Protein AF-A0A368UN07-F1 (afdb_monomer)

Organism: Glycine max (NCBI:txid3847)

Mean predicted aligned error: 23.61 Å

Sequence (1702 aa):
MEITPKEHIEKIRRTKFSIGGEPNPLREDLHQATKNLSTELYAKDVHFLMELVQNAEDNKYAEGVSPSLEFIITSKDITATGASATLLIFNNEKGFSRENIESICSVGRSTKKGNRSSGYIGEKGIGFKSVFLLTAYPYIFSNGYQIRFSEKPCPHCDIGYIVPEWVEQKPTLHDIKQIYGAGAGSLPTTTIILPLKPDKVKPVKHQLSNIHPEVLLFLSKIRHLSVREDNEDPKLNSVNAVSISSEINFCTRKNMNAESYTLHLSAAENGGSEKECRYYMWKQKFPVRFENVVDRREDVEELIVTLAFPNQERLHRGKSLPGVYAFLPTEMVTNFPFIIQADFVLASSRETILLDSKWNQGILECVPSAFMDAFKTLVLGSDQAPISCLPPVFRFLPIDSSPFEKLNYVREKIKEKMLGESIIPIETYGEQKHFYKPCEVSRLLPEFWDILAEAQAERVYLHNLSSHNGRKILSSSFDKIEYDDILSFLGIQQVNTDWYAKCIQSSNLVDGVSEVVYLNLLLFIATNWSSFKSSKVTDIPLIKYVDSDGNLSHFTLDQCSNRYGAKQVVLADPSQPSLCSWLIDWNSEFSCKTSRFFMPEVTQQAILHSLSRHTLLEWLENQVHVTTLDVNYFAQVLCSCIKKDSKLAIKYAHFLYQSFSKLYLSSREVHNLCSSMPLLDSYGHVIECTCRKGVLVPANVSKWADLIVFNPWRNEDYVELGKEYLHRSRNAGQYTGSGKLIEFLKNHVDASDIPHIYPPNAGFSAVDTPLTKDNAFLLLDWIRNLKYRGVNLPERFLKCIKEGSWLKVTVNGWRPPSKSFLIGSSLGRILQSGSVLVDIPLIDESFYGSRINQYKDELKTIGVMFSCEEACEFIGRELMSRAVSFTLSRNHILLMLEFIEYLRQNYLPLDQFVNSIKEGSWLRTSHGLRSPTGSVLYDSGWKVASKISVIPFIDKDYYGEDICKFKEVLELLGVIVGFNENYQVVIDHLKSSSELANLTADALLLTMKCIRFSQGSSELVDSLKITSCLKTNMGFKTPSECFFYDPVWGCILEVFSGLPVIDHKFYGKQIFTYKDELKQIGAVVDFEEAIEKIADLFKQKASQTLFNRHHVKSFLSCCRLLKGTEYQFPSSFSKIIHEQKWLQTGVGGYRCPRKCILDGPEWKPISSITSLPFIDDSENCYGKGIHEYKEELKSIGVVTEVKDGVKFVPECLNFPSDPSTISPESVFSLLECIRLLMHGVVPPIEDGFKKRLSQNWLKTHSGYRSPGKCLLFDSKWNKHLKPTDGPFIDEKFYGPEIASYKKELNAIGVTIDVGEGCLLVASHLDFLSDYDTIERIYRYLSEHHWKPEPDDKAARKIWIPGSAKWVYSEKCVIHDQDNLFGSKFYVLGDMYDKKILPFFSFAMEVRNKPSIDDYVNLWNDWESSVEQLSYDKCYKFWMFMLKHFSTETKKLSNCLVKLPATSGNNEIVLLDKNDVFIPDNLHLKKLFQQEKVFVWYPQNLAPLSRCELFDVYRKIGARNISESICMEEPSLLNGVELKQVDPGNICNVKVLAKLILSFLSSSSLKMEPNKRREAVQGLLNLSFFETKEAVNVSYSLSLSSGAIITKKADRMVRWQGQSSKFFTQTNWQSGNASLIKYATYFSEAISEGVLRENHDHVPALSELITLAFVLKFNNETIEFLMESKNLHCEDEEFLSSAFPSN

Foldseek 3Di:
DPQALVSLLVCCCCPVLVQVHDADPCQVVQQVVLVCLQPVLAPDPQQLVVLLVLVLLQAAADPPDQWEKEWEKECDDQFPPPFRIKIKIATQGQWDDSVNLVLQLDDQDDPCPPVVVVPRQDRRSCSVSNLCVWAQKKWKQAPNATWIFGSAQDPRHGHGRRRIDGDDPGPDPVSVDVRVHPPPPDGRRMMMMGRGDHVCPVVVVVSLLFPWLCQQVLRDRNFKYKYWYHYPPCVPIKIKIKGFPDKADWDQDVVQQKIWIKTWIWIDIRNDDIDIKIWIKIKGKDAQDPQQDDPSCVVPGIWIKMKIAILDDGGGRPAADAQEDASGGALFDFLQNIHIYTNFDADSNRNDGPPVHSNVLSSLVCLLVSCVVSLCCLQVVDLPDAPLVNQSSLSRQSLDGTPDPSVNVSNVSNLQVQQVDFRFWFDDVDSGTGTGGLVQEAEEDLLVVVLVVQCVVLVFDQDQLCPDPNHTYGDPSNRDPVCVSSSVSNVHYHDQLQSVLVRCQVRVSAPSHALLSLVSVLLVCLVVVVRNVPYCQQVHFRAWWQALVRDIDTDGLCVQQDPPDQQHEEEEDPVDLVVLLLVQLVCSLVRVLLSYTYHDSSNNVSLVVDPCNVSSVCCCCPRSVYYYDALLNVLVSLQVSCPWPLVSLVVSLVSLLVCVVVVSDDLVSSLVSLLQRFAQAQVGTTHGNVQAPAEAEAPVPAPVCVLAVDDPCVVVRYGYHHPCQQDWDAGSNDTDDGPNSVVVCCSRRVHDHPLVDADDLADGCCQLAADALVSVVSVLSSLVVCVVVVHDRRPNHLVCQQARQHFAWPPPGTGGLQQEEAEDPVLQVVLVVLCPPDHHIYGDCVRNPPVVVVSVVSSVSSHYHYDLLVVLLVSLLVVVVVCVVDPQDLVNVVVLLVSLVVCVVVVHPSPSNLVSPQQPQNFQWPVGGGGLAQEEDDDDVCVLLVLFFDGTHGPCVVNPCVVVVCVVVSVVSHYYYDPPVPLVRSLVGGDALVSLAQDDLVNVVVLLVSLVPPPPNPSVLVSQQPHQHFQFPVGRHRLQQEEEQDPQLNLLVVLDPDRTYGDCVRNDPCVVVSLVVSVSSNHHYDPQSVLVVVLVVLLVCLVVLVQALSSVVSVLVSVVSCVPPPDDHPPVSLCSQQAGFRFQFPLDGGGGLQQEEDDDDVCVLQVQFFDHGYGPCDPVGNHPCVVVSVVVSVVSHHHYDVLSCLVCCLVTGHADPDLVPRALSNVVVVLVSLVSVVVDPDDADDPSSLVSQQDFNFQFLVGTGRLQLEEADDPVCVVQDDSNLFRYGDCVRNPPVVVVSVVSSVSSNHHHDLLVCLVNSLVCLVVDQDPVSNLSNLVSCLVNVDADDPPPQVSLWDQQNVVSDTDHLAQAECDAPLPQCVVRHHHVVVPHDPSSSVVCCRRNVRHNYDDVVNLLVSVVVCVPPPQWDDPSNVVSSVVVCLVVCVPCLVVLLVSQQWAWFALPPPTTGTDGLQQAADAPDPVVCVQCSRVRRYGDDDPDDPPDDPVVVVVSSVSSPHYHQVVQKDKDFDDPPPPFDWDWDDCVVQAPLLLLLQLQLLVCPDPVNPDDPVLSLVLSVLVVQATEIETQDFRKMWIWGAGPVRDIDIGIDGLQWAQPRVVSYIYGYPPQDPDPVSQLSNLLSVLLRSLCSSPVVPVVCSVVSSVLSSVCVVVRVDPVVSVVVCVVVVGDRPPVVSSCVSPPDD

Structure (mmCIF, N/CA/C/O backbone):
data_AF-A0A368UN07-F1
#
_entry.id   AF-A0A368UN07-F1
#
loop_
_atom_site.group_PDB
_atom_site.id
_atom_site.type_symbol
_atom_site.label_atom_id
_atom_site.label_alt_id
_atom_site.label_comp_id
_atom_site.label_asym_id
_atom_site.label_entity_id
_atom_site.label_seq_id
_atom_site.pdbx_PDB_ins_code
_atom_site.Cartn_x
_atom_site.Cartn_y
_atom_site.Cartn_z
_atom_site.occupancy
_atom_site.B_iso_or_equiv
_atom_site.auth_seq_id
_atom_site.auth_comp_id
_atom_site.auth_asym_id
_atom_site.auth_atom_id
_atom_site.pdbx_PDB_model_num
ATOM 1 N N . MET A 1 1 ? -54.640 0.749 66.958 1.00 47.72 1 MET A N 1
ATOM 2 C CA . MET A 1 1 ? -53.182 0.654 67.167 1.00 47.72 1 MET A CA 1
ATOM 3 C C . MET A 1 1 ? -52.575 0.136 65.881 1.00 47.72 1 MET A C 1
ATOM 5 O O . MET A 1 1 ? -53.053 -0.875 65.376 1.00 47.72 1 MET A O 1
ATOM 9 N N . GLU A 1 2 ? -51.617 0.852 65.296 1.00 63.28 2 GLU A N 1
ATOM 10 C CA . GLU A 1 2 ? -50.845 0.301 64.183 1.00 63.28 2 GLU A CA 1
ATOM 11 C C . GLU A 1 2 ? -50.036 -0.894 64.685 1.00 63.28 2 GLU A C 1
ATOM 13 O O . GLU A 1 2 ? -49.319 -0.782 65.673 1.00 63.28 2 GLU A O 1
ATOM 18 N N . ILE A 1 3 ? -50.175 -2.032 64.005 1.00 80.75 3 ILE A N 1
ATOM 19 C CA . ILE A 1 3 ? -49.357 -3.222 64.243 1.00 80.75 3 ILE A CA 1
ATOM 20 C C . ILE A 1 3 ? -47.892 -2.820 64.047 1.00 80.75 3 ILE A C 1
ATOM 22 O O . ILE A 1 3 ? -47.524 -2.331 62.970 1.00 80.75 3 ILE A O 1
ATOM 26 N N . THR A 1 4 ? -47.072 -3.017 65.072 1.00 90.50 4 THR A N 1
ATOM 27 C CA . THR A 1 4 ? -45.632 -2.767 64.998 1.00 90.50 4 THR A CA 1
ATOM 28 C C . THR A 1 4 ? -44.984 -3.688 63.955 1.00 90.50 4 THR A C 1
ATOM 30 O O . THR A 1 4 ? -45.509 -4.768 63.667 1.00 90.50 4 THR A O 1
ATOM 33 N N . PRO A 1 5 ? -43.823 -3.329 63.379 1.00 92.25 5 PRO A N 1
ATOM 34 C CA . PRO A 1 5 ? -43.114 -4.209 62.451 1.00 92.25 5 PRO A CA 1
ATOM 35 C C . PRO A 1 5 ? -42.892 -5.631 62.996 1.00 92.25 5 PRO A C 1
ATOM 37 O O . PRO A 1 5 ? -43.054 -6.592 62.249 1.00 92.25 5 PRO A O 1
ATOM 40 N N . LYS A 1 6 ? -42.607 -5.792 64.298 1.00 93.12 6 LYS A N 1
ATOM 41 C CA . LYS A 1 6 ? -42.431 -7.109 64.938 1.00 93.12 6 LYS A CA 1
ATOM 42 C C . LYS A 1 6 ? -43.724 -7.921 64.959 1.00 93.12 6 LYS A C 1
ATOM 44 O O . LYS A 1 6 ? -43.746 -9.045 64.461 1.00 93.12 6 LYS A O 1
ATOM 49 N N . GLU A 1 7 ? -44.814 -7.331 65.446 1.00 91.44 7 GLU A N 1
ATOM 50 C CA . GLU A 1 7 ? -46.133 -7.978 65.459 1.00 91.44 7 GLU A CA 1
ATOM 51 C C . GLU A 1 7 ? -46.608 -8.326 64.038 1.00 91.44 7 GLU A C 1
ATOM 53 O O . GLU A 1 7 ? -47.282 -9.335 63.824 1.00 91.44 7 GLU A O 1
ATOM 58 N N . HIS A 1 8 ? -46.236 -7.521 63.037 1.00 94.88 8 HIS A N 1
ATOM 59 C CA . HIS A 1 8 ? -46.540 -7.811 61.640 1.00 94.88 8 HIS A CA 1
ATOM 60 C C . HIS A 1 8 ? -45.817 -9.077 61.156 1.00 94.88 8 HIS A C 1
ATOM 62 O O . HIS A 1 8 ? -46.441 -9.942 60.539 1.00 94.88 8 HIS A O 1
ATOM 68 N N . ILE A 1 9 ? -44.533 -9.238 61.483 1.00 94.38 9 ILE A N 1
ATOM 69 C CA . ILE A 1 9 ? -43.765 -10.448 61.156 1.00 94.38 9 ILE A CA 1
ATOM 70 C C . ILE A 1 9 ? -44.330 -11.676 61.868 1.00 94.38 9 ILE A C 1
ATOM 72 O O . ILE A 1 9 ? -44.508 -12.721 61.242 1.00 94.38 9 ILE A O 1
ATOM 76 N N . GLU A 1 10 ? -44.684 -11.554 63.146 1.00 91.69 10 GLU A N 1
ATOM 77 C CA . GLU A 1 10 ? -45.345 -12.626 63.897 1.00 91.69 10 GLU A CA 1
ATOM 78 C C . GLU A 1 10 ? -46.693 -13.011 63.268 1.00 91.69 10 GLU A C 1
ATOM 80 O O . GLU A 1 10 ? -46.996 -14.199 63.113 1.00 91.69 10 GLU A O 1
ATOM 85 N N . LYS A 1 11 ? -47.473 -12.026 62.802 1.00 91.31 11 LYS A N 1
ATOM 86 C CA . LYS A 1 11 ? -48.709 -12.265 62.049 1.00 91.31 11 LYS A CA 1
ATOM 87 C C . LYS A 1 11 ? -48.439 -13.010 60.741 1.00 91.31 11 LYS A C 1
ATOM 89 O O . LYS A 1 11 ? -49.154 -13.973 60.469 1.00 91.31 11 LYS A O 1
ATOM 94 N N . ILE A 1 12 ? -47.436 -12.621 59.947 1.00 91.31 12 ILE A N 1
ATOM 95 C CA . ILE A 1 12 ? -47.068 -13.329 58.705 1.00 91.31 12 ILE A CA 1
ATOM 96 C C . ILE A 1 12 ? -46.697 -14.782 59.018 1.00 91.31 12 ILE A C 1
ATOM 98 O O . ILE A 1 12 ? -47.230 -15.698 58.395 1.00 91.31 12 ILE A O 1
ATOM 102 N N . ARG A 1 13 ? -45.833 -15.007 60.014 1.00 92.38 13 ARG A N 1
ATOM 103 C CA . ARG A 1 13 ? -45.408 -16.348 60.448 1.00 92.38 13 ARG A CA 1
ATOM 104 C C . ARG A 1 13 ? -46.600 -17.231 60.818 1.00 92.38 13 ARG A C 1
ATOM 106 O O . ARG A 1 13 ? -46.700 -18.353 60.330 1.00 92.38 13 ARG A O 1
ATOM 113 N N . ARG A 1 14 ? -47.532 -16.704 61.615 1.00 88.31 14 ARG A N 1
ATOM 114 C CA . ARG A 1 14 ? -48.723 -17.442 62.056 1.00 88.31 14 ARG A CA 1
ATOM 115 C C . ARG A 1 14 ? -49.723 -17.691 60.927 1.00 88.31 14 ARG A C 1
ATOM 117 O O . ARG A 1 14 ? -50.225 -18.796 60.793 1.00 88.31 14 ARG A O 1
ATOM 124 N N . THR A 1 15 ? -50.041 -16.668 60.136 1.00 86.75 15 THR A N 1
ATOM 125 C CA . THR A 1 15 ? -51.154 -16.725 59.166 1.00 86.75 15 THR A CA 1
ATOM 126 C C . THR A 1 15 ? -50.762 -17.313 57.817 1.00 86.75 15 THR A C 1
ATOM 128 O O . THR A 1 15 ? -51.562 -18.015 57.211 1.00 86.75 15 THR A O 1
ATOM 131 N N . LYS A 1 16 ? -49.546 -17.040 57.335 1.00 86.94 16 LYS A N 1
ATOM 132 C CA . LYS A 1 16 ? -49.094 -17.462 56.004 1.00 86.94 16 LYS A CA 1
ATOM 133 C C . LYS A 1 16 ? -48.342 -18.786 56.022 1.00 86.94 16 LYS A C 1
ATOM 135 O O . LYS A 1 16 ? -48.446 -19.558 55.075 1.00 86.94 16 LYS A O 1
ATOM 140 N N . PHE A 1 17 ? -47.573 -19.026 57.081 1.00 88.06 17 PHE A N 1
ATOM 141 C CA . PHE A 1 17 ? -46.721 -20.211 57.217 1.00 88.06 17 PHE A CA 1
ATOM 142 C C . PHE A 1 17 ? -47.240 -21.209 58.257 1.00 88.06 17 PHE A C 1
ATOM 144 O O . PHE A 1 17 ? -46.545 -22.175 58.558 1.00 88.06 17 PHE A O 1
ATOM 151 N N . SER A 1 18 ? -48.435 -20.970 58.809 1.00 84.12 18 SER A N 1
ATOM 152 C CA . SER A 1 18 ? -49.081 -21.811 59.825 1.00 84.12 18 SER A CA 1
ATOM 153 C C . SER A 1 18 ? -48.196 -22.127 61.037 1.00 84.12 18 SER A C 1
ATOM 155 O O . SER A 1 18 ? -48.352 -23.164 61.675 1.00 84.12 18 SER A O 1
ATOM 157 N N . ILE A 1 19 ? -47.256 -21.241 61.387 1.00 83.38 19 ILE A N 1
ATOM 158 C CA . ILE A 1 19 ? -46.372 -21.444 62.540 1.00 83.38 19 ILE A CA 1
ATOM 159 C C . ILE A 1 19 ? -47.207 -21.303 63.819 1.00 83.38 19 ILE A C 1
ATOM 161 O O . ILE A 1 19 ? -47.694 -20.214 64.131 1.00 83.38 19 ILE A O 1
ATOM 165 N N . GLY A 1 20 ? -47.377 -22.419 64.533 1.00 78.94 20 GLY A N 1
ATOM 166 C CA . GLY A 1 20 ? -48.272 -22.554 65.690 1.00 78.94 20 GLY A CA 1
ATOM 167 C C . GLY A 1 20 ? -49.689 -23.049 65.359 1.00 78.94 20 GLY A C 1
ATOM 168 O O . GLY A 1 20 ? -50.511 -23.134 66.266 1.00 78.94 20 GLY A O 1
ATOM 169 N N . GLY A 1 21 ? -49.984 -23.356 64.090 1.00 79.38 21 GLY A N 1
ATOM 170 C CA . GLY A 1 21 ? -51.239 -23.963 63.628 1.00 79.38 21 GLY A CA 1
ATOM 171 C C . GLY A 1 21 ? -51.017 -25.336 62.981 1.00 79.38 21 GLY A C 1
ATOM 172 O O . GLY A 1 21 ? -49.970 -25.952 63.171 1.00 79.38 21 GLY A O 1
ATOM 173 N N . GLU A 1 22 ? -51.995 -25.821 62.210 1.00 76.06 22 GLU A N 1
ATOM 174 C CA . GLU A 1 22 ? -51.851 -27.089 61.482 1.00 76.06 22 GLU A CA 1
ATOM 175 C C . GLU A 1 22 ? -50.820 -26.993 60.337 1.00 76.06 22 GLU A C 1
ATOM 177 O O . GLU A 1 22 ? -50.778 -25.977 59.630 1.00 76.06 22 GLU A O 1
ATOM 182 N N . PRO A 1 23 ? -49.996 -28.036 60.112 1.00 71.00 23 PRO A N 1
ATOM 183 C CA . PRO A 1 23 ? -48.984 -28.030 59.060 1.00 71.00 23 PRO A CA 1
ATOM 184 C C . PRO A 1 23 ? -49.611 -27.926 57.664 1.00 71.00 23 PRO A C 1
ATOM 186 O O . PRO A 1 23 ? -50.516 -28.683 57.320 1.00 71.00 23 PRO A O 1
ATOM 189 N N . ASN A 1 24 ? -49.086 -27.038 56.818 1.00 76.31 24 ASN A N 1
ATOM 190 C CA . ASN A 1 24 ? -49.474 -26.975 55.408 1.00 76.31 24 ASN A CA 1
ATOM 191 C C . ASN A 1 24 ? -48.897 -28.192 54.647 1.00 76.31 24 ASN A C 1
ATOM 193 O O . ASN A 1 24 ? -47.672 -28.342 54.629 1.00 76.31 24 ASN A O 1
ATOM 197 N N . PRO A 1 25 ? -49.716 -29.034 53.985 1.00 79.12 25 PRO A N 1
ATOM 198 C CA . PRO A 1 25 ? -49.228 -30.222 53.280 1.00 79.12 25 PRO A CA 1
ATOM 199 C C . PRO A 1 25 ? -48.321 -29.901 52.079 1.00 79.12 25 PRO A C 1
ATOM 201 O O . PRO A 1 25 ? -47.492 -30.725 51.720 1.00 79.12 25 PRO A O 1
ATOM 204 N N . LEU A 1 26 ? -48.411 -28.699 51.495 1.00 82.12 26 LEU A N 1
ATOM 205 C CA . LEU A 1 26 ? -47.617 -28.276 50.327 1.00 82.12 26 LEU A CA 1
ATOM 206 C C . LEU A 1 26 ? -46.259 -27.652 50.695 1.00 82.12 26 LEU A C 1
ATOM 208 O O . LEU A 1 26 ? -45.599 -27.039 49.855 1.00 82.12 26 LEU A O 1
ATOM 212 N N . ARG A 1 27 ? -45.848 -27.735 51.965 1.00 83.19 27 ARG A N 1
ATOM 213 C CA . ARG A 1 27 ? -44.624 -27.093 52.474 1.00 83.19 27 ARG A CA 1
ATOM 214 C C . ARG A 1 27 ? -43.349 -27.553 51.762 1.00 83.19 27 ARG A C 1
ATOM 216 O O . ARG A 1 27 ? -42.511 -26.713 51.442 1.00 83.19 27 ARG A O 1
ATOM 223 N N . GLU A 1 28 ? -43.231 -28.850 51.480 1.00 79.75 28 GLU A N 1
ATOM 224 C CA . GLU A 1 28 ? -42.056 -29.433 50.825 1.00 79.75 28 GLU A CA 1
ATOM 225 C C . GLU A 1 28 ? -41.974 -29.002 49.355 1.00 79.75 28 GLU A C 1
ATOM 227 O O . GLU A 1 28 ? -40.945 -28.471 48.933 1.00 79.75 28 GLU A O 1
ATOM 232 N N . ASP A 1 29 ? -43.088 -29.089 48.618 1.00 83.88 29 ASP A N 1
ATOM 233 C CA . ASP A 1 29 ? -43.194 -28.600 47.237 1.00 83.88 29 ASP A CA 1
ATOM 234 C C . ASP A 1 29 ? -42.868 -27.106 47.141 1.00 83.88 29 ASP A C 1
ATOM 236 O O . ASP A 1 29 ? -42.122 -26.672 46.262 1.00 83.88 29 ASP A O 1
ATOM 240 N N . LEU A 1 30 ? -43.387 -26.300 48.074 1.00 84.44 30 LEU A N 1
ATOM 241 C CA . LEU A 1 30 ? -43.127 -24.864 48.113 1.00 84.44 30 LEU A CA 1
ATOM 242 C C . LEU A 1 30 ? -41.654 -24.565 48.416 1.00 84.44 30 LEU A C 1
ATOM 244 O O . LEU A 1 30 ? -41.067 -23.674 47.792 1.00 84.44 30 LEU A O 1
ATOM 248 N N . HIS A 1 31 ? -41.044 -25.296 49.352 1.00 84.31 31 HIS A N 1
ATOM 249 C CA . HIS A 1 31 ? -39.620 -25.172 49.647 1.00 84.31 31 HIS A CA 1
ATOM 250 C C . HIS A 1 31 ? -38.774 -25.526 48.421 1.00 84.31 31 HIS A C 1
ATOM 252 O O . HIS A 1 31 ? -37.928 -24.723 48.021 1.00 84.31 31 HIS A O 1
ATOM 258 N N . GLN A 1 32 ? -39.037 -26.671 47.788 1.00 83.25 32 GLN A N 1
ATOM 259 C CA . GLN A 1 32 ? -38.268 -27.145 46.643 1.00 83.25 32 GLN A CA 1
ATOM 260 C C . GLN A 1 32 ? -38.448 -26.241 45.416 1.00 83.25 32 GLN A C 1
ATOM 262 O O . GLN A 1 32 ? -37.465 -25.906 44.756 1.00 83.25 32 GLN A O 1
ATOM 267 N N . ALA A 1 33 ? -39.663 -25.753 45.151 1.00 82.25 33 ALA A N 1
ATOM 268 C CA . ALA A 1 33 ? -39.917 -24.784 44.086 1.00 82.25 33 ALA A CA 1
ATOM 269 C C . ALA A 1 33 ? -39.153 -23.473 44.318 1.00 82.25 33 ALA A C 1
ATOM 271 O O . ALA A 1 33 ? -38.537 -22.934 43.399 1.00 82.25 33 ALA A O 1
ATOM 272 N N . THR A 1 34 ? -39.142 -22.969 45.556 1.00 79.25 34 THR A N 1
ATOM 273 C CA . THR A 1 34 ? -38.407 -21.741 45.894 1.00 79.25 34 THR A CA 1
ATOM 274 C C . THR A 1 34 ? -36.899 -21.944 45.789 1.00 79.25 34 THR A C 1
ATOM 276 O O . THR A 1 34 ? -36.201 -21.085 45.250 1.00 79.25 34 THR A O 1
ATOM 279 N N . LYS A 1 35 ? -36.401 -23.100 46.243 1.00 82.38 35 LYS A N 1
ATOM 280 C CA . LYS A 1 35 ? -35.001 -23.502 46.115 1.00 82.38 35 LYS A CA 1
ATOM 281 C C . LYS A 1 35 ? -34.574 -23.555 44.651 1.00 82.38 35 LYS A C 1
ATOM 283 O O . LYS A 1 35 ? -33.613 -22.870 44.300 1.00 82.38 35 LYS A O 1
ATOM 288 N N . ASN A 1 36 ? -35.299 -24.275 43.796 1.00 79.06 36 ASN A N 1
ATOM 289 C CA . ASN A 1 36 ? -34.984 -24.383 42.368 1.00 79.06 36 ASN A CA 1
ATOM 290 C C . ASN A 1 36 ? -35.029 -23.011 41.688 1.00 79.06 36 ASN A C 1
ATOM 292 O O . ASN A 1 36 ? -34.096 -22.646 40.985 1.00 79.06 36 ASN A O 1
ATOM 296 N N . LEU A 1 37 ? -36.038 -22.183 41.985 1.00 73.25 37 LEU A N 1
ATOM 297 C CA . LEU A 1 37 ? -36.095 -20.811 41.470 1.00 73.25 37 LEU A CA 1
ATOM 298 C C . LEU A 1 37 ? -34.896 -19.960 41.920 1.00 73.25 37 LEU A C 1
ATOM 300 O O . LEU A 1 37 ? -34.412 -19.129 41.159 1.00 73.25 37 LEU A O 1
ATOM 304 N N . SER A 1 38 ? -34.414 -20.140 43.149 1.00 73.25 38 SER A N 1
ATOM 305 C CA . SER A 1 38 ? -33.256 -19.391 43.651 1.00 73.25 38 SER A CA 1
ATOM 306 C C . SER A 1 38 ? -31.920 -19.865 43.066 1.00 73.25 38 SER A C 1
ATOM 308 O O . SER A 1 38 ? -31.022 -19.045 42.898 1.00 73.25 38 SER A O 1
ATOM 310 N N . THR A 1 39 ? -31.790 -21.156 42.733 1.00 69.00 39 THR A N 1
ATOM 311 C CA . THR A 1 39 ? -30.522 -21.780 42.308 1.00 69.00 39 THR A CA 1
ATOM 312 C C . THR A 1 39 ? -30.395 -21.967 40.796 1.00 69.00 39 THR A C 1
ATOM 314 O O . THR A 1 39 ? -29.337 -21.683 40.249 1.00 69.00 39 THR A O 1
ATOM 317 N N . GLU A 1 40 ? -31.445 -22.405 40.097 1.00 63.66 40 GLU A N 1
ATOM 318 C CA . GLU A 1 40 ? -31.373 -22.781 38.674 1.00 63.66 40 GLU A CA 1
ATOM 319 C C . GLU A 1 40 ? -31.525 -21.591 37.716 1.00 63.66 40 GLU A C 1
ATOM 321 O O . GLU A 1 40 ? -31.023 -21.627 36.594 1.00 63.66 40 GLU A O 1
ATOM 326 N N . LEU A 1 41 ? -32.195 -20.510 38.134 1.00 59.25 41 LEU A N 1
ATOM 327 C CA . LEU A 1 41 ? -32.434 -19.349 37.264 1.00 59.25 41 LEU A CA 1
ATOM 328 C C . LEU A 1 41 ? -31.171 -18.533 36.964 1.00 59.25 41 LEU A C 1
ATOM 330 O O . LEU A 1 41 ? -31.126 -17.826 35.957 1.00 59.25 41 LEU A O 1
ATOM 334 N N . TYR A 1 42 ? -30.153 -18.629 37.816 1.00 58.53 42 TYR A N 1
ATOM 335 C CA . TYR A 1 42 ? -28.949 -17.815 37.739 1.00 58.53 42 TYR A CA 1
ATOM 336 C C . TYR A 1 42 ? -27.721 -18.722 37.588 1.00 58.53 42 TYR A C 1
ATOM 338 O O . TYR A 1 42 ? -27.006 -19.001 38.542 1.00 58.53 42 TYR A O 1
ATOM 346 N N . ALA A 1 43 ? -27.470 -19.185 36.359 1.00 53.31 43 ALA A N 1
ATOM 347 C CA . ALA A 1 43 ? -26.344 -20.070 36.025 1.00 53.31 43 ALA A CA 1
ATOM 348 C C . ALA A 1 43 ? -24.952 -19.449 36.270 1.00 53.31 43 ALA A C 1
ATOM 350 O O . ALA A 1 43 ? -23.949 -20.158 36.315 1.00 53.31 43 ALA A O 1
ATOM 351 N N . LYS A 1 44 ? -24.878 -18.123 36.415 1.00 57.91 44 LYS A N 1
ATOM 352 C CA . LYS A 1 44 ? -23.656 -17.393 36.742 1.00 57.91 44 LYS A CA 1
ATOM 353 C C . LYS A 1 44 ? -23.863 -16.597 38.020 1.00 57.91 44 LYS A C 1
ATOM 355 O O . LYS A 1 44 ? -24.877 -15.917 38.174 1.00 57.91 44 LYS A O 1
ATOM 360 N N . ASP A 1 45 ? -22.818 -16.549 38.842 1.00 55.25 45 ASP A N 1
ATOM 361 C CA . ASP A 1 45 ? -22.716 -15.681 40.024 1.00 55.25 45 ASP A CA 1
ATOM 362 C C . ASP A 1 45 ? -22.856 -14.179 39.690 1.00 55.25 45 ASP A C 1
ATOM 364 O O . ASP A 1 45 ? -22.824 -13.346 40.585 1.00 55.25 45 ASP A O 1
ATOM 368 N N . VAL A 1 46 ? -22.980 -13.815 38.408 1.00 56.72 46 VAL A N 1
ATOM 369 C CA . VAL A 1 46 ? -22.871 -12.463 37.827 1.00 56.72 46 VAL A CA 1
ATOM 370 C C . VAL A 1 46 ? -24.157 -11.637 37.912 1.00 56.72 46 VAL A C 1
ATOM 372 O O . VAL A 1 46 ? -24.164 -10.443 37.632 1.00 56.72 46 VAL A O 1
ATOM 375 N N . HIS A 1 47 ? -25.260 -12.242 38.348 1.00 68.75 47 HIS A N 1
ATOM 376 C CA . HIS A 1 47 ? -26.579 -11.643 38.167 1.00 68.75 47 HIS A CA 1
ATOM 377 C C . HIS A 1 47 ? -27.144 -10.918 39.405 1.00 68.75 47 HIS A C 1
ATOM 379 O O . HIS A 1 47 ? -28.076 -10.120 39.280 1.00 68.75 47 HIS A O 1
ATOM 385 N N . PHE A 1 48 ? -26.587 -11.151 40.601 1.00 77.12 48 PHE A N 1
ATOM 386 C CA . PHE A 1 48 ? -27.134 -10.593 41.847 1.00 77.12 48 PHE A CA 1
ATOM 387 C C . PHE A 1 48 ? -27.072 -9.058 41.876 1.00 77.12 48 PHE A C 1
ATOM 389 O O . PHE A 1 48 ? -28.004 -8.407 42.341 1.00 77.12 48 PHE A O 1
ATOM 396 N N . LEU A 1 49 ? -25.982 -8.475 41.367 1.00 82.56 49 LEU A N 1
ATOM 397 C CA . LEU A 1 49 ? -25.736 -7.039 41.450 1.00 82.56 49 LEU A CA 1
ATOM 398 C C . LEU A 1 49 ? -26.798 -6.255 40.675 1.00 82.56 49 LEU A C 1
ATOM 400 O O . LEU A 1 49 ? -27.381 -5.309 41.196 1.00 82.56 49 LEU A O 1
ATOM 404 N N . MET A 1 50 ? -27.086 -6.691 39.450 1.00 82.19 50 MET A N 1
ATOM 405 C CA . MET A 1 50 ? -28.076 -6.061 38.576 1.00 82.19 50 MET A CA 1
ATOM 406 C C . MET A 1 50 ? -29.486 -6.152 39.165 1.00 82.19 50 MET A C 1
ATOM 408 O O . MET A 1 50 ? -30.248 -5.192 39.092 1.00 82.19 50 MET A O 1
ATOM 412 N N . GLU A 1 51 ? -29.820 -7.277 39.802 1.00 81.19 51 GLU A N 1
ATOM 413 C CA . GLU A 1 51 ? -31.094 -7.448 40.511 1.00 81.19 51 GLU A CA 1
ATOM 414 C C . GLU A 1 51 ? -31.193 -6.521 41.733 1.00 81.19 51 GLU A C 1
ATOM 416 O O . GLU A 1 51 ? -32.252 -5.952 41.993 1.00 81.19 51 GLU A O 1
ATOM 421 N N . LEU A 1 52 ? -30.099 -6.316 42.476 1.00 87.81 52 LEU A N 1
ATOM 422 C CA . LEU A 1 52 ? -30.065 -5.374 43.600 1.00 87.81 52 LEU A CA 1
ATOM 423 C C . LEU A 1 52 ? -30.213 -3.921 43.134 1.00 87.81 52 LEU A C 1
ATOM 425 O O . LEU A 1 52 ? -30.985 -3.177 43.738 1.00 87.81 52 LEU A O 1
ATOM 429 N N . VAL A 1 53 ? -29.551 -3.541 42.036 1.00 89.25 53 VAL A N 1
ATOM 430 C CA . VAL A 1 53 ? -29.715 -2.217 41.415 1.00 89.25 53 VAL A CA 1
ATOM 431 C C . VAL A 1 53 ? -31.157 -2.012 40.945 1.00 89.25 53 VAL A C 1
ATOM 433 O O . VAL A 1 53 ? -31.736 -0.969 41.225 1.00 89.25 53 VAL A O 1
ATOM 436 N N . GLN A 1 54 ? -31.779 -3.012 40.311 1.00 83.81 54 GLN A N 1
ATOM 437 C CA . GLN A 1 54 ? -33.195 -2.943 39.915 1.00 83.81 54 GLN A CA 1
ATOM 438 C C . GLN A 1 54 ? -34.136 -2.816 41.106 1.00 83.81 54 GLN A C 1
ATOM 440 O O . GLN A 1 54 ? -35.086 -2.040 41.065 1.00 83.81 54 GLN A O 1
ATOM 445 N N . ASN A 1 55 ? -33.891 -3.573 42.176 1.00 85.62 55 ASN A N 1
ATOM 446 C CA . ASN A 1 55 ? -34.713 -3.481 43.377 1.00 85.62 55 ASN A CA 1
ATOM 447 C C . ASN A 1 55 ? -34.622 -2.090 44.008 1.00 85.62 55 ASN A C 1
ATOM 449 O O . ASN A 1 55 ? -35.655 -1.566 44.412 1.00 85.62 55 ASN A O 1
ATOM 453 N N . ALA A 1 56 ? -33.429 -1.490 44.033 1.00 90.38 56 ALA A N 1
ATOM 454 C CA . ALA A 1 56 ? -33.248 -0.114 44.474 1.00 90.38 56 ALA A CA 1
ATOM 455 C C . ALA A 1 56 ? -33.955 0.876 43.534 1.00 90.38 56 ALA A C 1
ATOM 457 O O . ALA A 1 56 ? -34.774 1.663 43.984 1.00 90.38 56 ALA A O 1
ATOM 458 N N . GLU A 1 57 ? -33.738 0.794 42.222 1.00 89.81 57 GLU A N 1
ATOM 459 C CA . GLU A 1 57 ? -34.402 1.660 41.236 1.00 89.81 57 GLU A CA 1
ATOM 460 C C . GLU A 1 57 ? -35.940 1.616 41.338 1.00 89.81 57 GLU A C 1
ATOM 462 O O . GLU A 1 57 ? -36.627 2.628 41.185 1.00 89.81 57 GLU A O 1
ATOM 467 N N . ASP A 1 58 ? -36.504 0.459 41.675 1.00 84.62 58 ASP A N 1
ATOM 468 C CA . ASP A 1 58 ? -37.945 0.272 41.827 1.00 84.62 58 ASP A CA 1
ATOM 469 C C . ASP A 1 58 ? -38.510 0.819 43.161 1.00 84.62 58 ASP A C 1
ATOM 471 O O . ASP A 1 58 ? -39.734 0.895 43.326 1.00 84.62 58 ASP A O 1
ATOM 475 N N . ASN A 1 59 ? -37.662 1.250 44.099 1.00 88.69 59 ASN A N 1
ATOM 476 C CA . ASN A 1 59 ? -38.081 1.820 45.380 1.00 88.69 59 ASN A CA 1
ATOM 477 C C . ASN A 1 59 ? -38.682 3.235 45.246 1.00 88.69 59 ASN A C 1
ATOM 479 O O . ASN A 1 59 ? -38.702 3.859 44.174 1.00 88.69 59 ASN A O 1
ATOM 483 N N . LYS A 1 60 ? -39.229 3.745 46.359 1.00 88.81 60 LYS A N 1
ATOM 484 C CA . LYS A 1 60 ? -39.798 5.098 46.458 1.00 88.81 60 LYS A CA 1
ATOM 485 C C . LYS A 1 60 ? -38.862 6.005 47.245 1.00 88.81 60 LYS A C 1
ATOM 487 O O . LYS A 1 60 ? -38.555 5.722 48.397 1.00 88.81 60 LYS A O 1
ATOM 492 N N . TYR A 1 61 ? -38.500 7.141 46.666 1.00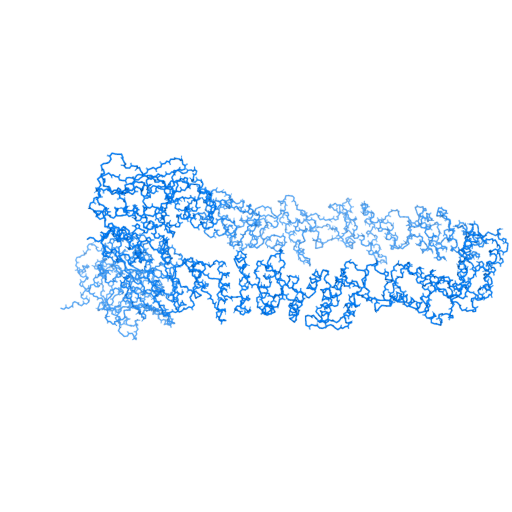 92.06 61 TYR A N 1
ATOM 493 C CA . TYR A 1 61 ? -37.631 8.137 47.296 1.00 92.06 61 TYR A CA 1
ATOM 494 C C . TYR A 1 61 ? -38.443 9.337 47.789 1.00 92.06 61 TYR A C 1
ATOM 496 O O . TYR A 1 61 ? -39.553 9.592 47.312 1.00 92.06 61 TYR A O 1
ATOM 504 N N . ALA A 1 62 ? -37.939 10.029 48.810 1.00 89.44 62 ALA A N 1
ATOM 505 C CA . ALA A 1 62 ? -38.520 11.293 49.249 1.00 89.44 62 ALA A CA 1
ATOM 506 C C . ALA A 1 62 ? -38.231 12.395 48.222 1.00 89.44 62 ALA A C 1
ATOM 508 O O . ALA A 1 62 ? -37.213 12.366 47.534 1.00 89.44 62 ALA A O 1
ATOM 509 N N . GLU A 1 63 ? -39.143 13.355 48.111 1.00 85.81 63 GLU A N 1
ATOM 510 C CA . GLU A 1 63 ? -38.954 14.506 47.233 1.00 85.81 63 GLU A CA 1
ATOM 511 C C . GLU A 1 63 ? -37.750 15.337 47.708 1.00 85.81 63 GLU A C 1
ATOM 513 O O . GLU A 1 63 ? -37.541 15.499 48.910 1.00 85.81 63 GLU A O 1
ATOM 518 N N . GLY A 1 64 ? -36.926 15.808 46.769 1.00 84.69 64 GLY A N 1
ATOM 519 C CA . GLY A 1 64 ? -35.701 16.567 47.057 1.00 84.69 64 GLY A CA 1
ATOM 520 C C . GLY A 1 64 ? -34.479 15.734 47.472 1.00 84.69 64 GLY A C 1
ATOM 521 O O . GLY A 1 64 ? -33.389 16.287 47.587 1.00 84.69 64 GLY A O 1
ATOM 522 N N . VAL A 1 65 ? -34.612 14.417 47.664 1.00 87.75 65 VAL A N 1
ATOM 523 C CA . VAL A 1 65 ? -33.471 13.527 47.937 1.00 87.75 65 VAL A CA 1
ATOM 524 C C . VAL A 1 65 ? -32.879 13.021 46.622 1.00 87.75 65 VAL A C 1
ATOM 526 O O . VAL A 1 65 ? -33.623 12.600 45.742 1.00 87.75 65 VAL A O 1
ATOM 529 N N . SER A 1 66 ? -31.546 13.012 46.505 1.00 89.75 66 SER A N 1
ATOM 530 C CA . SER A 1 66 ? -30.844 12.348 45.396 1.00 89.75 66 SER A CA 1
ATOM 531 C C . SER A 1 66 ? -30.784 10.835 45.654 1.00 89.75 66 SER A C 1
ATOM 533 O O . SER A 1 66 ? -30.118 10.424 46.612 1.00 89.75 66 SER A O 1
ATOM 535 N N . PRO A 1 67 ? -31.487 9.988 44.878 1.00 94.38 67 PRO A N 1
ATOM 536 C CA . PRO A 1 67 ? -31.525 8.551 45.133 1.00 94.38 67 PRO A CA 1
ATOM 537 C C . PRO A 1 67 ? -30.146 7.908 44.945 1.00 94.38 67 PRO A C 1
ATOM 539 O O . PRO A 1 67 ? -29.518 8.059 43.891 1.00 94.38 67 PRO A O 1
ATOM 542 N N . SER A 1 68 ? -29.681 7.179 45.959 1.00 93.88 68 SER A N 1
ATOM 543 C CA . SER A 1 68 ? -28.347 6.580 45.990 1.00 93.88 68 SER A CA 1
ATOM 544 C C . SER A 1 68 ? -28.365 5.120 46.436 1.00 93.88 68 SER A C 1
ATOM 546 O O . SER A 1 68 ? -29.184 4.706 47.263 1.00 93.88 68 SER A O 1
ATOM 548 N N . LEU A 1 69 ? -27.441 4.335 45.888 1.00 95.25 69 LEU A N 1
ATOM 549 C CA . LEU A 1 69 ? -27.211 2.942 46.255 1.00 95.25 69 LEU A CA 1
ATOM 550 C C . LEU A 1 69 ? -25.730 2.739 46.583 1.00 95.25 69 LEU A C 1
ATOM 552 O O . LEU A 1 69 ? -24.869 3.022 45.757 1.00 95.25 69 LEU A O 1
ATOM 556 N N . GLU A 1 70 ? -25.433 2.236 47.774 1.00 94.00 70 GLU A N 1
ATOM 557 C CA . GLU A 1 70 ? -24.059 2.006 48.228 1.00 94.00 70 GLU A CA 1
ATOM 558 C C . GLU A 1 70 ? -23.861 0.540 48.618 1.00 94.00 70 GLU A C 1
ATOM 560 O O . GLU A 1 70 ? -24.659 -0.036 49.358 1.00 94.00 70 GLU A O 1
ATOM 565 N N . PHE A 1 71 ? -22.783 -0.062 48.123 1.00 94.25 71 PHE A N 1
ATOM 566 C CA . PHE A 1 71 ? -22.339 -1.408 48.461 1.00 94.25 71 PHE A CA 1
ATOM 567 C C . PHE A 1 71 ? -21.089 -1.313 49.330 1.00 94.25 71 PHE A C 1
ATOM 569 O O . PHE A 1 71 ? -20.080 -0.770 48.894 1.00 94.25 71 PHE A O 1
ATOM 576 N N . ILE A 1 72 ? -21.124 -1.879 50.533 1.00 93.25 72 ILE A N 1
ATOM 577 C CA . ILE A 1 72 ? -19.961 -1.964 51.419 1.00 93.25 72 ILE A CA 1
ATOM 578 C C . ILE A 1 72 ? -19.661 -3.431 51.684 1.00 93.25 72 ILE A C 1
ATOM 580 O O . ILE A 1 72 ? -20.482 -4.128 52.272 1.00 93.25 72 ILE A O 1
ATOM 584 N N . ILE A 1 73 ? -18.488 -3.912 51.281 1.00 93.12 73 ILE A N 1
ATOM 585 C CA . ILE A 1 73 ? -18.027 -5.258 51.635 1.00 93.12 73 ILE A CA 1
ATOM 586 C C . ILE A 1 73 ? -16.979 -5.172 52.740 1.00 93.12 73 ILE A C 1
ATOM 588 O O . ILE A 1 73 ? -15.922 -4.580 52.548 1.00 93.12 73 ILE A O 1
ATOM 592 N N . THR A 1 74 ? -17.283 -5.750 53.902 1.00 92.19 74 THR A N 1
ATOM 593 C CA . THR A 1 74 ? -16.400 -5.748 55.076 1.00 92.19 74 THR A CA 1
ATOM 594 C C . THR A 1 74 ? -15.864 -7.144 55.371 1.00 92.19 74 THR A C 1
ATOM 596 O O . THR A 1 74 ? -16.570 -8.139 55.185 1.00 92.19 74 THR A O 1
ATOM 599 N N . SER A 1 75 ? -14.624 -7.236 55.853 1.00 88.56 75 SER A N 1
ATOM 600 C CA . SER A 1 75 ? -14.062 -8.493 56.370 1.00 88.56 75 SER A CA 1
ATOM 601 C C . SER A 1 75 ? -14.621 -8.882 57.747 1.00 88.56 75 SER A C 1
ATOM 603 O O . SER A 1 75 ? -14.357 -9.981 58.227 1.00 88.56 75 SER A O 1
ATOM 605 N N . LYS A 1 76 ? -15.403 -8.005 58.394 1.00 89.00 76 LYS A N 1
ATOM 606 C CA . LYS A 1 76 ? -16.002 -8.249 59.713 1.00 89.00 76 LYS A CA 1
ATOM 607 C C . LYS A 1 76 ? -17.293 -9.066 59.608 1.00 89.00 76 LYS A C 1
ATOM 609 O O . LYS A 1 76 ? -18.199 -8.741 58.835 1.00 89.00 76 LYS A O 1
ATOM 614 N N . ASP A 1 77 ? -17.437 -10.073 60.466 1.00 89.44 77 ASP A N 1
ATOM 615 C CA . ASP A 1 77 ? -18.709 -10.775 60.665 1.00 89.44 77 ASP A CA 1
ATOM 616 C C . ASP A 1 77 ? -19.561 -10.078 61.733 1.00 89.44 77 ASP A C 1
ATOM 618 O O . ASP A 1 77 ? -19.584 -10.451 62.908 1.00 89.44 77 ASP A O 1
ATOM 622 N N . ILE A 1 78 ? -20.304 -9.057 61.316 1.00 89.06 78 ILE A N 1
ATOM 623 C CA . ILE A 1 78 ? -21.237 -8.353 62.208 1.00 89.06 78 ILE A CA 1
ATOM 624 C C . ILE A 1 78 ? -22.475 -9.193 62.564 1.00 89.06 78 ILE A C 1
ATOM 626 O O . ILE A 1 78 ? -23.211 -8.851 63.488 1.00 89.06 78 ILE A O 1
ATOM 630 N N . THR A 1 79 ? -22.717 -10.294 61.847 1.00 92.06 79 THR A N 1
ATOM 631 C CA . THR A 1 79 ? -23.904 -11.145 62.014 1.00 92.06 79 THR A CA 1
ATOM 632 C C . THR A 1 79 ? -23.690 -12.310 62.983 1.00 92.06 79 THR A C 1
ATOM 634 O O . THR A 1 79 ? -24.672 -12.909 63.418 1.00 92.06 79 THR A O 1
ATOM 637 N N . ALA A 1 80 ? -22.433 -12.611 63.336 1.00 88.12 80 ALA A N 1
ATOM 638 C CA . ALA A 1 80 ? -22.024 -13.788 64.108 1.00 88.12 80 ALA A CA 1
ATOM 639 C C . ALA A 1 80 ? -22.492 -15.120 63.482 1.00 88.12 80 ALA A C 1
ATOM 641 O O . ALA A 1 80 ? -22.903 -16.043 64.186 1.00 88.12 80 ALA A O 1
ATOM 642 N N . THR A 1 81 ? -22.449 -15.211 62.149 1.00 88.44 81 THR A N 1
ATOM 643 C CA . THR A 1 81 ? -22.812 -16.419 61.385 1.00 88.44 81 THR A CA 1
ATOM 644 C C . THR A 1 81 ? -21.602 -17.262 60.966 1.00 88.44 81 THR A C 1
ATOM 646 O O . THR A 1 81 ? -21.782 -18.358 60.435 1.00 88.44 81 THR A O 1
ATOM 649 N N . GLY A 1 82 ? -20.379 -16.786 61.221 1.00 87.81 82 GLY A N 1
ATOM 650 C CA . GLY A 1 82 ? -19.121 -17.387 60.775 1.00 87.81 82 GLY A CA 1
ATOM 651 C C . GLY A 1 82 ? -18.704 -16.968 59.360 1.00 87.81 82 GLY A C 1
ATOM 652 O O . GLY A 1 82 ? -17.893 -17.653 58.739 1.00 87.81 82 GLY A O 1
ATOM 653 N N . ALA A 1 83 ? -19.273 -15.886 58.820 1.00 90.81 83 ALA A N 1
ATOM 654 C CA . ALA A 1 83 ? -18.983 -15.429 57.463 1.00 90.81 83 ALA A CA 1
ATOM 655 C C . ALA A 1 83 ? -17.594 -14.781 57.366 1.00 90.81 83 ALA A C 1
ATOM 657 O O . ALA A 1 83 ? -17.244 -13.918 58.164 1.00 90.81 83 ALA A O 1
ATOM 658 N N . SER A 1 84 ? -16.809 -15.153 56.353 1.00 89.00 84 SER A N 1
ATOM 659 C CA . SER A 1 84 ? -15.473 -14.579 56.122 1.00 89.00 84 SER A CA 1
ATOM 660 C C . SER A 1 84 ? -15.501 -13.168 55.522 1.00 89.00 84 SER A C 1
ATOM 662 O O . SER A 1 84 ? -14.487 -12.474 55.534 1.00 89.00 84 SER A O 1
ATOM 664 N N . ALA A 1 85 ? -16.644 -12.746 54.980 1.00 92.50 85 ALA A N 1
ATOM 665 C CA . ALA A 1 85 ? -16.916 -11.373 54.579 1.00 92.50 85 ALA A CA 1
ATOM 666 C C . ALA A 1 85 ? -18.428 -11.116 54.590 1.00 92.50 85 ALA A C 1
ATOM 668 O O . ALA A 1 85 ? -19.227 -12.020 54.328 1.00 92.50 85 ALA A O 1
ATOM 669 N N . THR A 1 86 ? -18.816 -9.869 54.832 1.00 95.19 86 THR A N 1
ATOM 670 C CA . THR A 1 86 ? -20.215 -9.431 54.843 1.00 95.19 86 THR A CA 1
ATOM 671 C C . THR A 1 86 ? -20.411 -8.330 53.808 1.00 95.19 86 THR A C 1
ATOM 673 O O . THR A 1 86 ? -19.700 -7.328 53.836 1.00 95.19 86 THR A O 1
ATOM 676 N N . LEU A 1 87 ? -21.382 -8.493 52.906 1.00 95.12 87 LEU A N 1
ATOM 677 C CA . LEU A 1 87 ? -21.802 -7.445 51.974 1.00 95.12 87 LEU A CA 1
ATOM 678 C C . LEU A 1 87 ? -23.011 -6.697 52.545 1.00 95.12 87 LEU A C 1
ATOM 680 O O . LEU A 1 87 ? -24.038 -7.303 52.836 1.00 95.12 87 LEU A O 1
ATOM 684 N N . LEU A 1 88 ? -22.900 -5.383 52.681 1.00 95.88 88 LEU A N 1
ATOM 685 C CA . LEU A 1 88 ? -23.964 -4.484 53.101 1.00 95.88 88 LEU A CA 1
ATOM 686 C C . LEU A 1 88 ? -24.396 -3.634 51.907 1.00 95.88 88 LEU A C 1
ATOM 688 O O . LEU A 1 88 ? -23.558 -3.128 51.166 1.00 95.88 88 LEU A O 1
ATOM 692 N N . ILE A 1 89 ? -25.701 -3.471 51.729 1.00 95.50 89 ILE A N 1
ATOM 693 C CA . ILE A 1 89 ? -26.295 -2.657 50.673 1.00 95.50 89 ILE A CA 1
ATOM 694 C C . ILE A 1 89 ? -27.174 -1.604 51.326 1.00 95.50 89 ILE A C 1
ATOM 696 O O . ILE A 1 89 ? -28.131 -1.945 52.021 1.00 95.50 89 ILE A O 1
ATOM 700 N N . PHE A 1 90 ? -26.863 -0.339 51.085 1.00 95.19 90 PHE A N 1
ATOM 701 C CA . PHE A 1 90 ? -27.556 0.804 51.655 1.00 95.19 90 PHE A CA 1
ATOM 702 C C . PHE A 1 90 ? -28.328 1.548 50.571 1.00 95.19 90 PHE A C 1
ATOM 704 O O . PHE A 1 90 ? -27.774 1.896 49.529 1.00 95.19 90 PHE A O 1
ATOM 711 N N . ASN A 1 91 ? -29.608 1.815 50.822 1.00 95.38 91 ASN A N 1
ATOM 712 C CA . ASN A 1 91 ? -30.452 2.595 49.928 1.00 95.38 91 ASN A CA 1
ATOM 713 C C . ASN A 1 91 ? -31.244 3.641 50.719 1.00 95.38 91 ASN A C 1
ATOM 715 O O . ASN A 1 91 ? -31.919 3.327 51.703 1.00 95.38 91 ASN A O 1
ATOM 719 N N . ASN A 1 92 ? -31.167 4.898 50.284 1.00 94.06 92 ASN A N 1
ATOM 720 C CA . ASN A 1 92 ? -31.786 6.051 50.946 1.00 94.06 92 ASN A CA 1
ATOM 721 C C . ASN A 1 92 ? -33.263 6.260 50.560 1.00 94.06 92 ASN A C 1
ATOM 723 O O . ASN A 1 92 ? -33.766 7.384 50.537 1.00 94.06 92 ASN A O 1
ATOM 727 N N . GLU A 1 93 ? -33.962 5.177 50.232 1.00 94.19 93 GLU A N 1
ATOM 728 C CA . GLU A 1 93 ? -35.395 5.208 49.950 1.00 94.19 93 GLU A CA 1
ATOM 729 C C . GLU A 1 93 ? -36.232 5.556 51.199 1.00 94.19 93 GLU A C 1
ATOM 731 O O . GLU A 1 93 ? -35.724 5.662 52.317 1.00 94.19 93 GLU A O 1
ATOM 736 N N . LYS A 1 94 ? -37.553 5.700 51.032 1.00 92.00 94 LYS A N 1
ATOM 737 C CA . LYS A 1 94 ? -38.507 5.898 52.140 1.00 92.00 94 LYS A CA 1
ATOM 738 C C . LYS A 1 94 ? -38.602 4.689 53.080 1.00 92.00 94 LYS A C 1
ATOM 740 O O . LYS A 1 94 ? -39.085 4.838 54.198 1.00 92.00 94 LYS A O 1
ATOM 745 N N . GLY A 1 95 ? -38.146 3.520 52.632 1.00 90.88 95 GLY A N 1
ATOM 746 C CA . GLY A 1 95 ? -38.163 2.270 53.378 1.00 90.88 95 GLY A CA 1
ATOM 747 C C . GLY A 1 95 ? -39.325 1.354 52.998 1.00 90.88 95 GLY A C 1
ATOM 748 O O . GLY A 1 95 ? -40.327 1.777 52.419 1.00 90.88 95 GLY A O 1
ATOM 749 N N . PHE A 1 96 ? -39.193 0.078 53.352 1.00 91.25 96 PHE A N 1
ATOM 750 C CA . PHE A 1 96 ? -40.146 -0.966 53.005 1.00 91.25 96 PHE A CA 1
ATOM 751 C C . PHE A 1 96 ? -41.471 -0.797 53.747 1.00 91.25 96 PHE A C 1
ATOM 753 O O . PHE A 1 96 ? -41.534 -0.659 54.974 1.00 91.25 96 PHE A O 1
ATOM 760 N N . SER A 1 97 ? -42.555 -0.851 52.976 1.00 89.75 97 SER A N 1
ATOM 761 C CA . SER A 1 97 ? -43.920 -0.929 53.483 1.00 89.75 97 SER A CA 1
ATOM 762 C C . SER A 1 97 ? -44.279 -2.358 53.907 1.00 89.75 97 SER A C 1
ATOM 764 O O . SER A 1 97 ? -43.534 -3.315 53.666 1.00 89.75 97 SER A O 1
ATOM 766 N N . ARG A 1 98 ? -45.458 -2.531 54.520 1.00 89.44 98 ARG A N 1
ATOM 767 C CA . ARG A 1 98 ? -45.991 -3.864 54.855 1.00 89.44 98 ARG A CA 1
ATOM 768 C C . ARG A 1 98 ? -46.103 -4.744 53.608 1.00 89.44 98 ARG A C 1
ATOM 770 O O . ARG A 1 98 ? -45.676 -5.893 53.633 1.00 89.44 98 ARG A O 1
ATOM 777 N N . GLU A 1 99 ? -46.573 -4.175 52.505 1.00 85.50 99 GLU A N 1
ATOM 778 C CA . GLU A 1 99 ? -46.745 -4.858 51.222 1.00 85.50 99 GLU A CA 1
ATOM 779 C C . GLU A 1 99 ? -45.398 -5.292 50.625 1.00 85.50 99 GLU A C 1
ATOM 781 O O . GLU A 1 99 ? -45.302 -6.375 50.043 1.00 85.50 99 GLU A O 1
ATOM 786 N N . ASN A 1 100 ? -44.332 -4.497 50.800 1.00 87.50 100 ASN A N 1
ATOM 787 C CA . ASN A 1 100 ? -42.987 -4.904 50.384 1.00 87.50 100 ASN A CA 1
ATOM 788 C C . ASN A 1 100 ? -42.529 -6.151 51.153 1.00 87.50 100 ASN A C 1
ATOM 790 O O . ASN A 1 100 ? -42.082 -7.120 50.537 1.00 87.50 100 ASN A O 1
ATOM 794 N N . ILE A 1 101 ? -42.702 -6.162 52.478 1.00 91.00 101 ILE A N 1
ATOM 795 C CA . ILE A 1 101 ? -42.360 -7.312 53.327 1.00 91.00 101 ILE A CA 1
ATOM 796 C C . ILE A 1 101 ? -43.187 -8.546 52.943 1.00 91.00 101 ILE A C 1
ATOM 798 O O . ILE A 1 101 ? -42.634 -9.634 52.764 1.00 91.00 101 ILE A O 1
ATOM 802 N N . GLU A 1 102 ? -44.495 -8.395 52.737 1.00 89.19 102 GLU A N 1
ATOM 803 C CA . GLU A 1 102 ? -45.371 -9.489 52.306 1.00 89.19 102 GLU A CA 1
ATOM 804 C C . GLU A 1 102 ? -44.983 -10.050 50.926 1.00 89.19 102 GLU A C 1
ATOM 806 O O . GLU A 1 102 ? -45.027 -11.271 50.709 1.00 89.19 102 GLU A O 1
ATOM 811 N N . SER A 1 103 ? -44.558 -9.184 50.000 1.00 84.69 103 SER A N 1
ATOM 812 C CA . SER A 1 103 ? -44.056 -9.578 48.680 1.00 84.69 103 SER A CA 1
ATOM 813 C C . SER A 1 103 ? -42.733 -10.338 48.780 1.00 84.69 103 SER A C 1
ATOM 815 O O . SER A 1 103 ? -42.552 -11.349 48.098 1.00 84.69 103 SER A O 1
ATOM 817 N N . ILE A 1 104 ? -41.818 -9.913 49.655 1.00 88.12 104 ILE A N 1
ATOM 818 C CA . ILE A 1 104 ? -40.560 -10.628 49.910 1.00 88.12 104 ILE A CA 1
ATOM 819 C C . ILE A 1 104 ? -40.849 -12.016 50.493 1.00 88.12 104 ILE A C 1
ATOM 821 O O . ILE A 1 104 ? -40.250 -12.994 50.050 1.00 88.12 104 ILE A O 1
ATOM 825 N N . CYS A 1 105 ? -41.848 -12.141 51.364 1.00 88.88 105 CYS A N 1
ATOM 826 C CA . CYS A 1 105 ? -42.290 -13.421 51.922 1.00 88.88 105 CYS A CA 1
ATOM 827 C C . CYS A 1 105 ? -43.154 -14.259 50.951 1.00 88.88 105 CYS A C 1
ATOM 829 O O . CYS A 1 105 ? -43.823 -15.199 51.377 1.00 88.88 105 CYS A O 1
ATOM 831 N N . SER A 1 106 ? -43.258 -13.890 49.670 1.00 83.81 106 SER A N 1
ATOM 832 C CA . SER A 1 106 ? -44.026 -14.609 48.641 1.00 83.81 106 SER A CA 1
ATOM 833 C C . SER A 1 106 ? -43.117 -15.214 47.567 1.00 83.81 106 SER A C 1
ATOM 835 O O . SER A 1 106 ? -42.037 -14.692 47.284 1.00 83.81 106 SER A O 1
ATOM 837 N N . VAL A 1 107 ? -43.587 -16.280 46.915 1.00 75.06 107 VAL A N 1
ATOM 838 C CA . VAL A 1 107 ? -42.942 -16.894 45.740 1.00 75.06 107 VAL A CA 1
ATOM 839 C C . VAL A 1 107 ? -43.697 -16.452 44.489 1.00 75.06 107 VAL A C 1
ATOM 841 O O . VAL A 1 107 ? -44.915 -16.598 44.423 1.00 75.06 107 VAL A O 1
ATOM 844 N N . GLY A 1 108 ? -43.000 -15.845 43.524 1.00 67.62 108 GLY A N 1
ATOM 845 C CA . GLY A 1 108 ? -43.562 -15.464 42.217 1.00 67.62 108 GLY A CA 1
ATOM 846 C C . GLY A 1 108 ? -44.599 -14.328 42.213 1.00 67.62 108 GLY A C 1
ATOM 847 O O . GLY A 1 108 ? -45.049 -13.925 41.142 1.00 67.62 108 GLY A O 1
ATOM 848 N N . ARG A 1 109 ? -44.978 -13.771 43.372 1.00 66.75 109 ARG A N 1
ATOM 849 C CA . ARG A 1 109 ? -45.796 -12.548 43.447 1.00 66.75 109 ARG A CA 1
ATOM 850 C C . ARG A 1 109 ? -44.899 -11.317 43.459 1.00 66.75 109 ARG A C 1
ATOM 852 O O . ARG A 1 109 ? -43.963 -11.232 44.250 1.00 66.75 109 ARG A O 1
ATOM 859 N N . SER A 1 110 ? -45.222 -10.366 42.592 1.00 63.94 110 SER A N 1
ATOM 860 C CA . SER A 1 110 ? -44.564 -9.069 42.495 1.00 63.94 110 SER A CA 1
ATOM 861 C C . SER A 1 110 ? -45.606 -7.974 42.666 1.00 63.94 110 SER A C 1
ATOM 863 O O . SER A 1 110 ? -46.639 -8.008 42.000 1.00 63.94 110 SER A O 1
ATOM 865 N N . THR A 1 111 ? -45.319 -6.980 43.502 1.00 59.88 111 THR A N 1
ATOM 866 C CA . THR A 1 111 ? -46.114 -5.742 43.605 1.00 59.88 111 THR A CA 1
ATOM 867 C C . THR A 1 111 ? -46.045 -4.882 42.338 1.00 59.88 111 THR A C 1
ATOM 869 O O . THR A 1 111 ? -46.756 -3.888 42.227 1.00 59.88 111 THR A O 1
ATOM 872 N N . LYS A 1 112 ? -45.187 -5.260 41.382 1.00 61.41 112 LYS A N 1
ATOM 873 C CA . LYS A 1 112 ? -44.863 -4.499 40.170 1.00 61.41 112 LYS A CA 1
ATOM 874 C C . LYS A 1 112 ? -45.671 -4.957 38.945 1.00 61.41 112 LYS A C 1
ATOM 876 O O . LYS A 1 112 ? -45.686 -4.272 37.926 1.00 61.41 112 LYS A O 1
ATOM 881 N N . LYS A 1 113 ? -46.350 -6.112 39.027 1.00 59.44 113 LYS A N 1
ATOM 882 C CA . LYS A 1 113 ? -47.109 -6.697 37.908 1.00 59.44 113 LYS A CA 1
ATOM 883 C C . LYS A 1 113 ? -48.270 -5.768 37.515 1.00 59.44 113 LYS A C 1
ATOM 885 O O . LYS A 1 113 ? -49.084 -5.434 38.368 1.00 59.44 113 LYS A O 1
ATOM 890 N N . GLY A 1 114 ? -48.332 -5.364 36.243 1.00 55.69 114 GLY A N 1
ATOM 891 C CA . GLY A 1 114 ? -49.358 -4.454 35.706 1.00 55.69 114 GLY A CA 1
ATOM 892 C C . GLY A 1 114 ? -49.039 -2.953 35.800 1.00 55.69 114 GLY A C 1
ATOM 893 O O . GLY A 1 114 ? -49.829 -2.152 35.322 1.00 55.69 114 GLY A O 1
ATOM 894 N N . ASN A 1 115 ? -47.887 -2.555 36.361 1.00 58.44 115 ASN A N 1
ATOM 895 C CA . ASN A 1 115 ? -47.484 -1.145 36.505 1.00 58.44 115 ASN A CA 1
ATOM 896 C C . ASN A 1 115 ? -46.298 -0.758 35.595 1.00 58.44 115 ASN A C 1
ATOM 898 O O . ASN A 1 115 ? -45.486 0.093 35.963 1.00 58.44 115 ASN A O 1
ATOM 902 N N . ARG A 1 116 ? -46.166 -1.363 34.404 1.00 59.06 116 ARG A N 1
ATOM 903 C CA . ARG A 1 116 ? -45.050 -1.083 33.473 1.00 59.06 116 ARG A CA 1
ATOM 904 C C . ARG A 1 116 ? -44.949 0.390 33.083 1.00 59.06 116 ARG A C 1
ATOM 906 O O . ARG A 1 116 ? -43.857 0.949 33.067 1.00 59.06 116 ARG A O 1
ATOM 913 N N . SER A 1 117 ? -46.090 1.037 32.854 1.00 53.78 117 SER A N 1
ATOM 914 C CA . SER A 1 117 ? -46.181 2.471 32.551 1.00 53.78 117 SER A CA 1
ATOM 915 C C . SER A 1 117 ? -45.614 3.371 33.659 1.00 53.78 117 SER A C 1
ATOM 917 O O . SER A 1 117 ? -45.242 4.508 33.388 1.00 53.78 117 SER A O 1
ATOM 919 N N . SER A 1 118 ? -45.496 2.864 34.893 1.00 51.06 118 SER A N 1
ATOM 920 C CA . SER A 1 118 ? -44.913 3.577 36.040 1.00 51.06 118 SER A CA 1
ATOM 921 C C . SER A 1 118 ? -43.388 3.423 36.159 1.00 51.06 118 SER A C 1
ATOM 923 O O . SER A 1 118 ? -42.809 3.908 37.129 1.00 51.06 118 SER A O 1
ATOM 925 N N . GLY A 1 119 ? -42.732 2.747 35.205 1.00 53.34 119 GLY A N 1
ATOM 926 C CA . GLY A 1 119 ? -41.268 2.656 35.124 1.00 53.34 119 GLY A CA 1
ATOM 927 C C . GLY A 1 119 ? -40.624 1.521 35.926 1.00 53.34 119 GLY A C 1
ATOM 928 O O . GLY A 1 119 ? -39.418 1.554 36.143 1.00 53.34 119 GLY A O 1
ATOM 929 N N . TYR A 1 120 ? -41.391 0.521 36.374 1.00 52.78 120 TYR A N 1
ATOM 930 C CA . TYR A 1 120 ? -40.822 -0.645 37.060 1.00 52.78 120 TYR A CA 1
ATOM 931 C C . TYR A 1 120 ? -39.980 -1.511 36.114 1.00 52.78 120 TYR A C 1
ATOM 933 O O . TYR A 1 120 ? -40.466 -1.928 35.062 1.00 52.78 120 TYR A O 1
ATOM 941 N N . ILE A 1 121 ? -38.754 -1.856 36.522 1.00 57.91 121 ILE A N 1
ATOM 942 C CA . ILE A 1 121 ? -37.841 -2.688 35.718 1.00 57.91 121 ILE A CA 1
ATOM 943 C C . ILE A 1 121 ? -37.975 -4.182 36.077 1.00 57.91 121 ILE A C 1
ATOM 945 O O . ILE A 1 121 ? -37.865 -5.052 35.208 1.00 57.91 121 ILE A O 1
ATOM 949 N N . GLY A 1 122 ? -38.215 -4.522 37.351 1.00 57.88 122 GLY A N 1
ATOM 950 C CA . GLY A 1 122 ? -38.249 -5.915 37.815 1.00 57.88 122 GLY A CA 1
ATOM 951 C C . GLY A 1 122 ? -39.651 -6.538 37.872 1.00 57.88 122 GLY A C 1
ATOM 952 O O . GLY A 1 122 ? -40.393 -6.299 38.812 1.00 57.88 122 GLY A O 1
ATOM 953 N N . GLU A 1 123 ? -40.028 -7.440 36.962 1.00 56.00 123 GLU A N 1
ATOM 954 C CA . GLU A 1 123 ? -41.384 -8.041 36.992 1.00 56.00 123 GLU A CA 1
ATOM 955 C C . GLU A 1 123 ? -41.493 -9.374 37.744 1.00 56.00 123 GLU A C 1
ATOM 957 O O . GLU A 1 123 ? -42.522 -9.666 38.353 1.00 56.00 123 GLU A O 1
ATOM 962 N N . LYS A 1 124 ? -40.445 -10.205 37.700 1.00 59.31 124 LYS A N 1
ATOM 963 C CA . LYS A 1 124 ? -40.564 -11.659 37.923 1.00 59.31 124 LYS A CA 1
ATOM 964 C C . LYS A 1 124 ? -40.918 -12.076 39.366 1.00 59.31 124 LYS A C 1
ATOM 966 O O . LYS A 1 124 ? -41.218 -13.240 39.603 1.00 59.31 124 LYS A O 1
ATOM 971 N N . GLY A 1 125 ? -40.841 -11.170 40.349 1.00 59.53 125 GLY A N 1
ATOM 972 C CA . GLY A 1 125 ? -41.124 -11.468 41.769 1.00 59.53 125 GLY A CA 1
ATOM 973 C C . GLY A 1 125 ? -40.087 -12.367 42.467 1.00 59.53 125 GLY A C 1
ATOM 974 O O . GLY A 1 125 ? -40.268 -12.757 43.621 1.00 59.53 125 GLY A O 1
ATOM 975 N N . ILE A 1 126 ? -38.989 -12.680 41.778 1.00 65.94 126 ILE A N 1
ATOM 976 C CA . ILE A 1 126 ? -37.883 -13.537 42.239 1.00 65.94 126 ILE A CA 1
ATOM 977 C C . ILE A 1 126 ? -36.591 -12.756 42.507 1.00 65.94 126 ILE A C 1
ATOM 979 O O . ILE A 1 126 ? -35.668 -13.322 43.077 1.00 65.94 126 ILE A O 1
ATOM 983 N N . GLY A 1 127 ? -36.525 -11.468 42.147 1.00 71.94 127 GLY A N 1
ATOM 984 C CA . GLY A 1 127 ? -35.273 -10.699 42.137 1.00 71.94 127 GLY A CA 1
ATOM 985 C C . GLY A 1 127 ? -34.551 -10.686 43.485 1.00 71.94 127 GLY A C 1
ATOM 986 O O . GLY A 1 127 ? -33.359 -10.968 43.553 1.00 71.94 127 GLY A O 1
ATOM 987 N N . PHE A 1 128 ? -35.283 -10.493 44.592 1.00 80.50 128 PHE A N 1
ATOM 988 C CA . PHE A 1 128 ? -34.697 -10.584 45.938 1.00 80.50 128 PHE A CA 1
ATOM 989 C C . PHE A 1 128 ? -34.162 -11.988 46.264 1.00 80.50 128 PHE A C 1
ATOM 991 O O . PHE A 1 128 ? -33.188 -12.112 46.988 1.00 80.50 128 PHE A O 1
ATOM 998 N N . LYS A 1 129 ? -34.752 -13.062 45.723 1.00 81.44 129 LYS A N 1
ATOM 999 C CA . LYS A 1 129 ? -34.349 -14.441 46.044 1.00 81.44 129 LYS A CA 1
ATOM 1000 C C . LYS A 1 129 ? -32.988 -14.793 45.437 1.00 81.44 129 LYS A C 1
ATOM 1002 O O . LYS A 1 129 ? -32.356 -15.733 45.902 1.00 81.44 129 LYS A O 1
ATOM 1007 N N . SER A 1 130 ? -32.501 -14.004 44.478 1.00 80.25 130 SER A N 1
ATOM 1008 C CA . SER A 1 130 ? -31.156 -14.154 43.913 1.00 80.25 130 SER A CA 1
ATOM 1009 C C . SER A 1 130 ? -30.042 -13.951 44.950 1.00 80.25 130 SER A C 1
ATOM 1011 O O . SER A 1 130 ? -28.968 -14.528 44.806 1.00 80.25 130 SER A O 1
ATOM 1013 N N . VAL A 1 131 ? -30.293 -13.222 46.050 1.00 87.88 131 VAL A N 1
ATOM 1014 C CA . VAL A 1 131 ? -29.285 -13.023 47.110 1.00 87.88 131 VAL A CA 1
ATOM 1015 C C . VAL A 1 131 ? -28.895 -14.330 47.803 1.00 87.88 131 VAL A C 1
ATOM 1017 O O . VAL A 1 131 ? -27.797 -14.424 48.347 1.00 87.88 131 VAL A O 1
ATOM 1020 N N . PHE A 1 132 ? -29.746 -15.362 47.745 1.00 88.94 132 PHE A N 1
ATOM 1021 C CA . PHE A 1 132 ? -29.441 -16.673 48.316 1.00 88.94 132 PHE A CA 1
ATOM 1022 C C . PHE A 1 132 ? -28.302 -17.403 47.589 1.00 88.94 132 PHE A C 1
ATOM 1024 O O . PHE A 1 132 ? -27.622 -18.246 48.171 1.00 88.94 132 PHE A O 1
ATOM 1031 N N . LEU A 1 133 ? -27.977 -17.009 46.354 1.00 84.50 133 LEU A N 1
ATOM 1032 C CA . LEU A 1 133 ? -26.749 -17.463 45.692 1.00 84.50 133 LEU A CA 1
ATOM 1033 C C . LEU A 1 133 ? -25.496 -17.049 46.471 1.00 84.50 133 LEU A C 1
ATOM 1035 O O . LEU A 1 133 ? -24.492 -17.756 46.444 1.00 84.50 133 LEU A O 1
ATOM 1039 N N . LEU A 1 134 ? -25.566 -15.917 47.175 1.00 88.81 134 LEU A N 1
ATOM 1040 C CA . LEU A 1 134 ? -24.441 -15.310 47.876 1.00 88.81 134 LEU A CA 1
ATOM 1041 C C . LEU A 1 134 ? -24.427 -15.617 49.368 1.00 88.81 134 LEU A C 1
ATOM 1043 O O . LEU A 1 134 ? -23.354 -15.702 49.957 1.00 88.81 134 LEU A O 1
ATOM 1047 N N . THR A 1 135 ? -25.597 -15.752 49.989 1.00 92.38 135 THR A N 1
ATOM 1048 C CA . THR A 1 135 ? -25.731 -15.904 51.440 1.00 92.38 135 THR A CA 1
ATOM 1049 C C . THR A 1 135 ? -26.770 -16.951 51.808 1.00 92.38 135 THR A C 1
ATOM 1051 O O . THR A 1 135 ? -27.789 -17.094 51.144 1.00 92.38 135 THR A O 1
ATOM 1054 N N . ALA A 1 136 ? -26.534 -17.672 52.904 1.00 91.81 136 ALA A N 1
ATOM 1055 C CA . ALA A 1 136 ? -27.549 -18.544 53.488 1.00 91.81 136 ALA A CA 1
ATOM 1056 C C . ALA A 1 136 ? -28.557 -17.782 54.374 1.00 91.81 136 ALA A C 1
ATOM 1058 O O . ALA A 1 136 ? -29.622 -18.319 54.691 1.00 91.81 136 ALA A O 1
ATOM 1059 N N . TYR A 1 137 ? -28.219 -16.551 54.784 1.00 94.06 137 TYR A N 1
ATOM 1060 C CA . TYR A 1 137 ? -28.960 -15.774 55.776 1.00 94.06 137 TYR A CA 1
ATOM 1061 C C . TYR A 1 137 ? -29.015 -14.285 55.398 1.00 94.06 137 TYR A C 1
ATOM 1063 O O . TYR A 1 137 ? -28.267 -13.494 55.966 1.00 94.06 137 TYR A O 1
ATOM 1071 N N . PRO A 1 138 ? -29.856 -13.858 54.442 1.00 95.00 138 PRO A N 1
ATOM 1072 C CA . PRO A 1 138 ? -30.002 -12.442 54.124 1.00 95.00 138 PRO A CA 1
ATOM 1073 C C . PRO A 1 138 ? -30.810 -11.714 55.206 1.00 95.00 138 PRO A C 1
ATOM 1075 O O . PRO A 1 138 ? -31.877 -12.176 55.616 1.00 95.00 138 PRO A O 1
ATOM 1078 N N . TYR A 1 139 ? -30.322 -10.549 55.624 1.00 97.25 139 TYR A N 1
ATOM 1079 C CA . TYR A 1 139 ? -30.953 -9.672 56.609 1.00 97.25 139 TYR A CA 1
ATOM 1080 C C . TYR A 1 139 ? -31.479 -8.400 55.940 1.00 97.25 139 TYR A C 1
ATOM 1082 O O . TYR A 1 139 ? -30.874 -7.889 54.997 1.00 97.25 139 TYR A O 1
ATOM 1090 N N . ILE A 1 140 ? -32.578 -7.861 56.463 1.00 95.88 140 ILE A N 1
ATOM 1091 C CA . ILE A 1 140 ? -33.202 -6.615 56.021 1.00 95.88 140 ILE A CA 1
ATOM 1092 C C . ILE A 1 140 ? -33.505 -5.755 57.245 1.00 95.88 140 ILE A C 1
ATOM 1094 O O . ILE A 1 140 ? -34.254 -6.159 58.139 1.00 95.88 140 ILE A O 1
ATOM 1098 N N . PHE A 1 141 ? -32.957 -4.546 57.235 1.00 95.50 141 PHE A N 1
ATOM 1099 C CA . PHE A 1 141 ? -33.245 -3.474 58.175 1.00 95.50 141 PHE A CA 1
ATOM 1100 C C . PHE A 1 141 ? -33.882 -2.334 57.395 1.00 95.50 141 PHE A C 1
ATOM 1102 O O . PHE A 1 141 ? -33.219 -1.701 56.580 1.00 95.50 141 PHE A O 1
ATOM 1109 N N . SER A 1 142 ? -35.177 -2.102 57.582 1.00 94.69 142 SER A N 1
ATOM 1110 C CA . SER A 1 142 ? -35.876 -1.040 56.856 1.00 94.69 142 SER A CA 1
ATOM 1111 C C . SER A 1 142 ? -37.129 -0.599 57.591 1.00 94.69 142 SER A C 1
ATOM 1113 O O . SER A 1 142 ? -37.920 -1.445 57.990 1.00 94.69 142 SER A O 1
ATOM 1115 N N . ASN A 1 143 ? -37.315 0.710 57.784 1.00 90.81 143 ASN A N 1
ATOM 1116 C CA . ASN A 1 143 ? -38.531 1.293 58.371 1.00 90.81 143 ASN A CA 1
ATOM 1117 C C . ASN A 1 143 ? -39.017 0.587 59.666 1.00 90.81 143 ASN A C 1
ATOM 1119 O O . ASN A 1 143 ? -40.193 0.268 59.837 1.00 90.81 143 ASN A O 1
ATOM 1123 N N . GLY A 1 144 ? -38.078 0.261 60.561 1.00 89.69 144 GLY A N 1
ATOM 1124 C CA . GLY A 1 144 ? -38.344 -0.444 61.820 1.00 89.69 144 GLY A CA 1
ATOM 1125 C C . GLY A 1 144 ? -38.434 -1.974 61.724 1.00 89.69 144 GLY A C 1
ATOM 1126 O O . GLY A 1 144 ? -38.405 -2.630 62.763 1.00 89.69 144 GLY A O 1
ATOM 1127 N N . TYR A 1 145 ? -38.492 -2.572 60.528 1.00 94.62 145 TYR A N 1
ATOM 1128 C CA . TYR A 1 145 ? -38.301 -4.016 60.358 1.00 94.62 145 TYR A CA 1
ATOM 1129 C C . TYR A 1 145 ? -36.843 -4.395 60.608 1.00 94.62 145 TYR A C 1
ATOM 1131 O O . TYR A 1 145 ? -35.937 -3.740 60.097 1.00 94.62 145 TYR A O 1
ATOM 1139 N N . GLN A 1 146 ? -36.640 -5.475 61.360 1.00 95.19 146 GLN A N 1
ATOM 1140 C CA . GLN A 1 146 ? -35.337 -6.086 61.623 1.00 95.19 146 GLN A CA 1
ATOM 1141 C C . GLN A 1 146 ? -35.490 -7.591 61.434 1.00 95.19 146 GLN A C 1
ATOM 1143 O O . GLN A 1 146 ? -35.808 -8.320 62.377 1.00 95.19 146 GLN A O 1
ATOM 1148 N N . ILE A 1 147 ? -35.370 -8.045 60.189 1.00 95.94 147 ILE A N 1
ATOM 1149 C CA . ILE A 1 147 ? -35.663 -9.433 59.832 1.00 95.94 147 ILE A CA 1
ATOM 1150 C C . ILE A 1 147 ? -34.510 -10.105 59.113 1.00 95.94 147 ILE A C 1
ATOM 1152 O O . ILE A 1 147 ? -33.694 -9.453 58.469 1.00 95.94 147 ILE A O 1
ATOM 1156 N N . ARG A 1 148 ? -34.494 -11.432 59.170 1.00 95.69 148 ARG A N 1
ATOM 1157 C CA . ARG A 1 148 ? -33.671 -12.280 58.314 1.00 95.69 148 ARG A CA 1
ATOM 1158 C C . ARG A 1 148 ? -34.498 -13.394 57.695 1.00 95.69 148 ARG A C 1
ATOM 1160 O O . ARG A 1 148 ? -35.569 -13.736 58.195 1.00 95.69 148 ARG A O 1
ATOM 1167 N N . PHE A 1 149 ? -33.956 -13.990 56.648 1.00 95.19 149 PHE A N 1
ATOM 1168 C CA . PHE A 1 149 ? -34.450 -15.237 56.075 1.00 95.19 149 PHE A CA 1
ATOM 1169 C C . PHE A 1 149 ? -33.365 -16.310 56.181 1.00 95.19 149 PHE A C 1
ATOM 1171 O O . PHE A 1 149 ? -32.202 -15.995 56.417 1.00 95.19 149 PHE A O 1
ATOM 1178 N N . SER A 1 150 ? -33.733 -17.577 56.007 1.00 93.00 150 SER A N 1
ATOM 1179 C CA . SER A 1 150 ? -32.779 -18.689 55.973 1.00 93.00 150 SER A CA 1
ATOM 1180 C C . SER A 1 150 ? -33.046 -19.588 54.777 1.00 93.00 150 SER A C 1
ATOM 1182 O O . SER A 1 150 ? -34.203 -19.881 54.491 1.00 93.00 150 SER A O 1
ATOM 1184 N N . GLU A 1 151 ? -31.997 -20.063 54.103 1.00 90.25 151 GLU A N 1
ATOM 1185 C CA . GLU A 1 151 ? -32.123 -21.167 53.134 1.00 90.25 151 GLU A CA 1
ATOM 1186 C C . GLU A 1 151 ? -32.643 -22.440 53.797 1.00 90.25 151 GLU A C 1
ATOM 1188 O O . GLU A 1 151 ? -33.399 -23.200 53.188 1.00 90.25 151 GLU A O 1
ATOM 1193 N N . LYS A 1 152 ? -32.234 -22.675 55.051 1.00 88.69 152 LYS A N 1
ATOM 1194 C CA . LYS A 1 152 ? -32.641 -23.860 55.795 1.00 88.69 152 LYS A CA 1
ATOM 1195 C C . LYS A 1 152 ? -34.137 -23.776 56.114 1.00 88.69 152 LYS A C 1
ATOM 1197 O O . LYS A 1 152 ? -34.608 -22.712 56.523 1.00 88.69 152 LYS A O 1
ATOM 1202 N N . PRO A 1 153 ? -34.876 -24.887 55.963 1.00 86.56 153 PRO A N 1
ATOM 1203 C CA . PRO A 1 153 ? -36.261 -24.973 56.398 1.00 86.56 153 PRO A CA 1
ATOM 1204 C C . PRO A 1 153 ? -36.440 -24.503 57.845 1.00 86.56 153 PRO A C 1
ATOM 1206 O O . PRO A 1 153 ? -35.694 -24.913 58.736 1.00 86.56 153 PRO A O 1
ATOM 1209 N N . CYS A 1 154 ? -37.427 -23.638 58.085 1.00 86.94 154 CYS A N 1
ATOM 1210 C CA . CYS A 1 154 ? -37.778 -23.225 59.438 1.00 86.94 154 CYS A CA 1
ATOM 1211 C C . CYS A 1 154 ? -38.280 -24.448 60.228 1.00 86.94 154 CYS A C 1
ATOM 1213 O O . CYS A 1 154 ? -39.234 -25.079 59.770 1.00 86.94 154 CYS A O 1
ATOM 1215 N N . PRO A 1 155 ? -37.761 -24.732 61.439 1.00 84.00 155 PRO A N 1
ATOM 1216 C CA . PRO A 1 155 ? -38.146 -25.920 62.216 1.00 84.00 155 PRO A CA 1
ATOM 1217 C C . PRO A 1 155 ? -39.642 -26.048 62.543 1.00 84.00 155 PRO A C 1
ATOM 1219 O O . PRO A 1 155 ? -40.089 -27.103 62.971 1.00 84.00 155 PRO A O 1
ATOM 1222 N N . HIS A 1 156 ? -40.414 -24.968 62.395 1.00 84.62 156 HIS A N 1
ATOM 1223 C CA . HIS A 1 156 ? -41.835 -24.934 62.740 1.00 84.62 156 HIS A CA 1
ATOM 1224 C C . HIS A 1 156 ? -42.767 -25.159 61.543 1.00 84.62 156 HIS A C 1
ATOM 1226 O O . HIS A 1 156 ? -43.938 -25.463 61.746 1.00 84.62 156 HIS A O 1
ATOM 1232 N N . CYS A 1 157 ? -42.293 -24.955 60.309 1.00 85.94 157 CYS A N 1
ATOM 1233 C CA . CYS A 1 157 ? -43.127 -25.079 59.108 1.00 85.94 157 CYS A CA 1
ATOM 1234 C C . CYS A 1 157 ? -42.453 -25.804 57.935 1.00 85.94 157 CYS A C 1
ATOM 1236 O O . CYS A 1 157 ? -43.105 -26.000 56.915 1.00 85.94 157 CYS A O 1
ATOM 1238 N N . ASP A 1 158 ? -41.184 -26.200 58.065 1.00 84.69 158 ASP A N 1
ATOM 1239 C CA . ASP A 1 158 ? -40.363 -26.867 57.046 1.00 84.69 158 ASP A CA 1
ATOM 1240 C C . ASP A 1 158 ? -40.221 -26.093 55.720 1.00 84.69 158 ASP A C 1
ATOM 1242 O O . ASP A 1 158 ? -39.927 -26.664 54.673 1.00 84.69 158 ASP A O 1
ATOM 1246 N N . ILE A 1 159 ? -40.369 -24.763 55.762 1.00 87.69 159 ILE A N 1
ATOM 1247 C CA . ILE A 1 159 ? -40.189 -23.876 54.602 1.00 87.69 159 ILE A CA 1
ATOM 1248 C C . ILE A 1 159 ? -38.976 -22.968 54.832 1.00 87.69 159 ILE A C 1
ATOM 1250 O O . ILE A 1 159 ? -38.846 -22.339 55.882 1.00 87.69 159 ILE A O 1
ATOM 1254 N N . GLY A 1 160 ? -38.087 -22.899 53.840 1.00 89.19 160 GLY A N 1
ATOM 1255 C CA . GLY A 1 160 ? -36.951 -21.965 53.775 1.00 89.19 160 GLY A CA 1
ATOM 1256 C C . GLY A 1 160 ? -37.192 -20.807 52.796 1.00 89.19 160 GLY A C 1
ATOM 1257 O O . GLY A 1 160 ? -38.239 -20.731 52.159 1.00 89.19 160 GLY A O 1
ATOM 1258 N N . TYR A 1 161 ? -36.207 -19.923 52.638 1.00 89.06 161 TYR A N 1
ATOM 1259 C CA . TYR A 1 161 ? -36.110 -18.791 51.697 1.00 89.06 161 TYR A CA 1
ATOM 1260 C C . TYR A 1 161 ? -37.090 -17.622 51.898 1.00 89.06 161 TYR A C 1
ATOM 1262 O O . TYR A 1 161 ? -36.738 -16.473 51.638 1.00 89.06 161 TYR A O 1
ATOM 1270 N N . ILE A 1 162 ? -38.317 -17.890 52.342 1.00 90.38 162 ILE A N 1
ATOM 1271 C CA . ILE A 1 162 ? -39.418 -16.908 52.380 1.00 90.38 162 ILE A CA 1
ATOM 1272 C C . ILE A 1 162 ? -40.014 -16.692 53.769 1.00 90.38 162 ILE A C 1
ATOM 1274 O O . ILE A 1 162 ? -40.880 -15.833 53.924 1.00 90.38 162 ILE A O 1
ATOM 1278 N N . VAL A 1 163 ? -39.574 -17.454 54.771 1.00 92.12 163 VAL A N 1
ATOM 1279 C CA . VAL A 1 163 ? -40.066 -17.334 56.147 1.00 92.12 163 VAL A CA 1
ATOM 1280 C C . VAL A 1 163 ? -39.264 -16.249 56.872 1.00 92.12 163 VAL A C 1
ATOM 1282 O O . VAL A 1 163 ? -38.065 -16.442 57.079 1.00 92.12 163 VAL A O 1
ATOM 1285 N N . PRO A 1 164 ? -39.882 -15.119 57.262 1.00 94.69 164 PRO A N 1
ATOM 1286 C CA . PRO A 1 164 ? -39.171 -14.061 57.964 1.00 94.69 164 PRO A CA 1
ATOM 1287 C C . PRO A 1 164 ? -38.958 -14.435 59.434 1.00 94.69 164 PRO A C 1
ATOM 1289 O O . PRO A 1 164 ? -39.862 -14.946 60.103 1.00 94.69 164 PRO A O 1
ATOM 1292 N N . GLU A 1 165 ? -37.778 -14.132 59.958 1.00 93.69 165 GLU A N 1
ATOM 1293 C CA . GLU A 1 165 ? -37.420 -14.255 61.372 1.00 93.69 165 GLU A CA 1
ATOM 1294 C C . GLU A 1 165 ? -37.031 -12.890 61.924 1.00 93.69 165 GLU A C 1
ATOM 1296 O O . GLU A 1 165 ? -36.265 -12.170 61.289 1.00 93.69 165 GLU A O 1
ATOM 1301 N N . TRP A 1 166 ? -37.542 -12.537 63.102 1.00 95.06 166 TRP A N 1
ATOM 1302 C CA . TRP A 1 166 ? -37.148 -11.303 63.774 1.00 95.06 166 TRP A CA 1
ATOM 1303 C C . TRP A 1 166 ? -35.732 -11.429 64.348 1.00 95.06 166 TRP A C 1
ATOM 1305 O O . TRP A 1 166 ? -35.386 -12.450 64.943 1.00 95.06 166 TRP A O 1
ATOM 1315 N N . VAL A 1 167 ? -34.917 -10.393 64.177 1.00 93.06 167 VAL A N 1
ATOM 1316 C CA . VAL A 1 167 ? -33.527 -10.348 64.647 1.00 93.06 167 VAL A CA 1
ATOM 1317 C C . VAL A 1 167 ? -33.478 -9.600 65.976 1.00 93.06 167 VAL A C 1
ATOM 1319 O O . VAL A 1 167 ? -33.783 -8.411 66.025 1.00 93.06 167 VAL A O 1
ATOM 1322 N N . GLU A 1 168 ? -33.105 -10.289 67.059 1.00 87.12 168 GLU A N 1
ATOM 1323 C CA . GLU A 1 168 ? -33.011 -9.671 68.396 1.00 87.12 168 GLU A CA 1
ATOM 1324 C C . GLU A 1 168 ? -31.592 -9.267 68.810 1.00 87.12 168 GLU A C 1
ATOM 1326 O O . GLU A 1 168 ? -31.435 -8.257 69.489 1.00 87.12 168 GLU A O 1
ATOM 1331 N N . GLN A 1 169 ? -30.566 -10.038 68.430 1.00 84.31 169 GLN A N 1
ATOM 1332 C CA . GLN A 1 169 ? -29.214 -9.883 68.990 1.00 84.31 169 GLN A CA 1
ATOM 1333 C C . GLN A 1 169 ? -28.202 -9.273 68.018 1.00 84.31 169 GLN A C 1
ATOM 1335 O O . GLN A 1 169 ? -27.655 -8.215 68.306 1.00 84.31 169 GLN A O 1
ATOM 1340 N N . LYS A 1 170 ? -27.915 -9.941 66.892 1.00 87.31 170 LYS A N 1
ATOM 1341 C CA . LYS A 1 170 ? -26.920 -9.483 65.912 1.00 87.31 170 LYS A CA 1
ATOM 1342 C C . LYS A 1 170 ? -27.413 -9.615 64.465 1.00 87.31 170 LYS A C 1
ATOM 1344 O O . LYS A 1 170 ? -28.045 -10.626 64.141 1.00 87.31 170 LYS A O 1
ATOM 1349 N N . PRO A 1 171 ? -27.084 -8.645 63.589 1.00 91.12 171 PRO A N 1
ATOM 1350 C CA . PRO A 1 171 ? -26.412 -7.375 63.900 1.00 91.12 171 PRO A CA 1
ATOM 1351 C C . PRO A 1 171 ? -27.361 -6.380 64.596 1.00 91.12 171 PRO A C 1
ATOM 1353 O O . PRO A 1 171 ? -28.568 -6.399 64.363 1.00 91.12 171 PRO A O 1
ATOM 1356 N N . THR A 1 172 ? -26.823 -5.502 65.443 1.00 88.06 172 THR A N 1
ATOM 1357 C CA . THR A 1 172 ? -27.546 -4.352 66.009 1.00 88.06 172 THR A CA 1
ATOM 1358 C C . THR A 1 172 ? -27.428 -3.127 65.097 1.00 88.06 172 THR A C 1
ATOM 1360 O O . THR A 1 172 ? -26.501 -3.017 64.294 1.00 88.06 172 THR A O 1
ATOM 1363 N N . LEU A 1 173 ? -28.310 -2.131 65.261 1.00 85.94 173 LEU A N 1
ATOM 1364 C CA . LEU A 1 173 ? -28.173 -0.839 64.566 1.00 85.94 173 LEU A CA 1
ATOM 1365 C C . LEU A 1 173 ? -26.828 -0.144 64.852 1.00 85.94 173 LEU A C 1
ATOM 1367 O O . LEU A 1 173 ? -26.354 0.628 64.020 1.00 85.94 173 LEU A O 1
ATOM 1371 N N . HIS A 1 174 ? -26.215 -0.401 66.013 1.00 86.38 174 HIS A N 1
ATOM 1372 C CA . HIS A 1 174 ? -24.888 0.117 66.336 1.00 86.38 174 HIS A CA 1
ATOM 1373 C C . HIS A 1 174 ? -23.804 -0.542 65.477 1.00 86.38 174 HIS A C 1
ATOM 1375 O O . HIS A 1 174 ? -22.984 0.172 64.904 1.00 86.38 174 HIS A O 1
ATOM 1381 N N . ASP A 1 175 ? -23.854 -1.869 65.315 1.00 89.00 175 ASP A N 1
ATOM 1382 C CA . ASP A 1 175 ? -22.916 -2.612 64.464 1.00 89.00 175 ASP A CA 1
ATOM 1383 C C . ASP A 1 175 ? -22.973 -2.106 63.012 1.00 89.00 175 ASP A C 1
ATOM 1385 O O . ASP A 1 175 ? -21.942 -1.853 62.392 1.00 89.00 175 ASP A O 1
ATOM 1389 N N . ILE A 1 176 ? -24.182 -1.864 62.491 1.00 90.62 176 ILE A N 1
ATOM 1390 C CA . ILE A 1 176 ? -24.390 -1.325 61.136 1.00 90.62 176 ILE A CA 1
ATOM 1391 C C . ILE A 1 176 ? -23.807 0.092 61.010 1.00 90.62 176 ILE A C 1
ATOM 1393 O O . ILE A 1 176 ? -23.101 0.385 60.044 1.00 90.62 176 ILE A O 1
ATOM 1397 N N . LYS A 1 177 ? -24.059 0.971 61.994 1.00 87.75 177 LYS A N 1
ATOM 1398 C CA . LYS A 1 177 ? -23.508 2.340 62.024 1.00 87.75 177 LYS A CA 1
ATOM 1399 C C . LYS A 1 177 ? -21.983 2.360 62.026 1.00 87.75 177 LYS A C 1
ATOM 1401 O O . LYS A 1 177 ? -21.399 3.207 61.355 1.00 87.75 177 LYS A O 1
ATOM 1406 N N . GLN A 1 178 ? -21.343 1.443 62.753 1.00 85.81 178 GLN A N 1
ATOM 1407 C CA . GLN A 1 178 ? -19.882 1.362 62.788 1.00 85.81 178 GLN A CA 1
ATOM 1408 C C . GLN A 1 178 ? -19.289 1.046 61.411 1.00 85.81 178 GLN A C 1
ATOM 1410 O O . GLN A 1 178 ? -18.305 1.672 61.029 1.00 85.81 178 GLN A O 1
ATOM 1415 N N . ILE A 1 179 ? -19.899 0.122 60.658 1.00 86.38 179 ILE A N 1
ATOM 1416 C CA . ILE A 1 179 ? -19.451 -0.221 59.299 1.00 86.38 179 ILE A CA 1
ATOM 1417 C C . ILE A 1 179 ? -19.733 0.913 58.308 1.00 86.38 179 ILE A C 1
ATOM 1419 O O . ILE A 1 179 ? -18.903 1.199 57.445 1.00 86.38 179 ILE A O 1
ATOM 1423 N N . TYR A 1 180 ? -20.888 1.575 58.423 1.00 86.06 180 TYR A N 1
ATOM 1424 C CA . TYR A 1 180 ? -21.262 2.671 57.525 1.00 86.06 180 TYR A CA 1
ATOM 1425 C C . TYR A 1 180 ? -20.348 3.900 57.685 1.00 86.06 180 TYR A C 1
ATOM 1427 O O . TYR A 1 180 ? -19.985 4.526 56.689 1.00 86.06 180 TYR A O 1
ATOM 1435 N N . GLY A 1 181 ? -19.884 4.176 58.907 1.00 75.69 181 GLY A N 1
ATOM 1436 C CA . GLY A 1 181 ? -18.871 5.187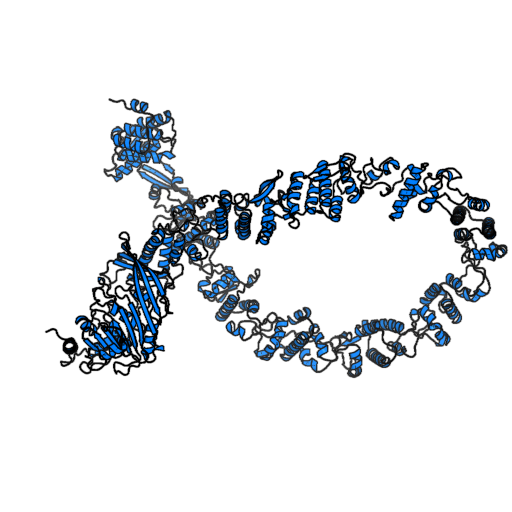 59.215 1.00 75.69 181 GLY A CA 1
ATOM 1437 C C . GLY A 1 181 ? -19.389 6.290 60.142 1.00 75.69 181 GLY A C 1
ATOM 1438 O O . GLY A 1 181 ? -20.501 6.789 59.988 1.00 75.69 181 GLY A O 1
ATOM 1439 N N . ALA A 1 182 ? -18.559 6.707 61.104 1.00 54.69 182 ALA A N 1
ATOM 1440 C CA . ALA A 1 182 ? -18.954 7.628 62.179 1.00 54.69 182 ALA A CA 1
ATOM 1441 C C . ALA A 1 182 ? -19.304 9.057 61.711 1.00 54.69 182 ALA A C 1
ATOM 1443 O O . ALA A 1 182 ? -20.029 9.762 62.407 1.00 54.69 182 ALA A O 1
ATOM 1444 N N . GLY A 1 183 ? -18.803 9.487 60.546 1.00 53.31 183 GLY A N 1
ATOM 1445 C CA . GLY A 1 183 ? -19.070 10.819 59.987 1.00 53.31 183 GLY A CA 1
ATOM 1446 C C . GLY A 1 183 ? -20.352 10.918 59.152 1.00 53.31 183 GLY A C 1
ATOM 1447 O O . GLY A 1 183 ? -20.799 12.021 58.848 1.00 53.31 183 GLY A O 1
ATOM 1448 N N . ALA A 1 184 ? -20.960 9.790 58.782 1.00 57.34 184 ALA A N 1
ATOM 1449 C CA . ALA A 1 184 ? -22.062 9.741 57.829 1.00 57.34 184 ALA A CA 1
ATOM 1450 C C . ALA A 1 184 ? -23.432 9.839 58.529 1.00 57.34 184 ALA A C 1
ATOM 1452 O O . ALA A 1 184 ? -24.221 8.907 58.472 1.00 57.34 184 ALA A O 1
ATOM 1453 N N . GLY A 1 185 ? -23.708 10.953 59.219 1.00 63.44 185 GLY A N 1
ATOM 1454 C CA . GLY A 1 185 ? -25.045 11.328 59.717 1.00 63.44 185 GLY A CA 1
ATOM 1455 C C . GLY A 1 185 ? -25.965 10.179 60.184 1.00 63.44 185 GLY A C 1
ATOM 1456 O O . GLY A 1 185 ? -25.624 9.380 61.059 1.00 63.44 185 GLY A O 1
ATOM 1457 N N . SER A 1 186 ? -27.180 10.131 59.629 1.00 74.62 186 SER A N 1
ATOM 1458 C CA . SER A 1 186 ? -28.145 9.041 59.815 1.00 74.62 186 SER A CA 1
ATOM 1459 C C . SER A 1 186 ? -27.920 7.917 58.799 1.00 74.62 186 SER A C 1
ATOM 1461 O O . SER A 1 186 ? -27.713 8.197 57.619 1.00 74.62 186 SER A O 1
ATOM 1463 N N . LEU A 1 187 ? -28.057 6.656 59.229 1.00 84.75 187 LEU A N 1
ATOM 1464 C CA . LEU A 1 187 ? -28.077 5.511 58.311 1.00 84.75 187 LEU A CA 1
ATOM 1465 C C . LEU A 1 187 ? -29.164 5.686 57.237 1.00 84.75 187 LEU A C 1
ATOM 1467 O O . LEU A 1 187 ? -30.268 6.129 57.575 1.00 84.75 187 LEU A O 1
ATOM 1471 N N . PRO A 1 188 ? -28.899 5.278 55.985 1.00 88.62 188 PRO A N 1
ATOM 1472 C CA . PRO A 1 188 ? -29.934 5.120 54.975 1.00 88.62 188 PRO A CA 1
ATOM 1473 C C . PRO A 1 188 ? -31.067 4.222 55.477 1.00 88.62 188 PRO A C 1
ATOM 1475 O O . PRO A 1 188 ? -30.829 3.227 56.167 1.00 88.62 188 PRO A O 1
ATOM 1478 N N . THR A 1 189 ? -32.305 4.584 55.136 1.00 89.56 189 THR A N 1
ATOM 1479 C CA . THR A 1 189 ? -33.516 3.965 55.693 1.00 89.56 189 THR A CA 1
ATOM 1480 C C . THR A 1 189 ? -33.578 2.458 55.478 1.00 89.56 189 THR A C 1
ATOM 1482 O O . THR A 1 189 ? -34.078 1.755 56.354 1.00 89.56 189 THR A O 1
ATOM 1485 N N . THR A 1 190 ? -33.087 1.968 54.334 1.00 94.69 190 THR A N 1
ATOM 1486 C CA . THR A 1 190 ? -33.031 0.542 54.004 1.00 94.69 190 THR A CA 1
ATOM 1487 C C . THR A 1 190 ? -31.585 0.067 53.952 1.00 94.69 190 THR A C 1
ATOM 1489 O O . THR A 1 190 ? -30.769 0.591 53.195 1.00 94.69 190 THR A O 1
ATOM 1492 N N . THR A 1 191 ? -31.284 -0.973 54.725 1.00 95.19 191 THR A N 1
ATOM 1493 C CA . THR A 1 191 ? -30.016 -1.703 54.717 1.00 95.19 191 THR A CA 1
ATOM 1494 C C . THR A 1 191 ? -30.287 -3.196 54.534 1.00 95.19 191 THR A C 1
ATOM 1496 O O . THR A 1 191 ? -31.039 -3.798 55.302 1.00 95.19 191 THR A O 1
ATOM 1499 N N . ILE A 1 192 ? -29.661 -3.813 53.535 1.00 95.56 192 ILE A N 1
ATOM 1500 C CA . ILE A 1 192 ? -29.655 -5.266 53.330 1.00 95.56 192 ILE A CA 1
ATOM 1501 C C . ILE A 1 192 ? -28.265 -5.783 53.698 1.00 95.56 192 ILE A C 1
ATOM 1503 O O . ILE A 1 192 ? -27.269 -5.218 53.258 1.00 95.56 192 ILE A O 1
ATOM 1507 N N . ILE A 1 193 ? -28.182 -6.843 54.502 1.00 96.62 193 ILE A N 1
ATOM 1508 C CA . ILE A 1 193 ? -26.906 -7.403 54.973 1.00 96.62 193 ILE A CA 1
ATOM 1509 C C . ILE A 1 193 ? -26.829 -8.869 54.557 1.00 96.62 193 ILE A C 1
ATOM 1511 O O . ILE A 1 193 ? -27.714 -9.664 54.874 1.00 96.62 193 ILE A O 1
ATOM 1515 N N . LEU A 1 194 ? -25.768 -9.216 53.836 1.00 95.56 194 LEU A N 1
ATOM 1516 C CA . LEU A 1 194 ? -25.539 -10.522 53.233 1.00 95.56 194 LEU A CA 1
ATOM 1517 C C . LEU A 1 194 ? -24.208 -11.100 53.760 1.00 95.56 194 LEU A C 1
ATOM 1519 O O . LEU A 1 194 ? -23.152 -10.810 53.192 1.00 95.56 194 LEU A O 1
ATOM 1523 N N . PRO A 1 195 ? -24.221 -11.907 54.837 1.00 96.62 195 PRO A N 1
ATOM 1524 C CA . PRO A 1 195 ? -23.050 -12.680 55.250 1.00 96.62 195 PRO A CA 1
ATOM 1525 C C . PRO A 1 195 ? -22.712 -13.704 54.161 1.00 96.62 195 PRO A C 1
ATOM 1527 O O . PRO A 1 195 ? -23.508 -14.606 53.883 1.00 96.62 195 PRO A O 1
ATOM 1530 N N . LEU A 1 196 ? -21.577 -13.529 53.487 1.00 94.50 196 LEU A N 1
ATOM 1531 C CA . LEU A 1 196 ? -21.272 -14.260 52.260 1.00 94.50 196 LEU A CA 1
ATOM 1532 C C . LEU A 1 196 ? -20.877 -15.712 52.546 1.00 94.50 196 LEU A C 1
ATOM 1534 O O . LEU A 1 196 ? -20.149 -16.011 53.495 1.00 94.50 196 LEU A O 1
ATOM 1538 N N . LYS A 1 197 ? -21.309 -16.618 51.664 1.00 91.75 197 LYS A N 1
ATOM 1539 C CA . LYS A 1 197 ? -20.787 -17.986 51.586 1.00 91.75 197 LYS A CA 1
ATOM 1540 C C . LYS A 1 197 ? -19.282 -17.928 51.250 1.00 91.75 197 LYS A C 1
ATOM 1542 O O . LYS A 1 197 ? -18.889 -17.091 50.430 1.00 91.75 197 LYS A O 1
ATOM 1547 N N . PRO A 1 198 ? -18.426 -18.788 51.838 1.00 89.06 198 PRO A N 1
ATOM 1548 C CA . PRO A 1 198 ? -16.969 -18.681 51.691 1.00 89.06 198 PRO A CA 1
ATOM 1549 C C . PRO A 1 198 ? -16.465 -18.669 50.239 1.00 89.06 198 PRO A C 1
ATOM 1551 O O . PRO A 1 198 ? -15.539 -17.931 49.908 1.00 89.06 198 PRO A O 1
ATOM 1554 N N . ASP A 1 199 ? -17.096 -19.447 49.359 1.00 88.50 199 ASP A N 1
ATOM 1555 C CA . ASP A 1 199 ? -16.776 -19.548 47.932 1.00 88.50 199 ASP A CA 1
ATOM 1556 C C . ASP A 1 199 ? -17.229 -18.323 47.115 1.00 88.50 199 ASP A C 1
ATOM 1558 O O . ASP A 1 199 ? -16.702 -18.076 46.030 1.00 88.50 199 ASP A O 1
ATOM 1562 N N . LYS A 1 200 ? -18.151 -17.508 47.646 1.00 88.62 200 LYS A N 1
ATOM 1563 C CA . LYS A 1 200 ? -18.729 -16.337 46.965 1.00 88.62 200 LYS A CA 1
ATOM 1564 C C . LYS A 1 200 ? -18.001 -15.028 47.249 1.00 88.62 200 LYS A C 1
ATOM 1566 O O . LYS A 1 200 ? -18.185 -14.070 46.503 1.00 88.62 200 LYS A O 1
ATOM 1571 N N . VAL A 1 201 ? -17.114 -14.983 48.245 1.00 89.38 201 VAL A N 1
ATOM 1572 C CA . VAL A 1 201 ? -16.360 -13.765 48.600 1.00 89.38 201 VAL A CA 1
ATOM 1573 C C . VAL A 1 201 ? -15.545 -13.228 47.421 1.00 89.38 201 VAL A C 1
ATOM 1575 O O . VAL A 1 201 ? -15.655 -12.049 47.087 1.00 89.38 201 VAL A O 1
ATOM 1578 N N . LYS A 1 202 ? -14.751 -14.081 46.758 1.00 88.38 202 LYS A N 1
ATOM 1579 C CA . LYS A 1 202 ? -13.921 -13.661 45.614 1.00 88.38 202 LYS A CA 1
ATOM 1580 C C . LYS A 1 202 ? -14.770 -13.229 44.402 1.00 88.38 202 LYS A C 1
ATOM 1582 O O . LYS A 1 202 ? -14.523 -12.128 43.912 1.00 88.38 202 LYS A O 1
ATOM 1587 N N . PRO A 1 203 ? -15.773 -14.009 43.938 1.00 86.69 203 PRO A N 1
ATOM 1588 C CA . PRO A 1 203 ? -16.668 -13.582 42.859 1.00 86.69 203 PRO A CA 1
ATOM 1589 C C . PRO A 1 203 ? -17.387 -12.256 43.132 1.00 86.69 203 PRO A C 1
ATOM 1591 O O . PRO A 1 203 ? -17.445 -11.407 42.245 1.00 86.69 203 PRO A O 1
ATOM 1594 N N . VAL A 1 204 ? -17.895 -12.053 44.354 1.00 88.62 204 VAL A N 1
ATOM 1595 C CA . VAL A 1 204 ? -18.586 -10.815 44.744 1.00 88.62 204 VAL A CA 1
ATOM 1596 C C . VAL A 1 204 ? -17.628 -9.628 44.727 1.00 88.62 204 VAL A C 1
ATOM 1598 O O . VAL A 1 204 ? -17.942 -8.626 44.088 1.00 88.62 204 VAL A O 1
ATOM 1601 N N . LYS A 1 205 ? -16.443 -9.743 45.352 1.00 87.69 205 LYS A N 1
ATOM 1602 C CA . LYS A 1 205 ? -15.418 -8.683 45.311 1.00 87.69 205 LYS A CA 1
ATOM 1603 C C . LYS A 1 205 ? -15.044 -8.320 43.873 1.00 87.69 205 LYS A C 1
ATOM 1605 O O . LYS A 1 205 ? -15.038 -7.146 43.527 1.00 87.69 205 LYS A O 1
ATOM 1610 N N . HIS A 1 206 ? -14.812 -9.322 43.024 1.00 84.75 206 HIS A N 1
ATOM 1611 C CA . HIS A 1 206 ? -14.450 -9.114 41.621 1.00 84.75 206 HIS A CA 1
ATOM 1612 C C . HIS A 1 206 ? -15.558 -8.432 40.801 1.00 84.75 206 HIS A C 1
ATOM 1614 O O . HIS A 1 206 ? -15.282 -7.637 39.909 1.00 84.75 206 HIS A O 1
ATOM 1620 N N . GLN A 1 207 ? -16.829 -8.716 41.079 1.00 82.06 207 GLN A N 1
ATOM 1621 C CA . GLN A 1 207 ? -17.928 -8.043 40.383 1.00 82.06 207 GLN A CA 1
ATOM 1622 C C . GLN A 1 207 ? -18.143 -6.615 40.858 1.00 82.06 207 GLN A C 1
ATOM 1624 O O . GLN A 1 207 ? -18.362 -5.728 40.038 1.00 82.06 207 GLN A O 1
ATOM 1629 N N . LEU A 1 208 ? -18.059 -6.395 42.168 1.00 86.44 208 LEU A N 1
ATOM 1630 C CA . LEU A 1 208 ? -18.151 -5.071 42.768 1.00 86.44 208 LEU A CA 1
ATOM 1631 C C . LEU A 1 208 ? -16.998 -4.162 42.311 1.00 86.44 208 LEU A C 1
ATOM 1633 O O . LEU A 1 208 ? -17.213 -2.978 42.063 1.00 86.44 208 LEU A O 1
ATOM 1637 N N . SER A 1 209 ? -15.792 -4.704 42.114 1.00 81.25 209 SER A N 1
ATOM 1638 C CA . SER A 1 209 ? -14.686 -3.937 41.530 1.00 81.25 209 SER A CA 1
ATOM 1639 C C . SER A 1 209 ? -14.918 -3.593 40.053 1.00 81.25 209 SER A C 1
ATOM 1641 O O . SER A 1 209 ? -14.454 -2.556 39.590 1.00 81.25 209 SER A O 1
ATOM 1643 N N . ASN A 1 210 ? -15.677 -4.423 39.328 1.00 78.81 210 ASN A N 1
ATOM 1644 C CA . ASN A 1 210 ? -15.864 -4.337 37.875 1.00 78.81 210 ASN A CA 1
ATOM 1645 C C . ASN A 1 210 ? -17.245 -3.802 37.457 1.00 78.81 210 ASN A C 1
ATOM 1647 O O . ASN A 1 210 ? -17.705 -4.077 36.344 1.00 78.81 210 ASN A O 1
ATOM 1651 N N . ILE A 1 211 ? -17.934 -3.055 38.329 1.00 82.31 211 ILE A N 1
ATOM 1652 C CA . ILE A 1 211 ? -19.200 -2.409 37.963 1.00 82.31 211 ILE A CA 1
ATOM 1653 C C . ILE A 1 211 ? -18.952 -1.439 36.814 1.00 82.31 211 ILE A C 1
ATOM 1655 O O . ILE A 1 211 ? -18.153 -0.507 36.933 1.00 82.31 211 ILE A O 1
ATOM 1659 N N . HIS A 1 212 ? -19.674 -1.654 35.716 1.00 85.56 212 HIS A N 1
ATOM 1660 C CA . HIS A 1 212 ? -19.583 -0.809 34.539 1.00 85.56 212 HIS A CA 1
ATOM 1661 C C . HIS A 1 212 ? -20.083 0.611 34.868 1.00 85.56 212 HIS A C 1
ATOM 1663 O O . HIS A 1 212 ? -21.225 0.743 35.314 1.00 85.56 212 HIS A O 1
ATOM 1669 N N . PRO A 1 213 ? -19.291 1.676 34.632 1.00 86.44 213 PRO A N 1
ATOM 1670 C CA . PRO A 1 213 ? -19.695 3.047 34.954 1.00 86.44 213 PRO A CA 1
ATOM 1671 C C . PRO A 1 213 ? -21.029 3.467 34.326 1.00 86.44 213 PRO A C 1
ATOM 1673 O O . PRO A 1 213 ? -21.855 4.114 34.951 1.00 86.44 213 PRO A O 1
ATOM 1676 N N . GLU A 1 214 ? -21.305 3.037 33.101 1.00 91.56 214 GLU A N 1
ATOM 1677 C CA . GLU A 1 214 ? -22.550 3.379 32.399 1.00 91.56 214 GLU A CA 1
ATOM 1678 C C . GLU A 1 214 ? -23.814 2.665 32.925 1.00 91.56 214 GLU A C 1
ATOM 1680 O O . GLU A 1 214 ? -24.876 2.763 32.314 1.00 91.56 214 GLU A O 1
ATOM 1685 N N . VAL A 1 215 ? -23.741 1.946 34.051 1.00 89.38 215 VAL A N 1
ATOM 1686 C CA . VAL A 1 215 ? -24.898 1.285 34.685 1.00 89.38 215 VAL A CA 1
ATOM 1687 C C . VAL A 1 215 ? -26.044 2.254 35.006 1.00 89.38 215 VAL A C 1
ATOM 1689 O O . VAL A 1 215 ? -27.200 1.843 34.994 1.00 89.38 215 VAL A O 1
ATOM 1692 N N . LEU A 1 216 ? -25.738 3.535 35.246 1.00 92.00 216 LEU A N 1
ATOM 1693 C CA . LEU A 1 216 ? -26.725 4.565 35.582 1.00 92.00 216 LEU A CA 1
ATOM 1694 C C . LEU A 1 216 ? -27.410 5.210 34.365 1.00 92.00 216 LEU A C 1
ATOM 1696 O O . LEU A 1 216 ? -28.423 5.875 34.551 1.00 92.00 216 LEU A O 1
ATOM 1700 N N . LEU A 1 217 ? -26.898 5.036 33.137 1.00 91.75 217 LEU A N 1
ATOM 1701 C CA . LEU A 1 217 ? -27.302 5.848 31.971 1.00 91.75 217 LEU A CA 1
ATOM 1702 C C . LEU A 1 217 ? -28.809 5.863 31.683 1.00 91.75 217 LEU A C 1
ATOM 1704 O O . LEU A 1 217 ? -29.331 6.872 31.210 1.00 91.75 217 LEU A O 1
ATOM 1708 N N . PHE A 1 218 ? -29.493 4.745 31.931 1.00 92.25 218 PHE A N 1
ATOM 1709 C CA . PHE A 1 218 ? -30.910 4.565 31.599 1.00 92.25 218 PHE A CA 1
ATOM 1710 C C . PHE A 1 218 ? -31.773 4.224 32.817 1.00 92.25 218 PHE A C 1
ATOM 1712 O O . PHE A 1 218 ? -32.914 3.781 32.660 1.00 92.25 218 PHE A O 1
ATOM 1719 N N . LEU A 1 219 ? -31.236 4.436 34.020 1.00 90.56 219 LEU A N 1
ATOM 1720 C CA . LEU A 1 219 ? -32.019 4.422 35.248 1.00 90.56 219 LEU A CA 1
ATOM 1721 C C . LEU A 1 219 ? -32.735 5.765 35.403 1.00 90.56 219 LEU A C 1
ATOM 1723 O O . LEU A 1 219 ? -32.212 6.817 35.040 1.00 90.56 219 LEU A O 1
ATOM 1727 N N . SER A 1 220 ? -33.958 5.728 35.919 1.00 85.25 220 SER A N 1
ATOM 1728 C CA . SER A 1 220 ? -34.820 6.902 36.055 1.00 85.25 220 SER A CA 1
ATOM 1729 C C . SER A 1 220 ? -34.686 7.595 37.412 1.00 85.25 220 SER A C 1
ATOM 1731 O O . SER A 1 220 ? -34.903 8.806 37.497 1.00 85.25 220 SER A O 1
ATOM 1733 N N . LYS A 1 221 ? -34.321 6.856 38.470 1.00 90.00 221 LYS A N 1
ATOM 1734 C CA . LYS A 1 221 ? -34.266 7.360 39.847 1.00 90.00 221 LYS A CA 1
ATOM 1735 C C . LYS A 1 221 ? -32.852 7.393 40.405 1.00 90.00 221 LYS A C 1
ATOM 1737 O O . LYS A 1 221 ? -32.442 8.453 40.866 1.00 90.00 221 LYS A O 1
ATOM 1742 N N . ILE A 1 222 ? -32.114 6.277 40.397 1.00 93.25 222 ILE A N 1
ATOM 1743 C CA . ILE A 1 222 ? -30.768 6.209 40.990 1.00 93.25 222 ILE A CA 1
ATOM 1744 C C . ILE A 1 222 ? -29.817 7.155 40.250 1.00 93.25 222 ILE A C 1
ATOM 1746 O O . ILE A 1 222 ? -29.564 6.994 39.058 1.00 93.25 222 ILE A O 1
ATOM 1750 N N . ARG A 1 223 ? -29.255 8.128 40.977 1.00 93.12 223 ARG A N 1
ATOM 1751 C CA . ARG A 1 223 ? -28.281 9.100 40.447 1.00 93.12 223 ARG A CA 1
ATOM 1752 C C . ARG A 1 223 ? -26.860 8.881 40.969 1.00 93.12 223 ARG A C 1
ATOM 1754 O O . ARG A 1 223 ? -25.926 9.421 40.383 1.00 93.12 223 ARG A O 1
ATOM 1761 N N . HIS A 1 224 ? -26.682 8.086 42.028 1.00 93.50 224 HIS A N 1
ATOM 1762 C CA . HIS A 1 224 ? -25.373 7.770 42.605 1.00 93.50 224 HIS A CA 1
ATOM 1763 C C . HIS A 1 224 ? -25.259 6.288 42.983 1.00 93.50 224 HIS A C 1
ATOM 1765 O O . HIS A 1 224 ? -26.146 5.738 43.640 1.00 93.50 224 HIS A O 1
ATOM 1771 N N . LEU A 1 225 ? -24.149 5.661 42.594 1.00 93.50 225 LEU A N 1
ATOM 1772 C CA . LEU A 1 225 ? -23.803 4.280 42.908 1.00 93.50 225 LEU A CA 1
ATOM 1773 C C . LEU A 1 225 ? -22.365 4.213 43.421 1.00 93.50 225 LEU A C 1
ATOM 1775 O O . LEU A 1 225 ? -21.441 4.589 42.700 1.00 93.50 225 LEU A O 1
ATOM 1779 N N . SER A 1 226 ? -22.160 3.688 44.624 1.00 91.56 226 SER A N 1
ATOM 1780 C CA . SER A 1 226 ? -20.824 3.531 45.204 1.00 91.56 226 SER A CA 1
ATOM 1781 C C . SER A 1 226 ? -20.560 2.111 45.692 1.00 91.56 226 SER A C 1
ATOM 1783 O O . SER A 1 226 ? -21.461 1.374 46.091 1.00 91.56 226 SER A O 1
ATOM 1785 N N . VAL A 1 227 ? -19.294 1.718 45.626 1.00 90.94 227 VAL A N 1
ATOM 1786 C CA . VAL A 1 227 ? -18.758 0.452 46.111 1.00 90.94 227 VAL A CA 1
ATOM 1787 C C . VAL A 1 227 ? -17.561 0.770 46.984 1.00 90.94 227 VAL A C 1
ATOM 1789 O O . VAL A 1 227 ? -16.600 1.381 46.516 1.00 90.94 227 VAL A O 1
ATOM 1792 N N . ARG A 1 228 ? -17.602 0.331 48.235 1.00 89.12 228 ARG A N 1
ATOM 1793 C CA . ARG A 1 228 ? -16.519 0.487 49.195 1.00 89.12 228 ARG A CA 1
ATOM 1794 C C . ARG A 1 228 ? -16.120 -0.856 49.782 1.00 89.12 228 ARG A C 1
ATOM 1796 O O . ARG A 1 228 ? -16.959 -1.676 50.147 1.00 89.12 228 ARG A O 1
ATOM 1803 N N . GLU A 1 229 ? -14.824 -1.055 49.920 1.00 88.81 229 GLU A N 1
ATOM 1804 C CA . GLU A 1 229 ? -14.257 -2.177 50.650 1.00 88.81 229 GLU A CA 1
ATOM 1805 C C . GLU A 1 229 ? -13.767 -1.701 52.024 1.00 88.81 229 GLU A C 1
ATOM 1807 O O . GLU A 1 229 ? -13.019 -0.730 52.113 1.00 88.81 229 GLU A O 1
ATOM 1812 N N . ASP A 1 230 ? -14.234 -2.356 53.089 1.00 84.69 230 ASP A N 1
ATOM 1813 C CA . ASP A 1 230 ? -13.868 -2.101 54.489 1.00 84.69 230 ASP A CA 1
ATOM 1814 C C . ASP A 1 230 ? -13.036 -3.277 55.015 1.00 84.69 230 ASP A C 1
ATOM 1816 O O . ASP A 1 230 ? -13.557 -4.282 55.504 1.00 84.69 230 ASP A O 1
ATOM 1820 N N . ASN A 1 231 ? -11.722 -3.174 54.864 1.00 80.56 231 ASN A N 1
ATOM 1821 C CA . ASN A 1 231 ? -10.766 -4.140 55.381 1.00 80.56 231 ASN A CA 1
ATOM 1822 C C . ASN A 1 231 ? -10.225 -3.685 56.745 1.00 80.56 231 ASN A C 1
ATOM 1824 O O . ASN A 1 231 ? -10.215 -2.499 57.074 1.00 80.56 231 ASN A O 1
ATOM 1828 N N . GLU A 1 232 ? -9.729 -4.636 57.543 1.00 72.44 232 GLU A N 1
ATOM 1829 C CA . GLU A 1 232 ? -9.026 -4.316 58.796 1.00 72.44 232 GLU A CA 1
ATOM 1830 C C . GLU A 1 232 ? -7.783 -3.448 58.566 1.00 72.44 232 GLU A C 1
ATOM 1832 O O . GLU A 1 232 ? -7.500 -2.575 59.384 1.00 72.44 232 GLU A O 1
ATOM 1837 N N . ASP A 1 233 ? -7.070 -3.670 57.455 1.00 74.62 233 ASP A N 1
ATOM 1838 C CA . ASP A 1 233 ? -6.026 -2.766 56.973 1.00 74.62 233 ASP A CA 1
ATOM 1839 C C . ASP A 1 233 ? -6.657 -1.685 56.077 1.00 74.62 233 ASP A C 1
ATOM 1841 O O . ASP A 1 233 ? -7.043 -1.989 54.941 1.00 74.62 233 ASP A O 1
ATOM 1845 N N . PRO A 1 234 ? -6.716 -0.414 56.525 1.00 70.56 234 PRO A N 1
ATOM 1846 C CA . PRO A 1 234 ? -7.302 0.675 55.750 1.00 70.56 234 PRO A CA 1
ATOM 1847 C C . PRO A 1 234 ? -6.613 0.906 54.401 1.00 70.56 234 PRO A C 1
ATOM 1849 O O . PRO A 1 234 ? -7.211 1.508 53.513 1.00 70.56 234 PRO A O 1
ATOM 1852 N N . LYS A 1 235 ? -5.365 0.443 54.220 1.00 71.88 235 LYS A N 1
ATOM 1853 C CA . LYS A 1 235 ? -4.633 0.559 52.947 1.00 71.88 235 LYS A CA 1
ATOM 1854 C C . LYS A 1 235 ? -5.199 -0.332 51.846 1.00 71.88 235 LYS A C 1
ATOM 1856 O O . LYS A 1 235 ? -4.956 -0.063 50.675 1.00 71.88 235 LYS A O 1
ATOM 1861 N N . LEU A 1 236 ? -5.919 -1.391 52.215 1.00 70.94 236 LEU A N 1
ATOM 1862 C CA . LEU A 1 236 ? -6.589 -2.287 51.274 1.00 70.94 236 LEU A CA 1
ATOM 1863 C C . LEU A 1 236 ? -7.996 -1.797 50.914 1.00 70.94 236 LEU A C 1
ATOM 1865 O O . LEU A 1 236 ? -8.682 -2.454 50.135 1.00 70.94 236 LEU A O 1
ATOM 1869 N N . ASN A 1 237 ? -8.461 -0.690 51.496 1.00 76.25 237 ASN A N 1
ATOM 1870 C CA . ASN A 1 237 ? -9.780 -0.157 51.190 1.00 76.25 237 ASN A CA 1
ATOM 1871 C C . ASN A 1 237 ? -9.794 0.400 49.767 1.00 76.25 237 ASN A C 1
ATOM 1873 O O . ASN A 1 237 ? -8.939 1.196 49.380 1.00 76.25 237 ASN A O 1
ATOM 1877 N N . SER A 1 238 ? -10.802 -0.003 49.003 1.00 76.94 238 SER A N 1
ATOM 1878 C CA . SER A 1 238 ? -11.096 0.529 47.680 1.00 76.94 238 SER A CA 1
ATOM 1879 C C . SER A 1 238 ? -12.412 1.300 47.729 1.00 76.94 238 SER A C 1
ATOM 1881 O O . SER A 1 238 ? -13.319 0.947 48.485 1.00 76.94 238 SER A O 1
ATOM 1883 N N . VAL A 1 239 ? -12.507 2.388 46.965 1.00 78.12 239 VAL A N 1
ATOM 1884 C CA . VAL A 1 239 ? -13.734 3.187 46.846 1.00 78.12 239 VAL A CA 1
ATOM 1885 C C . VAL A 1 239 ? -13.944 3.518 45.384 1.00 78.12 239 VAL A C 1
ATOM 1887 O O . VAL A 1 239 ? -13.196 4.301 44.805 1.00 78.12 239 VAL A O 1
ATOM 1890 N N . ASN A 1 240 ? -14.989 2.950 44.803 1.00 86.25 240 ASN A N 1
ATOM 1891 C CA . ASN A 1 240 ? -15.387 3.199 43.432 1.00 86.25 240 ASN A CA 1
ATOM 1892 C C . ASN A 1 240 ? -16.766 3.840 43.434 1.00 86.25 240 ASN A C 1
ATOM 1894 O O . ASN A 1 240 ? -17.707 3.282 43.991 1.00 86.25 240 ASN A O 1
ATOM 1898 N N . ALA A 1 241 ? -16.905 4.990 42.789 1.00 88.50 241 ALA A N 1
ATOM 1899 C CA . ALA A 1 241 ? -18.176 5.692 42.689 1.00 88.50 241 ALA A CA 1
ATOM 1900 C C . ALA A 1 241 ? -18.511 5.994 41.233 1.00 88.50 241 ALA A C 1
ATOM 1902 O O . ALA A 1 241 ? -17.622 6.132 40.390 1.00 88.50 241 ALA A O 1
ATOM 1903 N N . VAL A 1 242 ? -19.804 6.050 40.953 1.00 91.31 242 VAL A N 1
ATOM 1904 C CA . VAL A 1 242 ? -20.387 6.451 39.681 1.00 91.31 242 VAL A CA 1
ATOM 1905 C C . VAL A 1 242 ? -21.550 7.380 39.998 1.00 91.31 242 VAL A C 1
ATOM 1907 O O . VAL A 1 242 ? -22.403 7.048 40.823 1.00 91.31 242 VAL A O 1
ATOM 1910 N N . SER A 1 243 ? -21.612 8.530 39.340 1.00 91.88 243 SER A N 1
ATOM 1911 C CA . SER A 1 243 ? -22.710 9.478 39.518 1.00 91.88 243 SER A CA 1
ATOM 1912 C C . SER A 1 243 ? -23.116 10.156 38.229 1.00 91.88 243 SER A C 1
ATOM 1914 O O . SER A 1 243 ? -22.313 10.353 37.325 1.00 91.88 243 SER A O 1
ATOM 1916 N N . ILE A 1 244 ? -24.380 10.560 38.176 1.00 91.94 244 ILE A N 1
ATOM 1917 C CA . ILE A 1 244 ? -24.862 11.521 37.192 1.00 91.94 244 ILE A CA 1
ATOM 1918 C C . ILE A 1 244 ? -24.768 12.904 37.837 1.00 91.94 244 ILE A C 1
ATOM 1920 O O . ILE A 1 244 ? -25.516 13.194 38.771 1.00 91.94 244 ILE A O 1
ATOM 1924 N N . SER A 1 245 ? -23.838 13.739 37.371 1.00 85.81 245 SER A N 1
ATOM 1925 C CA . SER A 1 245 ? -23.585 15.065 37.952 1.00 85.81 245 SER A CA 1
ATOM 1926 C C . SER A 1 245 ? -24.628 16.095 37.514 1.00 85.81 245 SER A C 1
ATOM 1928 O O . SER A 1 245 ? -25.016 16.960 38.297 1.00 85.81 245 SER A O 1
ATOM 1930 N N . SER A 1 246 ? -25.109 15.996 36.271 1.00 88.19 246 SER A N 1
ATOM 1931 C CA . SER A 1 246 ? -26.160 16.858 35.732 1.00 88.19 246 SER A CA 1
ATOM 1932 C C . SER A 1 246 ? -26.847 16.255 34.501 1.00 88.19 246 SER A C 1
ATOM 1934 O O . SER A 1 246 ? -26.315 15.372 33.824 1.00 88.19 246 SER A O 1
ATOM 1936 N N . GLU A 1 247 ? -28.046 16.761 34.218 1.00 86.88 247 GLU A N 1
ATOM 1937 C CA . GLU A 1 247 ? -28.841 16.473 33.026 1.00 86.88 247 GLU A CA 1
ATOM 1938 C C . GLU A 1 247 ? -29.328 17.819 32.470 1.00 86.88 247 GLU A C 1
ATOM 1940 O O . GLU A 1 247 ? -30.073 18.537 33.136 1.00 86.88 247 GLU A O 1
ATOM 1945 N N . ILE A 1 248 ? -28.830 18.212 31.297 1.00 91.12 248 ILE A N 1
ATOM 1946 C CA . ILE A 1 248 ? -29.010 19.560 30.731 1.00 91.12 248 ILE A CA 1
ATOM 1947 C C . ILE A 1 248 ? -29.511 19.500 29.283 1.00 91.12 248 ILE A C 1
ATOM 1949 O O . ILE A 1 248 ? -29.610 18.428 28.690 1.00 91.12 248 ILE A O 1
ATOM 1953 N N . ASN A 1 249 ? -29.811 20.659 28.688 1.00 87.38 249 ASN A N 1
ATOM 1954 C CA . ASN A 1 249 ? -30.214 20.799 27.279 1.00 87.38 249 ASN A CA 1
ATOM 1955 C C . ASN A 1 249 ? -31.471 19.999 26.889 1.00 87.38 249 ASN A C 1
ATOM 1957 O O . ASN A 1 249 ? -31.586 19.534 25.754 1.00 87.38 249 ASN A O 1
ATOM 1961 N N . PHE A 1 250 ? -32.416 19.836 27.818 1.00 90.25 250 PHE A N 1
ATOM 1962 C CA . PHE A 1 250 ? -33.656 19.112 27.554 1.00 90.25 250 PHE A CA 1
ATOM 1963 C C . PHE A 1 250 ? -34.495 19.813 26.476 1.00 90.25 250 PHE A C 1
ATOM 1965 O O . PHE A 1 250 ? -34.828 20.991 26.596 1.00 90.25 250 PHE A O 1
ATOM 1972 N N . CYS A 1 251 ? -34.848 19.081 25.421 1.00 88.38 251 CYS A N 1
ATOM 1973 C CA . CYS A 1 251 ? -35.612 19.571 24.279 1.00 88.38 251 CYS A CA 1
ATOM 1974 C C . CYS A 1 251 ? -36.664 18.540 23.858 1.00 88.38 251 CYS A C 1
ATOM 1976 O O . CYS A 1 251 ? -36.322 17.430 23.451 1.00 88.38 251 CYS A O 1
ATOM 1978 N N . THR A 1 252 ? -37.942 18.923 23.874 1.00 88.38 252 THR A N 1
ATOM 1979 C CA . THR A 1 252 ? -39.039 18.106 23.332 1.00 88.38 252 THR A CA 1
ATOM 1980 C C . THR A 1 252 ? -39.268 18.421 21.853 1.00 88.38 252 THR A C 1
ATOM 1982 O O . THR A 1 252 ? -39.475 19.573 21.472 1.00 88.38 252 THR A O 1
ATOM 1985 N N . ARG A 1 253 ? -39.290 17.390 21.008 1.00 85.06 253 ARG A N 1
ATOM 1986 C CA . ARG A 1 253 ? -39.474 17.455 19.550 1.00 85.06 253 ARG A CA 1
ATOM 1987 C C . ARG A 1 253 ? -40.836 16.855 19.174 1.00 85.06 253 ARG A C 1
ATOM 1989 O O . ARG A 1 253 ? -40.937 15.694 18.780 1.00 85.06 253 ARG A O 1
ATOM 1996 N N . LYS A 1 254 ? -41.908 17.649 19.317 1.00 80.31 254 LYS A N 1
ATOM 1997 C CA . LYS A 1 254 ? -43.308 17.198 19.120 1.00 80.31 254 LYS A CA 1
ATOM 1998 C C . LYS A 1 254 ? -43.581 16.592 17.738 1.00 80.31 254 LYS A C 1
ATOM 2000 O O . LYS A 1 254 ? -44.379 15.678 17.626 1.00 80.31 254 LYS A O 1
ATOM 2005 N N . ASN A 1 255 ? -42.919 17.086 16.697 1.00 80.31 255 ASN A N 1
ATOM 2006 C CA . ASN A 1 255 ? -43.056 16.593 15.324 1.00 80.31 255 ASN A CA 1
ATOM 2007 C C . ASN A 1 255 ? -42.478 15.182 15.111 1.00 80.31 255 ASN A C 1
ATOM 2009 O O . ASN A 1 255 ? -42.858 14.519 14.153 1.00 80.31 255 ASN A O 1
ATOM 2013 N N . MET A 1 256 ? -41.569 14.736 15.982 1.00 84.69 256 MET A N 1
ATOM 2014 C CA . MET A 1 256 ? -40.885 13.440 15.887 1.00 84.69 256 MET A CA 1
ATOM 2015 C C . MET A 1 256 ? -41.291 12.472 17.005 1.00 84.69 256 MET A C 1
ATOM 2017 O O . MET A 1 256 ? -40.787 11.352 17.047 1.00 84.69 256 MET A O 1
ATOM 2021 N N . ASN A 1 257 ? -42.160 12.902 17.931 1.00 91.81 257 ASN A N 1
ATOM 2022 C CA . ASN A 1 257 ? -42.431 12.208 19.195 1.00 91.81 257 ASN A CA 1
ATOM 2023 C C . ASN A 1 257 ? -41.137 11.809 19.929 1.00 91.81 257 ASN A C 1
ATOM 2025 O O . ASN A 1 257 ? -41.001 10.687 20.427 1.00 91.81 257 ASN A O 1
ATOM 2029 N N . ALA A 1 258 ? -40.180 12.741 19.967 1.00 94.50 258 ALA A N 1
ATOM 2030 C CA . ALA A 1 258 ? -38.861 12.533 20.545 1.00 94.50 258 ALA A CA 1
ATOM 2031 C C . ALA A 1 258 ? -38.505 13.595 21.593 1.00 94.50 258 ALA A C 1
ATOM 2033 O O . ALA A 1 258 ? -39.037 14.706 21.604 1.00 94.50 258 ALA A O 1
ATOM 2034 N N . GLU A 1 259 ? -37.568 13.252 22.462 1.00 94.62 259 GLU A N 1
ATOM 2035 C CA . GLU A 1 259 ? -36.955 14.108 23.470 1.00 94.62 259 GLU A CA 1
ATOM 2036 C C . GLU A 1 259 ? -35.437 13.943 23.376 1.00 94.62 259 GLU A C 1
ATOM 2038 O O . GLU A 1 259 ? -34.940 12.835 23.158 1.00 94.62 259 GLU A O 1
ATOM 2043 N N . SER A 1 260 ? -34.693 15.032 23.554 1.00 93.69 260 SER A N 1
ATOM 2044 C CA . SER A 1 260 ? -33.232 14.991 23.600 1.00 93.69 260 SER A CA 1
ATOM 2045 C C . SER A 1 260 ? -32.679 15.757 24.789 1.00 93.69 260 SER A C 1
ATOM 2047 O O . SER A 1 260 ? -33.221 16.805 25.130 1.00 93.69 260 SER A O 1
ATOM 2049 N N . TYR A 1 261 ? -31.590 15.279 25.380 1.00 94.62 261 TYR A N 1
ATOM 2050 C CA . TYR A 1 261 ? -30.905 15.927 26.502 1.00 94.62 261 TYR A CA 1
ATOM 2051 C C . TYR A 1 261 ? -29.443 15.469 26.581 1.00 94.62 261 TYR A C 1
ATOM 2053 O O . TYR A 1 261 ? -29.040 14.529 25.899 1.00 94.62 261 TYR A O 1
ATOM 2061 N N . THR A 1 262 ? -28.623 16.137 27.388 1.00 93.56 262 THR A N 1
ATOM 2062 C CA . THR A 1 262 ? -27.223 15.766 27.626 1.00 93.56 262 THR A CA 1
ATOM 2063 C C . THR A 1 262 ? -27.043 15.321 29.069 1.00 93.56 262 THR A C 1
ATOM 2065 O O . THR A 1 262 ? -27.327 16.082 29.992 1.00 93.56 262 THR A O 1
ATOM 2068 N N . LEU A 1 263 ? -26.555 14.099 29.261 1.00 94.44 263 LEU A N 1
ATOM 2069 C CA . LEU A 1 263 ? -26.309 13.496 30.567 1.00 94.44 263 LEU A CA 1
ATOM 2070 C C . LEU A 1 263 ? -24.807 13.485 30.856 1.00 94.44 263 LEU A C 1
ATOM 2072 O O . LEU A 1 263 ? -24.014 13.034 30.030 1.00 94.44 263 LEU A O 1
ATOM 2076 N N . HIS A 1 264 ? -24.420 13.985 32.026 1.00 93.88 264 HIS A N 1
ATOM 2077 C CA . HIS A 1 264 ? -23.034 14.017 32.480 1.00 93.88 264 HIS A CA 1
ATOM 2078 C C . HIS A 1 264 ? -22.788 12.880 33.471 1.00 93.88 264 HIS A C 1
ATOM 2080 O O . HIS A 1 264 ? -23.291 12.911 34.596 1.00 93.88 264 HIS A O 1
ATOM 2086 N N . LEU A 1 265 ? -22.048 11.860 33.037 1.00 94.44 265 LEU A N 1
ATOM 2087 C CA . LEU A 1 265 ? -21.711 10.695 33.846 1.00 94.44 265 LEU A CA 1
ATOM 2088 C C . LEU A 1 265 ? -20.274 10.825 34.343 1.00 94.44 265 LEU A C 1
ATOM 2090 O O . LEU A 1 265 ? -19.362 11.015 33.540 1.00 94.44 265 LEU A O 1
ATOM 2094 N N . SER A 1 266 ? -20.069 10.667 35.644 1.00 91.19 266 SER A N 1
ATOM 2095 C CA . SER A 1 266 ? -18.756 10.687 36.274 1.00 91.19 266 SER A CA 1
ATOM 2096 C C . SER A 1 266 ? -18.446 9.363 36.970 1.00 91.19 266 SER A C 1
ATOM 2098 O O . SER A 1 266 ? -19.341 8.684 37.481 1.00 91.19 266 SER A O 1
ATOM 2100 N N . ALA A 1 267 ? -17.173 8.971 36.965 1.00 89.50 267 ALA A N 1
ATOM 2101 C CA . ALA A 1 267 ? -16.677 7.789 37.652 1.00 89.50 267 ALA A CA 1
ATOM 2102 C C . ALA A 1 267 ? -15.360 8.096 38.374 1.00 89.50 267 ALA A C 1
ATOM 2104 O O . ALA A 1 267 ? -14.393 8.552 37.762 1.00 89.50 267 ALA A O 1
ATOM 2105 N N . ALA A 1 268 ? -15.321 7.800 39.672 1.00 84.62 268 ALA A N 1
ATOM 2106 C CA . ALA A 1 268 ? -14.146 7.942 40.526 1.00 84.62 268 ALA A CA 1
ATOM 2107 C C . ALA A 1 268 ? -13.668 6.565 41.010 1.00 84.62 268 ALA A C 1
ATOM 2109 O O . ALA A 1 268 ? -14.487 5.683 41.288 1.00 84.62 268 ALA A O 1
ATOM 2110 N N . GLU A 1 269 ? -12.351 6.383 41.114 1.00 78.38 269 GLU A N 1
ATOM 2111 C CA . GLU A 1 269 ? -11.707 5.131 41.536 1.00 78.38 269 GLU A CA 1
ATOM 2112 C C . GLU A 1 269 ? -10.604 5.401 42.553 1.00 78.38 269 GLU A C 1
ATOM 2114 O O . GLU A 1 269 ? -9.674 6.154 42.276 1.00 78.38 269 GLU A O 1
ATOM 2119 N N . ASN A 1 270 ? -10.699 4.771 43.724 1.00 73.31 270 ASN A N 1
ATOM 2120 C CA . ASN A 1 270 ? -9.701 4.771 44.798 1.00 73.31 270 ASN A CA 1
ATOM 2121 C C . ASN A 1 270 ? -9.150 6.164 45.162 1.00 73.31 270 ASN A C 1
ATOM 2123 O O . ASN A 1 270 ? -7.967 6.312 45.462 1.00 73.31 270 ASN A O 1
ATOM 2127 N N . GLY A 1 271 ? -9.999 7.197 45.120 1.00 63.97 271 GLY A N 1
ATOM 2128 C CA . GLY A 1 271 ? -9.602 8.585 45.394 1.00 63.97 271 GLY A CA 1
ATOM 2129 C C . GLY A 1 271 ? -8.758 9.247 44.293 1.00 63.97 271 GLY A C 1
ATOM 2130 O O . GLY A 1 271 ? -8.223 10.331 44.512 1.00 63.97 271 GLY A O 1
ATOM 2131 N N . GLY A 1 272 ? -8.625 8.609 43.127 1.00 66.81 272 GLY A N 1
ATOM 2132 C CA . GLY A 1 272 ? -8.021 9.183 41.928 1.00 66.81 272 GLY A CA 1
ATOM 2133 C C . GLY A 1 272 ? -8.890 10.260 41.273 1.00 66.81 272 GLY A C 1
ATOM 2134 O O . GLY A 1 272 ? -9.994 10.563 41.730 1.00 66.81 272 GLY A O 1
ATOM 2135 N N . SER A 1 273 ? -8.387 10.844 40.181 1.00 68.81 273 SER A N 1
ATOM 2136 C CA . SER A 1 273 ? -9.121 11.859 39.424 1.00 68.81 273 SER A CA 1
ATOM 2137 C C . SER A 1 273 ? -10.415 11.291 38.844 1.00 68.81 273 SER A C 1
ATOM 2139 O O . SER A 1 273 ? -10.429 10.240 38.201 1.00 68.81 273 SER A O 1
ATOM 2141 N N . GLU A 1 274 ? -11.508 12.012 39.067 1.00 77.00 274 GLU A N 1
ATOM 2142 C CA . GLU A 1 274 ? -12.821 11.675 38.538 1.00 77.00 274 GLU A CA 1
ATOM 2143 C C . GLU A 1 274 ? -12.817 11.833 37.010 1.00 77.00 274 GLU A C 1
ATOM 2145 O O . GLU A 1 274 ? -12.491 12.898 36.482 1.00 77.00 274 GLU A O 1
ATOM 2150 N N . LYS A 1 275 ? -13.134 10.753 36.288 1.00 87.06 275 LYS A N 1
ATOM 2151 C CA . LYS A 1 275 ? -13.302 10.783 34.831 1.00 87.06 275 LYS A CA 1
ATOM 2152 C C . LYS A 1 275 ? -14.759 11.075 34.506 1.00 87.06 275 LYS A C 1
ATOM 2154 O O . LYS A 1 275 ? -15.654 10.496 35.118 1.00 87.06 275 LYS A O 1
ATOM 2159 N N . GLU A 1 276 ? -14.996 11.925 33.516 1.00 90.19 276 GLU A N 1
ATOM 2160 C CA . GLU A 1 276 ? -16.335 12.311 33.069 1.00 90.19 276 GLU A CA 1
ATOM 2161 C C . GLU A 1 276 ? -16.528 11.944 31.593 1.00 90.19 276 GLU A C 1
ATOM 2163 O O . GLU A 1 276 ? -15.606 12.071 30.787 1.00 90.19 276 GLU A O 1
ATOM 2168 N N . CYS A 1 277 ? -17.735 11.504 31.240 1.00 93.38 277 CYS A N 1
ATOM 2169 C CA . CYS A 1 277 ? -18.175 11.353 29.861 1.00 93.38 277 CYS A CA 1
ATOM 2170 C C . CYS A 1 277 ? -19.590 11.920 29.704 1.00 93.38 277 CYS A C 1
ATOM 2172 O O . CYS A 1 277 ? -20.496 11.618 30.489 1.00 93.38 277 CYS A O 1
ATOM 2174 N N . ARG A 1 278 ? -19.780 12.751 28.676 1.00 94.25 278 ARG A N 1
ATOM 2175 C CA . ARG A 1 278 ? -21.074 13.351 28.331 1.00 94.25 278 ARG A CA 1
ATOM 2176 C C . ARG A 1 278 ? -21.778 12.525 27.264 1.00 94.25 278 ARG A C 1
ATOM 2178 O O . ARG A 1 278 ? -21.192 12.249 26.219 1.00 94.25 278 ARG A O 1
ATOM 2185 N N . TYR A 1 279 ? -23.048 12.213 27.486 1.00 95.19 279 TYR A N 1
ATOM 2186 C CA . TYR A 1 279 ? -23.882 11.463 26.551 1.00 95.19 279 TYR A CA 1
ATOM 2187 C C . TYR A 1 279 ? -24.984 12.356 26.002 1.00 95.19 279 TYR A C 1
ATOM 2189 O O . TYR A 1 279 ? -25.780 12.903 26.765 1.00 95.19 279 TYR A O 1
ATOM 2197 N N . TYR A 1 280 ? -25.053 12.491 24.680 1.00 95.12 280 TYR A N 1
ATOM 2198 C CA . TYR A 1 280 ? -26.240 13.025 24.027 1.00 95.12 280 TYR A CA 1
ATOM 2199 C C . TYR A 1 280 ? -27.286 11.915 23.939 1.00 95.12 280 TYR A C 1
ATOM 2201 O O . TYR A 1 280 ? -27.057 10.877 23.321 1.00 95.12 280 TYR A O 1
ATOM 2209 N N . MET A 1 281 ? -28.414 12.123 24.603 1.00 96.31 281 MET A N 1
ATOM 2210 C CA . MET A 1 281 ? -29.491 11.156 24.745 1.00 96.31 281 MET A CA 1
ATOM 2211 C C . MET A 1 281 ? -30.603 11.524 23.772 1.00 96.31 281 MET A C 1
ATOM 2213 O O . MET A 1 281 ? -31.088 12.654 23.796 1.00 96.31 281 MET A O 1
ATOM 2217 N N . TRP A 1 282 ? -31.020 10.575 22.939 1.00 97.25 282 TRP A N 1
ATOM 2218 C CA . TRP A 1 282 ? -32.147 10.717 22.024 1.00 97.25 282 TRP A CA 1
ATOM 2219 C C . TRP A 1 282 ? -33.194 9.659 22.326 1.00 97.25 282 TRP A C 1
ATOM 2221 O O . TRP A 1 282 ? -32.958 8.481 22.082 1.00 97.25 282 TRP A O 1
ATOM 2231 N N . LYS A 1 283 ? -34.347 10.062 22.849 1.00 96.38 283 LYS A N 1
ATOM 2232 C CA . LYS A 1 283 ? -35.442 9.173 23.239 1.00 96.38 283 LYS A CA 1
ATOM 2233 C C . LYS A 1 283 ? -36.627 9.396 22.314 1.00 96.38 283 LYS A C 1
ATOM 2235 O O . LYS A 1 283 ? -37.165 10.495 22.284 1.00 96.38 283 LYS A O 1
ATOM 2240 N N . GLN A 1 284 ? -37.065 8.367 21.599 1.00 97.62 284 GLN A N 1
ATOM 2241 C CA . GLN A 1 284 ? -38.128 8.483 20.602 1.00 97.62 284 GLN A CA 1
ATOM 2242 C C . GLN A 1 284 ? -39.171 7.383 20.741 1.00 97.62 284 GLN A C 1
ATOM 2244 O O . GLN A 1 284 ? -38.852 6.230 21.044 1.00 97.62 284 GLN A O 1
ATOM 2249 N N . LYS A 1 285 ? -40.429 7.767 20.521 1.00 95.19 285 LYS A N 1
ATOM 2250 C CA . LYS A 1 285 ? -41.589 6.884 20.591 1.00 95.19 285 LYS A CA 1
ATOM 2251 C C . LYS A 1 285 ? -42.040 6.459 19.199 1.00 95.19 285 LYS A C 1
ATOM 2253 O O . LYS A 1 285 ? -42.153 7.289 18.299 1.00 95.19 285 LYS A O 1
ATOM 2258 N N . PHE A 1 286 ? -42.363 5.181 19.052 1.00 94.62 286 PHE A N 1
ATOM 2259 C CA . PHE A 1 286 ? -42.864 4.580 17.820 1.00 94.62 286 PHE A CA 1
ATOM 2260 C C . PHE A 1 286 ? -44.115 3.744 18.107 1.00 94.62 286 PHE A C 1
ATOM 2262 O O . PHE A 1 286 ? -44.159 3.083 19.141 1.00 94.62 286 PHE A O 1
ATOM 2269 N N . PRO A 1 287 ? -45.115 3.706 17.214 1.00 92.75 287 PRO A N 1
ATOM 2270 C CA . PRO A 1 287 ? -46.253 2.806 17.378 1.00 92.75 287 PRO A CA 1
ATOM 2271 C C . PRO A 1 287 ? -45.817 1.340 17.238 1.00 92.75 287 PRO A C 1
ATOM 2273 O O . PRO A 1 287 ? -45.006 1.002 16.369 1.00 92.75 287 PRO A O 1
ATOM 2276 N N . VAL A 1 288 ? -46.371 0.453 18.067 1.00 88.44 288 VAL A N 1
ATOM 2277 C CA . VAL A 1 288 ? -46.151 -0.994 17.943 1.00 88.44 288 VAL A CA 1
ATOM 2278 C C . VAL A 1 288 ? -46.892 -1.512 16.709 1.00 88.44 288 VAL A C 1
ATOM 2280 O O . VAL A 1 288 ? -48.103 -1.345 16.570 1.00 88.44 288 VAL A O 1
ATOM 2283 N N . ARG A 1 289 ? -46.176 -2.171 15.792 1.00 89.25 289 ARG A N 1
ATOM 2284 C CA . ARG A 1 289 ? -46.812 -2.861 14.659 1.00 89.25 289 ARG A CA 1
ATOM 2285 C C . ARG A 1 289 ? -47.503 -4.134 15.136 1.00 89.25 289 ARG A C 1
ATOM 2287 O O . ARG A 1 289 ? -46.933 -4.869 15.937 1.00 89.25 289 ARG A O 1
ATOM 2294 N N . PHE A 1 290 ? -48.668 -4.439 14.562 1.00 84.06 290 PHE A N 1
ATOM 2295 C CA . PHE A 1 290 ? -49.468 -5.627 14.896 1.00 84.06 290 PHE A CA 1
ATOM 2296 C C . PHE A 1 290 ? -48.656 -6.937 14.865 1.00 84.06 290 PHE A C 1
ATOM 2298 O O . PHE A 1 290 ? -48.788 -7.776 15.748 1.00 84.06 290 PHE A O 1
ATOM 2305 N N . GLU A 1 291 ? -47.754 -7.087 13.893 1.00 86.88 291 GLU A N 1
ATOM 2306 C CA . GLU A 1 291 ? -46.885 -8.265 13.731 1.00 86.88 291 GLU A CA 1
ATOM 2307 C C . GLU A 1 291 ? -45.827 -8.450 14.837 1.00 86.88 291 GLU A C 1
ATOM 2309 O O . GLU A 1 291 ? -45.317 -9.558 15.018 1.00 86.88 291 GLU A O 1
ATOM 2314 N N . ASN A 1 292 ? -45.524 -7.386 15.589 1.00 89.56 292 ASN A N 1
ATOM 2315 C CA . ASN A 1 292 ? -44.498 -7.359 16.634 1.00 89.56 292 ASN A CA 1
ATOM 2316 C C . ASN A 1 292 ? -45.075 -7.468 18.055 1.00 89.56 292 ASN A C 1
ATOM 2318 O O . ASN A 1 292 ? -44.301 -7.531 19.013 1.00 89.56 292 ASN A O 1
ATOM 2322 N N . VAL A 1 293 ? -46.405 -7.511 18.200 1.00 85.50 293 VAL A N 1
ATOM 2323 C CA . VAL A 1 293 ? -47.089 -7.714 19.487 1.00 85.50 293 VAL A CA 1
ATOM 2324 C C . VAL A 1 293 ? -46.754 -9.106 20.038 1.00 85.50 293 VAL A C 1
ATOM 2326 O O . VAL A 1 293 ? -46.673 -10.086 19.297 1.00 85.50 293 VAL A O 1
ATOM 2329 N N . VAL A 1 294 ? -46.528 -9.193 21.350 1.00 81.94 294 VAL A N 1
ATOM 2330 C CA . VAL A 1 294 ? -46.237 -10.446 22.065 1.00 81.94 294 VAL A CA 1
ATOM 2331 C C . VAL A 1 294 ? -47.060 -10.512 23.348 1.00 81.94 294 VAL A C 1
ATOM 2333 O O . VAL A 1 294 ? -47.213 -9.490 24.009 1.00 81.94 294 VAL A O 1
ATOM 2336 N N . ASP A 1 295 ? -47.497 -11.709 23.753 1.00 73.44 295 ASP A N 1
ATOM 2337 C CA . ASP A 1 295 ? -48.438 -11.949 24.867 1.00 73.44 295 ASP A CA 1
ATOM 2338 C C . ASP A 1 295 ? -48.077 -11.215 26.172 1.00 73.44 295 ASP A C 1
ATOM 2340 O O . ASP A 1 295 ? -48.928 -10.787 26.946 1.00 73.44 295 ASP A O 1
ATOM 2344 N N . ARG A 1 296 ? -46.775 -11.054 26.450 1.00 69.50 296 ARG A N 1
ATOM 2345 C CA . ARG A 1 296 ? -46.288 -10.386 27.670 1.00 69.50 296 ARG A CA 1
ATOM 2346 C C . ARG A 1 296 ? -46.364 -8.856 27.621 1.00 69.50 296 ARG A C 1
ATOM 2348 O O . ARG A 1 296 ? -45.997 -8.247 28.622 1.00 69.50 296 ARG A O 1
ATOM 2355 N N . ARG A 1 297 ? -46.718 -8.254 26.482 1.00 76.12 297 ARG A N 1
ATOM 2356 C CA . ARG A 1 297 ? -46.705 -6.805 26.195 1.00 76.12 297 ARG A CA 1
ATOM 2357 C C . ARG A 1 297 ? -47.904 -6.369 25.338 1.00 76.12 297 ARG A C 1
ATOM 2359 O O . ARG A 1 297 ? -47.806 -5.386 24.613 1.00 76.12 297 ARG A O 1
ATOM 2366 N N . GLU A 1 298 ? -49.013 -7.106 25.386 1.00 74.62 298 GLU A N 1
ATOM 2367 C CA . GLU A 1 298 ? -50.235 -6.773 24.631 1.00 74.62 298 GLU A CA 1
ATOM 2368 C C . GLU A 1 298 ? -50.820 -5.404 25.012 1.00 74.62 298 GLU A C 1
ATOM 2370 O O . GLU A 1 298 ? -51.486 -4.773 24.200 1.00 74.62 298 GLU A O 1
ATOM 2375 N N . ASP A 1 299 ? -50.539 -4.930 26.227 1.00 73.69 299 ASP A N 1
ATOM 2376 C CA . ASP A 1 299 ? -50.958 -3.639 26.775 1.00 73.69 299 ASP A CA 1
ATOM 2377 C C . ASP A 1 299 ? -50.066 -2.455 26.356 1.00 73.69 299 ASP A C 1
ATOM 2379 O O . ASP A 1 299 ? -50.351 -1.310 26.709 1.00 73.69 299 ASP A O 1
ATOM 2383 N N . VAL A 1 300 ? -48.971 -2.705 25.628 1.00 80.56 300 VAL A N 1
ATOM 2384 C CA . VAL A 1 300 ? -48.017 -1.669 25.217 1.00 80.56 300 VAL A CA 1
ATOM 2385 C C . VAL A 1 300 ? -48.308 -1.239 23.781 1.00 80.56 300 VAL A C 1
ATOM 2387 O O . VAL A 1 300 ? -48.048 -1.982 22.840 1.00 80.56 300 VAL A O 1
ATOM 2390 N N . GLU A 1 301 ? -48.804 -0.013 23.609 1.00 84.44 301 GLU A N 1
ATOM 2391 C CA . GLU A 1 301 ? -49.134 0.558 22.291 1.00 84.44 301 GLU A CA 1
ATOM 2392 C C . GLU A 1 301 ? -47.951 1.303 21.635 1.00 84.44 301 GLU A C 1
ATOM 2394 O O . GLU A 1 301 ? -47.881 1.417 20.408 1.00 84.44 301 GLU A O 1
ATOM 2399 N N . GLU A 1 302 ? -46.987 1.780 22.436 1.00 88.50 302 GLU A N 1
ATOM 2400 C CA . GLU A 1 302 ? -45.818 2.552 21.983 1.00 88.50 302 GLU A CA 1
ATOM 2401 C C . GLU A 1 302 ? -44.487 1.889 22.393 1.00 88.50 302 GLU A C 1
ATOM 2403 O O . GLU A 1 302 ? -44.247 1.593 23.564 1.00 88.50 302 GLU A O 1
ATOM 2408 N N . LEU A 1 303 ? -43.572 1.723 21.434 1.00 90.12 303 LEU A N 1
ATOM 2409 C CA . LEU A 1 303 ? -42.167 1.374 21.647 1.00 90.12 303 LEU A CA 1
ATOM 2410 C C . LEU A 1 303 ? -41.352 2.632 21.936 1.00 90.12 303 LEU A C 1
ATOM 2412 O O . LEU A 1 303 ? -41.401 3.593 21.171 1.00 90.12 303 LEU A O 1
ATOM 2416 N N . ILE A 1 304 ? -40.530 2.600 22.981 1.00 92.31 304 ILE A N 1
ATOM 2417 C CA . ILE A 1 304 ? -39.577 3.673 23.280 1.00 92.31 304 ILE A CA 1
ATOM 2418 C C . ILE A 1 304 ? -38.167 3.176 22.975 1.00 92.31 304 ILE A C 1
ATOM 2420 O O . ILE A 1 304 ? -37.709 2.201 23.574 1.00 92.31 304 ILE A O 1
ATOM 2424 N N . VAL A 1 305 ? -37.483 3.864 22.062 1.00 96.38 305 VAL A N 1
ATOM 2425 C CA . VAL A 1 305 ? -36.073 3.632 21.733 1.00 96.38 305 VAL A CA 1
ATOM 2426 C C . VAL A 1 305 ? -35.267 4.834 22.196 1.00 96.38 305 VAL A C 1
ATOM 2428 O O . VAL A 1 305 ? -35.556 5.963 21.801 1.00 96.38 305 VAL A O 1
ATOM 2431 N N . THR A 1 306 ? -34.242 4.588 23.006 1.00 97.25 306 THR A N 1
ATOM 2432 C CA . THR A 1 306 ? -33.279 5.605 23.423 1.00 97.25 306 THR A CA 1
ATOM 2433 C C . THR A 1 306 ? -31.906 5.285 22.849 1.00 97.25 306 THR A C 1
ATOM 2435 O O . THR A 1 306 ? -31.390 4.187 23.049 1.00 97.25 306 THR A O 1
ATOM 2438 N N . LEU A 1 307 ? -31.297 6.244 22.162 1.00 98.06 307 LEU A N 1
ATOM 2439 C CA . LEU A 1 307 ? -29.919 6.175 21.692 1.00 98.06 307 LEU A CA 1
ATOM 2440 C C . LEU A 1 307 ? -29.051 7.102 22.540 1.00 98.06 307 LEU A C 1
ATOM 2442 O O . LEU A 1 307 ? -29.418 8.256 22.753 1.00 98.06 307 LEU A O 1
ATOM 2446 N N . ALA A 1 308 ? -27.917 6.604 23.026 1.00 97.00 308 ALA A N 1
ATOM 2447 C CA . ALA A 1 308 ? -26.946 7.413 23.758 1.00 97.00 308 ALA A CA 1
ATOM 2448 C C . ALA A 1 308 ? -25.644 7.529 22.964 1.00 97.00 308 ALA A C 1
ATOM 2450 O O . ALA A 1 308 ? -25.005 6.521 22.653 1.00 97.00 308 ALA A O 1
ATOM 2451 N N . PHE A 1 309 ? -25.254 8.764 22.659 1.00 96.19 309 PHE A N 1
ATOM 2452 C CA . PHE A 1 309 ? -24.085 9.103 21.856 1.00 96.19 309 PHE A CA 1
ATOM 2453 C C . PHE A 1 309 ? -22.992 9.712 22.751 1.00 96.19 309 PHE A C 1
ATOM 2455 O O . PHE A 1 309 ? -23.193 10.805 23.290 1.00 96.19 309 PHE A O 1
ATOM 2462 N N . PRO A 1 310 ? -21.856 9.028 22.956 1.00 94.38 310 PRO A N 1
ATOM 2463 C CA . PRO A 1 310 ? -20.783 9.499 23.828 1.00 94.38 310 PRO A CA 1
ATOM 2464 C C . PRO A 1 310 ? -19.962 10.607 23.151 1.00 94.38 310 PRO A C 1
ATOM 2466 O O . PRO A 1 310 ? -19.320 10.383 22.134 1.00 94.38 310 PRO A O 1
ATOM 2469 N N . ASN A 1 311 ? -19.924 11.808 23.724 1.00 86.25 311 ASN A N 1
ATOM 2470 C CA . ASN A 1 311 ? -19.149 12.935 23.181 1.00 86.25 311 ASN A CA 1
ATOM 2471 C C . ASN A 1 311 ? -17.657 12.905 23.585 1.00 86.25 311 ASN A C 1
ATOM 2473 O O . ASN A 1 311 ? -16.885 13.800 23.247 1.00 86.25 311 ASN A O 1
ATOM 2477 N N . GLN A 1 312 ? -17.255 11.910 24.374 1.00 85.81 312 GLN A N 1
ATOM 2478 C CA . GLN A 1 312 ? -15.905 11.713 24.905 1.00 85.81 312 GLN A CA 1
ATOM 2479 C C . GLN A 1 312 ? -15.612 10.209 24.973 1.00 85.81 312 GLN A C 1
ATOM 2481 O O . GLN A 1 312 ? -16.474 9.384 24.666 1.00 85.81 312 GLN A O 1
ATOM 2486 N N . GLU A 1 313 ? -14.405 9.837 25.393 1.00 86.62 313 GLU A N 1
ATOM 2487 C CA . GLU A 1 313 ? -14.077 8.434 25.632 1.00 86.62 313 GLU A CA 1
ATOM 2488 C C . GLU A 1 313 ? -15.041 7.817 26.660 1.00 86.62 313 GLU A C 1
ATOM 2490 O O . GLU A 1 313 ? -15.327 8.399 27.712 1.00 86.62 313 GLU A O 1
ATOM 2495 N N . ARG A 1 314 ? -15.585 6.642 26.331 1.00 90.06 314 ARG A N 1
ATOM 2496 C CA . ARG A 1 314 ? -16.530 5.929 27.193 1.00 90.06 314 ARG A CA 1
ATOM 2497 C C . ARG A 1 314 ? -15.834 5.434 28.458 1.00 90.06 314 ARG A C 1
ATOM 2499 O O . ARG A 1 314 ? -14.719 4.905 28.426 1.00 90.06 314 ARG A O 1
ATOM 2506 N N . LEU A 1 315 ? -16.529 5.571 29.582 1.00 86.88 315 LEU A N 1
ATOM 2507 C CA . LEU A 1 315 ? -16.017 5.176 30.889 1.00 86.88 315 LEU A CA 1
ATOM 2508 C C . LEU A 1 315 ? -16.058 3.649 31.021 1.00 86.88 315 LEU A C 1
ATOM 2510 O O . LEU A 1 315 ? -17.132 3.049 31.021 1.00 86.88 315 LEU A O 1
ATOM 2514 N N . HIS A 1 316 ? -14.892 3.026 31.182 1.00 79.19 316 HIS A N 1
ATOM 2515 C CA . HIS A 1 316 ? -14.743 1.577 31.301 1.00 79.19 316 HIS A CA 1
ATOM 2516 C C . HIS A 1 316 ? -13.814 1.198 32.463 1.00 79.19 316 HIS A C 1
ATOM 2518 O O . HIS A 1 316 ? -12.920 1.954 32.832 1.00 79.19 316 HIS A O 1
ATOM 2524 N N . ARG A 1 317 ? -14.025 -0.004 33.022 1.00 73.25 317 ARG A N 1
ATOM 2525 C CA . ARG A 1 317 ? -13.241 -0.605 34.123 1.00 73.25 317 ARG A CA 1
ATOM 2526 C C . ARG A 1 317 ? -12.746 -2.006 33.761 1.00 73.25 317 ARG A C 1
ATOM 2528 O O . ARG A 1 317 ? -13.070 -2.986 34.421 1.00 73.25 317 ARG A O 1
ATOM 2535 N N . GLY A 1 318 ? -12.068 -2.124 32.619 1.00 63.19 318 GLY A N 1
ATOM 2536 C CA . GLY A 1 318 ? -11.539 -3.403 32.119 1.00 63.19 318 GLY A CA 1
ATOM 2537 C C . GLY A 1 318 ? -12.582 -4.405 31.596 1.00 63.19 318 GLY A C 1
ATOM 2538 O O . GLY A 1 318 ? -12.211 -5.502 31.187 1.00 63.19 318 GLY A O 1
ATOM 2539 N N . LYS A 1 319 ? -13.873 -4.046 31.576 1.00 67.00 319 LYS A N 1
ATOM 2540 C CA . LYS A 1 319 ? -14.933 -4.794 30.882 1.00 67.00 319 LYS A CA 1
ATOM 2541 C C . LYS A 1 319 ? -15.118 -4.302 29.447 1.00 67.00 319 LYS A C 1
ATOM 2543 O O . LYS A 1 319 ? -14.835 -3.148 29.136 1.00 67.00 319 LYS A O 1
ATOM 2548 N N . SER A 1 320 ? -15.657 -5.176 28.599 1.00 69.81 320 SER A N 1
ATOM 2549 C CA . SER A 1 320 ? -16.164 -4.799 27.282 1.00 69.81 320 SER A CA 1
ATOM 2550 C C . SER A 1 320 ? -17.315 -3.803 27.406 1.00 69.81 320 SER A C 1
ATOM 2552 O O . SER A 1 320 ? -18.176 -3.967 28.267 1.00 69.81 320 SER A O 1
ATOM 2554 N N . LEU A 1 321 ? -17.336 -2.803 26.525 1.00 81.38 321 LEU A N 1
ATOM 2555 C CA . LEU A 1 321 ? -18.368 -1.772 26.468 1.00 81.38 321 LEU A CA 1
ATOM 2556 C C . LEU A 1 321 ? -19.649 -2.340 25.828 1.00 81.38 321 LEU A C 1
ATOM 2558 O O . LEU A 1 321 ? -19.657 -2.602 24.620 1.00 81.38 321 LEU A O 1
ATOM 2562 N N . PRO A 1 322 ? -20.741 -2.538 26.585 1.00 86.19 322 PRO A N 1
ATOM 2563 C CA . PRO A 1 322 ? -21.973 -3.048 26.009 1.00 86.19 322 PRO A CA 1
ATOM 2564 C C . PRO A 1 322 ? -22.615 -1.999 25.098 1.00 86.19 322 PRO A C 1
ATOM 2566 O O . PRO A 1 322 ? -22.594 -0.799 25.373 1.00 86.19 322 PRO A O 1
ATOM 2569 N N . GLY A 1 323 ? -23.179 -2.453 23.983 1.00 91.50 323 GLY A N 1
ATOM 2570 C CA . GLY A 1 323 ? -23.880 -1.603 23.019 1.00 91.50 323 GLY A CA 1
ATOM 2571 C C . GLY A 1 323 ? -25.401 -1.691 23.119 1.00 91.50 323 GLY A C 1
ATOM 2572 O O . GLY A 1 323 ? -26.089 -0.855 22.541 1.00 91.50 323 GLY A O 1
ATOM 2573 N N . VAL A 1 324 ? -25.936 -2.674 23.854 1.00 93.81 324 VAL A N 1
ATOM 2574 C CA . VAL A 1 324 ? -27.383 -2.851 24.060 1.00 93.81 324 VAL A CA 1
ATOM 2575 C C . VAL A 1 324 ? -27.722 -2.880 25.541 1.00 93.81 324 VAL A C 1
ATOM 2577 O O . VAL A 1 324 ? -27.092 -3.591 26.327 1.00 93.81 324 VAL A O 1
ATOM 2580 N N . TYR A 1 325 ? -28.743 -2.117 25.910 1.00 92.88 325 TYR A N 1
ATOM 2581 C CA . TYR A 1 325 ? -29.265 -2.012 27.261 1.00 92.88 325 TYR A CA 1
ATOM 2582 C C . TYR A 1 325 ? -30.753 -2.354 27.269 1.00 92.88 325 TYR A C 1
ATOM 2584 O O . TYR A 1 325 ? -31.489 -2.083 26.320 1.00 92.88 325 TYR A O 1
ATOM 2592 N N . ALA A 1 326 ? -31.182 -2.943 28.381 1.00 87.94 326 ALA A N 1
ATOM 2593 C CA . ALA A 1 326 ? -32.583 -3.084 28.754 1.00 87.94 326 ALA A CA 1
ATOM 2594 C C . ALA A 1 326 ? -32.739 -2.531 30.172 1.00 87.94 326 ALA A C 1
ATOM 2596 O O . ALA A 1 326 ? -32.816 -3.274 31.159 1.00 87.94 326 ALA A O 1
ATOM 2597 N N . PHE A 1 327 ? -32.669 -1.202 30.241 1.00 87.50 327 PHE A N 1
ATOM 2598 C CA . PHE A 1 327 ? -32.549 -0.311 31.405 1.00 87.50 327 PHE A CA 1
ATOM 2599 C C . PHE A 1 327 ? -31.218 -0.440 32.150 1.00 87.50 327 PHE A C 1
ATOM 2601 O O . PHE A 1 327 ? -30.655 0.544 32.612 1.00 87.50 327 PHE A O 1
ATOM 2608 N N . LEU A 1 328 ? -30.682 -1.655 32.191 1.00 87.94 328 LEU A N 1
ATOM 2609 C CA . LEU A 1 328 ? -29.345 -1.985 32.649 1.00 87.94 328 LEU A CA 1
ATOM 2610 C C . LEU A 1 328 ? -28.507 -2.580 31.506 1.00 87.94 328 LEU A C 1
ATOM 2612 O O . LEU A 1 328 ? -29.089 -3.128 30.558 1.00 87.94 328 LEU A O 1
ATOM 2616 N N . PRO A 1 329 ? -27.163 -2.507 31.598 1.00 86.75 329 PRO A N 1
ATOM 2617 C CA . PRO A 1 329 ? -26.279 -3.076 30.588 1.00 86.75 329 PRO A CA 1
ATOM 2618 C C . PRO A 1 329 ? -26.494 -4.579 30.398 1.00 86.75 329 PRO A C 1
ATOM 2620 O O . PRO A 1 329 ? -26.706 -5.318 31.362 1.00 86.75 329 PRO A O 1
ATOM 2623 N N . THR A 1 330 ? -26.416 -5.021 29.143 1.00 88.00 330 THR A N 1
ATOM 2624 C CA . THR A 1 330 ? -26.214 -6.437 28.787 1.00 88.00 330 THR A CA 1
ATOM 2625 C C . THR A 1 330 ? -24.713 -6.724 28.654 1.00 88.00 330 THR A C 1
ATOM 2627 O O . THR A 1 330 ? -23.894 -5.866 28.971 1.00 88.00 330 THR A O 1
ATOM 2630 N N . GLU A 1 331 ? -24.328 -7.904 28.168 1.00 84.00 331 GLU A N 1
ATOM 2631 C CA . GLU A 1 331 ? -22.938 -8.208 27.789 1.00 84.00 331 GLU A CA 1
ATOM 2632 C C . GLU A 1 331 ? -22.769 -8.188 26.248 1.00 84.00 331 GLU A C 1
ATOM 2634 O O . GLU A 1 331 ? -21.767 -8.655 25.708 1.00 84.00 331 GLU A O 1
ATOM 2639 N N . MET A 1 332 ? -23.750 -7.647 25.504 1.00 89.44 332 MET A N 1
ATOM 2640 C CA . MET A 1 332 ? -23.695 -7.564 24.039 1.00 89.44 332 MET A CA 1
ATOM 2641 C C . MET A 1 332 ? -22.818 -6.410 23.559 1.00 89.44 332 MET A C 1
ATOM 2643 O O . MET A 1 332 ? -23.217 -5.245 23.610 1.00 89.44 332 MET A O 1
ATOM 2647 N N . VAL A 1 333 ? -21.664 -6.747 22.991 1.00 90.31 333 VAL A N 1
ATOM 2648 C CA . VAL A 1 333 ? -20.798 -5.810 22.264 1.00 90.31 333 VAL A CA 1
ATOM 2649 C C . VAL A 1 333 ? -21.268 -5.712 20.813 1.00 90.31 333 VAL A C 1
ATOM 2651 O O . VAL A 1 333 ? -21.252 -6.701 20.084 1.00 90.31 333 VAL A O 1
ATOM 2654 N N . THR A 1 334 ? -21.722 -4.532 20.387 1.00 90.75 334 THR A N 1
ATOM 2655 C CA . THR A 1 334 ? -22.314 -4.337 19.050 1.00 90.75 334 THR A CA 1
ATOM 2656 C C . THR A 1 334 ? -21.337 -3.805 18.011 1.00 90.75 334 THR A C 1
ATOM 2658 O O . THR A 1 334 ? -21.638 -3.920 16.826 1.00 90.75 334 THR A O 1
ATOM 2661 N N . ASN A 1 335 ? -20.208 -3.238 18.447 1.00 92.38 335 ASN A N 1
ATOM 2662 C CA . ASN A 1 335 ? -19.296 -2.389 17.667 1.00 92.38 335 ASN A CA 1
ATOM 2663 C C . ASN A 1 335 ? -19.925 -1.079 17.161 1.00 92.38 335 ASN A C 1
ATOM 2665 O O . ASN A 1 335 ? -19.333 -0.381 16.346 1.00 92.38 335 ASN A O 1
ATOM 2669 N N . PHE A 1 336 ? -21.117 -0.710 17.641 1.00 94.56 336 PHE A N 1
ATOM 2670 C CA . PHE A 1 336 ? -21.684 0.599 17.328 1.00 94.56 336 PHE A CA 1
ATOM 2671 C C . PHE A 1 336 ? -21.083 1.668 18.247 1.00 94.56 336 PHE A C 1
ATOM 2673 O O . PHE A 1 336 ? -20.934 1.426 19.448 1.00 94.56 336 PHE A O 1
ATOM 2680 N N . PRO A 1 337 ? -20.799 2.874 17.727 1.00 93.62 337 PRO A N 1
ATOM 2681 C CA . PRO A 1 337 ? -20.258 3.983 18.518 1.00 93.62 337 PRO A CA 1
ATOM 2682 C C . PRO A 1 337 ? -21.325 4.681 19.382 1.00 93.62 337 PRO A C 1
ATOM 2684 O O . PRO A 1 337 ? -21.065 5.724 19.974 1.00 93.62 337 PRO A O 1
ATOM 2687 N N . PHE A 1 338 ? -22.531 4.120 19.461 1.00 95.50 338 PHE A N 1
ATOM 2688 C CA . PHE A 1 338 ? -23.638 4.584 20.289 1.00 95.50 338 PHE A CA 1
ATOM 2689 C C . PHE A 1 338 ? -24.320 3.392 20.961 1.00 95.50 338 PHE A C 1
ATOM 2691 O O . PHE A 1 338 ? -24.214 2.248 20.510 1.00 95.50 338 PHE A O 1
ATOM 2698 N N . ILE A 1 339 ? -25.033 3.667 22.048 1.00 96.12 339 ILE A N 1
ATOM 2699 C CA . ILE A 1 339 ? -25.715 2.653 22.851 1.00 96.12 339 ILE A CA 1
ATOM 2700 C C . ILE A 1 339 ? -27.200 2.638 22.496 1.00 96.12 339 ILE A C 1
ATOM 2702 O O . ILE A 1 339 ? -27.818 3.694 22.385 1.00 96.12 339 ILE A O 1
ATOM 2706 N N . ILE A 1 340 ? -27.775 1.443 22.360 1.00 97.62 340 ILE A N 1
ATOM 2707 C CA . ILE A 1 340 ? -29.200 1.232 22.105 1.00 97.62 340 ILE A CA 1
ATOM 2708 C C . ILE A 1 340 ? -29.873 0.771 23.395 1.00 97.62 340 ILE A C 1
ATOM 2710 O O . ILE A 1 340 ? -29.579 -0.307 23.908 1.00 97.62 340 ILE A O 1
ATOM 2714 N N . GLN A 1 341 ? -30.824 1.556 23.884 1.00 95.81 341 GLN A N 1
ATOM 2715 C CA . GLN A 1 341 ? -31.675 1.229 25.019 1.00 95.81 341 GLN A CA 1
ATOM 2716 C C . GLN A 1 341 ? -33.129 1.090 24.565 1.00 95.81 341 GLN A C 1
ATOM 2718 O O . GLN A 1 341 ? -33.669 1.980 23.911 1.00 95.81 341 GLN A O 1
ATOM 2723 N N . ALA A 1 342 ? -33.786 0.008 24.974 1.00 94.00 342 ALA A N 1
ATOM 2724 C CA . ALA A 1 342 ? -35.231 -0.170 24.829 1.00 94.00 342 ALA A CA 1
ATOM 2725 C C . ALA A 1 342 ? -35.744 -1.258 25.789 1.00 94.00 342 ALA A C 1
ATOM 2727 O O . ALA A 1 342 ? -34.960 -1.945 26.447 1.00 94.00 342 ALA A O 1
ATOM 2728 N N . ASP A 1 343 ? -37.063 -1.467 25.839 1.00 88.38 343 ASP A N 1
ATOM 2729 C CA . ASP A 1 343 ? -37.669 -2.596 26.559 1.00 88.38 343 ASP A CA 1
ATOM 2730 C C . ASP A 1 343 ? -37.470 -3.918 25.784 1.00 88.38 343 ASP A C 1
ATOM 2732 O O . ASP A 1 343 ? -38.402 -4.513 25.235 1.00 88.38 343 ASP A O 1
ATOM 2736 N N . PHE A 1 344 ? -36.222 -4.381 25.673 1.00 91.12 344 PHE A N 1
ATOM 2737 C CA . PHE A 1 344 ? -35.892 -5.636 24.997 1.00 91.12 344 PHE A CA 1
ATOM 2738 C C . PHE A 1 344 ? -36.339 -6.860 25.810 1.00 91.12 344 PHE A C 1
ATOM 2740 O O . PHE A 1 344 ? -36.299 -6.883 27.039 1.00 91.12 344 PHE A O 1
ATOM 2747 N N . VAL A 1 345 ? -36.752 -7.924 25.121 1.00 86.44 345 VAL A N 1
ATOM 2748 C CA . VAL A 1 345 ? -36.875 -9.267 25.702 1.00 86.44 345 VAL A CA 1
ATOM 2749 C C . VAL A 1 345 ? -35.474 -9.861 25.839 1.00 86.44 345 VAL A C 1
ATOM 2751 O O . VAL A 1 345 ? -34.769 -10.024 24.842 1.00 86.44 345 VAL A O 1
ATOM 2754 N N . LEU A 1 346 ? -35.077 -10.201 27.061 1.00 82.12 346 LEU A N 1
ATOM 2755 C CA . LEU A 1 346 ? -33.758 -10.755 27.369 1.00 82.12 346 LEU A CA 1
ATOM 2756 C C . LEU A 1 346 ? -33.784 -12.282 27.469 1.00 82.12 346 LEU A C 1
ATOM 2758 O O . LEU A 1 346 ? -34.800 -12.868 27.851 1.00 82.12 346 LEU A O 1
ATOM 2762 N N . ALA A 1 347 ? -32.641 -12.915 27.199 1.00 77.31 347 ALA A N 1
ATOM 2763 C CA . ALA A 1 347 ? -32.403 -14.296 27.604 1.00 77.31 347 ALA A CA 1
ATOM 2764 C C . ALA A 1 347 ? -32.488 -14.436 29.137 1.00 77.31 347 ALA A C 1
ATOM 2766 O O . ALA A 1 347 ? -32.326 -13.458 29.872 1.00 77.31 347 ALA A O 1
ATOM 2767 N N . SER A 1 348 ? -32.710 -15.654 29.644 1.00 65.12 348 SER A N 1
ATOM 2768 C CA . SER A 1 348 ? -32.811 -15.896 31.094 1.00 65.12 348 SER A CA 1
ATOM 2769 C C . SER A 1 348 ? -31.575 -15.421 31.867 1.00 65.12 348 SER A C 1
ATOM 2771 O O . SER A 1 348 ? -31.735 -14.897 32.964 1.00 65.12 348 SER A O 1
ATOM 2773 N N . SER A 1 349 ? -30.382 -15.528 31.268 1.00 65.69 349 SER A N 1
ATOM 2774 C CA . SER A 1 349 ? -29.109 -15.047 31.824 1.00 65.69 349 SER A CA 1
ATOM 2775 C C . SER A 1 349 ? -28.896 -13.530 31.717 1.00 65.69 349 SER A C 1
ATOM 2777 O O . SER A 1 349 ? -27.936 -13.027 32.289 1.00 65.69 349 SER A O 1
ATOM 2779 N N . ARG A 1 350 ? -29.746 -12.807 30.968 1.00 71.31 350 ARG A N 1
ATOM 2780 C CA . ARG A 1 350 ? -29.643 -11.370 30.626 1.00 71.31 350 ARG A CA 1
ATOM 2781 C C . ARG A 1 350 ? -28.383 -10.919 29.882 1.00 71.31 350 ARG A C 1
ATOM 2783 O O . ARG A 1 350 ? -28.247 -9.731 29.603 1.00 71.31 350 ARG A O 1
ATOM 2790 N N . GLU A 1 351 ? -27.497 -11.834 29.513 1.00 76.94 351 GLU A N 1
ATOM 2791 C CA . GLU A 1 351 ? -26.263 -11.497 28.791 1.00 76.94 351 GLU A CA 1
ATOM 2792 C C . GLU A 1 351 ? -26.552 -10.970 27.386 1.00 76.94 351 GLU A C 1
ATOM 2794 O O . GLU A 1 351 ? -25.829 -10.112 26.883 1.00 76.94 351 GLU A O 1
ATOM 2799 N N . THR A 1 352 ? -27.637 -11.451 26.775 1.00 84.50 352 THR A N 1
ATOM 2800 C CA . THR A 1 352 ? -28.053 -11.085 25.424 1.00 84.50 352 THR A CA 1
ATOM 2801 C C . THR A 1 352 ? -29.558 -10.851 25.332 1.00 84.50 352 THR A C 1
ATOM 2803 O O . THR A 1 352 ? -30.361 -11.379 26.114 1.00 84.50 352 THR A O 1
ATOM 2806 N N . ILE A 1 353 ? -29.955 -10.042 24.350 1.00 89.62 353 ILE A N 1
ATOM 2807 C CA . ILE A 1 353 ? -31.350 -9.940 23.925 1.00 89.62 353 ILE A CA 1
ATOM 2808 C C . ILE A 1 353 ? -31.719 -11.172 23.093 1.00 89.62 353 ILE A C 1
ATOM 2810 O O . ILE A 1 353 ? -30.886 -11.737 22.384 1.00 89.62 353 ILE A O 1
ATOM 2814 N N . LEU A 1 354 ? -32.991 -11.567 23.121 1.00 88.25 354 LEU A N 1
ATOM 2815 C CA . LEU A 1 354 ? -33.502 -12.594 22.215 1.00 88.25 354 LEU A CA 1
ATOM 2816 C C . LEU A 1 354 ? -33.650 -12.002 20.811 1.00 88.25 354 LEU A C 1
ATOM 2818 O O . LEU A 1 354 ? -34.686 -11.421 20.490 1.00 88.25 354 LEU A O 1
ATOM 2822 N N . LEU A 1 355 ? -32.612 -12.131 19.987 1.00 87.50 355 LEU A N 1
ATOM 2823 C CA . LEU A 1 355 ? -32.598 -11.666 18.595 1.00 87.50 355 LEU A CA 1
ATOM 2824 C C . LEU A 1 355 ? -33.756 -12.280 17.774 1.00 87.50 355 LEU A C 1
ATOM 2826 O O . LEU A 1 355 ? -34.342 -11.597 16.938 1.00 87.50 355 LEU A O 1
ATOM 2830 N N . ASP A 1 356 ? -34.132 -13.525 18.092 1.00 86.25 356 ASP A N 1
ATOM 2831 C CA . ASP A 1 356 ? -35.346 -14.292 17.730 1.00 86.25 356 ASP A CA 1
ATOM 2832 C C . ASP A 1 356 ? -36.685 -13.551 17.823 1.00 86.25 356 ASP A C 1
ATOM 2834 O O . ASP A 1 356 ? -37.593 -13.725 17.012 1.00 86.25 356 ASP A O 1
ATOM 2838 N N . SER A 1 357 ? -36.826 -12.730 18.860 1.00 89.31 357 SER A N 1
ATOM 2839 C CA . SER A 1 357 ? -38.120 -12.202 19.284 1.00 89.31 357 SER A CA 1
ATOM 2840 C C . SER A 1 357 ? -38.690 -11.210 18.273 1.00 89.31 357 SER A C 1
ATOM 2842 O O . SER A 1 357 ? -38.031 -10.221 17.953 1.00 89.31 357 SER A O 1
ATOM 2844 N N . LYS A 1 358 ? -39.944 -11.419 17.843 1.00 90.31 358 LYS A N 1
ATOM 2845 C CA . LYS A 1 358 ? -40.685 -10.470 16.991 1.00 90.31 358 LYS A CA 1
ATOM 2846 C C . LYS A 1 358 ? -40.725 -9.069 17.607 1.00 90.31 358 LYS A C 1
ATOM 2848 O O . LYS A 1 358 ? -40.452 -8.088 16.931 1.00 90.31 358 LYS A O 1
ATOM 2853 N N . TRP A 1 359 ? -40.926 -8.984 18.923 1.00 92.25 359 TRP A N 1
ATOM 2854 C CA . TRP A 1 359 ? -40.877 -7.712 19.646 1.00 92.25 359 TRP A CA 1
ATOM 2855 C C . TRP A 1 359 ? -39.523 -7.002 19.505 1.00 92.25 359 TRP A C 1
ATOM 2857 O O . TRP A 1 359 ? -39.462 -5.811 19.212 1.00 92.25 359 TRP A O 1
ATOM 2867 N N . ASN A 1 360 ? -38.419 -7.730 19.711 1.00 93.88 360 ASN A N 1
ATOM 2868 C CA . ASN A 1 360 ? -37.081 -7.140 19.616 1.00 93.88 360 ASN A CA 1
ATOM 2869 C C . ASN A 1 360 ? -36.739 -6.751 18.179 1.00 93.88 360 ASN A C 1
ATOM 2871 O O . ASN A 1 360 ? -36.088 -5.733 17.981 1.00 93.88 360 ASN A O 1
ATOM 2875 N N . GLN A 1 361 ? -37.186 -7.529 17.191 1.00 92.50 361 GLN A N 1
ATOM 2876 C CA . GLN A 1 361 ? -37.059 -7.164 15.781 1.00 92.50 361 GLN A CA 1
ATOM 2877 C C . GLN A 1 361 ? -37.814 -5.861 15.493 1.00 92.50 361 GLN A C 1
ATOM 2879 O O . GLN A 1 361 ? -37.216 -4.939 14.949 1.00 92.50 361 GLN A O 1
ATOM 2884 N N . GLY A 1 362 ? -39.048 -5.721 15.989 1.00 92.69 362 GLY A N 1
ATOM 2885 C CA . GLY A 1 362 ? -39.804 -4.471 15.915 1.00 92.69 362 GLY A CA 1
ATOM 2886 C C . GLY A 1 362 ? -39.084 -3.270 16.534 1.00 92.69 362 GLY A C 1
ATOM 2887 O O . GLY A 1 362 ? -39.080 -2.193 15.947 1.00 92.69 362 GLY A O 1
ATOM 2888 N N . ILE A 1 363 ? -38.412 -3.449 17.678 1.00 94.38 363 ILE A N 1
ATOM 2889 C CA . ILE A 1 363 ? -37.551 -2.405 18.259 1.00 94.38 363 ILE A CA 1
ATOM 2890 C C . ILE A 1 363 ? -36.374 -2.078 17.330 1.00 94.38 363 ILE A C 1
ATOM 2892 O O . ILE A 1 363 ? -36.123 -0.906 17.046 1.00 94.38 363 ILE A O 1
ATOM 2896 N N . LEU A 1 364 ? -35.630 -3.093 16.878 1.00 95.69 364 LEU A N 1
ATOM 2897 C CA . LEU A 1 364 ? -34.431 -2.909 16.054 1.00 95.69 364 LEU A CA 1
ATOM 2898 C C . LEU A 1 364 ? -34.754 -2.249 14.706 1.00 95.69 364 LEU A C 1
ATOM 2900 O O . LEU A 1 364 ? -33.955 -1.456 14.218 1.00 95.69 364 LEU A O 1
ATOM 2904 N N . GLU A 1 365 ? -35.933 -2.498 14.137 1.00 94.31 365 GLU A N 1
ATOM 2905 C CA . GLU A 1 365 ? -36.422 -1.828 12.926 1.00 94.31 365 GLU A CA 1
ATOM 2906 C C . GLU A 1 365 ? -36.675 -0.323 13.110 1.00 94.31 365 GLU A C 1
ATOM 2908 O O . GLU A 1 365 ? -36.582 0.437 12.143 1.00 94.31 365 GLU A O 1
ATOM 2913 N N . CYS A 1 366 ? -36.960 0.130 14.334 1.00 96.19 366 CYS A N 1
ATOM 2914 C CA . CYS A 1 366 ? -37.130 1.550 14.649 1.00 96.19 366 CYS A CA 1
ATOM 2915 C C . CYS A 1 366 ? -35.789 2.281 14.832 1.00 96.19 366 CYS A C 1
ATOM 2917 O O . CYS A 1 366 ? -35.720 3.495 14.621 1.00 96.19 366 CYS A O 1
ATOM 2919 N N . VAL A 1 367 ? -34.712 1.562 15.182 1.00 97.62 367 VAL A N 1
ATOM 2920 C CA . VAL A 1 367 ? -33.390 2.148 15.476 1.00 97.62 367 VAL A CA 1
ATOM 2921 C C . VAL A 1 367 ? -32.839 2.992 14.318 1.00 97.62 367 VAL A C 1
ATOM 2923 O O . VAL A 1 367 ? -32.404 4.109 14.595 1.00 97.62 367 VAL A O 1
ATOM 2926 N N . PRO A 1 368 ? -32.880 2.564 13.037 1.00 97.44 368 PRO A N 1
ATOM 2927 C CA . PRO A 1 368 ? -32.393 3.390 11.935 1.00 97.44 368 PRO A CA 1
ATOM 2928 C C . PRO A 1 368 ? -33.102 4.739 11.814 1.00 97.44 368 PRO A C 1
ATOM 2930 O O . PRO A 1 368 ? -32.462 5.741 11.516 1.00 97.44 368 PRO A O 1
ATOM 2933 N N . SER A 1 369 ? -34.416 4.786 12.043 1.00 95.31 369 SER A N 1
ATOM 2934 C CA . SER A 1 369 ? -35.166 6.046 12.009 1.00 95.31 369 SER A CA 1
ATOM 2935 C C . SER A 1 369 ? -34.797 6.935 13.196 1.00 95.31 369 SER A C 1
ATOM 2937 O O . SER A 1 369 ? -34.499 8.108 12.993 1.00 95.31 369 SER A O 1
ATOM 2939 N N . ALA A 1 370 ? -34.708 6.359 14.400 1.00 97.06 370 ALA A N 1
ATOM 2940 C CA . ALA A 1 370 ? -34.290 7.098 15.588 1.00 97.06 370 ALA A CA 1
ATOM 2941 C C . ALA A 1 370 ? -32.876 7.674 15.463 1.00 97.06 370 ALA A C 1
ATOM 2943 O O . ALA A 1 370 ? -32.634 8.825 15.819 1.00 97.06 370 ALA A O 1
ATOM 2944 N N . PHE A 1 371 ? -31.952 6.890 14.905 1.00 97.50 371 PHE A N 1
ATOM 2945 C CA . PHE A 1 371 ? -30.593 7.334 14.629 1.00 97.50 371 PHE A CA 1
ATOM 2946 C C . PHE A 1 371 ? -30.591 8.511 13.657 1.00 97.50 371 PHE A C 1
ATOM 2948 O O . PHE A 1 371 ? -29.934 9.510 13.922 1.00 97.50 371 PHE A O 1
ATOM 2955 N N . MET A 1 372 ? -31.336 8.419 12.553 1.00 94.69 372 MET A N 1
ATOM 2956 C CA . MET A 1 372 ? -31.363 9.478 11.545 1.00 94.69 372 MET A CA 1
ATOM 2957 C C . MET A 1 372 ? -31.937 10.788 12.071 1.00 94.69 372 MET A C 1
ATOM 2959 O O . MET A 1 372 ? -31.371 11.843 11.790 1.00 94.69 372 MET A O 1
ATOM 2963 N N . ASP A 1 373 ? -33.021 10.740 12.842 1.00 94.19 373 ASP A N 1
ATOM 2964 C CA . ASP A 1 373 ? -33.617 11.948 13.415 1.00 94.19 373 ASP A CA 1
ATOM 2965 C C . ASP A 1 373 ? -32.667 12.607 14.432 1.00 94.19 373 ASP A C 1
ATOM 2967 O O . ASP A 1 373 ? -32.464 13.828 14.401 1.00 94.19 373 ASP A O 1
ATOM 2971 N N . ALA A 1 374 ? -32.001 11.798 15.265 1.00 94.56 374 ALA A N 1
ATOM 2972 C CA . ALA A 1 374 ? -30.971 12.263 16.192 1.00 94.56 374 ALA A CA 1
ATOM 2973 C C . ALA A 1 374 ? -29.778 12.887 15.457 1.00 94.56 374 ALA A C 1
ATOM 2975 O O . ALA A 1 374 ? -29.356 14.005 15.757 1.00 94.56 374 ALA A O 1
ATOM 2976 N N . PHE A 1 375 ? -29.255 12.175 14.459 1.00 93.81 375 PHE A N 1
ATOM 2977 C CA . PHE A 1 375 ? -28.076 12.565 13.699 1.00 93.81 375 PHE A CA 1
ATOM 2978 C C . PHE A 1 375 ? -28.314 13.858 12.916 1.00 93.81 375 PHE A C 1
ATOM 2980 O O . PHE A 1 375 ? -27.514 14.787 13.004 1.00 93.81 375 PHE A O 1
ATOM 2987 N N . LYS A 1 376 ? -29.456 13.978 12.224 1.00 90.50 376 LYS A N 1
ATOM 2988 C CA . LYS A 1 376 ? -29.855 15.223 11.547 1.00 90.50 376 LYS A CA 1
ATOM 2989 C C . LYS A 1 376 ? -29.951 16.385 12.521 1.00 90.50 376 LYS A C 1
ATOM 2991 O O . LYS A 1 376 ? -29.502 17.479 12.202 1.00 90.50 376 LYS A O 1
ATOM 2996 N N . THR A 1 377 ? -30.508 16.154 13.707 1.00 89.56 377 THR A N 1
ATOM 2997 C CA . THR A 1 377 ? -30.612 17.198 14.730 1.00 89.56 377 THR A CA 1
ATOM 2998 C C . THR A 1 377 ? -29.233 17.680 15.182 1.00 89.56 377 THR A C 1
ATOM 3000 O O . THR A 1 377 ? -29.037 18.883 15.333 1.00 89.56 377 THR A O 1
ATOM 3003 N N . LEU A 1 378 ? -28.266 16.773 15.350 1.00 88.81 378 LEU A N 1
ATOM 3004 C CA . LEU A 1 378 ? -26.892 17.128 15.717 1.00 88.81 378 LEU A CA 1
ATOM 3005 C C . LEU A 1 378 ? -26.148 17.864 14.593 1.00 88.81 378 LEU A C 1
ATOM 3007 O O . LEU A 1 378 ? -25.443 18.831 14.868 1.00 88.81 378 LEU A O 1
ATOM 3011 N N . VAL A 1 379 ? -26.310 17.432 13.338 1.00 88.69 379 VAL A N 1
ATOM 3012 C CA . VAL A 1 379 ? -25.602 18.020 12.187 1.00 88.69 379 VAL A CA 1
ATOM 3013 C C . VAL A 1 379 ? -26.201 19.363 11.759 1.00 88.69 379 VAL A C 1
ATOM 3015 O O . VAL A 1 379 ? -25.461 20.311 11.504 1.00 88.69 379 VAL A O 1
ATOM 3018 N N . LEU A 1 380 ? -27.531 19.457 11.691 1.00 83.94 380 LEU A N 1
ATOM 3019 C CA . LEU A 1 380 ? -28.247 20.623 11.162 1.00 83.94 380 LEU A CA 1
ATOM 3020 C C . LEU A 1 380 ? -28.662 21.626 12.246 1.00 83.94 380 LEU A C 1
ATOM 3022 O O . LEU A 1 380 ? -28.958 22.769 11.930 1.00 83.94 380 LEU A O 1
ATOM 3026 N N . GLY A 1 381 ? -28.724 21.223 13.519 1.00 73.12 381 GLY A N 1
ATOM 3027 C CA . GLY A 1 381 ? -29.340 22.029 14.580 1.00 73.12 381 GLY A CA 1
ATOM 3028 C C . GLY A 1 381 ? -28.501 23.187 15.126 1.00 73.12 381 GLY A C 1
ATOM 3029 O O . GLY A 1 381 ? -28.992 23.919 15.982 1.00 73.12 381 GLY A O 1
ATOM 3030 N N . SER A 1 382 ? -27.252 23.353 14.685 1.00 67.31 382 SER A N 1
ATOM 3031 C CA . SER A 1 382 ? -26.362 24.419 15.156 1.00 67.31 382 SER A CA 1
ATOM 3032 C C . SER A 1 382 ? -25.985 25.344 14.010 1.00 67.31 382 SER A C 1
ATOM 3034 O O . SER A 1 382 ? -25.027 25.068 13.293 1.00 67.31 382 SER A O 1
ATOM 3036 N N . ASP A 1 383 ? -26.698 26.456 13.842 1.00 60.22 383 ASP A N 1
ATOM 3037 C CA . ASP A 1 383 ? -26.352 27.454 12.818 1.00 60.22 383 ASP A CA 1
ATOM 3038 C C . ASP A 1 383 ? -25.055 28.201 13.170 1.00 60.22 383 ASP A C 1
ATOM 3040 O O . ASP A 1 383 ? -24.278 28.544 12.284 1.00 60.22 383 ASP A O 1
ATOM 3044 N N . GLN A 1 384 ? -24.778 28.394 14.467 1.00 64.12 384 GLN A N 1
ATOM 3045 C CA . GLN A 1 384 ? -23.649 29.205 14.945 1.00 64.12 384 GLN A CA 1
ATOM 3046 C C . GLN A 1 384 ? -22.309 28.467 15.049 1.00 64.12 384 GLN A C 1
ATOM 3048 O O . GLN A 1 384 ? -21.264 29.113 15.003 1.00 64.12 384 GLN A O 1
ATOM 3053 N N . ALA A 1 385 ? -22.288 27.139 15.224 1.00 67.12 385 ALA A N 1
ATOM 3054 C CA . ALA A 1 385 ? -21.010 26.426 15.327 1.00 67.12 385 ALA A CA 1
ATOM 3055 C C . ALA A 1 385 ? -20.278 26.440 13.975 1.00 67.12 385 ALA A C 1
ATOM 3057 O O . ALA A 1 385 ? -20.927 26.269 12.952 1.00 67.12 385 ALA A O 1
ATOM 3058 N N . PRO A 1 386 ? -18.949 26.568 13.907 1.00 74.88 386 PRO A N 1
ATOM 3059 C CA . PRO A 1 386 ? -18.241 26.426 12.638 1.00 74.88 386 PRO A CA 1
ATOM 3060 C C . PRO A 1 386 ? -18.370 24.995 12.087 1.00 74.88 386 PRO A C 1
ATOM 3062 O O . PRO A 1 386 ? -18.606 24.039 12.832 1.00 74.88 386 PRO A O 1
ATOM 3065 N N . ILE A 1 387 ? -18.189 24.826 10.770 1.00 79.69 387 ILE A N 1
ATOM 3066 C CA . ILE A 1 387 ? -18.225 23.503 10.113 1.00 79.69 387 ILE A CA 1
ATOM 3067 C C . ILE A 1 387 ? -17.192 22.548 10.733 1.00 79.69 387 ILE A C 1
ATOM 3069 O O . ILE A 1 387 ? -17.454 21.353 10.836 1.00 79.69 387 ILE A O 1
ATOM 3073 N N . SER A 1 388 ? -16.069 23.066 11.240 1.00 80.75 388 SER A N 1
ATOM 3074 C CA . SER A 1 388 ? -15.022 22.290 11.917 1.00 80.75 388 SER A CA 1
ATOM 3075 C C . SER A 1 388 ? -15.482 21.544 13.177 1.00 80.75 388 SER A C 1
ATOM 3077 O O . SER A 1 388 ? -14.820 20.593 13.587 1.00 80.75 388 SER A O 1
ATOM 3079 N N . CYS A 1 389 ? -16.625 21.907 13.769 1.00 82.06 389 CYS A N 1
ATOM 3080 C CA . CYS A 1 389 ? -17.212 21.186 14.901 1.00 82.06 389 CYS A CA 1
ATOM 3081 C C . CYS A 1 389 ? -18.088 19.987 14.489 1.00 82.06 389 CYS A C 1
ATOM 3083 O O . CYS A 1 389 ? -18.493 19.218 15.358 1.00 82.06 389 CYS A O 1
ATOM 3085 N N . LEU A 1 390 ? -18.406 19.823 13.199 1.00 87.06 390 LEU A N 1
ATOM 3086 C CA . LEU A 1 390 ? -19.301 18.766 12.707 1.00 87.06 390 LEU A CA 1
ATOM 3087 C C . LEU A 1 390 ? -18.635 17.389 12.515 1.00 87.06 390 LEU A C 1
ATOM 3089 O O . LEU A 1 390 ? -19.267 16.405 12.897 1.00 87.06 390 LEU A O 1
ATOM 3093 N N . PRO A 1 391 ? -17.403 17.255 11.976 1.00 88.00 391 PRO A N 1
ATOM 3094 C CA . PRO A 1 391 ? -16.792 15.946 11.718 1.00 88.00 391 PRO A CA 1
ATOM 3095 C C . PRO A 1 391 ? -16.766 14.982 12.918 1.00 88.00 391 PRO A C 1
ATOM 3097 O O . PRO A 1 391 ? -17.068 13.803 12.724 1.00 88.00 391 PRO A O 1
ATOM 3100 N N . PRO A 1 392 ? -16.527 15.426 14.172 1.00 87.31 392 PRO A N 1
ATOM 3101 C CA . PRO A 1 392 ? -16.617 14.536 15.329 1.00 87.31 392 PRO A CA 1
ATOM 3102 C C . PRO A 1 392 ? -17.988 13.867 15.501 1.00 87.31 392 PRO A C 1
ATOM 3104 O O . PRO A 1 392 ? -18.047 12.719 15.931 1.00 87.31 392 PRO A O 1
ATOM 3107 N N . VAL A 1 393 ? -19.083 14.528 15.108 1.00 89.94 393 VAL A N 1
ATOM 3108 C CA . VAL A 1 393 ? -20.444 13.960 15.155 1.00 89.94 393 VAL A CA 1
ATOM 3109 C C . VAL A 1 393 ? -20.572 12.762 14.212 1.00 89.94 393 VAL A C 1
ATOM 3111 O O . VAL A 1 393 ? -21.251 11.787 14.528 1.00 89.94 393 VAL A O 1
ATOM 3114 N N . PHE A 1 394 ? -19.877 12.779 13.071 1.00 92.75 394 PHE A N 1
ATOM 3115 C CA . PHE A 1 394 ? -19.897 11.672 12.114 1.00 92.75 394 PHE A CA 1
ATOM 3116 C C . PHE A 1 394 ? -19.242 10.395 12.657 1.00 92.75 394 PHE A C 1
ATOM 3118 O O . PHE A 1 394 ? -19.528 9.314 12.144 1.00 92.75 394 PHE A O 1
ATOM 3125 N N . ARG A 1 395 ? -18.455 10.473 13.744 1.00 91.69 395 ARG A N 1
ATOM 3126 C CA . ARG A 1 395 ? -17.935 9.287 14.452 1.00 91.69 395 ARG A CA 1
ATOM 3127 C C . ARG A 1 395 ? -19.034 8.448 15.106 1.00 91.69 395 ARG A C 1
ATOM 3129 O O . ARG A 1 395 ? -18.776 7.312 15.482 1.00 91.69 395 ARG A O 1
ATOM 3136 N N . PHE A 1 396 ? -20.264 8.959 15.200 1.00 93.81 396 PHE A N 1
ATOM 3137 C CA . PHE A 1 396 ? -21.429 8.173 15.610 1.00 93.81 396 PHE A CA 1
ATOM 3138 C C . PHE A 1 396 ? -21.931 7.205 14.535 1.00 93.81 396 PHE A C 1
ATOM 3140 O O . PHE A 1 396 ? -22.842 6.421 14.803 1.00 93.81 396 PHE A O 1
ATOM 3147 N N . LEU A 1 397 ? -21.365 7.222 13.326 1.00 94.38 397 LEU A N 1
ATOM 3148 C CA . LEU A 1 397 ? -21.757 6.276 12.291 1.00 94.38 397 LEU A CA 1
ATOM 3149 C C . LEU A 1 397 ? -21.238 4.867 12.592 1.00 94.38 397 LEU A C 1
ATOM 3151 O O . LEU A 1 397 ? -20.056 4.704 12.889 1.00 94.38 397 LEU A O 1
ATOM 3155 N N . PRO A 1 398 ? -22.090 3.831 12.484 1.00 94.19 398 PRO A N 1
ATOM 3156 C CA . PRO A 1 398 ? -21.682 2.451 12.712 1.00 94.19 398 PRO A CA 1
ATOM 3157 C C . PRO A 1 398 ? -20.866 1.936 11.516 1.00 94.19 398 PRO A C 1
ATOM 3159 O O . PRO A 1 398 ? -21.373 1.185 10.687 1.00 94.19 398 PRO A O 1
ATOM 3162 N N . ILE A 1 399 ? -19.609 2.368 11.393 1.00 92.88 399 ILE A N 1
ATOM 3163 C CA . ILE A 1 399 ? -18.713 1.953 10.304 1.00 92.88 399 ILE A CA 1
ATOM 3164 C C . ILE A 1 399 ? -18.312 0.482 10.439 1.00 92.88 399 ILE A C 1
ATOM 3166 O O . ILE A 1 399 ? -18.305 -0.240 9.439 1.00 92.88 399 ILE A O 1
ATOM 3170 N N . ASP A 1 400 ? -18.104 0.012 11.668 1.00 91.44 400 ASP A N 1
ATOM 3171 C CA . ASP A 1 400 ? -17.672 -1.350 11.960 1.00 91.44 400 ASP A CA 1
ATOM 3172 C C . ASP A 1 400 ? -18.826 -2.351 11.881 1.00 91.44 400 ASP A C 1
ATOM 3174 O O . ASP A 1 400 ? -19.957 -2.089 12.303 1.00 91.44 400 ASP A O 1
ATOM 3178 N N . SER A 1 401 ? -18.536 -3.538 11.345 1.00 89.88 401 SER A N 1
ATOM 3179 C CA . SER A 1 401 ? -19.496 -4.640 11.342 1.00 89.88 401 SER A CA 1
ATOM 3180 C C . SER A 1 401 ? -19.714 -5.176 12.755 1.00 89.88 401 SER A C 1
ATOM 3182 O O . SER A 1 401 ? -18.768 -5.370 13.524 1.00 89.88 401 SER A O 1
ATOM 3184 N N . SER A 1 402 ? -20.962 -5.498 13.064 1.00 90.88 402 SER A N 1
ATOM 3185 C CA . SER A 1 402 ? -21.353 -6.161 14.297 1.00 90.88 402 SER A CA 1
ATOM 3186 C C . SER A 1 402 ? -21.119 -7.675 14.208 1.00 90.88 402 SER A C 1
ATOM 3188 O O . SER A 1 402 ? -21.339 -8.256 13.139 1.00 90.88 402 SER A O 1
ATOM 3190 N N . PRO A 1 403 ? -20.769 -8.364 15.312 1.00 88.94 403 PRO A N 1
ATOM 3191 C CA . PRO A 1 403 ? -20.761 -9.830 15.345 1.00 88.94 403 PRO A CA 1
ATOM 3192 C C . PRO A 1 403 ? -22.167 -10.443 15.195 1.00 88.94 403 PRO A C 1
ATOM 3194 O O . PRO A 1 403 ? -22.291 -11.644 14.971 1.00 88.94 403 PRO A O 1
ATOM 3197 N N . PHE A 1 404 ? -23.230 -9.635 15.296 1.00 90.50 404 PHE A N 1
ATOM 3198 C CA . PHE A 1 404 ? -24.616 -10.078 15.163 1.00 90.50 404 PHE A CA 1
ATOM 3199 C C . PHE A 1 404 ? -25.208 -9.651 13.813 1.00 90.50 404 PHE A C 1
ATOM 3201 O O . PHE A 1 404 ? -25.369 -8.462 13.540 1.00 90.50 404 PHE A O 1
ATOM 3208 N N . GLU A 1 405 ? -25.616 -10.619 12.990 1.00 88.50 405 GLU A N 1
ATOM 3209 C CA . GLU A 1 405 ? -26.161 -10.383 11.642 1.00 88.50 405 GLU A CA 1
ATOM 3210 C C . GLU A 1 405 ? -27.360 -9.419 11.629 1.00 88.50 405 GLU A C 1
ATOM 3212 O O . GLU A 1 405 ? -27.408 -8.485 10.829 1.00 88.50 405 GLU A O 1
ATOM 3217 N N . LYS A 1 406 ? -28.289 -9.557 12.584 1.00 88.88 406 LYS A N 1
ATOM 3218 C CA . LYS A 1 406 ? -29.449 -8.656 12.698 1.00 88.88 406 LYS A CA 1
ATOM 3219 C C . LYS A 1 406 ? -29.067 -7.206 13.000 1.00 88.88 406 LYS A C 1
ATOM 3221 O O . LYS A 1 406 ? -29.788 -6.297 12.603 1.00 88.88 406 LYS A O 1
ATOM 3226 N N . LEU A 1 407 ? -27.940 -6.968 13.671 1.00 93.19 407 LEU A N 1
ATOM 3227 C CA . LEU A 1 407 ? -27.428 -5.612 13.873 1.00 93.19 407 LEU A CA 1
ATOM 3228 C C . LEU A 1 407 ? -26.717 -5.094 12.620 1.00 93.19 407 LEU A C 1
ATOM 3230 O O . LEU A 1 407 ? -26.855 -3.919 12.300 1.00 93.19 407 LEU A O 1
ATOM 3234 N N . ASN A 1 408 ? -26.053 -5.951 11.840 1.00 94.19 408 ASN A N 1
ATOM 3235 C CA . ASN A 1 408 ? -25.551 -5.539 10.524 1.00 94.19 408 ASN A CA 1
ATOM 3236 C C . ASN A 1 408 ? -26.685 -5.069 9.603 1.00 94.19 408 ASN A C 1
ATOM 3238 O O . ASN A 1 408 ? -26.516 -4.081 8.895 1.00 94.19 408 ASN A O 1
ATOM 3242 N N . TYR A 1 409 ? -27.869 -5.684 9.683 1.00 93.06 409 TYR A N 1
ATOM 3243 C CA . TYR A 1 409 ? -29.054 -5.180 8.984 1.00 93.06 409 TYR A CA 1
ATOM 3244 C C . TYR A 1 409 ? -29.456 -3.764 9.441 1.00 93.06 409 TYR A C 1
ATOM 3246 O O . TYR A 1 409 ? -29.716 -2.899 8.606 1.00 93.06 409 TYR A O 1
ATOM 3254 N N . VAL A 1 410 ? -29.439 -3.484 10.751 1.00 95.75 410 VAL A N 1
ATOM 3255 C CA . VAL A 1 410 ? -29.666 -2.127 11.293 1.00 95.75 410 VAL A CA 1
ATOM 3256 C C . VAL A 1 410 ? -28.628 -1.136 10.754 1.00 95.75 410 VAL A C 1
ATOM 3258 O O . VAL A 1 410 ? -28.996 -0.048 10.312 1.00 95.75 410 VAL A O 1
ATOM 3261 N N . ARG A 1 411 ? -27.345 -1.518 10.737 1.00 96.00 411 ARG A N 1
ATOM 3262 C CA . ARG A 1 411 ? -26.239 -0.717 10.186 1.00 96.00 411 ARG A CA 1
ATOM 3263 C C . ARG A 1 411 ? -26.456 -0.381 8.709 1.00 96.00 411 ARG A C 1
ATOM 3265 O O . ARG A 1 411 ? -26.344 0.784 8.333 1.00 96.00 411 ARG A O 1
ATOM 3272 N N . GLU A 1 412 ? -26.811 -1.364 7.886 1.00 94.38 412 GLU A N 1
ATOM 3273 C CA . GLU A 1 412 ? -27.093 -1.137 6.463 1.00 94.38 412 GLU A CA 1
ATOM 3274 C C . GLU A 1 412 ? -28.328 -0.250 6.259 1.00 94.38 412 GLU A C 1
ATOM 3276 O O . GLU A 1 412 ? -28.315 0.625 5.398 1.00 94.38 412 GLU A O 1
ATOM 3281 N N . LYS A 1 413 ? -29.365 -0.378 7.097 1.00 96.50 413 LYS A N 1
ATOM 3282 C CA . LYS A 1 413 ? -30.535 0.515 7.050 1.00 96.50 413 LYS A CA 1
ATOM 3283 C C . LYS A 1 413 ? -30.225 1.951 7.474 1.00 96.50 413 LYS A C 1
ATOM 3285 O O . LYS A 1 413 ? -30.799 2.879 6.905 1.00 96.50 413 LYS A O 1
ATOM 3290 N N . ILE A 1 414 ? -29.319 2.153 8.433 1.00 96.44 414 ILE A N 1
ATOM 3291 C CA . ILE A 1 414 ? -28.791 3.486 8.767 1.00 96.44 414 ILE A CA 1
ATOM 3292 C C . ILE A 1 414 ? -28.049 4.059 7.558 1.00 96.44 414 ILE A C 1
ATOM 3294 O O . ILE A 1 414 ? -28.336 5.180 7.144 1.00 96.44 414 ILE A O 1
ATOM 3298 N N . LYS A 1 415 ? -27.147 3.278 6.951 1.00 94.50 415 LYS A N 1
ATOM 3299 C CA . LYS A 1 415 ? -26.402 3.685 5.755 1.00 94.50 415 LYS A CA 1
ATOM 3300 C C . LYS A 1 415 ? -27.334 4.067 4.604 1.00 94.50 415 LYS A C 1
ATOM 3302 O O . LYS A 1 415 ? -27.183 5.143 4.039 1.00 94.50 415 LYS A O 1
ATOM 3307 N N . GLU A 1 416 ? -28.316 3.226 4.288 1.00 92.44 416 GLU A N 1
ATOM 3308 C CA . GLU A 1 416 ? -29.309 3.470 3.235 1.00 92.44 416 GLU A CA 1
ATOM 3309 C C . GLU A 1 416 ? -30.019 4.817 3.430 1.00 92.44 416 GLU A C 1
ATOM 3311 O O . GLU A 1 416 ? -30.101 5.614 2.495 1.00 92.44 416 GLU A O 1
ATOM 3316 N N . LYS A 1 417 ? -30.468 5.116 4.658 1.00 92.69 417 LYS A N 1
ATOM 3317 C CA . LYS A 1 417 ? -31.100 6.402 4.976 1.00 92.69 417 LYS A CA 1
ATOM 3318 C C . LYS A 1 417 ? -30.117 7.574 4.884 1.00 92.69 417 LYS A C 1
ATOM 3320 O O . LYS A 1 417 ? -30.482 8.604 4.329 1.00 92.69 417 LYS A O 1
ATOM 3325 N N . MET A 1 418 ? -28.885 7.426 5.377 1.00 90.62 418 MET A N 1
ATOM 3326 C CA . MET A 1 418 ? -27.843 8.465 5.299 1.00 90.62 418 MET A CA 1
ATOM 3327 C C . MET A 1 418 ? -27.538 8.871 3.853 1.00 90.62 418 MET A C 1
ATOM 3329 O O . MET A 1 418 ? -27.403 10.055 3.561 1.00 90.62 418 MET A O 1
ATOM 3333 N N . LEU A 1 419 ? -27.461 7.900 2.938 1.00 90.94 419 LEU A N 1
ATOM 3334 C CA . LEU A 1 419 ? -27.169 8.150 1.523 1.00 90.94 419 LEU A CA 1
ATOM 3335 C C . LEU A 1 419 ? -28.261 8.971 0.814 1.00 90.94 419 LEU A C 1
ATOM 3337 O O . LEU A 1 419 ? -27.971 9.647 -0.172 1.00 90.94 419 LEU A O 1
ATOM 3341 N N . GLY A 1 420 ? -29.503 8.925 1.304 1.00 88.56 420 GLY A N 1
ATOM 3342 C CA . GLY A 1 420 ? -30.633 9.668 0.744 1.00 88.56 420 GLY A CA 1
ATOM 3343 C C . GLY A 1 420 ? -30.763 11.115 1.230 1.00 88.56 420 GLY A C 1
ATOM 3344 O O . GLY A 1 420 ? -31.603 11.846 0.702 1.00 88.56 420 GLY A O 1
ATOM 3345 N N . GLU A 1 421 ? -29.960 11.537 2.208 1.00 90.19 421 GLU A N 1
ATOM 3346 C CA . GLU A 1 421 ? -30.175 12.765 2.978 1.00 90.19 421 GLU A CA 1
ATOM 3347 C C . GLU A 1 421 ? -29.073 13.804 2.771 1.00 90.19 421 GLU A C 1
ATOM 3349 O O . GLU A 1 421 ? -27.895 13.474 2.649 1.00 90.19 421 GLU A O 1
ATOM 3354 N N . SER A 1 422 ? -29.459 15.082 2.756 1.00 91.56 422 SER A N 1
ATOM 3355 C CA . SER A 1 422 ? -28.533 16.201 2.558 1.00 91.56 422 SER A CA 1
ATOM 3356 C C . SER A 1 422 ? -27.900 16.627 3.879 1.00 91.56 422 SER A C 1
ATOM 3358 O O . SER A 1 422 ? -28.406 17.510 4.567 1.00 91.56 422 SER A O 1
ATOM 3360 N N . ILE A 1 423 ? -26.803 15.968 4.246 1.00 89.88 423 ILE A N 1
ATOM 3361 C CA . ILE A 1 423 ? -26.138 16.116 5.554 1.00 89.88 423 ILE A CA 1
ATOM 3362 C C . ILE A 1 423 ? -24.625 16.323 5.453 1.00 89.88 423 ILE A C 1
ATOM 3364 O O . ILE A 1 423 ? -23.987 16.608 6.462 1.00 89.88 423 ILE A O 1
ATOM 3368 N N . ILE A 1 424 ? -24.028 16.188 4.266 1.00 92.06 424 ILE A N 1
ATOM 3369 C CA . ILE A 1 424 ? -22.579 16.328 4.087 1.00 92.06 424 ILE A CA 1
ATOM 3370 C C . ILE A 1 424 ? -22.224 17.803 3.875 1.00 92.06 424 ILE A C 1
ATOM 3372 O O . ILE A 1 424 ? -22.734 18.395 2.919 1.00 92.06 424 ILE A O 1
ATOM 3376 N N . PRO A 1 425 ? -21.375 18.405 4.732 1.00 90.19 425 PRO A N 1
ATOM 3377 C CA . PRO A 1 425 ? -20.989 19.804 4.603 1.00 90.19 425 PRO A CA 1
ATOM 3378 C C . PRO A 1 425 ? -20.003 20.000 3.448 1.00 90.19 425 PRO A C 1
ATOM 3380 O O . PRO A 1 425 ? -19.007 19.280 3.334 1.00 90.19 425 PRO A O 1
ATOM 3383 N N . ILE A 1 426 ? -20.260 21.002 2.613 1.00 88.50 426 ILE A N 1
ATOM 3384 C CA . ILE A 1 426 ? -19.406 21.344 1.467 1.00 88.50 426 ILE A CA 1
ATOM 3385 C C . ILE A 1 426 ? -18.550 22.585 1.742 1.00 88.50 426 ILE A C 1
ATOM 3387 O O . ILE A 1 426 ? -18.885 23.395 2.606 1.00 88.50 426 ILE A O 1
ATOM 3391 N N . GLU A 1 427 ? -17.459 22.742 0.996 1.00 86.44 427 GLU A N 1
ATOM 3392 C CA . GLU A 1 427 ? -16.619 23.940 1.044 1.00 86.44 427 GLU A CA 1
ATOM 3393 C C . GLU A 1 427 ? -17.283 25.093 0.275 1.00 86.44 427 GLU A C 1
ATOM 3395 O O . GLU A 1 427 ? -17.553 24.977 -0.923 1.00 86.44 427 GLU A O 1
ATOM 3400 N N . THR A 1 428 ? -17.568 26.203 0.960 1.00 74.25 428 THR A N 1
ATOM 3401 C CA . THR A 1 428 ? -18.245 27.377 0.370 1.00 74.25 428 THR A CA 1
ATOM 3402 C C . THR A 1 428 ? -17.475 28.683 0.531 1.00 74.25 428 THR A C 1
ATOM 3404 O O . THR A 1 428 ? -17.931 29.699 0.010 1.00 74.25 428 THR A O 1
ATOM 3407 N N . TYR A 1 429 ? -16.323 28.679 1.218 1.00 69.19 429 TYR A N 1
ATOM 3408 C CA . TYR A 1 429 ? -15.529 29.875 1.550 1.00 69.19 429 TYR A CA 1
ATOM 3409 C C . TYR A 1 429 ? -16.337 31.032 2.184 1.00 69.19 429 TYR A C 1
ATOM 3411 O O . TYR A 1 429 ? -15.890 32.178 2.192 1.00 69.19 429 TYR A O 1
ATOM 3419 N N . GLY A 1 430 ? -17.525 30.747 2.726 1.00 67.62 430 GLY A N 1
ATOM 3420 C CA . GLY A 1 430 ? -18.422 31.709 3.362 1.00 67.62 430 GLY A CA 1
ATOM 3421 C C . GLY A 1 430 ? -18.987 31.166 4.673 1.00 67.62 430 GLY A C 1
ATOM 3422 O O . GLY A 1 430 ? -18.844 29.987 4.982 1.00 67.62 430 GLY A O 1
ATOM 3423 N N . GLU A 1 431 ? -19.645 32.025 5.451 1.00 65.56 431 GLU A N 1
ATOM 3424 C CA . GLU A 1 431 ? -20.162 31.660 6.782 1.00 65.56 431 GLU A CA 1
ATOM 3425 C C . GLU A 1 431 ? -21.380 30.718 6.723 1.00 65.56 431 GLU A C 1
ATOM 3427 O O . GLU A 1 431 ? -21.645 29.972 7.665 1.00 65.56 431 GLU A O 1
ATOM 3432 N N . GLN A 1 432 ? -22.123 30.724 5.609 1.00 71.69 432 GLN A N 1
ATOM 3433 C CA . GLN A 1 432 ? -23.310 29.886 5.437 1.00 71.69 432 GLN A CA 1
ATOM 3434 C C . GLN A 1 432 ? -22.961 28.432 5.106 1.00 71.69 432 GLN A C 1
ATOM 3436 O O . GLN A 1 432 ? -22.314 28.123 4.096 1.00 71.69 432 GLN A O 1
ATOM 3441 N N . LYS A 1 433 ? -23.498 27.524 5.923 1.00 77.62 433 LYS A N 1
ATOM 3442 C CA . LYS A 1 433 ? -23.358 26.078 5.758 1.00 77.62 433 LYS A CA 1
ATOM 3443 C C . LYS A 1 433 ? -24.313 25.560 4.701 1.00 77.62 433 LYS A C 1
ATOM 3445 O O . LYS A 1 433 ? -25.512 25.817 4.753 1.00 77.62 433 LYS A O 1
ATOM 3450 N N . HIS A 1 434 ? -23.781 24.761 3.792 1.00 84.81 434 HIS A N 1
ATOM 3451 C CA . HIS A 1 434 ? -24.573 24.074 2.788 1.00 84.81 434 HIS A CA 1
ATOM 3452 C C . HIS A 1 434 ? -24.351 22.572 2.916 1.00 84.81 434 HIS A C 1
ATOM 3454 O O . HIS A 1 434 ? -23.218 22.119 3.091 1.00 84.81 434 HIS A O 1
ATOM 3460 N N . PHE A 1 435 ? -25.441 21.815 2.820 1.00 89.56 435 PHE A N 1
ATOM 3461 C CA . PHE A 1 435 ? -25.437 20.369 2.989 1.00 89.56 435 PHE A CA 1
ATOM 3462 C C . PHE A 1 435 ? -25.979 19.682 1.743 1.00 89.56 435 PHE A C 1
ATOM 3464 O O . PHE A 1 435 ? -26.981 20.112 1.172 1.00 89.56 435 PHE A O 1
ATOM 3471 N N . TYR A 1 436 ? -25.317 18.602 1.343 1.00 90.81 436 TYR A N 1
ATOM 3472 C CA . TYR A 1 436 ? -25.654 17.814 0.159 1.00 90.81 436 TYR A CA 1
ATOM 3473 C C . TYR A 1 436 ? -25.659 16.324 0.483 1.00 90.81 436 TYR A C 1
ATOM 3475 O O . TYR A 1 436 ? -25.209 15.903 1.557 1.00 90.81 436 TYR A O 1
ATOM 3483 N N . LYS A 1 437 ? -26.206 15.519 -0.430 1.00 92.25 437 LYS A N 1
ATOM 3484 C CA . LYS A 1 437 ? -26.199 14.063 -0.280 1.00 92.25 437 LYS A CA 1
ATOM 3485 C C . LYS A 1 437 ? -24.786 13.523 -0.494 1.00 92.25 437 LYS A C 1
ATOM 3487 O O . LYS A 1 437 ? -24.057 14.071 -1.321 1.00 92.25 437 LYS A O 1
ATOM 3492 N N . PRO A 1 438 ? -24.392 12.414 0.158 1.00 91.62 438 PRO A N 1
ATOM 3493 C CA . PRO A 1 438 ? -23.065 11.825 -0.038 1.00 91.62 438 PRO A CA 1
ATOM 3494 C C . PRO A 1 438 ? -22.689 11.576 -1.507 1.00 91.62 438 PRO A C 1
ATOM 3496 O O . PRO A 1 438 ? -21.553 11.817 -1.900 1.00 91.62 438 PRO A O 1
ATOM 3499 N N . CYS A 1 439 ? -23.646 11.169 -2.348 1.00 86.06 439 CYS A N 1
ATOM 3500 C CA . CYS A 1 439 ? -23.417 10.923 -3.777 1.00 86.06 439 CYS A CA 1
ATOM 3501 C C . CYS A 1 439 ? -23.187 12.195 -4.620 1.00 86.06 439 CYS A C 1
ATOM 3503 O O . CYS A 1 439 ? -22.692 12.103 -5.746 1.00 86.06 439 CYS A O 1
ATOM 3505 N N . GLU A 1 440 ? -23.533 13.369 -4.090 1.00 88.31 440 GLU A N 1
ATOM 3506 C CA . GLU A 1 440 ? -23.371 14.676 -4.734 1.00 88.31 440 GLU A CA 1
ATOM 3507 C C . GLU A 1 440 ? -22.054 15.357 -4.336 1.00 88.31 440 GLU A C 1
ATOM 3509 O O . GLU A 1 440 ? -21.703 16.389 -4.911 1.00 88.31 440 GLU A O 1
ATOM 3514 N N . VAL A 1 441 ? -21.321 14.794 -3.370 1.00 91.06 441 VAL A N 1
ATOM 3515 C CA . VAL A 1 441 ? -20.091 15.367 -2.818 1.00 91.06 441 VAL A CA 1
ATOM 3516 C C . VAL A 1 441 ? -18.871 14.561 -3.260 1.00 91.06 441 VAL A C 1
ATOM 3518 O O . VAL A 1 441 ? -18.918 13.337 -3.394 1.00 91.06 441 VAL A O 1
ATOM 3521 N N . SER A 1 442 ? -17.765 15.258 -3.496 1.00 90.94 442 SER A N 1
ATOM 3522 C CA . SER A 1 442 ? -16.476 14.677 -3.850 1.00 90.94 442 SER A CA 1
ATOM 3523 C C . SER A 1 442 ? -15.341 15.249 -3.007 1.00 90.94 442 SER A C 1
ATOM 3525 O O . SER A 1 442 ? -15.410 16.378 -2.524 1.00 90.94 442 SER A O 1
ATOM 3527 N N . ARG A 1 443 ? -14.296 14.441 -2.839 1.00 92.06 443 ARG A N 1
ATOM 3528 C CA . ARG A 1 443 ? -13.076 14.776 -2.094 1.00 92.06 443 ARG A CA 1
ATOM 3529 C C . ARG A 1 443 ? -11.991 15.308 -3.017 1.00 92.06 443 ARG A C 1
ATOM 3531 O O . ARG A 1 443 ? -11.978 14.958 -4.201 1.00 92.06 443 ARG A O 1
ATOM 3538 N N . LEU A 1 444 ? -11.071 16.091 -2.468 1.00 90.69 444 LEU A N 1
ATOM 3539 C CA . LEU A 1 444 ? -9.835 16.457 -3.152 1.00 90.69 444 LEU A CA 1
ATOM 3540 C C . LEU A 1 444 ? -8.684 15.572 -2.669 1.00 90.69 444 LEU A C 1
ATOM 3542 O O . LEU A 1 444 ? -8.835 14.742 -1.775 1.00 90.69 444 LEU A O 1
ATOM 3546 N N . LEU A 1 445 ? -7.532 15.729 -3.313 1.00 89.81 445 LEU A N 1
ATOM 3547 C CA . LEU A 1 445 ? -6.302 15.119 -2.829 1.00 89.81 445 LEU A CA 1
ATOM 3548 C C . LEU A 1 445 ? -5.754 16.045 -1.735 1.00 89.81 445 LEU A C 1
ATOM 3550 O O . LEU A 1 445 ? -5.774 17.261 -1.961 1.00 89.81 445 LEU A O 1
ATOM 3554 N N . PRO A 1 446 ? -5.314 15.521 -0.576 1.00 86.44 446 PRO A N 1
ATOM 3555 C CA . PRO A 1 446 ? -4.905 16.338 0.567 1.00 86.44 446 PRO A CA 1
ATOM 3556 C C . PRO A 1 446 ? -3.888 17.428 0.216 1.00 86.44 446 PRO A C 1
ATOM 3558 O O . PRO A 1 446 ? -4.056 18.572 0.615 1.00 86.44 446 PRO A O 1
ATOM 3561 N N . GLU A 1 447 ? -2.902 17.110 -0.617 1.00 87.25 447 GLU A N 1
ATOM 3562 C CA . GLU A 1 447 ? -1.830 18.026 -1.021 1.00 87.25 447 GLU A CA 1
ATOM 3563 C C . GLU A 1 447 ? -2.352 19.198 -1.869 1.00 87.25 447 GLU A C 1
ATOM 3565 O O . GLU A 1 447 ? -1.738 20.261 -1.940 1.00 87.25 447 GLU A O 1
ATOM 3570 N N . PHE A 1 448 ? -3.508 19.030 -2.519 1.00 92.88 448 PHE A N 1
ATOM 3571 C CA . PHE A 1 448 ? -4.140 20.105 -3.277 1.00 92.88 448 PHE A CA 1
ATOM 3572 C C . PHE A 1 448 ? -4.855 21.113 -2.369 1.00 92.88 448 PHE A C 1
ATOM 3574 O O . PHE A 1 448 ? -4.983 22.277 -2.747 1.00 92.88 448 PHE A O 1
ATOM 3581 N N . TRP A 1 449 ? -5.290 20.708 -1.168 1.00 90.94 449 TRP A N 1
ATOM 3582 C CA . TRP A 1 449 ? -5.828 21.652 -0.185 1.00 90.94 449 TRP A CA 1
ATOM 3583 C C . TRP A 1 449 ? -4.773 22.664 0.256 1.00 90.94 449 TRP A C 1
ATOM 3585 O O . TRP A 1 449 ? -5.104 23.841 0.391 1.00 90.94 449 TRP A O 1
ATOM 3595 N N . ASP A 1 450 ? -3.517 22.236 0.400 1.00 89.75 450 ASP A N 1
ATOM 3596 C CA . ASP A 1 450 ? -2.405 23.123 0.751 1.00 89.75 450 ASP A CA 1
ATOM 3597 C C . ASP A 1 450 ? -2.187 24.188 -0.334 1.00 89.75 450 ASP A C 1
ATOM 3599 O O . ASP A 1 450 ? -2.111 25.376 -0.027 1.00 89.75 450 ASP A O 1
ATOM 3603 N N . ILE A 1 451 ? -2.222 23.793 -1.613 1.00 92.25 451 ILE A N 1
ATOM 3604 C CA . ILE A 1 451 ? -2.117 24.724 -2.751 1.00 92.25 451 ILE A CA 1
ATOM 3605 C C . ILE A 1 451 ? -3.260 25.746 -2.737 1.00 92.25 451 ILE A C 1
ATOM 3607 O O . ILE A 1 451 ? -3.032 26.939 -2.941 1.00 92.25 451 ILE A O 1
ATOM 3611 N N . LEU A 1 452 ? -4.499 25.303 -2.492 1.00 89.75 452 LEU A N 1
ATOM 3612 C CA . LEU A 1 452 ? -5.651 26.207 -2.418 1.00 89.75 452 LEU A CA 1
ATOM 3613 C C . LEU A 1 452 ? -5.542 27.169 -1.225 1.00 89.75 452 LEU A C 1
ATOM 3615 O O . LEU A 1 452 ? -5.882 28.344 -1.362 1.00 89.75 452 LEU A O 1
ATOM 3619 N N . ALA A 1 453 ? -5.055 26.696 -0.076 1.00 88.38 453 ALA A N 1
ATOM 3620 C CA . ALA A 1 453 ? -4.858 27.516 1.115 1.00 88.38 453 ALA A CA 1
ATOM 3621 C C . ALA A 1 453 ? -3.753 28.568 0.916 1.00 88.38 453 ALA A C 1
ATOM 3623 O O . ALA A 1 453 ? -3.953 29.734 1.261 1.00 88.38 453 ALA A O 1
ATOM 3624 N N . GLU A 1 454 ? -2.620 28.188 0.315 1.00 91.06 454 GLU A N 1
ATOM 3625 C CA . GLU A 1 454 ? -1.528 29.107 -0.029 1.00 91.06 454 GLU A CA 1
ATOM 3626 C C . GLU A 1 454 ? -1.983 30.155 -1.055 1.00 91.06 454 GLU A C 1
ATOM 3628 O O . GLU A 1 454 ? -1.799 31.354 -0.841 1.00 91.06 454 GLU A O 1
ATOM 3633 N N . ALA A 1 455 ? -2.676 29.731 -2.116 1.00 89.44 455 ALA A N 1
ATOM 3634 C CA . ALA A 1 455 ? -3.234 30.641 -3.114 1.00 89.44 455 ALA A CA 1
ATOM 3635 C C . ALA A 1 455 ? -4.235 31.634 -2.491 1.00 89.44 455 ALA A C 1
ATOM 3637 O O . ALA A 1 455 ? -4.222 32.827 -2.805 1.00 89.44 455 ALA A O 1
ATOM 3638 N N . GLN A 1 456 ? -5.076 31.178 -1.558 1.00 84.75 456 GLN A N 1
ATOM 3639 C CA . GLN A 1 456 ? -6.004 32.050 -0.838 1.00 84.75 456 GLN A CA 1
ATOM 3640 C C . GLN A 1 456 ? -5.274 33.046 0.078 1.00 84.75 456 GLN A C 1
ATOM 3642 O O . GLN A 1 456 ? -5.675 34.212 0.153 1.00 84.75 456 GLN A O 1
ATOM 3647 N N . ALA A 1 457 ? -4.197 32.625 0.750 1.00 87.38 457 ALA A N 1
ATOM 3648 C CA . ALA A 1 457 ? -3.364 33.505 1.571 1.00 87.38 457 ALA A CA 1
ATOM 3649 C C . ALA A 1 457 ? -2.698 34.611 0.732 1.00 87.38 457 ALA A C 1
ATOM 3651 O O . ALA A 1 457 ? -2.598 35.757 1.178 1.00 87.38 457 ALA A O 1
ATOM 3652 N N . GLU A 1 458 ? -2.340 34.299 -0.515 1.00 90.44 458 GLU A N 1
ATOM 3653 C CA . GLU A 1 458 ? -1.844 35.250 -1.517 1.00 90.44 458 GLU A CA 1
ATOM 3654 C C . GLU A 1 458 ? -2.958 36.073 -2.199 1.00 90.44 458 GLU A C 1
ATOM 3656 O O . GLU A 1 458 ? -2.686 36.894 -3.074 1.00 90.44 458 GLU A O 1
ATOM 3661 N N . ARG A 1 459 ? -4.214 35.933 -1.747 1.00 83.12 459 ARG A N 1
ATOM 3662 C CA . ARG A 1 459 ? -5.410 36.634 -2.253 1.00 83.12 459 ARG A CA 1
ATOM 3663 C C . ARG A 1 459 ? -5.756 36.306 -3.710 1.00 83.12 459 ARG A C 1
ATOM 3665 O O . ARG A 1 459 ? -6.397 37.116 -4.384 1.00 83.12 459 ARG A O 1
ATOM 3672 N N . VAL A 1 460 ? -5.385 35.119 -4.189 1.00 84.69 460 VAL A N 1
ATOM 3673 C CA . VAL A 1 460 ? -5.806 34.619 -5.501 1.00 84.69 460 VAL A CA 1
ATOM 3674 C C . VAL A 1 460 ? -7.283 34.237 -5.456 1.00 84.69 460 VAL A C 1
ATOM 3676 O O . VAL A 1 460 ? -7.749 33.551 -4.546 1.00 84.69 460 VAL A O 1
ATOM 3679 N N . TYR A 1 461 ? -8.045 34.711 -6.441 1.00 77.25 461 TYR A N 1
ATOM 3680 C CA . TYR A 1 461 ? -9.474 34.435 -6.534 1.00 77.25 461 TYR A CA 1
ATOM 3681 C C . TYR A 1 461 ? -9.718 32.995 -7.008 1.00 77.25 461 TYR A C 1
ATOM 3683 O O . TYR A 1 461 ? -9.525 32.675 -8.180 1.00 77.25 461 TYR A O 1
ATOM 3691 N N . LEU A 1 462 ? -10.168 32.132 -6.095 1.00 73.62 462 LEU A N 1
ATOM 3692 C CA . LEU A 1 462 ? -10.547 30.753 -6.399 1.00 73.62 462 LEU A CA 1
ATOM 3693 C C . LEU A 1 462 ? -11.978 30.734 -6.948 1.00 73.62 462 LEU A C 1
ATOM 3695 O O . LEU A 1 462 ? -12.936 31.055 -6.240 1.00 73.62 462 LEU A O 1
ATOM 3699 N N . HIS A 1 463 ? -12.136 30.369 -8.220 1.00 69.56 463 HIS A N 1
ATOM 3700 C CA . HIS A 1 463 ? -13.462 30.254 -8.822 1.00 69.56 463 HIS A CA 1
ATOM 3701 C C . HIS A 1 463 ? -14.260 29.141 -8.119 1.00 69.56 463 HIS A C 1
ATOM 3703 O O . HIS A 1 463 ? -13.682 28.169 -7.638 1.00 69.56 463 HIS A O 1
ATOM 3709 N N . ASN A 1 464 ? -15.593 29.269 -8.053 1.00 65.06 464 ASN A N 1
ATOM 3710 C CA . ASN A 1 464 ? -16.456 28.338 -7.315 1.00 65.06 464 ASN A CA 1
ATOM 3711 C C . ASN A 1 464 ? -16.143 26.862 -7.653 1.00 65.06 464 ASN A C 1
ATOM 3713 O O . ASN A 1 464 ? -16.505 26.385 -8.735 1.00 65.06 464 ASN A O 1
ATOM 3717 N N . LEU A 1 465 ? -15.543 26.145 -6.690 1.00 72.69 465 LEU A N 1
ATOM 3718 C CA . LEU A 1 465 ? -15.130 24.733 -6.782 1.00 72.69 465 LEU A CA 1
ATOM 3719 C C . LEU A 1 465 ? -16.279 23.794 -7.226 1.00 72.69 465 LEU A C 1
ATOM 3721 O O . LEU A 1 465 ? -16.057 22.679 -7.700 1.00 72.69 465 LEU A O 1
ATOM 3725 N N . SER A 1 466 ? -17.521 24.270 -7.090 1.00 62.50 466 SER A N 1
ATOM 3726 C CA . SER A 1 466 ? -18.788 23.539 -7.144 1.00 62.50 466 SER A CA 1
ATOM 3727 C C . SER A 1 466 ? -19.470 23.398 -8.519 1.00 62.50 466 SER A C 1
ATOM 3729 O O . SER A 1 466 ? -20.682 23.148 -8.544 1.00 62.50 466 SER A O 1
ATOM 3731 N N . SER A 1 467 ? -18.794 23.622 -9.655 1.00 52.81 467 SER A N 1
ATOM 3732 C CA . SER A 1 467 ? -19.496 23.824 -10.945 1.00 52.81 467 SER A CA 1
ATOM 3733 C C . SER A 1 467 ? -19.197 22.839 -12.085 1.00 52.81 467 SER A C 1
ATOM 3735 O O . SER A 1 467 ? -19.971 22.780 -13.037 1.00 52.81 467 SER A O 1
ATOM 3737 N N . HIS A 1 468 ? -18.149 22.014 -12.031 1.00 58.56 468 HIS A N 1
ATOM 3738 C CA . HIS A 1 468 ? -17.660 21.407 -13.282 1.00 58.56 468 HIS A CA 1
ATOM 3739 C C . HIS A 1 468 ? -18.332 20.099 -13.732 1.00 58.56 468 HIS A C 1
ATOM 3741 O O . HIS A 1 468 ? -18.303 19.826 -14.930 1.00 58.56 468 HIS A O 1
ATOM 3747 N N . ASN A 1 469 ? -18.954 19.339 -12.818 1.00 59.44 469 ASN A N 1
ATOM 3748 C CA . ASN A 1 469 ? -19.717 18.101 -13.093 1.00 59.44 469 ASN A CA 1
ATOM 3749 C C . ASN A 1 469 ? -21.045 18.035 -12.291 1.00 59.44 469 ASN A C 1
ATOM 3751 O O . ASN A 1 469 ? -21.607 16.959 -12.103 1.00 59.44 469 ASN A O 1
ATOM 3755 N N . GLY A 1 470 ? -21.504 19.153 -11.716 1.00 67.56 470 GLY A N 1
ATOM 3756 C CA . GLY A 1 470 ? -22.656 19.202 -10.796 1.00 67.56 470 GLY A CA 1
ATOM 3757 C C . GLY A 1 470 ? -22.367 18.757 -9.353 1.00 67.56 470 GLY A C 1
ATOM 3758 O O . GLY A 1 470 ? -23.101 19.148 -8.447 1.00 67.56 470 GLY A O 1
ATOM 3759 N N . ARG A 1 471 ? -21.275 18.013 -9.116 1.00 79.44 471 ARG A N 1
ATOM 3760 C CA . ARG A 1 471 ? -20.824 17.621 -7.770 1.00 79.44 471 ARG A CA 1
ATOM 3761 C C . ARG A 1 471 ? -20.172 18.773 -7.002 1.00 79.44 471 ARG A C 1
ATOM 3763 O O . ARG A 1 471 ? -19.568 19.668 -7.596 1.00 79.44 471 ARG A O 1
ATOM 3770 N N . LYS A 1 472 ? -20.303 18.729 -5.678 1.00 86.50 472 LYS A N 1
ATOM 3771 C CA . LYS A 1 472 ? -19.777 19.703 -4.713 1.00 86.50 472 LYS A CA 1
ATOM 3772 C C . LYS A 1 472 ? -18.526 19.160 -4.027 1.00 86.50 472 LYS A C 1
ATOM 3774 O O . LYS A 1 472 ? -18.360 17.948 -3.942 1.00 86.50 472 LYS A O 1
ATOM 3779 N N . ILE A 1 473 ? -17.654 20.038 -3.540 1.00 90.19 473 ILE A N 1
ATOM 3780 C CA . ILE A 1 473 ? -16.428 19.627 -2.843 1.00 90.19 473 ILE A CA 1
ATOM 3781 C C . ILE A 1 473 ? -16.682 19.557 -1.339 1.00 90.19 473 ILE A C 1
ATOM 3783 O O . ILE A 1 473 ? -17.284 20.469 -0.774 1.00 90.19 473 ILE A O 1
ATOM 3787 N N . LEU A 1 474 ? -16.255 18.462 -0.711 1.00 92.25 474 LEU A N 1
ATOM 3788 C CA . LEU A 1 474 ? -16.320 18.258 0.736 1.00 92.25 474 LEU A CA 1
ATOM 3789 C C . LEU A 1 474 ? -15.596 19.397 1.464 1.00 92.25 474 LEU A C 1
ATOM 3791 O O . LEU A 1 474 ? -14.557 19.854 1.000 1.00 92.25 474 LEU A O 1
ATOM 3795 N N . SER A 1 475 ? -16.116 19.851 2.606 1.00 89.94 475 SER A N 1
ATOM 3796 C CA . SER A 1 475 ? -15.399 20.850 3.409 1.00 89.94 475 SER A CA 1
ATOM 3797 C C . SER A 1 475 ? -14.005 20.351 3.805 1.00 89.94 475 SER A C 1
ATOM 3799 O O . SER A 1 475 ? -13.863 19.233 4.307 1.00 89.94 475 SER A O 1
ATOM 3801 N N . SER A 1 476 ? -12.995 21.211 3.672 1.00 88.31 476 SER A N 1
ATOM 3802 C CA . SER A 1 476 ? -11.601 20.965 4.077 1.00 88.31 476 SER A CA 1
ATOM 3803 C C . SER A 1 476 ? -11.456 20.516 5.537 1.00 88.31 476 SER A C 1
ATOM 3805 O O . SER A 1 476 ? -10.570 19.740 5.888 1.00 88.31 476 SER A O 1
ATOM 3807 N N . SER A 1 477 ? -12.370 20.946 6.415 1.00 85.88 477 SER A N 1
ATOM 3808 C CA . SER A 1 477 ? -12.390 20.511 7.816 1.00 85.88 477 SER A CA 1
ATOM 3809 C C . SER A 1 477 ? -12.744 19.031 7.987 1.00 85.88 477 SER A C 1
ATOM 3811 O O . SER A 1 477 ? -12.360 18.441 8.998 1.00 85.88 477 SER A O 1
ATOM 3813 N N . PHE A 1 478 ? -13.474 18.450 7.029 1.00 90.31 478 PHE A N 1
ATOM 3814 C CA . PHE A 1 478 ? -13.899 17.050 7.032 1.00 90.31 478 PHE A CA 1
ATOM 3815 C C . PHE A 1 478 ? -13.052 16.171 6.094 1.00 90.31 478 PHE A C 1
ATOM 3817 O O . PHE A 1 478 ? -12.931 14.974 6.337 1.00 90.31 478 PHE A O 1
ATOM 3824 N N . ASP A 1 479 ? -12.424 16.742 5.061 1.00 91.19 479 ASP A N 1
ATOM 3825 C CA . ASP A 1 479 ? -11.557 16.024 4.114 1.00 91.19 479 ASP A CA 1
ATOM 3826 C C . ASP A 1 479 ? -10.154 15.749 4.694 1.00 91.19 479 ASP A C 1
ATOM 3828 O O . ASP A 1 479 ? -9.138 16.240 4.209 1.00 91.19 479 ASP A O 1
ATOM 3832 N N . LYS A 1 480 ? -10.110 14.982 5.790 1.00 88.81 480 LYS A N 1
ATOM 3833 C CA . LYS A 1 480 ? -8.889 14.607 6.517 1.00 88.81 480 LYS A CA 1
ATOM 3834 C C . LYS A 1 480 ? -8.778 13.095 6.651 1.00 88.81 480 LYS A C 1
ATOM 3836 O O . LYS A 1 480 ? -9.788 12.410 6.796 1.00 88.81 480 LYS A O 1
ATOM 3841 N N . ILE A 1 481 ? -7.539 12.609 6.733 1.00 85.94 481 ILE A N 1
ATOM 3842 C CA . ILE A 1 481 ? -7.208 11.180 6.870 1.00 85.94 481 ILE A CA 1
ATOM 3843 C C . ILE A 1 481 ? -7.932 10.534 8.066 1.00 85.94 481 ILE A C 1
ATOM 3845 O O . ILE A 1 481 ? -8.393 9.402 7.979 1.00 85.94 481 ILE A O 1
ATOM 3849 N N . GLU A 1 482 ? -8.116 11.271 9.169 1.00 85.81 482 GLU A N 1
ATOM 3850 C CA . GLU A 1 482 ? -8.829 10.783 10.364 1.00 85.81 482 GLU A CA 1
ATOM 3851 C C . GLU A 1 482 ? -10.306 10.399 10.127 1.00 85.81 482 GLU A C 1
ATOM 3853 O O . GLU A 1 482 ? -10.910 9.758 10.987 1.00 85.81 482 GLU A O 1
ATOM 3858 N N . TYR A 1 483 ? -10.898 10.780 8.988 1.00 91.31 483 TYR A N 1
ATOM 3859 C CA . TYR A 1 483 ? -12.285 10.477 8.625 1.00 91.31 483 TYR A CA 1
ATOM 3860 C C . TYR A 1 483 ? -12.410 9.592 7.376 1.00 91.31 483 TYR A C 1
ATOM 3862 O O . TYR A 1 483 ? -13.530 9.360 6.917 1.00 91.31 483 TYR A O 1
ATOM 3870 N N . ASP A 1 484 ? -11.309 9.067 6.830 1.00 91.38 484 ASP A N 1
ATOM 3871 C CA . ASP A 1 484 ? -11.313 8.291 5.581 1.00 91.38 484 ASP A CA 1
ATOM 3872 C C . ASP A 1 484 ? -12.269 7.095 5.622 1.00 91.38 484 ASP A C 1
ATOM 3874 O O . ASP A 1 484 ? -13.049 6.900 4.686 1.00 91.38 484 ASP A O 1
ATOM 3878 N N . ASP A 1 485 ? -12.287 6.349 6.727 1.00 91.00 485 ASP A N 1
ATOM 3879 C CA . ASP A 1 485 ? -13.174 5.193 6.899 1.00 91.00 485 ASP A CA 1
ATOM 3880 C C . ASP A 1 485 ? -14.654 5.593 6.888 1.00 91.00 485 ASP A C 1
ATOM 3882 O O . ASP A 1 485 ? -15.501 4.893 6.331 1.00 91.00 485 ASP A O 1
ATOM 3886 N N . ILE A 1 486 ? -14.973 6.762 7.445 1.00 93.19 486 ILE A N 1
ATOM 3887 C CA . ILE A 1 486 ? -16.332 7.305 7.472 1.00 93.19 486 ILE A CA 1
ATOM 3888 C C . ILE A 1 486 ? -16.747 7.768 6.075 1.00 93.19 486 ILE A C 1
ATOM 3890 O O . ILE A 1 486 ? -17.843 7.450 5.610 1.00 93.19 486 ILE A O 1
ATOM 3894 N N . LEU A 1 487 ? -15.876 8.503 5.385 1.00 93.94 487 LEU A N 1
ATOM 3895 C CA . LEU A 1 487 ? -16.133 8.989 4.029 1.00 93.94 487 LEU A CA 1
ATOM 3896 C C . LEU A 1 487 ? -16.274 7.814 3.047 1.00 93.94 487 LEU A C 1
ATOM 3898 O O . LEU A 1 487 ? -17.169 7.822 2.198 1.00 93.94 487 LEU A O 1
ATOM 3902 N N . SER A 1 488 ? -15.468 6.765 3.227 1.00 91.62 488 SER A N 1
ATOM 3903 C CA . SER A 1 488 ? -15.566 5.489 2.512 1.00 91.62 488 SER A CA 1
ATOM 3904 C C . SER A 1 488 ? -16.877 4.758 2.823 1.00 91.62 488 SER A C 1
ATOM 3906 O O . SER A 1 488 ? -17.587 4.329 1.908 1.00 91.62 488 SER A O 1
ATOM 3908 N N . PHE A 1 489 ? -17.277 4.694 4.098 1.00 92.25 489 PHE A N 1
ATOM 3909 C CA . PHE A 1 489 ? -18.560 4.121 4.512 1.00 92.25 489 PHE A CA 1
ATOM 3910 C C . PHE A 1 489 ? -19.753 4.826 3.846 1.00 92.25 489 PHE A C 1
ATOM 3912 O O . PHE A 1 489 ? -20.700 4.152 3.429 1.00 92.25 489 PHE A O 1
ATOM 3919 N N . LEU A 1 490 ? -19.676 6.150 3.680 1.00 92.31 490 LEU A N 1
ATOM 3920 C CA . LEU A 1 490 ? -20.664 6.991 2.995 1.00 92.31 490 LEU A CA 1
ATOM 3921 C C . LEU A 1 490 ? -20.537 6.988 1.460 1.00 92.31 490 LEU A C 1
ATOM 3923 O O . LEU A 1 490 ? -21.387 7.559 0.780 1.00 92.31 490 LEU A O 1
ATOM 3927 N N . GLY A 1 491 ? -19.514 6.340 0.897 1.00 89.19 491 GLY A N 1
ATOM 3928 C CA . GLY A 1 491 ? -19.308 6.239 -0.549 1.00 89.19 491 GLY A CA 1
ATOM 3929 C C . GLY A 1 491 ? -18.882 7.545 -1.228 1.00 89.19 491 GLY A C 1
ATOM 3930 O O . GLY A 1 491 ? -19.112 7.699 -2.428 1.00 89.19 491 GLY A O 1
ATOM 3931 N N . ILE A 1 492 ? -18.280 8.482 -0.488 1.00 91.56 492 ILE A N 1
ATOM 3932 C CA . ILE A 1 492 ? -17.798 9.759 -1.031 1.00 91.56 492 ILE A CA 1
ATOM 3933 C C . ILE A 1 492 ? -16.463 9.515 -1.743 1.00 91.56 492 ILE A C 1
ATOM 3935 O O . ILE A 1 492 ? -15.490 9.059 -1.145 1.00 91.56 492 ILE A O 1
ATOM 3939 N N . GLN A 1 493 ? -16.425 9.819 -3.038 1.00 86.25 493 GLN A N 1
ATOM 3940 C CA . GLN A 1 493 ? -15.285 9.539 -3.913 1.00 86.25 493 GLN A CA 1
ATOM 3941 C C . GLN A 1 493 ? -14.463 10.797 -4.197 1.00 86.25 493 GLN A C 1
ATOM 3943 O O . GLN A 1 493 ? -14.975 11.916 -4.128 1.00 86.25 493 GLN A O 1
ATOM 3948 N N . GLN A 1 494 ? -13.198 10.617 -4.569 1.00 89.25 494 GLN A N 1
ATOM 3949 C CA . GLN A 1 494 ? -12.365 11.709 -5.072 1.00 89.25 494 GLN A CA 1
ATOM 3950 C C . GLN A 1 494 ? -12.919 12.270 -6.390 1.00 89.25 494 GLN A C 1
ATOM 3952 O O . GLN A 1 494 ? -13.613 11.577 -7.142 1.00 89.25 494 GLN A O 1
ATOM 3957 N N . VAL A 1 495 ? -12.637 13.544 -6.659 1.00 87.94 495 VAL A N 1
ATOM 3958 C CA . VAL A 1 495 ? -12.919 14.161 -7.960 1.00 87.94 495 VAL A CA 1
ATOM 3959 C C . VAL A 1 495 ? -12.154 13.455 -9.083 1.00 87.94 495 VAL A C 1
ATOM 3961 O O . VAL A 1 495 ? -11.119 12.827 -8.866 1.00 87.94 495 VAL A O 1
ATOM 3964 N N . ASN A 1 496 ? -12.656 13.563 -10.315 1.00 85.81 496 ASN A N 1
ATOM 3965 C CA . ASN A 1 496 ? -11.910 13.073 -11.470 1.00 85.81 496 ASN A CA 1
ATOM 3966 C C . ASN A 1 496 ? -10.663 13.940 -11.716 1.00 85.81 496 ASN A C 1
ATOM 3968 O O . ASN A 1 496 ? -10.640 15.126 -11.397 1.00 85.81 496 ASN A O 1
ATOM 3972 N N . THR A 1 497 ? -9.634 13.367 -12.338 1.00 86.19 497 THR A N 1
ATOM 3973 C CA . THR A 1 497 ? -8.380 14.082 -12.632 1.00 86.19 497 THR A CA 1
ATOM 3974 C C . THR A 1 497 ? -8.600 15.326 -13.505 1.00 86.19 497 THR A C 1
ATOM 3976 O O . THR A 1 497 ? -7.958 16.354 -13.298 1.00 86.19 497 THR A O 1
ATOM 3979 N N . ASP A 1 498 ? -9.592 15.294 -14.399 1.00 86.31 498 ASP A N 1
ATOM 3980 C CA . ASP A 1 498 ? -9.996 16.443 -15.222 1.00 86.31 498 ASP A CA 1
ATOM 3981 C C . ASP A 1 498 ? -10.564 17.629 -14.423 1.00 86.31 498 ASP A C 1
ATOM 3983 O O . ASP A 1 498 ? -10.576 18.756 -14.927 1.00 86.31 498 ASP A O 1
ATOM 3987 N N . TRP A 1 499 ? -11.061 17.412 -13.200 1.00 88.75 499 TRP A N 1
ATOM 3988 C CA . TRP A 1 499 ? -11.512 18.504 -12.337 1.00 88.75 499 TRP A CA 1
ATOM 3989 C C . TRP A 1 499 ? -10.339 19.415 -11.964 1.00 88.75 499 TRP A C 1
ATOM 3991 O O . TRP A 1 499 ? -10.483 20.635 -12.046 1.00 88.75 499 TRP A O 1
ATOM 4001 N N . TYR A 1 500 ? -9.167 18.845 -11.654 1.00 89.88 500 TYR A N 1
ATOM 4002 C CA . TYR A 1 500 ? -7.972 19.628 -11.320 1.00 89.88 500 TYR A CA 1
ATOM 4003 C C . TYR A 1 500 ? -7.525 20.481 -12.505 1.00 89.88 500 TYR A C 1
ATOM 4005 O O . TYR A 1 500 ? -7.262 21.665 -12.321 1.00 89.88 500 TYR A O 1
ATOM 4013 N N . ALA A 1 501 ? -7.526 19.927 -13.724 1.00 87.50 501 ALA A N 1
ATOM 4014 C CA . ALA A 1 501 ? -7.189 20.677 -14.938 1.00 87.50 501 ALA A CA 1
ATOM 4015 C C . ALA A 1 501 ? -8.053 21.939 -15.086 1.00 87.50 501 ALA A C 1
ATOM 4017 O O . ALA A 1 501 ? -7.541 23.040 -15.283 1.00 87.50 501 ALA A O 1
ATOM 4018 N N . LYS A 1 502 ? -9.373 21.782 -14.927 1.00 84.31 502 LYS A N 1
ATOM 4019 C CA . LYS A 1 502 ? -10.325 22.896 -14.998 1.00 84.31 502 LYS A CA 1
ATOM 4020 C C . LYS A 1 502 ? -10.117 23.900 -13.864 1.00 84.31 502 LYS A C 1
ATOM 4022 O O . LYS A 1 502 ? -10.106 25.093 -14.139 1.00 84.31 502 LYS A O 1
ATOM 4027 N N . CYS A 1 503 ? -9.923 23.430 -12.628 1.00 87.62 503 CYS A N 1
ATOM 4028 C CA . CYS A 1 503 ? -9.705 24.288 -11.461 1.00 87.62 503 CYS A CA 1
ATOM 4029 C C . CYS A 1 503 ? -8.431 25.132 -11.605 1.00 87.62 503 CYS A C 1
ATOM 4031 O O . CYS A 1 503 ? -8.463 26.337 -11.369 1.00 87.62 503 CYS A O 1
ATOM 4033 N N . ILE A 1 504 ? -7.321 24.520 -12.030 1.00 88.81 504 ILE A N 1
ATOM 4034 C CA . ILE A 1 504 ? -6.046 25.213 -12.273 1.00 88.81 504 ILE A CA 1
ATOM 4035 C C . ILE A 1 504 ? -6.231 26.314 -13.319 1.00 88.81 504 ILE A C 1
ATOM 4037 O O . ILE A 1 504 ? -5.808 27.449 -13.101 1.00 88.81 504 ILE A O 1
ATOM 4041 N N . GLN A 1 505 ? -6.925 25.996 -14.415 1.00 84.00 505 GLN A N 1
ATOM 4042 C CA . GLN A 1 505 ? -7.183 26.939 -15.498 1.00 84.00 505 GLN A CA 1
ATOM 4043 C C . GLN A 1 505 ? -8.134 28.079 -15.090 1.00 84.00 505 GLN A C 1
ATOM 4045 O O . GLN A 1 505 ? -7.928 29.217 -15.504 1.00 84.00 505 GLN A O 1
ATOM 4050 N N . SER A 1 506 ? -9.167 27.809 -14.283 1.00 83.31 506 SER A N 1
ATOM 4051 C CA . SER A 1 506 ? -10.156 28.822 -13.881 1.00 83.31 506 SER A CA 1
ATOM 4052 C C . SER A 1 506 ? -9.710 29.715 -12.723 1.00 83.31 506 SER A C 1
ATOM 4054 O O . SER A 1 506 ? -10.206 30.832 -12.605 1.00 83.31 506 SER A O 1
ATOM 4056 N N . SER A 1 507 ? -8.818 29.224 -11.857 1.00 84.38 507 SER A N 1
ATOM 4057 C CA . SER A 1 507 ? -8.424 29.892 -10.604 1.00 84.38 507 SER A CA 1
ATOM 4058 C C . SER A 1 507 ? -7.061 30.592 -10.683 1.00 84.38 507 SER A C 1
ATOM 4060 O O . SER A 1 507 ? -6.481 30.911 -9.653 1.00 84.38 507 SER A O 1
ATOM 4062 N N . ASN A 1 508 ? -6.538 30.822 -11.895 1.00 85.44 508 ASN A N 1
ATOM 4063 C CA . ASN A 1 508 ? -5.261 31.503 -12.149 1.00 85.44 508 ASN A CA 1
ATOM 4064 C C . ASN A 1 508 ? -4.083 30.978 -11.292 1.00 85.44 508 ASN A C 1
ATOM 4066 O O . ASN A 1 508 ? -3.242 31.750 -10.833 1.00 85.44 508 ASN A O 1
ATOM 4070 N N . LEU A 1 509 ? -4.014 29.658 -11.066 1.00 89.00 509 LEU A N 1
ATOM 4071 C CA . LEU A 1 509 ? -3.025 29.032 -10.169 1.00 89.00 509 LEU A CA 1
ATOM 4072 C C . LEU A 1 509 ? -1.610 28.925 -10.771 1.00 89.00 509 LEU A C 1
ATOM 4074 O O . LEU A 1 509 ? -0.719 28.362 -10.143 1.00 89.00 509 LEU A O 1
ATOM 4078 N N . VAL A 1 510 ? -1.398 29.432 -11.989 1.00 91.12 510 VAL A N 1
ATOM 4079 C CA . VAL A 1 510 ? -0.093 29.418 -12.675 1.00 91.12 510 VAL A CA 1
ATOM 4080 C C . VAL A 1 510 ? 0.581 30.791 -12.601 1.00 91.12 510 VAL A C 1
ATOM 4082 O O . VAL A 1 510 ? 1.741 30.879 -12.194 1.00 91.12 510 VAL A O 1
ATOM 4085 N N . ASP A 1 511 ? -0.147 31.861 -12.936 1.00 87.25 511 ASP A N 1
ATOM 4086 C CA . ASP A 1 511 ? 0.397 33.228 -12.989 1.00 87.25 511 ASP A CA 1
ATOM 4087 C C . ASP A 1 511 ? 0.001 34.102 -11.799 1.00 87.25 511 ASP A C 1
ATOM 4089 O O . ASP A 1 511 ? 0.674 35.086 -11.506 1.00 87.25 511 ASP A O 1
ATOM 4093 N N . GLY A 1 512 ? -1.103 33.777 -11.122 1.00 86.12 512 GLY A N 1
ATOM 4094 C CA . GLY A 1 512 ? -1.620 34.570 -10.006 1.00 86.12 512 GLY A CA 1
ATOM 4095 C C . GLY A 1 512 ? -0.905 34.336 -8.678 1.00 86.12 512 GLY A C 1
ATOM 4096 O O . GLY A 1 512 ? -1.096 35.127 -7.759 1.00 86.12 512 GLY A O 1
ATOM 4097 N N . VAL A 1 513 ? -0.113 33.269 -8.579 1.00 92.56 513 VAL A N 1
ATOM 4098 C CA . VAL A 1 513 ? 0.560 32.833 -7.350 1.00 92.56 513 VAL A CA 1
ATOM 4099 C C . VAL A 1 513 ? 2.066 33.098 -7.407 1.00 92.56 513 VAL A C 1
ATOM 4101 O O . VAL A 1 513 ? 2.650 33.244 -8.484 1.00 92.56 513 VAL A O 1
ATOM 4104 N N . SER A 1 514 ? 2.720 33.125 -6.249 1.00 92.62 514 SER A N 1
ATOM 4105 C CA . SER A 1 514 ? 4.177 33.175 -6.163 1.00 92.62 514 SER A CA 1
ATOM 4106 C C . SER A 1 514 ? 4.826 31.937 -6.790 1.00 92.62 514 SER A C 1
ATOM 4108 O O . SER A 1 514 ? 4.226 30.864 -6.895 1.00 92.62 514 SER A O 1
ATOM 4110 N N . GLU A 1 515 ? 6.099 32.056 -7.180 1.00 92.19 515 GLU A N 1
ATOM 4111 C CA . GLU A 1 515 ? 6.834 30.919 -7.747 1.00 92.19 515 GLU A CA 1
ATOM 4112 C C . GLU A 1 515 ? 6.875 29.724 -6.783 1.00 92.19 515 GLU A C 1
ATOM 4114 O O . GLU A 1 515 ? 6.836 28.590 -7.235 1.00 92.19 515 GLU A O 1
ATOM 4119 N N . VAL A 1 516 ? 6.868 29.947 -5.463 1.00 90.88 516 VAL A N 1
ATOM 4120 C CA . VAL A 1 516 ? 6.844 28.858 -4.471 1.00 90.88 516 VAL A CA 1
ATOM 4121 C C . VAL A 1 516 ? 5.573 28.013 -4.610 1.00 90.88 516 VAL A C 1
ATOM 4123 O O . VAL A 1 516 ? 5.663 26.793 -4.750 1.00 90.88 516 VAL A O 1
ATOM 4126 N N . VAL A 1 517 ? 4.403 28.652 -4.656 1.00 92.25 517 VAL A N 1
ATOM 4127 C CA . VAL A 1 517 ? 3.107 27.966 -4.786 1.00 92.25 517 VAL A CA 1
ATOM 4128 C C . VAL A 1 517 ? 2.959 27.325 -6.170 1.00 92.25 517 VAL A C 1
ATOM 4130 O O . VAL A 1 517 ? 2.467 26.204 -6.291 1.00 92.25 517 VAL A O 1
ATOM 4133 N N . TYR A 1 518 ? 3.454 27.981 -7.224 1.00 94.56 518 TYR A N 1
ATOM 4134 C CA . TYR A 1 518 ? 3.507 27.394 -8.567 1.00 94.56 518 TYR A CA 1
ATOM 4135 C C . TYR A 1 518 ? 4.361 26.113 -8.602 1.00 94.56 518 TYR A C 1
ATOM 4137 O O . TYR A 1 518 ? 3.964 25.119 -9.212 1.00 94.56 518 TYR A O 1
ATOM 4145 N N . LEU A 1 519 ? 5.504 26.081 -7.909 1.00 93.88 519 LEU A N 1
ATOM 4146 C CA . LEU A 1 519 ? 6.312 24.865 -7.796 1.00 93.88 519 LEU A CA 1
ATOM 4147 C C . LEU A 1 519 ? 5.621 23.778 -6.963 1.00 93.88 519 LEU A C 1
ATOM 4149 O O . LEU A 1 519 ? 5.735 22.606 -7.319 1.00 93.88 519 LEU A O 1
ATOM 4153 N N . ASN A 1 520 ? 4.869 24.140 -5.918 1.00 92.56 520 ASN A N 1
ATOM 4154 C CA . ASN A 1 520 ? 4.032 23.194 -5.171 1.00 92.56 520 ASN A CA 1
ATOM 4155 C C . ASN A 1 520 ? 2.947 22.580 -6.072 1.00 92.56 520 ASN A C 1
ATOM 4157 O O . ASN A 1 520 ? 2.723 21.369 -6.031 1.00 92.56 520 ASN A O 1
ATOM 4161 N N . LEU A 1 521 ? 2.347 23.376 -6.963 1.00 94.50 521 LEU A N 1
ATOM 4162 C CA . LEU A 1 521 ? 1.411 22.891 -7.977 1.00 94.50 521 LEU A CA 1
ATOM 4163 C C . LEU A 1 521 ? 2.067 21.906 -8.957 1.00 94.50 521 LEU A C 1
ATOM 4165 O O . LEU A 1 521 ? 1.506 20.841 -9.224 1.00 94.50 521 LEU A O 1
ATOM 4169 N N . LEU A 1 522 ? 3.259 22.219 -9.476 1.00 94.25 522 LEU A N 1
ATOM 4170 C CA . LEU A 1 522 ? 3.991 21.287 -10.341 1.00 94.25 522 LEU A CA 1
ATOM 4171 C C . LEU A 1 522 ? 4.379 20.005 -9.596 1.00 94.25 522 LEU A C 1
ATOM 4173 O O . LEU A 1 522 ? 4.256 18.915 -10.151 1.00 94.25 522 LEU A O 1
ATOM 4177 N N . LEU A 1 523 ? 4.806 20.116 -8.336 1.00 93.44 523 LEU A N 1
ATOM 4178 C CA . LEU A 1 523 ? 5.150 18.973 -7.495 1.00 93.44 523 LEU A CA 1
ATOM 4179 C C . LEU A 1 523 ? 3.936 18.073 -7.235 1.00 93.44 523 LEU A C 1
ATOM 4181 O O . LEU A 1 523 ? 4.063 16.848 -7.284 1.00 93.44 523 LEU A O 1
ATOM 4185 N N . PHE A 1 524 ? 2.759 18.657 -7.009 1.00 94.50 524 PHE A N 1
ATOM 4186 C CA . PHE A 1 524 ? 1.502 17.922 -6.883 1.00 94.50 524 PHE A CA 1
ATOM 4187 C C . PHE A 1 524 ? 1.194 17.107 -8.148 1.00 94.50 524 PHE A C 1
ATOM 4189 O O . PHE A 1 524 ? 0.873 15.919 -8.052 1.00 94.50 524 PHE A O 1
ATOM 4196 N N . ILE A 1 525 ? 1.352 17.711 -9.332 1.00 93.00 525 ILE A N 1
ATOM 4197 C CA . ILE A 1 525 ? 1.150 17.030 -10.621 1.00 93.00 525 ILE A CA 1
ATOM 4198 C C . ILE A 1 525 ? 2.201 15.932 -10.827 1.00 93.00 525 ILE A C 1
ATOM 4200 O O . ILE A 1 525 ? 1.852 14.828 -11.243 1.00 93.00 525 ILE A O 1
ATOM 4204 N N . ALA A 1 526 ? 3.466 16.206 -10.500 1.00 91.62 526 ALA A N 1
ATOM 4205 C CA . ALA A 1 526 ? 4.569 15.257 -10.621 1.00 91.62 526 ALA A CA 1
ATOM 4206 C C . ALA A 1 526 ? 4.371 14.021 -9.730 1.00 91.62 526 ALA A C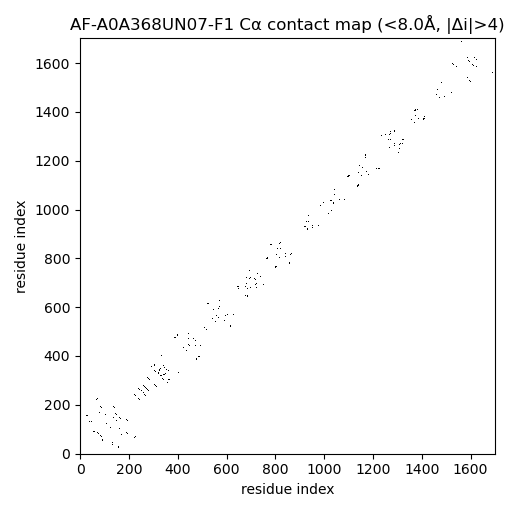 1
ATOM 4208 O O . ALA A 1 526 ? 4.499 12.888 -10.193 1.00 91.62 526 ALA A O 1
ATOM 4209 N N . THR A 1 527 ? 3.988 14.235 -8.470 1.00 90.06 527 THR A N 1
ATOM 4210 C CA . THR A 1 527 ? 3.756 13.162 -7.488 1.00 90.06 527 THR A CA 1
ATOM 4211 C C . THR A 1 527 ? 2.573 12.277 -7.892 1.00 90.06 527 THR A C 1
ATOM 4213 O O . THR A 1 527 ? 2.598 11.067 -7.687 1.00 90.06 527 THR A O 1
ATOM 4216 N N . ASN A 1 528 ? 1.564 12.858 -8.548 1.00 90.31 528 ASN A N 1
ATOM 4217 C CA . ASN A 1 528 ? 0.352 12.168 -8.997 1.00 90.31 528 ASN A CA 1
ATOM 4218 C C . ASN A 1 528 ? 0.346 11.878 -10.514 1.00 90.31 528 ASN A C 1
ATOM 4220 O O . ASN A 1 528 ? -0.715 11.691 -11.121 1.00 90.31 528 ASN A O 1
ATOM 4224 N N . TRP A 1 529 ? 1.520 11.841 -11.155 1.00 90.12 529 TRP A N 1
ATOM 4225 C CA . TRP A 1 529 ? 1.633 11.824 -12.617 1.00 90.12 529 TRP A CA 1
ATOM 4226 C C . TRP A 1 529 ? 0.966 10.617 -13.283 1.00 90.12 529 TRP A C 1
ATOM 4228 O O . TRP A 1 529 ? 0.383 10.751 -14.357 1.00 90.12 529 TRP A O 1
ATOM 4238 N N . SER A 1 530 ? 0.995 9.446 -12.644 1.00 85.94 530 SER A N 1
ATOM 4239 C CA . SER A 1 530 ? 0.339 8.232 -13.154 1.00 85.94 530 SER A CA 1
ATOM 4240 C C . SER A 1 530 ? -1.156 8.439 -13.417 1.00 85.94 530 SER A C 1
ATOM 4242 O O . SER A 1 530 ? -1.670 7.946 -14.421 1.00 85.94 530 SER A O 1
ATOM 4244 N N . SER A 1 531 ? -1.827 9.215 -12.563 1.00 84.19 531 SER A N 1
ATOM 4245 C CA . SER A 1 531 ? -3.240 9.577 -12.695 1.00 84.19 531 SER A CA 1
ATOM 4246 C C . SER A 1 531 ? -3.454 10.732 -13.682 1.00 84.19 531 SER A C 1
ATOM 4248 O O . SER A 1 531 ? -4.445 10.749 -14.414 1.00 84.19 531 SER A O 1
ATOM 4250 N N . PHE A 1 532 ? -2.530 11.698 -13.731 1.00 88.94 532 PHE A N 1
ATOM 4251 C CA . PHE A 1 532 ? -2.667 12.896 -14.568 1.00 88.94 532 PHE A CA 1
ATOM 4252 C C . PHE A 1 532 ? -2.246 12.713 -16.030 1.00 88.94 532 PHE A C 1
ATOM 4254 O O . PHE A 1 532 ? -2.747 13.444 -16.886 1.00 88.94 532 PHE A O 1
ATOM 4261 N N . LYS A 1 533 ? -1.401 11.724 -16.345 1.00 83.31 533 LYS A N 1
ATOM 4262 C CA . LYS A 1 533 ? -0.846 11.484 -17.689 1.00 83.31 533 LYS A CA 1
ATOM 4263 C C . LYS A 1 533 ? -1.900 11.358 -18.794 1.00 83.31 533 LYS A C 1
ATOM 4265 O O . LYS A 1 533 ? -1.634 11.730 -19.930 1.00 83.31 533 LYS A O 1
ATOM 4270 N N . SER A 1 534 ? -3.070 10.799 -18.486 1.00 80.56 534 SER A N 1
ATOM 4271 C CA . SER A 1 534 ? -4.171 10.599 -19.441 1.00 80.56 534 SER A CA 1
ATOM 4272 C C . SER A 1 534 ? -5.351 11.546 -19.203 1.00 80.56 534 SER A C 1
ATOM 4274 O O . SER A 1 534 ? -6.474 11.233 -19.594 1.00 80.56 534 SER A O 1
ATOM 4276 N N . SER A 1 535 ? -5.124 12.654 -18.497 1.00 85.44 535 SER A N 1
ATOM 4277 C CA . SER A 1 535 ? -6.151 13.643 -18.155 1.00 85.44 535 SER A CA 1
ATOM 4278 C C . SER A 1 535 ? -5.946 14.942 -18.926 1.00 85.44 535 SER A C 1
ATOM 4280 O O . SER A 1 535 ? -4.862 15.201 -19.438 1.00 85.44 535 SER A O 1
ATOM 4282 N N . LYS A 1 536 ? -6.945 15.825 -18.902 1.00 86.38 536 LYS A N 1
ATOM 4283 C CA . LYS A 1 536 ? -6.863 17.161 -19.518 1.00 86.38 536 LYS A CA 1
ATOM 4284 C C . LYS A 1 536 ? -5.824 18.094 -18.889 1.00 86.38 536 LYS A C 1
ATOM 4286 O O . LYS A 1 536 ? -5.634 19.200 -19.387 1.00 86.38 536 LYS A O 1
ATOM 4291 N N . VAL A 1 537 ? -5.143 17.680 -17.814 1.00 87.75 537 VAL A N 1
ATOM 4292 C CA . VAL A 1 537 ? -4.001 18.428 -17.258 1.00 87.75 537 VAL A CA 1
ATOM 4293 C C . VAL A 1 537 ? -2.873 18.552 -18.289 1.00 87.75 537 VAL A C 1
ATOM 4295 O O . VAL A 1 537 ? -2.121 19.521 -18.253 1.00 87.75 537 VAL A O 1
ATOM 4298 N N . THR A 1 538 ? -2.767 17.632 -19.253 1.00 87.19 538 THR A N 1
ATOM 4299 C CA . THR A 1 538 ? -1.750 17.737 -20.308 1.00 87.19 538 THR A CA 1
ATOM 4300 C C . THR A 1 538 ? -1.994 18.880 -21.290 1.00 87.19 538 THR A C 1
ATOM 4302 O O . THR A 1 538 ? -1.039 19.349 -21.908 1.00 87.19 538 THR A O 1
ATOM 4305 N N . ASP A 1 539 ? -3.240 19.353 -21.389 1.00 87.69 539 ASP A N 1
ATOM 4306 C CA . ASP A 1 539 ? -3.703 20.304 -22.405 1.00 87.69 539 ASP A CA 1
ATOM 4307 C C . ASP A 1 539 ? -3.807 21.745 -21.875 1.00 87.69 539 ASP A C 1
ATOM 4309 O O . ASP A 1 539 ? -4.118 22.666 -22.633 1.00 87.69 539 ASP A O 1
ATOM 4313 N N . ILE A 1 540 ? -3.581 21.961 -20.574 1.00 88.50 540 ILE A N 1
ATOM 4314 C CA . ILE A 1 540 ? -3.629 23.298 -19.969 1.00 88.50 540 ILE A CA 1
ATOM 4315 C C . ILE A 1 540 ? -2.268 24.004 -20.073 1.00 88.50 540 ILE A C 1
ATOM 4317 O O . ILE A 1 540 ? -1.230 23.347 -19.961 1.00 88.50 540 ILE A O 1
ATOM 4321 N N . PRO A 1 541 ? -2.240 25.335 -20.280 1.00 90.12 541 PRO A N 1
ATOM 4322 C CA . PRO A 1 541 ? -1.000 26.108 -20.277 1.00 90.12 541 PRO A CA 1
ATOM 4323 C C . PRO A 1 541 ? -0.398 26.100 -18.868 1.00 90.12 541 PRO A C 1
ATOM 4325 O O . PRO A 1 541 ? -0.923 26.743 -17.963 1.00 90.12 541 PRO A O 1
ATOM 4328 N N . LEU A 1 542 ? 0.677 25.331 -18.682 1.00 92.06 542 LEU A N 1
ATOM 4329 C CA . LEU A 1 542 ? 1.244 25.045 -17.363 1.00 92.06 542 LEU A CA 1
ATOM 4330 C C . LEU A 1 542 ? 2.720 25.436 -17.264 1.00 92.06 542 LEU A C 1
ATOM 4332 O O . LEU A 1 542 ? 3.121 26.003 -16.258 1.00 92.06 542 LEU A O 1
ATOM 4336 N N . ILE A 1 543 ? 3.531 25.157 -18.291 1.00 93.12 543 ILE A N 1
ATOM 4337 C CA . ILE A 1 543 ? 4.989 25.345 -18.246 1.00 93.12 543 ILE A CA 1
ATOM 4338 C C . ILE A 1 543 ? 5.368 26.742 -18.740 1.00 93.12 543 ILE A C 1
ATOM 4340 O O . ILE A 1 543 ? 5.210 27.047 -19.923 1.00 93.12 543 ILE A O 1
ATOM 4344 N N . LYS A 1 544 ? 5.917 27.564 -17.842 1.00 94.31 544 LYS A N 1
ATOM 4345 C CA . LYS A 1 544 ? 6.424 28.920 -18.122 1.00 94.31 544 LYS A CA 1
ATOM 4346 C C . LYS A 1 544 ? 7.683 28.911 -19.009 1.00 94.31 544 LYS A C 1
ATOM 4348 O O . LYS A 1 544 ? 8.622 28.161 -18.740 1.00 94.31 544 LYS A O 1
ATOM 4353 N N . TYR A 1 545 ? 7.743 29.788 -20.014 1.00 92.25 545 TYR A N 1
ATOM 4354 C CA . TYR A 1 545 ? 8.924 30.035 -20.857 1.00 92.25 545 TYR A CA 1
ATOM 4355 C C . TYR A 1 545 ? 9.026 31.507 -21.306 1.00 92.25 545 TYR A C 1
ATOM 4357 O O . TYR A 1 545 ? 8.048 32.247 -21.247 1.00 92.25 545 TYR A O 1
ATOM 4365 N N . VAL A 1 546 ? 10.213 31.928 -21.755 1.00 91.00 546 VAL A N 1
ATOM 4366 C CA . VAL A 1 546 ? 10.476 33.256 -22.338 1.00 91.00 546 VAL A CA 1
ATOM 4367 C C . VAL A 1 546 ? 10.435 33.177 -23.867 1.00 91.00 546 VAL A C 1
ATOM 4369 O O . VAL A 1 546 ? 11.158 32.372 -24.466 1.00 91.00 546 VAL A O 1
ATOM 4372 N N . ASP A 1 547 ? 9.576 33.977 -24.499 1.00 86.94 547 ASP A N 1
ATOM 4373 C CA . ASP A 1 547 ? 9.415 34.016 -25.957 1.00 86.94 547 ASP A CA 1
ATOM 4374 C C . ASP A 1 547 ? 10.491 34.857 -26.679 1.00 86.94 547 ASP A C 1
ATOM 4376 O O . ASP A 1 547 ? 11.424 35.376 -26.067 1.00 86.94 547 ASP A O 1
ATOM 4380 N N . SER A 1 548 ? 10.384 34.976 -28.009 1.00 82.00 548 SER A N 1
ATOM 4381 C CA . SER A 1 548 ? 11.354 35.711 -28.836 1.00 82.00 548 SER A CA 1
ATOM 4382 C C . SER A 1 548 ? 11.399 37.217 -28.577 1.00 82.00 548 SER A C 1
ATOM 4384 O O . SER A 1 548 ? 12.392 37.849 -28.936 1.00 82.00 548 SER A O 1
ATOM 4386 N N . ASP A 1 549 ? 10.346 37.780 -27.980 1.00 81.62 549 ASP A N 1
ATOM 4387 C CA . ASP A 1 549 ? 10.252 39.197 -27.622 1.00 81.62 549 ASP A CA 1
ATOM 4388 C C . ASP A 1 549 ? 10.700 39.449 -26.170 1.00 81.62 549 ASP A C 1
ATOM 4390 O O . ASP A 1 549 ? 10.813 40.600 -25.747 1.00 81.62 549 ASP A O 1
ATOM 4394 N N . GLY A 1 550 ? 10.995 38.385 -25.413 1.00 79.69 550 GLY A N 1
ATOM 4395 C CA . GLY A 1 550 ? 11.400 38.451 -24.012 1.00 79.69 550 GLY A CA 1
ATOM 4396 C C . GLY A 1 550 ? 10.234 38.433 -23.019 1.00 79.69 550 GLY A C 1
ATOM 4397 O O . GLY A 1 550 ? 10.450 38.716 -21.841 1.00 79.69 550 GLY A O 1
ATOM 4398 N N . ASN A 1 551 ? 9.012 38.108 -23.456 1.00 87.25 551 ASN A N 1
ATOM 4399 C CA . ASN A 1 551 ? 7.832 38.068 -22.591 1.00 87.25 551 ASN A CA 1
ATOM 4400 C C . ASN A 1 551 ? 7.602 36.672 -21.989 1.00 87.25 551 ASN A C 1
ATOM 4402 O O . ASN A 1 551 ? 7.995 35.650 -22.559 1.00 87.25 551 ASN A O 1
ATOM 4406 N N . LEU A 1 552 ? 6.923 36.633 -20.836 1.00 88.75 552 LEU A N 1
ATOM 4407 C CA . LEU A 1 552 ? 6.458 35.394 -20.210 1.00 88.75 552 LEU A CA 1
ATOM 4408 C C . LEU A 1 552 ? 5.318 34.782 -21.035 1.00 88.75 552 LEU A C 1
ATOM 4410 O O . LEU A 1 552 ? 4.307 35.436 -21.279 1.00 88.75 552 LEU A O 1
ATOM 4414 N N . SER A 1 553 ? 5.484 33.523 -21.421 1.00 91.56 553 SER A N 1
ATOM 4415 C CA . SER A 1 553 ? 4.513 32.714 -22.161 1.00 91.56 553 SER A CA 1
ATOM 4416 C C . SER A 1 553 ? 4.428 31.298 -21.576 1.00 91.56 553 SER A C 1
ATOM 4418 O O . SER A 1 553 ? 5.238 30.916 -20.726 1.00 91.56 553 SER A O 1
ATOM 4420 N N . HIS A 1 554 ? 3.466 30.491 -22.042 1.00 91.31 554 HIS A N 1
ATOM 4421 C CA . HIS A 1 554 ? 3.191 29.159 -21.488 1.00 91.31 554 HIS A CA 1
ATOM 4422 C C . HIS A 1 554 ? 3.033 28.095 -22.563 1.00 91.31 554 HIS A C 1
ATOM 4424 O O . HIS A 1 554 ? 2.379 28.314 -23.584 1.00 91.31 554 HIS A O 1
ATOM 4430 N N . PHE A 1 555 ? 3.576 26.911 -22.295 1.00 90.69 555 PHE A N 1
ATOM 4431 C CA . PHE A 1 555 ? 3.272 25.703 -23.049 1.00 90.69 555 PHE A CA 1
ATOM 4432 C C . PHE A 1 555 ? 2.400 24.748 -22.239 1.00 90.69 555 PHE A C 1
ATOM 4434 O O . PHE A 1 555 ? 2.434 24.698 -21.005 1.00 90.69 555 PHE A O 1
ATOM 4441 N N . THR A 1 556 ? 1.621 23.965 -22.973 1.00 90.75 556 THR A N 1
ATOM 4442 C CA . THR A 1 556 ? 0.957 22.768 -22.451 1.00 90.75 556 THR A CA 1
ATOM 4443 C C . THR A 1 556 ? 1.975 21.638 -22.281 1.00 90.75 556 THR A C 1
ATOM 4445 O O . THR A 1 556 ? 3.023 21.639 -22.934 1.00 90.75 556 THR A O 1
ATOM 4448 N N . LEU A 1 557 ? 1.690 20.658 -21.420 1.00 87.94 557 LEU A N 1
ATOM 4449 C CA . LEU A 1 557 ? 2.589 19.510 -21.260 1.00 87.94 557 LEU A CA 1
ATOM 4450 C C . LEU A 1 557 ? 2.690 18.704 -22.561 1.00 87.94 557 LEU A C 1
ATOM 4452 O O . LEU A 1 557 ? 3.787 18.290 -22.919 1.00 87.94 557 LEU A O 1
ATOM 4456 N N . ASP A 1 558 ? 1.590 18.555 -23.308 1.00 84.50 558 ASP A N 1
ATOM 4457 C CA . ASP A 1 558 ? 1.596 17.860 -24.604 1.00 84.50 558 ASP A CA 1
ATOM 4458 C C . ASP A 1 558 ? 2.517 18.547 -25.628 1.00 84.50 558 ASP A C 1
ATOM 4460 O O . ASP A 1 558 ? 3.314 17.892 -26.302 1.00 84.50 558 ASP A O 1
ATOM 4464 N N . GLN A 1 559 ? 2.499 19.885 -25.682 1.00 84.19 559 GLN A N 1
ATOM 4465 C CA . GLN A 1 559 ? 3.412 20.651 -26.538 1.00 84.19 559 GLN A CA 1
ATOM 4466 C C . GLN A 1 559 ? 4.886 20.433 -26.175 1.00 84.19 559 GLN A C 1
ATOM 4468 O O . GLN A 1 559 ? 5.717 20.374 -27.080 1.00 84.19 559 GLN A O 1
ATOM 4473 N N . CYS A 1 560 ? 5.208 20.291 -24.886 1.00 82.00 560 CYS A N 1
ATOM 4474 C CA . CYS A 1 560 ? 6.568 19.995 -24.433 1.00 82.00 560 CYS A CA 1
ATOM 4475 C C . CYS A 1 560 ? 6.976 18.536 -24.715 1.00 82.00 560 CYS A C 1
ATOM 4477 O O . CYS A 1 560 ? 8.117 18.272 -25.096 1.00 82.00 560 CYS A O 1
ATOM 4479 N N . SER A 1 561 ? 6.050 17.583 -24.567 1.00 75.19 561 SER A N 1
ATOM 4480 C CA . SER A 1 561 ? 6.321 16.152 -24.748 1.00 75.19 561 SER A CA 1
ATOM 4481 C C . SER A 1 561 ? 6.398 15.717 -26.223 1.00 75.19 561 SER A C 1
ATOM 4483 O O . SER A 1 561 ? 6.979 14.670 -26.535 1.00 75.19 561 SER A O 1
ATOM 4485 N N . ASN A 1 562 ? 5.834 16.488 -27.160 1.00 68.88 562 ASN A N 1
ATOM 4486 C CA . ASN A 1 562 ? 5.746 16.095 -28.566 1.00 68.88 562 ASN A CA 1
ATOM 4487 C C . ASN A 1 562 ? 7.098 16.196 -29.307 1.00 68.88 562 ASN A C 1
ATOM 4489 O O . ASN A 1 562 ? 7.555 17.267 -29.709 1.00 68.88 562 ASN A O 1
ATOM 4493 N N . ARG A 1 563 ? 7.726 15.040 -29.565 1.00 59.03 563 ARG A N 1
ATOM 4494 C CA . ARG A 1 563 ? 9.049 14.947 -30.219 1.00 59.03 563 ARG A CA 1
ATOM 4495 C C . ARG A 1 563 ? 9.091 15.471 -31.656 1.00 59.03 563 ARG A C 1
ATOM 4497 O O . ARG A 1 563 ? 10.167 15.820 -32.134 1.00 59.03 563 ARG A O 1
ATOM 4504 N N . TYR A 1 564 ? 7.959 15.497 -32.361 1.00 54.38 564 TYR A N 1
ATOM 4505 C CA . TYR A 1 564 ? 7.929 15.748 -33.807 1.00 54.38 564 TYR A CA 1
ATOM 4506 C C . TYR A 1 564 ? 7.838 17.237 -34.184 1.00 54.38 564 TYR A C 1
ATOM 4508 O O . TYR A 1 564 ? 7.932 17.569 -35.364 1.00 54.38 564 TYR A O 1
ATOM 4516 N N . GLY A 1 565 ? 7.712 18.136 -33.200 1.00 51.81 565 GLY A N 1
ATOM 4517 C CA . GLY A 1 565 ? 7.474 19.567 -33.413 1.00 51.81 565 GLY A CA 1
ATOM 4518 C C . GLY A 1 565 ? 8.323 20.487 -32.536 1.00 51.81 565 GLY A C 1
ATOM 4519 O O . GLY A 1 565 ? 7.773 21.405 -31.949 1.00 51.81 565 GLY A O 1
ATOM 4520 N N . ALA A 1 566 ? 9.630 20.215 -32.427 1.00 56.12 566 ALA A N 1
ATOM 4521 C CA . ALA A 1 566 ? 10.716 21.088 -31.952 1.00 56.12 566 ALA A CA 1
ATOM 4522 C C . ALA A 1 566 ? 10.303 22.408 -31.251 1.00 56.12 566 ALA A C 1
ATOM 4524 O O . ALA A 1 566 ? 10.521 23.490 -31.778 1.00 56.12 566 ALA A O 1
ATOM 4525 N N . LYS A 1 567 ? 9.734 22.346 -30.047 1.00 70.44 567 LYS A N 1
ATOM 4526 C CA . LYS A 1 567 ? 9.690 23.476 -29.109 1.00 70.44 567 LYS A CA 1
ATOM 4527 C C . LYS A 1 567 ? 9.991 22.915 -27.727 1.00 70.44 567 LYS A C 1
ATOM 4529 O O . LYS A 1 567 ? 9.105 22.406 -27.059 1.00 70.44 567 LYS A O 1
ATOM 4534 N N . GLN A 1 568 ? 11.264 22.923 -27.343 1.00 83.94 568 GLN A N 1
ATOM 4535 C CA . GLN A 1 568 ? 11.698 22.371 -26.058 1.00 83.94 568 GLN A CA 1
ATOM 4536 C C . GLN A 1 568 ? 11.955 23.510 -25.076 1.00 83.94 568 GLN A C 1
ATOM 4538 O O . GLN A 1 568 ? 12.689 24.444 -25.409 1.00 83.94 568 GLN A O 1
ATOM 4543 N N . VAL A 1 569 ? 11.395 23.414 -23.871 1.00 90.12 569 VAL A N 1
ATOM 4544 C CA . VAL A 1 569 ? 11.759 24.309 -22.767 1.00 90.12 569 VAL A CA 1
ATOM 4545 C C . VAL A 1 569 ? 13.066 23.825 -22.139 1.00 90.12 569 VAL A C 1
ATOM 4547 O O . VAL A 1 569 ? 13.258 22.628 -21.953 1.00 90.12 569 VAL A O 1
ATOM 4550 N N . VAL A 1 570 ? 13.987 24.737 -21.842 1.00 91.12 570 VAL A N 1
ATOM 4551 C CA . VAL A 1 570 ? 15.318 24.429 -21.308 1.00 91.12 570 VAL A CA 1
ATOM 4552 C C . VAL A 1 570 ? 15.636 25.271 -20.075 1.00 91.12 570 VAL A C 1
ATOM 4554 O O . VAL A 1 570 ? 15.147 26.392 -19.915 1.00 91.12 570 VAL A O 1
ATOM 4557 N N . LEU A 1 571 ? 16.476 24.716 -19.206 1.00 90.75 571 LEU A N 1
ATOM 4558 C CA . LEU A 1 571 ? 17.059 25.403 -18.055 1.00 90.75 571 LEU A CA 1
ATOM 4559 C C . LEU A 1 571 ? 18.504 25.781 -18.384 1.00 90.75 571 LEU A C 1
ATOM 4561 O O . LEU A 1 571 ? 19.197 25.020 -19.058 1.00 90.75 571 LEU A O 1
ATOM 4565 N N . ALA A 1 572 ? 18.972 26.933 -17.912 1.00 87.94 572 ALA A N 1
ATOM 4566 C CA . ALA A 1 572 ? 20.396 27.249 -17.982 1.00 87.94 572 ALA A CA 1
ATOM 4567 C C . ALA A 1 572 ? 21.169 26.345 -17.009 1.00 87.94 572 ALA A C 1
ATOM 4569 O O . ALA A 1 572 ? 20.610 25.902 -16.002 1.00 87.94 572 ALA A O 1
ATOM 4570 N N . ASP A 1 573 ? 22.442 26.065 -17.300 1.00 81.94 573 ASP A N 1
ATOM 4571 C CA . ASP A 1 573 ? 23.290 25.326 -16.361 1.00 81.94 573 ASP A CA 1
ATOM 4572 C C . ASP A 1 573 ? 23.305 26.037 -14.988 1.00 81.94 573 ASP A C 1
ATOM 4574 O O . ASP A 1 573 ? 23.754 27.186 -14.885 1.00 81.94 573 ASP A O 1
ATOM 4578 N N . PRO A 1 574 ? 22.823 25.377 -13.918 1.00 72.06 574 PRO A N 1
ATOM 4579 C CA . PRO A 1 574 ? 22.722 25.980 -12.597 1.00 72.06 574 PRO A CA 1
ATOM 4580 C C . PRO A 1 574 ? 24.076 26.274 -11.939 1.00 72.06 574 PRO A C 1
ATOM 4582 O O . PRO A 1 574 ? 24.105 26.925 -10.894 1.00 72.06 574 PRO A O 1
ATOM 4585 N N . SER A 1 575 ? 25.193 25.815 -12.514 1.00 74.75 575 SER A N 1
ATOM 4586 C CA . SER A 1 575 ? 26.539 26.118 -12.020 1.00 74.75 575 SER A CA 1
ATOM 4587 C C . SER A 1 575 ? 26.889 27.617 -12.082 1.00 74.75 575 SER A C 1
ATOM 4589 O O . SER A 1 575 ? 27.766 28.069 -11.341 1.00 74.75 575 SER A O 1
ATOM 4591 N N . GLN A 1 576 ? 26.195 28.408 -12.915 1.00 71.25 576 GLN A N 1
ATOM 4592 C CA . GLN A 1 576 ? 26.481 29.830 -13.134 1.00 71.25 576 GLN A CA 1
ATOM 4593 C C . GLN A 1 576 ? 25.195 30.681 -13.207 1.00 71.25 576 GLN A C 1
ATOM 4595 O O . GLN A 1 576 ? 24.616 30.835 -14.278 1.00 71.25 576 GLN A O 1
ATOM 4600 N N . PRO A 1 577 ? 24.750 31.327 -12.112 1.00 60.88 577 PRO A N 1
ATOM 4601 C CA . PRO A 1 577 ? 23.486 32.078 -12.095 1.00 60.88 577 PRO A CA 1
ATOM 4602 C C . PRO A 1 577 ? 23.444 33.252 -13.084 1.00 60.88 577 PRO A C 1
ATOM 4604 O O . PRO A 1 577 ? 22.438 33.473 -13.752 1.00 60.88 577 PRO A O 1
ATOM 4607 N N . SER A 1 578 ? 24.563 33.971 -13.240 1.00 70.81 578 SER A N 1
ATOM 4608 C CA . SER A 1 578 ? 24.681 35.104 -14.170 1.00 70.81 578 SER A CA 1
ATOM 4609 C C . SER A 1 578 ? 24.612 34.704 -15.648 1.00 70.81 578 SER A C 1
ATOM 4611 O O . SER A 1 578 ? 24.579 35.576 -16.515 1.00 70.81 578 SER A O 1
ATOM 4613 N N . LEU A 1 579 ? 24.598 33.400 -15.943 1.00 82.75 579 LEU A N 1
ATOM 4614 C CA . LEU A 1 579 ? 24.538 32.865 -17.295 1.00 82.75 579 LEU A CA 1
ATOM 4615 C C . LEU A 1 579 ? 23.114 32.845 -17.863 1.00 82.75 579 LEU A C 1
ATOM 4617 O O . LEU A 1 579 ? 22.951 32.945 -19.076 1.00 82.75 579 LEU A O 1
ATOM 4621 N N . CYS A 1 580 ? 22.090 32.727 -17.013 1.00 84.56 580 CYS A N 1
ATOM 4622 C CA . CYS A 1 580 ? 20.708 32.547 -17.460 1.00 84.56 580 CYS A CA 1
ATOM 4623 C C . CYS A 1 580 ? 20.211 33.738 -18.294 1.00 84.56 580 CYS A C 1
ATOM 4625 O O . CYS A 1 580 ? 19.846 33.565 -19.457 1.00 84.56 580 CYS A O 1
ATOM 4627 N N . SER A 1 581 ? 20.291 34.953 -17.743 1.00 86.00 581 SER A N 1
ATOM 4628 C CA . SER A 1 581 ? 19.938 36.190 -18.456 1.00 86.00 581 SER A CA 1
ATOM 4629 C C . SER A 1 581 ? 20.758 36.375 -19.734 1.00 86.00 581 SER A C 1
ATOM 4631 O O . SER A 1 581 ? 20.214 36.697 -20.786 1.00 86.00 581 SER A O 1
ATOM 4633 N N . TRP A 1 582 ? 22.055 36.067 -19.681 1.00 88.12 582 TRP A N 1
ATOM 4634 C CA . TRP A 1 582 ? 22.941 36.152 -20.838 1.00 88.12 582 TRP A CA 1
ATOM 4635 C C . TRP A 1 582 ? 22.538 35.187 -21.969 1.00 88.12 582 TRP A C 1
ATOM 4637 O O . TRP A 1 582 ? 22.539 35.579 -23.136 1.00 88.12 582 TRP A O 1
ATOM 4647 N N . LEU A 1 583 ? 22.159 33.943 -21.652 1.00 89.69 583 LEU A N 1
ATOM 4648 C CA . LEU A 1 583 ? 21.667 32.976 -22.640 1.00 89.69 583 LEU A CA 1
ATOM 4649 C C . LEU A 1 583 ? 20.305 33.379 -23.212 1.00 89.69 583 LEU A C 1
ATOM 4651 O O . LEU A 1 583 ? 20.102 33.229 -24.417 1.00 89.69 583 LEU A O 1
ATOM 4655 N N . ILE A 1 584 ? 19.402 33.914 -22.382 1.00 88.25 584 ILE A N 1
ATOM 4656 C CA . ILE A 1 584 ? 18.104 34.443 -22.825 1.00 88.25 584 ILE A CA 1
ATOM 4657 C C . ILE A 1 584 ? 18.317 35.576 -23.841 1.00 88.25 584 ILE A C 1
ATOM 4659 O O . ILE A 1 584 ? 17.791 35.494 -24.951 1.00 88.25 584 ILE A O 1
ATOM 4663 N N . ASP A 1 585 ? 19.168 36.560 -23.528 1.00 87.81 585 ASP A N 1
ATOM 4664 C CA . ASP A 1 585 ? 19.478 37.693 -24.413 1.00 87.81 585 ASP A CA 1
ATOM 4665 C C . ASP A 1 585 ? 20.061 37.240 -25.762 1.00 87.81 585 ASP A C 1
ATOM 4667 O O . ASP A 1 585 ? 19.666 37.723 -26.830 1.00 87.81 585 ASP A O 1
ATOM 4671 N N . TRP A 1 586 ? 20.997 36.285 -25.740 1.00 90.12 586 TRP A N 1
ATOM 4672 C CA . TRP A 1 586 ? 21.550 35.729 -26.973 1.00 90.12 586 TRP A CA 1
ATOM 4673 C C . TRP A 1 586 ? 20.521 34.918 -27.754 1.00 90.12 586 TRP A C 1
ATOM 4675 O O . TRP A 1 586 ? 20.479 35.030 -28.977 1.00 90.12 586 TRP A O 1
ATOM 4685 N N . ASN A 1 587 ? 19.665 34.137 -27.097 1.00 89.94 587 ASN A N 1
ATOM 4686 C CA . ASN A 1 587 ? 18.620 33.385 -27.788 1.00 89.94 587 ASN A CA 1
ATOM 4687 C C . ASN A 1 587 ? 17.650 34.321 -28.533 1.00 89.94 587 ASN A C 1
ATOM 4689 O O . ASN A 1 587 ? 17.282 34.030 -29.676 1.00 89.94 587 ASN A O 1
ATOM 4693 N N . SER A 1 588 ? 17.330 35.482 -27.951 1.00 86.00 588 SER A N 1
ATOM 4694 C CA . SER A 1 588 ? 16.539 36.541 -28.594 1.00 86.00 588 SER A CA 1
ATOM 4695 C C . SER A 1 588 ? 17.260 37.182 -29.791 1.00 86.00 588 SER A C 1
ATOM 4697 O O . SER A 1 588 ? 16.651 37.395 -30.840 1.00 86.00 588 SER A O 1
ATOM 4699 N N . GLU A 1 589 ? 18.581 37.396 -29.725 1.00 85.56 589 GLU A N 1
ATOM 4700 C CA . GLU A 1 589 ? 19.395 37.881 -30.864 1.00 85.56 589 GLU A CA 1
ATOM 4701 C C . GLU A 1 589 ? 19.396 36.940 -32.084 1.00 85.56 589 GLU A C 1
ATOM 4703 O O . GLU A 1 589 ? 19.613 37.386 -33.224 1.00 85.56 589 GLU A O 1
ATOM 4708 N N . PHE A 1 590 ? 19.155 35.647 -31.846 1.00 88.38 590 PHE A N 1
ATOM 4709 C CA . PHE A 1 590 ? 18.963 34.606 -32.860 1.00 88.38 590 PHE A CA 1
ATOM 4710 C C . PHE A 1 590 ? 17.478 34.308 -33.148 1.00 88.38 590 PHE A C 1
ATOM 4712 O O . PHE A 1 590 ? 17.179 33.355 -33.874 1.00 88.38 590 PHE A O 1
ATOM 4719 N N . SER A 1 591 ? 16.552 35.112 -32.610 1.00 81.25 591 SER A N 1
ATOM 4720 C CA . SER A 1 591 ? 15.095 34.974 -32.763 1.00 81.25 591 SER A CA 1
ATOM 4721 C C . SER A 1 591 ? 14.573 33.577 -32.402 1.00 81.25 591 SER A C 1
ATOM 4723 O O . SER A 1 591 ? 13.711 33.040 -33.096 1.00 81.25 591 SER A O 1
ATOM 4725 N N . CYS A 1 592 ? 15.151 32.942 -31.376 1.00 76.12 592 CYS A N 1
ATOM 4726 C CA . CYS A 1 592 ? 14.803 31.591 -30.918 1.00 76.12 592 CYS A CA 1
ATOM 4727 C C . CYS A 1 592 ? 14.825 30.512 -32.024 1.00 76.12 592 CYS A C 1
ATOM 4729 O O . CYS A 1 592 ? 14.141 29.491 -31.922 1.00 76.12 592 CYS A O 1
ATOM 4731 N N . LYS A 1 593 ? 15.634 30.689 -33.085 1.00 76.88 593 LYS A N 1
ATOM 4732 C CA . LYS A 1 593 ? 15.736 29.731 -34.209 1.00 76.88 593 LYS A CA 1
ATOM 4733 C C . LYS A 1 593 ? 16.149 28.319 -33.791 1.00 76.88 593 LYS A C 1
ATOM 4735 O O . LYS A 1 593 ? 15.855 27.366 -34.507 1.00 76.88 593 LYS A O 1
ATOM 4740 N N . THR A 1 594 ? 16.800 28.187 -32.638 1.00 76.94 594 THR A N 1
ATOM 4741 C CA . THR A 1 594 ? 17.198 26.908 -32.033 1.00 76.94 594 THR A CA 1
ATOM 4742 C C . THR A 1 594 ? 16.014 26.041 -31.632 1.00 76.94 594 THR A C 1
ATOM 4744 O O . THR A 1 594 ? 16.218 24.868 -31.327 1.00 76.94 594 THR A O 1
ATOM 4747 N N . SER A 1 595 ? 14.790 26.594 -31.607 1.00 81.75 595 SER A N 1
ATOM 4748 C CA . SER A 1 595 ? 13.612 25.894 -31.093 1.00 81.75 595 SER A CA 1
ATOM 4749 C C . SER A 1 595 ? 13.756 25.472 -29.618 1.00 81.75 595 SER A C 1
ATOM 4751 O O . SER A 1 595 ? 13.073 24.561 -29.138 1.00 81.75 595 SER A O 1
ATOM 4753 N N . ARG A 1 596 ? 14.671 26.136 -28.897 1.00 86.19 596 ARG A N 1
ATOM 4754 C CA . ARG A 1 596 ? 14.899 26.007 -27.456 1.00 86.19 596 ARG A CA 1
ATOM 4755 C C . ARG A 1 596 ? 14.425 27.289 -26.777 1.00 86.19 596 ARG A C 1
ATOM 4757 O O . ARG A 1 596 ? 14.886 28.373 -27.134 1.00 86.19 596 ARG A O 1
ATOM 4764 N N . PHE A 1 597 ? 13.522 27.166 -25.814 1.00 89.38 597 PHE A N 1
ATOM 4765 C CA . PHE A 1 597 ? 12.949 28.285 -25.067 1.00 89.38 597 PHE A CA 1
ATOM 4766 C C . PHE A 1 597 ? 13.382 28.190 -23.613 1.00 89.38 597 PHE A C 1
ATOM 4768 O O . PHE A 1 597 ? 13.224 27.144 -22.997 1.00 89.38 597 PHE A O 1
ATOM 4775 N N . PHE A 1 598 ? 13.941 29.252 -23.048 1.00 91.38 598 PHE A N 1
ATOM 4776 C CA . PHE A 1 598 ? 14.396 29.205 -21.662 1.00 91.38 598 PHE A CA 1
ATOM 4777 C C . PHE A 1 598 ? 13.228 29.434 -20.707 1.00 91.38 598 PHE A C 1
ATOM 4779 O O . PHE A 1 598 ? 12.377 30.290 -20.948 1.00 91.38 598 PHE A O 1
ATOM 4786 N N . MET A 1 599 ? 13.196 28.683 -19.609 1.00 92.31 599 MET A N 1
ATOM 4787 C CA . MET A 1 599 ? 12.312 28.991 -18.485 1.00 92.31 599 MET A CA 1
ATOM 4788 C C . MET A 1 599 ? 12.715 30.349 -17.868 1.00 92.31 599 MET A C 1
ATOM 4790 O O . MET A 1 599 ? 13.909 30.659 -17.854 1.00 92.31 599 MET A O 1
ATOM 4794 N N . PRO A 1 600 ? 11.784 31.172 -17.349 1.00 91.75 600 PRO A N 1
ATOM 4795 C CA . PRO A 1 600 ? 12.129 32.467 -16.761 1.00 91.75 600 PRO A CA 1
ATOM 4796 C C . PRO A 1 600 ? 13.141 32.341 -15.620 1.00 91.75 600 PRO A C 1
ATOM 4798 O O . PRO A 1 600 ? 13.064 31.408 -14.819 1.00 91.75 600 PRO A O 1
ATOM 4801 N N . GLU A 1 601 ? 14.060 33.303 -15.506 1.00 89.62 601 GLU A N 1
ATOM 4802 C CA . GLU A 1 601 ? 15.128 33.277 -14.495 1.00 89.62 601 GLU A CA 1
ATOM 4803 C C . GLU A 1 601 ? 14.578 33.143 -13.065 1.00 89.62 601 GLU A C 1
ATOM 4805 O O . GLU A 1 601 ? 15.096 32.349 -12.283 1.00 89.62 601 GLU A O 1
ATOM 4810 N N . VAL A 1 602 ? 13.483 33.840 -12.748 1.00 89.81 602 VAL A N 1
ATOM 4811 C CA . VAL A 1 602 ? 12.821 33.774 -11.432 1.00 89.81 602 VAL A CA 1
ATOM 4812 C C . VAL A 1 602 ? 12.322 32.367 -11.090 1.00 89.81 602 VAL A C 1
ATOM 4814 O O . VAL A 1 602 ? 12.511 31.908 -9.964 1.00 89.81 602 VAL A O 1
ATOM 4817 N N . THR A 1 603 ? 11.768 31.641 -12.065 1.00 91.25 603 THR A N 1
ATOM 4818 C CA . THR A 1 603 ? 11.320 30.253 -11.888 1.00 91.25 603 THR A CA 1
ATOM 4819 C C . THR A 1 603 ? 12.516 29.319 -11.735 1.00 91.25 603 THR A C 1
ATOM 4821 O O . THR A 1 603 ? 12.513 28.454 -10.862 1.00 91.25 603 THR A O 1
ATOM 4824 N N . GLN A 1 604 ? 13.583 29.513 -12.522 1.00 90.75 604 GLN A N 1
ATOM 4825 C CA . GLN A 1 604 ? 14.808 28.717 -12.380 1.00 90.75 604 GLN A CA 1
ATOM 4826 C C . GLN A 1 604 ? 15.439 28.902 -10.992 1.00 90.75 604 GLN A C 1
ATOM 4828 O O . GLN A 1 604 ? 15.806 27.919 -10.349 1.00 90.75 604 GLN A O 1
ATOM 4833 N N . GLN A 1 605 ? 15.506 30.138 -10.487 1.00 88.06 605 GLN A N 1
ATOM 4834 C CA . GLN A 1 605 ? 15.986 30.428 -9.134 1.00 88.06 605 GLN A CA 1
ATOM 4835 C C . GLN A 1 605 ? 15.094 29.777 -8.068 1.00 88.06 605 GLN A C 1
ATOM 4837 O O . GLN A 1 605 ? 15.608 29.144 -7.145 1.00 88.06 605 GLN A O 1
ATOM 4842 N N . ALA A 1 606 ? 13.769 29.846 -8.217 1.00 88.94 606 ALA A N 1
ATOM 4843 C CA . ALA A 1 606 ? 12.845 29.184 -7.300 1.00 88.94 606 ALA A CA 1
ATOM 4844 C C . ALA A 1 606 ? 13.045 27.654 -7.271 1.00 88.94 606 ALA A C 1
ATOM 4846 O O . ALA A 1 606 ? 13.069 27.064 -6.191 1.00 88.94 606 ALA A O 1
ATOM 4847 N N . ILE A 1 607 ? 13.279 27.010 -8.425 1.00 88.75 607 ILE A N 1
ATOM 4848 C CA . ILE A 1 607 ? 13.588 25.569 -8.503 1.00 88.75 607 ILE A CA 1
ATOM 4849 C C . ILE A 1 607 ? 14.887 25.248 -7.752 1.00 88.75 607 ILE A C 1
ATOM 4851 O O . ILE A 1 607 ? 14.963 24.233 -7.059 1.00 88.75 607 ILE A O 1
ATOM 4855 N N . LEU A 1 608 ? 15.906 26.108 -7.853 1.00 85.19 608 LEU A N 1
ATOM 4856 C CA . LEU A 1 608 ? 17.180 25.922 -7.150 1.00 85.19 608 LEU A CA 1
ATOM 4857 C C . LEU A 1 608 ? 17.048 26.012 -5.629 1.00 85.19 608 LEU A C 1
ATOM 4859 O O . LEU A 1 608 ? 17.759 25.292 -4.927 1.00 85.19 608 LEU A O 1
ATOM 4863 N N . HIS A 1 609 ? 16.144 26.861 -5.139 1.00 85.56 609 HIS A N 1
ATOM 4864 C CA . HIS A 1 609 ? 15.878 27.054 -3.713 1.00 85.56 609 HIS A CA 1
ATOM 4865 C C . HIS A 1 609 ? 14.790 26.122 -3.146 1.00 85.56 609 HIS A C 1
ATOM 4867 O O . HIS A 1 609 ? 14.591 26.098 -1.932 1.00 85.56 609 HIS A O 1
ATOM 4873 N N . SER A 1 610 ? 14.104 25.341 -3.987 1.00 86.50 610 SER A N 1
ATOM 4874 C CA . SER A 1 610 ? 13.059 24.406 -3.556 1.00 86.50 610 SER A CA 1
ATOM 4875 C C . SER A 1 610 ? 13.638 23.168 -2.861 1.00 86.50 610 SER A C 1
ATOM 4877 O O . SER A 1 610 ? 14.567 22.528 -3.359 1.00 86.50 610 SER A O 1
ATOM 4879 N N . LEU A 1 611 ? 13.039 22.771 -1.733 1.00 83.25 611 LEU A N 1
ATOM 4880 C CA . LEU A 1 611 ? 13.401 21.547 -1.003 1.00 83.25 611 LEU A CA 1
ATOM 4881 C C . LEU A 1 611 ? 13.126 20.270 -1.821 1.00 83.25 611 LEU A C 1
ATOM 4883 O O . LEU A 1 611 ? 13.834 19.278 -1.669 1.00 83.25 611 LEU A O 1
ATOM 4887 N N . SER A 1 612 ? 12.148 20.315 -2.730 1.00 82.06 612 SER A N 1
ATOM 4888 C CA . SER A 1 612 ? 11.717 19.187 -3.575 1.00 82.06 612 SER A CA 1
ATOM 4889 C C . SER A 1 612 ? 12.340 19.215 -4.977 1.00 82.06 612 SER A C 1
ATOM 4891 O O . SER A 1 612 ? 11.813 18.613 -5.915 1.00 82.06 612 SER A O 1
ATOM 4893 N N . ARG A 1 613 ? 13.472 19.917 -5.138 1.00 83.75 613 ARG A N 1
ATOM 4894 C CA . ARG A 1 613 ? 14.162 20.116 -6.422 1.00 83.75 613 ARG A CA 1
ATOM 4895 C C . ARG A 1 613 ? 14.428 18.817 -7.180 1.00 83.75 613 ARG A C 1
ATOM 4897 O O . ARG A 1 613 ? 14.284 18.802 -8.396 1.00 83.75 613 ARG A O 1
ATOM 4904 N N . HIS A 1 614 ? 14.848 17.754 -6.493 1.00 85.62 614 HIS A N 1
ATOM 4905 C CA . HIS A 1 614 ? 15.224 16.503 -7.158 1.00 85.62 614 HIS A CA 1
ATOM 4906 C C . HIS A 1 614 ? 14.028 15.865 -7.874 1.00 85.62 614 HIS A C 1
ATOM 4908 O O . HIS A 1 614 ? 14.086 15.671 -9.085 1.00 85.62 614 HIS A O 1
ATOM 4914 N N . THR A 1 615 ? 12.923 15.655 -7.153 1.00 86.12 615 THR A N 1
ATOM 4915 C CA . THR A 1 615 ? 11.676 15.094 -7.693 1.00 86.12 615 THR A CA 1
ATOM 4916 C C . THR A 1 615 ? 11.126 15.938 -8.837 1.00 86.12 615 THR A C 1
ATOM 4918 O O . THR A 1 615 ? 10.697 15.413 -9.862 1.00 86.12 615 THR A O 1
ATOM 4921 N N . LEU A 1 616 ? 11.162 17.264 -8.677 1.00 89.06 616 LEU A N 1
ATOM 4922 C CA . LEU A 1 616 ? 10.663 18.174 -9.696 1.00 89.06 616 LEU A CA 1
ATOM 4923 C C . LEU A 1 616 ? 11.524 18.136 -10.967 1.00 89.06 616 LEU A C 1
ATOM 4925 O O . LEU A 1 616 ? 10.972 18.046 -12.060 1.00 89.06 616 LEU A O 1
ATOM 4929 N N . LEU A 1 617 ? 12.856 18.189 -10.840 1.00 88.81 617 LEU A N 1
ATOM 4930 C CA . LEU A 1 617 ? 13.771 18.140 -11.985 1.00 88.81 617 LEU A CA 1
ATOM 4931 C C . LEU A 1 617 ? 13.693 16.802 -12.717 1.00 88.81 617 LEU A C 1
ATOM 4933 O O . LEU A 1 617 ? 13.662 16.795 -13.942 1.00 88.81 617 LEU A O 1
ATOM 4937 N N . GLU A 1 618 ? 13.598 15.693 -11.986 1.00 88.94 618 GLU A N 1
ATOM 4938 C CA . GLU A 1 618 ? 13.449 14.367 -12.582 1.00 88.94 618 GLU A CA 1
ATOM 4939 C C . GLU A 1 618 ? 12.147 14.256 -13.387 1.00 88.94 618 GLU A C 1
ATOM 4941 O O . GLU A 1 618 ? 12.145 13.749 -14.511 1.00 88.94 618 GLU A O 1
ATOM 4946 N N . TRP A 1 619 ? 11.032 14.766 -12.853 1.00 92.44 619 TRP A N 1
ATOM 4947 C CA . TRP A 1 619 ? 9.761 14.788 -13.575 1.00 92.44 619 TRP A CA 1
ATOM 4948 C C . TRP A 1 619 ? 9.810 15.709 -14.801 1.00 92.44 619 TRP A C 1
ATOM 4950 O O . TRP A 1 619 ? 9.393 15.311 -15.893 1.00 92.44 619 TRP A O 1
ATOM 4960 N N . LEU A 1 620 ? 10.365 16.913 -14.641 1.00 91.19 620 LEU A N 1
ATOM 4961 C CA . LEU A 1 620 ? 10.552 17.876 -15.722 1.00 91.19 620 LEU A CA 1
ATOM 4962 C C . LEU A 1 620 ? 11.410 17.293 -16.856 1.00 91.19 620 LEU A C 1
ATOM 4964 O O . LEU A 1 620 ? 11.029 17.412 -18.017 1.00 91.19 620 LEU A O 1
ATOM 4968 N N . GLU A 1 621 ? 12.509 16.606 -16.549 1.00 89.38 621 GLU A N 1
ATOM 4969 C CA . GLU A 1 621 ? 13.395 15.983 -17.539 1.00 89.38 621 GLU A CA 1
ATOM 4970 C C . GLU A 1 621 ? 12.737 14.774 -18.222 1.00 89.38 621 GLU A C 1
ATOM 4972 O O . GLU A 1 621 ? 12.662 14.694 -19.453 1.00 89.38 621 GLU A O 1
ATOM 4977 N N . ASN A 1 622 ? 12.204 13.839 -17.434 1.00 87.94 622 ASN A N 1
ATOM 4978 C CA . ASN A 1 622 ? 11.761 12.547 -17.954 1.00 87.94 622 ASN A CA 1
ATOM 4979 C C . ASN A 1 622 ? 10.374 12.592 -18.604 1.00 87.94 622 ASN A C 1
ATOM 4981 O O . ASN A 1 622 ? 10.136 11.872 -19.575 1.00 87.94 622 ASN A O 1
ATOM 4985 N N . GLN A 1 623 ? 9.454 13.405 -18.075 1.00 86.31 623 GLN A N 1
ATOM 4986 C CA . GLN A 1 623 ? 8.054 13.437 -18.520 1.00 86.31 623 GLN A CA 1
ATOM 4987 C C . GLN A 1 623 ? 7.749 14.661 -19.389 1.00 86.31 623 GLN A C 1
ATOM 4989 O O . GLN A 1 623 ? 7.038 14.545 -20.388 1.00 86.31 623 GLN A O 1
ATOM 4994 N N . VAL A 1 624 ? 8.311 15.820 -19.033 1.00 87.31 624 VAL A N 1
ATOM 4995 C CA . VAL A 1 624 ? 8.072 17.101 -19.728 1.00 87.31 624 VAL A CA 1
ATOM 4996 C C . VAL A 1 624 ? 9.192 17.435 -20.725 1.00 87.31 624 VAL A C 1
ATOM 4998 O O . VAL A 1 624 ? 9.046 18.344 -21.536 1.00 87.31 624 VAL A O 1
ATOM 5001 N N . HIS A 1 625 ? 10.300 16.686 -20.710 1.00 86.44 625 HIS A N 1
ATOM 5002 C CA . HIS A 1 625 ? 11.470 16.899 -21.569 1.00 86.44 625 HIS A CA 1
ATOM 5003 C C . HIS A 1 625 ? 12.116 18.280 -21.416 1.00 86.44 625 HIS A C 1
ATOM 5005 O O . HIS A 1 625 ? 12.682 18.818 -22.367 1.00 86.44 625 HIS A O 1
ATOM 5011 N N . VAL A 1 626 ? 12.076 18.848 -20.213 1.00 89.06 626 VAL A N 1
ATOM 5012 C CA . VAL A 1 626 ? 12.815 20.061 -19.866 1.00 89.06 626 VAL A CA 1
ATOM 5013 C C . VAL A 1 626 ? 14.238 19.678 -19.473 1.00 89.06 626 VAL A C 1
ATOM 5015 O O . VAL A 1 626 ? 14.453 19.041 -18.448 1.00 89.06 626 VAL A O 1
ATOM 5018 N N . THR A 1 627 ? 15.219 20.059 -20.290 1.00 87.50 627 THR A N 1
ATOM 5019 C CA . THR A 1 627 ? 16.630 19.688 -20.088 1.00 87.50 627 THR A CA 1
ATOM 5020 C C . THR A 1 627 ? 17.491 20.892 -19.733 1.00 87.50 627 THR A C 1
ATOM 5022 O O . THR A 1 627 ? 17.199 22.022 -20.131 1.00 87.50 627 THR A O 1
ATOM 5025 N N . THR A 1 628 ? 18.601 20.656 -19.040 1.00 88.50 628 THR A N 1
ATOM 5026 C CA . THR A 1 628 ? 19.634 21.675 -18.826 1.00 88.50 628 THR A CA 1
ATOM 5027 C C . THR A 1 628 ? 20.459 21.892 -20.090 1.00 88.50 628 THR A C 1
ATOM 5029 O O . THR A 1 628 ? 20.805 20.938 -20.787 1.00 88.50 628 THR A O 1
ATOM 5032 N N . LEU A 1 629 ? 20.787 23.146 -20.377 1.00 88.19 629 LEU A N 1
ATOM 5033 C CA . LEU A 1 629 ? 21.525 23.571 -21.556 1.00 88.19 629 LEU A CA 1
ATOM 5034 C C . LEU A 1 629 ? 22.711 24.441 -21.127 1.00 88.19 629 LEU A C 1
ATOM 5036 O O . LEU A 1 629 ? 22.528 25.544 -20.611 1.00 88.19 629 LEU A O 1
ATOM 5040 N N . ASP A 1 630 ? 23.925 23.935 -21.345 1.00 88.88 630 ASP A N 1
ATOM 5041 C CA . ASP A 1 630 ? 25.158 24.698 -21.152 1.00 88.88 630 ASP A CA 1
ATOM 5042 C C . ASP A 1 630 ? 25.505 25.545 -22.395 1.00 88.88 630 ASP A C 1
ATOM 5044 O O . ASP A 1 630 ? 24.905 25.415 -23.469 1.00 88.88 630 ASP A O 1
ATOM 5048 N N . VAL A 1 631 ? 26.489 26.437 -22.252 1.00 89.88 631 VAL A N 1
ATOM 5049 C CA . VAL A 1 631 ? 26.903 27.361 -23.323 1.00 89.88 631 VAL A CA 1
ATOM 5050 C C . VAL A 1 631 ? 27.493 26.631 -24.523 1.00 89.88 631 VAL A C 1
ATOM 5052 O O . VAL A 1 631 ? 27.269 27.045 -25.659 1.00 89.88 631 VAL A O 1
ATOM 5055 N N . ASN A 1 632 ? 28.239 25.551 -24.295 1.00 90.38 632 ASN A N 1
ATOM 5056 C CA . ASN A 1 632 ? 28.902 24.794 -25.350 1.00 90.38 632 ASN A CA 1
ATOM 5057 C C . ASN A 1 632 ? 27.871 24.062 -26.216 1.00 90.38 632 ASN A C 1
ATOM 5059 O O . ASN A 1 632 ? 27.898 24.160 -27.442 1.00 90.38 632 ASN A O 1
ATOM 5063 N N . TYR A 1 633 ? 26.905 23.393 -25.596 1.00 87.75 633 TYR A N 1
ATOM 5064 C CA . TYR A 1 633 ? 25.823 22.717 -26.290 1.00 87.75 633 TYR A CA 1
ATOM 5065 C C . TYR A 1 633 ? 24.880 23.724 -26.961 1.00 87.75 633 TYR A C 1
ATOM 5067 O O . TYR A 1 633 ? 24.515 23.534 -28.123 1.00 87.75 633 TYR A O 1
ATOM 5075 N N . PHE A 1 634 ? 24.571 24.859 -26.319 1.00 90.56 634 PHE A N 1
ATOM 5076 C CA . PHE A 1 634 ? 23.836 25.947 -26.975 1.00 90.56 634 PHE A CA 1
ATOM 5077 C C . PHE A 1 634 ? 24.569 26.466 -28.220 1.00 90.56 634 PHE A C 1
ATOM 5079 O O . PHE A 1 634 ? 23.946 26.639 -29.268 1.00 90.56 634 PHE A O 1
ATOM 5086 N N . ALA A 1 635 ? 25.895 26.632 -28.150 1.00 90.88 635 ALA A N 1
ATOM 5087 C CA . ALA A 1 635 ? 26.725 27.014 -29.289 1.00 90.88 635 ALA A CA 1
ATOM 5088 C C . ALA A 1 635 ? 26.642 25.993 -30.436 1.00 90.88 635 ALA A C 1
ATOM 5090 O O . ALA A 1 635 ? 26.469 26.377 -31.592 1.00 90.88 635 ALA A O 1
ATOM 5091 N N . GLN A 1 636 ? 26.701 24.693 -30.132 1.00 88.38 636 GLN A N 1
ATOM 5092 C CA . GLN A 1 636 ? 26.567 23.625 -31.133 1.00 88.38 636 GLN A CA 1
ATOM 5093 C C . GLN A 1 636 ? 25.201 23.667 -31.830 1.00 88.38 636 GLN A C 1
ATOM 5095 O O . GLN A 1 636 ? 25.125 23.584 -33.059 1.00 88.38 636 GLN A O 1
ATOM 5100 N N . VAL A 1 637 ? 24.122 23.854 -31.063 1.00 86.50 637 VAL A N 1
ATOM 5101 C CA . VAL A 1 637 ? 22.763 23.972 -31.611 1.00 86.50 637 VAL A CA 1
ATOM 5102 C C . VAL A 1 637 ? 22.641 25.227 -32.479 1.00 86.50 637 VAL A C 1
ATOM 5104 O O . VAL A 1 637 ? 22.133 25.147 -33.600 1.00 86.50 637 VAL A O 1
ATOM 5107 N N . LEU A 1 638 ? 23.161 26.370 -32.020 1.00 88.50 638 LEU A N 1
ATOM 5108 C CA . LEU A 1 638 ? 23.204 27.606 -32.803 1.00 88.50 638 LEU A CA 1
ATOM 5109 C C . LEU A 1 638 ? 23.952 27.419 -34.124 1.00 88.50 638 LEU A C 1
ATOM 5111 O O . LEU A 1 638 ? 23.441 27.833 -35.164 1.00 88.50 638 LEU A O 1
ATOM 5115 N N . CYS A 1 639 ? 25.107 26.749 -34.100 1.00 87.25 639 CYS A N 1
ATOM 5116 C CA . CYS A 1 639 ? 25.929 26.475 -35.278 1.00 87.25 639 CYS A CA 1
ATOM 5117 C C . CYS A 1 639 ? 25.116 25.797 -36.395 1.00 87.25 639 CYS A C 1
ATOM 5119 O O . CYS A 1 639 ? 25.129 26.243 -37.544 1.00 87.25 639 CYS A O 1
ATOM 5121 N N . SER A 1 640 ? 24.304 24.794 -36.038 1.00 82.19 640 SER A N 1
ATOM 5122 C CA . SER A 1 640 ? 23.435 24.080 -36.988 1.00 82.19 640 SER A CA 1
ATOM 5123 C C . SER A 1 640 ? 22.333 24.953 -37.618 1.00 82.19 640 SER A C 1
ATOM 5125 O O . SER A 1 640 ? 21.856 24.669 -38.719 1.00 82.19 640 SER A O 1
ATOM 5127 N N . CYS A 1 641 ? 21.946 26.050 -36.959 1.00 82.50 641 CYS A N 1
ATOM 5128 C CA . CYS A 1 641 ? 20.880 26.949 -37.406 1.00 82.50 641 CYS A CA 1
ATOM 5129 C C . CYS A 1 641 ? 21.363 28.060 -38.356 1.00 82.50 641 CYS A C 1
ATOM 5131 O O . CYS A 1 641 ? 20.533 28.694 -39.013 1.00 82.50 641 CYS A O 1
ATOM 5133 N N . ILE A 1 642 ? 22.677 28.303 -38.446 1.00 83.56 642 ILE A N 1
ATOM 5134 C CA . ILE A 1 642 ? 23.274 29.376 -39.265 1.00 83.56 642 ILE A CA 1
ATOM 5135 C C . ILE A 1 642 ? 23.048 29.125 -40.762 1.00 83.56 642 ILE A C 1
ATOM 5137 O O . ILE A 1 642 ? 22.692 30.047 -41.500 1.00 83.56 642 ILE A O 1
ATOM 5141 N N . LYS A 1 643 ? 23.212 27.872 -41.216 1.00 78.44 643 LYS A N 1
ATOM 5142 C CA . LYS A 1 643 ? 23.132 27.472 -42.634 1.00 78.44 643 LYS A CA 1
ATOM 5143 C C . LYS A 1 643 ? 23.977 28.407 -43.522 1.00 78.44 643 LYS A C 1
ATOM 5145 O O . LYS A 1 643 ? 25.161 28.589 -43.270 1.00 78.44 643 LYS A O 1
ATOM 5150 N N . LYS A 1 644 ? 23.368 29.026 -44.543 1.00 78.25 644 LYS A N 1
ATOM 5151 C CA . LYS A 1 644 ? 24.012 29.964 -45.483 1.00 78.25 644 LYS A CA 1
ATOM 5152 C C . LYS A 1 644 ? 23.766 31.444 -45.145 1.00 78.25 644 LYS A C 1
ATOM 5154 O O . LYS A 1 644 ? 23.922 32.299 -46.013 1.00 78.25 644 LYS A O 1
ATOM 5159 N N . ASP A 1 645 ? 23.339 31.760 -43.921 1.00 84.44 645 ASP A N 1
ATOM 5160 C CA . ASP A 1 645 ? 23.062 33.138 -43.499 1.00 84.44 645 ASP A CA 1
ATOM 5161 C C . ASP A 1 645 ? 24.350 33.835 -43.030 1.00 84.44 645 ASP A C 1
ATOM 5163 O O . ASP A 1 645 ? 24.884 33.562 -41.951 1.00 84.44 645 ASP A O 1
ATOM 5167 N N . SER A 1 646 ? 24.846 34.763 -43.851 1.00 86.00 646 SER A N 1
ATOM 5168 C CA . SER A 1 646 ? 26.086 35.498 -43.586 1.00 86.00 646 SER A CA 1
ATOM 5169 C C . SER A 1 646 ? 26.016 36.367 -42.327 1.00 86.00 646 SER A C 1
ATOM 5171 O O . SER A 1 646 ? 27.015 36.498 -41.617 1.00 86.00 646 SER A O 1
ATOM 5173 N N . LYS A 1 647 ? 24.841 36.918 -41.984 1.00 85.56 647 LYS A N 1
ATOM 5174 C CA . LYS A 1 647 ? 24.672 37.719 -40.762 1.00 85.56 647 LYS A CA 1
ATOM 5175 C C . LYS A 1 647 ? 24.751 36.836 -39.525 1.00 85.56 647 LYS A C 1
ATOM 5177 O O . LYS A 1 647 ? 25.394 37.224 -38.552 1.00 85.56 647 LYS A O 1
ATOM 5182 N N . LEU A 1 648 ? 24.126 35.657 -39.558 1.00 88.62 648 LEU A N 1
ATOM 5183 C CA . LEU A 1 648 ? 24.188 34.709 -38.444 1.00 88.62 648 LEU A CA 1
ATOM 5184 C C . LEU A 1 648 ? 25.590 34.132 -38.253 1.00 88.62 648 LEU A C 1
ATOM 5186 O O . LEU A 1 648 ? 26.017 34.000 -37.112 1.00 88.62 648 LEU A O 1
ATOM 5190 N N . ALA A 1 649 ? 26.327 33.864 -39.335 1.00 88.31 649 ALA A N 1
ATOM 5191 C CA . ALA A 1 649 ? 27.716 33.406 -39.252 1.00 88.31 649 ALA A CA 1
ATOM 5192 C C . ALA A 1 649 ? 28.611 34.437 -38.538 1.00 88.31 649 ALA A C 1
ATOM 5194 O O . ALA A 1 649 ? 29.385 34.087 -37.645 1.00 88.31 649 ALA A O 1
ATOM 5195 N N . ILE A 1 650 ? 28.447 35.727 -38.856 1.00 89.25 650 ILE A N 1
ATOM 5196 C CA . ILE A 1 650 ? 29.158 36.814 -38.168 1.00 89.25 650 ILE A CA 1
ATOM 5197 C C . ILE A 1 650 ? 28.699 36.938 -36.707 1.00 89.25 650 ILE A C 1
ATOM 5199 O O . ILE A 1 650 ? 29.538 36.998 -35.807 1.00 89.25 650 ILE A O 1
ATOM 5203 N N . LYS A 1 651 ? 27.383 36.935 -36.439 1.00 90.19 651 LYS A N 1
ATOM 5204 C CA . LYS A 1 651 ? 26.849 36.977 -35.064 1.00 90.19 651 LYS A CA 1
ATOM 5205 C C . LYS A 1 651 ? 27.353 35.806 -34.216 1.00 90.19 651 LYS A C 1
ATOM 5207 O O . LYS A 1 651 ? 27.680 36.008 -33.053 1.00 90.19 651 LYS A O 1
ATOM 5212 N N . TYR A 1 652 ? 27.461 34.610 -34.790 1.00 92.50 652 TYR A N 1
ATOM 5213 C CA . TYR A 1 652 ? 27.983 33.424 -34.114 1.00 92.50 652 TYR A CA 1
ATOM 5214 C C . TYR A 1 652 ? 29.472 33.555 -33.779 1.00 92.50 652 TYR A C 1
ATOM 5216 O O . TYR A 1 652 ? 29.877 33.242 -32.662 1.00 92.50 652 TYR A O 1
ATOM 5224 N N . ALA A 1 653 ? 30.281 34.112 -34.686 1.00 90.75 653 ALA A N 1
ATOM 5225 C CA . ALA A 1 653 ? 31.677 34.426 -34.384 1.00 90.75 653 ALA A CA 1
ATOM 5226 C C . ALA A 1 653 ? 31.795 35.428 -33.216 1.00 90.75 653 ALA A C 1
ATOM 5228 O O . ALA A 1 653 ? 32.634 35.256 -32.330 1.00 90.75 653 ALA A O 1
ATOM 5229 N N . HIS A 1 654 ? 30.913 36.434 -33.160 1.00 91.38 654 HIS A N 1
ATOM 5230 C CA . HIS A 1 654 ? 30.825 37.341 -32.011 1.00 91.38 654 HIS A CA 1
ATOM 5231 C C . HIS A 1 654 ? 30.354 36.642 -30.732 1.00 91.38 654 HIS A C 1
ATOM 5233 O O . HIS A 1 654 ? 30.910 36.915 -29.670 1.00 91.38 654 HIS A O 1
ATOM 5239 N N . PHE A 1 655 ? 29.376 35.739 -30.817 1.00 93.06 655 PHE A N 1
ATOM 5240 C CA . PHE A 1 655 ? 28.919 34.932 -29.688 1.00 93.06 655 PHE A CA 1
ATOM 5241 C C . PHE A 1 655 ? 30.068 34.099 -29.105 1.00 93.06 655 PHE A C 1
ATOM 5243 O O . PHE A 1 655 ? 30.317 34.187 -27.905 1.00 93.06 655 PHE A O 1
ATOM 5250 N N . LEU A 1 656 ? 30.840 33.379 -29.931 1.00 93.12 656 LEU A N 1
ATOM 5251 C CA . LEU A 1 656 ? 31.999 32.603 -29.467 1.00 93.12 656 LEU A CA 1
ATOM 5252 C C . LEU A 1 656 ? 33.090 33.491 -28.857 1.00 93.12 656 LEU A C 1
ATOM 5254 O O . LEU A 1 656 ? 33.598 33.185 -27.780 1.00 93.12 656 LEU A O 1
ATOM 5258 N N . TYR A 1 657 ? 33.411 34.620 -29.496 1.00 92.19 657 TYR A N 1
ATOM 5259 C CA . TYR A 1 657 ? 34.374 35.585 -28.961 1.00 92.19 657 TYR A CA 1
ATOM 5260 C C . TYR A 1 657 ? 33.951 36.130 -27.587 1.00 92.19 657 TYR A C 1
ATOM 5262 O O . TYR A 1 657 ? 34.767 36.197 -26.666 1.00 92.19 657 TYR A O 1
ATOM 5270 N N . GLN A 1 658 ? 32.681 36.514 -27.427 1.00 90.56 658 GLN A N 1
ATOM 5271 C CA . GLN A 1 658 ? 32.158 37.039 -26.163 1.00 90.56 658 GLN A CA 1
ATOM 5272 C C . GLN A 1 658 ? 32.075 35.949 -25.089 1.00 90.56 658 GLN A C 1
ATOM 5274 O O . GLN A 1 658 ? 32.445 36.203 -23.944 1.00 90.56 658 GLN A O 1
ATOM 5279 N N . SER A 1 659 ? 31.660 34.735 -25.462 1.00 91.25 659 SER A N 1
ATOM 5280 C CA . SER A 1 659 ? 31.637 33.563 -24.574 1.00 91.25 659 SER A CA 1
ATOM 5281 C C . SER A 1 659 ? 33.030 33.248 -24.033 1.00 91.25 659 SER A C 1
ATOM 5283 O O . SER A 1 659 ? 33.198 33.034 -22.835 1.00 91.25 659 SER A O 1
ATOM 5285 N N . PHE A 1 660 ? 34.045 33.290 -24.901 1.00 91.25 660 PHE A N 1
ATOM 5286 C CA . PHE A 1 660 ? 35.444 33.105 -24.520 1.00 91.25 660 PHE A CA 1
ATOM 5287 C C . PHE A 1 660 ? 35.953 34.238 -23.624 1.00 91.25 660 PHE A C 1
ATOM 5289 O O . PHE A 1 660 ? 36.547 33.993 -22.578 1.00 91.25 660 PHE A O 1
ATOM 5296 N N . SER A 1 661 ? 35.673 35.490 -23.998 1.00 87.94 661 SER A N 1
ATOM 5297 C CA . SER A 1 661 ? 36.130 36.673 -23.256 1.00 87.94 661 SER A CA 1
ATOM 5298 C C . SER A 1 661 ? 35.534 36.755 -21.845 1.00 87.94 661 SER A C 1
ATOM 5300 O O . SER A 1 661 ? 36.174 37.291 -20.944 1.00 87.94 661 SER A O 1
ATOM 5302 N N . LYS A 1 662 ? 34.319 36.227 -21.643 1.00 86.31 662 LYS A N 1
ATOM 5303 C CA . LYS A 1 662 ? 33.646 36.132 -20.336 1.00 86.31 662 LYS A CA 1
ATOM 5304 C C . LYS A 1 662 ? 33.957 34.842 -19.567 1.00 86.31 662 LYS A C 1
ATOM 5306 O O . LYS A 1 662 ? 33.443 34.683 -18.466 1.00 86.31 662 LYS A O 1
ATOM 5311 N N . LEU A 1 663 ? 34.801 33.961 -20.113 1.00 85.88 663 LEU A N 1
ATOM 5312 C CA . LEU A 1 663 ? 35.159 32.655 -19.540 1.00 85.88 663 LEU A CA 1
ATOM 5313 C C . LEU A 1 663 ? 33.981 31.669 -19.415 1.00 85.88 663 LEU A C 1
ATOM 5315 O O . LEU A 1 663 ? 34.039 30.743 -18.611 1.00 85.88 663 LEU A O 1
ATOM 5319 N N . TYR A 1 664 ? 32.930 31.836 -20.220 1.00 87.81 664 TYR A N 1
ATOM 5320 C CA . TYR A 1 664 ? 31.830 30.867 -20.309 1.00 87.81 664 TYR A CA 1
ATOM 5321 C C . TYR A 1 664 ? 32.180 29.652 -21.172 1.00 87.81 664 TYR A C 1
ATOM 5323 O O . TYR A 1 664 ? 31.583 28.594 -21.016 1.00 87.81 664 TYR A O 1
ATOM 5331 N N . LEU A 1 665 ? 33.149 29.806 -22.078 1.00 90.00 665 LEU A N 1
ATOM 5332 C CA . LEU A 1 665 ? 33.759 28.708 -22.818 1.00 90.00 665 LEU A CA 1
ATOM 5333 C C . LEU A 1 665 ? 35.265 28.716 -22.581 1.00 90.00 665 LEU A C 1
ATOM 5335 O O . LEU A 1 665 ? 35.925 29.753 -22.677 1.00 90.00 665 LEU A O 1
ATOM 5339 N N . SER A 1 666 ? 35.817 27.541 -22.315 1.00 89.00 666 SER A N 1
ATOM 5340 C CA . SER A 1 666 ? 37.256 27.322 -22.257 1.00 89.00 666 SER A CA 1
ATOM 5341 C C . SER A 1 666 ? 37.892 27.440 -23.645 1.00 89.00 666 SER A C 1
ATOM 5343 O O . SER A 1 666 ? 37.246 27.237 -24.673 1.00 89.00 666 SER A O 1
ATOM 5345 N N . SER A 1 667 ? 39.205 27.688 -23.693 1.00 86.06 667 SER A N 1
ATOM 5346 C CA . SER A 1 667 ? 39.950 27.721 -24.963 1.00 86.06 667 SER A CA 1
ATOM 5347 C C . SER A 1 667 ? 39.783 26.423 -25.771 1.00 86.06 667 SER A C 1
ATOM 5349 O O . SER A 1 667 ? 39.680 26.469 -26.995 1.00 86.06 667 SER A O 1
ATOM 5351 N N . ARG A 1 668 ? 39.655 25.270 -25.095 1.00 88.69 668 ARG A N 1
ATOM 5352 C CA . ARG A 1 668 ? 39.415 23.970 -25.737 1.00 88.69 668 ARG A CA 1
ATOM 5353 C C . ARG A 1 668 ? 38.024 23.877 -26.367 1.00 88.69 668 ARG A C 1
ATOM 5355 O O . ARG A 1 668 ? 37.901 23.395 -27.488 1.00 88.69 668 ARG A O 1
ATOM 5362 N N . GLU A 1 669 ? 36.983 24.324 -25.669 1.00 89.62 669 GLU A N 1
ATOM 5363 C CA . GLU A 1 669 ? 35.614 24.324 -26.205 1.00 89.62 669 GLU A CA 1
ATOM 5364 C C . GLU A 1 669 ? 35.479 25.294 -27.370 1.00 89.62 669 GLU A C 1
ATOM 5366 O O . GLU A 1 669 ? 34.921 24.937 -28.403 1.00 89.62 669 GLU A O 1
ATOM 5371 N N . VAL A 1 670 ? 36.067 26.486 -27.247 1.00 90.06 670 VAL A N 1
ATOM 5372 C CA . VAL A 1 670 ? 36.135 27.452 -28.344 1.00 90.06 670 VAL A CA 1
ATOM 5373 C C . VAL A 1 670 ? 36.857 26.854 -29.536 1.00 90.06 670 VAL A C 1
ATOM 5375 O O . VAL A 1 670 ? 36.335 26.946 -30.636 1.00 90.06 670 VAL A O 1
ATOM 5378 N N . HIS A 1 671 ? 38.002 26.196 -29.346 1.00 85.94 671 HIS A N 1
ATOM 5379 C CA . HIS A 1 671 ? 38.713 25.535 -30.438 1.00 85.94 671 HIS A CA 1
ATOM 5380 C C . HIS A 1 671 ? 37.836 24.476 -31.126 1.00 85.94 671 HIS A C 1
ATOM 5382 O O . HIS A 1 671 ? 37.731 24.470 -32.349 1.00 85.94 671 HIS A O 1
ATOM 5388 N N . ASN A 1 672 ? 37.112 23.651 -30.362 1.00 86.25 672 ASN A N 1
ATOM 5389 C CA . ASN A 1 672 ? 36.176 22.665 -30.913 1.00 86.25 672 ASN A CA 1
ATOM 5390 C C . ASN A 1 672 ? 35.000 23.317 -31.670 1.00 86.25 672 ASN A C 1
ATOM 5392 O O . ASN A 1 672 ? 34.620 22.862 -32.747 1.00 86.25 672 ASN A O 1
ATOM 5396 N N . LEU A 1 673 ? 34.424 24.402 -31.159 1.00 89.56 673 LEU A N 1
ATOM 5397 C CA . LEU A 1 673 ? 33.316 25.112 -31.810 1.00 89.56 673 LEU A CA 1
ATOM 5398 C C . LEU A 1 673 ? 33.788 25.879 -33.048 1.00 89.56 673 LEU A C 1
ATOM 5400 O O . LEU A 1 673 ? 33.160 25.817 -34.103 1.00 89.56 673 LEU A O 1
ATOM 5404 N N . CYS A 1 674 ? 34.942 26.532 -32.959 1.00 87.88 674 CYS A N 1
ATOM 5405 C CA . CYS A 1 674 ? 35.640 27.138 -34.083 1.00 87.88 674 CYS A CA 1
ATOM 5406 C C . CYS A 1 674 ? 35.991 26.098 -35.143 1.00 87.88 674 CYS A C 1
ATOM 5408 O O . CYS A 1 674 ? 35.924 26.424 -36.330 1.00 87.88 674 CYS A O 1
ATOM 5410 N N . SER A 1 675 ? 36.290 24.854 -34.742 1.00 82.81 675 SER A N 1
ATOM 5411 C CA . SER A 1 675 ? 36.558 23.738 -35.650 1.00 82.81 675 SER A CA 1
ATOM 5412 C C . SER A 1 675 ? 35.364 23.417 -36.557 1.00 82.81 675 SER A C 1
ATOM 5414 O O . SER A 1 675 ? 35.601 23.020 -37.686 1.00 82.81 675 SER A O 1
ATOM 5416 N N . SER A 1 676 ? 34.125 23.685 -36.120 1.00 83.44 676 SER A N 1
ATOM 5417 C CA . SER A 1 676 ? 32.882 23.460 -36.882 1.00 83.44 676 SER A CA 1
ATOM 5418 C C . SER A 1 676 ? 32.224 24.740 -37.416 1.00 83.44 676 SER A C 1
ATOM 5420 O O . SER A 1 676 ? 31.285 24.670 -38.208 1.00 83.44 676 SER A O 1
ATOM 5422 N N . MET A 1 677 ? 32.730 25.909 -37.019 1.00 89.19 677 MET A N 1
ATOM 5423 C CA . MET A 1 677 ? 32.160 27.215 -37.340 1.00 89.19 677 MET A CA 1
ATOM 5424 C C . MET A 1 677 ? 32.121 27.490 -38.857 1.00 89.19 677 MET A C 1
ATOM 5426 O O . MET A 1 677 ? 33.176 27.445 -39.502 1.00 89.19 677 MET A O 1
ATOM 5430 N N . PRO A 1 678 ? 30.951 27.861 -39.413 1.00 88.75 678 PRO A N 1
ATOM 5431 C CA . PRO A 1 678 ? 30.840 28.379 -40.771 1.00 88.75 678 PRO A CA 1
ATOM 5432 C C . PRO A 1 678 ? 31.564 29.722 -40.908 1.00 88.75 678 PRO A C 1
ATOM 5434 O O . PRO A 1 678 ? 31.428 30.599 -40.052 1.00 88.75 678 PRO A O 1
ATOM 5437 N N . LEU A 1 679 ? 32.318 29.895 -41.993 1.00 89.69 679 LEU A N 1
ATOM 5438 C CA . LEU A 1 679 ? 33.110 31.100 -42.250 1.00 89.69 679 LEU A CA 1
ATOM 5439 C C . LEU A 1 679 ? 32.629 31.818 -43.505 1.00 89.69 679 LEU A C 1
ATOM 5441 O O . LEU A 1 679 ? 32.321 31.178 -44.502 1.00 89.69 679 LEU A O 1
ATOM 5445 N N . LEU A 1 680 ? 32.604 33.146 -43.466 1.00 90.12 680 LEU A N 1
ATOM 5446 C CA . LEU A 1 680 ? 32.351 33.981 -44.635 1.00 90.12 680 LEU A CA 1
ATOM 5447 C C . LEU A 1 680 ? 33.652 34.167 -45.430 1.00 90.12 680 LEU A C 1
ATOM 5449 O O . LEU A 1 680 ? 34.637 34.672 -44.887 1.00 90.12 680 LEU A O 1
ATOM 5453 N N . ASP A 1 681 ? 33.669 33.759 -46.696 1.00 88.06 681 ASP A N 1
ATOM 5454 C CA . ASP A 1 681 ? 34.824 33.951 -47.572 1.00 88.06 681 ASP A CA 1
ATOM 5455 C C . ASP A 1 681 ? 34.910 35.383 -48.145 1.00 88.06 681 ASP A C 1
ATOM 5457 O O . ASP A 1 681 ? 33.988 36.193 -48.010 1.00 88.06 681 ASP A O 1
ATOM 5461 N N . SER A 1 682 ? 36.021 35.707 -48.814 1.00 84.06 682 SER A N 1
ATOM 5462 C CA . SER A 1 682 ? 36.264 37.007 -49.461 1.00 84.06 682 SER A CA 1
ATOM 5463 C C . SER A 1 682 ? 35.296 37.358 -50.604 1.00 84.06 682 SER A C 1
ATOM 5465 O O . SER A 1 682 ? 35.288 38.505 -51.060 1.00 84.06 682 SER A O 1
ATOM 5467 N N . TYR A 1 683 ? 34.442 36.421 -51.029 1.00 82.88 683 TYR A N 1
ATOM 5468 C CA . TYR A 1 683 ? 33.441 36.584 -52.087 1.00 82.88 683 TYR A CA 1
ATOM 5469 C C . TYR A 1 683 ? 32.002 36.646 -51.546 1.00 82.88 683 TYR A C 1
ATOM 5471 O O . TYR A 1 683 ? 31.065 36.800 -52.331 1.00 82.88 683 TYR A O 1
ATOM 5479 N N . GLY A 1 684 ? 31.815 36.562 -50.225 1.00 81.06 684 GLY A N 1
ATOM 5480 C CA . GLY A 1 684 ? 30.512 36.641 -49.565 1.00 81.06 684 GLY A CA 1
ATOM 5481 C C . GLY A 1 684 ? 29.780 35.302 -49.424 1.00 81.06 684 GLY A C 1
ATOM 5482 O O . GLY A 1 684 ? 28.593 35.296 -49.090 1.00 81.06 684 GLY A O 1
ATOM 5483 N N . HIS A 1 685 ? 30.447 34.168 -49.651 1.00 85.31 685 HIS A N 1
ATOM 5484 C CA . HIS A 1 685 ? 29.876 32.840 -49.438 1.00 85.31 685 HIS A CA 1
ATOM 5485 C C . HIS A 1 685 ? 30.159 32.333 -48.026 1.00 85.31 685 HIS A C 1
ATOM 5487 O O . HIS A 1 685 ? 31.272 32.441 -47.517 1.00 85.31 685 HIS A O 1
ATOM 5493 N N . VAL A 1 686 ? 29.151 31.725 -47.398 1.00 85.56 686 VAL A N 1
ATOM 5494 C CA . VAL A 1 686 ? 29.331 31.002 -46.134 1.00 85.56 686 VAL A CA 1
ATOM 5495 C C . VAL A 1 686 ? 29.816 29.587 -46.449 1.00 85.56 686 VAL A C 1
ATOM 5497 O O . VAL A 1 686 ? 29.079 28.792 -47.033 1.00 85.56 686 VAL A O 1
ATOM 5500 N N . ILE A 1 687 ? 31.059 29.294 -46.076 1.00 84.69 687 ILE A N 1
ATOM 5501 C CA . ILE A 1 687 ? 31.720 28.003 -46.249 1.00 84.69 687 ILE A CA 1
ATOM 5502 C C . ILE A 1 687 ? 31.551 27.172 -44.977 1.00 84.69 687 ILE A C 1
ATOM 5504 O O . ILE A 1 687 ? 31.908 27.602 -43.877 1.00 84.69 687 ILE A O 1
ATOM 5508 N N . GLU A 1 688 ? 31.009 25.968 -45.136 1.00 77.25 688 GLU A N 1
ATOM 5509 C CA . GLU A 1 688 ? 30.851 24.998 -44.053 1.00 77.25 688 GLU A CA 1
ATOM 5510 C C . GLU A 1 688 ? 32.184 24.311 -43.710 1.00 77.25 688 GLU A C 1
ATOM 5512 O O . GLU A 1 688 ? 33.051 24.106 -44.562 1.00 77.25 688 GLU A O 1
ATOM 5517 N N . CYS A 1 689 ? 32.342 23.927 -42.440 1.00 70.19 689 CYS A N 1
ATOM 5518 C CA . CYS A 1 689 ? 33.575 23.353 -41.894 1.00 70.19 689 CYS A CA 1
ATOM 5519 C C . CYS A 1 689 ? 34.109 22.139 -42.665 1.00 70.19 689 CYS A C 1
ATOM 5521 O O . CYS A 1 689 ? 35.316 22.027 -42.863 1.00 70.19 689 CYS A O 1
ATOM 5523 N N . THR A 1 690 ? 33.238 21.225 -43.099 1.00 66.81 690 THR A N 1
ATOM 5524 C CA . THR A 1 690 ? 33.643 19.957 -43.733 1.00 66.81 690 THR A CA 1
ATOM 5525 C C . THR A 1 690 ? 34.461 20.146 -45.012 1.00 66.81 690 THR A C 1
ATOM 5527 O O . THR A 1 690 ? 35.045 19.187 -45.506 1.00 66.81 690 THR A O 1
ATOM 5530 N N . CYS A 1 691 ? 34.524 21.370 -45.536 1.00 64.44 691 CYS A N 1
ATOM 5531 C CA . CYS A 1 691 ? 35.190 21.722 -46.778 1.00 64.44 691 CYS A CA 1
ATOM 5532 C C . CYS A 1 691 ? 36.460 22.571 -46.587 1.00 64.44 691 CYS A C 1
ATOM 5534 O O . CYS A 1 691 ? 36.866 23.202 -47.553 1.00 64.44 691 CYS A O 1
ATOM 5536 N N . ARG A 1 692 ? 37.074 22.652 -45.389 1.00 76.06 692 ARG A N 1
ATOM 5537 C CA . ARG A 1 692 ? 38.255 23.517 -45.162 1.00 76.06 692 ARG A CA 1
ATOM 5538 C C . ARG A 1 692 ? 39.518 22.754 -44.743 1.00 76.06 692 ARG A C 1
ATOM 5540 O O . ARG A 1 692 ? 39.501 22.016 -43.762 1.00 76.06 692 ARG A O 1
ATOM 5547 N N . LYS A 1 693 ? 40.636 22.984 -45.438 1.00 78.38 693 LYS A N 1
ATOM 5548 C CA . LYS A 1 693 ? 41.979 22.499 -45.042 1.00 78.38 693 LYS A CA 1
ATOM 5549 C C . LYS A 1 693 ? 42.824 23.553 -44.327 1.00 78.38 693 LYS A C 1
ATOM 5551 O O . LYS A 1 693 ? 43.775 23.204 -43.635 1.00 78.38 693 LYS A O 1
ATOM 5556 N N . GLY A 1 694 ? 42.463 24.826 -44.455 1.00 84.00 694 GLY A N 1
ATOM 5557 C CA . GLY A 1 694 ? 43.130 25.929 -43.773 1.00 84.00 694 GLY A CA 1
ATOM 5558 C C . GLY A 1 694 ? 42.421 27.259 -43.997 1.00 84.00 694 GLY A C 1
ATOM 5559 O O . GLY A 1 694 ? 41.493 27.358 -44.804 1.00 84.00 694 GLY A O 1
ATOM 5560 N N . VAL A 1 695 ? 42.849 28.285 -43.260 1.00 89.00 695 VAL A N 1
ATOM 5561 C CA . VAL A 1 695 ? 42.238 29.617 -43.300 1.00 89.00 695 VAL A CA 1
ATOM 5562 C C . VAL A 1 695 ? 43.303 30.672 -43.558 1.00 89.00 695 VAL A C 1
ATOM 5564 O O . VAL A 1 695 ? 44.354 30.701 -42.917 1.00 89.00 695 VAL A O 1
ATOM 5567 N N . LEU A 1 696 ? 43.022 31.551 -44.513 1.00 88.38 696 LEU A N 1
ATOM 5568 C CA . LEU A 1 696 ? 43.877 32.672 -44.867 1.00 88.38 696 LEU A CA 1
ATOM 5569 C C . LEU A 1 696 ? 43.323 33.939 -44.239 1.00 88.38 696 LEU A C 1
ATOM 5571 O O . LEU A 1 696 ? 42.111 34.188 -44.246 1.00 88.38 696 LEU A O 1
ATOM 5575 N N . VAL A 1 697 ? 44.232 34.773 -43.741 1.00 87.69 697 VAL A N 1
ATOM 5576 C CA . VAL A 1 697 ? 43.881 36.167 -43.478 1.00 87.69 697 VAL A CA 1
ATOM 5577 C C . VAL A 1 697 ? 43.448 36.845 -44.790 1.00 87.69 697 VAL A C 1
ATOM 5579 O O . VAL A 1 697 ? 43.922 36.450 -45.858 1.00 87.69 697 VAL A O 1
ATOM 5582 N N . PRO A 1 698 ? 42.573 37.862 -44.730 1.00 86.12 698 PRO A N 1
ATOM 5583 C CA . PRO A 1 698 ? 42.139 38.593 -45.919 1.00 86.12 698 PRO A CA 1
ATOM 5584 C C . PRO A 1 698 ? 43.331 39.126 -46.742 1.00 86.12 698 PRO A C 1
ATOM 5586 O O . PRO A 1 698 ? 44.288 39.648 -46.161 1.00 86.12 698 PRO A O 1
ATOM 5589 N N . ALA A 1 699 ? 43.287 39.041 -48.079 1.00 78.19 699 ALA A N 1
ATOM 5590 C CA . ALA A 1 699 ? 44.423 39.400 -48.945 1.00 78.19 699 ALA A CA 1
ATOM 5591 C C . ALA A 1 699 ? 44.932 40.842 -48.745 1.00 78.19 699 ALA A C 1
ATOM 5593 O O . ALA A 1 699 ? 46.118 41.119 -48.875 1.00 78.19 699 ALA A O 1
ATOM 5594 N N . ASN A 1 700 ? 44.056 41.765 -48.346 1.00 77.75 700 ASN A N 1
ATOM 5595 C CA . ASN A 1 700 ? 44.387 43.161 -48.038 1.00 77.75 700 ASN A CA 1
ATOM 5596 C C . ASN A 1 700 ? 45.312 43.351 -46.823 1.00 77.75 700 ASN A C 1
ATOM 5598 O O . ASN A 1 700 ? 45.754 44.473 -46.580 1.00 77.75 700 ASN A O 1
ATOM 5602 N N . VAL A 1 701 ? 45.576 42.300 -46.045 1.00 77.81 701 VAL A N 1
ATOM 5603 C CA . VAL A 1 701 ? 46.517 42.323 -44.916 1.00 77.81 701 VAL A CA 1
ATOM 5604 C C . VAL A 1 701 ? 47.594 41.234 -45.025 1.00 77.81 701 VAL A C 1
ATOM 5606 O O . VAL A 1 701 ? 48.231 40.930 -44.016 1.00 77.81 701 VAL A O 1
ATOM 5609 N N . SER A 1 702 ? 47.787 40.641 -46.213 1.00 84.25 702 SER A N 1
ATOM 5610 C CA . SER A 1 702 ? 48.650 39.471 -46.429 1.00 84.25 702 SER A CA 1
ATOM 5611 C C . SER A 1 702 ? 49.932 39.767 -47.221 1.00 84.25 702 SER A C 1
ATOM 5613 O O . SER A 1 702 ? 49.892 40.462 -48.229 1.00 84.25 702 SER A O 1
ATOM 5615 N N . LYS A 1 703 ? 51.050 39.151 -46.811 1.00 79.00 703 LYS A N 1
ATOM 5616 C CA . LYS A 1 703 ? 52.344 39.141 -47.518 1.00 79.00 703 LYS A CA 1
ATOM 5617 C C . LYS A 1 703 ? 52.463 38.048 -48.582 1.00 79.00 703 LYS A C 1
ATOM 5619 O O . LYS A 1 703 ? 53.295 38.168 -49.479 1.00 79.00 703 LYS A O 1
ATOM 5624 N N . TRP A 1 704 ? 51.691 36.958 -48.496 1.00 80.25 704 TRP A N 1
ATOM 5625 C CA . TRP A 1 704 ? 51.745 35.911 -49.527 1.00 80.25 704 TRP A CA 1
ATOM 5626 C C . TRP A 1 704 ? 51.228 36.403 -50.873 1.00 80.25 704 TRP A C 1
ATOM 5628 O O . TRP A 1 704 ? 51.764 35.988 -51.897 1.00 80.25 704 TRP A O 1
ATOM 5638 N N . ALA A 1 705 ? 50.263 37.325 -50.870 1.00 75.81 705 ALA A N 1
ATOM 5639 C CA . ALA A 1 705 ? 49.735 37.940 -52.083 1.00 75.81 705 ALA A CA 1
ATOM 5640 C C . ALA A 1 705 ? 50.798 38.759 -52.848 1.00 75.81 705 ALA A C 1
ATOM 5642 O O . ALA A 1 705 ? 50.714 38.878 -54.069 1.00 75.81 705 ALA A O 1
ATOM 5643 N N . ASP A 1 706 ? 51.827 39.266 -52.154 1.00 73.19 706 ASP A N 1
ATOM 5644 C CA . ASP A 1 706 ? 52.931 40.019 -52.766 1.00 73.19 706 ASP A CA 1
ATOM 5645 C C . ASP A 1 706 ? 53.959 39.102 -53.456 1.00 73.19 706 ASP A C 1
ATOM 5647 O O . ASP A 1 706 ? 54.503 39.444 -54.507 1.00 73.19 706 ASP A O 1
ATOM 5651 N N . LEU A 1 707 ? 54.242 37.928 -52.872 1.00 76.88 707 LEU A N 1
ATOM 5652 C CA . LEU A 1 707 ? 55.200 36.953 -53.421 1.00 76.88 707 LEU A CA 1
ATOM 5653 C C . LEU A 1 707 ? 54.560 36.053 -54.487 1.00 76.88 707 LEU A C 1
ATOM 5655 O O . LEU A 1 707 ? 55.212 35.659 -55.456 1.00 76.88 707 LEU A O 1
ATOM 5659 N N . ILE A 1 708 ? 53.291 35.704 -54.282 1.00 75.12 708 ILE A N 1
ATOM 5660 C CA . ILE A 1 708 ? 52.519 34.777 -55.100 1.00 75.12 708 ILE A CA 1
ATOM 5661 C C . ILE A 1 708 ? 51.277 35.529 -55.587 1.00 75.12 708 ILE A C 1
ATOM 5663 O O . ILE A 1 708 ? 50.297 35.685 -54.868 1.00 75.12 708 ILE A O 1
ATOM 5667 N N . VAL A 1 709 ? 51.335 35.997 -56.837 1.00 67.75 709 VAL A N 1
ATOM 5668 C CA . VAL A 1 709 ? 50.325 36.886 -57.452 1.00 67.75 709 VAL A CA 1
ATOM 5669 C C . VAL A 1 709 ? 48.915 36.277 -57.481 1.00 67.75 709 VAL A C 1
ATOM 5671 O O . VAL A 1 709 ? 47.916 36.990 -57.449 1.00 67.75 709 VAL A O 1
ATOM 5674 N N . PHE A 1 710 ? 48.817 34.951 -57.544 1.00 70.81 710 PHE A N 1
ATOM 5675 C CA . PHE A 1 710 ? 47.553 34.217 -57.502 1.00 70.81 710 PHE A CA 1
ATOM 5676 C C . PHE A 1 710 ? 47.455 33.444 -56.191 1.00 70.81 710 PHE A C 1
ATOM 5678 O O . PHE A 1 710 ? 48.477 33.025 -55.674 1.00 70.81 710 PHE A O 1
ATOM 5685 N N . ASN A 1 711 ? 46.245 33.212 -55.673 1.00 77.56 711 ASN A N 1
ATOM 5686 C CA . ASN A 1 711 ? 46.023 32.368 -54.494 1.00 77.56 711 ASN A CA 1
ATOM 5687 C C . ASN A 1 711 ? 46.012 30.873 -54.895 1.00 77.56 711 ASN A C 1
ATOM 5689 O O . ASN A 1 711 ? 44.970 30.395 -55.358 1.00 77.56 711 ASN A O 1
ATOM 5693 N N . PRO A 1 712 ? 47.117 30.112 -54.741 1.00 74.94 712 PRO A N 1
ATOM 5694 C CA . PRO A 1 712 ? 47.155 28.700 -55.121 1.00 74.94 712 PRO A CA 1
ATOM 5695 C C . PRO A 1 712 ? 46.330 27.810 -54.183 1.00 74.94 712 PRO A C 1
ATOM 5697 O O . PRO A 1 712 ? 45.875 26.747 -54.599 1.00 74.94 712 PRO A O 1
ATOM 5700 N N . TRP A 1 713 ? 46.094 28.242 -52.942 1.00 81.56 713 TRP A N 1
ATOM 5701 C CA . TRP A 1 713 ? 45.418 27.436 -51.925 1.00 81.56 713 TRP A CA 1
ATOM 5702 C C . TRP A 1 713 ? 43.912 27.271 -52.172 1.00 81.56 713 TRP A C 1
ATOM 5704 O O . TRP A 1 713 ? 43.280 26.403 -51.572 1.00 81.56 713 TRP A O 1
ATOM 5714 N N . ARG A 1 714 ? 43.316 28.054 -53.083 1.00 73.94 714 ARG A N 1
ATOM 5715 C CA . ARG A 1 714 ? 41.883 27.961 -53.412 1.00 73.94 714 ARG A CA 1
ATOM 5716 C C . ARG A 1 714 ? 41.479 26.572 -53.910 1.00 73.94 714 ARG A C 1
ATOM 5718 O O . ARG A 1 714 ? 40.422 26.076 -53.540 1.00 73.94 714 ARG A O 1
ATOM 5725 N N . ASN A 1 715 ? 42.318 25.948 -54.736 1.00 74.12 715 ASN A N 1
ATOM 5726 C CA . ASN A 1 715 ? 42.065 24.597 -55.250 1.00 74.12 715 ASN A CA 1
ATOM 5727 C C . ASN A 1 715 ? 42.414 23.504 -54.226 1.00 74.12 715 ASN A C 1
ATOM 5729 O O . ASN A 1 715 ? 42.210 22.324 -54.497 1.00 74.12 715 ASN A O 1
ATOM 5733 N N . GLU A 1 716 ? 42.949 23.890 -53.067 1.00 75.00 716 GLU A N 1
ATOM 5734 C CA . GLU A 1 716 ? 43.280 23.004 -51.953 1.00 75.00 716 GLU A CA 1
ATOM 5735 C C . GLU A 1 716 ? 42.335 23.212 -50.762 1.00 75.00 716 GLU A C 1
ATOM 5737 O O . GLU A 1 716 ? 42.686 22.871 -49.637 1.00 75.00 716 GLU A O 1
ATOM 5742 N N . ASP A 1 717 ? 41.131 23.745 -50.992 1.00 77.56 717 ASP A N 1
ATOM 5743 C CA . ASP A 1 717 ? 40.089 23.893 -49.968 1.00 77.56 717 ASP A CA 1
ATOM 5744 C C . ASP A 1 717 ? 40.475 24.849 -48.816 1.00 77.56 717 ASP A C 1
ATOM 5746 O O . ASP A 1 717 ? 40.056 24.675 -47.671 1.00 77.56 717 ASP A O 1
ATOM 5750 N N . TYR A 1 718 ? 41.299 25.868 -49.080 1.00 86.06 718 TYR A N 1
ATOM 5751 C CA . TYR A 1 718 ? 41.538 26.945 -48.112 1.00 86.06 718 TYR A CA 1
ATOM 5752 C C . TYR A 1 718 ? 40.484 28.045 -48.235 1.00 86.06 718 TYR A C 1
ATOM 5754 O O . TYR A 1 718 ? 40.087 28.429 -49.336 1.00 86.06 718 TYR A O 1
ATOM 5762 N N . VAL A 1 719 ? 40.094 28.611 -47.093 1.00 86.38 719 VAL A N 1
ATOM 5763 C CA . VAL A 1 719 ? 39.133 29.718 -47.018 1.00 86.38 719 VAL A CA 1
ATOM 5764 C C . VAL A 1 719 ? 39.871 31.025 -46.759 1.00 86.38 719 VAL A C 1
ATOM 5766 O O . VAL A 1 719 ? 40.505 31.188 -45.719 1.00 86.38 719 VAL A O 1
ATOM 5769 N N . GLU A 1 720 ? 39.767 31.980 -47.678 1.00 88.50 720 GLU A N 1
ATOM 5770 C CA . GLU A 1 720 ? 40.182 33.361 -47.427 1.00 88.50 720 GLU A CA 1
ATOM 5771 C C . GLU A 1 720 ? 39.061 34.107 -46.708 1.00 88.50 720 GLU A C 1
ATOM 5773 O O . GLU A 1 720 ? 37.965 34.222 -47.249 1.00 88.50 720 GLU A O 1
ATOM 5778 N N . LEU A 1 721 ? 39.323 34.609 -45.500 1.00 89.62 721 LEU A N 1
ATOM 5779 C CA . LEU A 1 721 ? 38.308 35.307 -44.711 1.00 89.62 721 LEU A CA 1
ATOM 5780 C C . LEU A 1 721 ? 37.809 36.589 -45.400 1.00 89.62 721 LEU A C 1
ATOM 5782 O O . LEU A 1 721 ? 38.590 37.376 -45.936 1.00 89.62 721 LEU A O 1
ATOM 5786 N N . GLY A 1 722 ? 36.501 36.832 -45.301 1.00 86.81 722 GLY A N 1
ATOM 5787 C CA . GLY A 1 722 ? 35.860 38.081 -45.705 1.00 86.81 722 GLY A CA 1
ATOM 5788 C C . GLY A 1 722 ? 36.343 39.303 -44.918 1.00 86.81 722 GLY A C 1
ATOM 5789 O O . GLY A 1 722 ? 36.798 39.214 -43.771 1.00 86.81 722 GLY A O 1
ATOM 5790 N N . LYS A 1 723 ? 36.218 40.486 -45.528 1.00 84.25 723 LYS A N 1
ATOM 5791 C CA . LYS A 1 723 ? 36.633 41.770 -44.928 1.00 84.25 723 LYS A CA 1
ATOM 5792 C C . LYS A 1 723 ? 35.765 42.142 -43.723 1.00 84.25 723 LYS A C 1
ATOM 5794 O O . LYS A 1 723 ? 36.191 42.906 -42.861 1.00 84.25 723 LYS A O 1
ATOM 5799 N N . GLU A 1 724 ? 34.572 41.567 -43.635 1.00 85.44 724 GLU A N 1
ATOM 5800 C CA . GLU A 1 724 ? 33.588 41.754 -42.578 1.00 85.44 724 GLU A CA 1
ATOM 5801 C C . GLU A 1 724 ? 34.131 41.379 -41.195 1.00 85.44 724 GLU A C 1
ATOM 5803 O O . GLU A 1 724 ? 33.782 42.029 -40.211 1.00 85.44 724 GLU A O 1
ATOM 5808 N N . TYR A 1 725 ? 35.050 40.411 -41.110 1.00 89.00 725 TYR A N 1
ATOM 5809 C CA . TYR A 1 725 ? 35.707 40.029 -39.854 1.00 89.00 725 TYR A CA 1
ATOM 5810 C C . TYR A 1 725 ? 36.653 41.106 -39.292 1.00 89.00 725 TYR A C 1
ATOM 5812 O O . TYR A 1 725 ? 37.117 40.999 -38.155 1.00 89.00 725 TYR A O 1
ATOM 5820 N N . LEU A 1 726 ? 36.936 42.162 -40.063 1.00 83.12 726 LEU A N 1
ATOM 5821 C CA . LEU A 1 726 ? 37.704 43.326 -39.616 1.00 83.12 726 LEU A CA 1
ATOM 5822 C C . LEU A 1 726 ? 36.809 44.401 -38.968 1.00 83.12 726 LEU A C 1
ATOM 5824 O O . LEU A 1 726 ? 37.321 45.303 -38.296 1.00 83.12 726 LEU A O 1
ATOM 5828 N N . HIS A 1 727 ? 35.486 44.323 -39.150 1.00 84.81 727 HIS A N 1
ATOM 5829 C CA . HIS A 1 727 ? 34.535 45.338 -38.699 1.00 84.81 727 HIS A CA 1
ATOM 5830 C C . HIS A 1 727 ? 34.232 45.268 -37.188 1.00 84.81 727 HIS A C 1
ATOM 5832 O O . HIS A 1 727 ? 34.450 44.265 -36.512 1.00 84.81 727 HIS A O 1
ATOM 5838 N N . ARG A 1 728 ? 33.713 46.380 -36.649 1.00 80.31 728 ARG A N 1
ATOM 5839 C CA . ARG A 1 728 ? 33.194 46.509 -35.271 1.00 80.31 728 ARG A CA 1
ATOM 5840 C C . ARG A 1 728 ? 31.721 46.075 -35.200 1.00 80.31 728 ARG A C 1
ATOM 5842 O O . ARG A 1 728 ? 30.978 46.380 -36.130 1.00 80.31 728 ARG A O 1
ATOM 5849 N N . SER A 1 729 ? 31.283 45.453 -34.098 1.00 84.75 729 SER A N 1
ATOM 5850 C CA . SER A 1 729 ? 29.879 45.018 -33.904 1.00 84.75 729 SER A CA 1
ATOM 5851 C C . SER A 1 729 ? 29.379 45.193 -32.463 1.00 84.75 729 SER A C 1
ATOM 5853 O O . SER A 1 729 ? 30.175 45.205 -31.518 1.00 84.75 729 SER A O 1
ATOM 5855 N N . ARG A 1 730 ? 28.054 45.308 -32.292 1.00 84.75 730 ARG A N 1
ATOM 5856 C CA . ARG A 1 730 ? 27.343 45.287 -31.003 1.00 84.75 730 ARG A CA 1
ATOM 5857 C C . ARG A 1 730 ? 26.193 44.266 -31.067 1.00 84.75 730 ARG A C 1
ATOM 5859 O O . ARG A 1 730 ? 25.335 44.407 -31.930 1.00 84.75 730 ARG A O 1
ATOM 5866 N N . ASN A 1 731 ? 26.178 43.271 -30.175 1.00 85.00 731 ASN A N 1
ATOM 5867 C CA . ASN A 1 731 ? 25.194 42.170 -30.124 1.00 85.00 731 ASN A CA 1
ATOM 5868 C C . ASN A 1 731 ? 24.911 41.776 -28.666 1.00 85.00 731 ASN A C 1
ATOM 5870 O O . ASN A 1 731 ? 25.855 41.752 -27.876 1.00 85.00 731 ASN A O 1
ATOM 5874 N N . ALA A 1 732 ? 23.653 41.486 -28.308 1.00 82.44 732 ALA A N 1
ATOM 5875 C CA . ALA A 1 732 ? 23.233 41.138 -26.938 1.00 82.44 732 ALA A CA 1
ATOM 5876 C C . ALA A 1 732 ? 23.763 42.137 -25.881 1.00 82.44 732 ALA A C 1
ATOM 5878 O O . ALA A 1 732 ? 24.333 41.773 -24.852 1.00 82.44 732 ALA A O 1
ATOM 5879 N N . GLY A 1 733 ? 23.726 43.434 -26.211 1.00 77.88 733 GLY A N 1
ATOM 5880 C CA . GLY A 1 733 ? 24.283 44.508 -25.378 1.00 77.88 733 GLY A CA 1
ATOM 5881 C C . GLY A 1 733 ? 25.820 44.573 -25.295 1.00 77.88 733 GLY A C 1
ATOM 5882 O O . GLY A 1 733 ? 26.351 45.547 -24.763 1.00 77.88 733 GLY A O 1
ATOM 5883 N N . GLN A 1 734 ? 26.558 43.609 -25.853 1.00 82.69 734 GLN A N 1
ATOM 5884 C CA . GLN A 1 734 ? 28.024 43.548 -25.802 1.00 82.69 734 GLN A CA 1
ATOM 5885 C C . GLN A 1 734 ? 28.678 44.203 -27.025 1.00 82.69 734 GLN A C 1
ATOM 5887 O O . GLN A 1 734 ? 28.171 44.114 -28.141 1.00 82.69 734 GLN A O 1
ATOM 5892 N N . TYR A 1 735 ? 29.839 44.838 -26.832 1.00 82.62 735 TYR A N 1
ATOM 5893 C CA . TYR A 1 735 ? 30.607 45.520 -27.883 1.00 82.62 735 TYR A CA 1
ATOM 5894 C C . TYR A 1 735 ? 31.882 44.745 -28.258 1.00 82.62 735 TYR A C 1
ATOM 5896 O O . TYR A 1 735 ? 32.618 44.293 -27.383 1.00 82.62 735 TYR A O 1
ATOM 5904 N N . THR A 1 736 ? 32.173 44.636 -29.560 1.00 85.56 736 THR A N 1
ATOM 5905 C CA . THR A 1 736 ? 33.417 44.060 -30.103 1.00 85.56 736 THR A CA 1
ATOM 5906 C C . THR A 1 736 ? 34.140 45.102 -30.965 1.00 85.56 736 THR A C 1
ATOM 5908 O O . THR A 1 736 ? 33.590 45.577 -31.961 1.00 85.56 736 THR A O 1
ATOM 5911 N N . GLY A 1 737 ? 35.367 45.475 -30.581 1.00 80.31 737 GLY A N 1
ATOM 5912 C CA . GLY A 1 737 ? 36.176 46.485 -31.279 1.00 80.31 737 GLY A CA 1
ATOM 5913 C C . GLY A 1 737 ? 36.751 46.011 -32.622 1.00 80.31 737 GLY A C 1
ATOM 5914 O O . GLY A 1 737 ? 36.887 44.811 -32.859 1.00 80.31 737 GLY A O 1
ATOM 5915 N N . SER A 1 738 ? 37.125 46.956 -33.495 1.00 77.12 738 SER A N 1
ATOM 5916 C CA . SER A 1 738 ? 37.739 46.641 -34.795 1.00 77.12 738 SER A CA 1
ATOM 5917 C C . SER A 1 738 ? 39.041 45.866 -34.617 1.00 77.12 738 SER A C 1
ATOM 5919 O O . SER A 1 738 ? 39.868 46.224 -33.778 1.00 77.12 738 SER A O 1
ATOM 5921 N N . GLY A 1 739 ? 39.237 44.822 -35.417 1.00 77.75 739 GLY A N 1
ATOM 5922 C CA . GLY A 1 739 ? 40.443 43.996 -35.372 1.00 77.75 739 GLY A CA 1
ATOM 5923 C C . GLY A 1 739 ? 40.503 42.977 -34.222 1.00 77.75 739 GLY A C 1
ATOM 5924 O O . GLY A 1 739 ? 41.329 42.070 -34.269 1.00 77.75 739 GLY A O 1
ATOM 5925 N N . LYS A 1 740 ? 39.616 43.047 -33.217 1.00 83.25 740 LYS A N 1
ATOM 5926 C CA . LYS A 1 740 ? 39.600 42.053 -32.126 1.00 83.25 740 LYS A CA 1
ATOM 5927 C C . LYS A 1 740 ? 39.109 40.687 -32.590 1.00 83.25 740 LYS A C 1
ATOM 5929 O O . LYS A 1 740 ? 39.650 39.667 -32.176 1.00 83.25 740 LYS A O 1
ATOM 5934 N N . LEU A 1 741 ? 38.136 40.672 -33.499 1.00 88.88 741 LEU A N 1
ATOM 5935 C CA . LEU A 1 741 ? 37.616 39.427 -34.050 1.00 88.88 741 LEU A CA 1
ATOM 5936 C C . LEU A 1 741 ? 38.657 38.716 -34.929 1.00 88.88 741 LEU A C 1
ATOM 5938 O O . LEU A 1 741 ? 38.815 37.509 -34.803 1.00 88.88 741 LEU A O 1
ATOM 5942 N N . ILE A 1 742 ? 39.434 39.435 -35.750 1.00 87.75 742 ILE A N 1
ATOM 5943 C CA . ILE A 1 742 ? 40.493 38.792 -36.549 1.00 87.75 742 ILE A CA 1
ATOM 5944 C C . ILE A 1 742 ? 41.625 38.243 -35.670 1.00 87.75 742 ILE A C 1
ATOM 5946 O O . ILE A 1 742 ? 42.141 37.171 -35.960 1.00 87.75 742 ILE A O 1
ATOM 5950 N N . GLU A 1 743 ? 41.982 38.917 -34.573 1.00 86.19 743 GLU A N 1
ATOM 5951 C CA . GLU A 1 743 ? 42.943 38.402 -33.584 1.00 86.19 743 GLU A CA 1
ATOM 5952 C C . GLU A 1 743 ? 42.429 37.105 -32.934 1.00 86.19 743 GLU A C 1
ATOM 5954 O O . GLU A 1 743 ? 43.165 36.125 -32.820 1.00 86.19 743 GLU A O 1
ATOM 5959 N N . PHE A 1 744 ? 41.135 37.052 -32.609 1.00 90.12 744 PHE A N 1
ATOM 5960 C CA . PHE A 1 744 ? 40.477 35.835 -32.136 1.00 90.12 744 PHE A CA 1
ATOM 5961 C C . PHE A 1 744 ? 40.519 34.700 -33.174 1.00 90.12 744 PHE A C 1
ATOM 5963 O O . PHE A 1 744 ? 40.849 33.571 -32.812 1.00 90.12 744 PHE A O 1
ATOM 5970 N N . LEU A 1 745 ? 40.258 34.993 -34.455 1.00 89.44 745 LEU A N 1
ATOM 5971 C CA . LEU A 1 745 ? 40.281 34.003 -35.541 1.00 89.44 745 LEU A CA 1
ATOM 5972 C C . LEU A 1 745 ? 41.695 33.501 -35.869 1.00 89.44 745 LEU A C 1
ATOM 5974 O O . LEU A 1 745 ? 41.856 32.322 -36.172 1.00 89.44 745 LEU A O 1
ATOM 5978 N N . LYS A 1 746 ? 42.721 34.356 -35.762 1.00 87.12 746 LYS A N 1
ATOM 5979 C CA . LYS A 1 746 ? 44.131 33.942 -35.880 1.00 87.12 746 LYS A CA 1
ATOM 5980 C C . LYS A 1 746 ? 44.507 32.907 -34.820 1.00 87.12 746 LYS A C 1
ATOM 5982 O O . LYS A 1 746 ? 45.225 31.969 -35.129 1.00 87.12 746 LYS A O 1
ATOM 5987 N N . ASN A 1 747 ? 43.992 33.069 -33.601 1.00 85.94 747 ASN A N 1
ATOM 5988 C CA . ASN A 1 747 ? 44.334 32.210 -32.467 1.00 85.94 747 ASN A CA 1
ATOM 5989 C C . ASN A 1 747 ? 43.480 30.932 -32.367 1.00 85.94 747 ASN A C 1
ATOM 5991 O O . ASN A 1 747 ? 43.955 29.947 -31.815 1.00 85.94 747 ASN A O 1
ATOM 5995 N N . HIS A 1 748 ? 42.227 30.943 -32.843 1.00 87.44 748 HIS A N 1
ATOM 5996 C CA . HIS A 1 748 ? 41.287 29.822 -32.643 1.00 87.44 748 HIS A CA 1
ATOM 5997 C C . HIS A 1 748 ? 40.841 29.120 -33.932 1.00 87.44 748 HIS A C 1
ATOM 5999 O O . HIS A 1 748 ? 40.281 28.028 -33.858 1.00 87.44 748 HIS A O 1
ATOM 6005 N N . VAL A 1 749 ? 41.065 29.729 -35.100 1.00 87.50 749 VAL A N 1
ATOM 6006 C CA . VAL A 1 749 ? 40.754 29.159 -36.428 1.00 87.50 749 VAL A CA 1
ATOM 6007 C C . VAL A 1 749 ? 42.018 29.062 -37.300 1.00 87.50 749 VAL A C 1
ATOM 6009 O O . VAL A 1 749 ? 41.937 28.765 -38.487 1.00 87.50 749 VAL A O 1
ATOM 6012 N N . ASP A 1 750 ? 43.190 29.341 -36.722 1.00 84.44 750 ASP A N 1
ATOM 6013 C CA . ASP A 1 750 ? 44.502 29.281 -37.376 1.00 84.44 750 ASP A CA 1
ATOM 6014 C C . ASP A 1 750 ? 44.619 30.116 -38.665 1.00 84.44 750 ASP A C 1
ATOM 6016 O O . ASP A 1 750 ? 45.378 29.782 -39.582 1.00 84.44 750 ASP A O 1
ATOM 6020 N N . ALA A 1 751 ? 43.897 31.240 -38.742 1.00 87.69 751 ALA A N 1
ATOM 6021 C CA . ALA A 1 751 ? 43.996 32.153 -39.879 1.00 87.69 751 ALA A CA 1
ATOM 6022 C C . ALA A 1 751 ? 45.435 32.695 -40.020 1.00 87.69 751 ALA A C 1
ATOM 6024 O O . ALA A 1 751 ? 45.911 33.435 -39.159 1.00 87.69 751 ALA A O 1
ATOM 6025 N N . SER A 1 752 ? 46.128 32.338 -41.106 1.00 86.81 752 SER A N 1
ATOM 6026 C CA . SER A 1 752 ? 47.590 32.497 -41.231 1.00 86.81 752 SER A CA 1
ATOM 6027 C C . SER A 1 752 ? 48.040 33.235 -42.502 1.00 86.81 752 SER A C 1
ATOM 6029 O O . SER A 1 752 ? 47.260 33.448 -43.430 1.00 86.81 752 SER A O 1
ATOM 6031 N N . ASP A 1 753 ? 49.320 33.630 -42.527 1.00 86.12 753 ASP A N 1
ATOM 6032 C CA . ASP A 1 753 ? 50.016 34.322 -43.629 1.00 86.12 753 ASP A CA 1
ATOM 6033 C C . ASP A 1 753 ? 51.487 33.844 -43.736 1.00 86.12 753 ASP A C 1
ATOM 6035 O O . ASP A 1 753 ? 51.960 33.140 -42.839 1.00 86.12 753 ASP A O 1
ATOM 6039 N N . ILE A 1 754 ? 52.241 34.205 -44.786 1.00 77.81 754 ILE A N 1
ATOM 6040 C CA . ILE A 1 754 ? 53.689 33.903 -44.873 1.00 77.81 754 ILE A CA 1
ATOM 6041 C C . ILE A 1 754 ? 54.452 34.655 -43.762 1.00 77.81 754 ILE A C 1
ATOM 6043 O O . ILE A 1 754 ? 54.227 35.851 -43.558 1.00 77.81 754 ILE A O 1
ATOM 6047 N N . PRO A 1 755 ? 55.378 33.989 -43.041 1.00 72.69 755 PRO A N 1
ATOM 6048 C CA . PRO A 1 755 ? 55.948 32.667 -43.334 1.00 72.69 755 PRO A CA 1
ATOM 6049 C C . PRO A 1 755 ? 55.289 31.489 -42.594 1.00 72.69 755 PRO A C 1
ATOM 6051 O O . PRO A 1 755 ? 55.804 30.376 -42.640 1.00 72.69 755 PRO A O 1
ATOM 6054 N N . HIS A 1 756 ? 54.177 31.714 -41.898 1.00 79.19 756 HIS A N 1
ATOM 6055 C CA . HIS A 1 756 ? 53.526 30.719 -41.039 1.00 79.19 756 HIS A CA 1
ATOM 6056 C C . HIS A 1 756 ? 52.558 29.792 -41.782 1.00 79.19 756 HIS A C 1
ATOM 6058 O O . HIS A 1 756 ? 52.153 28.762 -41.238 1.00 79.19 756 HIS A O 1
ATOM 6064 N N . ILE A 1 757 ? 52.211 30.128 -43.023 1.00 82.06 757 ILE A N 1
ATOM 6065 C CA . ILE A 1 757 ? 51.415 29.274 -43.898 1.00 82.06 757 ILE A CA 1
ATOM 6066 C C . ILE A 1 757 ? 52.252 28.139 -44.497 1.00 82.06 757 ILE A C 1
ATOM 6068 O O . ILE A 1 757 ? 53.401 28.329 -44.908 1.00 82.06 757 ILE A O 1
ATOM 6072 N N . TYR A 1 758 ? 51.659 26.948 -44.563 1.00 81.81 758 TYR A N 1
ATOM 6073 C CA . TYR A 1 758 ? 52.265 25.820 -45.257 1.00 81.81 758 TYR A CA 1
ATOM 6074 C C . TYR A 1 758 ? 52.142 26.003 -46.782 1.00 81.81 758 TYR A C 1
ATOM 6076 O O . TYR A 1 758 ? 51.045 26.300 -47.265 1.00 81.81 758 TYR A O 1
ATOM 6084 N N . PRO A 1 759 ? 53.236 25.862 -47.551 1.00 80.19 759 PRO A N 1
ATOM 6085 C CA . PRO A 1 759 ? 53.180 25.936 -49.006 1.00 80.19 759 PRO A CA 1
ATOM 6086 C C . PRO A 1 759 ? 52.333 24.797 -49.594 1.00 80.19 759 PRO A C 1
ATOM 6088 O O . PRO A 1 759 ? 52.405 23.672 -49.096 1.00 80.19 759 PRO A O 1
ATOM 6091 N N . PRO A 1 760 ? 51.595 25.046 -50.688 1.00 75.75 760 PRO A N 1
ATOM 6092 C CA . PRO A 1 760 ? 50.958 23.980 -51.454 1.00 75.75 760 PRO A CA 1
ATOM 6093 C C . PRO A 1 760 ? 52.029 23.089 -52.105 1.00 75.75 760 PRO A C 1
ATOM 6095 O O . PRO A 1 760 ? 53.140 23.546 -52.397 1.00 75.75 760 PRO A O 1
ATOM 6098 N N . ASN A 1 761 ? 51.713 21.821 -52.395 1.00 81.19 761 ASN A N 1
ATOM 6099 C CA . ASN A 1 761 ? 52.636 20.917 -53.106 1.00 81.19 761 ASN A CA 1
ATOM 6100 C C . ASN A 1 761 ? 52.626 21.181 -54.624 1.00 81.19 761 ASN A C 1
ATOM 6102 O O . ASN A 1 761 ? 52.405 20.288 -55.447 1.00 81.19 761 ASN A O 1
ATOM 6106 N N . ALA A 1 762 ? 52.856 22.436 -54.988 1.00 76.19 762 ALA A N 1
ATOM 6107 C CA . ALA A 1 762 ? 52.845 22.948 -56.344 1.00 76.19 762 ALA A CA 1
ATOM 6108 C C . ALA A 1 762 ? 54.086 23.813 -56.587 1.00 76.19 762 ALA A C 1
ATOM 6110 O O . ALA A 1 762 ? 54.618 24.447 -55.675 1.00 76.19 762 ALA A O 1
ATOM 6111 N N . GLY A 1 763 ? 54.545 23.829 -57.837 1.00 74.62 763 GLY A N 1
ATOM 6112 C CA . GLY A 1 763 ? 55.518 24.824 -58.271 1.00 74.62 763 GLY A CA 1
ATOM 6113 C C . GLY A 1 763 ? 54.847 26.187 -58.423 1.00 74.62 763 GLY A C 1
ATOM 6114 O O . GLY A 1 763 ? 53.651 26.270 -58.704 1.00 74.62 763 GLY A O 1
ATOM 6115 N N . PHE A 1 764 ? 55.621 27.254 -58.268 1.00 79.00 764 PHE A N 1
ATOM 6116 C CA . PHE A 1 764 ? 55.183 28.614 -58.562 1.00 79.00 764 PHE A CA 1
ATOM 6117 C C . PHE A 1 764 ? 56.222 29.268 -59.470 1.00 79.00 764 PHE A C 1
ATOM 6119 O O . PHE A 1 764 ? 57.419 29.208 -59.207 1.00 79.00 764 PHE A O 1
ATOM 6126 N N . SER A 1 765 ? 55.768 29.888 -60.555 1.00 76.19 765 SER A N 1
ATOM 6127 C CA . SER A 1 765 ? 56.637 30.314 -61.660 1.00 76.19 765 SER A CA 1
ATOM 6128 C C . SER A 1 765 ? 57.618 31.433 -61.303 1.00 76.19 765 SER A C 1
ATOM 6130 O O . SER A 1 765 ? 58.527 31.720 -62.075 1.00 76.19 765 SER A O 1
ATOM 6132 N N . ALA A 1 766 ? 57.462 32.077 -60.142 1.00 79.56 766 ALA A N 1
ATOM 6133 C CA . ALA A 1 766 ? 58.349 33.162 -59.732 1.00 79.56 766 ALA A CA 1
ATOM 6134 C C . ALA A 1 766 ? 59.816 32.704 -59.591 1.00 79.56 766 ALA A C 1
ATOM 6136 O O . ALA A 1 766 ? 60.711 33.502 -59.852 1.00 79.56 766 ALA A O 1
ATOM 6137 N N . VAL A 1 767 ? 60.069 31.433 -59.232 1.00 85.94 767 VAL A N 1
ATOM 6138 C CA . VAL A 1 767 ? 61.431 30.864 -59.085 1.00 85.94 767 VAL A CA 1
ATOM 6139 C C . VAL A 1 767 ? 62.037 30.320 -60.382 1.00 85.94 767 VAL A C 1
ATOM 6141 O O . VAL A 1 767 ? 63.221 29.987 -60.417 1.00 85.94 767 VAL A O 1
ATOM 6144 N N . ASP A 1 768 ? 61.265 30.233 -61.462 1.00 79.94 768 ASP A N 1
ATOM 6145 C CA . ASP A 1 768 ? 61.816 29.877 -62.777 1.00 79.94 768 ASP A CA 1
ATOM 6146 C C . ASP A 1 768 ? 62.545 31.071 -63.413 1.00 79.94 768 ASP A C 1
ATOM 6148 O O . ASP A 1 768 ? 63.378 30.914 -64.306 1.00 79.94 768 ASP A O 1
ATOM 6152 N N . THR A 1 769 ? 62.248 32.274 -62.917 1.00 80.50 769 THR A N 1
ATOM 6153 C CA . THR A 1 769 ? 62.820 33.547 -63.348 1.00 80.50 769 THR A CA 1
ATOM 6154 C C . THR A 1 769 ? 63.710 34.167 -62.269 1.00 80.50 769 THR A C 1
ATOM 6156 O O . THR A 1 769 ? 63.571 33.844 -61.090 1.00 80.50 769 THR A O 1
ATOM 6159 N N . PRO A 1 770 ? 64.602 35.103 -62.635 1.00 85.38 770 PRO A N 1
ATOM 6160 C CA . PRO A 1 770 ? 65.380 35.876 -61.672 1.00 85.38 770 PRO A CA 1
ATOM 6161 C C . PRO A 1 770 ? 64.507 36.542 -60.599 1.00 85.38 770 PRO A C 1
ATOM 6163 O O . PRO A 1 770 ? 63.665 37.385 -60.913 1.00 85.38 770 PRO A O 1
ATOM 6166 N N . LEU A 1 771 ? 64.734 36.203 -59.328 1.00 86.44 771 LEU A N 1
ATOM 6167 C CA . LEU A 1 771 ? 64.059 36.863 -58.212 1.00 86.44 771 LEU A CA 1
ATOM 6168 C C . LEU A 1 771 ? 64.725 38.201 -57.876 1.00 86.44 771 LEU A C 1
ATOM 6170 O O . LEU A 1 771 ? 65.944 38.371 -57.971 1.00 86.44 771 LEU A O 1
ATOM 6174 N N . THR A 1 772 ? 63.915 39.157 -57.420 1.00 84.56 772 THR A N 1
ATOM 6175 C CA . THR A 1 772 ? 64.433 40.365 -56.773 1.00 84.56 772 THR A CA 1
ATOM 6176 C C . THR A 1 772 ? 65.083 40.003 -55.438 1.00 84.56 772 THR A C 1
ATOM 6178 O O . THR A 1 772 ? 64.763 38.988 -54.816 1.00 84.56 772 THR A O 1
ATOM 6181 N N . LYS A 1 773 ? 65.989 40.864 -54.966 1.00 84.56 773 LYS A N 1
ATOM 6182 C CA . LYS A 1 773 ? 66.687 40.683 -53.688 1.00 84.56 773 LYS A CA 1
ATOM 6183 C C . LYS A 1 773 ? 65.721 40.492 -52.510 1.00 84.56 773 LYS A C 1
ATOM 6185 O O . LYS A 1 773 ? 65.943 39.608 -51.688 1.00 84.56 773 LYS A O 1
ATOM 6190 N N . ASP A 1 774 ? 64.645 41.276 -52.447 1.00 83.88 774 ASP A N 1
ATOM 6191 C CA . ASP A 1 774 ? 63.673 41.203 -51.349 1.00 83.88 774 ASP A CA 1
ATOM 6192 C C . ASP A 1 774 ? 62.808 39.939 -51.416 1.00 83.88 774 ASP A C 1
ATOM 6194 O O . ASP A 1 774 ? 62.626 39.279 -50.394 1.00 83.88 774 ASP A O 1
ATOM 6198 N N . ASN A 1 775 ? 62.367 39.528 -52.611 1.00 87.06 775 ASN A N 1
ATOM 6199 C CA . ASN A 1 775 ? 61.602 38.289 -52.779 1.00 87.06 775 ASN A CA 1
ATOM 6200 C C . ASN A 1 775 ? 62.454 37.046 -52.503 1.00 87.06 775 ASN A C 1
ATOM 6202 O O . ASN A 1 775 ? 61.956 36.078 -51.930 1.00 87.06 775 ASN A O 1
ATOM 6206 N N . ALA A 1 776 ? 63.747 37.079 -52.846 1.00 87.06 776 ALA A N 1
ATOM 6207 C CA . ALA A 1 776 ? 64.684 36.023 -52.480 1.00 87.06 776 ALA A CA 1
ATOM 6208 C C . ALA A 1 776 ? 64.798 35.889 -50.951 1.00 87.06 776 ALA A C 1
ATOM 6210 O O . ALA A 1 776 ? 64.725 34.780 -50.429 1.00 87.06 776 ALA A O 1
ATOM 6211 N N . PHE A 1 777 ? 64.902 37.000 -50.210 1.00 88.31 777 PHE A N 1
ATOM 6212 C CA . PHE A 1 777 ? 64.934 36.946 -48.745 1.00 88.31 777 PHE A CA 1
ATOM 6213 C C . PHE A 1 777 ? 63.593 36.557 -48.117 1.00 88.31 777 PHE A C 1
ATOM 6215 O O . PHE A 1 777 ? 63.600 35.809 -47.144 1.00 88.31 777 PHE A O 1
ATOM 6222 N N . LEU A 1 778 ? 62.457 36.978 -48.680 1.00 87.31 778 LEU A N 1
ATOM 6223 C CA . LEU A 1 778 ? 61.130 36.557 -48.220 1.00 87.31 778 LEU A CA 1
ATOM 6224 C C . LEU A 1 778 ? 60.918 35.042 -48.404 1.00 87.31 778 LEU A C 1
ATOM 6226 O O . LEU A 1 778 ? 60.404 34.381 -47.501 1.00 87.31 778 LEU A O 1
ATOM 6230 N N . LEU A 1 779 ? 61.375 34.475 -49.529 1.00 88.50 779 LEU A N 1
ATOM 6231 C CA . LEU A 1 779 ? 61.374 33.028 -49.772 1.00 88.50 779 LEU A CA 1
ATOM 6232 C C . LEU A 1 779 ? 62.277 32.284 -48.779 1.00 88.50 779 LEU A C 1
ATOM 6234 O O . LEU A 1 779 ? 61.893 31.246 -48.241 1.00 88.50 779 LEU A O 1
ATOM 6238 N N . LEU A 1 780 ? 63.468 32.816 -48.503 1.00 88.94 780 LEU A N 1
ATOM 6239 C CA . LEU A 1 780 ? 64.386 32.213 -47.539 1.00 88.94 780 LEU A CA 1
ATOM 6240 C C . LEU A 1 780 ? 63.856 32.306 -46.097 1.00 88.94 780 LEU A C 1
ATOM 6242 O O . LEU A 1 780 ? 63.987 31.341 -45.350 1.00 88.94 780 LEU A O 1
ATOM 6246 N N . ASP A 1 781 ? 63.198 33.403 -45.712 1.00 86.44 781 ASP A N 1
ATOM 6247 C CA . ASP A 1 781 ? 62.522 33.525 -44.413 1.00 86.44 781 ASP A CA 1
ATOM 6248 C C . ASP A 1 781 ? 61.349 32.532 -44.288 1.00 86.44 781 ASP A C 1
ATOM 6250 O O . ASP A 1 781 ? 61.107 31.986 -43.207 1.00 86.44 781 ASP A O 1
ATOM 6254 N N . TRP A 1 782 ? 60.663 32.221 -45.395 1.00 89.50 782 TRP A N 1
ATOM 6255 C CA . TRP A 1 782 ? 59.641 31.173 -45.435 1.00 89.50 782 TRP A CA 1
ATOM 6256 C C . TRP A 1 782 ? 60.236 29.780 -45.200 1.00 89.50 782 TRP A C 1
ATOM 6258 O O . TRP A 1 782 ? 59.769 29.050 -44.325 1.00 89.50 782 TRP A O 1
ATOM 6268 N N . ILE A 1 783 ? 61.324 29.440 -45.900 1.00 86.56 783 ILE A N 1
ATOM 6269 C CA . ILE A 1 783 ? 62.048 28.172 -45.706 1.00 86.56 783 ILE A CA 1
ATOM 6270 C C . ILE A 1 783 ? 62.576 28.066 -44.272 1.00 86.56 783 ILE A C 1
ATOM 6272 O O . ILE A 1 783 ? 62.414 27.026 -43.632 1.00 86.56 783 ILE A O 1
ATOM 6276 N N . ARG A 1 784 ? 63.160 29.144 -43.739 1.00 89.19 784 ARG A N 1
ATOM 6277 C CA . ARG A 1 784 ? 63.628 29.226 -42.351 1.00 89.19 784 ARG A CA 1
ATOM 6278 C C . ARG A 1 784 ? 62.511 28.908 -41.362 1.00 89.19 784 ARG A C 1
ATOM 6280 O O . ARG A 1 784 ? 62.728 28.116 -40.447 1.00 89.19 784 ARG A O 1
ATOM 6287 N N . ASN A 1 785 ? 61.318 29.481 -41.544 1.00 85.94 785 ASN A N 1
ATOM 6288 C CA . ASN A 1 785 ? 60.182 29.221 -40.658 1.00 85.94 785 ASN A CA 1
ATOM 6289 C C . ASN A 1 785 ? 59.719 27.759 -40.726 1.00 85.94 785 ASN A C 1
ATOM 6291 O O . ASN A 1 785 ? 59.536 27.127 -39.687 1.00 85.94 785 ASN A O 1
ATOM 6295 N N . LEU A 1 786 ? 59.594 27.199 -41.934 1.00 84.38 786 LEU A N 1
ATOM 6296 C CA . LEU A 1 786 ? 59.200 25.801 -42.136 1.00 84.38 786 LEU A CA 1
ATOM 6297 C C . LEU A 1 786 ? 60.203 24.833 -41.494 1.00 84.38 786 LEU A C 1
ATOM 6299 O O . LEU A 1 786 ? 59.797 23.893 -40.810 1.00 84.38 786 LEU A O 1
ATOM 6303 N N . LYS A 1 787 ? 61.506 25.111 -41.631 1.00 82.56 787 LYS A N 1
ATOM 6304 C CA . LYS A 1 787 ? 62.569 24.339 -40.974 1.00 82.56 787 LYS A CA 1
ATOM 6305 C C . LYS A 1 787 ? 62.538 24.470 -39.459 1.00 82.56 787 LYS A C 1
ATOM 6307 O O . LYS A 1 787 ? 62.651 23.460 -38.774 1.00 82.56 787 LYS A O 1
ATOM 6312 N N . TYR A 1 788 ? 62.373 25.683 -38.935 1.00 81.44 788 TYR A N 1
ATOM 6313 C CA . TYR A 1 788 ? 62.265 25.909 -37.492 1.00 81.44 788 TYR A CA 1
ATOM 6314 C C . TYR A 1 788 ? 61.085 25.135 -36.886 1.00 81.44 788 TYR A C 1
ATOM 6316 O O . TYR A 1 788 ? 61.196 24.588 -35.794 1.00 81.44 788 TYR A O 1
ATOM 6324 N N . ARG A 1 789 ? 59.977 25.019 -37.627 1.00 81.12 789 ARG A N 1
ATOM 6325 C CA . ARG A 1 789 ? 58.807 24.215 -37.243 1.00 81.12 789 ARG A CA 1
ATOM 6326 C C . ARG A 1 789 ? 58.991 22.704 -37.444 1.00 81.12 789 ARG A C 1
ATOM 6328 O O . ARG A 1 789 ? 58.077 21.952 -37.122 1.00 81.12 789 ARG A O 1
ATOM 6335 N N . GLY A 1 790 ? 60.124 22.257 -37.989 1.00 80.06 790 GLY A N 1
ATOM 6336 C CA . GLY A 1 790 ? 60.395 20.846 -38.275 1.00 80.06 790 GLY A CA 1
ATOM 6337 C C . GLY A 1 790 ? 59.512 20.255 -39.378 1.00 80.06 790 GLY A C 1
ATOM 6338 O O . GLY A 1 790 ? 59.312 19.044 -39.413 1.00 80.06 790 GLY A O 1
ATOM 6339 N N . VAL A 1 791 ? 58.946 21.089 -40.257 1.00 75.88 791 VAL A N 1
ATOM 6340 C CA . VAL A 1 791 ? 58.023 20.629 -41.298 1.00 75.88 791 VAL A CA 1
ATOM 6341 C C . VAL A 1 791 ? 58.794 20.293 -42.568 1.00 75.88 791 VAL A C 1
ATOM 6343 O O . VAL A 1 791 ? 59.595 21.091 -43.058 1.00 75.88 791 VAL A O 1
ATOM 6346 N N . ASN A 1 792 ? 58.515 19.119 -43.134 1.00 81.00 792 ASN A N 1
ATOM 6347 C CA . ASN A 1 792 ? 59.078 18.731 -44.419 1.00 81.00 792 ASN A CA 1
ATOM 6348 C C . ASN A 1 792 ? 58.532 19.629 -45.533 1.00 81.00 792 ASN A C 1
ATOM 6350 O O . ASN A 1 792 ? 57.320 19.820 -45.680 1.00 81.00 792 ASN A O 1
ATOM 6354 N N . LEU A 1 793 ? 59.454 20.174 -46.322 1.00 83.31 793 LEU A N 1
ATOM 6355 C CA . LEU A 1 793 ? 59.135 20.961 -47.505 1.00 83.31 793 LEU A CA 1
ATOM 6356 C C . LEU A 1 793 ? 58.504 20.031 -48.560 1.00 83.31 793 LEU A C 1
ATOM 6358 O O . LEU A 1 793 ? 59.091 18.981 -48.836 1.00 83.31 793 LEU A O 1
ATOM 6362 N N . PRO A 1 794 ? 57.347 20.386 -49.155 1.00 83.44 794 PRO A N 1
ATOM 6363 C CA . PRO A 1 794 ? 56.719 19.567 -50.188 1.00 83.44 794 PRO A CA 1
ATOM 6364 C C . PRO A 1 794 ? 57.682 19.305 -51.348 1.00 83.44 794 PRO A C 1
ATOM 6366 O O . PRO A 1 794 ? 58.404 20.212 -51.762 1.00 83.44 794 PRO A O 1
ATOM 6369 N N . GLU A 1 795 ? 57.687 18.092 -51.904 1.00 83.19 795 GLU A N 1
ATOM 6370 C CA . GLU A 1 795 ? 58.661 17.709 -52.936 1.00 83.19 795 GLU A CA 1
ATOM 6371 C C . GLU A 1 795 ? 58.632 18.630 -54.153 1.00 83.19 795 GLU A C 1
ATOM 6373 O O . GLU A 1 795 ? 59.689 19.072 -54.594 1.00 83.19 795 GLU A O 1
ATOM 6378 N N . ARG A 1 796 ? 57.449 18.953 -54.697 1.00 82.38 796 ARG A N 1
ATOM 6379 C CA . ARG A 1 796 ? 57.354 19.796 -55.902 1.00 82.38 796 ARG A CA 1
ATOM 6380 C C . ARG A 1 796 ? 57.762 21.235 -55.617 1.00 82.38 796 ARG A C 1
ATOM 6382 O O . ARG A 1 796 ? 58.424 21.844 -56.451 1.00 82.38 796 ARG A O 1
ATOM 6389 N N . PHE A 1 797 ? 57.421 21.729 -54.430 1.00 87.12 797 PHE A N 1
ATOM 6390 C CA . PHE A 1 797 ? 57.832 23.040 -53.941 1.00 87.12 797 PHE A CA 1
ATOM 6391 C C . PHE A 1 797 ? 59.356 23.118 -53.766 1.00 87.12 797 PHE A C 1
ATOM 6393 O O . PHE A 1 797 ? 60.009 24.010 -54.298 1.00 87.12 797 PHE A O 1
ATOM 6400 N N . LEU A 1 798 ? 59.961 22.149 -53.072 1.00 87.56 798 LEU A N 1
ATOM 6401 C CA . LEU A 1 798 ? 61.407 22.120 -52.862 1.00 87.56 798 LEU A CA 1
ATOM 6402 C C . LEU A 1 798 ? 62.155 21.915 -54.181 1.00 87.56 798 LEU A C 1
ATOM 6404 O O . LEU A 1 798 ? 63.153 22.586 -54.432 1.00 87.56 798 LEU A O 1
ATOM 6408 N N . LYS A 1 799 ? 61.672 21.008 -55.033 1.00 85.12 799 LYS A N 1
ATOM 6409 C CA . LYS A 1 799 ? 62.276 20.706 -56.330 1.00 85.12 799 LYS A CA 1
ATOM 6410 C C . LYS A 1 799 ? 62.299 21.933 -57.237 1.00 85.12 799 LYS A C 1
ATOM 6412 O O . LYS A 1 799 ? 63.366 22.253 -57.753 1.00 85.12 799 LYS A O 1
ATOM 6417 N N . CYS A 1 800 ? 61.184 22.658 -57.378 1.00 85.25 800 CYS A N 1
ATOM 6418 C CA . CYS A 1 800 ? 61.163 23.854 -58.225 1.00 85.25 800 CYS A CA 1
ATOM 6419 C C . CYS A 1 800 ? 62.115 24.943 -57.706 1.00 85.25 800 CYS A C 1
ATOM 6421 O O . CYS A 1 800 ? 62.748 25.625 -58.501 1.00 85.25 800 CYS A O 1
ATOM 6423 N N . ILE A 1 801 ? 62.312 25.057 -56.387 1.00 90.44 801 ILE A N 1
ATOM 6424 C CA . ILE A 1 801 ? 63.285 26.000 -55.813 1.00 90.44 801 ILE A CA 1
ATOM 6425 C C . ILE A 1 801 ? 64.733 25.543 -56.061 1.00 90.44 801 ILE A C 1
ATOM 6427 O O . ILE A 1 801 ? 65.579 26.375 -56.385 1.00 90.44 801 ILE A O 1
ATOM 6431 N N . LYS A 1 802 ? 65.032 24.242 -55.914 1.00 89.75 802 LYS A N 1
ATOM 6432 C CA . LYS A 1 802 ? 66.380 23.660 -56.101 1.00 89.75 802 LYS A CA 1
ATOM 6433 C C . LYS A 1 802 ? 66.859 23.681 -57.551 1.00 89.75 802 LYS A C 1
ATOM 6435 O O . LYS A 1 802 ? 68.064 23.791 -57.798 1.00 89.75 802 LYS A O 1
ATOM 6440 N N . GLU A 1 803 ? 65.930 23.488 -58.480 1.00 87.56 803 GLU A N 1
ATOM 6441 C CA . GLU A 1 803 ? 66.182 23.351 -59.919 1.00 87.56 803 GLU A CA 1
ATOM 6442 C C . GLU A 1 803 ? 65.907 24.650 -60.692 1.00 87.56 803 GLU A C 1
ATOM 6444 O O . GLU A 1 803 ? 66.439 24.836 -61.786 1.00 87.56 803 GLU A O 1
ATOM 6449 N N . GLY A 1 804 ? 65.123 25.565 -60.118 1.00 86.56 804 GLY A N 1
ATOM 6450 C CA . GLY A 1 804 ? 64.802 26.863 -60.702 1.00 86.56 804 GLY A CA 1
ATOM 6451 C C . GLY A 1 804 ? 66.033 27.754 -60.854 1.00 86.56 804 GLY A C 1
ATOM 6452 O O . GLY A 1 804 ? 66.904 27.812 -59.986 1.00 86.56 804 GLY A O 1
ATOM 6453 N N . SER A 1 805 ? 66.105 28.479 -61.969 1.00 87.94 805 SER A N 1
ATOM 6454 C CA . SER A 1 805 ? 67.252 29.327 -62.326 1.00 87.94 805 SER A CA 1
ATOM 6455 C C . SER A 1 805 ? 67.097 30.760 -61.811 1.00 87.94 805 SER A C 1
ATOM 6457 O O . SER A 1 805 ? 67.322 31.726 -62.536 1.00 87.94 805 SER A O 1
ATOM 6459 N N . TRP A 1 806 ? 66.702 30.901 -60.546 1.00 91.75 806 TRP A N 1
ATOM 6460 C CA . TRP A 1 806 ? 66.507 32.197 -59.894 1.00 91.75 806 TRP A CA 1
ATOM 6461 C C . TRP A 1 806 ? 67.730 32.684 -59.117 1.00 91.75 806 TRP A C 1
ATOM 6463 O O . TRP A 1 806 ? 67.756 33.846 -58.718 1.00 91.75 806 TRP A O 1
ATOM 6473 N N . LEU A 1 807 ? 68.736 31.833 -58.877 1.00 90.62 807 LEU A N 1
ATOM 6474 C CA . LEU A 1 807 ? 69.928 32.189 -58.106 1.00 90.62 807 LEU A CA 1
ATOM 6475 C C . LEU A 1 807 ? 71.029 32.729 -59.025 1.00 90.62 807 LEU A C 1
ATOM 6477 O O . LEU A 1 807 ? 71.350 32.139 -60.057 1.00 90.62 807 LEU A O 1
ATOM 6481 N N . LYS A 1 808 ? 71.617 33.869 -58.656 1.00 88.50 808 LYS A N 1
ATOM 6482 C CA . LYS A 1 808 ? 72.622 34.554 -59.476 1.00 88.50 808 LYS A CA 1
ATOM 6483 C C . LYS A 1 808 ? 74.011 34.019 -59.155 1.00 88.50 808 LYS A C 1
ATOM 6485 O O . LYS A 1 808 ? 74.367 33.938 -57.981 1.00 88.50 808 LYS A O 1
ATOM 6490 N N . VAL A 1 809 ? 74.791 33.704 -60.183 1.00 87.56 809 VAL A N 1
ATOM 6491 C CA . VAL A 1 809 ? 76.168 33.207 -60.100 1.00 87.56 809 VAL A CA 1
ATOM 6492 C C . VAL A 1 809 ? 77.119 34.050 -60.964 1.00 87.56 809 VAL A C 1
ATOM 6494 O O . VAL A 1 809 ? 76.708 34.719 -61.909 1.00 87.56 809 VAL A O 1
ATOM 6497 N N . THR A 1 810 ? 78.410 34.019 -60.650 1.00 77.69 810 THR A N 1
ATOM 6498 C CA . THR A 1 810 ? 79.481 34.782 -61.305 1.00 77.69 810 THR A CA 1
ATOM 6499 C C . THR A 1 810 ? 79.808 34.266 -62.704 1.00 77.69 810 THR A C 1
ATOM 6501 O O . THR A 1 810 ? 80.190 35.046 -63.574 1.00 77.69 810 THR A O 1
ATOM 6504 N N . VAL A 1 811 ? 79.632 32.964 -62.943 1.00 68.62 811 VAL A N 1
ATOM 6505 C CA . VAL A 1 811 ? 79.906 32.312 -64.227 1.00 68.62 811 VAL A CA 1
ATOM 6506 C C . VAL A 1 811 ? 78.588 31.874 -64.854 1.00 68.62 811 VAL A C 1
ATOM 6508 O O . VAL A 1 811 ? 77.844 31.085 -64.276 1.00 68.62 811 VAL A O 1
ATOM 6511 N N . ASN A 1 812 ? 78.312 32.352 -66.069 1.00 65.12 812 ASN A N 1
ATOM 6512 C CA . ASN A 1 812 ? 77.113 32.015 -66.845 1.00 65.12 812 ASN A CA 1
ATOM 6513 C C . ASN A 1 812 ? 75.772 32.435 -66.201 1.00 65.12 812 ASN A C 1
ATOM 6515 O O . ASN A 1 812 ? 74.757 31.769 -66.400 1.00 65.12 812 ASN A O 1
ATOM 6519 N N . GLY A 1 813 ? 75.749 33.561 -65.481 1.00 80.25 813 GLY A N 1
ATOM 6520 C CA . GLY A 1 813 ? 74.521 34.296 -65.162 1.00 80.25 813 GLY A CA 1
ATOM 6521 C C . GLY A 1 813 ? 73.699 33.717 -64.012 1.00 80.25 813 GLY A C 1
ATOM 6522 O O . GLY A 1 813 ? 73.985 33.996 -62.854 1.00 80.25 813 GLY A O 1
ATOM 6523 N N . TRP A 1 814 ? 72.628 32.987 -64.319 1.00 86.81 814 TRP A N 1
ATOM 6524 C CA . TRP A 1 814 ? 71.706 32.435 -63.321 1.00 86.81 814 TRP A CA 1
ATOM 6525 C C . TRP A 1 814 ? 71.741 30.916 -63.377 1.00 86.81 814 TRP A C 1
ATOM 6527 O O . TRP A 1 814 ? 71.757 30.326 -64.460 1.00 86.81 814 TRP A O 1
ATOM 6537 N N . ARG A 1 815 ? 71.792 30.272 -62.214 1.00 86.06 815 ARG A N 1
ATOM 6538 C CA . ARG A 1 815 ? 71.919 28.821 -62.108 1.00 86.06 815 ARG A CA 1
ATOM 6539 C C . ARG A 1 815 ? 70.991 28.265 -61.034 1.00 86.06 815 ARG A C 1
ATOM 6541 O O . ARG A 1 815 ? 70.613 28.985 -60.112 1.00 86.06 815 ARG A O 1
ATOM 6548 N N . PRO A 1 816 ? 70.656 26.971 -61.127 1.00 89.81 816 PRO A N 1
ATOM 6549 C CA . PRO A 1 816 ? 70.004 26.261 -60.044 1.00 89.81 816 PRO A CA 1
ATOM 6550 C C . PRO A 1 816 ? 70.849 26.316 -58.767 1.00 89.81 816 PRO A C 1
ATOM 6552 O O . PRO A 1 816 ? 72.059 26.056 -58.839 1.00 89.81 816 PRO A O 1
ATOM 6555 N N . PRO A 1 817 ? 70.248 26.576 -57.596 1.00 91.25 817 PRO A N 1
ATOM 6556 C CA . PRO A 1 817 ? 70.942 26.481 -56.315 1.00 91.25 817 PRO A CA 1
ATOM 6557 C C . PRO A 1 817 ? 71.720 25.169 -56.136 1.00 91.25 817 PRO A C 1
ATOM 6559 O O . PRO A 1 817 ? 72.881 25.200 -55.746 1.00 91.25 817 PRO A O 1
ATOM 6562 N N . SER A 1 818 ? 71.137 24.041 -56.555 1.00 87.19 818 SER A N 1
ATOM 6563 C CA . SER A 1 818 ? 71.736 22.692 -56.505 1.00 87.19 818 SER A CA 1
ATOM 6564 C C . SER A 1 818 ? 73.021 22.490 -57.320 1.00 87.19 818 SER A C 1
ATOM 6566 O O . SER A 1 818 ? 73.715 21.492 -57.143 1.00 87.19 818 SER A O 1
ATOM 6568 N N . LYS A 1 819 ? 73.335 23.407 -58.238 1.00 85.69 819 LYS A N 1
ATOM 6569 C CA . LYS A 1 819 ? 74.542 23.374 -59.077 1.00 85.69 819 LYS A CA 1
ATOM 6570 C C . LYS A 1 819 ? 75.438 24.578 -58.834 1.00 85.69 819 LYS A C 1
ATOM 6572 O O . LYS A 1 819 ? 76.271 24.868 -59.681 1.00 85.69 819 LYS A O 1
ATOM 6577 N N . SER A 1 820 ? 75.224 25.305 -57.745 1.00 89.00 820 SER A N 1
ATOM 6578 C CA . SER A 1 820 ? 75.902 26.562 -57.453 1.00 89.00 820 SER A CA 1
ATOM 6579 C C . SER A 1 820 ? 76.731 26.438 -56.184 1.00 89.00 820 SER A C 1
ATOM 6581 O O . SER A 1 820 ? 76.386 25.700 -55.261 1.00 89.00 820 SER A O 1
ATOM 6583 N N . PHE A 1 821 ? 77.821 27.192 -56.136 1.00 85.38 821 PHE A N 1
ATOM 6584 C CA . PHE A 1 821 ? 78.797 27.143 -55.059 1.00 85.38 821 PHE A CA 1
ATOM 6585 C C . PHE A 1 821 ? 78.930 28.503 -54.379 1.00 85.38 821 PHE A C 1
ATOM 6587 O O . PHE A 1 821 ? 78.896 29.537 -55.029 1.00 85.38 821 PHE A O 1
ATOM 6594 N N . LEU A 1 822 ? 79.157 28.532 -53.077 1.00 84.25 822 LEU A N 1
ATOM 6595 C CA . LEU A 1 822 ? 79.591 29.709 -52.337 1.00 84.25 822 LEU A CA 1
ATOM 6596 C C . LEU A 1 822 ? 80.885 29.355 -51.601 1.00 84.25 822 LEU A C 1
ATOM 6598 O O . LEU A 1 822 ? 80.902 29.141 -50.391 1.00 84.25 822 LEU A O 1
ATOM 6602 N N . ILE A 1 823 ? 81.963 29.235 -52.381 1.00 70.81 823 ILE A N 1
ATOM 6603 C CA . ILE A 1 823 ? 83.315 28.910 -51.913 1.00 70.81 823 ILE A CA 1
ATOM 6604 C C . ILE A 1 823 ? 84.185 30.165 -52.045 1.00 70.81 823 ILE A C 1
ATOM 6606 O O . ILE A 1 823 ? 84.108 30.878 -53.045 1.00 70.81 823 ILE A O 1
ATOM 6610 N N . GLY A 1 824 ? 85.037 30.430 -51.051 1.00 65.19 824 GLY A N 1
ATOM 6611 C CA . GLY A 1 824 ? 85.957 31.571 -51.067 1.00 65.19 824 GLY A CA 1
ATOM 6612 C C . GLY A 1 824 ? 86.814 31.640 -52.343 1.00 65.19 824 GLY A C 1
ATOM 6613 O O . GLY A 1 824 ? 87.322 30.629 -52.834 1.00 65.19 824 GLY A O 1
ATOM 6614 N N . SER A 1 825 ? 87.006 32.854 -52.867 1.00 58.09 825 SER A N 1
ATOM 6615 C CA . SER A 1 825 ? 87.569 33.131 -54.201 1.00 58.09 825 SER A CA 1
ATOM 6616 C C . SER A 1 825 ? 88.993 32.618 -54.456 1.00 58.09 825 SER A C 1
ATOM 6618 O O . SER A 1 825 ? 89.400 32.496 -55.613 1.00 58.09 825 SER A O 1
ATOM 6620 N N . SER A 1 826 ? 89.776 32.360 -53.407 1.00 60.88 826 SER A N 1
ATOM 6621 C CA . SER A 1 826 ? 91.118 31.773 -53.515 1.00 60.88 826 SER A CA 1
ATOM 6622 C C . SER A 1 826 ? 91.057 30.267 -53.777 1.00 60.88 826 SER A C 1
ATOM 6624 O O . SER A 1 826 ? 91.730 29.773 -54.677 1.00 60.88 826 SER A O 1
ATOM 6626 N N . LEU A 1 827 ? 90.204 29.553 -53.043 1.00 61.22 827 LEU A N 1
ATOM 6627 C CA . LEU A 1 827 ? 90.075 28.097 -53.115 1.00 61.22 827 LEU A CA 1
ATOM 6628 C C . LEU A 1 827 ? 89.389 27.624 -54.397 1.00 61.22 827 LEU A C 1
ATOM 6630 O O . LEU A 1 827 ? 89.847 26.657 -55.003 1.00 61.22 827 LEU A O 1
ATOM 6634 N N . GLY A 1 828 ? 88.367 28.347 -54.870 1.00 63.31 828 GLY A N 1
ATOM 6635 C CA . GLY A 1 828 ? 87.719 28.033 -56.149 1.00 63.31 828 GLY A CA 1
ATOM 6636 C C . GLY A 1 828 ? 88.703 28.033 -57.327 1.00 63.31 828 GLY A C 1
ATOM 6637 O O . GLY A 1 828 ? 88.659 27.142 -58.169 1.00 63.31 828 GLY A O 1
ATOM 6638 N N . ARG A 1 829 ? 89.662 28.972 -57.346 1.00 61.78 829 ARG A N 1
ATOM 6639 C CA . ARG A 1 829 ? 90.681 29.077 -58.407 1.00 61.78 829 ARG A CA 1
ATOM 6640 C C . ARG A 1 829 ? 91.703 27.938 -58.373 1.00 61.78 829 ARG A C 1
ATOM 6642 O O . ARG A 1 829 ? 92.098 27.456 -59.430 1.00 61.78 829 ARG A O 1
ATOM 6649 N N . ILE A 1 830 ? 92.110 27.509 -57.177 1.00 61.38 830 ILE A N 1
ATOM 6650 C CA . ILE A 1 830 ? 93.057 26.398 -56.993 1.00 61.38 830 ILE A CA 1
ATOM 6651 C C . ILE A 1 830 ? 92.429 25.094 -57.496 1.00 61.38 830 ILE A C 1
ATOM 6653 O O . ILE A 1 830 ? 93.024 24.404 -58.324 1.00 61.38 830 ILE A O 1
ATOM 6657 N N . LEU A 1 831 ? 91.191 24.807 -57.082 1.00 61.34 831 LEU A N 1
ATOM 6658 C CA . LEU A 1 831 ? 90.462 23.617 -57.526 1.00 61.34 831 LEU A CA 1
ATOM 6659 C C . LEU A 1 831 ? 90.244 23.601 -59.040 1.00 61.34 831 LEU A C 1
ATOM 6661 O O . LEU A 1 831 ? 90.442 22.567 -59.670 1.00 61.34 831 LEU A O 1
ATOM 6665 N N . GLN A 1 832 ? 89.915 24.745 -59.641 1.00 64.06 832 GLN A N 1
ATOM 6666 C CA . GLN A 1 832 ? 89.699 24.831 -61.085 1.00 64.06 832 GLN A CA 1
ATOM 6667 C C . GLN A 1 832 ? 91.005 24.744 -61.897 1.00 64.06 832 GLN A C 1
ATOM 6669 O O . GLN A 1 832 ? 90.967 24.348 -63.054 1.00 64.06 832 GLN A O 1
ATOM 6674 N N . SER A 1 833 ? 92.165 25.053 -61.297 1.00 59.41 833 SER A N 1
ATOM 6675 C CA . SER A 1 833 ? 93.481 24.856 -61.932 1.00 59.41 833 SER A CA 1
ATOM 6676 C C . SER A 1 833 ? 93.978 23.407 -61.895 1.00 59.41 833 SER A C 1
ATOM 6678 O O . SER A 1 833 ? 94.653 22.976 -62.826 1.00 59.41 833 SER A O 1
ATOM 6680 N N . GLY A 1 834 ? 93.628 22.651 -60.848 1.00 55.31 834 GLY A N 1
ATOM 6681 C CA . GLY A 1 834 ? 93.938 21.220 -60.751 1.00 55.31 834 GLY A CA 1
ATOM 6682 C C . GLY A 1 834 ? 92.937 20.335 -61.503 1.00 55.31 834 GLY A C 1
ATOM 6683 O O . GLY A 1 834 ? 93.300 19.288 -62.031 1.00 55.31 834 GLY A O 1
ATOM 6684 N N . SER A 1 835 ? 91.673 20.763 -61.581 1.00 58.16 835 SER A N 1
ATOM 6685 C CA . SER A 1 835 ? 90.593 20.078 -62.297 1.00 58.16 835 SER A CA 1
ATOM 6686 C C . SER A 1 835 ? 90.610 20.436 -63.786 1.00 58.16 835 SER A C 1
ATOM 6688 O O . SER A 1 835 ? 89.948 21.373 -64.219 1.00 58.16 835 SER A O 1
ATOM 6690 N N . VAL A 1 836 ? 91.305 19.648 -64.610 1.00 55.88 836 VAL A N 1
ATOM 6691 C CA . VAL A 1 836 ? 91.199 19.760 -66.085 1.00 55.88 836 VAL A CA 1
ATOM 6692 C C . VAL A 1 836 ? 89.835 19.248 -66.598 1.00 55.88 836 VAL A C 1
ATOM 6694 O O . VAL A 1 836 ? 89.503 19.395 -67.771 1.00 55.88 836 VAL A O 1
ATOM 6697 N N . LEU A 1 837 ? 89.011 18.643 -65.733 1.00 64.88 837 LEU A N 1
ATOM 6698 C CA . LEU A 1 837 ? 87.864 17.832 -66.145 1.00 64.88 837 LEU A CA 1
ATOM 6699 C C . LEU A 1 837 ? 86.488 18.476 -65.869 1.00 64.88 837 LEU A C 1
ATOM 6701 O O . LEU A 1 837 ? 85.541 18.143 -66.584 1.00 64.88 837 LEU A O 1
ATOM 6705 N N . VAL A 1 838 ? 86.329 19.375 -64.881 1.00 68.12 838 VAL A N 1
ATOM 6706 C CA . VAL A 1 838 ? 85.006 19.876 -64.417 1.00 68.12 838 VAL A CA 1
ATOM 6707 C C . VAL A 1 838 ? 85.023 21.369 -64.007 1.00 68.12 838 VAL A C 1
ATOM 6709 O O . VAL A 1 838 ? 85.932 21.792 -63.293 1.00 68.12 838 VAL A O 1
ATOM 6712 N N . ASP A 1 839 ? 83.989 22.138 -64.406 1.00 68.00 839 ASP A N 1
ATOM 6713 C CA . ASP A 1 839 ? 83.760 23.571 -64.091 1.00 68.00 839 ASP A CA 1
ATOM 6714 C C . ASP A 1 839 ? 83.035 23.829 -62.745 1.00 68.00 839 ASP A C 1
ATOM 6716 O O . ASP A 1 839 ? 82.167 23.050 -62.351 1.00 68.00 839 ASP A O 1
ATOM 6720 N N . ILE A 1 840 ? 83.302 24.977 -62.088 1.00 75.19 840 ILE A N 1
ATOM 6721 C CA . ILE A 1 840 ? 82.754 25.358 -60.760 1.00 75.19 840 ILE A CA 1
ATOM 6722 C C . ILE A 1 840 ? 82.052 26.750 -60.779 1.00 75.19 840 ILE A C 1
ATOM 6724 O O . ILE A 1 840 ? 82.729 27.779 -60.771 1.00 75.19 840 ILE A O 1
ATOM 6728 N N . PRO A 1 841 ? 80.704 26.843 -60.788 1.00 80.81 841 PRO A N 1
ATOM 6729 C CA . PRO A 1 841 ? 79.957 28.120 -60.788 1.00 80.81 841 PRO A CA 1
ATOM 6730 C C . PRO A 1 841 ? 79.697 28.710 -59.379 1.00 80.81 841 PRO A C 1
ATOM 6732 O O . PRO A 1 841 ? 78.980 28.119 -58.574 1.00 80.81 841 PRO A O 1
ATOM 6735 N N . LEU A 1 842 ? 80.210 29.915 -59.084 1.00 82.88 842 LEU A N 1
ATOM 6736 C CA . LEU A 1 842 ? 80.101 30.562 -57.757 1.00 82.88 842 LEU A CA 1
ATOM 6737 C C . LEU A 1 842 ? 78.922 31.555 -57.660 1.00 82.88 842 LEU A C 1
ATOM 6739 O O . LEU A 1 842 ? 78.680 32.264 -58.621 1.00 82.88 842 LEU A O 1
ATOM 6743 N N . ILE A 1 843 ? 78.227 31.689 -56.526 1.00 87.06 843 ILE A N 1
ATOM 6744 C CA . ILE A 1 843 ? 77.149 32.674 -56.293 1.00 87.06 843 ILE A CA 1
ATOM 6745 C C . ILE A 1 843 ? 77.673 34.111 -56.415 1.00 87.06 843 ILE A C 1
ATOM 6747 O O . ILE A 1 843 ? 78.757 34.444 -55.941 1.00 87.06 843 ILE A O 1
ATOM 6751 N N . ASP A 1 844 ? 76.870 34.985 -57.024 1.00 85.62 844 ASP A N 1
ATOM 6752 C CA . ASP A 1 844 ? 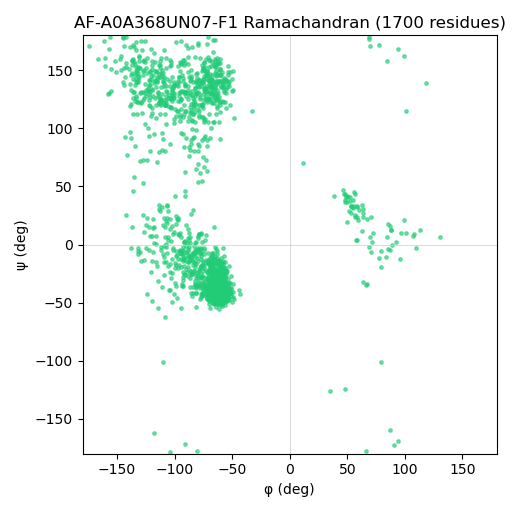77.163 36.409 -57.168 1.00 85.62 844 ASP A CA 1
ATOM 6753 C C . ASP A 1 844 ? 76.847 37.175 -55.870 1.00 85.62 844 ASP A C 1
ATOM 6755 O O . ASP A 1 844 ? 75.760 37.732 -55.676 1.00 85.62 844 ASP A O 1
ATOM 6759 N N . GLU A 1 845 ? 77.822 37.208 -54.960 1.00 82.12 845 GLU A N 1
ATOM 6760 C CA . GLU A 1 845 ? 77.727 37.951 -53.697 1.00 82.12 845 GLU A CA 1
ATOM 6761 C C . GLU A 1 845 ? 77.538 39.467 -53.894 1.00 82.12 845 GLU A C 1
ATOM 6763 O O . GLU A 1 845 ? 77.020 40.136 -52.995 1.00 82.12 845 GLU A O 1
ATOM 6768 N N . SER A 1 846 ? 77.886 40.026 -55.063 1.00 81.69 846 SER A N 1
ATOM 6769 C CA . SER A 1 846 ? 77.719 41.460 -55.336 1.00 81.69 846 SER A CA 1
ATOM 6770 C C . SER A 1 846 ? 76.246 41.863 -55.473 1.00 81.69 846 SER A C 1
ATOM 6772 O O . SER A 1 846 ? 75.856 42.956 -55.065 1.00 81.69 846 SER A O 1
ATOM 6774 N N . PHE A 1 847 ? 75.401 40.956 -55.970 1.00 85.88 847 PHE A N 1
ATOM 6775 C CA . PHE A 1 847 ? 73.971 41.194 -56.154 1.00 85.88 847 PHE A CA 1
ATOM 6776 C C . PHE A 1 847 ? 73.182 41.092 -54.840 1.00 85.88 847 PHE A C 1
ATOM 6778 O O . PHE A 1 847 ? 72.383 41.973 -54.506 1.00 85.88 847 PHE A O 1
ATOM 6785 N N . TYR A 1 848 ? 73.418 40.040 -54.054 1.00 86.50 848 TYR A N 1
ATOM 6786 C CA . TYR A 1 848 ? 72.685 39.815 -52.804 1.00 86.50 848 TYR A CA 1
ATOM 6787 C C . TYR A 1 848 ? 73.258 40.604 -51.615 1.00 86.50 848 TYR A C 1
ATOM 6789 O O . TYR A 1 848 ? 72.536 40.916 -50.660 1.00 86.50 848 TYR A O 1
ATOM 6797 N N . GLY A 1 849 ? 74.532 40.997 -51.685 1.00 80.06 849 GLY A N 1
ATOM 6798 C CA . GLY A 1 849 ? 75.276 41.589 -50.578 1.00 80.06 849 GLY A CA 1
ATOM 6799 C C . GLY A 1 849 ? 75.548 40.588 -49.452 1.00 80.06 849 GLY A C 1
ATOM 6800 O O . GLY A 1 849 ? 75.079 39.450 -49.468 1.00 80.06 849 GLY A O 1
ATOM 6801 N N . SER A 1 850 ? 76.255 41.036 -48.411 1.00 77.12 850 SER A N 1
ATOM 6802 C CA . SER A 1 850 ? 76.670 40.183 -47.283 1.00 77.12 850 SER A CA 1
ATOM 6803 C C . SER A 1 850 ? 75.511 39.512 -46.533 1.00 77.12 850 SER A C 1
ATOM 6805 O O . SER A 1 850 ? 75.731 38.523 -45.838 1.00 77.12 850 SER A O 1
ATOM 6807 N N . ARG A 1 851 ? 74.270 39.995 -46.701 1.00 83.56 851 ARG A N 1
ATOM 6808 C CA . ARG A 1 851 ? 73.063 39.392 -46.117 1.00 83.56 851 ARG A CA 1
ATOM 6809 C C . ARG A 1 851 ? 72.844 37.948 -46.583 1.00 83.56 851 ARG A C 1
ATOM 6811 O O . ARG A 1 851 ? 72.334 37.165 -45.794 1.00 83.56 851 ARG A O 1
ATOM 6818 N N . ILE A 1 852 ? 73.269 37.549 -47.790 1.00 87.56 852 ILE A N 1
ATOM 6819 C CA . ILE A 1 852 ? 73.096 36.150 -48.234 1.00 87.56 852 ILE A CA 1
ATOM 6820 C C . ILE A 1 852 ? 73.876 35.155 -47.370 1.00 87.56 852 ILE A C 1
ATOM 6822 O O . ILE A 1 852 ? 73.411 34.047 -47.119 1.00 87.56 852 ILE A O 1
ATOM 6826 N N . ASN A 1 853 ? 75.002 35.592 -46.803 1.00 82.88 853 ASN A N 1
ATOM 6827 C CA . ASN A 1 853 ? 75.803 34.789 -45.884 1.00 82.88 853 ASN A CA 1
ATOM 6828 C C . ASN A 1 853 ? 75.096 34.515 -44.541 1.00 82.88 853 ASN A C 1
ATOM 6830 O O . ASN A 1 853 ? 75.560 33.666 -43.784 1.00 82.88 853 ASN A O 1
ATOM 6834 N N . GLN A 1 854 ? 73.974 35.188 -44.247 1.00 85.81 854 GLN A N 1
ATOM 6835 C CA . GLN A 1 854 ? 73.110 34.895 -43.092 1.00 85.81 854 GLN A CA 1
ATOM 6836 C C . GLN A 1 854 ? 72.123 33.750 -43.356 1.00 85.81 854 GLN A C 1
ATOM 6838 O O . GLN A 1 854 ? 71.432 33.331 -42.433 1.00 85.81 854 GLN A O 1
ATOM 6843 N N . TYR A 1 855 ? 72.031 33.262 -44.597 1.00 89.69 855 TYR A N 1
ATOM 6844 C CA . TYR A 1 855 ? 71.076 32.234 -45.011 1.00 89.69 855 TYR A CA 1
ATOM 6845 C C . TYR A 1 855 ? 71.759 30.909 -45.391 1.00 89.69 855 TYR A C 1
ATOM 6847 O O . TYR A 1 855 ? 71.285 30.184 -46.262 1.00 89.69 855 TYR A O 1
ATOM 6855 N N . LYS A 1 856 ? 72.919 30.594 -44.795 1.00 85.44 856 LYS A N 1
ATOM 6856 C CA . LYS A 1 856 ? 73.717 29.404 -45.158 1.00 85.44 856 LYS A CA 1
ATOM 6857 C C . LYS A 1 856 ? 72.935 28.102 -45.019 1.00 85.44 856 LYS A C 1
ATOM 6859 O O . LYS A 1 856 ? 73.021 27.253 -45.902 1.00 85.44 856 LYS A O 1
ATOM 6864 N N . ASP A 1 857 ? 72.146 27.957 -43.959 1.00 84.06 857 ASP A N 1
ATOM 6865 C CA . ASP A 1 857 ? 71.367 26.740 -43.724 1.00 84.06 857 ASP A CA 1
ATOM 6866 C C . ASP A 1 857 ? 70.218 26.596 -44.720 1.00 84.06 857 ASP A C 1
ATOM 6868 O O . ASP A 1 857 ? 69.911 25.491 -45.175 1.00 84.06 857 ASP A O 1
ATOM 6872 N N . GLU A 1 858 ? 69.575 27.703 -45.078 1.00 90.38 858 GLU A N 1
ATOM 6873 C CA . GLU A 1 858 ? 68.510 27.746 -46.072 1.00 90.38 858 GLU A CA 1
ATOM 6874 C C . GLU A 1 858 ? 69.074 27.476 -47.470 1.00 90.38 858 GLU A C 1
ATOM 6876 O O . GLU A 1 858 ? 68.561 26.604 -48.167 1.00 90.38 858 GLU A O 1
ATOM 6881 N N . LEU A 1 859 ? 70.187 28.122 -47.832 1.00 89.81 859 LEU A N 1
ATOM 6882 C CA . LEU A 1 859 ? 70.933 27.896 -49.075 1.00 89.81 859 LEU A CA 1
ATOM 6883 C C . LEU A 1 859 ? 71.395 26.437 -49.203 1.00 89.81 859 LEU A C 1
ATOM 6885 O O . LEU A 1 859 ? 71.211 25.820 -50.251 1.00 89.81 859 LEU A O 1
ATOM 6889 N N . LYS A 1 860 ? 71.915 25.843 -48.123 1.00 86.75 860 LYS A N 1
ATOM 6890 C CA . LYS A 1 860 ? 72.279 24.420 -48.078 1.00 86.75 860 LYS A CA 1
ATOM 6891 C C . LYS A 1 860 ? 71.056 23.519 -48.266 1.00 86.75 860 LYS A C 1
ATOM 6893 O O . LYS A 1 860 ? 71.124 22.512 -48.963 1.00 86.75 860 LYS A O 1
ATOM 6898 N N . THR A 1 861 ? 69.902 23.907 -47.716 1.00 85.62 861 THR A N 1
ATOM 6899 C CA . THR A 1 861 ? 68.635 23.165 -47.883 1.00 85.62 861 THR A CA 1
ATOM 6900 C C . THR A 1 861 ? 68.178 23.141 -49.337 1.00 85.62 861 THR A C 1
ATOM 6902 O O . THR A 1 861 ? 67.687 22.115 -49.814 1.00 85.62 861 THR A O 1
ATOM 6905 N N . ILE A 1 862 ? 68.379 24.244 -50.059 1.00 87.81 862 ILE A N 1
ATOM 6906 C CA . ILE A 1 862 ? 68.082 24.348 -51.491 1.00 87.81 862 ILE A CA 1
ATOM 6907 C C . ILE A 1 862 ? 69.249 23.879 -52.382 1.00 87.81 862 ILE A C 1
ATOM 6909 O O . ILE A 1 862 ? 69.151 23.945 -53.599 1.00 87.81 862 ILE A O 1
ATOM 6913 N N . GLY A 1 863 ? 70.313 23.313 -51.806 1.00 86.62 863 GLY A N 1
ATOM 6914 C CA . GLY A 1 863 ? 71.350 22.577 -52.535 1.00 86.62 863 GLY A CA 1
ATOM 6915 C C . GLY A 1 863 ? 72.610 23.360 -52.909 1.00 86.62 863 GLY A C 1
ATOM 6916 O O . GLY A 1 863 ? 73.423 22.831 -53.657 1.00 86.62 863 GLY A O 1
ATOM 6917 N N . VAL A 1 864 ? 72.801 24.579 -52.402 1.00 89.94 864 VAL A N 1
ATOM 6918 C CA . VAL A 1 864 ? 74.060 25.317 -52.599 1.00 89.94 864 VAL A CA 1
ATOM 6919 C C . VAL A 1 864 ? 75.200 24.633 -51.842 1.00 89.94 864 VAL A C 1
ATOM 6921 O O . VAL A 1 864 ? 75.039 24.278 -50.673 1.00 89.94 864 VAL A O 1
ATOM 6924 N N . MET A 1 865 ? 76.354 24.500 -52.497 1.00 87.44 865 MET A N 1
ATOM 6925 C CA . MET A 1 865 ? 77.585 23.916 -51.946 1.00 87.44 865 MET A CA 1
ATOM 6926 C C . MET A 1 865 ? 78.532 25.010 -51.417 1.00 87.44 865 MET A C 1
ATOM 6928 O O . MET A 1 865 ? 78.624 26.085 -51.996 1.00 87.44 865 MET A O 1
ATOM 6932 N N . PHE A 1 866 ? 79.254 24.763 -50.329 1.00 83.06 866 PHE A N 1
ATOM 6933 C CA . PHE A 1 866 ? 80.042 25.727 -49.554 1.00 83.06 866 PHE A CA 1
ATOM 6934 C C . PHE A 1 866 ? 81.494 25.308 -49.277 1.00 83.06 866 PHE A C 1
ATOM 6936 O O . PHE A 1 866 ? 82.281 26.152 -48.843 1.00 83.06 866 PHE A O 1
ATOM 6943 N N . SER A 1 867 ? 81.881 24.045 -49.483 1.00 78.38 867 SER A N 1
ATOM 6944 C CA . SER A 1 867 ? 83.221 23.562 -49.112 1.00 78.38 867 SER A CA 1
ATOM 6945 C C . SER A 1 867 ? 84.045 23.040 -50.292 1.00 78.38 867 SER A C 1
ATOM 6947 O O . SER A 1 867 ? 83.532 22.655 -51.341 1.00 78.38 867 SER A O 1
ATOM 6949 N N . CYS A 1 868 ? 85.369 23.016 -50.115 1.00 71.12 868 CYS A N 1
ATOM 6950 C CA . CYS A 1 868 ? 86.277 22.376 -51.076 1.00 71.12 868 CYS A CA 1
ATOM 6951 C C . CYS A 1 868 ? 86.124 20.864 -51.100 1.00 71.12 868 CYS A C 1
ATOM 6953 O O . CYS A 1 868 ? 86.344 20.238 -52.124 1.00 71.12 868 CYS A O 1
ATOM 6955 N N . GLU A 1 869 ? 85.697 20.302 -49.980 1.00 75.31 869 GLU A N 1
ATOM 6956 C CA . GLU A 1 869 ? 85.285 18.916 -49.857 1.00 75.31 869 GLU A CA 1
ATOM 6957 C C . GLU A 1 869 ? 84.088 18.606 -50.764 1.00 75.31 869 GLU A C 1
ATOM 6959 O O . GLU A 1 869 ? 84.172 17.686 -51.569 1.00 75.31 869 GLU A O 1
ATOM 6964 N N . GLU A 1 870 ? 83.028 19.422 -50.716 1.00 78.31 870 GLU A N 1
ATOM 6965 C CA . GLU A 1 870 ? 81.857 19.300 -51.598 1.00 78.31 870 GLU A CA 1
ATOM 6966 C C . GLU A 1 870 ? 82.238 19.522 -53.068 1.00 78.31 870 GLU A C 1
ATOM 6968 O O . GLU A 1 870 ? 81.681 18.878 -53.952 1.00 78.31 870 GLU A O 1
ATOM 6973 N N . ALA A 1 871 ? 83.221 20.386 -53.347 1.00 74.25 871 ALA A N 1
ATOM 6974 C CA . ALA A 1 871 ? 83.761 20.557 -54.693 1.00 74.25 871 ALA A CA 1
ATOM 6975 C C . ALA A 1 871 ? 84.555 19.327 -55.171 1.00 74.25 871 ALA A C 1
ATOM 6977 O O . ALA A 1 871 ? 84.338 18.878 -56.292 1.00 74.25 871 ALA A O 1
ATOM 6978 N N . CYS A 1 872 ? 85.432 18.750 -54.342 1.00 75.88 872 CYS A N 1
ATOM 6979 C CA . CYS A 1 872 ? 86.148 17.505 -54.643 1.00 75.88 872 CYS A CA 1
ATOM 6980 C C . CYS A 1 872 ? 85.176 16.336 -54.854 1.00 75.88 872 CYS A C 1
ATOM 6982 O O . CYS A 1 872 ? 85.330 15.569 -55.803 1.00 75.88 872 CYS A O 1
ATOM 6984 N N . GLU A 1 873 ? 84.151 16.232 -54.007 1.00 78.38 873 GLU A N 1
ATOM 6985 C CA . GLU A 1 873 ? 83.087 15.237 -54.127 1.00 78.38 873 GLU A CA 1
ATOM 6986 C C . GLU A 1 873 ? 82.261 15.456 -55.404 1.00 78.38 873 GLU A C 1
ATOM 6988 O O . GLU A 1 873 ? 81.952 14.503 -56.117 1.00 78.38 873 GLU A O 1
ATOM 6993 N N . PHE A 1 874 ? 81.922 16.706 -55.736 1.00 81.19 874 PHE A N 1
ATOM 6994 C CA . PHE A 1 874 ? 81.248 17.061 -56.985 1.00 81.19 874 PHE A CA 1
ATOM 6995 C C . PHE A 1 874 ? 82.094 16.700 -58.209 1.00 81.19 874 PHE A C 1
ATOM 6997 O O . PHE A 1 874 ? 81.572 16.073 -59.127 1.00 81.19 874 PHE A O 1
ATOM 7004 N N . ILE A 1 875 ? 83.393 17.025 -58.205 1.00 76.62 875 ILE A N 1
ATOM 7005 C CA . ILE A 1 875 ? 84.331 16.664 -59.277 1.00 76.62 875 ILE A CA 1
ATOM 7006 C C . ILE A 1 875 ? 84.368 15.150 -59.445 1.00 76.62 875 ILE A C 1
ATOM 7008 O O . ILE A 1 875 ? 84.220 14.663 -60.562 1.00 76.62 875 ILE A O 1
ATOM 7012 N N . GLY A 1 876 ? 84.528 14.404 -58.353 1.00 75.69 876 GLY A N 1
ATOM 7013 C CA . GLY A 1 876 ? 84.572 12.949 -58.388 1.00 75.69 876 GLY A CA 1
ATOM 7014 C C . GLY A 1 876 ? 83.260 12.314 -58.845 1.00 75.69 876 GLY A C 1
ATOM 7015 O O . GLY A 1 876 ? 83.281 11.439 -59.708 1.00 75.69 876 GLY A O 1
ATOM 7016 N N . ARG A 1 877 ? 82.106 12.806 -58.371 1.00 77.00 877 ARG A N 1
ATOM 7017 C CA . ARG A 1 877 ? 80.783 12.368 -58.852 1.00 77.00 877 ARG A CA 1
ATOM 7018 C C . ARG A 1 877 ? 80.580 12.659 -60.330 1.00 77.00 877 ARG A C 1
ATOM 7020 O O . ARG A 1 877 ? 80.061 11.806 -61.038 1.00 77.00 877 ARG A O 1
ATOM 7027 N N . GLU A 1 878 ? 80.981 13.833 -60.798 1.00 77.06 878 GLU A N 1
ATOM 7028 C CA . GLU A 1 878 ? 80.876 14.211 -62.207 1.00 77.06 878 GLU A CA 1
ATOM 7029 C C . GLU A 1 878 ? 81.853 13.401 -63.079 1.00 77.06 878 GLU A C 1
ATOM 7031 O O . GLU A 1 878 ? 81.540 13.035 -64.209 1.00 77.06 878 GLU A O 1
ATOM 7036 N N . LEU A 1 879 ? 83.017 13.032 -62.542 1.00 74.44 879 LEU A N 1
ATOM 7037 C CA . LEU A 1 879 ? 83.945 12.090 -63.168 1.00 74.44 879 LEU A CA 1
ATOM 7038 C C . LEU A 1 879 ? 83.350 10.685 -63.270 1.00 74.44 879 LEU A C 1
ATOM 7040 O O . LEU A 1 879 ? 83.444 10.064 -64.324 1.00 74.44 879 LEU A O 1
ATOM 7044 N N . MET A 1 880 ? 82.724 10.186 -62.203 1.00 75.75 880 MET A N 1
ATOM 7045 C CA . MET A 1 880 ? 82.077 8.874 -62.199 1.00 75.75 880 MET A CA 1
ATOM 7046 C C . MET A 1 880 ? 80.819 8.858 -63.072 1.00 75.75 880 MET A C 1
ATOM 7048 O O . MET A 1 880 ? 80.603 7.886 -63.791 1.00 75.75 880 MET A O 1
ATOM 7052 N N . SER A 1 881 ? 80.034 9.942 -63.105 1.00 72.81 881 SER A N 1
ATOM 7053 C CA . SER A 1 881 ? 78.887 10.069 -64.016 1.00 72.81 881 SER A CA 1
ATOM 7054 C C . SER A 1 881 ? 79.340 10.005 -65.479 1.00 72.81 881 SER A C 1
ATOM 7056 O O . SER A 1 881 ? 78.717 9.326 -66.295 1.00 72.81 881 SER A O 1
ATOM 7058 N N . ARG A 1 882 ? 80.489 10.616 -65.794 1.00 70.38 882 ARG A N 1
ATOM 7059 C CA . ARG A 1 882 ? 81.149 10.519 -67.101 1.00 70.38 882 ARG A CA 1
ATOM 7060 C C . ARG A 1 882 ? 81.757 9.137 -67.363 1.00 70.38 882 ARG A C 1
ATOM 7062 O O . ARG A 1 882 ? 81.618 8.621 -68.469 1.00 70.38 882 ARG A O 1
ATOM 7069 N N . ALA A 1 883 ? 82.356 8.489 -66.366 1.00 66.19 883 ALA A N 1
ATOM 7070 C CA . ALA A 1 883 ? 82.915 7.139 -66.492 1.00 66.19 883 ALA A CA 1
ATOM 7071 C C . ALA A 1 883 ? 81.846 6.069 -66.790 1.00 66.19 883 ALA A C 1
ATOM 7073 O O . ALA A 1 883 ? 82.132 5.084 -67.466 1.00 66.19 883 ALA A O 1
ATOM 7074 N N . VAL A 1 884 ? 80.595 6.273 -66.362 1.00 59.44 884 VAL A N 1
ATOM 7075 C CA . VAL A 1 884 ? 79.472 5.401 -66.760 1.00 59.44 884 VAL A CA 1
ATOM 7076 C C . VAL A 1 884 ? 79.226 5.461 -68.273 1.00 59.44 884 VAL A C 1
ATOM 7078 O O . VAL A 1 884 ? 78.833 4.463 -68.873 1.00 59.44 884 VAL A O 1
ATOM 7081 N N . SER A 1 885 ? 79.495 6.602 -68.915 1.00 59.50 885 SER A N 1
ATOM 7082 C CA . SER A 1 885 ? 79.336 6.752 -70.367 1.00 59.50 885 SER A CA 1
ATOM 7083 C C . SER A 1 885 ? 80.521 6.244 -71.201 1.00 59.50 885 SER A C 1
ATOM 7085 O O . SER A 1 885 ? 80.360 6.037 -72.403 1.00 59.50 885 SER A O 1
ATOM 7087 N N . PHE A 1 886 ? 81.694 6.004 -70.602 1.00 51.66 886 PHE A N 1
ATOM 7088 C CA . PHE A 1 886 ? 82.875 5.464 -71.287 1.00 51.66 886 PHE A CA 1
ATOM 7089 C C . PHE A 1 886 ? 83.855 4.800 -70.307 1.00 51.66 886 PHE A C 1
ATOM 7091 O O . PHE A 1 886 ? 84.282 5.408 -69.329 1.00 51.66 886 PHE A O 1
ATOM 7098 N N . THR A 1 887 ? 84.280 3.565 -70.603 1.00 62.28 887 THR A N 1
ATOM 7099 C CA . THR A 1 887 ? 85.294 2.841 -69.814 1.00 62.28 887 THR A CA 1
ATOM 7100 C C . THR A 1 887 ? 86.594 3.634 -69.708 1.00 62.28 887 THR A C 1
ATOM 7102 O O . THR A 1 887 ? 87.234 3.941 -70.718 1.00 62.28 887 THR A O 1
ATOM 7105 N N . LEU A 1 888 ? 87.017 3.910 -68.473 1.00 69.94 888 LEU A N 1
ATOM 7106 C CA . LEU A 1 888 ? 88.288 4.563 -68.181 1.00 69.94 888 LEU A CA 1
ATOM 7107 C C . LEU A 1 888 ? 89.445 3.678 -68.666 1.00 69.94 888 LEU A C 1
ATOM 7109 O O . LEU A 1 888 ? 89.639 2.553 -68.213 1.00 69.94 888 LEU A O 1
ATOM 7113 N N . SER A 1 889 ? 90.230 4.183 -69.613 1.00 73.44 889 SER A N 1
ATOM 7114 C CA . SER A 1 889 ? 91.430 3.485 -70.090 1.00 73.44 889 SER A CA 1
ATOM 7115 C C . SER A 1 889 ? 92.503 3.408 -68.994 1.00 73.44 889 SER A C 1
ATOM 7117 O O . SER A 1 889 ? 92.529 4.268 -68.113 1.00 73.44 889 SER A O 1
ATOM 7119 N N . ARG A 1 890 ? 93.519 2.552 -69.176 1.00 75.62 890 ARG A N 1
ATOM 7120 C CA . ARG A 1 890 ? 94.773 2.586 -68.394 1.00 75.62 890 ARG A CA 1
ATOM 7121 C C . ARG A 1 890 ? 95.322 4.009 -68.187 1.00 75.62 890 ARG A C 1
ATOM 7123 O O . ARG A 1 890 ? 95.716 4.331 -67.077 1.00 75.62 890 ARG A O 1
ATOM 7130 N N . ASN A 1 891 ? 95.304 4.867 -69.214 1.00 73.94 891 ASN A N 1
ATOM 7131 C CA . ASN A 1 891 ? 95.828 6.236 -69.116 1.00 73.94 891 ASN A CA 1
ATOM 7132 C C . ASN A 1 891 ? 94.980 7.144 -68.207 1.00 73.94 891 ASN A C 1
ATOM 7134 O O . ASN A 1 891 ? 95.518 7.822 -67.348 1.00 73.94 891 ASN A O 1
ATOM 7138 N N . HIS A 1 892 ? 93.653 7.112 -68.344 1.00 76.31 892 HIS A N 1
ATOM 7139 C CA . HIS A 1 892 ? 92.726 7.789 -67.429 1.00 76.31 892 HIS A CA 1
ATOM 7140 C C . HIS A 1 892 ? 92.925 7.365 -65.967 1.00 76.31 892 HIS A C 1
ATOM 7142 O O . HIS A 1 892 ? 92.926 8.220 -65.090 1.00 76.31 892 HIS A O 1
ATOM 7148 N N . ILE A 1 893 ? 93.141 6.069 -65.711 1.00 78.62 893 ILE A N 1
ATOM 7149 C CA . ILE A 1 893 ? 93.418 5.559 -64.359 1.00 78.62 893 ILE A CA 1
ATOM 7150 C C . ILE A 1 893 ? 94.757 6.102 -63.845 1.00 78.62 893 ILE A C 1
ATOM 7152 O O . ILE A 1 893 ? 94.832 6.551 -62.708 1.00 78.62 893 ILE A O 1
ATOM 7156 N N . LEU A 1 894 ? 95.797 6.134 -64.682 1.00 78.19 894 LEU A N 1
ATOM 7157 C CA . LEU A 1 894 ? 97.083 6.737 -64.321 1.00 78.19 894 LEU A CA 1
ATOM 7158 C C . LEU A 1 894 ? 96.967 8.248 -64.056 1.00 78.19 894 LEU A C 1
ATOM 7160 O O . LEU A 1 894 ? 97.489 8.703 -63.051 1.00 78.19 894 LEU A O 1
ATOM 7164 N N . LEU A 1 895 ? 96.213 9.003 -64.864 1.00 78.19 895 LEU A N 1
ATOM 7165 C CA . LEU A 1 895 ? 95.939 10.431 -64.634 1.00 78.19 895 LEU A CA 1
ATOM 7166 C C . LEU A 1 895 ? 95.134 10.673 -63.350 1.00 78.19 895 LEU A C 1
ATOM 7168 O O . LEU A 1 895 ? 95.347 11.668 -62.667 1.00 78.19 895 LEU A O 1
ATOM 7172 N N . MET A 1 896 ? 94.216 9.767 -62.999 1.00 79.88 896 MET A N 1
ATOM 7173 C CA . MET A 1 896 ? 93.528 9.807 -61.706 1.00 79.88 896 MET A CA 1
ATOM 7174 C C . MET A 1 896 ? 94.507 9.569 -60.556 1.00 79.88 896 MET A C 1
ATOM 7176 O O . MET A 1 896 ? 94.465 10.311 -59.582 1.00 79.88 896 MET A O 1
ATOM 7180 N N . LEU A 1 897 ? 95.402 8.581 -60.668 1.00 81.50 897 LEU A N 1
ATOM 7181 C CA . LEU A 1 897 ? 96.452 8.338 -59.673 1.00 81.50 897 LEU A CA 1
ATOM 7182 C C . LEU A 1 897 ? 97.416 9.533 -59.571 1.00 81.50 897 LEU A C 1
ATOM 7184 O O . LEU A 1 897 ? 97.771 9.927 -58.466 1.00 81.50 897 LEU A O 1
ATOM 7188 N N . GLU A 1 898 ? 97.768 10.169 -60.690 1.00 79.31 898 GLU A N 1
ATOM 7189 C CA . GLU A 1 898 ? 98.545 11.414 -60.726 1.00 79.31 898 GLU A CA 1
ATOM 7190 C C . GLU A 1 898 ? 97.783 12.596 -60.112 1.00 79.31 898 GLU A C 1
ATOM 7192 O O . GLU A 1 898 ? 98.391 13.429 -59.449 1.00 79.31 898 GLU A O 1
ATOM 7197 N N . PHE A 1 899 ? 96.459 12.678 -60.274 1.00 80.06 899 PHE A N 1
ATOM 7198 C CA . PHE A 1 899 ? 95.646 13.715 -59.636 1.00 80.06 899 PHE A CA 1
ATOM 7199 C C . PHE A 1 899 ? 95.507 13.492 -58.125 1.00 80.06 899 PHE A C 1
ATOM 7201 O O . PHE A 1 899 ? 95.571 14.452 -57.364 1.00 80.06 899 PHE A O 1
ATOM 7208 N N . ILE A 1 900 ? 95.390 12.242 -57.665 1.00 81.06 900 ILE A N 1
ATOM 7209 C CA . ILE A 1 900 ? 95.484 11.891 -56.236 1.00 81.06 900 ILE A CA 1
ATOM 7210 C C . ILE A 1 900 ? 96.854 12.313 -55.707 1.00 81.06 900 ILE A C 1
ATOM 7212 O O . ILE A 1 900 ? 96.941 12.951 -54.661 1.00 81.06 900 ILE A O 1
ATOM 7216 N N . GLU A 1 901 ? 97.916 12.032 -56.460 1.00 78.62 901 GLU A N 1
ATOM 7217 C CA . GLU A 1 901 ? 99.267 12.467 -56.121 1.00 78.62 901 GLU A CA 1
ATOM 7218 C C . GLU A 1 901 ? 99.377 14.004 -56.098 1.00 78.62 901 GLU A C 1
ATOM 7220 O O . GLU A 1 901 ? 99.974 14.555 -55.179 1.00 78.62 901 GLU A O 1
ATOM 7225 N N . TYR A 1 902 ? 98.726 14.720 -57.021 1.00 77.62 902 TYR A N 1
ATOM 7226 C CA . TYR A 1 902 ? 98.651 16.186 -57.040 1.00 77.62 902 TYR A CA 1
ATOM 7227 C C . TYR A 1 902 ? 97.903 16.745 -55.824 1.00 77.62 902 TYR A C 1
ATOM 7229 O O . TYR A 1 902 ? 98.383 17.677 -55.178 1.00 77.62 902 TYR A O 1
ATOM 7237 N N . LEU A 1 903 ? 96.741 16.185 -55.479 1.00 77.50 903 LEU A N 1
ATOM 7238 C CA . LEU A 1 903 ? 95.977 16.567 -54.290 1.00 77.50 903 LEU A CA 1
ATOM 7239 C C . LEU A 1 903 ? 96.794 16.312 -53.014 1.00 77.50 903 LEU A C 1
ATOM 7241 O O . LEU A 1 903 ? 96.833 17.174 -52.136 1.00 77.50 903 LEU A O 1
ATOM 7245 N N . ARG A 1 904 ? 97.501 15.173 -52.955 1.00 76.94 904 ARG A N 1
ATOM 7246 C CA . ARG A 1 904 ? 98.405 14.789 -51.860 1.00 76.94 904 ARG A CA 1
ATOM 7247 C C . ARG A 1 904 ? 99.574 15.768 -51.733 1.00 76.94 904 ARG A C 1
ATOM 7249 O O . ARG A 1 904 ? 99.840 16.254 -50.640 1.00 76.94 904 ARG A O 1
ATOM 7256 N N . GLN A 1 905 ? 100.229 16.113 -52.842 1.00 75.50 905 GLN A N 1
ATOM 7257 C CA . GLN A 1 905 ? 101.366 17.041 -52.871 1.00 75.50 905 GLN A CA 1
ATOM 7258 C C . GLN A 1 905 ? 100.980 18.488 -52.533 1.00 75.50 905 GLN A C 1
ATOM 7260 O O . GLN A 1 905 ? 101.787 19.214 -51.956 1.00 75.50 905 GLN A O 1
ATOM 7265 N N . ASN A 1 906 ? 99.756 18.910 -52.863 1.00 70.88 906 ASN A N 1
ATOM 7266 C CA . ASN A 1 906 ? 99.260 20.259 -52.576 1.00 70.88 906 ASN A CA 1
ATOM 7267 C C . ASN A 1 906 ? 98.468 20.364 -51.260 1.00 70.88 906 ASN A C 1
ATOM 7269 O O . ASN A 1 906 ? 97.906 21.425 -50.986 1.00 70.88 906 ASN A O 1
ATOM 7273 N N . TYR A 1 907 ? 98.415 19.302 -50.445 1.00 67.12 907 TYR A N 1
ATOM 7274 C CA . TYR A 1 907 ? 97.666 19.257 -49.179 1.00 67.12 907 TYR A CA 1
ATOM 7275 C C . TYR A 1 907 ? 96.183 19.653 -49.323 1.00 67.12 907 TYR A C 1
ATOM 7277 O O . TYR A 1 907 ? 95.594 20.268 -48.431 1.00 67.12 907 TYR A O 1
ATOM 7285 N N . LEU A 1 908 ? 95.575 19.331 -50.467 1.00 74.00 908 LEU A N 1
ATOM 7286 C CA . LEU A 1 908 ? 94.152 19.556 -50.713 1.00 74.00 908 LEU A CA 1
ATOM 7287 C C . LEU A 1 908 ? 93.320 18.411 -50.111 1.00 74.00 908 LEU A C 1
ATOM 7289 O O . LEU A 1 908 ? 93.879 17.346 -49.848 1.00 74.00 908 LEU A O 1
ATOM 7293 N N . PRO A 1 909 ? 91.999 18.594 -49.896 1.00 69.44 909 PRO A N 1
ATOM 7294 C CA . PRO A 1 909 ? 91.126 17.554 -49.348 1.00 69.44 909 PRO A CA 1
ATOM 7295 C C . PRO A 1 909 ? 91.088 16.318 -50.257 1.00 69.44 909 PRO A C 1
ATOM 7297 O O . PRO A 1 909 ? 90.280 16.218 -51.184 1.00 69.44 909 PRO A O 1
ATOM 7300 N N . LEU A 1 910 ? 92.002 15.390 -49.987 1.00 76.56 910 LEU A N 1
ATOM 7301 C CA . LEU A 1 910 ? 92.199 14.155 -50.732 1.00 76.56 910 LEU A CA 1
ATOM 7302 C C . LEU A 1 910 ? 91.039 13.193 -50.486 1.00 76.56 910 LEU A C 1
ATOM 7304 O O . LEU A 1 910 ? 90.543 12.569 -51.418 1.00 76.56 910 LEU A O 1
ATOM 7308 N N . ASP A 1 911 ? 90.578 13.125 -49.238 1.00 79.88 911 ASP A N 1
ATOM 7309 C CA . ASP A 1 911 ? 89.660 12.094 -48.759 1.00 79.88 911 ASP A CA 1
ATOM 7310 C C . ASP A 1 911 ? 88.316 12.122 -49.479 1.00 79.88 911 ASP A C 1
ATOM 7312 O O . ASP A 1 911 ? 87.804 11.078 -49.854 1.00 79.88 911 ASP A O 1
ATOM 7316 N N . GLN A 1 912 ? 87.742 13.303 -49.716 1.00 77.06 912 GLN A N 1
ATOM 7317 C CA . GLN A 1 912 ? 86.447 13.434 -50.399 1.00 77.06 912 GLN A CA 1
ATOM 7318 C C . GLN A 1 912 ? 86.537 12.998 -51.862 1.00 77.06 912 GLN A C 1
ATOM 7320 O O . GLN A 1 912 ? 85.657 12.293 -52.356 1.00 77.06 912 GLN A O 1
ATOM 7325 N N . PHE A 1 913 ? 87.642 13.337 -52.533 1.00 80.19 913 PHE A N 1
ATOM 7326 C CA . PHE A 1 913 ? 87.900 12.850 -53.882 1.00 80.19 913 PHE A CA 1
ATOM 7327 C C . PHE A 1 913 ? 88.128 11.333 -53.878 1.00 80.19 913 PHE A C 1
ATOM 7329 O O . PHE A 1 913 ? 87.441 10.614 -54.598 1.00 80.19 913 PHE A O 1
ATOM 7336 N N . VAL A 1 914 ? 89.011 10.825 -53.015 1.00 82.19 914 VAL A N 1
ATOM 7337 C CA . VAL A 1 914 ? 89.287 9.389 -52.872 1.00 82.19 914 VAL A CA 1
ATOM 7338 C C . VAL A 1 914 ? 88.008 8.617 -52.557 1.00 82.19 914 VAL A C 1
ATOM 7340 O O . VAL A 1 914 ? 87.707 7.649 -53.241 1.00 82.19 914 VAL A O 1
ATOM 7343 N N . ASN A 1 915 ? 87.190 9.074 -51.613 1.00 80.56 915 ASN A N 1
ATOM 7344 C CA . ASN A 1 915 ? 85.917 8.446 -51.259 1.00 80.56 915 ASN A CA 1
ATOM 7345 C C . ASN A 1 915 ? 84.933 8.416 -52.431 1.00 80.56 915 ASN A C 1
ATOM 7347 O O . ASN A 1 915 ? 84.226 7.427 -52.600 1.00 80.56 915 ASN A O 1
ATOM 7351 N N . SER A 1 916 ? 84.917 9.457 -53.267 1.00 80.06 916 SER A N 1
ATOM 7352 C CA . SER A 1 916 ? 84.039 9.511 -54.438 1.00 80.06 916 SER A CA 1
ATOM 7353 C C . SER A 1 916 ? 84.447 8.562 -55.575 1.00 80.06 916 SER A C 1
ATOM 7355 O O . SER A 1 916 ? 83.625 8.291 -56.449 1.00 80.06 916 SER A O 1
ATOM 7357 N N . ILE A 1 917 ? 85.680 8.030 -55.561 1.00 80.94 917 ILE A N 1
ATOM 7358 C CA . ILE A 1 917 ? 86.198 7.139 -56.616 1.00 80.94 917 ILE A CA 1
ATOM 7359 C C . ILE A 1 917 ? 86.617 5.745 -56.129 1.00 80.94 917 ILE A C 1
ATOM 7361 O O . ILE A 1 917 ? 86.649 4.825 -56.942 1.00 80.94 917 ILE A O 1
ATOM 7365 N N . LYS A 1 918 ? 86.960 5.558 -54.846 1.00 83.00 918 LYS A N 1
ATOM 7366 C CA . LYS A 1 918 ? 87.548 4.311 -54.312 1.00 83.00 918 LYS A CA 1
ATOM 7367 C C . LYS A 1 918 ? 86.585 3.131 -54.351 1.00 83.00 918 LYS A C 1
ATOM 7369 O O . LYS A 1 918 ? 87.026 2.000 -54.469 1.00 83.00 918 LYS A O 1
ATOM 7374 N N . GLU A 1 919 ? 85.284 3.402 -54.297 1.00 80.06 919 GLU A N 1
ATOM 7375 C CA . GLU A 1 919 ? 84.234 2.385 -54.433 1.00 80.06 919 GLU A CA 1
ATOM 7376 C C . GLU A 1 919 ? 83.876 2.116 -55.902 1.00 80.06 919 GLU A C 1
ATOM 7378 O O . GLU A 1 919 ? 83.155 1.171 -56.220 1.00 80.06 919 GLU A O 1
ATOM 7383 N N . GLY A 1 920 ? 84.384 2.938 -56.824 1.00 75.88 920 GLY A N 1
ATOM 7384 C CA . GLY A 1 920 ? 84.205 2.742 -58.253 1.00 75.88 920 GLY A CA 1
ATOM 7385 C C . GLY A 1 920 ? 84.917 1.476 -58.724 1.00 75.88 920 GLY A C 1
ATOM 7386 O O . GLY A 1 920 ? 86.083 1.237 -58.409 1.00 75.88 920 GLY A O 1
ATOM 7387 N N . SER A 1 921 ? 84.230 0.666 -59.522 1.00 77.75 921 SER A N 1
ATOM 7388 C CA . SER A 1 921 ? 84.772 -0.565 -60.092 1.00 77.75 921 SER A CA 1
ATOM 7389 C C . SER A 1 921 ? 85.655 -0.265 -61.303 1.00 77.75 921 SER A C 1
ATOM 7391 O O . SER A 1 921 ? 85.229 -0.378 -62.448 1.00 77.75 921 SER A O 1
ATOM 7393 N N . TRP A 1 922 ? 86.903 0.132 -61.059 1.00 83.69 922 TRP A N 1
ATOM 7394 C CA . TRP A 1 922 ? 87.866 0.453 -62.121 1.00 83.69 922 TRP A CA 1
ATOM 7395 C C . TRP A 1 922 ? 89.231 -0.244 -61.969 1.00 83.69 922 TRP A C 1
ATOM 7397 O O . TRP A 1 922 ? 90.045 -0.178 -62.894 1.00 83.69 922 TRP A O 1
ATOM 7407 N N . LEU A 1 923 ? 89.485 -0.957 -60.860 1.00 83.81 923 LEU A N 1
ATOM 7408 C CA . LEU A 1 923 ? 90.722 -1.711 -60.618 1.00 83.81 923 LEU A CA 1
ATOM 7409 C C . LEU A 1 923 ? 90.570 -3.195 -60.994 1.00 83.81 923 LEU A C 1
ATOM 7411 O O . LEU A 1 923 ? 89.643 -3.865 -60.565 1.00 83.81 923 LEU A O 1
ATOM 7415 N N . ARG A 1 924 ? 91.487 -3.762 -61.776 1.00 81.06 924 ARG A N 1
ATOM 7416 C CA . ARG A 1 924 ? 91.421 -5.146 -62.265 1.00 81.06 924 ARG A CA 1
ATOM 7417 C C . ARG A 1 924 ? 92.130 -6.127 -61.326 1.00 81.06 924 ARG A C 1
ATOM 7419 O O . ARG A 1 924 ? 93.277 -5.929 -60.928 1.00 81.06 924 ARG A O 1
ATOM 7426 N N . THR A 1 925 ? 91.443 -7.217 -61.006 1.00 86.06 925 THR A N 1
ATOM 7427 C CA . THR A 1 925 ? 91.885 -8.278 -60.092 1.00 86.06 925 THR A CA 1
ATOM 7428 C C . THR A 1 925 ? 91.644 -9.659 -60.706 1.00 86.06 925 THR A C 1
ATOM 7430 O O . THR A 1 925 ? 90.976 -9.787 -61.732 1.00 86.06 925 THR A O 1
ATOM 7433 N N . SER A 1 926 ? 92.112 -10.709 -60.034 1.00 78.94 926 SER A N 1
ATOM 7434 C CA . SER A 1 926 ? 91.787 -12.120 -60.304 1.00 78.94 926 SER A CA 1
ATOM 7435 C C . SER A 1 926 ? 90.282 -12.436 -60.278 1.00 78.94 926 SER A C 1
ATOM 7437 O O . SER A 1 926 ? 89.866 -13.453 -60.823 1.00 78.94 926 SER A O 1
ATOM 7439 N N . HIS A 1 927 ? 89.455 -11.542 -59.728 1.00 77.38 927 HIS A N 1
ATOM 7440 C CA . HIS A 1 927 ? 87.991 -11.622 -59.746 1.00 77.38 927 HIS A CA 1
ATOM 7441 C C . HIS A 1 927 ? 87.340 -10.610 -60.706 1.00 77.38 927 HIS A C 1
ATOM 7443 O O . HIS A 1 927 ? 86.159 -10.298 -60.574 1.00 77.38 927 HIS A O 1
ATOM 7449 N N . GLY A 1 928 ? 88.097 -10.069 -61.663 1.00 78.00 928 GLY A N 1
ATOM 7450 C CA . GLY A 1 928 ? 87.620 -9.050 -62.595 1.00 78.00 928 GLY A CA 1
ATOM 7451 C C . GLY A 1 928 ? 87.771 -7.624 -62.064 1.00 78.00 928 GLY A C 1
ATOM 7452 O O . GLY A 1 928 ? 88.607 -7.346 -61.199 1.00 78.00 928 GLY A O 1
ATOM 7453 N N . LEU A 1 929 ? 87.003 -6.702 -62.645 1.00 79.06 929 LEU A N 1
ATOM 7454 C CA . LEU A 1 929 ? 87.037 -5.280 -62.307 1.00 79.06 929 LEU A CA 1
ATOM 7455 C C . LEU A 1 929 ? 86.337 -5.043 -60.959 1.00 79.06 929 LEU A C 1
ATOM 7457 O O . LEU A 1 929 ? 85.182 -5.422 -60.777 1.00 79.06 929 LEU A O 1
ATOM 7461 N N . ARG A 1 930 ? 87.043 -4.430 -60.017 1.00 82.56 930 ARG A N 1
ATOM 7462 C CA . ARG A 1 930 ? 86.647 -4.196 -58.627 1.00 82.56 930 ARG A CA 1
ATOM 7463 C C . ARG A 1 930 ? 87.050 -2.794 -58.184 1.00 82.56 930 ARG A C 1
ATOM 7465 O O . ARG A 1 930 ? 87.783 -2.088 -58.879 1.00 82.56 930 ARG A O 1
ATOM 7472 N N . SER A 1 931 ? 86.555 -2.394 -57.022 1.00 82.69 931 SER A N 1
ATOM 7473 C CA . SER A 1 931 ? 87.111 -1.271 -56.282 1.00 82.69 931 SER A CA 1
ATOM 7474 C C . SER A 1 931 ? 88.545 -1.585 -55.832 1.00 82.69 931 SER A C 1
ATOM 7476 O O . SER A 1 931 ? 88.880 -2.740 -55.542 1.00 82.69 931 SER A O 1
ATOM 7478 N N . PRO A 1 932 ? 89.419 -0.572 -55.750 1.00 83.81 932 PRO A N 1
ATOM 7479 C CA . PRO A 1 932 ? 90.694 -0.705 -55.060 1.00 83.81 932 PRO A CA 1
ATOM 7480 C C . PRO A 1 932 ? 90.578 -1.230 -53.628 1.00 83.81 932 PRO A C 1
ATOM 7482 O O . PRO A 1 932 ? 91.382 -2.065 -53.214 1.00 83.81 932 PRO A O 1
ATOM 7485 N N . THR A 1 933 ? 89.555 -0.787 -52.897 1.00 82.19 933 THR A N 1
ATOM 7486 C CA . THR A 1 933 ? 89.318 -1.196 -51.515 1.00 82.19 933 THR A CA 1
ATOM 7487 C C . THR A 1 933 ? 89.075 -2.708 -51.412 1.00 82.19 933 THR A C 1
ATOM 7489 O O . THR A 1 933 ? 88.177 -3.253 -52.051 1.00 82.19 933 THR A O 1
ATOM 7492 N N . GLY A 1 934 ? 89.899 -3.396 -50.615 1.00 80.50 934 GLY A N 1
ATOM 7493 C CA . GLY A 1 934 ? 89.807 -4.842 -50.362 1.00 80.50 934 GLY A CA 1
ATOM 7494 C C . GLY A 1 934 ? 90.514 -5.736 -51.388 1.00 80.50 934 GLY A C 1
ATOM 7495 O O . GLY A 1 934 ? 90.587 -6.950 -51.202 1.00 80.50 934 GLY A O 1
ATOM 7496 N N . SER A 1 935 ? 91.075 -5.168 -52.456 1.00 86.06 935 SER A N 1
ATOM 7497 C CA . SER A 1 935 ? 91.924 -5.916 -53.390 1.00 86.06 935 SER A CA 1
ATOM 7498 C C . SER A 1 935 ? 93.286 -6.223 -52.749 1.00 86.06 935 SER A C 1
ATOM 7500 O O . SER A 1 935 ? 93.799 -5.417 -51.976 1.00 86.06 935 SER A O 1
ATOM 7502 N N . VAL A 1 936 ? 93.896 -7.375 -53.050 1.00 85.94 936 VAL A N 1
ATOM 7503 C CA . VAL A 1 936 ? 95.090 -7.865 -52.329 1.00 85.94 936 VAL A CA 1
ATOM 7504 C C . VAL A 1 936 ? 96.322 -7.942 -53.228 1.00 85.94 936 VAL A C 1
ATOM 7506 O O . VAL A 1 936 ? 96.270 -8.399 -54.367 1.00 85.94 936 VAL A O 1
ATOM 7509 N N . LEU A 1 937 ? 97.482 -7.564 -52.702 1.00 82.31 937 LEU A N 1
ATOM 7510 C CA . LEU A 1 937 ? 98.776 -7.798 -53.333 1.00 82.31 937 LEU A CA 1
ATOM 7511 C C . LEU A 1 937 ? 99.410 -9.085 -52.764 1.00 82.31 937 LEU A C 1
ATOM 7513 O O . LEU A 1 937 ? 99.810 -9.124 -51.603 1.00 82.31 937 LEU A O 1
ATOM 7517 N N . TYR A 1 938 ? 99.482 -10.147 -53.576 1.00 79.88 938 TYR A N 1
ATOM 7518 C CA . TYR A 1 938 ? 99.907 -11.501 -53.164 1.00 79.88 938 TYR A CA 1
ATOM 7519 C C . TYR A 1 938 ? 101.334 -11.607 -52.566 1.00 79.88 938 TYR A C 1
ATOM 7521 O O . TYR A 1 938 ? 102.273 -11.047 -53.142 1.00 79.88 938 TYR A O 1
ATOM 7529 N N . ASP A 1 939 ? 101.490 -12.433 -51.507 1.00 79.25 939 ASP A N 1
ATOM 7530 C CA . ASP A 1 939 ? 102.755 -12.963 -50.941 1.00 79.25 939 ASP A CA 1
ATOM 7531 C C . ASP A 1 939 ? 102.625 -14.419 -50.397 1.00 79.25 939 ASP A C 1
ATOM 7533 O O . ASP A 1 939 ? 101.549 -15.019 -50.433 1.00 79.25 939 ASP A O 1
ATOM 7537 N N . SER A 1 940 ? 103.713 -15.017 -49.885 1.00 73.81 940 SER A N 1
ATOM 7538 C CA . SER A 1 940 ? 103.754 -16.425 -49.433 1.00 73.81 940 SER A CA 1
ATOM 7539 C C . SER A 1 940 ? 103.078 -16.724 -48.082 1.00 73.81 940 SER A C 1
ATOM 7541 O O . SER A 1 940 ? 102.819 -17.897 -47.785 1.00 73.81 940 SER A O 1
ATOM 7543 N N . GLY A 1 941 ? 102.760 -15.713 -47.268 1.00 73.62 941 GLY A N 1
ATOM 7544 C CA . GLY A 1 941 ? 102.131 -15.879 -45.950 1.00 73.62 941 GLY A CA 1
ATOM 7545 C C . GLY A 1 941 ? 100.700 -16.421 -46.025 1.00 73.62 941 GLY A C 1
ATOM 7546 O O . GLY A 1 941 ? 100.213 -17.057 -45.092 1.00 73.62 941 GLY A O 1
ATOM 7547 N N . TRP A 1 942 ? 100.053 -16.282 -47.181 1.00 82.19 942 TRP A N 1
ATOM 7548 C CA . TRP A 1 942 ? 98.668 -16.689 -47.419 1.00 82.19 942 TRP A CA 1
ATOM 7549 C C . TRP A 1 942 ? 98.465 -18.200 -47.675 1.00 82.19 942 TRP A C 1
ATOM 7551 O O . TRP A 1 942 ? 97.360 -18.631 -48.001 1.00 82.19 942 TRP A O 1
ATOM 7561 N N . LYS A 1 943 ? 99.486 -19.063 -47.535 1.00 78.31 943 LYS A N 1
ATOM 7562 C CA . LYS A 1 943 ? 99.410 -20.494 -47.928 1.00 78.31 943 LYS A CA 1
ATOM 7563 C C . LYS A 1 943 ? 98.401 -21.337 -47.132 1.00 78.31 943 LYS A C 1
ATOM 7565 O O . LYS A 1 943 ? 97.753 -22.208 -47.704 1.00 78.31 943 LYS A O 1
ATOM 7570 N N . VAL A 1 944 ? 98.285 -21.141 -45.817 1.00 76.25 944 VAL A N 1
ATOM 7571 C CA . VAL A 1 944 ? 97.295 -21.883 -45.004 1.00 76.25 944 VAL A CA 1
ATOM 7572 C C . VAL A 1 944 ? 95.915 -21.234 -45.136 1.00 76.25 944 VAL A C 1
ATOM 7574 O O . VAL A 1 944 ? 94.924 -21.943 -45.280 1.00 76.25 944 VAL A O 1
ATOM 7577 N N . ALA A 1 945 ? 95.868 -19.901 -45.209 1.00 80.25 945 ALA A N 1
ATOM 7578 C CA . ALA A 1 945 ? 94.654 -19.127 -45.461 1.00 80.25 945 ALA A CA 1
ATOM 7579 C C . ALA A 1 945 ? 93.983 -19.487 -46.799 1.00 80.25 945 ALA A C 1
ATOM 7581 O O . ALA A 1 945 ? 92.779 -19.704 -46.845 1.00 80.25 945 ALA A O 1
ATOM 7582 N N . SER A 1 946 ? 94.755 -19.665 -47.872 1.00 78.19 946 SER A N 1
ATOM 7583 C CA . SER A 1 946 ? 94.232 -20.057 -49.193 1.00 78.19 946 SER A CA 1
ATOM 7584 C C . SER A 1 946 ? 93.624 -21.467 -49.233 1.00 78.19 946 SER A C 1
ATOM 7586 O O . SER A 1 946 ? 92.859 -21.799 -50.141 1.00 78.19 946 SER A O 1
ATOM 7588 N N . LYS A 1 947 ? 93.894 -22.318 -48.229 1.00 77.00 947 LYS A N 1
ATOM 7589 C CA . LYS A 1 947 ? 93.184 -23.600 -48.096 1.00 77.00 947 LYS A CA 1
ATOM 7590 C C . LYS A 1 947 ? 91.733 -23.411 -47.668 1.00 77.00 947 LYS A C 1
ATOM 7592 O O . LYS A 1 947 ? 90.919 -24.244 -48.054 1.00 77.00 947 LYS A O 1
ATOM 7597 N N . ILE A 1 948 ? 91.429 -22.333 -46.946 1.00 78.38 948 ILE A N 1
ATOM 7598 C CA . ILE A 1 948 ? 90.099 -22.013 -46.416 1.00 78.38 948 ILE A CA 1
ATOM 7599 C C . ILE A 1 948 ? 89.453 -20.786 -47.082 1.00 78.38 948 ILE A C 1
ATOM 7601 O O . ILE A 1 948 ? 88.299 -20.521 -46.785 1.00 78.38 948 ILE A O 1
ATOM 7605 N N . SER A 1 949 ? 90.142 -20.060 -47.980 1.00 84.12 949 SER A N 1
ATOM 7606 C CA . SER A 1 949 ? 89.691 -18.758 -48.517 1.00 84.12 949 SER A CA 1
ATOM 7607 C C . SER A 1 949 ? 90.183 -18.454 -49.955 1.00 84.12 949 SER A C 1
ATOM 7609 O O . SER A 1 949 ? 91.273 -18.886 -50.336 1.00 84.12 949 SER A O 1
ATOM 7611 N N . VAL A 1 950 ? 89.397 -17.723 -50.761 1.00 82.69 950 VAL A N 1
ATOM 7612 C CA . VAL A 1 950 ? 89.602 -17.381 -52.192 1.00 82.69 950 VAL A CA 1
ATOM 7613 C C . VAL A 1 950 ? 89.954 -15.888 -52.362 1.00 82.69 950 VAL A C 1
ATOM 7615 O O . VAL A 1 950 ? 89.117 -15.048 -52.675 1.00 82.69 950 VAL A O 1
ATOM 7618 N N . ILE A 1 951 ? 91.216 -15.532 -52.138 1.00 84.81 951 ILE A N 1
ATOM 7619 C CA . ILE A 1 951 ? 91.650 -14.136 -51.932 1.00 84.81 951 ILE A CA 1
ATOM 7620 C C . ILE A 1 951 ? 91.772 -13.341 -53.264 1.00 84.81 951 ILE A C 1
ATOM 7622 O O . ILE A 1 951 ? 92.352 -13.856 -54.223 1.00 84.81 951 ILE A O 1
ATOM 7626 N N . PRO A 1 952 ? 91.282 -12.080 -53.354 1.00 84.62 952 PRO A N 1
ATOM 7627 C CA . PRO A 1 952 ? 91.194 -11.297 -54.593 1.00 84.62 952 PRO A CA 1
ATOM 7628 C C . PRO A 1 952 ? 92.507 -10.588 -54.940 1.00 84.62 952 PRO A C 1
ATOM 7630 O O . PRO A 1 952 ? 92.678 -9.389 -54.714 1.00 84.62 952 PRO A O 1
ATOM 7633 N N . PHE A 1 953 ? 93.454 -11.312 -55.529 1.00 84.44 953 PHE A N 1
ATOM 7634 C CA . PHE A 1 953 ? 94.733 -10.716 -55.911 1.00 84.44 953 PHE A CA 1
ATOM 7635 C C . PHE A 1 953 ? 94.611 -9.733 -57.084 1.00 84.44 953 PHE A C 1
ATOM 7637 O O . PHE A 1 953 ? 93.915 -10.038 -58.052 1.00 84.44 953 PHE A O 1
ATOM 7644 N N . ILE A 1 954 ? 95.297 -8.586 -57.024 1.00 83.50 954 ILE A N 1
ATOM 7645 C CA . ILE A 1 954 ? 95.426 -7.634 -58.143 1.00 83.50 954 ILE A CA 1
ATOM 7646 C C . ILE A 1 954 ? 96.045 -8.336 -59.354 1.00 83.50 954 ILE A C 1
ATOM 7648 O O . ILE A 1 954 ? 97.011 -9.091 -59.218 1.00 83.50 954 ILE A O 1
ATOM 7652 N N . ASP A 1 955 ? 95.493 -8.057 -60.537 1.00 79.50 955 ASP A N 1
ATOM 7653 C CA . ASP A 1 955 ? 95.957 -8.595 -61.815 1.00 79.50 955 ASP A CA 1
ATOM 7654 C C . ASP A 1 955 ? 97.293 -7.931 -62.190 1.00 79.50 955 ASP A C 1
ATOM 7656 O O . ASP A 1 955 ? 97.346 -6.903 -62.873 1.00 79.50 955 ASP A O 1
ATOM 7660 N N . LYS A 1 956 ? 98.391 -8.493 -61.666 1.00 70.75 956 LYS A N 1
ATOM 7661 C CA . LYS A 1 956 ? 99.757 -8.025 -61.944 1.00 70.75 956 LYS A CA 1
ATOM 7662 C C . LYS A 1 956 ? 100.104 -8.112 -63.432 1.00 70.75 956 LYS A C 1
ATOM 7664 O O . LYS A 1 956 ? 100.927 -7.323 -63.893 1.00 70.75 956 LYS A O 1
ATOM 7669 N N . ASP A 1 957 ? 99.453 -9.001 -64.177 1.00 73.44 957 ASP A N 1
ATOM 7670 C CA . ASP A 1 957 ? 99.708 -9.192 -65.602 1.00 73.44 957 ASP A CA 1
ATOM 7671 C C . ASP A 1 957 ? 99.137 -8.031 -66.433 1.00 73.44 957 ASP A C 1
ATOM 7673 O O . ASP A 1 957 ? 99.746 -7.611 -67.416 1.00 73.44 957 ASP A O 1
ATOM 7677 N N . TYR A 1 958 ? 97.999 -7.456 -66.024 1.00 74.56 958 TYR A N 1
ATOM 7678 C CA . TYR A 1 958 ? 97.360 -6.348 -66.744 1.00 74.56 958 TYR A CA 1
ATOM 7679 C C . TYR A 1 958 ? 98.037 -4.988 -66.535 1.00 74.56 958 TYR A C 1
ATOM 7681 O O . TYR A 1 958 ? 98.172 -4.204 -67.478 1.00 74.56 958 TYR A O 1
ATOM 7689 N N . TYR A 1 959 ? 98.432 -4.670 -65.302 1.00 76.69 959 TYR A N 1
ATOM 7690 C CA . TYR A 1 959 ? 99.006 -3.358 -64.993 1.00 76.69 959 TYR A CA 1
ATOM 7691 C C . TYR A 1 959 ? 100.525 -3.285 -65.190 1.00 76.69 959 TYR A C 1
ATOM 7693 O O . TYR A 1 959 ? 101.063 -2.183 -65.339 1.00 76.69 959 TYR A O 1
ATOM 7701 N N . GLY A 1 960 ? 101.202 -4.436 -65.220 1.00 69.44 960 GLY A N 1
ATOM 7702 C CA . GLY A 1 960 ? 102.659 -4.525 -65.188 1.00 69.44 960 GLY A CA 1
ATOM 7703 C C . GLY A 1 960 ? 103.241 -4.047 -63.854 1.00 69.44 960 GLY A C 1
ATOM 7704 O O . GLY A 1 960 ? 102.520 -3.642 -62.941 1.00 69.44 960 GLY A O 1
ATOM 7705 N N . GLU A 1 961 ? 104.571 -4.042 -63.738 1.00 66.06 961 GLU A N 1
ATOM 7706 C CA . GLU A 1 961 ? 105.249 -3.565 -62.519 1.00 66.06 961 GLU A CA 1
ATOM 7707 C C . GLU A 1 961 ? 105.017 -2.076 -62.219 1.00 66.06 961 GLU A C 1
ATOM 7709 O O . GLU A 1 961 ? 105.286 -1.619 -61.109 1.00 66.06 961 GLU A O 1
ATOM 7714 N N . ASP A 1 962 ? 104.463 -1.314 -63.166 1.00 68.44 962 ASP A N 1
ATOM 7715 C CA . ASP A 1 962 ? 104.109 0.088 -62.956 1.00 68.44 962 ASP A CA 1
ATOM 7716 C C . ASP A 1 962 ? 103.144 0.276 -61.780 1.00 68.44 962 ASP A C 1
ATOM 7718 O O . ASP A 1 962 ? 103.267 1.262 -61.057 1.00 68.44 962 ASP A O 1
ATOM 7722 N N . ILE A 1 963 ? 102.236 -0.675 -61.523 1.00 75.50 963 ILE A N 1
ATOM 7723 C CA . ILE A 1 963 ? 101.316 -0.573 -60.379 1.00 75.50 963 ILE A CA 1
ATOM 7724 C C . ILE A 1 963 ? 102.043 -0.665 -59.037 1.00 75.50 963 ILE A C 1
ATOM 7726 O O . ILE A 1 963 ? 101.636 -0.031 -58.068 1.00 75.50 963 ILE A O 1
ATOM 7730 N N . CYS A 1 964 ? 103.170 -1.380 -58.985 1.00 70.81 964 CYS A N 1
ATOM 7731 C CA . CYS A 1 964 ? 103.986 -1.483 -57.779 1.00 70.81 964 CYS A CA 1
ATOM 7732 C C . CYS A 1 964 ? 104.626 -0.136 -57.399 1.00 70.81 964 CYS A C 1
ATOM 7734 O O . CYS A 1 964 ? 104.908 0.077 -56.221 1.00 70.81 964 CYS A O 1
ATOM 7736 N N . LYS A 1 965 ? 104.801 0.796 -58.355 1.00 77.12 965 LYS A N 1
ATOM 7737 C CA . LYS A 1 965 ? 105.285 2.167 -58.084 1.00 77.12 965 LYS A CA 1
ATOM 7738 C C . LYS A 1 965 ? 104.298 2.973 -57.241 1.00 77.12 965 LYS A C 1
ATOM 7740 O O . LYS A 1 965 ? 104.706 3.853 -56.496 1.00 77.12 965 LYS A O 1
ATOM 7745 N N . PHE A 1 966 ? 103.013 2.641 -57.330 1.00 79.62 966 PHE A N 1
ATOM 7746 C CA . PHE A 1 966 ? 101.929 3.315 -56.626 1.00 79.62 966 PHE A CA 1
ATOM 7747 C C . PHE A 1 966 ? 101.530 2.597 -55.335 1.00 79.62 966 PHE A C 1
ATOM 7749 O O . PHE A 1 966 ? 100.422 2.805 -54.864 1.00 79.62 966 PHE A O 1
ATOM 7756 N N . LYS A 1 967 ? 102.389 1.752 -54.742 1.00 78.88 967 LYS A N 1
ATOM 7757 C CA . LYS A 1 967 ? 102.047 0.962 -53.544 1.00 78.88 967 LYS A CA 1
ATOM 7758 C C . LYS A 1 967 ? 101.400 1.803 -52.432 1.00 78.88 967 LYS A C 1
ATOM 7760 O O . LYS A 1 967 ? 100.354 1.419 -51.926 1.00 78.88 967 LYS A O 1
ATOM 7765 N N . GLU A 1 968 ? 101.974 2.963 -52.114 1.00 78.38 968 GLU A N 1
ATOM 7766 C CA . GLU A 1 968 ? 101.418 3.881 -51.106 1.00 78.38 968 GLU A CA 1
ATOM 7767 C C . GLU A 1 968 ? 100.065 4.473 -51.526 1.00 78.38 968 GLU A C 1
ATOM 7769 O O . GLU A 1 968 ? 99.157 4.609 -50.714 1.00 78.38 968 GLU A O 1
ATOM 7774 N N . VAL A 1 969 ? 99.905 4.811 -52.808 1.00 83.00 969 VAL A N 1
ATOM 7775 C CA . VAL A 1 969 ? 98.652 5.359 -53.352 1.00 83.00 969 VAL A CA 1
ATOM 7776 C C . VAL A 1 969 ? 97.558 4.287 -53.397 1.00 83.00 969 VAL A C 1
ATOM 7778 O O . VAL A 1 969 ? 96.393 4.568 -53.140 1.00 83.00 969 VAL A O 1
ATOM 7781 N N . LEU A 1 970 ? 97.924 3.038 -53.678 1.00 84.25 970 LEU A N 1
ATOM 7782 C CA . LEU A 1 970 ? 97.021 1.893 -53.641 1.00 84.25 970 LEU A CA 1
ATOM 7783 C C . LEU A 1 970 ? 96.587 1.578 -52.209 1.00 84.25 970 LEU A C 1
ATOM 7785 O O . LEU A 1 970 ? 95.411 1.302 -51.998 1.00 84.25 970 LEU A O 1
ATOM 7789 N N . GLU A 1 971 ? 97.491 1.675 -51.232 1.00 82.50 971 GLU A N 1
ATOM 7790 C CA . GLU A 1 971 ? 97.135 1.601 -49.809 1.00 82.50 971 GLU A CA 1
ATOM 7791 C C . GLU A 1 971 ? 96.153 2.724 -49.425 1.00 82.50 971 GLU A C 1
ATOM 7793 O O . GLU A 1 971 ? 95.146 2.439 -48.780 1.00 82.50 971 GLU A O 1
ATOM 7798 N N . LEU A 1 972 ? 96.352 3.964 -49.904 1.00 81.81 972 LEU A N 1
ATOM 7799 C CA . LEU A 1 972 ? 95.400 5.075 -49.702 1.00 81.81 972 LEU A CA 1
ATOM 7800 C C . LEU A 1 972 ? 94.019 4.810 -50.327 1.00 81.81 972 LEU A C 1
ATOM 7802 O O . LEU A 1 972 ? 93.000 5.259 -49.806 1.00 81.81 972 LEU A O 1
ATOM 7806 N N . LEU A 1 973 ? 93.973 4.066 -51.431 1.00 84.69 973 LEU A N 1
ATOM 7807 C CA . LEU A 1 973 ? 92.739 3.622 -52.080 1.00 84.69 973 LEU A CA 1
ATOM 7808 C C . LEU A 1 973 ? 92.135 2.351 -51.437 1.00 84.69 973 LEU A C 1
ATOM 7810 O O . LEU A 1 973 ? 91.019 1.957 -51.786 1.00 84.69 973 LEU A O 1
ATOM 7814 N N . GLY A 1 974 ? 92.841 1.716 -50.495 1.00 84.19 974 GLY A N 1
ATOM 7815 C CA . GLY A 1 974 ? 92.373 0.568 -49.712 1.00 84.19 974 GLY A CA 1
ATOM 7816 C C . GLY A 1 974 ? 92.851 -0.818 -50.176 1.00 84.19 974 GLY A C 1
ATOM 7817 O O . GLY A 1 974 ? 92.208 -1.813 -49.839 1.00 84.19 974 GLY A O 1
ATOM 7818 N N . VAL A 1 975 ? 93.943 -0.917 -50.938 1.00 86.88 975 VAL A N 1
ATOM 7819 C CA . VAL A 1 975 ? 94.573 -2.197 -51.326 1.00 86.88 975 VAL A CA 1
ATOM 7820 C C . VAL A 1 975 ? 95.392 -2.787 -50.168 1.00 86.88 975 VAL A C 1
ATOM 7822 O O . VAL A 1 975 ? 96.166 -2.082 -49.527 1.00 86.88 975 VAL A O 1
ATOM 7825 N N . ILE A 1 976 ? 95.284 -4.100 -49.935 1.00 84.88 976 ILE A N 1
ATOM 7826 C CA . ILE A 1 976 ? 95.958 -4.826 -48.842 1.00 84.88 976 ILE A CA 1
ATOM 7827 C C . ILE A 1 976 ? 97.318 -5.376 -49.293 1.00 84.88 976 ILE A C 1
ATOM 7829 O O . ILE A 1 976 ? 97.406 -6.091 -50.295 1.00 84.88 976 ILE A O 1
ATOM 7833 N N . VAL A 1 977 ? 98.374 -5.127 -48.511 1.00 79.88 977 VAL A N 1
ATOM 7834 C CA . VAL A 1 977 ? 99.743 -5.590 -48.792 1.00 79.88 977 VAL A CA 1
ATOM 7835 C C . VAL A 1 977 ? 100.260 -6.506 -47.672 1.00 79.88 977 VAL A C 1
ATOM 7837 O O . VAL A 1 977 ? 100.534 -6.063 -46.560 1.00 79.88 977 VAL A O 1
ATOM 7840 N N . GLY A 1 978 ? 100.467 -7.782 -48.012 1.00 73.69 978 GLY A N 1
ATOM 7841 C CA . GLY A 1 978 ? 101.076 -8.811 -47.158 1.00 73.69 978 GLY A CA 1
ATOM 7842 C C . GLY A 1 978 ? 100.130 -9.521 -46.176 1.00 73.69 978 GLY A C 1
ATOM 7843 O O . GLY A 1 978 ? 99.059 -9.005 -45.861 1.00 73.69 978 GLY A O 1
ATOM 7844 N N . PHE A 1 979 ? 100.486 -10.737 -45.715 1.00 74.06 979 PHE A N 1
ATOM 7845 C CA . PHE A 1 979 ? 99.590 -11.510 -44.827 1.00 74.06 979 PHE A CA 1
ATOM 7846 C C . PHE A 1 979 ? 99.439 -10.894 -43.440 1.00 74.06 979 PHE A C 1
ATOM 7848 O O . PHE A 1 979 ? 98.310 -10.661 -43.049 1.00 74.06 979 PHE A O 1
ATOM 7855 N N . ASN A 1 980 ? 100.532 -10.634 -42.711 1.00 71.00 980 ASN A N 1
ATOM 7856 C CA . ASN A 1 980 ? 100.561 -9.898 -41.431 1.00 71.00 980 ASN A CA 1
ATOM 7857 C C . ASN A 1 980 ? 99.392 -10.171 -40.462 1.00 71.00 980 ASN A C 1
ATOM 7859 O O . ASN A 1 980 ? 98.871 -9.242 -39.857 1.00 71.00 980 ASN A O 1
ATOM 7863 N N . GLU A 1 981 ? 98.968 -11.430 -40.320 1.00 72.19 981 GLU A N 1
ATOM 7864 C CA . GLU A 1 981 ? 97.829 -11.785 -39.458 1.00 72.19 981 GLU A CA 1
ATOM 7865 C C . GLU A 1 981 ? 96.498 -11.106 -39.853 1.00 72.19 981 GLU A C 1
ATOM 7867 O O . GLU A 1 981 ? 95.617 -10.895 -39.024 1.00 72.19 981 GLU A O 1
ATOM 7872 N N . ASN A 1 982 ? 96.310 -10.811 -41.143 1.00 75.94 982 ASN A N 1
ATOM 7873 C CA . ASN A 1 982 ? 95.068 -10.307 -41.731 1.00 75.94 982 ASN A CA 1
ATOM 7874 C C . ASN A 1 982 ? 93.997 -11.408 -41.782 1.00 75.94 982 ASN A C 1
ATOM 7876 O O . ASN A 1 982 ? 93.546 -11.827 -42.850 1.00 75.94 982 ASN A O 1
ATOM 7880 N N . TYR A 1 983 ? 93.584 -11.893 -40.611 1.00 80.94 983 TYR A N 1
ATOM 7881 C CA . TYR A 1 983 ? 92.559 -12.922 -40.462 1.00 80.94 983 TYR A CA 1
ATOM 7882 C C . TYR A 1 983 ? 91.228 -12.497 -41.095 1.00 80.94 983 TYR A C 1
ATOM 7884 O O . TYR A 1 983 ? 90.534 -13.347 -41.645 1.00 80.94 983 TYR A O 1
ATOM 7892 N N . GLN A 1 984 ? 90.911 -11.196 -41.093 1.00 78.12 984 GLN A N 1
ATOM 7893 C CA . GLN A 1 984 ? 89.671 -10.672 -41.668 1.00 78.12 984 GLN A CA 1
ATOM 7894 C C . GLN A 1 984 ? 89.559 -10.951 -43.168 1.00 78.12 984 GLN A C 1
ATOM 7896 O O . GLN A 1 984 ? 88.542 -11.446 -43.624 1.00 78.12 984 GLN A O 1
ATOM 7901 N N . VAL A 1 985 ? 90.644 -10.777 -43.920 1.00 78.50 985 VAL A N 1
ATOM 7902 C CA . VAL A 1 985 ? 90.659 -11.045 -45.368 1.00 78.50 985 VAL A CA 1
ATOM 7903 C C . VAL A 1 985 ? 90.417 -12.523 -45.666 1.00 78.50 985 VAL A C 1
ATOM 7905 O O . VAL A 1 985 ? 89.810 -12.865 -46.681 1.00 78.50 985 VAL A O 1
ATOM 7908 N N . VAL A 1 986 ? 90.896 -13.404 -44.780 1.00 80.25 986 VAL A N 1
ATOM 7909 C CA . VAL A 1 986 ? 90.633 -14.844 -44.864 1.00 80.25 986 VAL A CA 1
ATOM 7910 C C . VAL A 1 986 ? 89.143 -15.117 -44.671 1.00 80.25 986 VAL A C 1
ATOM 7912 O O . VAL A 1 986 ? 88.595 -15.940 -45.399 1.00 80.25 986 VAL A O 1
ATOM 7915 N N . ILE A 1 987 ? 88.508 -14.415 -43.727 1.00 77.38 987 ILE A N 1
ATOM 7916 C CA . ILE A 1 987 ? 87.079 -14.526 -43.416 1.00 77.38 987 ILE A CA 1
ATOM 7917 C C . ILE A 1 987 ? 86.221 -14.010 -44.579 1.00 77.38 987 ILE A C 1
ATOM 7919 O O . ILE A 1 987 ? 85.388 -14.757 -45.079 1.00 77.38 987 ILE A O 1
ATOM 7923 N N . ASP A 1 988 ? 86.510 -12.811 -45.085 1.00 77.88 988 ASP A N 1
ATOM 7924 C CA . ASP A 1 988 ? 85.719 -12.142 -46.134 1.00 77.88 988 ASP A CA 1
ATOM 7925 C C . ASP A 1 988 ? 85.662 -12.935 -47.456 1.00 77.88 988 ASP A C 1
ATOM 7927 O O . ASP A 1 988 ? 84.835 -12.675 -48.329 1.00 77.88 988 ASP A O 1
ATOM 7931 N N . HIS A 1 989 ? 86.577 -13.892 -47.631 1.00 81.12 989 HIS A N 1
ATOM 7932 C CA . HIS A 1 989 ? 86.695 -14.704 -48.838 1.00 81.12 989 HIS A CA 1
ATOM 7933 C C . HIS A 1 989 ? 86.628 -16.206 -48.552 1.00 81.12 989 HIS A C 1
ATOM 7935 O O . HIS A 1 989 ? 87.158 -17.001 -49.329 1.00 81.12 989 HIS A O 1
ATOM 7941 N N . LEU A 1 990 ? 86.026 -16.614 -47.431 1.00 80.75 990 LEU A N 1
ATOM 7942 C CA . LEU A 1 990 ? 85.923 -18.022 -47.049 1.00 80.75 990 LEU A CA 1
ATOM 7943 C C . LEU A 1 990 ? 85.391 -18.900 -48.183 1.00 80.75 990 LEU A C 1
ATOM 7945 O O . LEU A 1 990 ? 84.485 -18.547 -48.939 1.00 80.75 990 LEU A O 1
ATOM 7949 N N . LYS A 1 991 ? 85.957 -20.101 -48.261 1.00 78.69 991 LYS A N 1
ATOM 7950 C CA . LYS A 1 991 ? 85.408 -21.183 -49.066 1.00 78.69 991 LYS A CA 1
ATOM 7951 C C . LYS A 1 991 ? 84.039 -21.586 -48.549 1.00 78.69 991 LYS A C 1
ATOM 7953 O O . LYS A 1 991 ? 83.675 -21.335 -47.401 1.00 78.69 991 LYS A O 1
ATOM 7958 N N . SER A 1 992 ? 83.290 -22.247 -49.421 1.00 75.00 992 SER A N 1
ATOM 7959 C CA . SER A 1 992 ? 81.928 -22.652 -49.112 1.00 75.00 992 SER A CA 1
ATOM 7960 C C . SER A 1 992 ? 81.881 -23.558 -47.876 1.00 75.00 992 SER A C 1
ATOM 7962 O O . SER A 1 992 ? 82.782 -24.358 -47.629 1.00 75.00 992 SER A O 1
ATOM 7964 N N . SER A 1 993 ? 80.785 -23.478 -47.121 1.00 68.31 993 SER A N 1
ATOM 7965 C CA . SER A 1 993 ? 80.563 -24.272 -45.903 1.00 68.31 993 SER A CA 1
ATOM 7966 C C . SER A 1 993 ? 80.766 -25.786 -46.130 1.00 68.31 993 SER A C 1
ATOM 7968 O O . SER A 1 993 ? 81.326 -26.482 -45.286 1.00 68.31 993 SER A O 1
ATOM 7970 N N . SER A 1 994 ? 80.435 -26.284 -47.330 1.00 69.44 994 SER A N 1
ATOM 7971 C CA . SER A 1 994 ? 80.665 -27.682 -47.727 1.00 69.44 994 SER A CA 1
ATOM 7972 C C . SER A 1 994 ? 82.143 -28.097 -47.757 1.00 69.44 994 SER A C 1
ATOM 7974 O O . SER A 1 994 ? 82.467 -29.251 -47.482 1.00 69.44 994 SER A O 1
ATOM 7976 N N . GLU A 1 995 ? 83.048 -27.159 -48.034 1.00 74.81 995 GLU A N 1
ATOM 7977 C CA . GLU A 1 995 ? 84.496 -27.386 -48.091 1.00 74.81 995 GLU A CA 1
ATOM 7978 C C . GLU A 1 995 ? 85.170 -27.261 -46.716 1.00 74.81 995 GLU A C 1
ATOM 7980 O O . GLU A 1 995 ? 86.333 -27.634 -46.567 1.00 74.81 995 GLU A O 1
ATOM 7985 N N . LEU A 1 996 ? 84.445 -26.767 -45.705 1.00 76.44 996 LEU A N 1
ATOM 7986 C CA . LEU A 1 996 ? 84.896 -26.689 -44.312 1.00 76.44 996 LEU A CA 1
ATOM 7987 C C . LEU A 1 996 ? 84.497 -27.930 -43.494 1.00 76.44 996 LEU A C 1
ATOM 7989 O O . LEU A 1 996 ? 84.758 -27.992 -42.294 1.00 76.44 996 LEU A O 1
ATOM 7993 N N . ALA A 1 997 ? 83.854 -28.928 -44.103 1.00 74.88 997 ALA A N 1
ATOM 7994 C CA . ALA A 1 997 ? 83.519 -30.176 -43.425 1.00 74.88 997 ALA A CA 1
ATOM 7995 C C . ALA A 1 997 ? 84.777 -31.010 -43.131 1.00 74.88 997 ALA A C 1
ATOM 7997 O O . ALA A 1 997 ? 85.723 -31.036 -43.916 1.00 74.88 997 ALA A O 1
ATOM 7998 N N . ASN A 1 998 ? 84.766 -31.745 -42.013 1.00 73.56 998 ASN A N 1
ATOM 7999 C CA . ASN A 1 998 ? 85.850 -32.658 -41.624 1.00 73.56 998 ASN A CA 1
ATOM 8000 C C . ASN A 1 998 ? 87.229 -31.981 -41.509 1.00 73.56 998 ASN A C 1
ATOM 8002 O O . ASN A 1 998 ? 88.234 -32.526 -41.973 1.00 73.56 998 ASN A O 1
ATOM 8006 N N . LEU A 1 999 ? 87.283 -30.794 -40.894 1.00 80.00 999 LEU A N 1
ATOM 8007 C CA . LEU A 1 999 ? 88.539 -30.068 -40.703 1.00 80.00 999 LEU A CA 1
ATOM 8008 C C . LEU A 1 999 ? 89.601 -30.943 -40.034 1.00 80.00 999 LEU A C 1
ATOM 8010 O O . LEU A 1 999 ? 89.362 -31.629 -39.036 1.00 80.00 999 LEU A O 1
ATOM 8014 N N . THR A 1 1000 ? 90.814 -30.855 -40.570 1.00 80.94 1000 THR A N 1
ATOM 8015 C CA . THR A 1 1000 ? 92.007 -31.349 -39.894 1.00 80.94 1000 THR A CA 1
ATOM 8016 C C . THR A 1 1000 ? 92.252 -30.544 -38.619 1.00 80.94 1000 THR A C 1
ATOM 8018 O O . THR A 1 1000 ? 91.781 -29.415 -38.471 1.00 80.94 1000 THR A O 1
ATOM 8021 N N . ALA A 1 1001 ? 93.015 -31.109 -37.684 1.00 79.00 1001 ALA A N 1
ATOM 8022 C CA . ALA A 1 1001 ? 93.291 -30.442 -36.414 1.00 79.00 1001 ALA A CA 1
ATOM 8023 C C . ALA A 1 1001 ? 93.973 -29.067 -36.598 1.00 79.00 1001 ALA A C 1
ATOM 8025 O O . ALA A 1 1001 ? 93.615 -28.123 -35.906 1.00 79.00 1001 ALA A O 1
ATOM 8026 N N . ASP A 1 1002 ? 94.895 -28.908 -37.556 1.00 79.25 1002 ASP A N 1
ATOM 8027 C CA . ASP A 1 1002 ? 95.586 -27.642 -37.856 1.00 79.25 1002 ASP A CA 1
ATOM 8028 C C . ASP A 1 1002 ? 94.680 -26.593 -38.518 1.00 79.25 1002 ASP A C 1
ATOM 8030 O O . ASP A 1 1002 ? 94.782 -25.408 -38.194 1.00 79.25 1002 ASP A O 1
ATOM 8034 N N . ALA A 1 1003 ? 93.761 -27.017 -39.388 1.00 82.81 1003 ALA A N 1
ATOM 8035 C CA . ALA A 1 1003 ? 92.754 -26.136 -39.970 1.00 82.81 1003 ALA A CA 1
ATOM 8036 C C . ALA A 1 1003 ? 91.744 -25.676 -38.910 1.00 82.81 1003 ALA A C 1
ATOM 8038 O O . ALA A 1 1003 ? 91.476 -24.479 -38.825 1.00 82.81 1003 ALA A O 1
ATOM 8039 N N . LEU A 1 1004 ? 91.271 -26.588 -38.043 1.00 85.12 1004 LEU A N 1
ATOM 8040 C CA . LEU A 1 1004 ? 90.398 -26.228 -36.924 1.00 85.12 1004 LEU A CA 1
ATOM 8041 C C . LEU A 1 1004 ? 91.113 -25.251 -35.974 1.00 85.12 1004 LEU A C 1
ATOM 8043 O O . LEU A 1 1004 ? 90.536 -24.244 -35.576 1.00 85.12 1004 LEU A O 1
ATOM 8047 N N . LEU A 1 1005 ? 92.392 -25.477 -35.665 1.00 83.19 1005 LEU A N 1
ATOM 8048 C CA . LEU A 1 1005 ? 93.177 -24.568 -34.826 1.00 83.19 1005 LEU A CA 1
ATOM 8049 C C . LEU A 1 1005 ? 93.423 -23.201 -35.487 1.00 83.19 1005 LEU A C 1
ATOM 8051 O O . LEU A 1 1005 ? 93.376 -22.192 -34.785 1.00 83.19 1005 LEU A O 1
ATOM 8055 N N . LEU A 1 1006 ? 93.654 -23.123 -36.807 1.00 84.69 1006 LEU A N 1
ATOM 8056 C CA . LEU A 1 1006 ? 93.711 -21.831 -37.506 1.00 84.69 1006 LEU A CA 1
ATOM 8057 C C . LEU A 1 1006 ? 92.354 -21.133 -37.456 1.00 84.69 1006 LEU A C 1
ATOM 8059 O O . LEU A 1 1006 ? 92.318 -19.939 -37.186 1.00 84.69 1006 LEU A O 1
ATOM 8063 N N . THR A 1 1007 ? 91.246 -21.857 -37.630 1.00 83.25 1007 THR A N 1
ATOM 8064 C CA . THR A 1 1007 ? 89.921 -21.254 -37.463 1.00 83.25 1007 THR A CA 1
ATOM 8065 C C . THR A 1 1007 ? 89.690 -20.774 -36.031 1.00 83.25 1007 THR A C 1
ATOM 8067 O O . THR A 1 1007 ? 89.211 -19.661 -35.865 1.00 83.25 1007 THR A O 1
ATOM 8070 N N . MET A 1 1008 ? 90.143 -21.503 -35.000 1.00 85.94 1008 MET A N 1
ATOM 8071 C CA . MET A 1 1008 ? 90.108 -21.009 -33.615 1.00 85.94 1008 MET A CA 1
ATOM 8072 C C . MET A 1 1008 ? 90.965 -19.743 -33.438 1.00 85.94 1008 MET A C 1
ATOM 8074 O O . MET A 1 1008 ? 90.571 -18.840 -32.707 1.00 85.94 1008 MET A O 1
ATOM 8078 N N . LYS A 1 1009 ? 92.107 -19.620 -34.136 1.00 81.44 1009 LYS A N 1
ATOM 8079 C CA . LYS A 1 1009 ? 92.914 -18.383 -34.155 1.00 81.44 1009 LYS A CA 1
ATOM 8080 C C . LYS A 1 1009 ? 92.210 -17.236 -34.881 1.00 81.44 1009 LYS A C 1
ATOM 8082 O O . LYS A 1 1009 ? 92.209 -16.129 -34.362 1.00 81.44 1009 LYS A O 1
ATOM 8087 N N . CYS A 1 1010 ? 91.589 -17.484 -36.033 1.00 80.75 1010 CYS A N 1
ATOM 8088 C CA . CYS A 1 1010 ? 90.788 -16.485 -36.743 1.00 80.75 1010 CYS A CA 1
ATOM 8089 C C . CYS A 1 1010 ? 89.621 -15.995 -35.877 1.00 80.75 1010 CYS A C 1
ATOM 8091 O O . CYS A 1 1010 ? 89.345 -14.803 -35.852 1.00 80.75 1010 CYS A O 1
ATOM 8093 N N . ILE A 1 1011 ? 88.980 -16.896 -35.127 1.00 81.88 1011 ILE A N 1
ATOM 8094 C CA . ILE A 1 1011 ? 87.917 -16.553 -34.179 1.00 81.88 1011 ILE A CA 1
ATOM 8095 C C . ILE A 1 1011 ? 88.461 -15.702 -33.029 1.00 81.88 1011 ILE A C 1
ATOM 8097 O O . ILE A 1 1011 ? 87.880 -14.671 -32.708 1.00 81.88 1011 ILE A O 1
ATOM 8101 N N . ARG A 1 1012 ? 89.597 -16.097 -32.446 1.00 83.94 1012 ARG A N 1
ATOM 8102 C CA . ARG A 1 1012 ? 90.220 -15.399 -31.313 1.00 83.94 1012 ARG A CA 1
ATOM 8103 C C . ARG A 1 1012 ? 90.777 -14.018 -31.673 1.00 83.94 1012 ARG A C 1
ATOM 8105 O O . ARG A 1 1012 ? 90.719 -13.118 -30.842 1.00 83.94 1012 ARG A O 1
ATOM 8112 N N . PHE A 1 1013 ? 91.365 -13.861 -32.860 1.00 78.94 1013 PHE A N 1
ATOM 8113 C CA . PHE A 1 1013 ? 92.149 -12.674 -33.221 1.00 78.94 1013 PHE A CA 1
ATOM 8114 C C . PHE A 1 1013 ? 91.485 -11.756 -34.261 1.00 78.94 1013 PHE A C 1
ATOM 8116 O O . PHE A 1 1013 ? 91.976 -10.646 -34.455 1.00 78.94 1013 PHE A O 1
ATOM 8123 N N . SER A 1 1014 ? 90.389 -12.160 -34.918 1.00 73.81 1014 SER A N 1
ATOM 8124 C CA . SER A 1 1014 ? 89.671 -11.301 -35.876 1.00 73.81 1014 SER A CA 1
ATOM 8125 C C . SER A 1 1014 ? 88.434 -10.661 -35.256 1.00 73.81 1014 SER A C 1
ATOM 8127 O O . SER A 1 1014 ? 87.659 -11.335 -34.582 1.00 73.81 1014 SER A O 1
ATOM 8129 N N . GLN A 1 1015 ? 88.198 -9.378 -35.546 1.00 65.88 1015 GLN A N 1
ATOM 8130 C CA . GLN A 1 1015 ? 86.993 -8.677 -35.081 1.00 65.88 1015 GLN A CA 1
ATOM 8131 C C . GLN A 1 1015 ? 85.714 -9.129 -35.808 1.00 65.88 1015 GLN A C 1
ATOM 8133 O O . GLN A 1 1015 ? 84.640 -9.091 -35.217 1.00 65.88 1015 GLN A O 1
ATOM 8138 N N . GLY A 1 1016 ? 85.812 -9.584 -37.064 1.00 62.97 1016 GLY A N 1
ATOM 8139 C CA . GLY A 1 1016 ? 84.674 -9.998 -37.889 1.00 62.97 1016 GLY A CA 1
ATOM 8140 C C . GLY A 1 1016 ? 84.544 -11.506 -38.085 1.00 62.97 1016 GLY A C 1
ATOM 8141 O O . GLY A 1 1016 ? 84.104 -11.933 -39.146 1.00 62.97 1016 GLY A O 1
ATOM 8142 N N . SER A 1 1017 ? 84.900 -12.335 -37.098 1.00 70.38 1017 SER A N 1
ATOM 8143 C CA . SER A 1 1017 ? 84.824 -13.804 -37.217 1.00 70.38 1017 SER A CA 1
ATOM 8144 C C . SER A 1 1017 ? 83.406 -14.370 -37.368 1.00 70.38 1017 SER A C 1
ATOM 8146 O O . SER A 1 1017 ? 83.272 -15.574 -37.551 1.00 70.38 1017 SER A O 1
ATOM 8148 N N . SER A 1 1018 ? 82.361 -13.535 -37.345 1.00 77.12 1018 SER A N 1
ATOM 8149 C CA . SER A 1 1018 ? 80.954 -13.943 -37.470 1.00 77.12 1018 SER A CA 1
ATOM 8150 C C . SER A 1 1018 ? 80.677 -14.871 -38.655 1.00 77.12 1018 SER A C 1
ATOM 8152 O O . SER A 1 1018 ? 80.147 -15.947 -38.430 1.00 77.12 1018 SER A O 1
ATOM 8154 N N . GLU A 1 1019 ? 81.123 -14.557 -39.875 1.00 72.88 1019 GLU A N 1
ATOM 8155 C CA . GLU A 1 1019 ? 80.904 -15.432 -41.042 1.00 72.88 1019 GLU A CA 1
ATOM 8156 C C . GLU A 1 1019 ? 81.602 -16.789 -40.907 1.00 72.88 1019 GLU A C 1
ATOM 8158 O O . GLU A 1 1019 ? 81.062 -17.822 -41.311 1.00 72.88 1019 GLU A O 1
ATOM 8163 N N . LEU A 1 1020 ? 82.794 -16.806 -40.304 1.00 81.06 1020 LEU A N 1
ATOM 8164 C CA . LEU A 1 1020 ? 83.521 -18.038 -40.014 1.00 81.06 1020 LEU A CA 1
ATOM 8165 C C . LEU A 1 1020 ? 82.798 -18.857 -38.947 1.00 81.06 1020 LEU A C 1
ATOM 8167 O O . LEU A 1 1020 ? 82.609 -20.060 -39.104 1.00 81.06 1020 LEU A O 1
ATOM 8171 N N . VAL A 1 1021 ? 82.397 -18.198 -37.864 1.00 80.69 1021 VAL A N 1
ATOM 8172 C CA . VAL A 1 1021 ? 81.627 -18.782 -36.772 1.00 80.69 1021 VAL A CA 1
ATOM 8173 C C . VAL A 1 1021 ? 80.314 -19.346 -37.311 1.00 80.69 1021 VAL A C 1
ATOM 8175 O O . VAL A 1 1021 ? 79.976 -20.480 -36.997 1.00 80.69 1021 VAL A O 1
ATOM 8178 N N . ASP A 1 1022 ? 79.614 -18.616 -38.171 1.00 80.44 1022 ASP A N 1
ATOM 8179 C CA . ASP A 1 1022 ? 78.338 -19.014 -38.760 1.00 80.44 1022 ASP A CA 1
ATOM 8180 C C . ASP A 1 1022 ? 78.509 -20.158 -39.757 1.00 80.44 1022 ASP A C 1
ATOM 8182 O O . ASP A 1 1022 ? 77.739 -21.120 -39.726 1.00 80.44 1022 ASP A O 1
ATOM 8186 N N . SER A 1 1023 ? 79.583 -20.136 -40.547 1.00 79.19 1023 SER A N 1
ATOM 8187 C CA . SER A 1 1023 ? 79.957 -21.257 -41.408 1.00 79.19 1023 SER A CA 1
ATOM 8188 C C . SER A 1 1023 ? 80.289 -22.510 -40.596 1.00 79.19 1023 SER A C 1
ATOM 8190 O O . SER A 1 1023 ? 79.888 -23.607 -40.979 1.00 79.19 1023 SER A O 1
ATOM 8192 N N . LEU A 1 1024 ? 80.984 -22.384 -39.460 1.00 82.56 1024 LEU A N 1
ATOM 8193 C CA . LEU A 1 1024 ? 81.346 -23.517 -38.601 1.00 82.56 1024 LEU A CA 1
ATOM 8194 C C . LEU A 1 1024 ? 80.170 -24.034 -37.770 1.00 82.56 1024 LEU A C 1
ATOM 8196 O O . LEU A 1 1024 ? 80.067 -25.245 -37.584 1.00 82.56 1024 LEU A O 1
ATOM 8200 N N . LYS A 1 1025 ? 79.266 -23.157 -37.319 1.00 82.38 1025 LYS A N 1
ATOM 8201 C CA . LYS A 1 1025 ? 78.049 -23.510 -36.566 1.00 82.38 1025 LYS A CA 1
ATOM 8202 C C . LYS A 1 1025 ? 77.191 -24.533 -37.306 1.00 82.38 1025 LYS A C 1
ATOM 8204 O O . LYS A 1 1025 ? 76.615 -25.413 -36.670 1.00 82.38 1025 LYS A O 1
ATOM 8209 N N . ILE A 1 1026 ? 77.111 -24.421 -38.633 1.00 79.56 1026 ILE A N 1
ATOM 8210 C CA . ILE A 1 1026 ? 76.298 -25.302 -39.488 1.00 79.56 1026 ILE A CA 1
ATOM 8211 C C . ILE A 1 1026 ? 77.082 -26.481 -40.078 1.00 79.56 1026 ILE A C 1
ATOM 8213 O O . ILE A 1 1026 ? 76.493 -27.358 -40.705 1.00 79.56 1026 ILE A O 1
ATOM 8217 N N . THR A 1 1027 ? 78.400 -26.525 -39.877 1.00 82.25 1027 THR A N 1
ATOM 8218 C CA . THR A 1 1027 ? 79.270 -27.545 -40.468 1.00 82.25 1027 THR A CA 1
ATOM 8219 C C . THR A 1 1027 ? 79.616 -28.615 -39.443 1.00 82.25 1027 THR A C 1
ATOM 8221 O O . THR A 1 1027 ? 79.983 -28.313 -38.310 1.00 82.25 1027 THR A O 1
ATOM 8224 N N . SER A 1 1028 ? 79.547 -29.891 -39.828 1.00 82.56 1028 SER A N 1
ATOM 8225 C CA . SER A 1 1028 ? 79.929 -31.018 -38.970 1.00 82.56 1028 SER A CA 1
ATOM 8226 C C . SER A 1 1028 ? 81.455 -31.105 -38.801 1.00 82.56 1028 SER A C 1
ATOM 8228 O O . SER A 1 1028 ? 82.118 -31.956 -39.398 1.00 82.56 1028 SER A O 1
ATOM 8230 N N . CYS A 1 1029 ? 82.028 -30.176 -38.034 1.00 83.31 1029 CYS A N 1
ATOM 8231 C CA . CYS A 1 1029 ? 83.471 -29.991 -37.879 1.00 83.31 1029 CYS A CA 1
ATOM 8232 C C . CYS A 1 1029 ? 84.025 -30.524 -36.544 1.00 83.31 1029 CYS A C 1
ATOM 8234 O O . CYS A 1 1029 ? 85.235 -30.751 -36.446 1.00 83.31 1029 CYS A O 1
ATOM 8236 N N . LEU A 1 1030 ? 83.169 -30.774 -35.536 1.00 86.75 1030 LEU A N 1
ATOM 8237 C CA . LEU A 1 1030 ? 83.582 -31.256 -34.212 1.00 86.75 1030 LEU A CA 1
ATOM 8238 C C . LEU A 1 1030 ? 83.363 -32.758 -34.033 1.00 86.75 1030 LEU A C 1
ATOM 8240 O O . LEU A 1 1030 ? 82.252 -33.256 -34.160 1.00 86.75 1030 LEU A O 1
ATOM 8244 N N . LYS A 1 1031 ? 84.404 -33.495 -33.655 1.00 86.31 1031 LYS A N 1
ATOM 8245 C CA . LYS A 1 1031 ? 84.330 -34.920 -33.336 1.00 86.31 1031 LYS A CA 1
ATOM 8246 C C . LYS A 1 1031 ? 83.827 -35.151 -31.908 1.00 86.31 1031 LYS A C 1
ATOM 8248 O O . LYS A 1 1031 ? 84.352 -34.584 -30.951 1.00 86.31 1031 LYS A O 1
ATOM 8253 N N . THR A 1 1032 ? 82.852 -36.043 -31.775 1.00 88.00 1032 THR A N 1
ATOM 8254 C CA . THR A 1 1032 ? 82.204 -36.462 -30.521 1.00 88.00 1032 THR A CA 1
ATOM 8255 C C . THR A 1 1032 ? 82.255 -37.984 -30.351 1.00 88.00 1032 THR A C 1
ATOM 8257 O O . THR A 1 1032 ? 82.637 -38.708 -31.275 1.00 88.00 1032 THR A O 1
ATOM 8260 N N . ASN A 1 1033 ? 81.788 -38.492 -29.206 1.00 82.12 1033 ASN A N 1
ATOM 8261 C CA . ASN A 1 1033 ? 81.479 -39.916 -28.994 1.00 82.12 1033 ASN A CA 1
ATOM 8262 C C . ASN A 1 1033 ? 80.444 -40.488 -29.995 1.00 82.12 1033 ASN A C 1
ATOM 8264 O O . ASN A 1 1033 ? 80.273 -41.702 -30.054 1.00 82.12 1033 ASN A O 1
ATOM 8268 N N . MET A 1 1034 ? 79.791 -39.634 -30.792 1.00 83.12 1034 MET A N 1
ATOM 8269 C CA . MET A 1 1034 ? 78.785 -39.973 -31.804 1.00 83.12 1034 MET A CA 1
ATOM 8270 C C . MET A 1 1034 ? 79.207 -39.555 -33.230 1.00 83.12 1034 MET A C 1
ATOM 8272 O O . MET A 1 1034 ? 78.357 -39.394 -34.107 1.00 83.12 1034 MET A O 1
ATOM 8276 N N . GLY A 1 1035 ? 80.511 -39.371 -33.481 1.00 84.12 1035 GLY A N 1
ATOM 8277 C CA . GLY A 1 1035 ? 81.060 -38.967 -34.785 1.00 84.12 1035 GLY A CA 1
ATOM 8278 C C . GLY A 1 1035 ? 81.253 -37.454 -34.932 1.00 84.12 1035 GLY A C 1
ATOM 8279 O O . GLY A 1 1035 ? 81.197 -36.720 -33.945 1.00 84.12 1035 GLY A O 1
ATOM 8280 N N . PHE A 1 1036 ? 81.529 -36.984 -36.153 1.00 85.25 1036 PHE A N 1
ATOM 8281 C CA . PHE A 1 1036 ? 81.594 -35.546 -36.431 1.00 85.25 1036 PHE A CA 1
ATOM 8282 C C . PHE A 1 1036 ? 80.188 -34.952 -36.441 1.00 85.25 1036 PHE A C 1
ATOM 8284 O O . PHE A 1 1036 ? 79.292 -35.442 -37.127 1.00 85.25 1036 PHE A O 1
ATOM 8291 N N . LYS A 1 1037 ? 80.010 -33.911 -35.643 1.00 85.25 1037 LYS A N 1
ATOM 8292 C CA . LYS A 1 1037 ? 78.751 -33.242 -35.360 1.00 85.25 1037 LYS A CA 1
ATOM 8293 C C . LYS A 1 1037 ? 78.931 -31.744 -35.523 1.00 85.25 1037 LYS A C 1
ATOM 8295 O O . LYS A 1 1037 ? 80.059 -31.235 -35.510 1.00 85.25 1037 LYS A O 1
ATOM 8300 N N . THR A 1 1038 ? 77.826 -31.045 -35.743 1.00 86.12 1038 THR A N 1
ATOM 8301 C CA . THR A 1 1038 ? 77.857 -29.584 -35.714 1.00 86.12 1038 THR A CA 1
ATOM 8302 C C . THR A 1 1038 ? 78.126 -29.143 -34.280 1.00 86.12 1038 THR A C 1
ATOM 8304 O O . THR A 1 1038 ? 77.678 -29.812 -33.345 1.00 86.12 1038 THR A O 1
ATOM 8307 N N . PRO A 1 1039 ? 78.852 -28.040 -34.049 1.00 85.81 1039 PRO A N 1
ATOM 8308 C CA . PRO A 1 1039 ? 79.199 -27.642 -32.692 1.00 85.81 1039 PRO A CA 1
ATOM 8309 C C . PRO A 1 1039 ? 77.986 -27.481 -31.772 1.00 85.81 1039 PRO A C 1
ATOM 8311 O O . PRO A 1 1039 ? 78.035 -27.911 -30.627 1.00 85.81 1039 PRO A O 1
ATOM 8314 N N . SER A 1 1040 ? 76.871 -26.984 -32.311 1.00 81.81 1040 SER A N 1
ATOM 8315 C CA . SER A 1 1040 ? 75.581 -26.846 -31.625 1.00 81.81 1040 SER A CA 1
ATOM 8316 C C . SER A 1 1040 ? 75.020 -28.138 -31.020 1.00 81.81 1040 SER A C 1
ATOM 8318 O O . SER A 1 1040 ? 74.211 -28.069 -30.096 1.00 81.81 1040 SER A O 1
ATOM 8320 N N . GLU A 1 1041 ? 75.429 -29.313 -31.493 1.00 81.38 1041 GLU A N 1
ATOM 8321 C CA . GLU A 1 1041 ? 74.991 -30.609 -30.962 1.00 81.38 1041 GLU A CA 1
ATOM 8322 C C . GLU A 1 1041 ? 75.921 -31.147 -29.861 1.00 81.38 1041 GLU A C 1
ATOM 8324 O O . GLU A 1 1041 ? 75.580 -32.112 -29.177 1.00 81.38 1041 GLU A O 1
ATOM 8329 N N . CYS A 1 1042 ? 77.101 -30.552 -29.697 1.00 89.19 1042 CYS A N 1
ATOM 8330 C CA . CYS A 1 1042 ? 78.196 -31.105 -28.913 1.00 89.19 1042 CYS A CA 1
ATOM 8331 C C . CYS A 1 1042 ? 78.208 -30.579 -27.472 1.00 89.19 1042 CYS A C 1
ATOM 8333 O O . CYS A 1 1042 ? 78.192 -29.371 -27.243 1.00 89.19 1042 CYS A O 1
ATOM 8335 N N . PHE A 1 1043 ? 78.347 -31.484 -26.506 1.00 87.19 1043 PHE A N 1
ATOM 8336 C CA . PHE A 1 1043 ? 78.502 -31.198 -25.085 1.00 87.19 1043 PHE A CA 1
ATOM 8337 C C . PHE A 1 1043 ? 79.951 -31.347 -24.644 1.00 87.19 1043 PHE A C 1
ATOM 8339 O O . PHE A 1 1043 ? 80.632 -32.333 -24.943 1.00 87.19 1043 PHE A O 1
ATOM 8346 N N . PHE A 1 1044 ? 80.422 -30.369 -23.891 1.00 85.81 1044 PHE A N 1
ATOM 8347 C CA . PHE A 1 1044 ? 81.670 -30.446 -23.164 1.00 85.81 1044 PHE A CA 1
ATOM 8348 C C . PHE A 1 1044 ? 81.446 -31.216 -21.856 1.00 85.81 1044 PHE A C 1
ATOM 8350 O O . PHE A 1 1044 ? 80.514 -30.930 -21.107 1.00 85.81 1044 PHE A O 1
ATOM 8357 N N . TYR A 1 1045 ? 82.288 -32.212 -21.580 1.00 83.00 1045 TYR A N 1
ATOM 8358 C CA . TYR A 1 1045 ? 82.183 -33.002 -20.354 1.00 83.00 1045 TYR A CA 1
ATOM 8359 C C . TYR A 1 1045 ? 82.938 -32.328 -19.207 1.00 83.00 1045 TYR A C 1
ATOM 8361 O O . TYR A 1 1045 ? 84.172 -32.275 -19.230 1.00 83.00 1045 TYR A O 1
ATOM 8369 N N . ASP A 1 1046 ? 82.203 -31.861 -18.199 1.00 82.88 1046 ASP A N 1
ATOM 8370 C CA . ASP A 1 1046 ? 82.775 -31.327 -16.965 1.00 82.88 1046 ASP A CA 1
ATOM 8371 C C . ASP A 1 1046 ? 82.782 -32.375 -15.833 1.00 82.88 1046 ASP A C 1
ATOM 8373 O O . ASP A 1 1046 ? 81.788 -33.081 -15.643 1.00 82.88 1046 ASP A O 1
ATOM 8377 N N . PRO A 1 1047 ? 83.868 -32.484 -15.047 1.00 75.50 1047 PRO A N 1
ATOM 8378 C CA . PRO A 1 1047 ? 83.965 -33.463 -13.966 1.00 75.50 1047 PRO A CA 1
ATOM 8379 C C . PRO A 1 1047 ? 82.964 -33.297 -12.813 1.00 75.50 1047 PRO A C 1
ATOM 8381 O O . PRO A 1 1047 ? 82.724 -34.277 -12.112 1.00 75.50 1047 PRO A O 1
ATOM 8384 N N . VAL A 1 1048 ? 82.427 -32.096 -12.560 1.00 78.94 1048 VAL A N 1
ATOM 8385 C CA . VAL A 1 1048 ? 81.628 -31.820 -11.351 1.00 78.94 1048 VAL A CA 1
ATOM 8386 C C . VAL A 1 1048 ? 80.138 -31.982 -11.617 1.00 78.94 1048 VAL A C 1
ATOM 8388 O O . VAL A 1 1048 ? 79.457 -32.762 -10.951 1.00 78.94 1048 VAL A O 1
ATOM 8391 N N . TRP A 1 1049 ? 79.622 -31.277 -12.620 1.00 85.81 1049 TRP A N 1
ATOM 8392 C CA . TRP A 1 1049 ? 78.202 -31.325 -12.964 1.00 85.81 1049 TRP A CA 1
ATOM 8393 C C . TRP A 1 1049 ? 77.873 -32.369 -14.035 1.00 85.81 1049 TRP A C 1
ATOM 8395 O O . TRP A 1 1049 ? 76.697 -32.614 -14.289 1.00 85.81 1049 TRP A O 1
ATOM 8405 N N . GLY A 1 1050 ? 78.870 -33.050 -14.613 1.00 83.31 1050 GLY A N 1
ATOM 8406 C CA . GLY A 1 1050 ? 78.692 -34.031 -15.690 1.00 83.31 1050 GLY A CA 1
ATOM 8407 C C . GLY A 1 1050 ? 77.731 -35.189 -15.387 1.00 83.31 1050 GLY A C 1
ATOM 8408 O O . GLY A 1 1050 ? 77.174 -35.753 -16.324 1.00 83.31 1050 GLY A O 1
ATOM 8409 N N . CYS A 1 1051 ? 77.439 -35.492 -14.113 1.00 83.31 1051 CYS A N 1
ATOM 8410 C CA . CYS A 1 1051 ? 76.442 -36.505 -13.726 1.00 83.31 1051 CYS A CA 1
ATOM 8411 C C . CYS A 1 1051 ? 75.035 -36.233 -14.295 1.00 83.31 1051 CYS A C 1
ATOM 8413 O O . CYS A 1 1051 ? 74.262 -37.163 -14.518 1.00 83.31 1051 CYS A O 1
ATOM 8415 N N . ILE A 1 1052 ? 74.699 -34.972 -14.590 1.00 86.44 1052 ILE A N 1
ATOM 8416 C CA . ILE A 1 1052 ? 73.421 -34.623 -15.221 1.00 86.44 1052 ILE A CA 1
ATOM 8417 C C . ILE A 1 1052 ? 73.339 -35.119 -16.673 1.00 86.44 1052 ILE A C 1
ATOM 8419 O O . ILE A 1 1052 ? 72.263 -35.509 -17.131 1.00 86.44 1052 ILE A O 1
ATOM 8423 N N . LEU A 1 1053 ? 74.476 -35.175 -17.379 1.00 84.50 1053 LEU A N 1
ATOM 8424 C CA . LEU A 1 1053 ? 74.566 -35.693 -18.747 1.00 84.50 1053 LEU A CA 1
ATOM 8425 C C . LEU A 1 1053 ? 74.347 -37.216 -18.793 1.00 84.50 1053 LEU A C 1
ATOM 8427 O O . LEU A 1 1053 ? 74.067 -37.756 -19.859 1.00 84.50 1053 LEU A O 1
ATOM 8431 N N . GLU A 1 1054 ? 74.434 -37.904 -17.649 1.00 82.75 1054 GLU A N 1
ATOM 8432 C CA . GLU A 1 1054 ? 74.226 -39.352 -17.520 1.00 82.75 1054 GLU A CA 1
ATOM 8433 C C . GLU A 1 1054 ? 72.769 -39.737 -17.219 1.00 82.75 1054 GLU A C 1
ATOM 8435 O O . GLU A 1 1054 ? 72.392 -40.900 -17.378 1.00 82.75 1054 GLU A O 1
ATOM 8440 N N . VAL A 1 1055 ? 71.919 -38.780 -16.815 1.00 84.31 1055 VAL A N 1
ATOM 8441 C CA . VAL A 1 1055 ? 70.491 -39.039 -16.535 1.00 84.31 1055 VAL A CA 1
ATOM 8442 C C . VAL A 1 1055 ? 69.782 -39.581 -17.779 1.00 84.31 1055 VAL A C 1
ATOM 8444 O O . VAL A 1 1055 ? 68.898 -40.436 -17.671 1.00 84.31 1055 VAL A O 1
ATOM 8447 N N . PHE A 1 1056 ? 70.194 -39.112 -18.959 1.00 82.69 1056 PHE A N 1
ATOM 8448 C CA . PHE A 1 1056 ? 69.657 -39.523 -20.248 1.00 82.69 1056 PHE A CA 1
ATOM 8449 C C . PHE A 1 1056 ? 70.773 -40.024 -21.169 1.00 82.69 1056 PHE A C 1
ATOM 8451 O O . PHE A 1 1056 ? 71.741 -39.324 -21.444 1.00 82.69 1056 PHE A O 1
ATOM 8458 N N . SER A 1 1057 ? 70.607 -41.221 -21.728 1.00 75.81 1057 SER A N 1
ATOM 8459 C CA . SER A 1 1057 ? 71.500 -41.738 -22.769 1.00 75.81 1057 SER A CA 1
ATOM 8460 C C . SER A 1 1057 ? 71.322 -40.981 -24.095 1.00 75.81 1057 SER A C 1
ATOM 8462 O O . SER A 1 1057 ? 70.181 -40.753 -24.506 1.00 75.81 1057 SER A O 1
ATOM 8464 N N . GLY A 1 1058 ? 72.420 -40.707 -24.813 1.00 74.31 1058 GLY A N 1
ATOM 8465 C CA . GLY A 1 1058 ? 72.391 -40.253 -26.216 1.00 74.31 1058 GLY A CA 1
ATOM 8466 C C . GLY A 1 1058 ? 72.864 -38.820 -26.493 1.00 74.31 1058 GLY A C 1
ATOM 8467 O O . GLY A 1 1058 ? 72.651 -38.335 -27.600 1.00 74.31 1058 GLY A O 1
ATOM 8468 N N . LEU A 1 1059 ? 73.500 -38.143 -25.533 1.00 84.50 1059 LEU A N 1
ATOM 8469 C CA . LEU A 1 1059 ? 74.061 -36.803 -25.742 1.00 84.50 1059 LEU A CA 1
ATOM 8470 C C . LEU A 1 1059 ? 75.444 -36.871 -26.439 1.00 84.50 1059 LEU A C 1
ATOM 8472 O O . LEU A 1 1059 ? 76.304 -37.637 -25.984 1.00 84.50 1059 LEU A O 1
ATOM 8476 N N . PRO A 1 1060 ? 75.689 -36.102 -27.525 1.00 86.50 1060 PRO A N 1
ATOM 8477 C CA . PRO A 1 1060 ? 76.983 -36.067 -28.210 1.00 86.50 1060 PRO A CA 1
ATOM 8478 C C . PRO A 1 1060 ? 78.014 -35.304 -27.378 1.00 86.50 1060 PRO A C 1
ATOM 8480 O O . PRO A 1 1060 ? 77.958 -34.087 -27.275 1.00 86.50 1060 PRO A O 1
ATOM 8483 N N . VAL A 1 1061 ? 78.981 -35.996 -26.793 1.00 86.19 1061 VAL A N 1
ATOM 8484 C CA . VAL A 1 1061 ? 80.033 -35.396 -25.964 1.00 86.19 1061 VAL A CA 1
ATOM 8485 C C . VAL A 1 1061 ? 81.327 -35.291 -26.767 1.00 86.19 1061 VAL A C 1
ATOM 8487 O O . VAL A 1 1061 ? 81.732 -36.266 -27.404 1.00 86.19 1061 VAL A O 1
ATOM 8490 N N . ILE A 1 1062 ? 81.987 -34.127 -26.744 1.00 88.00 1062 ILE A N 1
ATOM 8491 C CA . ILE A 1 1062 ? 83.221 -33.860 -27.503 1.00 88.00 1062 ILE A CA 1
ATOM 8492 C C . ILE A 1 1062 ? 84.305 -34.895 -27.177 1.00 88.00 1062 ILE A C 1
ATOM 8494 O O . ILE A 1 1062 ? 84.642 -35.148 -26.016 1.00 88.00 1062 ILE A O 1
ATOM 8498 N N . ASP A 1 1063 ? 84.900 -35.457 -28.233 1.00 83.62 1063 ASP A N 1
ATOM 8499 C CA . ASP A 1 1063 ? 85.994 -36.417 -28.136 1.00 83.62 1063 ASP A CA 1
ATOM 8500 C C . ASP A 1 1063 ? 87.313 -35.684 -27.865 1.00 83.62 1063 ASP A C 1
ATOM 8502 O O . ASP A 1 1063 ? 88.113 -35.386 -28.757 1.00 83.62 1063 ASP A O 1
ATOM 8506 N N . HIS A 1 1064 ? 87.558 -35.404 -26.589 1.00 77.12 1064 HIS A N 1
ATOM 8507 C CA . HIS A 1 1064 ? 88.796 -34.791 -26.112 1.00 77.12 1064 HIS A CA 1
ATOM 8508 C C . HIS A 1 1064 ? 90.063 -35.601 -26.462 1.00 77.12 1064 HIS A C 1
ATOM 8510 O O . HIS A 1 1064 ? 91.167 -35.059 -26.380 1.00 77.12 1064 HIS A O 1
ATOM 8516 N N . LYS A 1 1065 ? 89.952 -36.874 -26.879 1.00 79.25 1065 LYS A N 1
ATOM 8517 C CA . LYS A 1 1065 ? 91.109 -37.672 -27.316 1.00 79.25 1065 LYS A CA 1
ATOM 8518 C C . LYS A 1 1065 ? 91.567 -37.311 -28.728 1.00 79.25 1065 LYS A C 1
ATOM 8520 O O . LYS A 1 1065 ? 92.753 -37.439 -29.013 1.00 79.25 1065 LYS A O 1
ATOM 8525 N N . PHE A 1 1066 ? 90.670 -36.847 -29.598 1.00 82.19 1066 PHE A N 1
ATOM 8526 C CA . PHE A 1 1066 ? 91.006 -36.508 -30.984 1.00 82.19 1066 PHE A CA 1
ATOM 8527 C C . PHE A 1 1066 ? 91.749 -35.175 -31.116 1.00 82.19 1066 PHE A C 1
ATOM 8529 O O . PHE A 1 1066 ? 92.720 -35.080 -31.862 1.00 82.19 1066 PHE A O 1
ATOM 8536 N N . TYR A 1 1067 ? 91.318 -34.156 -30.373 1.00 82.12 1067 TYR A N 1
ATOM 8537 C CA . TYR A 1 1067 ? 91.881 -32.802 -30.451 1.00 82.12 1067 TYR A CA 1
ATOM 8538 C C . TYR A 1 1067 ? 93.081 -32.570 -29.524 1.00 82.12 1067 TYR A C 1
ATOM 8540 O O . TYR A 1 1067 ? 93.774 -31.557 -29.627 1.00 82.12 1067 TYR A O 1
ATOM 8548 N N . GLY A 1 1068 ? 93.339 -33.506 -28.609 1.00 76.75 1068 GLY A N 1
ATOM 8549 C CA . GLY A 1 1068 ? 94.367 -33.369 -27.587 1.00 76.75 1068 GLY A CA 1
ATOM 8550 C C . GLY A 1 1068 ? 94.029 -32.311 -26.533 1.00 76.75 1068 GLY A C 1
ATOM 8551 O O . GLY A 1 1068 ? 93.023 -31.609 -26.597 1.00 76.75 1068 GLY A O 1
ATOM 8552 N N . LYS A 1 1069 ? 94.907 -32.177 -25.531 1.00 73.62 1069 LYS A N 1
ATOM 8553 C CA . LYS A 1 1069 ? 94.681 -31.310 -24.358 1.00 73.62 1069 LYS A CA 1
ATOM 8554 C C . LYS A 1 1069 ? 94.484 -29.829 -24.697 1.00 73.62 1069 LYS A C 1
ATOM 8556 O O . LYS A 1 1069 ? 93.929 -29.103 -23.881 1.00 73.62 1069 LYS A O 1
ATOM 8561 N N . GLN A 1 1070 ? 94.919 -29.387 -25.879 1.00 76.25 1070 GLN A N 1
ATOM 8562 C CA . GLN A 1 1070 ? 94.734 -28.005 -26.316 1.00 76.25 1070 GLN A CA 1
ATOM 8563 C C . GLN A 1 1070 ? 93.256 -27.630 -26.428 1.00 76.25 1070 GLN A C 1
ATOM 8565 O O . GLN A 1 1070 ? 92.933 -26.471 -26.198 1.00 76.25 1070 GLN A O 1
ATOM 8570 N N . ILE A 1 1071 ? 92.339 -28.573 -26.672 1.00 81.44 1071 ILE A N 1
ATOM 8571 C CA . ILE A 1 1071 ? 90.916 -28.230 -26.778 1.00 81.44 1071 ILE A CA 1
ATOM 8572 C C . ILE A 1 1071 ? 90.340 -27.626 -25.491 1.00 81.44 1071 ILE A C 1
ATOM 8574 O O . ILE A 1 1071 ? 89.487 -26.748 -25.548 1.00 81.44 1071 ILE A O 1
ATOM 8578 N N . PHE A 1 1072 ? 90.881 -28.002 -24.328 1.00 79.88 1072 PHE A N 1
ATOM 8579 C CA . PHE A 1 1072 ? 90.495 -27.420 -23.042 1.00 79.88 1072 PHE A CA 1
ATOM 8580 C C . PHE A 1 1072 ? 90.915 -25.946 -22.891 1.00 79.88 1072 PHE A C 1
ATOM 8582 O O . PHE A 1 1072 ? 90.376 -25.259 -22.030 1.00 79.88 1072 PHE A O 1
ATOM 8589 N N . THR A 1 1073 ? 91.848 -25.454 -23.722 1.00 81.31 1073 THR A N 1
ATOM 8590 C CA . THR A 1 1073 ? 92.267 -24.035 -23.769 1.00 81.31 1073 THR A CA 1
ATOM 8591 C C . THR A 1 1073 ? 91.422 -23.178 -24.709 1.00 81.31 1073 THR A C 1
ATOM 8593 O O . THR A 1 1073 ? 91.612 -21.964 -24.751 1.00 81.31 1073 THR A O 1
ATOM 8596 N N . TYR A 1 1074 ? 90.505 -23.803 -25.452 1.00 84.31 1074 TYR A N 1
ATOM 8597 C CA . TYR A 1 1074 ? 89.636 -23.140 -26.418 1.00 84.31 1074 TYR A CA 1
ATOM 8598 C C . TYR A 1 1074 ? 88.160 -23.170 -25.993 1.00 84.31 1074 TYR A C 1
ATOM 8600 O O . TYR A 1 1074 ? 87.274 -23.252 -26.836 1.00 84.31 1074 TYR A O 1
ATOM 8608 N N . LYS A 1 1075 ? 87.872 -23.168 -24.681 1.00 81.44 1075 LYS A N 1
ATOM 8609 C CA . LYS A 1 1075 ? 86.490 -23.209 -24.166 1.00 81.44 1075 LYS A CA 1
ATOM 8610 C C . LYS A 1 1075 ? 85.643 -22.056 -24.715 1.00 81.44 1075 LYS A C 1
ATOM 8612 O O . LYS A 1 1075 ? 84.521 -22.296 -25.149 1.00 81.44 1075 LYS A O 1
ATOM 8617 N N . ASP A 1 1076 ? 86.206 -20.851 -24.756 1.00 81.06 1076 ASP A N 1
ATOM 8618 C CA . ASP A 1 1076 ? 85.509 -19.658 -25.241 1.00 81.06 1076 ASP A CA 1
ATOM 8619 C C . ASP A 1 1076 ? 85.260 -19.722 -26.749 1.00 81.06 1076 ASP A C 1
ATOM 8621 O O . ASP A 1 1076 ? 84.191 -19.351 -27.222 1.00 81.06 1076 ASP A O 1
ATOM 8625 N N . GLU A 1 1077 ? 86.207 -20.251 -27.522 1.00 86.12 1077 GLU A N 1
ATOM 8626 C CA . GLU A 1 1077 ? 86.061 -20.388 -28.971 1.00 86.12 1077 GLU A CA 1
ATOM 8627 C C . GLU A 1 1077 ? 85.107 -21.526 -29.343 1.00 86.12 1077 GLU A C 1
ATOM 8629 O O . GLU A 1 1077 ? 84.297 -21.369 -30.255 1.00 86.12 1077 GLU A O 1
ATOM 8634 N N . LEU A 1 1078 ? 85.141 -22.642 -28.606 1.00 84.75 1078 LEU A N 1
ATOM 8635 C CA . LEU A 1 1078 ? 84.154 -23.718 -28.717 1.00 84.75 1078 LEU A CA 1
ATOM 8636 C C . LEU A 1 1078 ? 82.746 -23.198 -28.424 1.00 84.75 1078 LEU A C 1
ATOM 8638 O O . LEU A 1 1078 ? 81.811 -23.524 -29.155 1.00 84.75 1078 LEU A O 1
ATOM 8642 N N . LYS A 1 1079 ? 82.609 -22.347 -27.404 1.00 85.50 1079 LYS A N 1
ATOM 8643 C CA . LYS A 1 1079 ? 81.354 -21.667 -27.088 1.00 85.50 1079 LYS A CA 1
ATOM 8644 C C . LYS A 1 1079 ? 80.929 -20.718 -28.212 1.00 85.50 1079 LYS A C 1
ATOM 8646 O O . LYS A 1 1079 ? 79.769 -20.739 -28.611 1.00 85.50 1079 LYS A O 1
ATOM 8651 N N . GLN A 1 1080 ? 81.854 -19.951 -28.799 1.00 81.56 1080 GLN A N 1
ATOM 8652 C CA . GLN A 1 1080 ? 81.551 -19.060 -29.930 1.00 81.56 1080 GLN A CA 1
ATOM 8653 C C . GLN A 1 1080 ? 81.024 -19.816 -31.157 1.00 81.56 1080 GLN A C 1
ATOM 8655 O O . GLN A 1 1080 ? 80.065 -19.362 -31.783 1.00 81.56 1080 GLN A O 1
ATOM 8660 N N . ILE A 1 1081 ? 81.588 -20.987 -31.478 1.00 85.25 1081 ILE A N 1
ATOM 8661 C CA . ILE A 1 1081 ? 81.081 -21.829 -32.577 1.00 85.25 1081 ILE A CA 1
ATOM 8662 C C . ILE A 1 1081 ? 79.815 -22.616 -32.210 1.00 85.25 1081 ILE A C 1
ATOM 8664 O O . ILE A 1 1081 ? 79.215 -23.213 -33.098 1.00 85.25 1081 ILE A O 1
ATOM 8668 N N . GLY A 1 1082 ? 79.384 -22.600 -30.944 1.00 84.31 1082 GLY A N 1
ATOM 8669 C CA . GLY A 1 1082 ? 78.095 -23.130 -30.486 1.00 84.31 1082 GLY A CA 1
ATOM 8670 C C . GLY A 1 1082 ? 78.144 -24.431 -29.678 1.00 84.31 1082 GLY A C 1
ATOM 8671 O O . GLY A 1 1082 ? 77.090 -25.014 -29.433 1.00 84.31 1082 GLY A O 1
ATOM 8672 N N . ALA A 1 1083 ? 79.322 -24.916 -29.279 1.00 86.62 1083 ALA A N 1
ATOM 8673 C CA . ALA A 1 1083 ? 79.425 -26.067 -28.382 1.00 86.62 1083 ALA A CA 1
ATOM 8674 C C . ALA A 1 1083 ? 79.027 -25.714 -26.944 1.00 86.62 1083 ALA A C 1
ATOM 8676 O O . ALA A 1 1083 ? 79.327 -24.630 -26.453 1.00 86.62 1083 ALA A O 1
ATOM 8677 N N . VAL A 1 1084 ? 78.398 -26.669 -26.261 1.00 84.88 1084 VAL A N 1
ATOM 8678 C CA . VAL A 1 1084 ? 77.811 -26.486 -24.928 1.00 84.88 1084 VAL A CA 1
ATOM 8679 C C . VAL A 1 1084 ? 78.878 -26.677 -23.876 1.00 84.88 1084 VAL A C 1
ATOM 8681 O O . VAL A 1 1084 ? 79.302 -27.810 -23.635 1.00 84.88 1084 VAL A O 1
ATOM 8684 N N . VAL A 1 1085 ? 79.317 -25.587 -23.258 1.00 84.75 1085 VAL A N 1
ATOM 8685 C CA . VAL A 1 1085 ? 80.420 -25.624 -22.288 1.00 84.75 1085 VAL A CA 1
ATOM 8686 C C . VAL A 1 1085 ? 79.958 -25.340 -20.866 1.00 84.75 1085 VAL A C 1
ATOM 8688 O O . VAL A 1 1085 ? 80.467 -25.959 -19.932 1.00 84.75 1085 VAL A O 1
ATOM 8691 N N . ASP A 1 1086 ? 78.997 -24.437 -20.698 1.00 85.25 1086 ASP A N 1
ATOM 8692 C CA . ASP A 1 1086 ? 78.585 -23.968 -19.380 1.00 85.25 1086 ASP A CA 1
ATOM 8693 C C . ASP A 1 1086 ? 77.493 -24.845 -18.772 1.00 85.25 1086 ASP A C 1
ATOM 8695 O O . ASP A 1 1086 ? 76.626 -25.365 -19.476 1.00 85.25 1086 ASP A O 1
ATOM 8699 N N . PHE A 1 1087 ? 77.493 -24.952 -17.439 1.00 83.88 1087 PHE A N 1
ATOM 8700 C CA . PHE A 1 1087 ? 76.461 -25.685 -16.705 1.00 83.88 1087 PHE A CA 1
ATOM 8701 C C . PHE A 1 1087 ? 75.055 -25.178 -17.041 1.00 83.88 1087 PHE A C 1
ATOM 8703 O O . PHE A 1 1087 ? 74.164 -25.984 -17.281 1.00 83.88 1087 PHE A O 1
ATOM 8710 N N . GLU A 1 1088 ? 74.847 -23.860 -17.102 1.00 84.25 1088 GLU A N 1
ATOM 8711 C CA . GLU A 1 1088 ? 73.530 -23.288 -17.407 1.00 84.25 1088 GLU A CA 1
ATOM 8712 C C . GLU A 1 1088 ? 73.050 -23.650 -18.817 1.00 84.25 1088 GLU A C 1
ATOM 8714 O O . GLU A 1 1088 ? 71.896 -24.038 -18.979 1.00 84.25 1088 GLU A O 1
ATOM 8719 N N . GLU A 1 1089 ? 73.939 -23.615 -19.812 1.00 82.12 1089 GLU A N 1
ATOM 8720 C CA . GLU A 1 1089 ? 73.623 -23.976 -21.199 1.00 82.12 1089 GLU A CA 1
ATOM 8721 C C . GLU A 1 1089 ? 73.386 -25.490 -21.345 1.00 82.12 1089 GLU A C 1
ATOM 8723 O O . GLU A 1 1089 ? 72.471 -25.938 -22.043 1.00 82.12 1089 GLU A O 1
ATOM 8728 N N . ALA A 1 1090 ? 74.171 -26.304 -20.630 1.00 84.75 1090 ALA A N 1
ATOM 8729 C CA . ALA A 1 1090 ? 73.962 -27.744 -20.548 1.00 84.75 1090 ALA A CA 1
ATOM 8730 C C . ALA A 1 1090 ? 72.607 -28.063 -19.919 1.00 84.75 1090 ALA A C 1
ATOM 8732 O O . ALA A 1 1090 ? 71.856 -28.877 -20.458 1.00 84.75 1090 ALA A O 1
ATOM 8733 N N . ILE A 1 1091 ? 72.263 -27.386 -18.823 1.00 85.81 1091 ILE A N 1
ATOM 8734 C CA . ILE A 1 1091 ? 70.956 -27.509 -18.195 1.00 85.81 1091 ILE A CA 1
ATOM 8735 C C . ILE A 1 1091 ? 69.859 -27.035 -19.135 1.00 85.81 1091 ILE A C 1
ATOM 8737 O O . ILE A 1 1091 ? 68.846 -27.711 -19.199 1.00 85.81 1091 ILE A O 1
ATOM 8741 N N . GLU A 1 1092 ? 70.033 -25.958 -19.895 1.00 83.81 1092 GLU A N 1
ATOM 8742 C CA . GLU A 1 1092 ? 69.031 -25.486 -20.855 1.00 83.81 1092 GLU A CA 1
ATOM 8743 C C . GLU A 1 1092 ? 68.718 -26.549 -21.921 1.00 83.81 1092 GLU A C 1
ATOM 8745 O O . GLU A 1 1092 ? 67.553 -26.891 -22.136 1.00 83.81 1092 GLU A O 1
ATOM 8750 N N . LYS A 1 1093 ? 69.740 -27.191 -22.500 1.00 81.12 1093 LYS A N 1
ATOM 8751 C CA . LYS A 1 1093 ? 69.524 -28.280 -23.470 1.00 81.12 1093 LYS A CA 1
ATOM 8752 C C . LYS A 1 1093 ? 68.979 -29.555 -22.833 1.00 81.12 1093 LYS A C 1
ATOM 8754 O O . LYS A 1 1093 ? 68.118 -30.226 -23.406 1.00 81.12 1093 LYS A O 1
ATOM 8759 N N . ILE A 1 1094 ? 69.436 -29.891 -21.629 1.00 85.12 1094 ILE A N 1
ATOM 8760 C CA . ILE A 1 1094 ? 68.872 -31.003 -20.856 1.00 85.12 1094 ILE A CA 1
ATOM 8761 C C . ILE A 1 1094 ? 67.437 -30.694 -20.457 1.00 85.12 1094 ILE A C 1
ATOM 8763 O O . ILE A 1 1094 ? 66.633 -31.612 -20.370 1.00 85.12 1094 ILE A O 1
ATOM 8767 N N . ALA A 1 1095 ? 67.080 -29.433 -20.251 1.00 84.94 1095 ALA A N 1
ATOM 8768 C CA . ALA A 1 1095 ? 65.736 -29.022 -19.912 1.00 84.94 1095 ALA A CA 1
ATOM 8769 C C . ALA A 1 1095 ? 64.773 -29.317 -21.058 1.00 84.94 1095 ALA A C 1
ATOM 8771 O O . ALA A 1 1095 ? 63.666 -29.799 -20.814 1.00 84.94 1095 ALA A O 1
ATOM 8772 N N . ASP A 1 1096 ? 65.205 -29.112 -22.299 1.00 82.00 1096 ASP A N 1
ATOM 8773 C CA . ASP A 1 1096 ? 64.426 -29.494 -23.472 1.00 82.00 1096 ASP A CA 1
ATOM 8774 C C . ASP A 1 1096 ? 64.346 -31.010 -23.642 1.00 82.00 1096 ASP A C 1
ATOM 8776 O O . ASP A 1 1096 ? 63.264 -31.530 -23.914 1.00 82.00 1096 ASP A O 1
ATOM 8780 N N . LEU A 1 1097 ? 65.423 -31.749 -23.360 1.00 83.31 1097 LEU A N 1
ATOM 8781 C CA . LEU A 1 1097 ? 65.375 -33.213 -23.326 1.00 83.31 1097 LEU A CA 1
ATOM 8782 C C . LEU A 1 1097 ? 64.469 -33.737 -22.196 1.00 83.31 1097 LEU A C 1
ATOM 8784 O O . LEU A 1 1097 ? 63.709 -34.682 -22.394 1.00 83.31 1097 LEU A O 1
ATOM 8788 N N . PHE A 1 1098 ? 64.490 -33.102 -21.026 1.00 87.31 1098 PHE A N 1
ATOM 8789 C CA . PHE A 1 1098 ? 63.645 -33.418 -19.878 1.00 87.31 1098 PHE A CA 1
ATOM 8790 C C . PHE A 1 1098 ? 62.178 -33.164 -20.231 1.00 87.31 1098 PHE A C 1
ATOM 8792 O O . PHE A 1 1098 ? 61.341 -34.044 -20.033 1.00 87.31 1098 PHE A O 1
ATOM 8799 N N . LYS A 1 1099 ? 61.858 -32.008 -20.833 1.00 83.75 1099 LYS A N 1
ATOM 8800 C CA . LYS A 1 1099 ? 60.526 -31.714 -21.385 1.00 83.75 1099 LYS A CA 1
ATOM 8801 C C . LYS A 1 1099 ? 60.127 -32.735 -22.444 1.00 83.75 1099 LYS A C 1
ATOM 8803 O O . LYS A 1 1099 ? 58.993 -33.201 -22.425 1.00 83.75 1099 LYS A O 1
ATOM 8808 N N . GLN A 1 1100 ? 61.022 -33.108 -23.357 1.00 83.62 1100 GLN A N 1
ATOM 8809 C CA . GLN A 1 1100 ? 60.741 -34.090 -24.403 1.00 83.62 1100 GLN A CA 1
ATOM 8810 C C . GLN A 1 1100 ? 60.416 -35.458 -23.792 1.00 83.62 1100 GLN A C 1
ATOM 8812 O O . GLN A 1 1100 ? 59.402 -36.063 -24.126 1.00 83.62 1100 GLN A O 1
ATOM 8817 N N . LYS A 1 1101 ? 61.220 -35.932 -22.838 1.00 83.25 1101 LYS A N 1
ATOM 8818 C CA . LYS A 1 1101 ? 60.979 -37.202 -22.143 1.00 83.25 1101 LYS A CA 1
ATOM 8819 C C . LYS A 1 1101 ? 59.707 -37.165 -21.298 1.00 83.25 1101 LYS A C 1
ATOM 8821 O O . LYS A 1 1101 ? 58.984 -38.158 -21.277 1.00 83.25 1101 LYS A O 1
ATOM 8826 N N . ALA A 1 1102 ? 59.411 -36.046 -20.638 1.00 82.88 1102 ALA A N 1
ATOM 8827 C CA . ALA A 1 1102 ? 58.183 -35.870 -19.865 1.00 82.88 1102 ALA A CA 1
ATOM 8828 C C . ALA A 1 1102 ? 56.944 -35.833 -20.775 1.00 82.88 1102 ALA A C 1
ATOM 8830 O O . ALA A 1 1102 ? 55.977 -36.548 -20.532 1.00 82.88 1102 ALA A O 1
ATOM 8831 N N . SER A 1 1103 ? 56.995 -35.068 -21.868 1.00 79.50 1103 SER A N 1
ATOM 8832 C CA . SER A 1 1103 ? 55.900 -34.949 -22.842 1.00 79.50 1103 SER A CA 1
ATOM 8833 C C . SER A 1 1103 ? 55.636 -36.242 -23.615 1.00 79.50 1103 SER A C 1
ATOM 8835 O O . SER A 1 1103 ? 54.482 -36.557 -23.885 1.00 79.50 1103 SER A O 1
ATOM 8837 N N . GLN A 1 1104 ? 56.674 -37.030 -23.909 1.00 79.56 1104 GLN A N 1
ATOM 8838 C CA . GLN A 1 1104 ? 56.544 -38.356 -24.525 1.00 79.56 1104 GLN A CA 1
ATOM 8839 C C . GLN A 1 1104 ? 56.224 -39.464 -23.512 1.00 79.56 1104 GLN A C 1
ATOM 8841 O O . GLN A 1 1104 ? 56.139 -40.628 -23.898 1.00 79.56 1104 GLN A O 1
ATOM 8846 N N . THR A 1 1105 ? 56.067 -39.146 -22.221 1.00 76.44 1105 THR A N 1
ATOM 8847 C CA . THR A 1 1105 ? 55.827 -40.129 -21.147 1.00 76.44 1105 THR A CA 1
ATOM 8848 C C . THR A 1 1105 ? 56.903 -41.227 -21.062 1.00 76.44 1105 THR A C 1
ATOM 8850 O O . THR A 1 1105 ? 56.632 -42.364 -20.697 1.00 76.44 1105 THR A O 1
ATOM 8853 N N . LEU A 1 1106 ? 58.156 -40.887 -21.387 1.00 80.56 1106 LEU A N 1
ATOM 8854 C CA . LEU A 1 1106 ? 59.312 -41.799 -21.405 1.00 80.56 1106 LEU A CA 1
ATOM 8855 C C . LEU A 1 1106 ? 60.131 -41.777 -20.099 1.00 80.56 1106 LEU A C 1
ATOM 8857 O O . LEU A 1 1106 ? 61.242 -42.318 -20.040 1.00 80.56 1106 LEU A O 1
ATOM 8861 N N . PHE A 1 1107 ? 59.626 -41.135 -19.043 1.00 84.12 1107 PHE A N 1
ATOM 8862 C CA . PHE A 1 1107 ? 60.232 -41.209 -17.713 1.00 84.12 1107 PHE A CA 1
ATOM 8863 C C . PHE A 1 1107 ? 60.005 -42.596 -17.115 1.00 84.12 1107 PHE A C 1
ATOM 8865 O O . PHE A 1 1107 ? 58.910 -42.929 -16.666 1.00 84.12 1107 PHE A O 1
ATOM 8872 N N . ASN A 1 1108 ? 61.063 -43.403 -17.100 1.00 82.25 1108 ASN A N 1
ATOM 8873 C CA . ASN A 1 1108 ? 61.062 -44.707 -16.460 1.00 82.25 1108 ASN A CA 1
ATOM 8874 C C . ASN A 1 1108 ? 61.603 -44.607 -15.023 1.00 82.25 1108 ASN A C 1
ATOM 8876 O O . ASN A 1 1108 ? 62.103 -43.569 -14.577 1.00 82.25 1108 ASN A O 1
ATOM 8880 N N . ARG A 1 1109 ? 61.544 -45.732 -14.306 1.00 82.62 1109 ARG A N 1
ATOM 8881 C CA . ARG A 1 1109 ? 62.050 -45.873 -12.935 1.00 82.62 1109 ARG A CA 1
ATOM 8882 C C . ARG A 1 1109 ? 63.517 -45.447 -12.779 1.00 82.62 1109 ARG A C 1
ATOM 8884 O O . ARG A 1 1109 ? 63.857 -44.851 -11.760 1.00 82.62 1109 ARG A O 1
ATOM 8891 N N . HIS A 1 1110 ? 64.372 -45.738 -13.763 1.00 84.19 1110 HIS A N 1
ATOM 8892 C CA . HIS A 1 1110 ? 65.786 -45.357 -13.735 1.00 84.19 1110 HIS A CA 1
ATOM 8893 C C . HIS A 1 1110 ? 65.952 -43.841 -13.854 1.00 84.19 1110 HIS A C 1
ATOM 8895 O O . HIS A 1 1110 ? 66.631 -43.257 -13.026 1.00 84.19 1110 HIS A O 1
ATOM 8901 N N . HIS A 1 1111 ? 65.272 -43.183 -14.798 1.00 87.50 1111 HIS A N 1
ATOM 8902 C CA . HIS A 1 1111 ? 65.336 -41.727 -14.955 1.00 87.50 1111 HIS A CA 1
ATOM 8903 C C . HIS A 1 1111 ? 64.925 -41.002 -13.668 1.00 87.50 1111 HIS A C 1
ATOM 8905 O O . HIS A 1 1111 ? 65.643 -40.117 -13.215 1.00 87.50 1111 HIS A O 1
ATOM 8911 N N . VAL A 1 1112 ? 63.814 -41.416 -13.044 1.00 86.12 1112 VAL A N 1
ATOM 8912 C CA . VAL A 1 1112 ? 63.336 -40.824 -11.783 1.00 86.12 1112 VAL A CA 1
ATOM 8913 C C . VAL A 1 1112 ? 64.362 -41.013 -10.665 1.00 86.12 1112 VAL A C 1
ATOM 8915 O O . VAL A 1 1112 ? 64.718 -40.048 -9.995 1.00 86.12 1112 VAL A O 1
ATOM 8918 N N . LYS A 1 1113 ? 64.892 -42.228 -10.485 1.00 84.62 1113 LYS A N 1
ATOM 8919 C CA . LYS A 1 1113 ? 65.883 -42.507 -9.434 1.00 84.62 1113 LYS A CA 1
ATOM 8920 C C . LYS A 1 1113 ? 67.226 -41.819 -9.679 1.00 84.62 1113 LYS A C 1
ATOM 8922 O O . LYS A 1 1113 ? 67.768 -41.236 -8.747 1.00 84.62 1113 LYS A O 1
ATOM 8927 N N . SER A 1 1114 ? 67.748 -41.852 -10.903 1.00 84.75 1114 SER A N 1
ATOM 8928 C CA . SER A 1 1114 ? 69.016 -41.211 -11.271 1.00 84.75 1114 SER A CA 1
ATOM 8929 C C . SER A 1 1114 ? 68.920 -39.694 -11.163 1.00 84.75 1114 SER A C 1
ATOM 8931 O O . SER A 1 1114 ? 69.848 -39.065 -10.666 1.00 84.75 1114 SER A O 1
ATOM 8933 N N . PHE A 1 1115 ? 67.773 -39.108 -11.517 1.00 89.38 1115 PHE A N 1
ATOM 8934 C CA . PHE A 1 1115 ? 67.521 -37.686 -11.306 1.00 89.38 1115 PHE A CA 1
ATOM 8935 C C . PHE A 1 1115 ? 67.443 -37.329 -9.815 1.00 89.38 1115 PHE A C 1
ATOM 8937 O O . PHE A 1 1115 ? 68.169 -36.444 -9.375 1.00 89.38 1115 PHE A O 1
ATOM 8944 N N . LEU A 1 1116 ? 66.651 -38.050 -9.009 1.00 86.81 1116 LEU A N 1
ATOM 8945 C CA . LEU A 1 1116 ? 66.584 -37.824 -7.556 1.00 86.81 1116 LEU A CA 1
ATOM 8946 C C . LEU A 1 1116 ? 67.952 -38.039 -6.878 1.00 86.81 1116 LEU A C 1
ATOM 8948 O O . LEU A 1 1116 ? 68.309 -37.317 -5.949 1.00 86.81 1116 LEU A O 1
ATOM 8952 N N . SER A 1 1117 ? 68.758 -38.980 -7.381 1.00 85.00 1117 SER A N 1
ATOM 8953 C CA . SER A 1 1117 ? 70.145 -39.192 -6.950 1.00 85.00 1117 SER A CA 1
ATOM 8954 C C . SER A 1 1117 ? 71.071 -38.041 -7.359 1.00 85.00 1117 SER A C 1
ATOM 8956 O O . SER A 1 1117 ? 71.906 -37.622 -6.564 1.00 85.00 1117 SER A O 1
ATOM 8958 N N . CYS A 1 1118 ? 70.922 -37.492 -8.566 1.00 85.12 1118 CYS A N 1
ATOM 8959 C CA . CYS A 1 1118 ? 71.655 -36.308 -9.019 1.00 85.12 1118 CYS A CA 1
ATOM 8960 C C . CYS A 1 1118 ? 71.288 -35.073 -8.181 1.00 85.12 1118 CYS A C 1
ATOM 8962 O O . CYS A 1 1118 ? 72.181 -34.382 -7.695 1.00 85.12 1118 CYS A O 1
ATOM 8964 N N . CYS A 1 1119 ? 69.997 -34.853 -7.897 1.00 83.62 1119 CYS A N 1
ATOM 8965 C CA . CYS A 1 1119 ? 69.540 -33.815 -6.968 1.00 83.62 1119 CYS A CA 1
ATOM 8966 C C . CYS A 1 1119 ? 70.214 -33.949 -5.599 1.00 83.62 1119 CYS A C 1
ATOM 8968 O O . CYS A 1 1119 ? 70.571 -32.945 -4.989 1.00 83.62 1119 CYS A O 1
ATOM 8970 N N . ARG A 1 1120 ? 70.418 -35.184 -5.127 1.00 84.44 1120 ARG A N 1
ATOM 8971 C CA . ARG A 1 1120 ? 71.138 -35.469 -3.884 1.00 84.44 1120 ARG A CA 1
ATOM 8972 C C . ARG A 1 1120 ? 72.642 -35.175 -3.985 1.00 84.44 1120 ARG A C 1
ATOM 8974 O O . ARG A 1 1120 ? 73.177 -34.621 -3.035 1.00 84.44 1120 ARG A O 1
ATOM 8981 N N . LEU A 1 1121 ? 73.306 -35.507 -5.098 1.00 82.31 1121 LEU A N 1
ATOM 8982 C CA . LEU A 1 1121 ? 74.741 -35.243 -5.321 1.00 82.31 1121 LEU A CA 1
ATOM 8983 C C . LEU A 1 1121 ? 75.061 -33.749 -5.463 1.00 82.31 1121 LEU A C 1
ATOM 8985 O O . LEU A 1 1121 ? 76.066 -33.284 -4.935 1.00 82.31 1121 LEU A O 1
ATOM 8989 N N . LEU A 1 1122 ? 74.206 -32.994 -6.156 1.00 82.62 1122 LEU A N 1
ATOM 8990 C CA . LEU A 1 1122 ? 74.382 -31.552 -6.348 1.00 82.62 1122 LEU A CA 1
ATOM 8991 C C . LEU A 1 1122 ? 74.045 -30.746 -5.088 1.00 82.62 1122 LEU A C 1
ATOM 8993 O O . LEU A 1 1122 ? 74.499 -29.607 -4.942 1.00 82.62 1122 LEU A O 1
ATOM 8997 N N . LYS A 1 1123 ? 73.274 -31.327 -4.160 1.00 78.62 1123 LYS A N 1
ATOM 8998 C CA . LYS A 1 1123 ? 72.897 -30.689 -2.897 1.00 78.62 1123 LYS A CA 1
ATOM 8999 C C . LYS A 1 1123 ? 74.147 -30.389 -2.062 1.00 78.62 1123 LYS A C 1
ATOM 9001 O O . LYS A 1 1123 ? 74.724 -31.280 -1.449 1.00 78.62 1123 LYS A O 1
ATOM 9006 N N . GLY A 1 1124 ? 74.527 -29.111 -2.014 1.00 76.38 1124 GLY A N 1
ATOM 9007 C CA . GLY A 1 1124 ? 75.699 -28.613 -1.280 1.00 76.38 1124 GLY A CA 1
ATOM 9008 C C . GLY A 1 1124 ? 76.861 -28.139 -2.160 1.00 76.38 1124 GLY A C 1
ATOM 9009 O O . GLY A 1 1124 ? 77.843 -27.637 -1.622 1.00 76.38 1124 GLY A O 1
ATOM 9010 N N . THR A 1 1125 ? 76.758 -28.262 -3.485 1.00 81.62 1125 THR A N 1
ATOM 9011 C CA . THR A 1 1125 ? 77.731 -27.696 -4.437 1.00 81.62 1125 THR A CA 1
ATOM 9012 C C . THR A 1 1125 ? 77.352 -26.267 -4.858 1.00 81.62 1125 THR A C 1
ATOM 9014 O O . THR A 1 1125 ? 76.260 -25.790 -4.543 1.00 81.62 1125 THR A O 1
ATOM 9017 N N . GLU A 1 1126 ? 78.237 -25.578 -5.587 1.00 78.12 1126 GLU A N 1
ATOM 9018 C CA . GLU A 1 1126 ? 77.940 -24.271 -6.207 1.00 78.12 1126 GLU A CA 1
ATOM 9019 C C . GLU A 1 1126 ? 76.921 -24.364 -7.361 1.00 78.12 1126 GLU A C 1
ATOM 9021 O O . GLU A 1 1126 ? 76.292 -23.370 -7.721 1.00 78.12 1126 GLU A O 1
ATOM 9026 N N . TYR A 1 1127 ? 76.705 -25.567 -7.903 1.00 81.06 1127 TYR A N 1
ATOM 9027 C CA . TYR A 1 1127 ? 75.809 -25.822 -9.028 1.00 81.06 1127 TYR A CA 1
ATOM 9028 C C . TYR A 1 1127 ? 74.368 -25.961 -8.549 1.00 81.06 1127 TYR A C 1
ATOM 9030 O O . TYR A 1 1127 ? 73.894 -27.041 -8.189 1.00 81.06 1127 TYR A O 1
ATOM 9038 N N . GLN A 1 1128 ? 73.652 -24.843 -8.560 1.00 79.25 1128 GLN A N 1
ATOM 9039 C CA . GLN A 1 1128 ? 72.219 -24.819 -8.301 1.00 79.25 1128 GLN A CA 1
ATOM 9040 C C . GLN A 1 1128 ? 71.451 -24.821 -9.612 1.00 79.25 1128 GLN A C 1
ATOM 9042 O O . GLN A 1 1128 ? 71.787 -24.093 -10.543 1.00 79.25 1128 GLN A O 1
ATOM 9047 N N . PHE A 1 1129 ? 70.389 -25.622 -9.681 1.00 82.88 1129 PHE A N 1
ATOM 9048 C CA . PHE A 1 1129 ? 69.523 -25.614 -10.848 1.00 82.88 1129 PHE A CA 1
ATOM 9049 C C . PHE A 1 1129 ? 68.937 -24.211 -11.061 1.00 82.88 1129 PHE A C 1
ATOM 9051 O O . PHE A 1 1129 ? 68.251 -23.710 -10.162 1.00 82.88 1129 PHE A O 1
ATOM 9058 N N . PRO A 1 1130 ? 69.142 -23.600 -12.244 1.00 80.81 1130 PRO A N 1
ATOM 9059 C CA . PRO A 1 1130 ? 68.556 -22.315 -12.588 1.00 80.81 1130 PRO A CA 1
ATOM 9060 C C . PRO A 1 1130 ? 67.058 -22.297 -12.302 1.00 80.81 1130 PRO A C 1
ATOM 9062 O O . PRO A 1 1130 ? 66.370 -23.318 -12.414 1.00 80.81 1130 PRO A O 1
ATOM 9065 N N . SER A 1 1131 ? 66.520 -21.128 -11.967 1.00 80.50 1131 SER A N 1
ATOM 9066 C CA . SER A 1 1131 ? 65.089 -20.970 -11.687 1.00 80.50 1131 SER A CA 1
ATOM 9067 C C . SER A 1 1131 ? 64.215 -21.445 -12.858 1.00 80.50 1131 SER A C 1
ATOM 9069 O O . SER A 1 1131 ? 63.154 -22.026 -12.630 1.00 80.50 1131 SER A O 1
ATOM 9071 N N . SER A 1 1132 ? 64.693 -21.291 -14.098 1.00 80.38 1132 SER A N 1
ATOM 9072 C CA . SER A 1 1132 ? 64.067 -21.805 -15.322 1.00 80.38 1132 SER A CA 1
ATOM 9073 C C . SER A 1 1132 ? 63.952 -23.333 -15.331 1.00 80.38 1132 SER A C 1
ATOM 9075 O O . SER A 1 1132 ? 62.880 -23.872 -15.605 1.00 80.38 1132 SER A O 1
ATOM 9077 N N . PHE A 1 1133 ? 65.016 -24.049 -14.970 1.00 85.69 1133 PHE A N 1
ATOM 9078 C CA . PHE A 1 1133 ? 65.002 -25.508 -14.906 1.00 85.69 1133 PHE A CA 1
ATOM 9079 C C . PHE A 1 1133 ? 64.249 -26.027 -13.686 1.00 85.69 1133 PHE A C 1
ATOM 9081 O O . PHE A 1 1133 ? 63.449 -26.953 -13.798 1.00 85.69 1133 PHE A O 1
ATOM 9088 N N . SER A 1 1134 ? 64.406 -25.362 -12.540 1.00 81.94 1134 SER A N 1
ATOM 9089 C CA . SER A 1 1134 ? 63.578 -25.606 -11.362 1.00 81.94 1134 SER A CA 1
ATOM 9090 C C . SER A 1 1134 ? 62.100 -25.514 -11.731 1.00 81.94 1134 SER A C 1
ATOM 9092 O O . SER A 1 1134 ? 61.330 -26.417 -11.416 1.00 81.94 1134 SER A O 1
ATOM 9094 N N . LYS A 1 1135 ? 61.687 -24.486 -12.475 1.00 83.25 1135 LYS A N 1
ATOM 9095 C CA . LYS A 1 1135 ? 60.314 -24.349 -12.970 1.00 83.25 1135 LYS A CA 1
ATOM 9096 C C . LYS A 1 1135 ? 59.887 -25.548 -13.825 1.00 83.25 1135 LYS A C 1
ATOM 9098 O O . LYS A 1 1135 ? 58.817 -26.100 -13.595 1.00 83.25 1135 LYS A O 1
ATOM 9103 N N . ILE A 1 1136 ? 60.745 -26.026 -14.724 1.00 85.19 1136 ILE A N 1
ATOM 9104 C CA . ILE A 1 1136 ? 60.486 -27.212 -15.557 1.00 85.19 1136 ILE A CA 1
ATOM 9105 C C . ILE A 1 1136 ? 60.294 -28.469 -14.700 1.00 85.19 1136 ILE A C 1
ATOM 9107 O O . ILE A 1 1136 ? 59.314 -29.182 -14.896 1.00 85.19 1136 ILE A O 1
ATOM 9111 N N . ILE A 1 1137 ? 61.151 -28.710 -13.707 1.00 84.88 1137 ILE A N 1
ATOM 9112 C CA . ILE A 1 1137 ? 61.017 -29.851 -12.784 1.00 84.88 1137 ILE A CA 1
ATOM 9113 C C . ILE A 1 1137 ? 59.665 -29.812 -12.057 1.00 84.88 1137 ILE A C 1
ATOM 9115 O O . ILE A 1 1137 ? 59.001 -30.842 -11.920 1.00 84.88 1137 ILE A O 1
ATOM 9119 N N . HIS A 1 1138 ? 59.245 -28.625 -11.614 1.00 83.75 1138 HIS A N 1
ATOM 9120 C CA . HIS A 1 1138 ? 58.000 -28.427 -10.873 1.00 83.75 1138 HIS A CA 1
ATOM 9121 C C . HIS A 1 1138 ? 56.739 -28.477 -11.749 1.00 83.75 1138 HIS A C 1
ATOM 9123 O O . HIS A 1 1138 ? 55.668 -28.803 -11.235 1.00 83.75 1138 HIS A O 1
ATOM 9129 N N . GLU A 1 1139 ? 56.836 -28.123 -13.032 1.00 84.31 1139 GLU A N 1
ATOM 9130 C CA . GLU A 1 1139 ? 55.687 -27.954 -13.934 1.00 84.31 1139 GLU A CA 1
ATOM 9131 C C . GLU A 1 1139 ? 55.486 -29.126 -14.901 1.00 84.31 1139 GLU A C 1
ATOM 9133 O O . GLU A 1 1139 ? 54.352 -29.403 -15.296 1.00 84.31 1139 GLU A O 1
ATOM 9138 N N . GLN A 1 1140 ? 56.551 -29.839 -15.276 1.00 86.00 1140 GLN A N 1
ATOM 9139 C CA . GLN A 1 1140 ? 56.450 -30.966 -16.200 1.00 86.00 1140 GLN A CA 1
ATOM 9140 C C . GLN A 1 1140 ? 55.812 -32.186 -15.544 1.00 86.00 1140 GLN A C 1
ATOM 9142 O O . GLN A 1 1140 ? 55.979 -32.446 -14.354 1.00 86.00 1140 GLN A O 1
ATOM 9147 N N . LYS A 1 1141 ? 55.078 -32.962 -16.342 1.00 86.75 1141 LYS A N 1
ATOM 9148 C CA . LYS A 1 1141 ? 54.371 -34.158 -15.885 1.00 86.75 1141 LYS A CA 1
ATOM 9149 C C . LYS A 1 1141 ? 55.263 -35.388 -16.008 1.00 86.75 1141 LYS A C 1
ATOM 9151 O O . LYS A 1 1141 ? 55.287 -36.021 -17.055 1.00 86.75 1141 LYS A O 1
ATOM 9156 N N . TRP A 1 1142 ? 55.995 -35.714 -14.949 1.00 88.19 1142 TRP A N 1
ATOM 9157 C CA . TRP A 1 1142 ? 56.981 -36.802 -14.974 1.00 88.19 1142 TRP A CA 1
ATOM 9158 C C . TRP A 1 1142 ? 56.880 -37.776 -13.789 1.00 88.19 1142 TRP A C 1
ATOM 9160 O O . TRP A 1 1142 ? 57.564 -38.799 -13.795 1.00 88.19 1142 TRP A O 1
ATOM 9170 N N . LEU A 1 1143 ? 55.973 -37.530 -12.833 1.00 88.69 1143 LEU A N 1
ATOM 9171 C CA . LEU A 1 1143 ? 55.627 -38.477 -11.766 1.00 88.69 1143 LEU A CA 1
ATOM 9172 C C . LEU A 1 1143 ? 54.286 -39.158 -12.051 1.00 88.69 1143 LEU A C 1
ATOM 9174 O O . LEU A 1 1143 ? 53.276 -38.493 -12.252 1.00 88.69 1143 LEU A O 1
ATOM 9178 N N . GLN A 1 1144 ? 54.267 -40.484 -12.069 1.00 85.94 1144 GLN A N 1
ATOM 9179 C CA . GLN A 1 1144 ? 53.086 -41.296 -12.340 1.00 85.94 1144 GLN A CA 1
ATOM 9180 C C . GLN A 1 1144 ? 52.196 -41.430 -11.097 1.00 85.94 1144 GLN A C 1
ATOM 9182 O O . GLN A 1 1144 ? 52.686 -41.641 -9.987 1.00 85.94 1144 GLN A O 1
ATOM 9187 N N . THR A 1 1145 ? 50.880 -41.305 -11.297 1.00 87.06 1145 THR A N 1
ATOM 9188 C CA . THR A 1 1145 ? 49.861 -41.403 -10.238 1.00 87.06 1145 THR A CA 1
ATOM 9189 C C . THR A 1 1145 ? 48.865 -42.535 -10.490 1.00 87.06 1145 THR A C 1
ATOM 9191 O O . THR A 1 1145 ? 48.578 -42.857 -11.644 1.00 87.06 1145 THR A O 1
ATOM 9194 N N . GLY A 1 1146 ? 48.301 -43.108 -9.422 1.00 75.94 1146 GLY A N 1
ATOM 9195 C CA . GLY A 1 1146 ? 47.392 -44.262 -9.482 1.00 75.94 1146 GLY A CA 1
ATOM 9196 C C . GLY A 1 1146 ? 46.041 -43.993 -10.163 1.00 75.94 1146 GLY A C 1
ATOM 9197 O O . GLY A 1 1146 ? 45.447 -44.901 -10.730 1.00 75.94 1146 GLY A O 1
ATOM 9198 N N . VAL A 1 1147 ? 45.578 -42.737 -10.196 1.00 70.50 1147 VAL A N 1
ATOM 9199 C CA . VAL A 1 1147 ? 44.350 -42.302 -10.912 1.00 70.50 1147 VAL A CA 1
ATOM 9200 C C . VAL A 1 1147 ? 44.545 -42.122 -12.425 1.00 70.50 1147 VAL A C 1
ATOM 9202 O O . VAL A 1 1147 ? 43.656 -41.623 -13.112 1.00 70.50 1147 VAL A O 1
ATOM 9205 N N . GLY A 1 1148 ? 45.694 -42.538 -12.958 1.00 66.19 1148 GLY A N 1
ATOM 9206 C CA . GLY A 1 1148 ? 45.974 -42.544 -14.388 1.00 66.19 1148 GLY A CA 1
ATOM 9207 C C . GLY A 1 1148 ? 46.832 -41.361 -14.826 1.00 66.19 1148 GLY A C 1
ATOM 9208 O O . GLY A 1 1148 ? 46.414 -40.201 -14.802 1.00 66.19 1148 GLY A O 1
ATOM 9209 N N . GLY A 1 1149 ? 48.037 -41.690 -15.290 1.00 75.00 1149 GLY A N 1
ATOM 9210 C CA . GLY A 1 1149 ? 48.924 -40.786 -16.012 1.00 75.00 1149 GLY A CA 1
ATOM 9211 C C . GLY A 1 1149 ? 49.962 -40.061 -15.158 1.00 75.00 1149 GLY A C 1
ATOM 9212 O O . GLY A 1 1149 ? 49.940 -40.056 -13.922 1.00 75.00 1149 GLY A O 1
ATOM 9213 N N . TYR A 1 1150 ? 50.897 -39.440 -15.873 1.00 84.44 1150 TYR A N 1
ATOM 9214 C CA . TYR A 1 1150 ? 51.943 -38.606 -15.305 1.00 84.44 1150 TYR A CA 1
ATOM 9215 C C . TYR A 1 1150 ? 51.393 -37.230 -14.917 1.00 84.44 1150 TYR A C 1
ATOM 9217 O O . TYR A 1 1150 ? 50.610 -36.613 -15.645 1.00 84.44 1150 TYR A O 1
ATOM 9225 N N . ARG A 1 1151 ? 51.833 -36.718 -13.771 1.00 86.50 1151 ARG A N 1
ATOM 9226 C CA . ARG A 1 1151 ? 51.493 -35.409 -13.218 1.00 86.50 1151 ARG A CA 1
ATOM 9227 C C . ARG A 1 1151 ? 52.756 -34.671 -12.806 1.00 86.50 1151 ARG A C 1
ATOM 9229 O O . ARG A 1 1151 ? 53.837 -35.251 -12.684 1.00 86.50 1151 ARG A O 1
ATOM 9236 N N . CYS A 1 1152 ? 52.625 -33.357 -12.660 1.00 87.44 1152 CYS A N 1
ATOM 9237 C CA . CYS A 1 1152 ? 53.703 -32.553 -12.117 1.00 87.44 1152 CYS A CA 1
ATOM 9238 C C . CYS A 1 1152 ? 53.788 -32.748 -10.600 1.00 87.44 1152 CYS A C 1
ATOM 9240 O O . CYS A 1 1152 ? 52.758 -33.018 -9.970 1.00 87.44 1152 CYS A O 1
ATOM 9242 N N . PRO A 1 1153 ? 54.974 -32.602 -9.989 1.00 87.25 1153 PRO A N 1
ATOM 9243 C CA . PRO A 1 1153 ? 55.160 -32.894 -8.569 1.00 87.25 1153 PRO A CA 1
ATOM 9244 C C . PRO A 1 1153 ? 54.167 -32.183 -7.646 1.00 87.25 1153 PRO A C 1
ATOM 9246 O O . PRO A 1 1153 ? 53.546 -32.817 -6.799 1.00 87.25 1153 PRO A O 1
ATOM 9249 N N . ARG A 1 1154 ? 53.897 -30.896 -7.899 1.00 85.38 1154 ARG A N 1
ATOM 9250 C CA . ARG A 1 1154 ? 52.944 -30.080 -7.121 1.00 85.38 1154 ARG A CA 1
ATOM 9251 C C . ARG A 1 1154 ? 51.490 -30.549 -7.188 1.00 85.38 1154 ARG A C 1
ATOM 9253 O O . ARG A 1 1154 ? 50.668 -30.096 -6.393 1.00 85.38 1154 ARG A O 1
ATOM 9260 N N . LYS A 1 1155 ? 51.162 -31.421 -8.143 1.00 85.88 1155 LYS A N 1
ATOM 9261 C CA . LYS A 1 1155 ? 49.836 -32.019 -8.343 1.00 85.88 1155 LYS A CA 1
ATOM 9262 C C . LYS A 1 1155 ? 49.796 -33.509 -7.962 1.00 85.88 1155 LYS A C 1
ATOM 9264 O O . LYS A 1 1155 ? 48.846 -34.192 -8.342 1.00 85.88 1155 LYS A O 1
ATOM 9269 N N . CYS A 1 1156 ? 50.802 -33.997 -7.237 1.00 88.62 1156 CYS A N 1
ATOM 9270 C CA . CYS A 1 1156 ? 50.877 -35.361 -6.720 1.00 88.62 1156 CYS A CA 1
ATOM 9271 C C . CYS A 1 1156 ? 50.757 -35.368 -5.190 1.00 88.62 1156 CYS A C 1
ATOM 9273 O O . CYS A 1 1156 ? 51.236 -34.451 -4.518 1.00 88.62 1156 CYS A O 1
ATOM 9275 N N . ILE A 1 1157 ? 50.155 -36.426 -4.652 1.00 88.12 1157 ILE A N 1
ATOM 9276 C CA . ILE A 1 1157 ? 50.058 -36.695 -3.214 1.00 88.12 1157 ILE A CA 1
ATOM 9277 C C . ILE A 1 1157 ? 50.801 -37.999 -2.917 1.00 88.12 1157 ILE A C 1
ATOM 9279 O O . ILE A 1 1157 ? 50.739 -38.945 -3.698 1.00 88.12 1157 ILE A O 1
ATOM 9283 N N . LEU A 1 1158 ? 51.508 -38.072 -1.799 1.00 86.62 1158 LEU A N 1
ATOM 9284 C CA . LEU A 1 1158 ? 52.044 -39.330 -1.293 1.00 86.62 1158 LEU A CA 1
ATOM 9285 C C . LEU A 1 1158 ? 50.948 -40.054 -0.494 1.00 86.62 1158 LEU A C 1
ATOM 9287 O O . LEU A 1 1158 ? 50.400 -39.473 0.443 1.00 86.62 1158 LEU A O 1
ATOM 9291 N N . ASP A 1 1159 ? 50.605 -41.285 -0.887 1.00 81.38 1159 ASP A N 1
ATOM 9292 C CA . ASP A 1 1159 ? 49.543 -42.071 -0.237 1.00 81.38 1159 ASP A CA 1
ATOM 9293 C C . ASP A 1 1159 ? 49.831 -42.333 1.253 1.00 81.38 1159 ASP A C 1
ATOM 9295 O O . ASP A 1 1159 ? 50.983 -42.505 1.662 1.00 81.38 1159 ASP A O 1
ATOM 9299 N N . GLY A 1 1160 ? 48.770 -42.361 2.065 1.00 79.94 1160 GLY A N 1
ATOM 9300 C CA . GLY A 1 1160 ? 48.828 -42.510 3.516 1.00 79.94 1160 GLY A CA 1
ATOM 9301 C C . GLY A 1 1160 ? 47.467 -42.838 4.154 1.00 79.94 1160 GLY A C 1
ATOM 9302 O O . GLY A 1 1160 ? 46.415 -42.573 3.573 1.00 79.94 1160 GLY A O 1
ATOM 9303 N N . PRO A 1 1161 ? 47.452 -43.399 5.379 1.00 75.44 1161 PRO A N 1
ATOM 9304 C CA . PRO A 1 1161 ? 46.245 -43.952 6.007 1.00 75.44 1161 PRO A CA 1
ATOM 9305 C C . PRO A 1 1161 ? 45.139 -42.924 6.298 1.00 75.44 1161 PRO A C 1
ATOM 9307 O O . PRO A 1 1161 ? 43.968 -43.297 6.360 1.00 75.44 1161 PRO A O 1
ATOM 9310 N N . GLU A 1 1162 ? 45.489 -41.647 6.451 1.00 73.44 1162 GLU A N 1
ATOM 9311 C CA . GLU A 1 1162 ? 44.559 -40.566 6.808 1.00 73.44 1162 GLU A CA 1
ATOM 9312 C C . GLU A 1 1162 ? 43.555 -40.224 5.689 1.00 73.44 1162 GLU A C 1
ATOM 9314 O O . GLU A 1 1162 ? 42.508 -39.638 5.948 1.00 73.44 1162 GLU A O 1
ATOM 9319 N N . TRP A 1 1163 ? 43.819 -40.645 4.448 1.00 78.88 1163 TRP A N 1
ATOM 9320 C CA . TRP A 1 1163 ? 42.959 -40.375 3.291 1.00 78.88 1163 TRP A CA 1
ATOM 9321 C C . TRP A 1 1163 ? 41.784 -41.358 3.124 1.00 78.88 1163 TRP A C 1
ATOM 9323 O O . TRP A 1 1163 ? 40.918 -41.144 2.273 1.00 78.88 1163 TRP A O 1
ATOM 9333 N N . LYS A 1 1164 ? 41.721 -42.441 3.914 1.00 80.31 1164 LYS A N 1
ATOM 9334 C CA . LYS A 1 1164 ? 40.736 -43.527 3.731 1.00 80.31 1164 LYS A CA 1
ATOM 9335 C C . LYS A 1 1164 ? 39.263 -43.078 3.744 1.00 80.31 1164 LYS A C 1
ATOM 9337 O O . LYS A 1 1164 ? 38.559 -43.460 2.809 1.00 80.31 1164 LYS A O 1
ATOM 9342 N N . PRO A 1 1165 ? 38.765 -42.285 4.714 1.00 79.81 1165 PRO A N 1
ATOM 9343 C CA . PRO A 1 1165 ? 37.341 -41.930 4.771 1.00 79.81 1165 PRO A CA 1
ATOM 9344 C C . PRO A 1 1165 ? 36.875 -41.154 3.531 1.00 79.81 1165 PRO A C 1
ATOM 9346 O O . PRO A 1 1165 ? 35.856 -41.486 2.921 1.00 79.81 1165 PRO A O 1
ATOM 9349 N N . ILE A 1 1166 ? 37.677 -40.179 3.092 1.00 84.94 1166 ILE A N 1
ATOM 9350 C CA . ILE A 1 1166 ? 37.349 -39.325 1.947 1.00 84.94 1166 ILE A CA 1
ATOM 9351 C C . ILE A 1 1166 ? 37.597 -39.998 0.591 1.00 84.94 1166 ILE A C 1
ATOM 9353 O O . ILE A 1 1166 ? 36.985 -39.613 -0.405 1.00 84.94 1166 ILE A O 1
ATOM 9357 N N . SER A 1 1167 ? 38.448 -41.030 0.533 1.00 80.38 1167 SER A N 1
ATOM 9358 C CA . SER A 1 1167 ? 38.747 -41.766 -0.707 1.00 80.38 1167 SER A CA 1
ATOM 9359 C C . SER A 1 1167 ? 37.515 -42.427 -1.341 1.00 80.38 1167 SER A C 1
ATOM 9361 O O . SER A 1 1167 ? 37.474 -42.626 -2.549 1.00 80.38 1167 SER A O 1
ATOM 9363 N N . SER A 1 1168 ? 36.473 -42.698 -0.548 1.00 80.12 1168 SER A N 1
ATOM 9364 C CA . SER A 1 1168 ? 35.194 -43.245 -1.027 1.00 80.12 1168 SER A CA 1
ATOM 9365 C C . SER A 1 1168 ? 34.401 -42.288 -1.930 1.00 80.12 1168 SER A C 1
ATOM 9367 O O . SER A 1 1168 ? 33.565 -42.734 -2.711 1.00 80.12 1168 SER A O 1
ATOM 9369 N N . ILE A 1 1169 ? 34.663 -40.981 -1.829 1.00 85.38 1169 ILE A N 1
ATOM 9370 C CA . ILE A 1 1169 ? 33.969 -39.910 -2.564 1.00 85.38 1169 ILE A CA 1
ATOM 9371 C C . ILE A 1 1169 ? 34.948 -38.991 -3.320 1.00 85.38 1169 ILE A C 1
ATOM 9373 O O . ILE A 1 1169 ? 34.567 -37.919 -3.795 1.00 85.38 1169 ILE A O 1
ATOM 9377 N N . THR A 1 1170 ? 36.228 -39.375 -3.419 1.00 86.50 1170 THR A N 1
ATOM 9378 C CA . THR A 1 1170 ? 37.272 -38.607 -4.119 1.00 86.50 1170 THR A CA 1
ATOM 9379 C C . THR A 1 1170 ? 38.212 -39.498 -4.929 1.00 86.50 1170 THR A C 1
ATOM 9381 O O . THR A 1 1170 ? 38.468 -40.647 -4.591 1.00 86.50 1170 THR A O 1
ATOM 9384 N N . SER A 1 1171 ? 38.774 -38.951 -6.008 1.00 82.69 1171 SER A N 1
ATOM 9385 C CA . SER A 1 1171 ? 39.787 -39.601 -6.852 1.00 82.69 1171 SER A CA 1
ATOM 9386 C C . SER A 1 1171 ? 41.116 -38.841 -6.772 1.00 82.69 1171 SER A C 1
ATOM 9388 O O . SER A 1 1171 ? 41.505 -38.126 -7.696 1.00 82.69 1171 SER A O 1
ATOM 9390 N N . LEU A 1 1172 ? 41.789 -38.941 -5.623 1.00 85.62 1172 LEU A N 1
ATOM 9391 C CA . LEU A 1 1172 ? 42.995 -38.165 -5.319 1.00 85.62 1172 LEU A CA 1
ATOM 9392 C C . LEU A 1 1172 ? 44.247 -38.665 -6.077 1.00 85.62 1172 LEU A C 1
ATOM 9394 O O . LEU A 1 1172 ? 44.411 -39.869 -6.282 1.00 85.62 1172 LEU A O 1
ATOM 9398 N N . PRO A 1 1173 ? 45.161 -37.758 -6.485 1.00 86.38 1173 PRO A N 1
ATOM 9399 C CA . PRO A 1 1173 ? 46.328 -38.074 -7.311 1.00 86.38 1173 PRO A CA 1
ATOM 9400 C C . PRO A 1 1173 ? 47.508 -38.648 -6.523 1.00 86.38 1173 PRO A C 1
ATOM 9402 O O . PRO A 1 1173 ? 48.576 -38.035 -6.452 1.00 86.38 1173 PRO A O 1
ATOM 9405 N N . PHE A 1 1174 ? 47.327 -39.834 -5.947 1.00 87.50 1174 PHE A N 1
ATOM 9406 C CA . PHE A 1 1174 ? 48.400 -40.535 -5.246 1.00 87.50 1174 PHE A CA 1
ATOM 9407 C C . PHE A 1 1174 ? 49.504 -40.994 -6.199 1.00 87.50 1174 PHE A C 1
ATOM 9409 O O . PHE A 1 1174 ? 49.198 -41.543 -7.258 1.00 87.50 1174 PHE A O 1
ATOM 9416 N N . ILE A 1 1175 ? 50.774 -40.782 -5.839 1.00 87.94 1175 ILE A N 1
ATOM 9417 C CA . ILE A 1 1175 ? 51.925 -41.352 -6.556 1.00 87.94 1175 ILE A CA 1
ATOM 9418 C C . ILE A 1 1175 ? 51.775 -42.872 -6.590 1.00 87.94 1175 ILE A C 1
ATOM 9420 O O . ILE A 1 1175 ? 51.485 -43.486 -5.567 1.00 87.94 1175 ILE A O 1
ATOM 9424 N N . ASP A 1 1176 ? 51.979 -43.462 -7.768 1.00 85.06 1176 ASP A N 1
ATOM 9425 C CA . ASP A 1 1176 ? 51.884 -44.906 -7.973 1.00 85.06 1176 ASP A CA 1
ATOM 9426 C C . ASP A 1 1176 ? 53.078 -45.616 -7.313 1.00 85.06 1176 ASP A C 1
ATOM 9428 O O . ASP A 1 1176 ? 54.153 -45.788 -7.900 1.00 85.06 1176 ASP A O 1
ATOM 9432 N N . ASP A 1 1177 ? 52.890 -45.987 -6.048 1.00 84.88 1177 ASP A N 1
ATOM 9433 C CA . ASP A 1 1177 ? 53.858 -46.722 -5.239 1.00 84.88 1177 ASP A CA 1
ATOM 9434 C C . ASP A 1 1177 ? 53.716 -48.249 -5.370 1.00 84.88 1177 ASP A C 1
ATOM 9436 O O . ASP A 1 1177 ? 54.330 -48.997 -4.600 1.00 84.88 1177 ASP A O 1
ATOM 9440 N N . SER A 1 1178 ? 52.959 -48.723 -6.370 1.00 82.19 1178 SER A N 1
ATOM 9441 C CA . SER A 1 1178 ? 52.879 -50.142 -6.706 1.00 82.19 1178 SER A CA 1
ATOM 9442 C C . SER A 1 1178 ? 54.228 -50.674 -7.203 1.00 82.19 1178 SER A C 1
ATOM 9444 O O . SER A 1 1178 ? 55.047 -49.946 -7.775 1.00 82.19 1178 SER A O 1
ATOM 9446 N N . GLU A 1 1179 ? 54.463 -51.976 -7.017 1.00 78.38 1179 GLU A N 1
ATOM 9447 C CA . GLU A 1 1179 ? 55.688 -52.659 -7.473 1.00 78.38 1179 GLU A CA 1
ATOM 9448 C C . GLU A 1 1179 ? 55.924 -52.534 -8.989 1.00 78.38 1179 GLU A C 1
ATOM 9450 O O . GLU A 1 1179 ? 57.067 -52.556 -9.444 1.00 78.38 1179 GLU A O 1
ATOM 9455 N N . ASN A 1 1180 ? 54.859 -52.342 -9.773 1.00 79.19 1180 ASN A N 1
ATOM 9456 C CA . ASN A 1 1180 ? 54.938 -52.203 -11.228 1.00 79.19 1180 ASN A CA 1
ATOM 9457 C C . ASN A 1 1180 ? 55.433 -50.822 -11.684 1.00 79.19 1180 ASN A C 1
ATOM 9459 O O . ASN A 1 1180 ? 55.854 -50.681 -12.832 1.00 79.19 1180 ASN A O 1
ATOM 9463 N N . CYS A 1 1181 ? 55.380 -49.812 -10.813 1.00 81.69 1181 CYS A N 1
ATOM 9464 C CA . CYS A 1 1181 ? 55.803 -48.452 -11.123 1.00 81.69 1181 CYS A CA 1
ATOM 9465 C C . CYS A 1 1181 ? 57.094 -48.102 -10.367 1.00 81.69 1181 CYS A C 1
ATOM 9467 O O . CYS A 1 1181 ? 58.195 -48.504 -10.764 1.00 81.69 1181 CYS A O 1
ATOM 9469 N N . TYR A 1 1182 ? 56.994 -47.353 -9.267 1.00 84.31 1182 TYR A N 1
ATOM 9470 C CA . TYR A 1 1182 ? 58.169 -46.917 -8.511 1.00 84.31 1182 TYR A CA 1
ATOM 9471 C C . TYR A 1 1182 ? 58.562 -47.904 -7.397 1.00 84.31 1182 TYR A C 1
ATOM 9473 O O . TYR A 1 1182 ? 59.755 -48.006 -7.058 1.00 84.31 1182 TYR A O 1
ATOM 9481 N N . GLY A 1 1183 ? 57.589 -48.675 -6.897 1.00 81.62 1183 GLY A N 1
ATOM 9482 C CA . GLY A 1 1183 ? 57.686 -49.530 -5.714 1.00 81.62 1183 GLY A CA 1
ATOM 9483 C C . GLY A 1 1183 ? 57.780 -48.735 -4.408 1.00 81.62 1183 GLY A C 1
ATOM 9484 O O . GLY A 1 1183 ? 58.021 -47.524 -4.410 1.00 81.62 1183 GLY A O 1
ATOM 9485 N N . LYS A 1 1184 ? 57.676 -49.427 -3.265 1.00 80.06 1184 LYS A N 1
ATOM 9486 C CA . LYS A 1 1184 ? 57.706 -48.795 -1.928 1.00 80.06 1184 LYS A CA 1
ATOM 9487 C C . LYS A 1 1184 ? 58.984 -47.996 -1.635 1.00 80.06 1184 LYS A C 1
ATOM 9489 O O . LYS A 1 1184 ? 58.946 -47.073 -0.829 1.00 80.06 1184 LYS A O 1
ATOM 9494 N N . GLY A 1 1185 ? 60.087 -48.270 -2.337 1.00 81.06 1185 GLY A N 1
ATOM 9495 C CA . GLY A 1 1185 ? 61.331 -47.497 -2.228 1.00 81.06 1185 GLY A CA 1
ATOM 9496 C C . GLY A 1 1185 ? 61.212 -46.024 -2.649 1.00 81.06 1185 GLY A C 1
ATOM 9497 O O . GLY A 1 1185 ? 62.092 -45.235 -2.331 1.00 81.06 1185 GLY A O 1
ATOM 9498 N N . ILE A 1 1186 ? 60.133 -45.610 -3.328 1.00 86.12 1186 ILE A N 1
ATOM 9499 C CA . ILE A 1 1186 ? 59.889 -44.186 -3.619 1.00 86.12 1186 ILE A CA 1
ATOM 9500 C C . ILE A 1 1186 ? 59.713 -43.356 -2.338 1.00 86.12 1186 ILE A C 1
ATOM 9502 O O . ILE A 1 1186 ? 60.091 -42.186 -2.305 1.00 86.12 1186 ILE A O 1
ATOM 9506 N N . HIS A 1 1187 ? 59.214 -43.979 -1.263 1.00 84.50 1187 HIS A N 1
ATOM 9507 C CA . HIS A 1 1187 ? 59.036 -43.343 0.042 1.00 84.50 1187 HIS A CA 1
ATOM 9508 C C . HIS A 1 1187 ? 60.377 -42.990 0.720 1.00 84.50 1187 HIS A C 1
ATOM 9510 O O . HIS A 1 1187 ? 60.394 -42.107 1.574 1.00 84.50 1187 HIS A O 1
ATOM 9516 N N . GLU A 1 1188 ? 61.509 -43.587 0.309 1.00 84.69 1188 GLU A N 1
ATOM 9517 C CA . GLU A 1 1188 ? 62.859 -43.209 0.788 1.00 84.69 1188 GLU A CA 1
ATOM 9518 C C . GLU A 1 1188 ? 63.272 -41.803 0.337 1.00 84.69 1188 GLU A C 1
ATOM 9520 O O . GLU A 1 1188 ? 64.117 -41.171 0.967 1.00 84.69 1188 GLU A O 1
ATOM 9525 N N . TYR A 1 1189 ? 62.657 -41.300 -0.734 1.00 87.31 1189 TYR A N 1
ATOM 9526 C CA . TYR A 1 1189 ? 62.912 -39.973 -1.285 1.00 87.31 1189 TYR A CA 1
ATOM 9527 C C . TYR A 1 1189 ? 61.893 -38.933 -0.800 1.00 87.31 1189 TYR A C 1
ATOM 9529 O O . TYR A 1 1189 ? 61.656 -37.940 -1.484 1.00 87.31 1189 TYR A O 1
ATOM 9537 N N . LYS A 1 1190 ? 61.227 -39.150 0.346 1.00 85.06 1190 LYS A N 1
ATOM 9538 C CA . LYS A 1 1190 ? 60.170 -38.251 0.852 1.00 85.06 1190 LYS A CA 1
ATOM 9539 C C . LYS A 1 1190 ? 60.627 -36.789 0.931 1.00 85.06 1190 LYS A C 1
ATOM 9541 O O . LYS A 1 1190 ? 59.861 -35.904 0.557 1.00 85.06 1190 LYS A O 1
ATOM 9546 N N . GLU A 1 1191 ? 61.860 -36.532 1.368 1.00 82.38 1191 GLU A N 1
ATOM 9547 C CA . GLU A 1 1191 ? 62.406 -35.172 1.475 1.00 82.38 1191 GLU A CA 1
ATOM 9548 C C . GLU A 1 1191 ? 62.711 -34.559 0.106 1.00 82.38 1191 GLU A C 1
ATOM 9550 O O . GLU A 1 1191 ? 62.421 -33.387 -0.128 1.00 82.38 1191 GLU A O 1
ATOM 9555 N N . GLU A 1 1192 ? 63.237 -35.344 -0.833 1.00 87.12 1192 GLU A N 1
ATOM 9556 C CA . GLU A 1 1192 ? 63.457 -34.901 -2.205 1.00 87.12 1192 GLU A CA 1
ATOM 9557 C C . GLU A 1 1192 ? 62.120 -34.622 -2.905 1.00 87.12 1192 GLU A C 1
ATOM 9559 O O . GLU A 1 1192 ? 61.963 -33.552 -3.491 1.00 87.12 1192 GLU A O 1
ATOM 9564 N N . LEU A 1 1193 ? 61.126 -35.507 -2.761 1.00 88.62 1193 LEU A N 1
ATOM 9565 C CA . LEU A 1 1193 ? 59.762 -35.340 -3.278 1.00 88.62 1193 LEU A CA 1
ATOM 9566 C C . LEU A 1 1193 ? 59.081 -34.099 -2.686 1.00 88.62 1193 LEU A C 1
ATOM 9568 O O . LEU A 1 1193 ? 58.474 -33.318 -3.421 1.00 88.62 1193 LEU A O 1
ATOM 9572 N N . LYS A 1 1194 ? 59.232 -33.868 -1.378 1.00 86.25 1194 LYS A N 1
ATOM 9573 C CA . LYS A 1 1194 ? 58.755 -32.652 -0.712 1.00 86.25 1194 LYS A CA 1
ATOM 9574 C C . LYS A 1 1194 ? 59.470 -31.410 -1.247 1.00 86.25 1194 LYS A C 1
ATOM 9576 O O . LYS A 1 1194 ? 58.809 -30.412 -1.527 1.00 86.25 1194 LYS A O 1
ATOM 9581 N N . SER A 1 1195 ? 60.787 -31.476 -1.465 1.00 82.19 1195 SER A N 1
ATOM 9582 C CA . SER A 1 1195 ? 61.576 -30.351 -1.992 1.00 82.19 1195 SER A CA 1
ATOM 9583 C C . SER A 1 1195 ? 61.195 -29.954 -3.423 1.00 82.19 1195 SER A C 1
ATOM 9585 O O . SER A 1 1195 ? 61.258 -28.775 -3.758 1.00 82.19 1195 SER A O 1
ATOM 9587 N N . ILE A 1 1196 ? 60.727 -30.907 -4.237 1.00 86.25 1196 ILE A N 1
ATOM 9588 C CA . ILE A 1 1196 ? 60.187 -30.647 -5.582 1.00 86.25 1196 ILE A CA 1
ATOM 9589 C C . ILE A 1 1196 ? 58.668 -30.394 -5.582 1.00 86.25 1196 ILE A C 1
ATOM 9591 O O . ILE A 1 1196 ? 58.076 -30.207 -6.642 1.00 86.25 1196 ILE A O 1
ATOM 9595 N N . GLY A 1 1197 ? 58.013 -30.374 -4.417 1.00 85.50 1197 GLY A N 1
ATOM 9596 C CA . GLY A 1 1197 ? 56.636 -29.904 -4.244 1.00 85.50 1197 GLY A CA 1
ATOM 9597 C C . GLY A 1 1197 ? 55.531 -30.961 -4.133 1.00 85.50 1197 GLY A C 1
ATOM 9598 O O . GLY A 1 1197 ? 54.364 -30.575 -4.170 1.00 85.50 1197 GLY A O 1
ATOM 9599 N N . VAL A 1 1198 ? 55.842 -32.253 -3.991 1.00 89.50 1198 VAL A N 1
ATOM 9600 C CA . VAL A 1 1198 ? 54.835 -33.303 -3.724 1.00 89.50 1198 VAL A CA 1
ATOM 9601 C C . VAL A 1 1198 ? 54.192 -33.101 -2.349 1.00 89.50 1198 VAL A C 1
ATOM 9603 O O . VAL A 1 1198 ? 54.880 -32.807 -1.372 1.00 89.50 1198 VAL A O 1
ATOM 9606 N N . VAL A 1 1199 ? 52.871 -33.287 -2.256 1.00 86.94 1199 VAL A N 1
ATOM 9607 C CA . VAL A 1 1199 ? 52.133 -33.163 -0.991 1.00 86.94 1199 VAL A CA 1
ATOM 9608 C C . VAL A 1 1199 ? 52.228 -34.441 -0.167 1.00 86.94 1199 VAL A C 1
ATOM 9610 O O . VAL A 1 1199 ? 51.907 -35.522 -0.651 1.00 86.94 1199 VAL A O 1
ATOM 9613 N N . THR A 1 1200 ? 52.629 -34.312 1.098 1.00 82.81 1200 THR A N 1
ATOM 9614 C CA . THR A 1 1200 ? 52.849 -35.455 2.001 1.00 82.81 1200 THR A CA 1
ATOM 9615 C C . THR A 1 1200 ? 51.955 -35.463 3.244 1.00 82.81 1200 THR A C 1
ATOM 9617 O O . THR A 1 1200 ? 52.019 -36.420 4.007 1.00 82.81 1200 THR A O 1
ATOM 9620 N N . GLU A 1 1201 ? 51.164 -34.413 3.488 1.00 80.06 1201 GLU A N 1
ATOM 9621 C CA . GLU A 1 1201 ? 50.317 -34.259 4.685 1.00 80.06 1201 GLU A CA 1
ATOM 9622 C C . GLU A 1 1201 ? 48.883 -33.851 4.297 1.00 80.06 1201 GLU A C 1
ATOM 9624 O O . GLU A 1 1201 ? 48.690 -33.114 3.327 1.00 80.06 1201 GLU A O 1
ATOM 9629 N N . VAL A 1 1202 ? 47.871 -34.292 5.061 1.00 74.62 1202 VAL A N 1
ATOM 9630 C CA . VAL A 1 1202 ? 46.443 -34.043 4.755 1.00 74.62 1202 VAL A CA 1
ATOM 9631 C C . VAL A 1 1202 ? 46.106 -32.558 4.733 1.00 74.62 1202 VAL A C 1
ATOM 9633 O O . VAL A 1 1202 ? 45.439 -32.098 3.807 1.00 74.62 1202 VAL A O 1
ATOM 9636 N N . LYS A 1 1203 ? 46.631 -31.787 5.693 1.00 75.81 1203 LYS A N 1
ATOM 9637 C CA . LYS A 1 1203 ? 46.423 -30.331 5.793 1.00 75.81 1203 LYS A CA 1
ATOM 9638 C C . LYS A 1 1203 ? 46.836 -29.584 4.517 1.00 75.81 1203 LYS A C 1
ATOM 9640 O O . LYS A 1 1203 ? 46.152 -28.660 4.090 1.00 75.81 1203 LYS A O 1
ATOM 9645 N N . ASP A 1 1204 ? 47.905 -30.040 3.866 1.00 76.81 1204 ASP A N 1
ATOM 9646 C CA . ASP A 1 1204 ? 48.417 -29.455 2.625 1.00 76.81 1204 ASP A CA 1
ATOM 9647 C C . ASP A 1 1204 ? 47.676 -29.992 1.391 1.00 76.81 1204 ASP A C 1
ATOM 9649 O O . ASP A 1 1204 ? 47.748 -29.403 0.307 1.00 76.81 1204 ASP A O 1
ATOM 9653 N N . GLY A 1 1205 ? 46.969 -31.115 1.545 1.00 77.25 1205 GLY A N 1
ATOM 9654 C CA . GLY A 1 1205 ? 46.247 -31.802 0.486 1.00 77.25 1205 GLY A CA 1
ATOM 9655 C C . GLY A 1 1205 ? 44.746 -31.493 0.411 1.00 77.25 1205 GLY A C 1
ATOM 9656 O O . GLY A 1 1205 ? 44.129 -31.829 -0.597 1.00 77.25 1205 GLY A O 1
ATOM 9657 N N . VAL A 1 1206 ? 44.157 -30.795 1.391 1.00 77.94 1206 VAL A N 1
ATOM 9658 C CA . VAL A 1 1206 ? 42.734 -30.382 1.359 1.00 77.94 1206 VAL A CA 1
ATOM 9659 C C . VAL A 1 1206 ? 42.390 -29.628 0.062 1.00 77.94 1206 VAL A C 1
ATOM 9661 O O . VAL A 1 1206 ? 41.316 -29.811 -0.506 1.00 77.94 1206 VAL A O 1
ATOM 9664 N N . LYS A 1 1207 ? 43.348 -28.869 -0.490 1.00 79.19 1207 LYS A N 1
ATOM 9665 C CA . LYS A 1 1207 ? 43.235 -28.157 -1.778 1.00 79.19 1207 LYS A CA 1
ATOM 9666 C C . LYS A 1 1207 ? 42.930 -29.048 -2.993 1.00 79.19 1207 LYS A C 1
ATOM 9668 O O . LYS A 1 1207 ? 42.496 -28.535 -4.017 1.00 79.19 1207 LYS A O 1
ATOM 9673 N N . PHE A 1 1208 ? 43.165 -30.361 -2.915 1.00 82.25 1208 PHE A N 1
ATOM 9674 C CA . PHE A 1 1208 ? 42.849 -31.297 -4.000 1.00 82.25 1208 PHE A CA 1
ATOM 9675 C C . PHE A 1 1208 ? 41.396 -31.773 -3.974 1.00 82.25 1208 PHE A C 1
ATOM 9677 O O . PHE A 1 1208 ? 40.870 -32.140 -5.025 1.00 82.25 1208 PHE A O 1
ATOM 9684 N N . VAL A 1 1209 ? 40.741 -31.756 -2.809 1.00 83.69 1209 VAL A N 1
ATOM 9685 C CA . VAL A 1 1209 ? 39.378 -32.282 -2.631 1.00 83.69 1209 VAL A CA 1
ATOM 9686 C C . VAL A 1 1209 ? 38.373 -31.614 -3.584 1.00 83.69 1209 VAL A C 1
ATOM 9688 O O . VAL A 1 1209 ? 37.652 -32.350 -4.258 1.00 83.69 1209 VAL A O 1
ATOM 9691 N N . PRO A 1 1210 ? 38.359 -30.275 -3.766 1.00 79.38 1210 PRO A N 1
ATOM 9692 C CA . PRO A 1 1210 ? 37.436 -29.621 -4.698 1.00 79.38 1210 PRO A CA 1
ATOM 9693 C C . PRO A 1 1210 ? 37.573 -30.056 -6.165 1.00 79.38 1210 PRO A C 1
ATOM 9695 O O . PRO A 1 1210 ? 36.572 -30.144 -6.878 1.00 79.38 1210 PRO A O 1
ATOM 9698 N N . GLU A 1 1211 ? 38.799 -30.314 -6.638 1.00 79.00 1211 GLU A N 1
ATOM 9699 C CA . GLU A 1 1211 ? 39.067 -30.769 -8.014 1.00 79.00 1211 GLU A CA 1
ATOM 9700 C C . GLU A 1 1211 ? 38.812 -32.274 -8.188 1.00 79.00 1211 GLU A C 1
ATOM 9702 O O . GLU A 1 1211 ? 38.463 -32.703 -9.288 1.00 79.00 1211 GLU A O 1
ATOM 9707 N N . CYS A 1 1212 ? 38.971 -33.059 -7.118 1.00 83.06 1212 CYS A N 1
ATOM 9708 C CA . CYS A 1 1212 ? 38.965 -34.524 -7.154 1.00 83.06 1212 CYS A CA 1
ATOM 9709 C C . CYS A 1 1212 ? 37.680 -35.160 -6.600 1.00 83.06 1212 CYS A C 1
ATOM 9711 O O . CYS A 1 1212 ? 37.621 -36.385 -6.499 1.00 83.06 1212 CYS A O 1
ATOM 9713 N N . LEU A 1 1213 ? 36.674 -34.366 -6.221 1.00 86.31 1213 LEU A N 1
ATOM 9714 C CA . LEU A 1 1213 ? 35.386 -34.865 -5.738 1.00 86.31 1213 LEU A CA 1
ATOM 9715 C C . LEU A 1 1213 ? 34.679 -35.683 -6.826 1.00 86.31 1213 LEU A C 1
ATOM 9717 O O . LEU A 1 1213 ? 34.450 -35.187 -7.932 1.00 86.31 1213 LEU A O 1
ATOM 9721 N N . ASN A 1 1214 ? 34.315 -36.918 -6.492 1.00 83.69 1214 ASN A N 1
ATOM 9722 C CA . ASN A 1 1214 ? 33.643 -37.853 -7.384 1.00 83.69 1214 ASN A CA 1
ATOM 9723 C C . ASN A 1 1214 ? 32.626 -38.674 -6.581 1.00 83.69 1214 ASN A C 1
ATOM 9725 O O . ASN A 1 1214 ? 32.974 -39.682 -5.966 1.00 83.69 1214 ASN A O 1
ATOM 9729 N N . PHE A 1 1215 ? 31.376 -38.209 -6.543 1.00 84.56 1215 PHE A N 1
ATOM 9730 C CA . PHE A 1 1215 ? 30.308 -38.929 -5.854 1.00 84.56 1215 PHE A CA 1
ATOM 9731 C C . PHE A 1 1215 ? 29.929 -40.210 -6.615 1.00 84.56 1215 PHE A C 1
ATOM 9733 O O . PHE A 1 1215 ? 29.876 -40.189 -7.847 1.00 84.56 1215 PHE A O 1
ATOM 9740 N N . PRO A 1 1216 ? 29.626 -41.312 -5.908 1.00 80.62 1216 PRO A N 1
ATOM 9741 C CA . PRO A 1 1216 ? 29.110 -42.523 -6.535 1.00 80.62 1216 PRO A CA 1
ATOM 9742 C C . PRO A 1 1216 ? 27.773 -42.249 -7.236 1.00 80.62 1216 PRO A C 1
ATOM 9744 O O . PRO A 1 1216 ? 26.982 -41.410 -6.803 1.00 80.62 1216 PRO A O 1
ATOM 9747 N N . SER A 1 1217 ? 27.514 -42.976 -8.324 1.00 77.06 1217 SER A N 1
ATOM 9748 C CA . SER A 1 1217 ? 26.274 -42.869 -9.104 1.00 77.06 1217 SER A CA 1
ATOM 9749 C C . SER A 1 1217 ? 25.029 -43.274 -8.311 1.00 77.06 1217 SER A C 1
ATOM 9751 O O . SER A 1 1217 ? 23.949 -42.746 -8.570 1.00 77.06 1217 SER A O 1
ATOM 9753 N N . ASP A 1 1218 ? 25.181 -44.178 -7.343 1.00 82.19 1218 ASP A N 1
ATOM 9754 C CA . ASP A 1 1218 ? 24.165 -44.490 -6.342 1.00 82.19 1218 ASP A CA 1
ATOM 9755 C C . ASP A 1 1218 ? 24.505 -43.775 -5.018 1.00 82.19 1218 ASP A C 1
ATOM 9757 O O . ASP A 1 1218 ? 25.408 -44.208 -4.299 1.00 82.19 1218 ASP A O 1
ATOM 9761 N N . PRO A 1 1219 ? 23.805 -42.686 -4.655 1.00 84.00 1219 PRO A N 1
ATOM 9762 C CA . PRO A 1 1219 ? 24.097 -41.943 -3.433 1.00 84.00 1219 PRO A CA 1
ATOM 9763 C C . PRO A 1 1219 ? 23.801 -42.731 -2.149 1.00 84.00 1219 PRO A C 1
ATOM 9765 O O . PRO A 1 1219 ? 24.248 -42.325 -1.076 1.00 84.00 1219 PRO A O 1
ATOM 9768 N N . SER A 1 1220 ? 23.100 -43.871 -2.227 1.00 82.38 1220 SER A N 1
ATOM 9769 C CA . SER A 1 1220 ? 22.867 -44.732 -1.064 1.00 82.38 1220 SER A CA 1
ATOM 9770 C C . SER A 1 1220 ? 24.138 -45.421 -0.549 1.00 82.38 1220 SER A C 1
ATOM 9772 O O . SER A 1 1220 ? 24.176 -45.828 0.611 1.00 82.38 1220 SER A O 1
ATOM 9774 N N . THR A 1 1221 ? 25.207 -45.486 -1.357 1.00 83.25 1221 THR A N 1
ATOM 9775 C CA . THR A 1 1221 ? 26.508 -46.036 -0.942 1.00 83.25 1221 THR A CA 1
ATOM 9776 C C . THR A 1 1221 ? 27.366 -45.039 -0.157 1.00 83.25 1221 THR A C 1
ATOM 9778 O O . THR A 1 1221 ? 28.455 -45.394 0.294 1.00 83.25 1221 THR A O 1
ATOM 9781 N N . ILE A 1 1222 ? 26.929 -43.782 -0.019 1.00 86.25 1222 ILE A N 1
ATOM 9782 C CA . ILE A 1 1222 ? 27.665 -42.746 0.712 1.00 86.25 1222 ILE A CA 1
ATOM 9783 C C . ILE A 1 1222 ? 27.435 -42.939 2.213 1.00 86.25 1222 ILE A C 1
ATOM 9785 O O . ILE A 1 1222 ? 26.322 -42.776 2.716 1.00 86.25 1222 ILE A O 1
ATOM 9789 N N . SER A 1 1223 ? 28.509 -43.265 2.930 1.00 86.38 1223 SER A N 1
ATOM 9790 C CA . SER A 1 1223 ? 28.485 -43.421 4.385 1.00 86.38 1223 SER A CA 1
ATOM 9791 C C . SER A 1 1223 ? 28.429 -42.063 5.112 1.00 86.38 1223 SER A C 1
ATOM 9793 O O . SER A 1 1223 ? 28.944 -41.069 4.580 1.00 86.38 1223 SER A O 1
ATOM 9795 N N . PRO A 1 1224 ? 27.848 -41.984 6.326 1.00 87.19 1224 PRO A N 1
ATOM 9796 C CA . PRO A 1 1224 ? 27.930 -40.787 7.163 1.00 87.19 1224 PRO A CA 1
ATOM 9797 C C . PRO A 1 1224 ? 29.375 -40.325 7.408 1.00 87.19 1224 PRO A C 1
ATOM 9799 O O . PRO A 1 1224 ? 29.646 -39.128 7.356 1.00 87.19 1224 PRO A O 1
ATOM 9802 N N . GLU A 1 1225 ? 30.325 -41.249 7.576 1.00 86.25 1225 GLU A N 1
ATOM 9803 C CA . GLU A 1 1225 ? 31.747 -40.954 7.791 1.00 86.25 1225 GLU A CA 1
ATOM 9804 C C . GLU A 1 1225 ? 32.371 -40.222 6.594 1.00 86.25 1225 GLU A C 1
ATOM 9806 O O . GLU A 1 1225 ? 33.164 -39.294 6.770 1.00 86.25 1225 GLU A O 1
ATOM 9811 N N . SER A 1 1226 ? 31.978 -40.587 5.369 1.00 88.19 1226 SER A N 1
ATOM 9812 C CA . SER A 1 1226 ? 32.384 -39.883 4.146 1.00 88.19 1226 SER A CA 1
ATOM 9813 C C . SER A 1 1226 ? 31.849 -38.448 4.127 1.00 88.19 1226 SER A C 1
ATOM 9815 O O . SER A 1 1226 ? 32.572 -37.524 3.749 1.00 88.19 1226 SER A O 1
ATOM 9817 N N . VAL A 1 1227 ? 30.594 -38.251 4.552 1.00 89.75 1227 VAL A N 1
ATOM 9818 C CA . VAL A 1 1227 ? 29.962 -36.924 4.630 1.00 89.75 1227 VAL A CA 1
ATOM 9819 C C . VAL A 1 1227 ? 30.648 -36.055 5.679 1.00 89.75 1227 VAL A C 1
ATOM 9821 O O . VAL A 1 1227 ? 31.004 -34.920 5.371 1.00 89.75 1227 VAL A O 1
ATOM 9824 N N . PHE A 1 1228 ? 30.912 -36.583 6.875 1.00 90.25 1228 PHE A N 1
ATOM 9825 C CA . PHE A 1 1228 ? 31.646 -35.850 7.906 1.00 90.25 1228 PHE A CA 1
ATOM 9826 C C . PHE A 1 1228 ? 33.077 -35.528 7.473 1.00 90.25 1228 PHE A C 1
ATOM 9828 O O . PHE A 1 1228 ? 33.523 -34.398 7.653 1.00 90.25 1228 PHE A O 1
ATOM 9835 N N . SER A 1 1229 ? 33.774 -36.455 6.806 1.00 87.06 1229 SER A N 1
ATOM 9836 C CA . SER A 1 1229 ? 35.109 -36.185 6.262 1.00 87.06 1229 SER A CA 1
ATOM 9837 C C . SER A 1 1229 ? 35.097 -35.079 5.198 1.00 87.06 1229 SER A C 1
ATOM 9839 O O . SER A 1 1229 ? 36.027 -34.274 5.154 1.00 87.06 1229 SER A O 1
ATOM 9841 N N . LEU A 1 1230 ? 34.054 -35.002 4.362 1.00 88.81 1230 LEU A N 1
ATOM 9842 C CA . LEU A 1 1230 ? 33.881 -33.915 3.394 1.00 88.81 1230 LEU A CA 1
ATOM 9843 C C . LEU A 1 1230 ? 33.581 -32.580 4.084 1.00 88.81 1230 LEU A C 1
ATOM 9845 O O . LEU A 1 1230 ? 34.163 -31.560 3.714 1.00 88.81 1230 LEU A O 1
ATOM 9849 N N . LEU A 1 1231 ? 32.696 -32.581 5.084 1.00 89.25 1231 LEU A N 1
ATOM 9850 C CA . LEU A 1 1231 ? 32.363 -31.389 5.863 1.00 89.25 1231 LEU A CA 1
ATOM 9851 C C . LEU A 1 1231 ? 33.576 -30.872 6.651 1.00 89.25 1231 LEU A C 1
ATOM 9853 O O . LEU A 1 1231 ? 33.776 -29.662 6.726 1.00 89.25 1231 LEU A O 1
ATOM 9857 N N . GLU A 1 1232 ? 34.441 -31.759 7.146 1.00 86.31 1232 GLU A N 1
ATOM 9858 C CA . GLU A 1 1232 ? 35.701 -31.382 7.792 1.00 86.31 1232 GLU A CA 1
ATOM 9859 C C . GLU A 1 1232 ? 36.700 -30.775 6.795 1.00 86.31 1232 GLU A C 1
ATOM 9861 O O . GLU A 1 1232 ? 37.342 -29.765 7.082 1.00 86.31 1232 GLU A O 1
ATOM 9866 N N . CYS A 1 1233 ? 36.781 -31.305 5.570 1.00 85.06 1233 CYS A N 1
ATOM 9867 C CA . CYS A 1 1233 ? 37.548 -30.657 4.504 1.00 85.06 1233 CYS A CA 1
ATOM 9868 C C . CYS A 1 1233 ? 36.995 -29.269 4.150 1.00 85.06 1233 CYS A C 1
ATOM 9870 O O . CYS A 1 1233 ? 37.775 -28.338 3.964 1.00 85.06 1233 CYS A O 1
ATOM 9872 N N . ILE A 1 1234 ? 35.670 -29.101 4.093 1.00 85.81 1234 ILE A N 1
ATOM 9873 C CA . ILE A 1 1234 ? 35.037 -27.793 3.866 1.00 85.81 1234 ILE A CA 1
ATOM 9874 C C . ILE A 1 1234 ? 35.374 -26.831 5.010 1.00 85.81 1234 ILE A C 1
ATOM 9876 O O . ILE A 1 1234 ? 35.761 -25.694 4.747 1.00 85.81 1234 ILE A O 1
ATOM 9880 N N . ARG A 1 1235 ? 35.316 -27.289 6.264 1.00 86.25 1235 ARG A N 1
ATOM 9881 C CA . ARG A 1 1235 ? 35.709 -26.507 7.442 1.00 86.25 1235 ARG A CA 1
ATOM 9882 C C . ARG A 1 1235 ? 37.159 -26.025 7.350 1.00 86.25 1235 ARG A C 1
ATOM 9884 O O . ARG A 1 1235 ? 37.414 -24.841 7.562 1.00 86.25 1235 ARG A O 1
ATOM 9891 N N . LEU A 1 1236 ? 38.097 -26.898 6.975 1.00 81.31 1236 LEU A N 1
ATOM 9892 C CA . LEU A 1 1236 ? 39.506 -26.530 6.780 1.00 81.31 1236 LEU A CA 1
ATOM 9893 C C . LEU A 1 1236 ? 39.700 -25.538 5.621 1.00 81.31 1236 LEU A C 1
ATOM 9895 O O . LEU A 1 1236 ? 40.484 -24.599 5.755 1.00 81.31 1236 LEU A O 1
ATOM 9899 N N . LEU A 1 1237 ? 38.963 -25.694 4.514 1.00 77.38 1237 LEU A N 1
ATOM 9900 C CA . LEU A 1 1237 ? 38.983 -24.739 3.396 1.00 77.38 1237 LEU A CA 1
ATOM 9901 C C . LEU A 1 1237 ? 38.439 -23.365 3.804 1.00 77.38 1237 LEU A C 1
ATOM 9903 O O . LEU A 1 1237 ? 38.992 -22.351 3.390 1.00 77.38 1237 LEU A O 1
ATOM 9907 N N . MET A 1 1238 ? 37.404 -23.329 4.646 1.00 76.62 1238 MET A N 1
ATOM 9908 C CA . MET A 1 1238 ? 36.827 -22.090 5.176 1.00 76.62 1238 MET A CA 1
ATOM 9909 C C . MET A 1 1238 ? 37.731 -21.388 6.199 1.00 76.62 1238 MET A C 1
ATOM 9911 O O . MET A 1 1238 ? 37.594 -20.184 6.393 1.00 76.62 1238 MET A O 1
ATOM 9915 N N . HIS A 1 1239 ? 38.629 -22.115 6.876 1.00 69.88 1239 HIS A N 1
ATOM 9916 C CA . HIS A 1 1239 ? 39.534 -21.542 7.881 1.00 69.88 1239 HIS A CA 1
ATOM 9917 C C . HIS A 1 1239 ? 40.780 -20.878 7.267 1.00 69.88 1239 HIS A C 1
ATOM 9919 O O . HIS A 1 1239 ? 41.480 -20.122 7.949 1.00 69.88 1239 HIS A O 1
ATOM 9925 N N . GLY A 1 1240 ? 41.073 -21.160 5.993 1.00 56.41 1240 GLY A N 1
ATOM 9926 C CA . GLY A 1 1240 ? 42.099 -20.457 5.229 1.00 56.41 1240 GLY A CA 1
ATOM 9927 C C . GLY A 1 1240 ? 41.681 -19.019 4.913 1.00 56.41 1240 GLY A C 1
ATOM 9928 O O . GLY A 1 1240 ? 40.501 -18.700 4.865 1.00 56.41 1240 GLY A O 1
ATOM 9929 N N . VAL A 1 1241 ? 42.648 -18.142 4.626 1.00 50.06 1241 VAL A N 1
ATOM 9930 C CA . VAL A 1 1241 ? 42.436 -16.733 4.200 1.00 50.06 1241 VAL A CA 1
ATOM 9931 C C . VAL A 1 1241 ? 41.754 -16.639 2.810 1.00 50.06 1241 VAL A C 1
ATOM 9933 O O . VAL A 1 1241 ? 41.770 -15.604 2.153 1.00 50.06 1241 VAL A O 1
ATOM 9936 N N . VAL A 1 1242 ? 41.174 -17.736 2.321 1.00 45.53 1242 VAL A N 1
ATOM 9937 C CA . VAL A 1 1242 ? 40.652 -17.883 0.963 1.00 45.53 1242 VAL A CA 1
ATOM 9938 C C . VAL A 1 1242 ? 39.133 -17.625 0.963 1.00 45.53 1242 VAL A C 1
ATOM 9940 O O . VAL A 1 1242 ? 38.457 -18.023 1.911 1.00 45.53 1242 VAL A O 1
ATOM 9943 N N . PRO A 1 1243 ? 38.591 -16.936 -0.064 1.00 50.47 1243 PRO A N 1
ATOM 9944 C CA . PRO A 1 1243 ? 37.187 -16.514 -0.144 1.00 50.47 1243 PRO A CA 1
ATOM 9945 C C . PRO A 1 1243 ? 36.212 -17.711 -0.227 1.00 50.47 1243 PRO A C 1
ATOM 9947 O O . PRO A 1 1243 ? 36.662 -18.856 -0.292 1.00 50.47 1243 PRO A O 1
ATOM 9950 N N . PRO A 1 1244 ? 34.878 -17.485 -0.218 1.00 55.47 1244 PRO A N 1
ATOM 9951 C CA . PRO A 1 1244 ? 33.894 -18.565 -0.164 1.00 55.47 1244 PRO A CA 1
ATOM 9952 C C . PRO A 1 1244 ? 34.099 -19.602 -1.272 1.00 55.47 1244 PRO A C 1
ATOM 9954 O O . PRO A 1 1244 ? 34.611 -19.295 -2.344 1.00 55.47 1244 PRO A O 1
ATOM 9957 N N . ILE A 1 1245 ? 33.655 -20.827 -0.979 1.00 68.06 1245 ILE A N 1
ATOM 9958 C CA . ILE A 1 1245 ? 33.704 -22.014 -1.840 1.00 68.06 1245 ILE A CA 1
ATOM 9959 C C . ILE A 1 1245 ? 33.549 -21.650 -3.328 1.00 68.06 1245 ILE A C 1
ATOM 9961 O O . ILE A 1 1245 ? 32.482 -21.185 -3.736 1.00 68.06 1245 ILE A O 1
ATOM 9965 N N . GLU A 1 1246 ? 34.607 -21.881 -4.116 1.00 71.81 1246 GLU A N 1
ATOM 9966 C CA . GLU A 1 1246 ? 34.663 -21.568 -5.550 1.00 71.81 1246 GLU A CA 1
ATOM 9967 C C . GLU A 1 1246 ? 33.492 -22.192 -6.329 1.00 71.81 1246 GLU A C 1
ATOM 9969 O O . GLU A 1 1246 ? 33.072 -23.324 -6.061 1.00 71.81 1246 GLU A O 1
ATOM 9974 N N . ASP A 1 1247 ? 33.005 -21.500 -7.362 1.00 73.81 1247 ASP A N 1
ATOM 9975 C CA . ASP A 1 1247 ? 31.849 -21.940 -8.160 1.00 73.81 1247 ASP A CA 1
ATOM 9976 C C . ASP A 1 1247 ? 32.046 -23.319 -8.803 1.00 73.81 1247 ASP A C 1
ATOM 9978 O O . ASP A 1 1247 ? 31.109 -24.118 -8.895 1.00 73.81 1247 ASP A O 1
ATOM 9982 N N . GLY A 1 1248 ? 33.281 -23.648 -9.197 1.00 75.56 1248 GLY A N 1
ATOM 9983 C CA . GLY A 1 1248 ? 33.626 -24.974 -9.708 1.00 75.56 1248 GLY A CA 1
ATOM 9984 C C . GLY A 1 1248 ? 33.394 -26.084 -8.677 1.00 75.56 1248 GLY A C 1
ATOM 9985 O O . GLY A 1 1248 ? 32.928 -27.168 -9.033 1.00 75.56 1248 GLY A O 1
ATOM 9986 N N . PHE A 1 1249 ? 33.656 -25.807 -7.395 1.00 83.69 1249 PHE A N 1
ATOM 9987 C CA . PHE A 1 1249 ? 33.398 -26.739 -6.299 1.00 83.69 1249 PHE A CA 1
ATOM 9988 C C . PHE A 1 1249 ? 31.899 -26.819 -5.986 1.00 83.69 1249 PHE A C 1
ATOM 9990 O O . PHE A 1 1249 ? 31.362 -27.926 -5.903 1.00 83.69 1249 PHE A O 1
ATOM 9997 N N . LYS A 1 1250 ? 31.183 -25.681 -5.944 1.00 79.56 1250 LYS A N 1
ATOM 9998 C CA . LYS A 1 1250 ? 29.711 -25.666 -5.806 1.00 79.56 1250 LYS A CA 1
ATOM 9999 C C . LYS A 1 1250 ? 29.019 -26.493 -6.889 1.00 79.56 1250 LYS A C 1
ATOM 10001 O O . LYS A 1 1250 ? 28.096 -27.248 -6.595 1.00 79.56 1250 LYS A O 1
ATOM 10006 N N . LYS A 1 1251 ? 29.494 -26.415 -8.137 1.00 81.19 1251 LYS A N 1
ATOM 10007 C CA . LYS A 1 1251 ? 28.945 -27.186 -9.263 1.00 81.19 1251 LYS A CA 1
ATOM 10008 C C . LYS A 1 1251 ? 29.161 -28.697 -9.129 1.00 81.19 1251 LYS A C 1
ATOM 10010 O O . LYS A 1 1251 ? 28.369 -29.460 -9.666 1.00 81.19 1251 LYS A O 1
ATOM 10015 N N . ARG A 1 1252 ? 30.206 -29.154 -8.433 1.00 81.94 1252 ARG A N 1
ATOM 10016 C CA . ARG A 1 1252 ? 30.396 -30.586 -8.130 1.00 81.94 1252 ARG A CA 1
ATOM 10017 C C . ARG A 1 1252 ? 29.556 -31.031 -6.932 1.00 81.94 1252 ARG A C 1
ATOM 10019 O O . ARG A 1 1252 ? 29.027 -32.138 -6.938 1.00 81.94 1252 ARG A O 1
ATOM 10026 N N . LEU A 1 1253 ? 29.387 -30.153 -5.942 1.00 87.62 1253 LEU A N 1
ATOM 10027 C CA . LEU A 1 1253 ? 28.537 -30.384 -4.769 1.00 87.62 1253 LEU A CA 1
ATOM 10028 C C . LEU A 1 1253 ? 27.038 -30.412 -5.096 1.00 87.62 1253 LEU A C 1
ATOM 10030 O O . LEU A 1 1253 ? 26.265 -30.916 -4.287 1.00 87.62 1253 LEU A O 1
ATOM 10034 N N . SER A 1 1254 ? 26.623 -29.915 -6.265 1.00 84.88 1254 SER A N 1
ATOM 10035 C CA . SER A 1 1254 ? 25.218 -29.845 -6.693 1.00 84.88 1254 SER A CA 1
ATOM 10036 C C . SER A 1 1254 ? 24.593 -31.191 -7.098 1.00 84.88 1254 SER A C 1
ATOM 10038 O O . SER A 1 1254 ? 23.435 -31.218 -7.516 1.00 84.88 1254 SER A O 1
ATOM 10040 N N . GLN A 1 1255 ? 25.322 -32.301 -6.957 1.00 86.00 1255 GLN A N 1
ATOM 10041 C CA . GLN A 1 1255 ? 24.789 -33.661 -7.088 1.00 86.00 1255 GLN A CA 1
ATOM 10042 C C . GLN A 1 1255 ? 23.873 -34.024 -5.906 1.00 86.00 1255 GLN A C 1
ATOM 10044 O O . GLN A 1 1255 ? 23.929 -33.403 -4.847 1.00 86.00 1255 GLN A O 1
ATOM 10049 N N . ASN A 1 1256 ? 23.029 -35.046 -6.065 1.00 89.06 1256 ASN A N 1
ATOM 10050 C CA . ASN A 1 1256 ? 22.101 -35.483 -5.018 1.00 89.06 1256 ASN A CA 1
ATOM 10051 C C . ASN A 1 1256 ? 22.771 -36.471 -4.054 1.00 89.06 1256 ASN A C 1
ATOM 10053 O O . ASN A 1 1256 ? 22.708 -37.673 -4.280 1.00 89.06 1256 ASN A O 1
ATOM 10057 N N . TRP A 1 1257 ? 23.392 -35.977 -2.984 1.00 89.69 1257 TRP A N 1
ATOM 10058 C CA . TRP A 1 1257 ? 24.134 -36.816 -2.028 1.00 89.69 1257 TRP A CA 1
ATOM 10059 C C . TRP A 1 1257 ? 23.709 -36.629 -0.563 1.00 89.69 1257 TRP A C 1
ATOM 10061 O O . TRP A 1 1257 ? 24.038 -37.468 0.275 1.00 89.69 1257 TRP A O 1
ATOM 10071 N N . LEU A 1 1258 ? 22.944 -35.579 -0.239 1.00 92.44 1258 LEU A N 1
ATOM 10072 C CA . LEU A 1 1258 ? 22.392 -35.379 1.103 1.00 92.44 1258 LEU A CA 1
ATOM 10073 C C . LEU A 1 1258 ? 21.040 -36.079 1.228 1.00 92.44 1258 LEU A C 1
ATOM 10075 O O . LEU A 1 1258 ? 20.124 -35.825 0.445 1.00 92.44 1258 LEU A O 1
ATOM 10079 N N . LYS A 1 1259 ? 20.896 -36.945 2.229 1.00 92.44 1259 LYS A N 1
ATOM 10080 C CA . LYS A 1 1259 ? 19.642 -37.637 2.517 1.00 92.44 1259 LYS A CA 1
ATOM 10081 C C . LYS A 1 1259 ? 18.672 -36.712 3.249 1.00 92.44 1259 LYS A C 1
ATOM 10083 O O . LYS A 1 1259 ? 19.001 -36.152 4.293 1.00 92.44 1259 LYS A O 1
ATOM 10088 N N . THR A 1 1260 ? 17.464 -36.587 2.714 1.00 92.25 1260 THR A N 1
ATOM 10089 C CA . THR A 1 1260 ? 16.347 -35.838 3.307 1.00 92.25 1260 THR A CA 1
ATOM 10090 C C . THR A 1 1260 ? 15.155 -36.762 3.546 1.00 92.25 1260 THR A C 1
ATOM 10092 O O . THR A 1 1260 ? 15.100 -37.867 2.996 1.00 92.25 1260 THR A O 1
ATOM 10095 N N . HIS A 1 1261 ? 14.150 -36.294 4.289 1.00 87.50 1261 HIS A N 1
ATOM 10096 C CA . HIS A 1 1261 ? 12.858 -36.982 4.404 1.00 87.50 1261 HIS A CA 1
ATOM 10097 C C . HIS A 1 1261 ? 12.137 -37.159 3.053 1.00 87.50 1261 HIS A C 1
ATOM 10099 O O . HIS A 1 1261 ? 11.251 -38.004 2.938 1.00 87.50 1261 HIS A O 1
ATOM 10105 N N . SER A 1 1262 ? 12.561 -36.434 2.012 1.00 82.94 1262 SER A N 1
ATOM 10106 C CA . SER A 1 1262 ? 12.036 -36.513 0.644 1.00 82.94 1262 SER A CA 1
ATOM 10107 C C . SER A 1 1262 ? 13.070 -37.073 -0.351 1.00 82.94 1262 SER A C 1
ATOM 10109 O O . SER A 1 1262 ? 13.112 -36.635 -1.507 1.00 82.94 1262 SER A O 1
ATOM 10111 N N . GLY A 1 1263 ? 13.928 -38.002 0.094 1.00 86.94 1263 GLY A N 1
ATOM 10112 C CA . GLY A 1 1263 ? 14.951 -38.669 -0.725 1.00 86.94 1263 GLY A CA 1
ATOM 10113 C C . GLY A 1 1263 ? 16.312 -37.964 -0.736 1.00 86.94 1263 GLY A C 1
ATOM 10114 O O . GLY A 1 1263 ? 16.546 -37.018 0.015 1.00 86.94 1263 GLY A O 1
ATOM 10115 N N . TYR A 1 1264 ? 17.234 -38.427 -1.583 1.00 90.94 1264 TYR A N 1
ATOM 10116 C CA . TYR A 1 1264 ? 18.547 -37.791 -1.741 1.00 90.94 1264 TYR A CA 1
ATOM 10117 C C . TYR A 1 1264 ? 18.443 -36.540 -2.615 1.00 90.94 1264 TYR A C 1
ATOM 10119 O O . TYR A 1 1264 ? 17.876 -36.580 -3.709 1.00 90.94 1264 TYR A O 1
ATOM 10127 N N . ARG A 1 1265 ? 18.995 -35.424 -2.137 1.00 90.19 1265 ARG A N 1
ATOM 10128 C CA . ARG A 1 1265 ? 18.918 -34.108 -2.777 1.00 90.19 1265 ARG A CA 1
ATOM 10129 C C . ARG A 1 1265 ? 20.268 -33.408 -2.755 1.00 90.19 1265 ARG A C 1
ATOM 10131 O O . ARG A 1 1265 ? 21.169 -33.760 -1.991 1.00 90.19 1265 ARG A O 1
ATOM 10138 N N . SER A 1 1266 ? 20.419 -32.439 -3.646 1.00 91.06 1266 SER A N 1
ATOM 10139 C CA . SER A 1 1266 ? 21.568 -31.550 -3.648 1.00 91.06 1266 SER A CA 1
ATOM 10140 C C . SER A 1 1266 ? 21.441 -30.503 -2.543 1.00 91.06 1266 SER A C 1
ATOM 10142 O O . SER A 1 1266 ? 20.318 -30.169 -2.162 1.00 91.06 1266 SER A O 1
ATOM 10144 N N . PRO A 1 1267 ? 22.554 -29.947 -2.035 1.00 90.38 1267 PRO A N 1
ATOM 10145 C CA . PRO A 1 1267 ? 22.530 -29.007 -0.915 1.00 90.38 1267 PRO A CA 1
ATOM 10146 C C . PRO A 1 1267 ? 21.553 -27.838 -1.090 1.00 90.38 1267 PRO A C 1
ATOM 10148 O O . PRO A 1 1267 ? 20.753 -27.586 -0.197 1.00 90.38 1267 PRO A O 1
ATOM 10151 N N . GLY A 1 1268 ? 21.522 -27.220 -2.277 1.00 89.12 1268 GLY A N 1
ATOM 10152 C CA . GLY A 1 1268 ? 20.589 -26.135 -2.623 1.00 89.12 1268 GLY A CA 1
ATOM 10153 C C . GLY A 1 1268 ? 19.101 -26.510 -2.625 1.00 89.12 1268 GLY A C 1
ATOM 10154 O O . GLY A 1 1268 ? 18.257 -25.651 -2.849 1.00 89.12 1268 GLY A O 1
ATOM 10155 N N . LYS A 1 1269 ? 18.766 -27.790 -2.426 1.00 89.31 1269 LYS A N 1
ATOM 10156 C CA . LYS A 1 1269 ? 17.397 -28.322 -2.360 1.00 89.31 1269 LYS A CA 1
ATOM 10157 C C . LYS A 1 1269 ? 17.071 -28.962 -1.007 1.00 89.31 1269 LYS A C 1
ATOM 10159 O O . LYS A 1 1269 ? 16.078 -29.686 -0.909 1.00 89.31 1269 LYS A O 1
ATOM 10164 N N . CYS A 1 1270 ? 17.903 -28.721 0.002 1.00 92.88 1270 CYS A N 1
ATOM 10165 C CA . CYS A 1 1270 ? 17.770 -29.268 1.345 1.00 92.88 1270 CYS A CA 1
ATOM 10166 C C . CYS A 1 1270 ? 17.471 -28.160 2.358 1.00 92.88 1270 CYS A C 1
ATOM 10168 O O . CYS A 1 1270 ? 17.991 -27.049 2.255 1.00 92.88 1270 CYS A O 1
ATOM 10170 N N . LEU A 1 1271 ? 16.694 -28.506 3.382 1.00 92.00 1271 LEU A N 1
ATOM 10171 C CA . LEU A 1 1271 ? 16.487 -27.681 4.569 1.00 92.00 1271 LEU A CA 1
ATOM 10172 C C . LEU A 1 1271 ? 17.164 -28.336 5.775 1.00 92.00 1271 LEU A C 1
ATOM 10174 O O . LEU A 1 1271 ? 17.113 -29.556 5.931 1.00 92.00 1271 LEU A O 1
ATOM 10178 N N . LEU A 1 1272 ? 17.773 -27.548 6.656 1.00 91.06 1272 LEU A N 1
ATOM 10179 C CA . LEU A 1 1272 ? 18.233 -28.056 7.950 1.00 91.06 1272 LEU A CA 1
ATOM 10180 C C . LEU A 1 1272 ? 17.160 -27.786 9.006 1.00 91.06 1272 LEU A C 1
ATOM 10182 O O . LEU A 1 1272 ? 16.852 -26.628 9.289 1.00 91.06 1272 LEU A O 1
ATOM 10186 N N . PHE A 1 1273 ? 16.599 -28.848 9.587 1.00 88.38 1273 PHE A N 1
ATOM 10187 C CA . PHE A 1 1273 ? 15.592 -28.708 10.635 1.00 88.38 1273 PHE A CA 1
ATOM 10188 C C . PHE A 1 1273 ? 16.255 -28.256 11.942 1.00 88.38 1273 PHE A C 1
ATOM 10190 O O . PHE A 1 1273 ? 17.260 -28.818 12.371 1.00 88.38 1273 PHE A O 1
ATOM 10197 N N . ASP A 1 1274 ? 15.694 -27.230 12.576 1.00 84.50 1274 ASP A N 1
ATOM 10198 C CA . ASP A 1 1274 ? 16.119 -26.738 13.886 1.00 84.50 1274 ASP A CA 1
ATOM 10199 C C . ASP A 1 1274 ? 14.904 -26.302 14.724 1.00 84.50 1274 ASP A C 1
ATOM 10201 O O . ASP A 1 1274 ? 13.754 -26.371 14.283 1.00 84.50 1274 ASP A O 1
ATOM 10205 N N . SER A 1 1275 ? 15.136 -25.859 15.961 1.00 83.81 1275 SER A N 1
ATOM 10206 C CA . SER A 1 1275 ? 14.057 -25.512 16.894 1.00 83.81 1275 SER A CA 1
ATOM 10207 C C . SER A 1 1275 ? 13.163 -24.353 16.435 1.00 83.81 1275 SER A C 1
ATOM 10209 O O . SER A 1 1275 ? 12.052 -24.223 16.953 1.00 83.81 1275 SER A O 1
ATOM 10211 N N . LYS A 1 1276 ? 13.596 -23.525 15.472 1.00 84.44 1276 LYS A N 1
ATOM 10212 C CA . LYS A 1 1276 ? 12.788 -22.420 14.934 1.00 84.44 1276 LYS A CA 1
ATOM 10213 C C . LYS A 1 1276 ? 11.662 -22.937 14.040 1.00 84.44 1276 LYS A C 1
ATOM 10215 O O . LYS A 1 1276 ? 10.561 -22.391 14.083 1.00 84.44 1276 LYS A O 1
ATOM 10220 N N . TRP A 1 1277 ? 11.910 -24.019 13.303 1.00 86.19 1277 TRP A N 1
ATOM 10221 C CA . TRP A 1 1277 ? 10.938 -24.633 12.395 1.00 86.19 1277 TRP A CA 1
ATOM 10222 C C . TRP A 1 1277 ? 9.729 -25.231 13.120 1.00 86.19 1277 TRP A C 1
ATOM 10224 O O . TRP A 1 1277 ? 8.623 -25.152 12.592 1.00 86.19 1277 TRP A O 1
ATOM 10234 N N . ASN A 1 1278 ? 9.902 -25.722 14.357 1.00 83.56 1278 ASN A N 1
ATOM 10235 C CA . ASN A 1 1278 ? 8.842 -26.350 15.169 1.00 83.56 1278 ASN A CA 1
ATOM 10236 C C . ASN A 1 1278 ? 7.581 -25.491 15.362 1.00 83.56 1278 ASN A C 1
ATOM 10238 O O . ASN A 1 1278 ? 6.520 -26.030 15.672 1.00 83.56 1278 ASN A O 1
ATOM 10242 N N . LYS A 1 1279 ? 7.684 -24.163 15.223 1.00 83.62 1279 LYS A N 1
ATOM 10243 C CA . LYS A 1 1279 ? 6.529 -23.259 15.323 1.00 83.62 1279 LYS A CA 1
ATOM 10244 C C . LYS A 1 1279 ? 5.632 -23.291 14.082 1.00 83.62 1279 LYS A C 1
ATOM 10246 O O . LYS A 1 1279 ? 4.459 -22.953 14.199 1.00 83.62 1279 LYS A O 1
ATOM 10251 N N . HIS A 1 1280 ? 6.172 -23.698 12.933 1.00 85.62 1280 HIS A N 1
ATOM 10252 C CA . HIS A 1 1280 ? 5.512 -23.595 11.631 1.00 85.62 1280 HIS A CA 1
ATOM 10253 C C . HIS A 1 1280 ? 5.310 -24.968 10.966 1.00 85.62 1280 HIS A C 1
ATOM 10255 O O . HIS A 1 1280 ? 4.200 -25.278 10.537 1.00 85.62 1280 HIS A O 1
ATOM 10261 N N . LEU A 1 1281 ? 6.354 -25.808 10.906 1.00 90.44 1281 LEU A N 1
ATOM 10262 C CA . LEU A 1 1281 ? 6.392 -27.055 10.128 1.00 90.44 1281 LEU A CA 1
ATOM 10263 C C . LEU A 1 1281 ? 6.984 -28.228 10.929 1.00 90.44 1281 LEU A C 1
ATOM 10265 O O . LEU A 1 1281 ? 7.766 -28.046 11.863 1.00 90.44 1281 LEU A O 1
ATOM 10269 N N . LYS A 1 1282 ? 6.637 -29.455 10.531 1.00 88.38 1282 LYS A N 1
ATOM 10270 C CA . LYS A 1 1282 ? 7.254 -30.709 10.993 1.00 88.38 1282 LYS A CA 1
ATOM 10271 C C . LYS A 1 1282 ? 8.405 -31.122 10.060 1.00 88.38 1282 LYS A C 1
ATOM 10273 O O . LYS A 1 1282 ? 8.382 -30.754 8.886 1.00 88.38 1282 LYS A O 1
ATOM 10278 N N . PRO A 1 1283 ? 9.354 -31.968 10.512 1.00 85.44 1283 PRO A N 1
ATOM 10279 C CA . PRO A 1 1283 ? 10.455 -32.453 9.666 1.00 85.44 1283 PRO A CA 1
ATOM 10280 C C . PRO A 1 1283 ? 10.009 -33.159 8.375 1.00 85.44 1283 PRO A C 1
ATOM 10282 O O . PRO A 1 1283 ? 10.762 -33.225 7.414 1.00 85.44 1283 PRO A O 1
ATOM 10285 N N . THR A 1 1284 ? 8.782 -33.683 8.334 1.00 85.69 1284 THR A N 1
ATOM 10286 C CA . THR A 1 1284 ? 8.202 -34.364 7.165 1.00 85.69 1284 THR A CA 1
ATOM 10287 C C . THR A 1 1284 ? 7.480 -33.434 6.190 1.00 85.69 1284 THR A C 1
ATOM 10289 O O . THR A 1 1284 ? 7.092 -33.888 5.121 1.00 85.69 1284 THR A O 1
ATOM 10292 N N . ASP A 1 1285 ? 7.269 -32.163 6.542 1.00 87.94 1285 ASP A N 1
ATOM 10293 C CA . ASP A 1 1285 ? 6.467 -31.225 5.738 1.00 87.94 1285 ASP A CA 1
ATOM 10294 C C . ASP A 1 1285 ? 7.271 -30.591 4.588 1.00 87.94 1285 ASP A C 1
ATOM 10296 O O . ASP A 1 1285 ? 6.725 -29.868 3.758 1.00 87.94 1285 ASP A O 1
ATOM 10300 N N . GLY A 1 1286 ? 8.579 -30.841 4.535 1.00 88.31 1286 GLY A N 1
ATOM 10301 C CA . GLY A 1 1286 ? 9.485 -30.306 3.528 1.00 88.31 1286 GLY A CA 1
ATOM 10302 C C . GLY A 1 1286 ? 10.731 -31.178 3.358 1.00 88.31 1286 GLY A C 1
ATOM 10303 O O . GLY A 1 1286 ? 10.900 -32.167 4.076 1.00 88.31 1286 GLY A O 1
ATOM 10304 N N . PRO A 1 1287 ? 11.635 -30.816 2.430 1.00 90.56 1287 PRO A N 1
ATOM 10305 C CA . PRO A 1 1287 ? 12.857 -31.568 2.141 1.00 90.56 1287 PRO A CA 1
ATOM 10306 C C . PRO A 1 1287 ? 13.946 -31.362 3.214 1.00 90.56 1287 PRO A C 1
ATOM 10308 O O . PRO A 1 1287 ? 15.073 -30.958 2.914 1.00 90.56 1287 PRO A O 1
ATOM 10311 N N . PHE A 1 1288 ? 13.615 -31.617 4.481 1.00 92.75 1288 PHE A N 1
ATOM 10312 C CA . PHE A 1 1288 ? 14.546 -31.503 5.600 1.00 92.75 1288 PHE A CA 1
ATOM 10313 C C . PHE A 1 1288 ? 15.539 -32.669 5.631 1.00 92.75 1288 PHE A C 1
ATOM 10315 O O . PHE A 1 1288 ? 15.157 -33.817 5.389 1.00 92.75 1288 PHE A O 1
ATOM 10322 N N . ILE A 1 1289 ? 16.809 -32.378 5.929 1.00 93.12 1289 ILE A N 1
ATOM 10323 C CA . ILE A 1 1289 ? 17.876 -33.376 6.102 1.00 93.12 1289 ILE A CA 1
ATOM 10324 C C . ILE A 1 1289 ? 17.459 -34.402 7.163 1.00 93.12 1289 ILE A C 1
ATOM 10326 O O . ILE A 1 1289 ? 16.979 -34.041 8.236 1.00 93.12 1289 ILE A O 1
ATOM 10330 N N . ASP A 1 1290 ? 17.655 -35.683 6.848 1.00 91.25 1290 ASP A N 1
ATOM 10331 C CA . ASP A 1 1290 ? 17.265 -36.801 7.705 1.00 91.25 1290 ASP A CA 1
ATOM 10332 C C . ASP A 1 1290 ? 18.254 -36.956 8.870 1.00 91.25 1290 ASP A C 1
ATOM 10334 O O . ASP A 1 1290 ? 19.253 -37.676 8.787 1.00 91.25 1290 ASP A O 1
ATOM 10338 N N . GLU A 1 1291 ? 17.972 -36.271 9.977 1.00 87.31 1291 GLU A N 1
ATOM 10339 C CA . GLU A 1 1291 ? 18.775 -36.342 11.202 1.00 87.31 1291 GLU A CA 1
ATOM 10340 C C . GLU A 1 1291 ? 18.860 -37.774 11.757 1.00 87.31 1291 GLU A C 1
ATOM 10342 O O . GLU A 1 1291 ? 19.854 -38.131 12.387 1.00 87.31 1291 GLU A O 1
ATOM 10347 N N . LYS A 1 1292 ? 17.882 -38.651 11.470 1.00 86.69 1292 LYS A N 1
ATOM 10348 C CA . LYS A 1 1292 ? 17.950 -40.057 11.905 1.00 86.69 1292 LYS A CA 1
ATOM 10349 C C . LYS A 1 1292 ? 19.041 -40.841 11.182 1.00 86.69 1292 LYS A C 1
ATOM 10351 O O . LYS A 1 1292 ? 19.513 -41.836 11.722 1.00 86.69 1292 LYS A O 1
ATOM 10356 N N . PHE A 1 1293 ? 19.418 -40.428 9.973 1.00 90.12 1293 PHE A N 1
ATOM 10357 C CA . PHE A 1 1293 ? 20.471 -41.082 9.201 1.00 90.12 1293 PHE A CA 1
ATOM 10358 C C . PHE A 1 1293 ? 21.870 -40.591 9.584 1.00 90.12 1293 PHE A C 1
ATOM 10360 O O . PHE A 1 1293 ? 22.779 -41.406 9.701 1.00 90.12 1293 PHE A O 1
ATOM 10367 N N . TYR A 1 1294 ? 22.043 -39.282 9.788 1.00 90.38 1294 TYR A N 1
ATOM 10368 C CA . TYR A 1 1294 ? 23.351 -38.690 10.102 1.00 90.38 1294 TYR A CA 1
ATOM 10369 C C . TYR A 1 1294 ? 23.663 -38.621 11.603 1.00 90.38 1294 TYR A C 1
ATOM 10371 O O . TYR A 1 1294 ? 24.826 -38.512 11.980 1.00 90.38 1294 TYR A O 1
ATOM 10379 N N . GLY A 1 1295 ? 22.646 -38.677 12.464 1.00 87.38 1295 GLY A N 1
ATOM 10380 C CA . GLY A 1 1295 ? 22.780 -38.388 13.888 1.00 87.38 1295 GLY A CA 1
ATOM 10381 C C . GLY A 1 1295 ? 22.854 -36.882 14.192 1.00 87.38 1295 GLY A C 1
ATOM 10382 O O . GLY A 1 1295 ? 22.978 -36.058 13.282 1.00 87.38 1295 GLY A O 1
ATOM 10383 N N . PRO A 1 1296 ? 22.808 -36.499 15.483 1.00 83.62 1296 PRO A N 1
ATOM 10384 C CA . PRO A 1 1296 ? 22.741 -35.096 15.913 1.00 83.62 1296 PRO A CA 1
ATOM 10385 C C . PRO A 1 1296 ? 24.014 -34.299 15.588 1.00 83.62 1296 PRO A C 1
ATOM 10387 O O . PRO A 1 1296 ? 24.006 -33.069 15.576 1.00 83.62 1296 PRO A O 1
ATOM 10390 N N . GLU A 1 1297 ? 25.119 -34.987 15.294 1.00 86.38 1297 GLU A N 1
ATOM 10391 C CA . GLU A 1 1297 ? 26.396 -34.375 14.927 1.00 86.38 1297 GLU A CA 1
ATOM 10392 C C . GLU A 1 1297 ? 26.300 -33.531 13.648 1.00 86.38 1297 GLU A C 1
ATOM 10394 O O . GLU A 1 1297 ? 27.019 -32.539 13.518 1.00 86.38 1297 GLU A O 1
ATOM 10399 N N . ILE A 1 1298 ? 25.351 -33.828 12.749 1.00 90.69 1298 ILE A N 1
ATOM 10400 C CA . ILE A 1 1298 ? 25.121 -33.036 11.532 1.00 90.69 1298 ILE A CA 1
ATOM 10401 C C . ILE A 1 1298 ? 24.802 -31.566 11.840 1.00 90.69 1298 ILE A C 1
ATOM 10403 O O . ILE A 1 1298 ? 25.202 -30.670 11.096 1.00 90.69 1298 ILE A O 1
ATOM 10407 N N . ALA A 1 1299 ? 24.161 -31.291 12.982 1.00 85.50 1299 ALA A N 1
ATOM 10408 C CA . ALA A 1 1299 ? 23.849 -29.934 13.418 1.00 85.50 1299 ALA A CA 1
ATOM 10409 C C . ALA A 1 1299 ? 25.107 -29.122 13.787 1.00 85.50 1299 ALA A C 1
ATOM 10411 O O . ALA A 1 1299 ? 25.087 -27.891 13.704 1.00 85.50 1299 ALA A O 1
ATOM 10412 N N . SER A 1 1300 ? 26.219 -29.783 14.143 1.00 88.38 1300 SER A N 1
ATOM 10413 C CA . SER A 1 1300 ? 27.499 -29.116 14.436 1.00 88.38 1300 SER A CA 1
ATOM 10414 C C . SER A 1 1300 ? 28.155 -28.503 13.190 1.00 88.38 1300 SER A C 1
ATOM 10416 O O . SER A 1 1300 ? 28.969 -27.588 13.312 1.00 88.38 1300 SER A O 1
ATOM 10418 N N . TYR A 1 1301 ? 27.736 -28.937 11.996 1.00 89.69 1301 TYR A N 1
ATOM 10419 C CA . TYR A 1 1301 ? 28.221 -28.464 10.699 1.00 89.69 1301 TYR A CA 1
ATOM 10420 C C . TYR A 1 1301 ? 27.297 -27.416 10.046 1.00 89.69 1301 TYR A C 1
ATOM 10422 O O . TYR A 1 1301 ? 27.264 -27.255 8.825 1.00 89.69 1301 TYR A O 1
ATOM 10430 N N . LYS A 1 1302 ? 26.504 -26.683 10.842 1.00 87.69 1302 LYS A N 1
ATOM 10431 C CA . LYS A 1 1302 ? 25.526 -25.695 10.342 1.00 87.69 1302 LYS A CA 1
ATOM 10432 C C . LYS A 1 1302 ? 26.145 -24.621 9.434 1.00 87.69 1302 LYS A C 1
ATOM 10434 O O . LYS A 1 1302 ? 25.497 -24.191 8.480 1.00 87.69 1302 LYS A O 1
ATOM 10439 N N . LYS A 1 1303 ? 27.372 -24.164 9.718 1.00 85.06 1303 LYS A N 1
ATOM 10440 C CA . LYS A 1 1303 ? 28.045 -23.117 8.920 1.00 85.06 1303 LYS A CA 1
ATOM 10441 C C . LYS A 1 1303 ? 28.488 -23.655 7.562 1.00 85.06 1303 LYS A C 1
ATOM 10443 O O . LYS A 1 1303 ? 28.351 -22.972 6.554 1.00 85.06 1303 LYS A O 1
ATOM 10448 N N . GLU A 1 1304 ? 28.976 -24.883 7.556 1.00 89.38 1304 GLU A N 1
ATOM 10449 C CA . GLU A 1 1304 ? 29.476 -25.611 6.402 1.00 89.38 1304 GLU A CA 1
ATOM 10450 C C . GLU A 1 1304 ? 28.317 -25.997 5.478 1.00 89.38 1304 GLU A C 1
ATOM 10452 O O . GLU A 1 1304 ? 28.389 -25.746 4.278 1.00 89.38 1304 GLU A O 1
ATOM 10457 N N . LEU A 1 1305 ? 27.212 -26.502 6.043 1.00 90.62 1305 LEU A N 1
ATOM 10458 C CA . LEU A 1 1305 ? 25.974 -26.799 5.315 1.00 90.62 1305 LEU A CA 1
ATOM 10459 C C . LEU A 1 1305 ? 25.401 -25.544 4.641 1.00 90.62 1305 LEU A C 1
ATOM 10461 O O . LEU A 1 1305 ? 25.050 -25.586 3.462 1.00 90.62 1305 LEU A O 1
ATOM 10465 N N . ASN A 1 1306 ? 25.375 -24.408 5.344 1.00 88.31 1306 ASN A N 1
ATOM 10466 C CA . ASN A 1 1306 ? 24.945 -23.139 4.755 1.00 88.31 1306 ASN A CA 1
ATOM 10467 C C . ASN A 1 1306 ? 25.894 -22.677 3.628 1.00 88.31 1306 ASN A C 1
ATOM 10469 O O . ASN A 1 1306 ? 25.443 -22.268 2.561 1.00 88.31 1306 ASN A O 1
ATOM 10473 N N . ALA A 1 1307 ? 27.214 -22.814 3.808 1.00 84.19 1307 ALA A N 1
ATOM 10474 C CA . ALA A 1 1307 ? 28.206 -22.415 2.802 1.00 84.19 1307 ALA A CA 1
ATOM 10475 C C . ALA A 1 1307 ? 28.082 -23.188 1.473 1.00 84.19 1307 ALA A C 1
ATOM 10477 O O . ALA A 1 1307 ? 28.397 -22.643 0.411 1.00 84.19 1307 ALA A O 1
ATOM 10478 N N . ILE A 1 1308 ? 27.599 -24.435 1.519 1.00 86.62 1308 ILE A N 1
ATOM 10479 C CA . ILE A 1 1308 ? 27.344 -25.262 0.328 1.00 86.62 1308 ILE A CA 1
ATOM 10480 C C . ILE A 1 1308 ? 25.923 -25.116 -0.239 1.00 86.62 1308 ILE A C 1
ATOM 10482 O O . ILE A 1 1308 ? 25.629 -25.720 -1.269 1.00 86.62 1308 ILE A O 1
ATOM 10486 N N . GLY A 1 1309 ? 25.061 -24.308 0.386 1.00 87.81 1309 GLY A N 1
ATOM 10487 C CA . GLY A 1 1309 ? 23.734 -23.950 -0.123 1.00 87.81 1309 GLY A CA 1
ATOM 10488 C C . GLY A 1 1309 ? 22.541 -24.585 0.595 1.00 87.81 1309 GLY A C 1
ATOM 10489 O O . GLY A 1 1309 ? 21.427 -24.423 0.114 1.00 87.81 1309 GLY A O 1
ATOM 10490 N N . VAL A 1 1310 ? 22.729 -25.296 1.713 1.00 92.00 1310 VAL A N 1
ATOM 10491 C CA . VAL A 1 1310 ? 21.596 -25.788 2.518 1.00 92.00 1310 VAL A CA 1
ATOM 10492 C C . VAL A 1 1310 ? 20.918 -24.617 3.217 1.00 92.00 1310 VAL A C 1
ATOM 10494 O O . VAL A 1 1310 ? 21.557 -23.884 3.975 1.00 92.00 1310 VAL A O 1
ATOM 10497 N N . THR A 1 1311 ? 19.610 -24.475 3.022 1.00 89.69 1311 THR A N 1
ATOM 10498 C CA . THR A 1 1311 ? 18.847 -23.393 3.640 1.00 89.69 1311 THR A CA 1
ATOM 10499 C C . THR A 1 1311 ? 18.613 -23.683 5.123 1.00 89.69 1311 THR A C 1
ATOM 10501 O O . THR A 1 1311 ? 18.022 -24.697 5.503 1.00 89.69 1311 THR A O 1
ATOM 10504 N N . ILE A 1 1312 ? 19.096 -22.774 5.971 1.00 85.94 1312 ILE A N 1
ATOM 10505 C CA . ILE A 1 1312 ? 18.975 -22.855 7.435 1.00 85.94 1312 ILE A CA 1
ATOM 10506 C C . ILE A 1 1312 ? 17.947 -21.876 8.010 1.00 85.94 1312 ILE A C 1
ATOM 10508 O O . ILE A 1 1312 ? 17.548 -22.029 9.164 1.00 85.94 1312 ILE A O 1
ATOM 10512 N N . ASP A 1 1313 ? 17.577 -20.844 7.250 1.00 85.19 1313 ASP A N 1
ATOM 10513 C CA . ASP A 1 1313 ? 16.683 -19.786 7.710 1.00 85.19 1313 ASP A CA 1
ATOM 10514 C C . ASP A 1 1313 ? 15.223 -20.093 7.361 1.00 85.19 1313 ASP A C 1
ATOM 10516 O O . ASP A 1 1313 ? 14.923 -20.615 6.287 1.00 85.19 1313 ASP A O 1
ATOM 10520 N N . VAL A 1 1314 ? 14.321 -19.767 8.291 1.00 84.44 1314 VAL A N 1
ATOM 10521 C CA . VAL A 1 1314 ? 12.888 -20.059 8.169 1.00 84.44 1314 VAL A CA 1
ATOM 10522 C C . VAL A 1 1314 ? 12.244 -19.236 7.051 1.00 84.44 1314 VAL A C 1
ATOM 10524 O O . VAL A 1 1314 ? 11.366 -19.756 6.374 1.00 84.44 1314 VAL A O 1
ATOM 10527 N N . GLY A 1 1315 ? 12.681 -17.997 6.804 1.00 82.12 1315 GLY A N 1
ATOM 10528 C CA . GLY A 1 1315 ? 12.140 -17.163 5.725 1.00 82.12 1315 GLY A CA 1
ATOM 10529 C C . GLY A 1 1315 ? 12.588 -17.629 4.339 1.00 82.12 1315 GLY A C 1
ATOM 10530 O O . GLY A 1 1315 ? 11.775 -17.750 3.424 1.00 82.12 1315 GLY A O 1
ATOM 10531 N N . GLU A 1 1316 ? 13.864 -17.991 4.206 1.00 82.81 1316 GLU A N 1
ATOM 10532 C CA . GLU A 1 1316 ? 14.472 -18.417 2.934 1.00 82.81 1316 GLU A CA 1
ATOM 10533 C C . GLU A 1 1316 ? 13.987 -19.799 2.451 1.00 82.81 1316 GLU A C 1
ATOM 10535 O O . GLU A 1 1316 ? 14.196 -20.182 1.298 1.00 82.81 1316 GLU A O 1
ATOM 10540 N N . GLY A 1 1317 ? 13.328 -20.585 3.310 1.00 86.81 1317 GLY A N 1
ATOM 10541 C CA . GLY A 1 1317 ? 12.861 -21.927 2.952 1.00 86.81 1317 GLY A CA 1
ATOM 10542 C C . GLY A 1 1317 ? 11.550 -21.985 2.167 1.00 86.81 1317 GLY A C 1
ATOM 10543 O O . GLY A 1 1317 ? 11.195 -23.065 1.688 1.00 86.81 1317 GLY A O 1
ATOM 10544 N N . CYS A 1 1318 ? 10.850 -20.859 1.981 1.00 88.12 1318 CYS A N 1
ATOM 10545 C CA . CYS A 1 1318 ? 9.532 -20.832 1.340 1.00 88.12 1318 CYS A CA 1
ATOM 10546 C C . CYS A 1 1318 ? 9.527 -21.474 -0.054 1.00 88.12 1318 CYS A C 1
ATOM 10548 O O . CYS A 1 1318 ? 8.639 -22.266 -0.357 1.00 88.12 1318 CYS A O 1
ATOM 10550 N N . LEU A 1 1319 ? 10.547 -21.204 -0.879 1.00 86.00 1319 LEU A N 1
ATOM 10551 C CA . LEU A 1 1319 ? 10.663 -21.770 -2.229 1.00 86.00 1319 LEU A CA 1
ATOM 10552 C C . LEU A 1 1319 ? 10.773 -23.303 -2.206 1.00 86.00 1319 LEU A C 1
ATOM 10554 O O . LEU A 1 1319 ? 10.123 -23.994 -2.992 1.00 86.00 1319 LEU A O 1
ATOM 10558 N N . LEU A 1 1320 ? 11.581 -23.845 -1.290 1.00 87.06 1320 LEU A N 1
ATOM 10559 C CA . LEU A 1 1320 ? 11.801 -25.286 -1.176 1.00 87.06 1320 LEU A CA 1
ATOM 10560 C C . LEU A 1 1320 ? 10.555 -26.002 -0.655 1.00 87.06 1320 LEU A C 1
ATOM 10562 O O . LEU A 1 1320 ? 10.188 -27.044 -1.200 1.00 87.06 1320 LEU A O 1
ATOM 10566 N N . VAL A 1 1321 ? 9.880 -25.427 0.343 1.00 88.88 1321 VAL A N 1
ATOM 10567 C CA . VAL A 1 1321 ? 8.613 -25.954 0.870 1.00 88.88 1321 VAL A CA 1
ATOM 10568 C C . VAL A 1 1321 ? 7.511 -25.877 -0.193 1.00 88.88 1321 VAL A C 1
ATOM 10570 O O . VAL A 1 1321 ? 6.818 -26.865 -0.424 1.00 88.88 1321 VAL A O 1
ATOM 10573 N N . ALA A 1 1322 ? 7.389 -24.757 -0.910 1.00 86.75 1322 ALA A N 1
ATOM 10574 C CA . ALA A 1 1322 ? 6.404 -24.600 -1.978 1.00 86.75 1322 ALA A CA 1
ATOM 10575 C C . ALA A 1 1322 ? 6.624 -25.595 -3.127 1.00 86.75 1322 ALA A C 1
ATOM 10577 O O . ALA A 1 1322 ? 5.671 -26.217 -3.586 1.00 86.75 1322 ALA A O 1
ATOM 10578 N N . SER A 1 1323 ? 7.879 -25.841 -3.527 1.00 83.19 1323 SER A N 1
ATOM 10579 C CA . SER A 1 1323 ? 8.213 -26.850 -4.549 1.00 83.19 1323 SER A CA 1
ATOM 10580 C C . SER A 1 1323 ? 7.840 -28.286 -4.149 1.00 83.19 1323 SER A C 1
ATOM 10582 O O . SER A 1 1323 ? 7.842 -29.190 -4.987 1.00 83.19 1323 SER A O 1
ATOM 10584 N N . HIS A 1 1324 ? 7.541 -28.514 -2.865 1.00 84.06 1324 HIS A N 1
ATOM 10585 C CA . HIS A 1 1324 ? 7.137 -29.809 -2.337 1.00 84.06 1324 HIS A CA 1
ATOM 10586 C C . HIS A 1 1324 ? 5.614 -30.026 -2.337 1.00 84.06 1324 HIS A C 1
ATOM 10588 O O . HIS A 1 1324 ? 5.187 -31.180 -2.300 1.00 84.06 1324 HIS A O 1
ATOM 10594 N N . LEU A 1 1325 ? 4.806 -28.959 -2.431 1.00 85.06 1325 LEU A N 1
ATOM 10595 C CA . LEU A 1 1325 ? 3.339 -29.019 -2.340 1.00 85.06 1325 LEU A CA 1
ATOM 10596 C C . LEU A 1 1325 ? 2.717 -30.014 -3.326 1.00 85.06 1325 LEU A C 1
ATOM 10598 O O . LEU A 1 1325 ? 1.891 -30.827 -2.924 1.00 85.06 1325 LEU A O 1
ATOM 10602 N N . ASP A 1 1326 ? 3.168 -30.010 -4.582 1.00 74.50 1326 ASP A N 1
ATOM 10603 C CA . ASP A 1 1326 ? 2.615 -30.839 -5.664 1.00 74.50 1326 ASP A CA 1
ATOM 10604 C C . ASP A 1 1326 ? 2.727 -32.358 -5.418 1.00 74.50 1326 ASP A C 1
ATOM 10606 O O . ASP A 1 1326 ? 2.042 -33.146 -6.073 1.00 74.50 1326 ASP A O 1
ATOM 10610 N N . PHE A 1 1327 ? 3.580 -32.786 -4.480 1.00 79.69 1327 PHE A N 1
ATOM 10611 C CA . PHE A 1 1327 ? 3.766 -34.195 -4.112 1.00 79.69 1327 PHE A CA 1
ATOM 10612 C C . PHE A 1 1327 ? 2.932 -34.617 -2.894 1.00 79.69 1327 PHE A C 1
ATOM 10614 O O . PHE A 1 1327 ? 2.927 -35.795 -2.532 1.00 79.69 1327 PHE A O 1
ATOM 10621 N N . LEU A 1 1328 ? 2.238 -33.673 -2.255 1.00 84.62 1328 LEU A N 1
ATOM 10622 C CA . LEU A 1 1328 ? 1.417 -33.906 -1.074 1.00 84.62 1328 LEU A CA 1
ATOM 10623 C C . LEU A 1 1328 ? -0.052 -34.118 -1.459 1.00 84.62 1328 LEU A C 1
ATOM 10625 O O . LEU A 1 1328 ? -0.562 -33.575 -2.439 1.00 84.62 1328 LEU A O 1
ATOM 10629 N N . SER A 1 1329 ? -0.736 -34.924 -0.651 1.00 81.25 1329 SER A N 1
ATOM 10630 C CA . SER A 1 1329 ? -2.180 -35.194 -0.765 1.00 81.25 1329 SER A CA 1
ATOM 10631 C C . SER A 1 1329 ? -2.923 -35.067 0.570 1.00 81.25 1329 SER A C 1
ATOM 10633 O O . SER A 1 1329 ? -4.149 -35.143 0.603 1.00 81.25 1329 SER A O 1
ATOM 10635 N N . ASP A 1 1330 ? -2.193 -34.849 1.666 1.00 86.00 1330 ASP A N 1
ATOM 10636 C CA . ASP A 1 1330 ? -2.742 -34.700 3.009 1.00 86.00 1330 ASP A CA 1
ATOM 10637 C C . ASP A 1 1330 ? -3.195 -33.256 3.260 1.00 86.00 1330 ASP A C 1
ATOM 10639 O O . ASP A 1 1330 ? -2.390 -32.323 3.191 1.00 86.00 1330 ASP A O 1
ATOM 10643 N N . TYR A 1 1331 ? -4.482 -33.077 3.563 1.00 86.38 1331 TYR A N 1
ATOM 10644 C CA . TYR A 1 1331 ? -5.091 -31.760 3.751 1.00 86.38 1331 TYR A CA 1
ATOM 10645 C C . TYR A 1 1331 ? -4.438 -30.974 4.897 1.00 86.38 1331 TYR A C 1
ATOM 10647 O O . TYR A 1 1331 ? -4.063 -29.820 4.697 1.00 86.38 1331 TYR A O 1
ATOM 10655 N N . ASP A 1 1332 ? -4.225 -31.601 6.058 1.00 87.06 1332 ASP A N 1
ATOM 10656 C CA . ASP A 1 1332 ? -3.685 -30.919 7.242 1.00 87.06 1332 ASP A CA 1
ATOM 10657 C C . ASP A 1 1332 ? -2.251 -30.424 7.017 1.00 87.06 1332 ASP A C 1
ATOM 10659 O O . ASP A 1 1332 ? -1.837 -29.380 7.533 1.00 87.06 1332 ASP A O 1
ATOM 10663 N N . THR A 1 1333 ? -1.461 -31.183 6.257 1.00 88.38 1333 THR A N 1
ATOM 10664 C CA . THR A 1 1333 ? -0.100 -30.802 5.874 1.00 88.38 1333 THR A CA 1
ATOM 10665 C C . THR A 1 1333 ? -0.106 -29.672 4.850 1.00 88.38 1333 THR A C 1
ATOM 10667 O O . THR A 1 1333 ? 0.614 -28.692 5.037 1.00 88.38 1333 THR A O 1
ATOM 10670 N N . ILE A 1 1334 ? -0.958 -29.747 3.825 1.00 89.44 1334 ILE A N 1
ATOM 10671 C CA . ILE A 1 1334 ? -1.092 -28.691 2.810 1.00 89.44 1334 ILE A CA 1
ATOM 10672 C C . ILE A 1 1334 ? -1.580 -27.379 3.440 1.00 89.44 1334 ILE A C 1
ATOM 10674 O O . ILE A 1 1334 ? -1.006 -26.324 3.177 1.00 89.44 1334 ILE A O 1
ATOM 10678 N N . GLU A 1 1335 ? -2.585 -27.425 4.319 1.00 87.62 1335 GLU A N 1
ATOM 10679 C CA . GLU A 1 1335 ? -3.101 -26.234 5.002 1.00 87.62 1335 GLU A CA 1
ATOM 10680 C C . GLU A 1 1335 ? -2.033 -25.590 5.903 1.00 87.62 1335 GLU A C 1
ATOM 10682 O O . GLU A 1 1335 ? -1.876 -24.366 5.917 1.00 87.62 1335 GLU A O 1
ATOM 10687 N N . ARG A 1 1336 ? -1.243 -26.403 6.621 1.00 89.81 1336 ARG A N 1
ATOM 10688 C CA . ARG A 1 1336 ? -0.125 -25.919 7.447 1.00 89.81 1336 ARG A CA 1
ATOM 10689 C C . ARG A 1 1336 ? 0.965 -25.259 6.601 1.00 89.81 1336 ARG A C 1
ATOM 10691 O O . ARG A 1 1336 ? 1.473 -24.211 6.995 1.00 89.81 1336 ARG A O 1
ATOM 10698 N N . ILE A 1 1337 ? 1.267 -25.811 5.425 1.00 90.75 1337 ILE A N 1
ATOM 10699 C CA . ILE A 1 1337 ? 2.199 -25.195 4.474 1.00 90.75 1337 ILE A CA 1
ATOM 10700 C C . ILE A 1 1337 ? 1.638 -23.878 3.929 1.00 90.75 1337 ILE A C 1
ATOM 10702 O O . ILE A 1 1337 ? 2.363 -22.888 3.921 1.00 90.75 1337 ILE A O 1
ATOM 10706 N N . TYR A 1 1338 ? 0.364 -23.811 3.531 1.00 91.06 1338 TYR A N 1
ATOM 10707 C CA . TYR A 1 1338 ? -0.237 -22.550 3.079 1.00 91.06 1338 TYR A CA 1
ATOM 10708 C C . TYR A 1 1338 ? -0.209 -21.471 4.159 1.00 91.06 1338 TYR A C 1
ATOM 10710 O O . TYR A 1 1338 ? 0.065 -20.313 3.852 1.00 91.06 1338 TYR A O 1
ATOM 10718 N N . ARG A 1 1339 ? -0.425 -21.841 5.425 1.00 88.50 1339 ARG A N 1
ATOM 10719 C CA . ARG A 1 1339 ? -0.299 -20.912 6.552 1.00 88.50 1339 ARG A CA 1
ATOM 10720 C C . ARG A 1 1339 ? 1.127 -20.380 6.687 1.00 88.50 1339 ARG A C 1
ATOM 10722 O O . ARG A 1 1339 ? 1.304 -19.171 6.764 1.00 88.50 1339 ARG A O 1
ATOM 10729 N N . TYR A 1 1340 ? 2.125 -21.260 6.625 1.00 90.06 1340 TYR A N 1
ATOM 10730 C CA . TYR A 1 1340 ? 3.539 -20.877 6.636 1.00 90.06 1340 TYR A CA 1
ATOM 10731 C C . TYR A 1 1340 ? 3.904 -19.957 5.454 1.00 90.06 1340 TYR A C 1
ATOM 10733 O O . TYR A 1 1340 ? 4.471 -18.887 5.659 1.00 90.06 1340 TYR A O 1
ATOM 10741 N N . LEU A 1 1341 ? 3.514 -20.303 4.222 1.00 89.81 1341 LEU A N 1
ATOM 10742 C CA . LEU A 1 1341 ? 3.775 -19.471 3.037 1.00 89.81 1341 LEU A CA 1
ATOM 10743 C C . LEU A 1 1341 ? 3.066 -18.109 3.116 1.00 89.81 1341 LEU A C 1
ATOM 10745 O O . LEU A 1 1341 ? 3.623 -17.097 2.687 1.00 89.81 1341 LEU A O 1
ATOM 10749 N N . SER A 1 1342 ? 1.863 -18.072 3.697 1.00 87.31 1342 SER A N 1
ATOM 10750 C CA . SER A 1 1342 ? 1.111 -16.842 3.951 1.00 87.31 1342 SER A CA 1
ATOM 10751 C C . SER A 1 1342 ? 1.783 -15.952 4.997 1.00 87.31 1342 SER A C 1
ATOM 10753 O O . SER A 1 1342 ? 1.838 -14.741 4.800 1.00 87.31 1342 SER A O 1
ATOM 10755 N N . GLU A 1 1343 ? 2.284 -16.525 6.096 1.00 85.00 1343 GLU A N 1
ATOM 10756 C CA . GLU A 1 1343 ? 2.995 -15.798 7.162 1.00 85.00 1343 GLU A CA 1
ATOM 10757 C C . GLU A 1 1343 ? 4.287 -15.142 6.655 1.00 85.00 1343 GLU A C 1
ATOM 10759 O O . GLU A 1 1343 ? 4.670 -14.081 7.142 1.00 85.00 1343 GLU A O 1
ATOM 10764 N N . HIS A 1 1344 ? 4.931 -15.743 5.650 1.00 86.31 1344 HIS A N 1
ATOM 10765 C CA . HIS A 1 1344 ? 6.171 -15.248 5.049 1.00 86.31 1344 HIS A CA 1
ATOM 10766 C C . HIS A 1 1344 ? 5.981 -14.504 3.718 1.00 86.31 1344 HIS A C 1
ATOM 10768 O O . HIS A 1 1344 ? 6.965 -14.204 3.045 1.00 86.31 1344 HIS A O 1
ATOM 10774 N N . HIS A 1 1345 ? 4.741 -14.183 3.332 1.00 85.19 1345 HIS A N 1
ATOM 10775 C CA . HIS A 1 1345 ? 4.421 -13.434 2.107 1.00 85.19 1345 HIS A CA 1
ATOM 10776 C C . HIS A 1 1345 ? 5.033 -14.022 0.821 1.00 85.19 1345 HIS A C 1
ATOM 10778 O O . HIS A 1 1345 ? 5.380 -13.288 -0.107 1.00 85.19 1345 HIS A O 1
ATOM 10784 N N . TRP A 1 1346 ? 5.166 -15.348 0.748 1.00 87.81 1346 TRP A N 1
ATOM 10785 C CA . TRP A 1 1346 ? 5.754 -16.007 -0.414 1.00 87.81 1346 TRP A CA 1
ATOM 10786 C C . TRP A 1 1346 ? 4.853 -15.886 -1.651 1.00 87.81 1346 TRP A C 1
ATOM 10788 O O . TRP A 1 1346 ? 3.631 -16.015 -1.554 1.00 87.81 1346 TRP A O 1
ATOM 10798 N N . LYS A 1 1347 ? 5.461 -15.689 -2.827 1.00 84.31 1347 LYS A N 1
ATOM 10799 C CA . LYS A 1 1347 ? 4.787 -15.666 -4.131 1.00 84.31 1347 LYS A CA 1
ATOM 10800 C C . LYS A 1 1347 ? 5.631 -16.418 -5.181 1.00 84.31 1347 LYS A C 1
ATOM 10802 O O . LYS A 1 1347 ? 6.848 -16.233 -5.192 1.00 84.31 1347 LYS A O 1
ATOM 10807 N N . PRO A 1 1348 ? 5.025 -17.240 -6.061 1.00 82.00 1348 PRO A N 1
ATOM 10808 C CA . PRO A 1 1348 ? 5.726 -17.857 -7.189 1.00 82.00 1348 PRO A CA 1
ATOM 10809 C C . PRO A 1 1348 ? 6.205 -16.815 -8.209 1.00 82.00 1348 PRO A C 1
ATOM 10811 O O . PRO A 1 1348 ? 5.613 -15.741 -8.341 1.00 82.00 1348 PRO A O 1
ATOM 10814 N N . GLU A 1 1349 ? 7.247 -17.145 -8.976 1.00 78.25 1349 GLU A N 1
ATOM 10815 C CA . GLU A 1 1349 ? 7.727 -16.249 -10.031 1.00 78.25 1349 GLU A CA 1
ATOM 10816 C C . GLU A 1 1349 ? 6.646 -15.981 -11.102 1.00 78.25 1349 GLU A C 1
ATOM 10818 O O . GLU A 1 1349 ? 5.771 -16.826 -11.340 1.00 78.25 1349 GLU A O 1
ATOM 10823 N N . PRO A 1 1350 ? 6.671 -14.804 -11.761 1.00 70.56 1350 PRO A N 1
ATOM 10824 C CA . PRO A 1 1350 ? 5.641 -14.396 -12.720 1.00 70.56 1350 PRO A CA 1
ATOM 10825 C C . PRO A 1 1350 ? 5.389 -15.414 -13.841 1.00 70.56 1350 PRO A C 1
ATOM 10827 O O . PRO A 1 1350 ? 4.241 -15.585 -14.257 1.00 70.56 1350 PRO A O 1
ATOM 10830 N N . ASP A 1 1351 ? 6.435 -16.123 -14.266 1.00 72.50 1351 ASP A N 1
ATOM 10831 C CA . ASP A 1 1351 ? 6.399 -17.048 -15.401 1.00 72.50 1351 ASP A CA 1
ATOM 10832 C C . ASP A 1 1351 ? 6.064 -18.497 -15.003 1.00 72.50 1351 ASP A C 1
ATOM 10834 O O . ASP A 1 1351 ? 5.727 -19.319 -15.861 1.00 72.50 1351 ASP A O 1
ATOM 10838 N N . ASP A 1 1352 ? 6.072 -18.825 -13.705 1.00 72.62 1352 ASP A N 1
ATOM 10839 C CA . ASP A 1 1352 ? 5.782 -20.176 -13.222 1.00 72.62 1352 ASP A CA 1
ATOM 10840 C C . ASP A 1 1352 ? 4.278 -20.391 -12.994 1.00 72.62 1352 ASP A C 1
ATOM 10842 O O . ASP A 1 1352 ? 3.754 -20.415 -11.876 1.00 72.62 1352 ASP A O 1
ATOM 10846 N N . LYS A 1 1353 ? 3.547 -20.572 -14.098 1.00 68.25 1353 LYS A N 1
ATOM 10847 C CA . LYS A 1 1353 ? 2.127 -20.955 -14.049 1.00 68.25 1353 LYS A CA 1
ATOM 10848 C C . LYS A 1 1353 ? 1.904 -22.342 -13.442 1.00 68.25 1353 LYS A C 1
ATOM 10850 O O . LYS A 1 1353 ? 0.804 -22.618 -12.964 1.00 68.25 1353 LYS A O 1
ATOM 10855 N N . ALA A 1 1354 ? 2.904 -23.226 -13.478 1.00 69.44 1354 ALA A N 1
ATOM 10856 C CA . ALA A 1 1354 ? 2.771 -24.579 -12.949 1.00 69.44 1354 ALA A CA 1
ATOM 10857 C C . ALA A 1 1354 ? 2.696 -24.573 -11.417 1.00 69.44 1354 ALA A C 1
ATOM 10859 O O . ALA A 1 1354 ? 1.907 -25.341 -10.868 1.00 69.44 1354 ALA A O 1
ATOM 10860 N N . ALA A 1 1355 ? 3.412 -23.650 -10.764 1.00 71.50 1355 ALA A N 1
ATOM 10861 C CA . ALA A 1 1355 ? 3.366 -23.434 -9.319 1.00 71.50 1355 ALA A CA 1
ATOM 10862 C C . ALA A 1 1355 ? 2.029 -22.863 -8.805 1.00 71.50 1355 ALA A C 1
ATOM 10864 O O . ALA A 1 1355 ? 1.767 -22.892 -7.605 1.00 71.50 1355 ALA A O 1
ATOM 10865 N N . ARG A 1 1356 ? 1.142 -22.365 -9.681 1.00 82.12 1356 ARG A N 1
ATOM 10866 C CA . ARG A 1 1356 ? -0.155 -21.760 -9.304 1.00 82.12 1356 ARG A CA 1
ATOM 10867 C C . ARG A 1 1356 ? -1.298 -22.774 -9.263 1.00 82.12 1356 ARG A C 1
ATOM 10869 O O . ARG A 1 1356 ? -2.412 -22.512 -9.731 1.00 82.12 1356 ARG A O 1
ATOM 10876 N N . LYS A 1 1357 ? -1.019 -23.955 -8.717 1.00 87.25 1357 LYS A N 1
ATOM 10877 C CA . LYS A 1 1357 ? -2.022 -24.988 -8.462 1.00 87.25 1357 LYS A CA 1
ATOM 10878 C C . LYS A 1 1357 ? -2.505 -24.918 -7.021 1.00 87.25 1357 LYS A C 1
ATOM 10880 O O . LYS A 1 1357 ? -1.729 -24.721 -6.093 1.00 87.25 1357 LYS A O 1
ATOM 10885 N N . ILE A 1 1358 ? -3.805 -25.098 -6.837 1.00 89.75 1358 ILE A N 1
ATOM 10886 C CA . ILE A 1 1358 ? -4.468 -25.066 -5.535 1.00 89.75 1358 ILE A CA 1
ATOM 10887 C C . ILE A 1 1358 ? -5.120 -26.420 -5.296 1.00 89.75 1358 ILE A C 1
ATOM 10889 O O . ILE A 1 1358 ? -5.788 -26.963 -6.181 1.00 89.75 1358 ILE A O 1
ATOM 10893 N N . TRP A 1 1359 ? -4.911 -26.977 -4.107 1.00 90.44 1359 TRP A N 1
ATOM 10894 C CA . TRP A 1 1359 ? -5.553 -28.218 -3.698 1.00 90.44 1359 TRP A CA 1
ATOM 10895 C C . TRP A 1 1359 ? -7.032 -27.970 -3.402 1.00 90.44 1359 TRP A C 1
ATOM 10897 O O . TRP A 1 1359 ? -7.371 -27.029 -2.686 1.00 90.44 1359 TRP A O 1
ATOM 10907 N N . ILE A 1 1360 ? -7.926 -28.802 -3.936 1.00 89.31 1360 ILE A N 1
ATOM 10908 C CA . ILE A 1 1360 ? -9.365 -28.724 -3.655 1.00 89.31 1360 ILE A CA 1
ATOM 10909 C C . ILE A 1 1360 ? -9.756 -29.897 -2.750 1.00 89.31 1360 ILE A C 1
ATOM 10911 O O . ILE A 1 1360 ? -9.908 -31.011 -3.266 1.00 89.31 1360 ILE A O 1
ATOM 10915 N N . PRO A 1 1361 ? -9.976 -29.675 -1.437 1.00 80.69 1361 PRO A N 1
ATOM 10916 C CA . PRO A 1 1361 ? -10.165 -30.750 -0.458 1.00 80.69 1361 PRO A CA 1
ATOM 10917 C C . PRO A 1 1361 ? -11.314 -31.694 -0.823 1.00 80.69 1361 PRO A C 1
ATOM 10919 O O . PRO A 1 1361 ? -11.151 -32.909 -0.806 1.00 80.69 1361 PRO A O 1
ATOM 10922 N N . GLY A 1 1362 ? -12.453 -31.141 -1.257 1.00 75.69 1362 GLY A N 1
ATOM 10923 C CA . GLY A 1 1362 ? -13.646 -31.930 -1.585 1.00 75.69 1362 GLY A CA 1
ATOM 10924 C C . GLY A 1 1362 ? -13.525 -32.804 -2.838 1.00 75.69 1362 GLY A C 1
ATOM 10925 O O . GLY A 1 1362 ? -14.294 -33.744 -2.996 1.00 75.69 1362 GLY A O 1
ATOM 10926 N N . SER A 1 1363 ? -12.571 -32.521 -3.733 1.00 78.44 1363 SER A N 1
ATOM 10927 C CA . SER A 1 1363 ? -12.372 -33.298 -4.970 1.00 78.44 1363 SER A CA 1
ATOM 10928 C C . SER A 1 1363 ? -11.012 -33.991 -5.056 1.00 78.44 1363 SER A C 1
ATOM 10930 O O . SER A 1 1363 ? -10.743 -34.648 -6.059 1.00 78.44 1363 SER A O 1
ATOM 10932 N N . ALA A 1 1364 ? -10.179 -33.841 -4.019 1.00 81.50 1364 ALA A N 1
ATOM 10933 C CA . ALA A 1 1364 ? -8.849 -34.427 -3.889 1.00 81.50 1364 ALA A CA 1
ATOM 10934 C C . ALA A 1 1364 ? -7.976 -34.273 -5.151 1.00 81.50 1364 ALA A C 1
ATOM 10936 O O . ALA A 1 1364 ? -7.367 -35.228 -5.634 1.00 81.50 1364 ALA A O 1
ATOM 10937 N N . LYS A 1 1365 ? -7.939 -33.060 -5.716 1.00 85.75 1365 LYS A N 1
ATOM 10938 C CA . LYS A 1 1365 ? -7.145 -32.746 -6.912 1.00 85.75 1365 LYS A CA 1
ATOM 10939 C C . LYS A 1 1365 ? -6.554 -31.343 -6.854 1.00 85.75 1365 LYS A C 1
ATOM 10941 O O . LYS A 1 1365 ? -7.146 -30.423 -6.290 1.00 85.75 1365 LYS A O 1
ATOM 10946 N N . TRP A 1 1366 ? -5.418 -31.187 -7.523 1.00 88.44 1366 TRP A N 1
ATOM 10947 C CA . TRP A 1 1366 ? -4.780 -29.903 -7.791 1.00 88.44 1366 TRP A CA 1
ATOM 10948 C C . TRP A 1 1366 ? -5.416 -29.245 -9.023 1.00 88.44 1366 TRP A C 1
ATOM 10950 O O . TRP A 1 1366 ? -5.467 -29.850 -10.096 1.00 88.44 1366 TRP A O 1
ATOM 10960 N N . VAL A 1 1367 ? -5.908 -28.012 -8.887 1.00 87.69 1367 VAL A N 1
ATOM 10961 C CA . VAL A 1 1367 ? -6.501 -27.230 -9.988 1.00 87.69 1367 VAL A CA 1
ATOM 10962 C C . VAL A 1 1367 ? -5.756 -25.917 -10.190 1.00 87.69 1367 VAL A C 1
ATOM 10964 O O . VAL A 1 1367 ? -5.229 -25.345 -9.243 1.00 87.69 1367 VAL A O 1
ATOM 10967 N N . TYR A 1 1368 ? -5.723 -25.420 -11.424 1.00 87.62 1368 TYR A N 1
ATOM 10968 C CA . TYR A 1 1368 ? -5.157 -24.103 -11.718 1.00 87.62 1368 TYR A CA 1
ATOM 10969 C C . TYR A 1 1368 ? -6.011 -22.982 -11.117 1.00 87.62 1368 TYR A C 1
ATOM 10971 O O . TYR A 1 1368 ? -7.242 -23.060 -11.159 1.00 87.62 1368 TYR A O 1
ATOM 10979 N N . SER A 1 1369 ? -5.358 -21.926 -10.621 1.00 86.62 1369 SER A N 1
ATOM 10980 C CA . SER A 1 1369 ? -6.009 -20.778 -9.971 1.00 86.62 1369 SER A CA 1
ATOM 10981 C C . SER A 1 1369 ? -7.084 -20.093 -10.826 1.00 86.62 1369 SER A C 1
ATOM 10983 O O . SER A 1 1369 ? -8.056 -19.577 -10.284 1.00 86.62 1369 SER A O 1
ATOM 10985 N N . GLU A 1 1370 ? -6.985 -20.163 -12.156 1.00 83.62 1370 GLU A N 1
ATOM 10986 C CA . GLU A 1 1370 ? -7.964 -19.621 -13.114 1.00 83.62 1370 GLU A CA 1
ATOM 10987 C C . GLU A 1 1370 ? -9.370 -20.247 -12.979 1.00 83.62 1370 GLU A C 1
ATOM 10989 O O . GLU A 1 1370 ? -10.376 -19.595 -13.279 1.00 83.62 1370 GLU A O 1
ATOM 10994 N N . LYS A 1 1371 ? -9.450 -21.501 -12.503 1.00 86.62 1371 LYS A N 1
ATOM 10995 C CA . LYS A 1 1371 ? -10.711 -22.219 -12.230 1.00 86.62 1371 LYS A CA 1
ATOM 10996 C C . LYS A 1 1371 ? -11.270 -21.949 -10.829 1.00 86.62 1371 LYS A C 1
ATOM 10998 O O . LYS A 1 1371 ? -12.309 -22.510 -10.474 1.00 86.62 1371 LYS A O 1
ATOM 11003 N N . CYS A 1 1372 ? -10.601 -21.112 -10.044 1.00 88.75 1372 CYS A N 1
ATOM 11004 C CA . CYS A 1 1372 ? -10.990 -20.760 -8.689 1.00 88.75 1372 CYS A CA 1
ATOM 11005 C C . CYS A 1 1372 ? -11.409 -19.290 -8.608 1.00 88.75 1372 CYS A C 1
ATOM 11007 O O . CYS A 1 1372 ? -10.911 -18.435 -9.343 1.00 88.75 1372 CYS A O 1
ATOM 11009 N N . VAL A 1 1373 ? -12.296 -18.997 -7.664 1.00 88.88 1373 VAL A N 1
ATOM 11010 C CA . VAL A 1 1373 ? -12.599 -17.637 -7.207 1.00 88.88 1373 VAL A CA 1
ATOM 11011 C C . VAL A 1 1373 ? -12.608 -17.620 -5.684 1.00 88.88 1373 VAL A C 1
ATOM 11013 O O . VAL A 1 1373 ? -12.924 -18.629 -5.056 1.00 88.88 1373 VAL A O 1
ATOM 11016 N N . ILE A 1 1374 ? -12.245 -16.496 -5.066 1.00 87.50 1374 ILE A N 1
ATOM 11017 C CA . ILE A 1 1374 ? -12.294 -16.390 -3.599 1.00 87.50 1374 ILE A CA 1
ATOM 11018 C C . ILE A 1 1374 ? -13.752 -16.362 -3.129 1.00 87.50 1374 ILE A C 1
ATOM 11020 O O . ILE A 1 1374 ? -14.124 -17.125 -2.237 1.00 87.50 1374 ILE A O 1
ATOM 11024 N N . HIS A 1 1375 ? -14.576 -15.524 -3.762 1.00 84.50 1375 HIS A N 1
ATOM 11025 C CA . HIS A 1 1375 ? -15.977 -15.332 -3.411 1.00 84.50 1375 HIS A CA 1
ATOM 11026 C C . HIS A 1 1375 ? -16.881 -15.324 -4.649 1.00 84.50 1375 HIS A C 1
ATOM 11028 O O . HIS A 1 1375 ? -16.592 -14.658 -5.642 1.00 84.50 1375 HIS A O 1
ATOM 11034 N N . ASP A 1 1376 ? -18.024 -15.999 -4.547 1.00 83.56 1376 ASP A N 1
ATOM 11035 C CA . ASP A 1 1376 ? -19.164 -15.864 -5.458 1.00 83.56 1376 ASP A CA 1
ATOM 11036 C C . ASP A 1 1376 ? -20.338 -15.250 -4.683 1.00 83.56 1376 ASP A C 1
ATOM 11038 O O . ASP A 1 1376 ? -21.217 -15.951 -4.188 1.00 83.56 1376 ASP A O 1
ATOM 11042 N N . GLN A 1 1377 ? -20.307 -13.925 -4.499 1.00 75.06 1377 GLN A N 1
ATOM 11043 C CA . GLN A 1 1377 ? -21.276 -13.211 -3.652 1.00 75.06 1377 GLN A CA 1
ATOM 11044 C C . GLN A 1 1377 ? -22.725 -13.373 -4.126 1.00 75.06 1377 GLN A C 1
ATOM 11046 O O . GLN A 1 1377 ? -23.645 -13.394 -3.311 1.00 75.06 1377 GLN A O 1
ATOM 11051 N N . ASP A 1 1378 ? -22.924 -13.490 -5.437 1.00 77.88 1378 ASP A N 1
ATOM 11052 C CA . ASP A 1 1378 ? -24.246 -13.607 -6.047 1.00 77.88 1378 ASP A CA 1
ATOM 11053 C C . ASP A 1 1378 ? -24.725 -15.073 -6.105 1.00 77.88 1378 ASP A C 1
ATOM 11055 O O . ASP A 1 1378 ? -25.920 -15.340 -6.287 1.00 77.88 1378 ASP A O 1
ATOM 11059 N N . ASN A 1 1379 ? -23.812 -16.024 -5.873 1.00 82.12 1379 ASN A N 1
ATOM 11060 C CA . ASN A 1 1379 ? -24.029 -17.468 -5.937 1.00 82.12 1379 ASN A CA 1
ATOM 11061 C C . ASN A 1 1379 ? -24.580 -17.910 -7.305 1.00 82.12 1379 ASN A C 1
ATOM 11063 O O . ASN A 1 1379 ? -25.569 -18.643 -7.407 1.00 82.12 1379 ASN A O 1
ATOM 11067 N N . LEU A 1 1380 ? -23.972 -17.384 -8.370 1.00 82.19 1380 LEU A N 1
ATOM 11068 C CA . LEU A 1 1380 ? -24.374 -17.623 -9.759 1.00 82.19 1380 LEU A CA 1
ATOM 11069 C C . LEU A 1 1380 ? -23.404 -18.542 -10.517 1.00 82.19 1380 LEU A C 1
ATOM 11071 O O . LEU A 1 1380 ? -23.764 -19.065 -11.571 1.00 82.19 1380 LEU A O 1
ATOM 11075 N N . PHE A 1 1381 ? -22.196 -18.760 -9.992 1.00 84.38 1381 PHE A N 1
ATOM 11076 C CA . PHE A 1 1381 ? -21.067 -19.367 -10.700 1.00 84.38 1381 PHE A CA 1
ATOM 11077 C C . PHE A 1 1381 ? -20.549 -20.665 -10.074 1.00 84.38 1381 PHE A C 1
ATOM 11079 O O . PHE A 1 1381 ? -19.550 -21.202 -10.558 1.00 84.38 1381 PHE A O 1
ATOM 11086 N N . GLY A 1 1382 ? -21.219 -21.216 -9.057 1.00 74.00 1382 GLY A N 1
ATOM 11087 C CA . GLY A 1 1382 ? -20.812 -22.470 -8.402 1.00 74.00 1382 GLY A CA 1
ATOM 11088 C C . GLY A 1 1382 ? -20.681 -23.689 -9.335 1.00 74.00 1382 GLY A C 1
ATOM 11089 O O . GLY A 1 1382 ? -19.988 -24.646 -9.005 1.00 74.00 1382 GLY A O 1
ATOM 11090 N N . SER A 1 1383 ? -21.292 -23.666 -10.526 1.00 76.94 1383 SER A N 1
ATOM 11091 C CA . SER A 1 1383 ? -21.105 -24.694 -11.565 1.00 76.94 1383 SER A CA 1
ATOM 11092 C C . SER A 1 1383 ? -19.842 -24.499 -12.420 1.00 76.94 1383 SER A C 1
ATOM 11094 O O . SER A 1 1383 ? -19.390 -25.449 -13.059 1.00 76.94 1383 SER A O 1
ATOM 11096 N N . LYS A 1 1384 ? -19.272 -23.286 -12.448 1.00 81.94 1384 LYS A N 1
ATOM 11097 C CA . LYS A 1 1384 ? -18.125 -22.895 -13.287 1.00 81.94 1384 LYS A CA 1
ATOM 11098 C C . LYS A 1 1384 ? -16.822 -22.785 -12.494 1.00 81.94 1384 LYS A C 1
ATOM 11100 O O . LYS A 1 1384 ? -15.774 -23.181 -13.006 1.00 81.94 1384 LYS A O 1
ATOM 11105 N N . PHE A 1 1385 ? -16.876 -22.258 -11.269 1.00 88.44 1385 PHE A N 1
ATOM 11106 C CA . PHE A 1 1385 ? -15.699 -22.002 -10.436 1.00 88.44 1385 PHE A CA 1
ATOM 11107 C C . PHE A 1 1385 ? -15.750 -22.731 -9.094 1.00 88.44 1385 PHE A C 1
ATOM 11109 O O . PHE A 1 1385 ? -16.812 -22.898 -8.502 1.00 88.44 1385 PHE A O 1
ATOM 11116 N N . TYR A 1 1386 ? -14.575 -23.107 -8.585 1.00 87.00 1386 TYR A N 1
ATOM 11117 C CA . TYR A 1 1386 ? -14.414 -23.525 -7.191 1.00 87.00 1386 TYR A CA 1
ATOM 11118 C C . TYR A 1 1386 ? -14.302 -22.282 -6.302 1.00 87.00 1386 TYR A C 1
ATOM 11120 O O . TYR A 1 1386 ? -13.392 -21.471 -6.489 1.00 87.00 1386 TYR A O 1
ATOM 11128 N N . VAL A 1 1387 ? -15.217 -22.135 -5.343 1.00 87.94 1387 VAL A N 1
ATOM 11129 C CA . VAL A 1 1387 ? -15.242 -21.004 -4.406 1.00 87.94 1387 VAL A CA 1
ATOM 11130 C C . VAL A 1 1387 ? -14.378 -21.339 -3.190 1.00 87.94 1387 VAL A C 1
ATOM 11132 O O . VAL A 1 1387 ? -14.747 -22.165 -2.360 1.00 87.94 1387 VAL A O 1
ATOM 11135 N N . LEU A 1 1388 ? -13.197 -20.725 -3.093 1.00 87.81 1388 LEU A N 1
ATOM 11136 C CA . LEU A 1 1388 ? -12.220 -21.057 -2.047 1.00 87.81 1388 LEU A CA 1
ATOM 11137 C C . LEU A 1 1388 ? -12.653 -20.583 -0.657 1.00 87.81 1388 LEU A C 1
ATOM 11139 O O . LEU A 1 1388 ? -12.292 -21.221 0.332 1.00 87.81 1388 LEU A O 1
ATOM 11143 N N . GLY A 1 1389 ? -13.440 -19.504 -0.578 1.00 84.12 1389 GLY A N 1
ATOM 11144 C CA . GLY A 1 1389 ? -13.978 -18.977 0.678 1.00 84.12 1389 GLY A CA 1
ATOM 11145 C C . GLY A 1 1389 ? -14.874 -19.952 1.445 1.00 84.12 1389 GLY A C 1
ATOM 11146 O O . GLY A 1 1389 ? -15.017 -19.801 2.655 1.00 84.12 1389 GLY A O 1
ATOM 11147 N N . ASP A 1 1390 ? -15.411 -20.965 0.762 1.00 82.31 1390 ASP A N 1
ATOM 11148 C CA . ASP A 1 1390 ? -16.247 -22.010 1.359 1.00 82.31 1390 ASP A CA 1
ATOM 11149 C C . ASP A 1 1390 ? -15.426 -23.233 1.813 1.00 82.31 1390 ASP A C 1
ATOM 11151 O O . ASP A 1 1390 ? -15.950 -24.121 2.482 1.00 82.31 1390 ASP A O 1
ATOM 11155 N N . MET A 1 1391 ? -14.142 -23.305 1.433 1.00 84.25 1391 MET A N 1
ATOM 11156 C CA . MET A 1 1391 ? -13.284 -24.488 1.605 1.00 84.25 1391 MET A CA 1
ATOM 11157 C C . MET A 1 1391 ? -12.118 -24.269 2.569 1.00 84.25 1391 MET A C 1
ATOM 11159 O O . MET A 1 1391 ? -11.684 -25.220 3.212 1.00 84.25 1391 MET A O 1
ATOM 11163 N N . TYR A 1 1392 ? -11.592 -23.046 2.641 1.00 88.19 1392 TYR A N 1
ATOM 11164 C CA . TYR A 1 1392 ? -10.424 -22.692 3.446 1.00 88.19 1392 TYR A CA 1
ATOM 11165 C C . TYR A 1 1392 ? -10.763 -21.627 4.491 1.00 88.19 1392 TYR A C 1
ATOM 11167 O O . TYR A 1 1392 ? -11.668 -20.814 4.304 1.00 88.19 1392 TYR A O 1
ATOM 11175 N N . ASP A 1 1393 ? -9.994 -21.594 5.585 1.00 81.00 1393 ASP A N 1
ATOM 11176 C CA . ASP A 1 1393 ? -10.098 -20.541 6.598 1.00 81.00 1393 ASP A CA 1
ATOM 11177 C C . ASP A 1 1393 ? -9.889 -19.153 5.961 1.00 81.00 1393 ASP A C 1
ATOM 11179 O O . ASP A 1 1393 ? -8.988 -18.943 5.139 1.00 81.00 1393 ASP A O 1
ATOM 11183 N N . LYS A 1 1394 ? -10.698 -18.176 6.392 1.00 81.62 1394 LYS A N 1
ATOM 11184 C CA . LYS A 1 1394 ? -10.636 -16.773 5.956 1.00 81.62 1394 LYS A CA 1
ATOM 11185 C C . LYS A 1 1394 ? -9.234 -16.168 6.058 1.00 81.62 1394 LYS A C 1
ATOM 11187 O O . LYS A 1 1394 ? -8.919 -15.270 5.283 1.00 81.62 1394 LYS A O 1
ATOM 11192 N N . LYS A 1 1395 ? -8.386 -16.655 6.969 1.00 82.38 1395 LYS A N 1
ATOM 11193 C CA . LYS A 1 1395 ? -6.995 -16.202 7.138 1.00 82.38 1395 LYS A CA 1
ATOM 11194 C C . LYS A 1 1395 ? -6.080 -16.558 5.962 1.00 82.38 1395 LYS A C 1
ATOM 11196 O O . LYS A 1 1395 ? -5.091 -15.866 5.760 1.00 82.38 1395 LYS A O 1
ATOM 11201 N N . ILE A 1 1396 ? -6.398 -17.602 5.192 1.00 86.69 1396 ILE A N 1
ATOM 11202 C CA . ILE A 1 1396 ? -5.580 -18.083 4.062 1.00 86.69 1396 ILE A CA 1
ATOM 11203 C C . ILE A 1 1396 ? -6.032 -17.442 2.737 1.00 86.69 1396 ILE A C 1
ATOM 11205 O O . ILE A 1 1396 ? -5.248 -17.310 1.801 1.00 86.69 1396 ILE A O 1
ATOM 11209 N N . LEU A 1 1397 ? -7.282 -16.978 2.642 1.00 87.19 1397 LEU A N 1
ATOM 11210 C CA . LEU A 1 1397 ? -7.828 -16.380 1.414 1.00 87.19 1397 LEU A CA 1
ATOM 11211 C C . LEU A 1 1397 ? -6.999 -15.205 0.849 1.00 87.19 1397 LEU A C 1
ATOM 11213 O O . LEU A 1 1397 ? -6.812 -15.167 -0.372 1.00 87.19 1397 LEU A O 1
ATOM 11217 N N . PRO A 1 1398 ? -6.43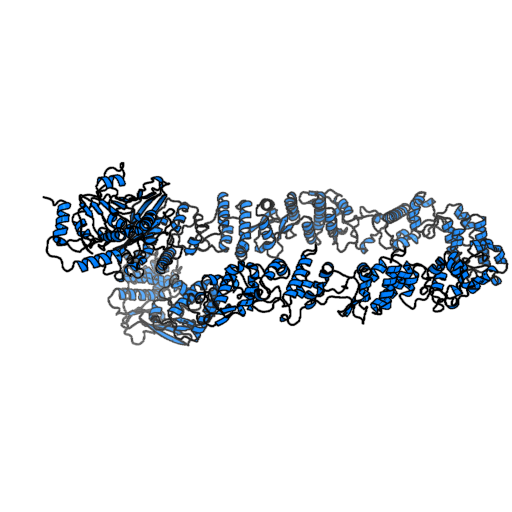9 -14.288 1.672 1.00 85.00 1398 PRO A N 1
ATOM 11218 C CA . PRO A 1 1398 ? -5.549 -13.239 1.177 1.00 85.00 1398 PRO A CA 1
ATOM 11219 C C . PRO A 1 1398 ? -4.317 -13.795 0.460 1.00 85.00 1398 PRO A C 1
ATOM 11221 O O . PRO A 1 1398 ? -3.915 -13.243 -0.561 1.00 85.00 1398 PRO A O 1
ATOM 11224 N N . PHE A 1 1399 ? -3.758 -14.914 0.933 1.00 88.81 1399 PHE A N 1
ATOM 11225 C CA . PHE A 1 1399 ? -2.628 -15.578 0.285 1.00 88.81 1399 PHE A CA 1
ATOM 11226 C C . PHE A 1 1399 ? -3.006 -16.119 -1.098 1.00 88.81 1399 PHE A C 1
ATOM 11228 O O . PHE A 1 1399 ? -2.273 -15.894 -2.057 1.00 88.81 1399 PHE A O 1
ATOM 11235 N N . PHE A 1 1400 ? -4.179 -16.741 -1.258 1.00 91.44 1400 PHE A N 1
ATOM 11236 C CA . PHE A 1 1400 ? -4.631 -17.185 -2.582 1.00 91.44 1400 PHE A CA 1
ATOM 11237 C C . PHE A 1 1400 ? -4.844 -16.020 -3.556 1.00 91.44 1400 PHE A C 1
ATOM 11239 O O . PHE A 1 1400 ? -4.496 -16.133 -4.732 1.00 91.44 1400 PHE A O 1
ATOM 11246 N N . SER A 1 1401 ? -5.373 -14.891 -3.079 1.00 85.62 1401 SER A N 1
ATOM 11247 C CA . SER A 1 1401 ? -5.540 -13.700 -3.917 1.00 85.62 1401 SER A CA 1
ATOM 11248 C C . SER A 1 1401 ? -4.200 -13.055 -4.284 1.00 85.62 1401 SER A C 1
ATOM 11250 O O . SER A 1 1401 ? -4.029 -12.626 -5.422 1.00 85.62 1401 SER A O 1
ATOM 11252 N N . PHE A 1 1402 ? -3.266 -12.966 -3.336 1.00 84.94 1402 PHE A N 1
ATOM 11253 C CA . PHE A 1 1402 ? -1.992 -12.265 -3.503 1.00 84.94 1402 PHE A CA 1
ATOM 11254 C C . PHE A 1 1402 ? -0.938 -13.106 -4.234 1.00 84.94 1402 PHE A C 1
ATOM 11256 O O . PHE A 1 1402 ? -0.364 -12.665 -5.232 1.00 84.94 1402 PHE A O 1
ATOM 11263 N N . ALA A 1 1403 ? -0.684 -14.319 -3.743 1.00 84.94 1403 ALA A N 1
ATOM 11264 C CA . ALA A 1 1403 ? 0.388 -15.179 -4.225 1.00 84.94 1403 ALA A CA 1
ATOM 11265 C C . ALA A 1 1403 ? -0.041 -16.002 -5.445 1.00 84.94 1403 ALA A C 1
ATOM 11267 O O . ALA A 1 1403 ? 0.684 -16.081 -6.434 1.00 84.94 1403 ALA A O 1
ATOM 11268 N N . MET A 1 1404 ? -1.243 -16.585 -5.398 1.00 85.81 1404 MET A N 1
ATOM 11269 C CA . MET A 1 1404 ? -1.737 -17.503 -6.436 1.00 85.81 1404 MET A CA 1
ATOM 11270 C C . MET A 1 1404 ? -2.561 -16.803 -7.529 1.00 85.81 1404 MET A C 1
ATOM 11272 O O . MET A 1 1404 ? -2.992 -17.455 -8.484 1.00 85.81 1404 MET A O 1
ATOM 11276 N N . GLU A 1 1405 ? -2.773 -15.487 -7.394 1.00 84.94 1405 GLU A N 1
ATOM 11277 C CA . GLU A 1 1405 ? -3.546 -14.631 -8.310 1.00 84.94 1405 GLU A CA 1
ATOM 11278 C C . GLU A 1 1405 ? -4.972 -15.146 -8.562 1.00 84.94 1405 GLU A C 1
ATOM 11280 O O . GLU A 1 1405 ? -5.544 -14.982 -9.642 1.00 84.94 1405 GLU A O 1
ATOM 11285 N N . VAL A 1 1406 ? -5.572 -15.784 -7.551 1.00 88.88 1406 VAL A N 1
ATOM 11286 C CA . VAL A 1 1406 ? -6.976 -16.189 -7.619 1.00 88.88 1406 VAL A CA 1
ATOM 11287 C C . VAL A 1 1406 ? -7.841 -14.942 -7.665 1.00 88.88 1406 VAL A C 1
ATOM 11289 O O . VAL A 1 1406 ? -7.722 -14.040 -6.833 1.00 88.88 1406 VAL A O 1
ATOM 11292 N N . ARG A 1 1407 ? -8.758 -14.901 -8.630 1.00 86.06 1407 ARG A N 1
ATOM 11293 C CA . ARG A 1 1407 ? -9.678 -13.776 -8.780 1.00 86.06 1407 ARG A CA 1
ATOM 11294 C C . ARG A 1 1407 ? -10.575 -13.686 -7.550 1.00 86.06 1407 ARG A C 1
ATOM 11296 O O . ARG A 1 1407 ? -11.212 -14.662 -7.158 1.00 86.06 1407 ARG A O 1
ATOM 11303 N N . ASN A 1 1408 ? -10.653 -12.498 -6.955 1.00 84.50 1408 ASN A N 1
ATOM 11304 C CA . ASN A 1 1408 ? -11.458 -12.294 -5.751 1.00 84.50 1408 ASN A CA 1
ATOM 11305 C C . ASN A 1 1408 ? -12.958 -12.547 -6.010 1.00 84.50 1408 ASN A C 1
ATOM 11307 O O . ASN A 1 1408 ? -13.667 -13.064 -5.154 1.00 84.50 1408 ASN A O 1
ATOM 11311 N N . LYS A 1 1409 ? -13.422 -12.218 -7.221 1.00 84.31 1409 LYS A N 1
ATOM 11312 C CA . LYS A 1 1409 ? -14.801 -12.397 -7.687 1.00 84.31 1409 LYS A CA 1
ATOM 11313 C C . LYS A 1 1409 ? -14.845 -12.696 -9.196 1.00 84.31 1409 LYS A C 1
ATOM 11315 O O . LYS A 1 1409 ? -13.878 -12.357 -9.889 1.00 84.31 1409 LYS A O 1
ATOM 11320 N N . PRO A 1 1410 ? -15.936 -13.289 -9.715 1.00 84.88 1410 PRO A N 1
ATOM 11321 C CA . PRO A 1 1410 ? -16.173 -13.451 -11.154 1.00 84.88 1410 PRO A CA 1
ATOM 11322 C C . PRO A 1 1410 ? -16.082 -12.123 -11.929 1.00 84.88 1410 PRO A C 1
ATOM 11324 O O . PRO A 1 1410 ? -16.388 -11.056 -11.389 1.00 84.88 1410 PRO A O 1
ATOM 11327 N N . SER A 1 1411 ? -15.644 -12.175 -13.192 1.00 83.44 1411 SER A N 1
ATOM 11328 C CA . SER A 1 1411 ? -15.493 -10.985 -14.045 1.00 83.44 1411 SER A CA 1
ATOM 11329 C C . SER A 1 1411 ? -16.774 -10.646 -14.818 1.00 83.44 1411 SER A C 1
ATOM 11331 O O . SER A 1 1411 ? -17.698 -11.450 -14.904 1.00 83.44 1411 SER A O 1
ATOM 11333 N N . ILE A 1 1412 ? -16.815 -9.467 -15.450 1.00 78.31 1412 ILE A N 1
ATOM 11334 C CA . ILE A 1 1412 ? -17.916 -9.093 -16.357 1.00 78.31 1412 ILE A CA 1
ATOM 11335 C C . ILE A 1 1412 ? -18.032 -10.097 -17.513 1.00 78.31 1412 ILE A C 1
ATOM 11337 O O . ILE A 1 1412 ? -19.141 -10.473 -17.874 1.00 78.31 1412 ILE A O 1
ATOM 11341 N N . ASP A 1 1413 ? -16.914 -10.590 -18.054 1.00 82.00 1413 ASP A N 1
ATOM 11342 C CA . ASP A 1 1413 ? -16.940 -11.614 -19.106 1.00 82.00 1413 ASP A CA 1
ATOM 11343 C C . ASP A 1 1413 ? -17.537 -12.937 -18.607 1.00 82.00 1413 ASP A C 1
ATOM 11345 O O . ASP A 1 1413 ? -18.197 -13.642 -19.367 1.00 82.00 1413 ASP A O 1
ATOM 11349 N N . ASP A 1 1414 ? -17.362 -13.283 -17.328 1.00 85.75 1414 ASP A N 1
ATOM 11350 C CA . ASP A 1 1414 ? -18.043 -14.442 -16.752 1.00 85.75 1414 ASP A CA 1
ATOM 11351 C C . ASP A 1 1414 ? -19.552 -14.238 -16.698 1.00 85.75 1414 ASP A C 1
ATOM 11353 O O . ASP A 1 1414 ? -20.286 -15.142 -17.087 1.00 85.75 1414 ASP A O 1
ATOM 11357 N N . TYR A 1 1415 ? -20.000 -13.053 -16.281 1.00 85.75 1415 TYR A N 1
ATOM 11358 C CA . TYR A 1 1415 ? -21.408 -12.665 -16.308 1.00 85.75 1415 TYR A CA 1
ATOM 11359 C C . TYR A 1 1415 ? -21.982 -12.700 -17.728 1.00 85.75 1415 TYR A C 1
ATOM 11361 O O . TYR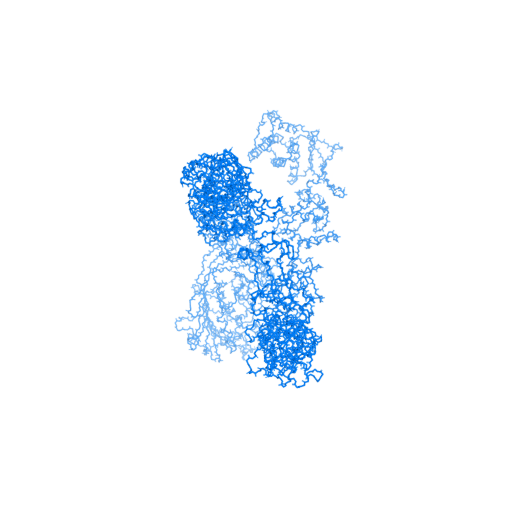 A 1 1415 ? -23.034 -13.292 -17.943 1.00 85.75 1415 TYR A O 1
ATOM 11369 N N . VAL A 1 1416 ? -21.286 -12.137 -18.716 1.00 82.94 1416 VAL A N 1
ATOM 11370 C CA . VAL A 1 1416 ? -21.716 -12.184 -20.122 1.00 82.94 1416 VAL A CA 1
ATOM 11371 C C . VAL A 1 1416 ? -21.834 -13.627 -20.613 1.00 82.94 1416 VAL A C 1
ATOM 11373 O O . VAL A 1 1416 ? -22.837 -13.980 -21.221 1.00 82.94 1416 VAL A O 1
ATOM 11376 N N . ASN A 1 1417 ? -20.861 -14.487 -20.302 1.00 83.56 1417 ASN A N 1
ATOM 11377 C CA . ASN A 1 1417 ? -20.940 -15.905 -20.658 1.00 83.56 1417 ASN A CA 1
ATOM 11378 C C . ASN A 1 1417 ? -22.118 -16.606 -19.966 1.00 83.56 1417 ASN A C 1
ATOM 11380 O O . ASN A 1 1417 ? -22.838 -17.351 -20.618 1.00 83.56 1417 ASN A O 1
ATOM 11384 N N . LEU A 1 1418 ? -22.361 -16.315 -18.684 1.00 85.62 1418 LEU A N 1
ATOM 11385 C CA . LEU A 1 1418 ? -23.520 -16.827 -17.952 1.00 85.62 1418 LEU A CA 1
ATOM 11386 C C . LEU A 1 1418 ? -24.842 -16.391 -18.605 1.00 85.62 1418 LEU A C 1
ATOM 11388 O O . LEU A 1 1418 ? -25.772 -17.188 -18.696 1.00 85.62 1418 LEU A O 1
ATOM 11392 N N . TRP A 1 1419 ? -24.927 -15.146 -19.081 1.00 86.12 1419 TRP A N 1
ATOM 11393 C CA . TRP A 1 1419 ? -26.101 -1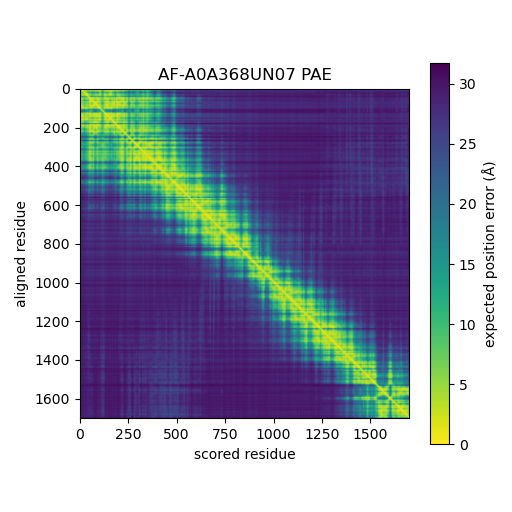4.660 -19.805 1.00 86.12 1419 TRP A CA 1
ATOM 11394 C C . TRP A 1 1419 ? -26.268 -15.358 -21.154 1.00 86.12 1419 TRP A C 1
ATOM 11396 O O . TRP A 1 1419 ? -27.368 -15.795 -21.466 1.00 86.12 1419 TRP A O 1
ATOM 11406 N N . ASN A 1 1420 ? -25.190 -15.540 -21.918 1.00 83.75 1420 ASN A N 1
ATOM 11407 C CA . ASN A 1 1420 ? -25.222 -16.278 -23.185 1.00 83.75 1420 ASN A CA 1
ATOM 11408 C C . ASN A 1 1420 ? -25.671 -17.741 -22.983 1.00 83.75 1420 ASN A C 1
ATOM 11410 O O . ASN A 1 1420 ? -26.442 -18.285 -23.780 1.00 83.75 1420 ASN A O 1
ATOM 11414 N N . ASP A 1 1421 ? -25.244 -18.372 -21.885 1.00 82.44 1421 ASP A N 1
ATOM 11415 C CA . ASP A 1 1421 ? -25.709 -19.704 -21.487 1.00 82.44 1421 ASP A CA 1
ATOM 11416 C C . ASP A 1 1421 ? -27.214 -19.686 -21.174 1.00 82.44 1421 ASP A C 1
ATOM 11418 O O . ASP A 1 1421 ? -27.951 -20.591 -21.566 1.00 82.44 1421 ASP A O 1
ATOM 11422 N N . TRP A 1 1422 ? -27.716 -18.641 -20.511 1.00 84.56 1422 TRP A N 1
ATOM 11423 C CA . TRP A 1 1422 ? -29.150 -18.478 -20.256 1.00 84.56 1422 TRP A CA 1
ATOM 11424 C C . TRP A 1 1422 ? -29.961 -18.200 -21.527 1.00 84.56 1422 TRP A C 1
ATOM 11426 O O . TRP A 1 1422 ? -31.011 -18.812 -21.707 1.00 84.56 1422 TRP A O 1
ATOM 11436 N N . GLU A 1 1423 ? -29.475 -17.345 -22.431 1.00 82.00 1423 GLU A N 1
ATOM 11437 C CA . GLU A 1 1423 ? -30.131 -17.022 -23.709 1.00 82.00 1423 GLU A CA 1
ATOM 11438 C C . GLU A 1 1423 ? -30.328 -18.248 -24.611 1.00 82.00 1423 GLU A C 1
ATOM 11440 O O . GLU A 1 1423 ? -31.278 -18.288 -25.407 1.00 82.00 1423 GLU A O 1
ATOM 11445 N N . SER A 1 1424 ? -29.421 -19.224 -24.500 1.00 79.12 1424 SER A N 1
ATOM 11446 C CA . SER A 1 1424 ? -29.408 -20.453 -25.295 1.00 79.12 1424 SER A CA 1
ATOM 11447 C C . SER A 1 1424 ? -30.158 -21.623 -24.650 1.00 79.12 1424 SER A C 1
ATOM 11449 O O . SER A 1 1424 ? -30.634 -22.493 -25.378 1.00 79.12 1424 SER A O 1
ATOM 11451 N N . SER A 1 1425 ? -30.292 -21.654 -23.318 1.00 75.94 1425 SER A N 1
ATOM 11452 C CA . SER A 1 1425 ? -30.839 -22.814 -22.591 1.00 75.94 1425 SER A CA 1
ATOM 11453 C C . SER A 1 1425 ? -32.163 -22.582 -21.858 1.00 75.94 1425 SER A C 1
ATOM 11455 O O . SER A 1 1425 ? -32.831 -23.559 -21.518 1.00 75.94 1425 SER A O 1
ATOM 11457 N N . VAL A 1 1426 ? -32.562 -21.332 -21.592 1.00 65.94 1426 VAL A N 1
ATOM 11458 C CA . VAL A 1 1426 ? -33.672 -21.028 -20.678 1.00 65.94 1426 VAL A CA 1
ATOM 11459 C C . VAL A 1 1426 ? -34.844 -20.358 -21.403 1.00 65.94 1426 VAL A C 1
ATOM 11461 O O . VAL A 1 1426 ? -34.714 -19.251 -21.916 1.00 65.94 1426 VAL A O 1
ATOM 11464 N N . GLU A 1 1427 ? -36.025 -20.987 -21.377 1.00 61.50 1427 GLU A N 1
ATOM 11465 C CA . GLU A 1 1427 ? -37.279 -20.357 -21.837 1.00 61.50 1427 GLU A CA 1
ATOM 11466 C C . GLU A 1 1427 ? -37.803 -19.302 -20.843 1.00 61.50 1427 GLU A C 1
ATOM 11468 O O . GLU A 1 1427 ? -38.351 -18.277 -21.253 1.00 61.50 1427 GLU A O 1
ATOM 11473 N N . GLN A 1 1428 ? -37.613 -19.526 -19.534 1.00 70.69 1428 GLN A N 1
ATOM 11474 C CA . GLN A 1 1428 ? -38.093 -18.643 -18.465 1.00 70.69 1428 GLN A CA 1
ATOM 11475 C C . GLN A 1 1428 ? -37.054 -18.467 -17.348 1.00 70.69 1428 GLN A C 1
ATOM 11477 O O . GLN A 1 1428 ? -36.656 -19.428 -16.685 1.00 70.69 1428 GLN A O 1
ATOM 11482 N N . LEU A 1 1429 ? -36.617 -17.225 -17.123 1.00 81.00 1429 LEU A N 1
ATOM 11483 C CA . LEU A 1 1429 ? -35.593 -16.906 -16.127 1.00 81.00 1429 LEU A CA 1
ATOM 11484 C C . LEU A 1 1429 ? -36.212 -16.743 -14.733 1.00 81.00 1429 LEU A C 1
ATOM 11486 O O . LEU A 1 1429 ? -37.264 -16.120 -14.580 1.00 81.00 1429 LEU A O 1
ATOM 11490 N N . SER A 1 1430 ? -35.546 -17.246 -13.689 1.00 83.62 1430 SER A N 1
ATOM 11491 C CA . SER A 1 1430 ? -36.007 -16.994 -12.321 1.00 83.62 1430 SER A CA 1
ATOM 11492 C C . SER A 1 1430 ? -35.772 -15.535 -11.925 1.00 83.62 1430 SER A C 1
ATOM 11494 O O . SER A 1 1430 ? -34.758 -14.930 -12.285 1.00 83.62 1430 SER A O 1
ATOM 11496 N N . TYR A 1 1431 ? -36.698 -14.984 -11.134 1.00 82.88 1431 TYR A N 1
ATOM 11497 C CA . TYR A 1 1431 ? -36.613 -13.607 -10.645 1.00 82.88 1431 TYR A CA 1
ATOM 11498 C C . TYR A 1 1431 ? -35.287 -13.331 -9.923 1.00 82.88 1431 TYR A C 1
ATOM 11500 O O . TYR A 1 1431 ? -34.636 -12.336 -10.219 1.00 82.88 1431 TYR A O 1
ATOM 11508 N N . ASP A 1 1432 ? -34.857 -14.230 -9.029 1.00 82.62 1432 ASP A N 1
ATOM 11509 C CA . ASP A 1 1432 ? -33.626 -14.067 -8.240 1.00 82.62 1432 ASP A CA 1
ATOM 11510 C C . ASP A 1 1432 ? -32.363 -14.022 -9.115 1.00 82.62 1432 ASP A C 1
ATOM 11512 O O . ASP A 1 1432 ? -31.541 -13.116 -8.974 1.00 82.62 1432 ASP A O 1
ATOM 11516 N N . LYS A 1 1433 ? -32.238 -14.946 -10.080 1.00 85.81 1433 LYS A N 1
ATOM 11517 C CA . LYS A 1 1433 ? -31.090 -14.982 -10.999 1.00 85.81 1433 LYS A CA 1
ATOM 11518 C C . LYS A 1 1433 ? -31.044 -13.734 -11.878 1.00 85.81 1433 LYS A C 1
ATOM 11520 O O . LYS A 1 1433 ? -29.990 -13.112 -11.996 1.00 85.81 1433 LYS A O 1
ATOM 11525 N N . CYS A 1 1434 ? -32.192 -13.344 -12.441 1.00 84.88 1434 CYS A N 1
ATOM 11526 C CA . CYS A 1 1434 ? -32.309 -12.143 -13.268 1.00 84.88 1434 CYS A CA 1
ATOM 11527 C C . CYS A 1 1434 ? -31.965 -10.883 -12.464 1.00 84.88 1434 CYS A C 1
ATOM 11529 O O . CYS A 1 1434 ? -31.195 -10.040 -12.917 1.00 84.88 1434 CYS A O 1
ATOM 11531 N N . TYR A 1 1435 ? -32.496 -10.774 -11.245 1.00 83.69 1435 TYR A N 1
ATOM 11532 C CA . TYR A 1 1435 ? -32.254 -9.651 -10.346 1.00 83.69 1435 TYR A CA 1
ATOM 11533 C C . TYR A 1 1435 ? -30.770 -9.487 -10.017 1.00 83.69 1435 TYR A C 1
ATOM 11535 O O . TYR A 1 1435 ? -30.221 -8.405 -10.216 1.00 83.69 1435 TYR A O 1
ATOM 11543 N N . LYS A 1 1436 ? -30.105 -10.556 -9.564 1.00 85.19 1436 LYS A N 1
ATOM 11544 C CA . LYS A 1 1436 ? -28.678 -10.522 -9.211 1.00 85.19 1436 LYS A CA 1
ATOM 11545 C C . LYS A 1 1436 ? -27.802 -10.170 -10.408 1.00 85.19 1436 LYS A C 1
ATOM 11547 O O . LYS A 1 1436 ? -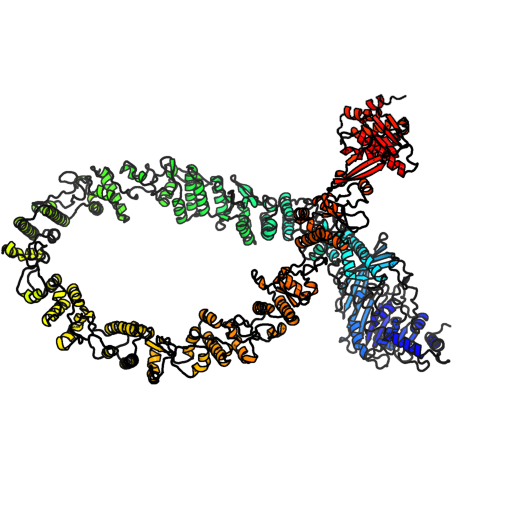26.950 -9.290 -10.304 1.00 85.19 1436 LYS A O 1
ATOM 11552 N N . PHE A 1 1437 ? -28.082 -10.776 -11.563 1.00 86.38 1437 PHE A N 1
ATOM 11553 C CA . PHE A 1 1437 ? -27.403 -10.451 -12.814 1.00 86.38 1437 PHE A CA 1
ATOM 11554 C C . PHE A 1 1437 ? -27.517 -8.962 -13.158 1.00 86.38 1437 PHE A C 1
ATOM 11556 O O . PHE A 1 1437 ? -26.505 -8.293 -13.359 1.00 86.38 1437 PHE A O 1
ATOM 11563 N N . TRP A 1 1438 ? -28.733 -8.409 -13.172 1.00 80.94 1438 TRP A N 1
ATOM 11564 C CA . TRP A 1 1438 ? -28.930 -7.001 -13.512 1.00 80.94 1438 TRP A CA 1
ATOM 11565 C C . TRP A 1 1438 ? -28.354 -6.053 -12.462 1.00 80.94 1438 TRP A C 1
ATOM 11567 O O . TRP A 1 1438 ? -27.797 -5.026 -12.836 1.00 80.94 1438 TRP A O 1
ATOM 11577 N N . MET A 1 1439 ? -28.398 -6.392 -11.172 1.00 79.44 1439 MET A N 1
ATOM 11578 C CA . MET A 1 1439 ? -27.747 -5.589 -10.129 1.00 79.44 1439 MET A CA 1
ATOM 11579 C C . MET A 1 1439 ? -26.228 -5.538 -10.298 1.00 79.44 1439 MET A C 1
ATOM 11581 O O . MET A 1 1439 ? -25.626 -4.482 -10.086 1.00 79.44 1439 MET A O 1
ATOM 11585 N N . PHE A 1 1440 ? -25.606 -6.640 -10.724 1.00 80.88 1440 PHE A N 1
ATOM 11586 C CA . PHE A 1 1440 ? -24.196 -6.644 -11.101 1.00 80.88 1440 PHE A CA 1
ATOM 11587 C C . PHE A 1 1440 ? -23.951 -5.780 -12.347 1.00 80.88 1440 PHE A C 1
ATOM 11589 O O . PHE A 1 1440 ? -23.111 -4.881 -12.326 1.00 80.88 1440 PHE A O 1
ATOM 11596 N N . MET A 1 1441 ? -24.727 -5.993 -13.412 1.00 77.81 1441 MET A N 1
ATOM 11597 C CA . MET A 1 1441 ? -24.576 -5.271 -14.679 1.00 77.81 1441 MET A CA 1
ATOM 11598 C C . MET A 1 1441 ? -24.750 -3.763 -14.515 1.00 77.81 1441 MET A C 1
ATOM 11600 O O . MET A 1 1441 ? -23.960 -2.994 -15.054 1.00 77.81 1441 MET A O 1
ATOM 11604 N N . LEU A 1 1442 ? -25.723 -3.326 -13.716 1.00 74.69 1442 LEU A N 1
ATOM 11605 C CA . LEU A 1 1442 ? -25.991 -1.916 -13.441 1.00 74.69 1442 LEU A CA 1
ATOM 11606 C C . LEU A 1 1442 ? -24.826 -1.220 -12.729 1.00 74.69 1442 LEU A C 1
ATOM 11608 O O . LEU A 1 1442 ? -24.499 -0.083 -13.064 1.00 74.69 1442 LEU A O 1
ATOM 11612 N N . LYS A 1 1443 ? -24.150 -1.908 -11.799 1.00 74.00 1443 LYS A N 1
ATOM 11613 C CA . LYS A 1 1443 ? -22.946 -1.383 -11.132 1.00 74.00 1443 LYS A CA 1
ATOM 11614 C C . LYS A 1 1443 ? -21.762 -1.206 -12.090 1.00 74.00 1443 LYS A C 1
ATOM 11616 O O . LYS A 1 1443 ? -20.869 -0.418 -11.796 1.00 74.00 1443 LYS A O 1
ATOM 11621 N N . HIS A 1 1444 ? -21.752 -1.920 -13.217 1.00 73.81 1444 HIS A N 1
ATOM 11622 C CA . HIS A 1 1444 ? -20.628 -1.985 -14.156 1.00 73.81 1444 HIS A CA 1
ATOM 11623 C C . HIS A 1 1444 ? -20.933 -1.411 -15.556 1.00 73.81 1444 HIS A C 1
ATOM 11625 O O . HIS A 1 1444 ? -20.059 -1.392 -16.426 1.00 73.81 1444 HIS A O 1
ATOM 11631 N N . PHE A 1 1445 ? -22.149 -0.906 -15.790 1.00 67.75 1445 PHE A N 1
ATOM 11632 C CA . PHE A 1 1445 ? -22.613 -0.517 -17.125 1.00 67.75 1445 PHE A CA 1
ATOM 11633 C C . PHE A 1 1445 ? -21.917 0.729 -17.692 1.00 67.75 1445 PHE A C 1
ATOM 11635 O O . PHE A 1 1445 ? -21.750 0.831 -18.907 1.00 67.75 1445 PHE A O 1
ATOM 11642 N N . SER A 1 1446 ? -21.504 1.676 -16.840 1.00 66.06 1446 SER A N 1
ATOM 11643 C CA . SER A 1 1446 ? -20.870 2.938 -17.261 1.00 66.06 1446 SER A CA 1
ATOM 11644 C C . SER A 1 1446 ? -19.516 2.733 -17.942 1.00 66.06 1446 SER A C 1
ATOM 11646 O O . SER A 1 1446 ? -19.159 3.498 -18.832 1.00 66.06 1446 SER A O 1
ATOM 11648 N N . THR A 1 1447 ? -18.780 1.695 -17.547 1.00 59.28 1447 THR A N 1
ATOM 11649 C CA . THR A 1 1447 ? -17.432 1.400 -18.046 1.00 59.28 1447 THR A CA 1
ATOM 11650 C C . THR A 1 1447 ? -17.421 0.647 -19.378 1.00 59.28 1447 THR A C 1
ATOM 11652 O O . THR A 1 1447 ? -16.551 0.895 -20.201 1.00 59.28 1447 THR A O 1
ATOM 11655 N N . GLU A 1 1448 ? -18.394 -0.234 -19.631 1.00 63.66 1448 GLU A N 1
ATOM 11656 C CA . GLU A 1 1448 ? -18.334 -1.225 -20.727 1.00 63.66 1448 GLU A CA 1
ATOM 11657 C C . GLU A 1 1448 ? -19.574 -1.200 -21.643 1.00 63.66 1448 GLU A C 1
ATOM 11659 O O . GLU A 1 1448 ? -19.923 -2.188 -22.291 1.00 63.66 1448 GLU A O 1
ATOM 11664 N N . THR A 1 1449 ? -20.261 -0.055 -21.718 1.00 61.72 1449 THR A N 1
ATOM 11665 C CA . THR A 1 1449 ? -21.567 0.099 -22.387 1.00 61.72 1449 THR A CA 1
ATOM 11666 C C . THR A 1 1449 ? -21.600 -0.481 -23.811 1.00 61.72 1449 THR A C 1
ATOM 11668 O O . THR A 1 1449 ? -22.530 -1.206 -24.155 1.00 61.72 1449 THR A O 1
ATOM 11671 N N . LYS A 1 1450 ? -20.573 -0.207 -24.633 1.00 65.38 1450 LYS A N 1
ATOM 11672 C CA . LYS A 1 1450 ? -20.482 -0.687 -26.029 1.00 65.38 1450 LYS A CA 1
ATOM 11673 C C . LYS A 1 1450 ? -20.256 -2.196 -26.144 1.00 65.38 1450 LYS A C 1
ATOM 11675 O O . LYS A 1 1450 ? -20.692 -2.812 -27.113 1.00 65.38 1450 LYS A O 1
ATOM 11680 N N . LYS A 1 1451 ? -19.534 -2.788 -25.192 1.00 69.25 1451 LYS A N 1
ATOM 11681 C CA . LYS A 1 1451 ? -19.262 -4.228 -25.186 1.00 69.25 1451 LYS A CA 1
ATOM 11682 C C . LYS A 1 1451 ? -20.542 -4.979 -24.822 1.00 69.25 1451 LYS A C 1
ATOM 11684 O O . LYS A 1 1451 ? -20.959 -5.882 -25.539 1.00 69.25 1451 LYS A O 1
ATOM 11689 N N . LEU A 1 1452 ? -21.232 -4.508 -23.783 1.00 68.62 1452 LEU A N 1
ATOM 11690 C CA . LEU A 1 1452 ? -22.496 -5.072 -23.311 1.00 68.62 1452 LEU A CA 1
ATOM 11691 C C . LEU A 1 1452 ? -23.630 -4.948 -24.342 1.00 68.62 1452 LEU A C 1
ATOM 11693 O O . LEU A 1 1452 ? -24.382 -5.904 -24.518 1.00 68.62 1452 LEU A O 1
ATOM 11697 N N . SER A 1 1453 ? -23.727 -3.827 -25.072 1.00 69.00 1453 SER A N 1
ATOM 11698 C CA . SER A 1 1453 ? -24.756 -3.633 -26.111 1.00 69.00 1453 SER A CA 1
ATOM 11699 C C . SER A 1 1453 ? -24.661 -4.628 -27.272 1.00 69.00 1453 SER A C 1
ATOM 11701 O O . SER A 1 1453 ? -25.668 -4.936 -27.912 1.00 69.00 1453 SER A O 1
ATOM 11703 N N . ASN A 1 1454 ? -23.451 -5.119 -27.557 1.00 71.88 1454 ASN A N 1
ATOM 11704 C CA . ASN A 1 1454 ? -23.207 -6.090 -28.621 1.00 71.88 1454 ASN A CA 1
ATOM 11705 C C . ASN A 1 1454 ? -23.358 -7.537 -28.139 1.00 71.88 1454 ASN A C 1
ATOM 11707 O O . ASN A 1 1454 ? -23.681 -8.401 -28.948 1.00 71.88 1454 ASN A O 1
ATOM 11711 N N . CYS A 1 1455 ? -23.128 -7.803 -26.850 1.00 75.81 1455 CYS A N 1
ATOM 11712 C CA . CYS A 1 1455 ? -23.222 -9.148 -26.287 1.00 75.81 1455 CYS A CA 1
ATOM 11713 C C . CYS A 1 1455 ? -24.656 -9.562 -25.928 1.00 75.81 1455 CYS A C 1
ATOM 11715 O O . CYS A 1 1455 ? -24.983 -10.731 -26.079 1.00 75.81 1455 CYS A O 1
ATOM 11717 N N . LEU A 1 1456 ? -25.503 -8.636 -25.464 1.00 79.88 1456 LEU A N 1
ATOM 11718 C CA . LEU A 1 1456 ? -26.887 -8.940 -25.082 1.00 79.88 1456 LEU A CA 1
ATOM 11719 C C . LEU A 1 1456 ? -27.796 -8.902 -26.319 1.00 79.88 1456 LEU A C 1
ATOM 11721 O O . LEU A 1 1456 ? -28.192 -7.825 -26.779 1.00 79.88 1456 LEU A O 1
ATOM 11725 N N . VAL A 1 1457 ? -28.106 -10.073 -26.878 1.00 83.75 1457 VAL A N 1
ATOM 11726 C CA . VAL A 1 1457 ? -28.971 -10.203 -28.064 1.00 83.75 1457 VAL A CA 1
ATOM 11727 C C . VAL A 1 1457 ? -30.437 -10.253 -27.646 1.00 83.75 1457 VAL A C 1
ATOM 11729 O O . VAL A 1 1457 ? -31.278 -9.591 -28.262 1.00 83.75 1457 VAL A O 1
ATOM 11732 N N . LYS A 1 1458 ? -30.738 -10.988 -26.570 1.00 87.94 1458 LYS A N 1
ATOM 11733 C CA . LYS A 1 1458 ? -32.073 -11.068 -25.985 1.00 87.94 1458 LYS A CA 1
ATOM 11734 C C . LYS A 1 1458 ? -32.150 -10.285 -24.680 1.00 87.94 1458 LYS A C 1
ATOM 11736 O O . LYS A 1 1458 ? -31.234 -10.288 -23.859 1.00 87.94 1458 LYS A O 1
ATOM 11741 N N . LEU A 1 1459 ? -33.285 -9.631 -24.465 1.00 88.75 1459 LEU A N 1
ATOM 11742 C CA . LEU A 1 1459 ? -33.573 -8.847 -23.270 1.00 88.75 1459 LEU A CA 1
ATOM 11743 C C . LEU A 1 1459 ? -34.743 -9.451 -22.491 1.00 88.75 1459 LEU A C 1
ATOM 11745 O O . LEU A 1 1459 ? -35.644 -10.045 -23.088 1.00 88.75 1459 LEU A O 1
ATOM 11749 N N . PRO A 1 1460 ? -34.758 -9.298 -21.156 1.00 89.12 1460 PRO A N 1
ATOM 11750 C CA . PRO A 1 1460 ? -35.867 -9.766 -20.346 1.00 89.12 1460 PRO A CA 1
ATOM 11751 C C . PRO A 1 1460 ? -37.090 -8.868 -20.547 1.00 89.12 1460 PRO A C 1
ATOM 11753 O O . PRO A 1 1460 ? -37.031 -7.648 -20.379 1.00 89.12 1460 PRO A O 1
ATOM 11756 N N . ALA A 1 1461 ? -38.213 -9.494 -20.864 1.00 87.88 1461 ALA A N 1
ATOM 11757 C CA . ALA A 1 1461 ? -39.509 -8.875 -21.068 1.00 87.88 1461 ALA A CA 1
ATOM 11758 C C . ALA A 1 1461 ? -40.572 -9.495 -20.147 1.00 87.88 1461 ALA A C 1
ATOM 11760 O O . ALA A 1 1461 ? -40.389 -10.587 -19.601 1.00 87.88 1461 ALA A O 1
ATOM 11761 N N . THR A 1 1462 ? -41.684 -8.785 -19.936 1.00 84.62 1462 THR A N 1
ATOM 11762 C CA . THR A 1 1462 ? -42.753 -9.208 -19.018 1.00 84.62 1462 THR A CA 1
ATOM 11763 C C . THR A 1 1462 ? -44.159 -8.796 -19.480 1.00 84.62 1462 THR A C 1
ATOM 11765 O O . THR A 1 1462 ? -44.334 -7.761 -20.122 1.00 84.62 1462 THR A O 1
ATOM 11768 N N . SER A 1 1463 ? -45.184 -9.584 -19.119 1.00 72.12 1463 SER A N 1
ATOM 11769 C CA . SER A 1 1463 ? -46.624 -9.245 -19.243 1.00 72.12 1463 SER A CA 1
ATOM 11770 C C . SER A 1 1463 ? -47.216 -8.588 -17.989 1.00 72.12 1463 SER A C 1
ATOM 11772 O O . SER A 1 1463 ? -48.417 -8.336 -17.921 1.00 72.12 1463 SER A O 1
ATOM 11774 N N . GLY A 1 1464 ? -46.403 -8.341 -16.957 1.00 63.94 1464 GLY A N 1
ATOM 11775 C CA . GLY A 1 1464 ? -46.855 -7.781 -15.680 1.00 63.94 1464 GLY A CA 1
ATOM 11776 C C . GLY A 1 1464 ? -47.151 -8.810 -14.583 1.00 63.94 1464 GLY A C 1
ATOM 11777 O O . GLY A 1 1464 ? -47.208 -8.424 -13.420 1.00 63.94 1464 GLY A O 1
ATOM 11778 N N . ASN A 1 1465 ? -47.230 -10.109 -14.898 1.00 66.44 1465 ASN A N 1
ATOM 11779 C CA . ASN A 1 1465 ? -47.422 -11.185 -13.908 1.00 66.44 1465 ASN A CA 1
ATOM 11780 C C . ASN A 1 1465 ? -46.098 -11.685 -13.281 1.00 66.44 1465 ASN A C 1
ATOM 11782 O O . ASN A 1 1465 ? -46.005 -12.840 -12.882 1.00 66.44 1465 ASN A O 1
ATOM 11786 N N . ASN A 1 1466 ? -45.048 -10.853 -13.234 1.00 66.94 1466 ASN A N 1
ATOM 11787 C CA . ASN A 1 1466 ? -43.676 -11.208 -12.819 1.00 66.94 1466 ASN A CA 1
ATOM 11788 C C . ASN A 1 1466 ? -42.991 -12.340 -13.615 1.00 66.94 1466 ASN A C 1
ATOM 11790 O O . ASN A 1 1466 ? -41.854 -12.693 -13.307 1.00 66.94 1466 ASN A O 1
ATOM 11794 N N . GLU A 1 1467 ? -43.622 -12.874 -14.662 1.00 76.69 1467 GLU A N 1
ATOM 11795 C CA . GLU A 1 1467 ? -42.957 -13.765 -15.612 1.00 76.69 1467 GLU A CA 1
ATOM 11796 C C . GLU A 1 1467 ? -41.873 -12.997 -16.381 1.00 76.69 1467 GLU A C 1
ATOM 11798 O O . GLU A 1 1467 ? -42.132 -11.895 -16.879 1.00 76.69 1467 GLU A O 1
ATOM 11803 N N . ILE A 1 1468 ? -40.677 -13.591 -16.463 1.00 85.56 1468 ILE A N 1
ATOM 11804 C CA . ILE A 1 1468 ? -39.515 -13.059 -17.181 1.00 85.56 1468 ILE A CA 1
ATOM 11805 C C . ILE A 1 1468 ? -39.221 -13.974 -18.365 1.00 85.56 1468 ILE A C 1
ATOM 11807 O O . ILE A 1 1468 ? -38.809 -15.121 -18.182 1.00 85.56 1468 ILE A O 1
ATOM 11811 N N . VAL A 1 1469 ? -39.424 -13.453 -19.570 1.00 86.31 1469 VAL A N 1
ATOM 11812 C CA . VAL A 1 1469 ? -39.122 -14.137 -20.834 1.00 86.31 1469 VAL A CA 1
ATOM 11813 C C . VAL A 1 1469 ? -38.028 -13.385 -21.576 1.00 86.31 1469 VAL A C 1
ATOM 11815 O O . VAL A 1 1469 ? -38.010 -12.159 -21.561 1.00 86.31 1469 VAL A O 1
ATOM 11818 N N . LEU A 1 1470 ? -37.101 -14.102 -22.208 1.00 87.44 1470 LEU A N 1
ATOM 11819 C CA . LEU A 1 1470 ? -36.039 -13.493 -23.008 1.00 87.44 1470 LEU A CA 1
ATOM 11820 C C . LEU A 1 1470 ? -36.496 -13.375 -24.466 1.00 87.44 1470 LEU A C 1
ATOM 11822 O O . LEU A 1 1470 ? -36.656 -14.385 -25.150 1.00 87.44 1470 LEU A O 1
ATOM 11826 N N . LEU A 1 1471 ? -36.693 -12.147 -24.939 1.00 86.19 1471 LEU A N 1
ATOM 11827 C CA . LEU A 1 1471 ? -37.092 -11.840 -26.316 1.00 86.19 1471 LEU A CA 1
ATOM 11828 C C . LEU A 1 1471 ? -35.962 -11.125 -27.052 1.00 86.19 1471 LEU A C 1
ATOM 11830 O O . LEU A 1 1471 ? -35.100 -10.521 -26.416 1.00 86.19 1471 LEU A O 1
ATOM 11834 N N . ASP A 1 1472 ? -35.967 -11.175 -28.384 1.00 87.19 1472 ASP A N 1
ATOM 11835 C CA . ASP A 1 1472 ? -35.032 -10.385 -29.190 1.00 87.19 1472 ASP A CA 1
ATOM 11836 C C . ASP A 1 1472 ? -35.144 -8.905 -28.814 1.00 87.19 1472 ASP A C 1
ATOM 11838 O O . ASP A 1 1472 ? -36.249 -8.379 -28.670 1.00 87.19 1472 ASP A O 1
ATOM 11842 N N . LYS A 1 1473 ? -34.010 -8.220 -28.644 1.00 87.44 1473 LYS A N 1
ATOM 11843 C CA . LYS A 1 1473 ? -34.002 -6.816 -28.214 1.00 87.44 1473 LYS A CA 1
ATOM 11844 C C . LYS A 1 1473 ? -34.836 -5.883 -29.102 1.00 87.44 1473 LYS A C 1
ATOM 11846 O O . LYS A 1 1473 ? -35.279 -4.847 -28.616 1.00 87.44 1473 LYS A O 1
ATOM 11851 N N . ASN A 1 1474 ? -35.072 -6.240 -30.369 1.00 86.50 1474 ASN A N 1
ATOM 11852 C CA . ASN A 1 1474 ? -35.905 -5.466 -31.292 1.00 86.50 1474 ASN A CA 1
ATOM 11853 C C . ASN A 1 1474 ? -37.417 -5.601 -31.028 1.00 86.50 1474 ASN A C 1
ATOM 11855 O O . ASN A 1 1474 ? -38.174 -4.738 -31.485 1.00 86.50 1474 ASN A O 1
ATOM 11859 N N . ASP A 1 1475 ? -37.828 -6.636 -30.288 1.00 88.69 1475 ASP A N 1
ATOM 11860 C CA . ASP A 1 1475 ? -39.213 -6.947 -29.893 1.00 88.69 1475 ASP A CA 1
ATOM 11861 C C . ASP A 1 1475 ? -39.518 -6.589 -28.435 1.00 88.69 1475 ASP A C 1
ATOM 11863 O O . ASP A 1 1475 ? -40.624 -6.832 -27.945 1.00 88.69 1475 ASP A O 1
ATOM 11867 N N . VAL A 1 1476 ? -38.545 -5.998 -27.737 1.00 90.19 1476 VAL A N 1
ATOM 11868 C CA . VAL A 1 1476 ? -38.709 -5.498 -26.374 1.00 90.19 1476 VAL A CA 1
ATOM 11869 C C . VAL A 1 1476 ? -38.741 -3.975 -26.385 1.00 90.19 1476 VAL A C 1
ATOM 11871 O O . VAL A 1 1476 ? -37.812 -3.313 -26.850 1.00 90.19 1476 VAL A O 1
ATOM 11874 N N . PHE A 1 1477 ? -39.806 -3.411 -25.821 1.00 90.62 1477 PHE A N 1
ATOM 11875 C CA . PHE A 1 1477 ? -40.072 -1.979 -25.845 1.00 90.62 1477 PHE A CA 1
ATOM 11876 C C . PHE A 1 1477 ? -40.038 -1.360 -24.451 1.00 90.62 1477 PHE A C 1
ATOM 11878 O O . PHE A 1 1477 ? -40.412 -1.963 -23.438 1.00 90.62 1477 PHE A O 1
ATOM 11885 N N . ILE A 1 1478 ? -39.617 -0.102 -24.405 1.00 90.81 1478 ILE A N 1
ATOM 11886 C CA . ILE A 1 1478 ? -39.664 0.741 -23.217 1.00 90.81 1478 ILE A CA 1
ATOM 11887 C C . ILE A 1 1478 ? -41.068 1.363 -23.133 1.00 90.81 1478 ILE A C 1
ATOM 11889 O O . ILE A 1 1478 ? -41.515 1.985 -24.098 1.00 90.81 1478 ILE A O 1
ATOM 11893 N N . PRO A 1 1479 ? -41.791 1.215 -22.003 1.00 87.25 1479 PRO A N 1
ATOM 11894 C CA . PRO A 1 1479 ? -43.141 1.750 -21.838 1.00 87.25 1479 PRO A CA 1
ATOM 11895 C C . PRO A 1 1479 ? -43.116 3.253 -21.512 1.00 87.25 1479 PRO A C 1
ATOM 11897 O O . PRO A 1 1479 ? -43.421 3.659 -20.387 1.00 87.25 1479 PRO A O 1
ATOM 11900 N N . ASP A 1 1480 ? -42.731 4.076 -22.483 1.00 85.31 1480 ASP A N 1
ATOM 11901 C CA . ASP A 1 1480 ? -42.625 5.532 -22.353 1.00 85.31 1480 ASP A CA 1
ATOM 11902 C C . ASP A 1 1480 ? -43.998 6.235 -22.342 1.00 85.31 1480 ASP A C 1
ATOM 11904 O O . ASP A 1 1480 ? -44.174 7.245 -21.665 1.00 85.31 1480 ASP A O 1
ATOM 11908 N N . ASN A 1 1481 ? -45.007 5.646 -22.993 1.00 83.38 1481 ASN A N 1
ATOM 11909 C CA . ASN A 1 1481 ? -46.389 6.126 -22.979 1.00 83.38 1481 ASN A CA 1
ATOM 11910 C C . ASN A 1 1481 ? -47.306 5.198 -22.156 1.00 83.38 1481 ASN A C 1
ATOM 11912 O O . ASN A 1 1481 ? -47.488 4.022 -22.479 1.00 83.38 1481 ASN A O 1
ATOM 11916 N N . LEU A 1 1482 ? -47.937 5.725 -21.099 1.00 81.94 1482 LEU A N 1
ATOM 11917 C CA . LEU A 1 1482 ? -48.787 4.940 -20.189 1.00 81.94 1482 LEU A CA 1
ATOM 11918 C C . LEU A 1 1482 ? -50.082 4.418 -20.830 1.00 81.94 1482 LEU A C 1
ATOM 11920 O O . LEU A 1 1482 ? -50.588 3.377 -20.404 1.00 81.94 1482 LEU A O 1
ATOM 11924 N N . HIS A 1 1483 ? -50.633 5.119 -21.822 1.00 81.75 1483 HIS A N 1
ATOM 11925 C CA . HIS A 1 1483 ? -51.825 4.667 -22.538 1.00 81.75 1483 HIS A CA 1
ATOM 11926 C C . HIS A 1 1483 ? -51.493 3.458 -23.417 1.00 81.75 1483 HIS A C 1
ATOM 11928 O O . HIS A 1 1483 ? -52.139 2.415 -23.304 1.00 81.75 1483 HIS A O 1
ATOM 11934 N N . LEU A 1 1484 ? -50.416 3.561 -24.200 1.00 83.38 1484 LEU A N 1
ATOM 11935 C CA . LEU A 1 1484 ? -49.902 2.459 -25.016 1.00 83.38 1484 LEU A CA 1
ATOM 11936 C C . LEU A 1 1484 ? -49.467 1.281 -24.138 1.00 83.38 1484 LEU A C 1
ATOM 11938 O O . LEU A 1 1484 ? -49.809 0.136 -24.426 1.00 83.38 1484 LEU A O 1
ATOM 11942 N N . LYS A 1 1485 ? -48.829 1.555 -22.992 1.00 85.56 1485 LYS A N 1
ATOM 11943 C CA . LYS A 1 1485 ? -48.521 0.527 -21.992 1.00 85.56 1485 LYS A CA 1
ATOM 11944 C C . LYS A 1 1485 ? -49.757 -0.274 -21.594 1.00 85.56 1485 LYS A C 1
ATOM 11946 O O . LYS A 1 1485 ? -49.687 -1.495 -21.562 1.00 85.56 1485 LYS A O 1
ATOM 11951 N N . LYS A 1 1486 ? -50.878 0.393 -21.296 1.00 83.25 1486 LYS A N 1
ATOM 11952 C CA . LYS A 1 1486 ? -52.133 -0.276 -20.912 1.00 83.25 1486 LYS A CA 1
ATOM 11953 C C . LYS A 1 1486 ? -52.737 -1.092 -22.060 1.00 83.25 1486 LYS A C 1
ATOM 11955 O O . LYS A 1 1486 ? -53.219 -2.190 -21.811 1.00 83.25 1486 LYS A O 1
ATOM 11960 N N . LEU A 1 1487 ? -52.691 -0.587 -23.295 1.00 83.25 1487 LEU A N 1
ATOM 11961 C CA . LEU A 1 1487 ? -53.209 -1.287 -24.483 1.00 83.25 1487 LEU A CA 1
ATOM 11962 C C . LEU A 1 1487 ? -52.451 -2.589 -24.782 1.00 83.25 1487 LEU A C 1
ATOM 11964 O O . LEU A 1 1487 ? -53.069 -3.603 -25.103 1.00 83.25 1487 LEU A O 1
ATOM 11968 N N . PHE A 1 1488 ? -51.123 -2.564 -24.649 1.00 87.50 1488 PHE A N 1
ATOM 11969 C CA . PHE A 1 1488 ? -50.237 -3.686 -24.981 1.00 87.50 1488 PHE A CA 1
ATOM 11970 C C . PHE A 1 1488 ? -49.775 -4.484 -23.753 1.00 87.50 1488 PHE A C 1
ATOM 11972 O O . PHE A 1 1488 ? -48.922 -5.360 -23.867 1.00 87.50 1488 PHE A O 1
ATOM 11979 N N . GLN A 1 1489 ? -50.338 -4.217 -22.569 1.00 83.88 1489 GLN A N 1
ATOM 11980 C CA . GLN A 1 1489 ? -49.875 -4.790 -21.300 1.00 83.88 1489 GLN A CA 1
ATOM 11981 C C . GLN A 1 1489 ? -49.828 -6.327 -21.306 1.00 83.88 1489 GLN A C 1
ATOM 11983 O O . GLN A 1 1489 ? -48.955 -6.917 -20.676 1.00 83.88 1489 GLN A O 1
ATOM 11988 N N . GLN A 1 1490 ? -50.748 -6.970 -22.029 1.00 81.62 1490 GLN A N 1
ATOM 11989 C CA . GLN A 1 1490 ? -50.874 -8.429 -22.077 1.00 81.62 1490 GLN A CA 1
ATOM 11990 C C . GLN A 1 1490 ? -49.899 -9.117 -23.053 1.00 81.62 1490 GLN A C 1
ATOM 11992 O O . GLN A 1 1490 ? -49.748 -10.331 -22.981 1.00 81.62 1490 GLN A O 1
ATOM 11997 N N . GLU A 1 1491 ? -49.201 -8.377 -23.920 1.00 83.25 1491 GLU A N 1
ATOM 11998 C CA . GLU A 1 1491 ? -48.468 -8.939 -25.072 1.00 83.25 1491 GLU A CA 1
ATOM 11999 C C . GLU A 1 1491 ? -47.016 -9.367 -24.765 1.00 83.25 1491 GLU A C 1
ATOM 12001 O O . GLU A 1 1491 ? -46.282 -9.748 -25.667 1.00 83.25 1491 GLU A O 1
ATOM 12006 N N . LYS A 1 1492 ? -46.569 -9.318 -23.499 1.00 83.88 1492 LYS A N 1
ATOM 12007 C CA . LYS A 1 1492 ? -45.188 -9.664 -23.067 1.00 83.88 1492 LYS A CA 1
ATOM 12008 C C . LYS A 1 1492 ? -44.069 -8.872 -23.767 1.00 83.88 1492 LYS A C 1
ATOM 12010 O O . LYS A 1 1492 ? -42.930 -9.318 -23.785 1.00 83.88 1492 LYS A O 1
ATOM 12015 N N . VAL A 1 1493 ? -44.363 -7.682 -24.288 1.00 87.75 1493 VAL A N 1
ATOM 12016 C CA . VAL A 1 1493 ? -43.418 -6.895 -25.101 1.00 87.75 1493 VAL A CA 1
ATOM 12017 C C . VAL A 1 1493 ? -42.602 -5.859 -24.316 1.00 87.75 1493 VAL A C 1
ATOM 12019 O O . VAL A 1 1493 ? -41.710 -5.234 -24.875 1.00 87.75 1493 VAL A O 1
ATOM 12022 N N . PHE A 1 1494 ? -42.891 -5.615 -23.034 1.00 89.88 1494 PHE A N 1
ATOM 12023 C CA . PHE A 1 1494 ? -42.214 -4.554 -22.276 1.00 89.88 1494 PHE A CA 1
ATOM 12024 C C . PHE A 1 1494 ? -40.986 -5.049 -21.526 1.00 89.88 1494 PHE A C 1
ATOM 12026 O O . PHE A 1 1494 ? -41.030 -6.129 -20.937 1.00 89.88 1494 PHE A O 1
ATOM 12033 N N . VAL A 1 1495 ? -39.944 -4.211 -21.463 1.00 89.88 1495 VAL A N 1
ATOM 12034 C CA . VAL A 1 1495 ? -38.745 -4.459 -20.644 1.00 89.88 1495 VAL A CA 1
ATOM 12035 C C . VAL A 1 1495 ? -39.114 -4.839 -19.206 1.00 89.88 1495 VAL A C 1
ATOM 12037 O O . VAL A 1 1495 ? -39.934 -4.184 -18.551 1.00 89.88 1495 VAL A O 1
ATOM 12040 N N . TRP A 1 1496 ? -38.487 -5.895 -18.694 1.00 88.00 1496 TRP A N 1
ATOM 12041 C CA . TRP A 1 1496 ? -38.609 -6.289 -17.299 1.00 88.00 1496 TRP A CA 1
ATOM 12042 C C . TRP A 1 1496 ? -37.791 -5.360 -16.399 1.00 88.00 1496 TRP A C 1
ATOM 12044 O O . TRP A 1 1496 ? -36.672 -4.953 -16.723 1.00 88.00 1496 TRP A O 1
ATOM 12054 N N . TYR A 1 1497 ? -38.342 -5.056 -15.230 1.00 80.88 1497 TYR A N 1
ATOM 12055 C CA . TYR A 1 1497 ? -37.649 -4.341 -14.170 1.00 80.88 1497 TYR A CA 1
ATOM 12056 C C . TYR A 1 1497 ? -38.068 -4.903 -12.803 1.00 80.88 1497 TYR A C 1
ATOM 12058 O O . TYR A 1 1497 ? -39.234 -5.271 -12.629 1.00 80.88 1497 TYR A O 1
ATOM 12066 N N . PRO A 1 1498 ? -37.153 -4.977 -11.822 1.00 73.88 1498 PRO A N 1
ATOM 12067 C CA . PRO A 1 1498 ? -37.492 -5.457 -10.489 1.00 73.88 1498 PRO A CA 1
ATOM 12068 C C . PRO A 1 1498 ? -38.342 -4.430 -9.730 1.00 73.88 1498 PRO A C 1
ATOM 12070 O O . PRO A 1 1498 ? -38.178 -3.223 -9.903 1.00 73.88 1498 PRO A O 1
ATOM 12073 N N . GLN A 1 1499 ? -39.253 -4.904 -8.871 1.00 68.06 1499 GLN A N 1
ATOM 12074 C CA . GLN A 1 1499 ? -40.144 -4.018 -8.103 1.00 68.06 1499 GLN A CA 1
ATOM 12075 C C . GLN A 1 1499 ? -39.375 -3.146 -7.097 1.00 68.06 1499 GLN A C 1
ATOM 12077 O O . GLN A 1 1499 ? -39.765 -2.005 -6.861 1.00 68.06 1499 GLN A O 1
ATOM 12082 N N . ASN A 1 1500 ? -38.252 -3.648 -6.573 1.00 63.72 1500 ASN A N 1
ATOM 12083 C CA . ASN A 1 1500 ? -37.351 -2.908 -5.691 1.00 63.72 1500 ASN A CA 1
ATOM 12084 C C . ASN A 1 1500 ? -36.097 -2.472 -6.456 1.00 63.72 1500 ASN A C 1
ATOM 12086 O O . ASN A 1 1500 ? -35.078 -3.160 -6.482 1.00 63.72 1500 ASN A O 1
ATOM 12090 N N . LEU A 1 1501 ? -36.210 -1.315 -7.100 1.00 60.34 1501 LEU A N 1
ATOM 12091 C CA . LEU A 1 1501 ? -35.127 -0.582 -7.746 1.00 60.34 1501 LEU A CA 1
ATOM 12092 C C . LEU A 1 1501 ? -34.547 0.400 -6.717 1.00 60.34 1501 LEU A C 1
ATOM 12094 O O . LEU A 1 1501 ? -34.971 1.546 -6.621 1.00 60.34 1501 LEU A O 1
ATOM 12098 N N . ALA A 1 1502 ? -33.636 -0.079 -5.876 1.00 53.62 1502 ALA A N 1
ATOM 12099 C CA . ALA A 1 1502 ? -32.815 0.779 -5.029 1.00 53.62 1502 ALA A CA 1
ATOM 12100 C C . ALA A 1 1502 ? -31.363 0.293 -5.136 1.00 53.62 1502 ALA A C 1
ATOM 12102 O O . ALA A 1 1502 ? -31.120 -0.902 -4.949 1.00 53.62 1502 ALA A O 1
ATOM 12103 N N . PRO A 1 1503 ? -30.394 1.164 -5.479 1.00 49.50 1503 PRO A N 1
ATOM 12104 C CA . PRO A 1 1503 ? -30.491 2.629 -5.480 1.00 49.50 1503 PRO A CA 1
ATOM 12105 C C . PRO A 1 1503 ? -30.848 3.285 -6.829 1.00 49.50 1503 PRO A C 1
ATOM 12107 O O . PRO A 1 1503 ? -31.059 4.492 -6.859 1.00 49.50 1503 PRO A O 1
ATOM 12110 N N . LEU A 1 1504 ? -30.910 2.538 -7.936 1.00 58.22 1504 LEU A N 1
ATOM 12111 C CA . LEU A 1 1504 ? -31.186 3.115 -9.261 1.00 58.22 1504 LEU A CA 1
ATOM 12112 C C . LEU A 1 1504 ? -32.669 3.402 -9.476 1.00 58.22 1504 LEU A C 1
ATOM 12114 O O . LEU A 1 1504 ? -33.526 2.604 -9.115 1.00 58.22 1504 LEU A O 1
ATOM 12118 N N . SER A 1 1505 ? -32.962 4.512 -10.143 1.00 69.00 1505 SER A N 1
ATOM 12119 C CA . SER A 1 1505 ? -34.304 4.860 -10.590 1.00 69.00 1505 SER A CA 1
ATOM 12120 C C . SER A 1 1505 ? -34.732 4.022 -11.798 1.00 69.00 1505 SER A C 1
ATOM 12122 O O . SER A 1 1505 ? -33.925 3.558 -12.608 1.00 69.00 1505 SER A O 1
ATOM 12124 N N . ARG A 1 1506 ? -36.049 3.881 -11.982 1.00 73.56 1506 ARG A N 1
ATOM 12125 C CA . ARG A 1 1506 ? -36.622 3.243 -13.178 1.00 73.56 1506 ARG A CA 1
ATOM 12126 C C . ARG A 1 1506 ? -36.153 3.912 -14.480 1.00 73.56 1506 ARG A C 1
ATOM 12128 O O . ARG A 1 1506 ? -36.022 3.231 -15.491 1.00 73.56 1506 ARG A O 1
ATOM 12135 N N . CYS A 1 1507 ? -35.894 5.221 -14.454 1.00 73.31 1507 CYS A N 1
ATOM 12136 C CA . CYS A 1 1507 ? -35.423 5.980 -15.613 1.00 73.31 1507 CYS A CA 1
ATOM 12137 C C . CYS A 1 1507 ? -34.008 5.571 -16.033 1.00 73.31 1507 CYS A C 1
ATOM 12139 O O . CYS A 1 1507 ? -33.779 5.332 -17.213 1.00 73.31 1507 CYS A O 1
ATOM 12141 N N . GLU A 1 1508 ? -33.089 5.401 -15.082 1.00 74.00 1508 GLU A N 1
ATOM 12142 C CA . GLU A 1 1508 ? -31.714 4.986 -15.386 1.00 74.00 1508 GLU A CA 1
ATOM 12143 C C . GLU A 1 1508 ? -31.672 3.581 -15.992 1.00 74.00 1508 GLU A C 1
ATOM 12145 O O . GLU A 1 1508 ? -30.941 3.340 -16.951 1.00 74.00 1508 GLU A O 1
ATOM 12150 N N . LEU A 1 1509 ? -32.509 2.662 -15.498 1.00 80.06 1509 LEU A N 1
ATOM 12151 C CA . LEU A 1 1509 ? -32.646 1.335 -16.101 1.00 80.06 1509 LEU A CA 1
ATOM 12152 C C . LEU A 1 1509 ? -33.200 1.414 -17.535 1.00 80.06 1509 LEU A C 1
ATOM 12154 O O . LEU A 1 1509 ? -32.749 0.683 -18.415 1.00 80.06 1509 LEU A O 1
ATOM 12158 N N . PHE A 1 1510 ? -34.157 2.306 -17.800 1.00 85.56 1510 PHE A N 1
ATOM 12159 C CA . PHE A 1 1510 ? -34.663 2.517 -19.159 1.00 85.56 1510 PHE A CA 1
ATOM 12160 C C . PHE A 1 1510 ? -33.601 3.116 -20.082 1.00 85.56 1510 PHE A C 1
ATOM 12162 O O . PHE A 1 1510 ? -33.508 2.698 -21.233 1.00 85.56 1510 PHE A O 1
ATOM 12169 N N . ASP A 1 1511 ? -32.749 4.011 -19.586 1.00 80.12 1511 ASP A N 1
ATOM 12170 C CA . ASP A 1 1511 ? -31.618 4.529 -20.357 1.00 80.12 1511 ASP A CA 1
ATOM 12171 C C . ASP A 1 1511 ? -30.584 3.438 -20.664 1.00 80.12 1511 ASP A C 1
ATOM 12173 O O . ASP A 1 1511 ? -30.008 3.421 -21.754 1.00 80.12 1511 ASP A O 1
ATOM 12177 N N . VAL A 1 1512 ? -30.373 2.496 -19.741 1.00 81.31 1512 VAL A N 1
ATOM 12178 C CA . VAL A 1 1512 ? -29.549 1.299 -19.968 1.00 81.31 1512 VAL A CA 1
ATOM 12179 C C . VAL A 1 1512 ? -30.149 0.444 -21.085 1.00 81.31 1512 VAL A C 1
ATOM 12181 O O . VAL A 1 1512 ? -29.456 0.154 -22.059 1.00 81.31 1512 VAL A O 1
ATOM 12184 N N . TYR A 1 1513 ? -31.441 0.112 -21.015 1.00 87.19 1513 TYR A N 1
ATOM 12185 C CA . TYR A 1 1513 ? -32.116 -0.636 -22.081 1.00 87.19 1513 TYR A CA 1
ATOM 12186 C C . TYR A 1 1513 ? -32.075 0.091 -23.431 1.00 87.19 1513 TYR A C 1
ATOM 12188 O O . TYR A 1 1513 ? -31.791 -0.538 -24.453 1.00 87.19 1513 TYR A O 1
ATOM 12196 N N . ARG A 1 1514 ? -32.265 1.417 -23.439 1.00 84.75 1514 ARG A N 1
ATOM 12197 C CA . ARG A 1 1514 ? -32.172 2.247 -24.648 1.00 84.75 1514 ARG A CA 1
ATOM 12198 C C . ARG A 1 1514 ? -30.771 2.186 -25.259 1.00 84.75 1514 ARG A C 1
ATOM 12200 O O . ARG A 1 1514 ? -30.637 2.048 -26.469 1.00 84.75 1514 ARG A O 1
ATOM 12207 N N . LYS A 1 1515 ? -29.721 2.218 -24.430 1.00 81.31 1515 LYS A N 1
ATOM 12208 C CA . LYS A 1 1515 ? -28.320 2.070 -24.868 1.00 81.31 1515 LYS A CA 1
ATOM 12209 C C . LYS A 1 1515 ? -27.988 0.663 -25.379 1.00 81.31 1515 LYS A C 1
ATOM 12211 O O . LYS A 1 1515 ? -27.103 0.534 -26.219 1.00 81.31 1515 LYS A O 1
ATOM 12216 N N . ILE A 1 1516 ? -28.669 -0.376 -24.890 1.00 82.62 1516 ILE A N 1
ATOM 12217 C CA . ILE A 1 1516 ? -28.501 -1.758 -25.379 1.00 82.62 1516 ILE A CA 1
ATOM 12218 C C . ILE A 1 1516 ? -29.229 -1.973 -26.723 1.00 82.62 1516 ILE A C 1
ATOM 12220 O O . ILE A 1 1516 ? -28.785 -2.777 -27.548 1.00 82.62 1516 ILE A O 1
ATOM 12224 N N . GLY A 1 1517 ? -30.303 -1.215 -26.974 1.00 83.25 1517 GLY A N 1
ATOM 12225 C CA . GLY A 1 1517 ? -31.012 -1.170 -28.258 1.00 83.25 1517 GLY A CA 1
ATOM 12226 C C . GLY A 1 1517 ? -32.533 -1.335 -28.178 1.00 83.25 1517 GLY A C 1
ATOM 12227 O O . GLY A 1 1517 ? -33.170 -1.425 -29.223 1.00 83.25 1517 GLY A O 1
ATOM 12228 N N . ALA A 1 1518 ? -33.126 -1.375 -26.980 1.00 88.50 1518 ALA A N 1
ATOM 12229 C CA . ALA A 1 1518 ? -34.581 -1.407 -26.832 1.00 88.50 1518 ALA A CA 1
ATOM 12230 C C . ALA A 1 1518 ? -35.202 -0.063 -27.256 1.00 88.50 1518 ALA A C 1
ATOM 12232 O O . ALA A 1 1518 ? -34.707 1.005 -26.883 1.00 88.50 1518 ALA A O 1
ATOM 12233 N N . ARG A 1 1519 ? -36.302 -0.111 -28.015 1.00 88.25 1519 ARG A N 1
ATOM 12234 C CA . ARG A 1 1519 ? -36.982 1.075 -28.572 1.00 88.25 1519 ARG A CA 1
ATOM 12235 C C . ARG A 1 1519 ? -38.119 1.556 -27.672 1.00 88.25 1519 ARG A C 1
ATOM 12237 O O . ARG A 1 1519 ? -38.689 0.771 -26.915 1.00 88.25 1519 ARG A O 1
ATOM 12244 N N . ASN A 1 1520 ? -38.485 2.833 -27.765 1.00 88.69 1520 ASN A N 1
ATOM 12245 C CA . ASN A 1 1520 ? -39.698 3.341 -27.120 1.00 88.69 1520 ASN A CA 1
ATOM 12246 C C . ASN A 1 1520 ? -40.939 2.772 -27.829 1.00 88.69 1520 ASN A C 1
ATOM 12248 O O . ASN A 1 1520 ? -40.945 2.611 -29.055 1.00 88.69 1520 ASN A O 1
ATOM 12252 N N . ILE A 1 1521 ? -41.999 2.457 -27.075 1.00 88.38 1521 ILE A N 1
ATOM 12253 C CA . ILE A 1 1521 ? -43.225 1.931 -27.691 1.00 88.38 1521 ILE A CA 1
ATOM 12254 C C . ILE A 1 1521 ? -43.929 2.996 -28.539 1.00 88.38 1521 ILE A C 1
ATOM 12256 O O . ILE A 1 1521 ? -44.484 2.664 -29.583 1.00 88.38 1521 ILE A O 1
ATOM 12260 N N . SER A 1 1522 ? -43.873 4.268 -28.132 1.00 81.94 1522 SER A N 1
ATOM 12261 C CA . SER A 1 1522 ? -44.454 5.384 -28.893 1.00 81.94 1522 SER A CA 1
ATOM 12262 C C . SER A 1 1522 ? -43.881 5.512 -30.309 1.00 81.94 1522 SER A C 1
ATOM 12264 O O . SER A 1 1522 ? -44.629 5.753 -31.250 1.00 81.94 1522 SER A O 1
ATOM 12266 N N . GLU A 1 1523 ? -42.581 5.269 -30.472 1.00 82.19 1523 GLU A N 1
ATOM 12267 C CA . GLU A 1 1523 ? -41.862 5.326 -31.753 1.00 82.19 1523 GLU A CA 1
ATOM 12268 C C . GLU A 1 1523 ? -42.106 4.092 -32.639 1.00 82.19 1523 GLU A C 1
ATOM 12270 O O . GLU A 1 1523 ? -41.743 4.086 -33.813 1.00 82.19 1523 GLU A O 1
ATOM 12275 N N . SER A 1 1524 ? -42.696 3.030 -32.083 1.00 85.94 1524 SER A N 1
ATOM 12276 C CA . SER A 1 1524 ? -42.839 1.729 -32.753 1.00 85.94 1524 SER A CA 1
ATOM 12277 C C . SER A 1 1524 ? -44.274 1.419 -33.199 1.00 85.94 1524 SER A C 1
ATOM 12279 O O . SER A 1 1524 ? -44.516 0.368 -33.793 1.00 85.94 1524 SER A O 1
ATOM 12281 N N . ILE A 1 1525 ? -45.231 2.308 -32.915 1.00 84.81 1525 ILE A N 1
ATOM 12282 C CA . ILE A 1 1525 ? -46.655 2.109 -33.202 1.00 84.81 1525 ILE A CA 1
ATOM 12283 C C . ILE A 1 1525 ? -47.100 2.914 -34.424 1.00 84.81 1525 ILE A C 1
ATOM 12285 O O . ILE A 1 1525 ? -46.804 4.097 -34.554 1.00 84.81 1525 ILE A O 1
ATOM 12289 N N . CYS A 1 1526 ? -47.896 2.276 -35.283 1.00 79.75 1526 CYS A N 1
ATOM 12290 C CA . CYS A 1 1526 ? -48.640 2.920 -36.359 1.00 79.75 1526 CYS A CA 1
ATOM 12291 C C . CYS A 1 1526 ? -50.103 3.117 -35.937 1.00 79.75 1526 CYS A C 1
ATOM 12293 O O . CYS A 1 1526 ? -50.745 2.185 -35.448 1.00 79.75 1526 CYS A O 1
ATOM 12295 N N . MET A 1 1527 ? -50.627 4.331 -36.103 1.00 75.00 1527 MET A N 1
ATOM 12296 C CA . MET A 1 1527 ? -52.002 4.686 -35.755 1.00 75.00 1527 MET A CA 1
ATOM 12297 C C . MET A 1 1527 ? -52.855 4.787 -37.025 1.00 75.00 1527 MET A C 1
ATOM 12299 O O . MET A 1 1527 ? -52.513 5.534 -37.937 1.00 75.00 1527 MET A O 1
ATOM 12303 N N . GLU A 1 1528 ? -53.975 4.067 -37.073 1.00 72.44 1528 GLU A N 1
ATOM 12304 C CA . GLU A 1 1528 ? -54.934 4.098 -38.182 1.00 72.44 1528 GLU A CA 1
ATOM 12305 C C . GLU A 1 1528 ? -56.325 4.523 -37.705 1.00 72.44 1528 GLU A C 1
ATOM 12307 O O . GLU A 1 1528 ? -56.883 3.946 -36.764 1.00 72.44 1528 GLU A O 1
ATOM 12312 N N . GLU A 1 1529 ? -56.921 5.486 -38.413 1.00 66.56 1529 GLU A N 1
ATOM 12313 C CA . GLU A 1 1529 ? -58.266 5.995 -38.144 1.00 66.56 1529 GLU A CA 1
ATOM 12314 C C . GLU A 1 1529 ? -59.273 5.601 -39.251 1.00 66.56 1529 GLU A C 1
ATOM 12316 O O . GLU A 1 1529 ? -59.396 6.308 -40.262 1.00 66.56 1529 GLU A O 1
ATOM 12321 N N . PRO A 1 1530 ? -60.051 4.516 -39.092 1.00 62.31 1530 PRO A N 1
ATOM 12322 C CA . PRO A 1 1530 ? -61.007 4.073 -40.110 1.00 62.31 1530 PRO A CA 1
ATOM 12323 C C . PRO A 1 1530 ? -62.083 5.133 -40.418 1.00 62.31 1530 PRO A C 1
ATOM 12325 O O . PRO A 1 1530 ? -62.498 5.898 -39.549 1.00 62.31 1530 PRO A O 1
ATOM 12328 N N . SER A 1 1531 ? -62.545 5.218 -41.669 1.00 58.03 1531 SER A N 1
ATOM 12329 C CA . SER A 1 1531 ? -63.545 6.206 -42.112 1.00 58.03 1531 SER A CA 1
ATOM 12330 C C . SER A 1 1531 ? -64.934 5.956 -41.498 1.00 58.03 1531 SER A C 1
ATOM 12332 O O . SER A 1 1531 ? -65.505 4.889 -41.704 1.00 58.03 1531 SER A O 1
ATOM 12334 N N . LEU A 1 1532 ? -65.516 6.960 -40.827 1.00 58.78 1532 LEU A N 1
ATOM 12335 C CA . LEU A 1 1532 ? -66.844 6.906 -40.173 1.00 58.78 1532 LEU A CA 1
ATOM 12336 C C . LEU A 1 1532 ? -68.053 6.945 -41.140 1.00 58.78 1532 LEU A C 1
ATOM 12338 O O . LEU A 1 1532 ? -69.194 6.881 -40.703 1.00 58.78 1532 LEU A O 1
ATOM 12342 N N . LEU A 1 1533 ? -67.833 7.087 -42.451 1.00 53.44 1533 LEU A N 1
ATOM 12343 C CA . LEU A 1 1533 ? -68.873 7.475 -43.421 1.00 53.44 1533 LEU A CA 1
ATOM 12344 C C . LEU A 1 1533 ? -69.847 6.363 -43.859 1.00 53.44 1533 LEU A C 1
ATOM 12346 O O . LEU A 1 1533 ? -70.806 6.661 -44.568 1.00 53.44 1533 LEU A O 1
ATOM 12350 N N . ASN A 1 1534 ? -69.662 5.110 -43.440 1.00 54.16 1534 ASN A N 1
ATOM 12351 C CA . ASN A 1 1534 ? -70.528 4.012 -43.879 1.00 54.16 1534 ASN A CA 1
ATOM 12352 C C . ASN A 1 1534 ? -71.664 3.753 -42.876 1.00 54.16 1534 ASN A C 1
ATOM 12354 O O . ASN A 1 1534 ? -71.487 3.008 -41.921 1.00 54.16 1534 ASN A O 1
ATOM 12358 N N . GLY A 1 1535 ? -72.844 4.329 -43.129 1.00 54.00 1535 GLY A N 1
ATOM 12359 C CA . GLY A 1 1535 ? -74.107 3.904 -42.501 1.00 54.00 1535 GLY A CA 1
ATOM 12360 C C . GLY A 1 1535 ? -74.440 4.491 -41.123 1.00 54.00 1535 GLY A C 1
ATOM 12361 O O . GLY A 1 1535 ? -75.435 4.081 -40.534 1.00 54.00 1535 GLY A O 1
ATOM 12362 N N . VAL A 1 1536 ? -73.658 5.449 -40.620 1.00 61.22 1536 VAL A N 1
ATOM 12363 C CA . VAL A 1 1536 ? -73.875 6.067 -39.301 1.00 61.22 1536 VAL A CA 1
ATOM 12364 C C . VAL A 1 1536 ? -74.881 7.222 -39.399 1.00 61.22 1536 VAL A C 1
ATOM 12366 O O . VAL A 1 1536 ? -74.708 8.129 -40.216 1.00 61.22 1536 VAL A O 1
ATOM 12369 N N . GLU A 1 1537 ? -75.917 7.226 -38.552 1.00 64.75 1537 GLU A N 1
ATOM 12370 C CA . GLU A 1 1537 ? -76.793 8.394 -38.364 1.00 64.75 1537 GLU A CA 1
ATOM 12371 C C . GLU A 1 1537 ? -75.988 9.541 -37.739 1.00 64.75 1537 GLU A C 1
ATOM 12373 O O . GLU A 1 1537 ? -75.666 9.528 -36.551 1.00 64.75 1537 GLU A O 1
ATOM 12378 N N . LEU A 1 1538 ? -75.655 10.540 -38.554 1.00 73.12 1538 LEU A N 1
ATOM 12379 C CA . LEU A 1 1538 ? -74.968 11.750 -38.121 1.00 73.12 1538 LEU A CA 1
ATOM 12380 C C . LEU A 1 1538 ? -75.992 12.867 -37.944 1.00 73.12 1538 LEU A C 1
ATOM 12382 O O . LEU A 1 1538 ? -76.610 13.311 -38.913 1.00 73.12 1538 LEU A O 1
ATOM 12386 N N . LYS A 1 1539 ? -76.152 13.357 -36.715 1.00 79.19 1539 LYS A N 1
ATOM 12387 C CA . LYS A 1 1539 ? -76.958 14.552 -36.451 1.00 79.19 1539 LYS A CA 1
ATOM 12388 C C . LYS A 1 1539 ? -76.044 15.768 -36.499 1.00 79.19 1539 LYS A C 1
ATOM 12390 O O . LYS A 1 1539 ? -75.099 15.842 -35.724 1.00 79.19 1539 LYS A O 1
ATOM 12395 N N . GLN A 1 1540 ? -76.301 16.716 -37.394 1.00 82.19 1540 GLN A N 1
ATOM 12396 C CA . GLN A 1 1540 ? -75.573 17.985 -37.380 1.00 82.19 1540 GLN A CA 1
ATOM 12397 C C . GLN A 1 1540 ? -75.989 18.795 -36.146 1.00 82.19 1540 GLN A C 1
ATOM 12399 O O . GLN A 1 1540 ? -77.183 18.915 -35.859 1.00 82.19 1540 GLN A O 1
ATOM 12404 N N . VAL A 1 1541 ? -75.014 19.319 -35.406 1.00 80.75 1541 VAL A N 1
ATOM 12405 C CA . VAL A 1 1541 ? -75.240 20.043 -34.148 1.00 80.75 1541 VAL A CA 1
ATOM 12406 C C . VAL A 1 1541 ? -74.559 21.394 -34.205 1.00 80.75 1541 VAL A C 1
ATOM 12408 O O . VAL A 1 1541 ? -73.501 21.545 -34.812 1.00 80.75 1541 VAL A O 1
ATOM 12411 N N . ASP A 1 1542 ? -75.187 22.381 -33.574 1.00 80.25 1542 ASP A N 1
ATOM 12412 C CA . ASP A 1 1542 ? -74.567 23.679 -33.365 1.00 80.25 1542 ASP A CA 1
ATOM 12413 C C . ASP A 1 1542 ? -73.354 23.524 -32.423 1.00 80.25 1542 ASP A C 1
ATOM 12415 O O . ASP A 1 1542 ? -73.532 23.056 -31.290 1.00 80.25 1542 ASP A O 1
ATOM 12419 N N . PRO A 1 1543 ? -72.130 23.899 -32.841 1.00 76.44 1543 PRO A N 1
ATOM 12420 C CA . PRO A 1 1543 ? -70.959 23.874 -31.967 1.00 76.44 1543 PRO A CA 1
ATOM 12421 C C . PRO A 1 1543 ? -71.130 24.681 -30.674 1.00 76.44 1543 PRO A C 1
ATOM 12423 O O . PRO A 1 1543 ? -70.499 24.337 -29.671 1.00 76.44 1543 PRO A O 1
ATOM 12426 N N . GLY A 1 1544 ? -72.017 25.686 -30.657 1.00 76.19 1544 GLY A N 1
ATOM 12427 C CA . GLY A 1 1544 ? -72.379 26.442 -29.456 1.00 76.19 1544 GLY A CA 1
ATOM 12428 C C . GLY A 1 1544 ? -72.971 25.586 -28.328 1.00 76.19 1544 GLY A C 1
ATOM 12429 O O . GLY A 1 1544 ? -72.860 25.957 -27.160 1.00 76.19 1544 GLY A O 1
ATOM 12430 N N . ASN A 1 1545 ? -73.530 24.411 -28.644 1.00 74.69 1545 ASN A N 1
ATOM 12431 C CA . ASN A 1 1545 ? -74.014 23.454 -27.642 1.00 74.69 1545 ASN A CA 1
ATOM 12432 C C . ASN A 1 1545 ? -72.882 22.661 -26.967 1.00 74.69 1545 ASN A C 1
ATOM 12434 O O . ASN A 1 1545 ? -73.094 22.082 -25.903 1.00 74.69 1545 ASN A O 1
ATOM 12438 N N . ILE A 1 1546 ? -71.695 22.606 -27.582 1.00 75.19 1546 ILE A N 1
ATOM 12439 C CA . ILE A 1 1546 ? -70.540 21.842 -27.089 1.00 75.19 1546 ILE A CA 1
ATOM 12440 C C . ILE A 1 1546 ? -69.585 22.761 -26.327 1.00 75.19 1546 ILE A C 1
ATOM 12442 O O . ILE A 1 1546 ? -69.115 22.414 -25.244 1.00 75.19 1546 ILE A O 1
ATOM 12446 N N . CYS A 1 1547 ? -69.279 23.928 -26.894 1.00 79.56 1547 CYS A N 1
ATOM 12447 C CA . CYS A 1 1547 ? -68.359 24.894 -26.306 1.00 79.56 1547 CYS A CA 1
ATOM 12448 C C . CYS A 1 1547 ? -68.708 26.323 -26.727 1.00 79.56 1547 CYS A C 1
ATOM 12450 O O . CYS A 1 1547 ? -69.324 26.556 -27.767 1.00 79.56 1547 CYS A O 1
ATOM 12452 N N . ASN A 1 1548 ? -68.262 27.306 -25.943 1.00 85.62 1548 ASN A N 1
ATOM 12453 C CA . ASN A 1 1548 ? -68.325 28.698 -26.367 1.00 85.62 1548 ASN A CA 1
ATOM 12454 C C . ASN A 1 1548 ? -67.245 28.944 -27.432 1.00 85.62 1548 ASN A C 1
ATOM 12456 O O . ASN A 1 1548 ? -66.089 29.222 -27.112 1.00 85.62 1548 ASN A O 1
ATOM 12460 N N . VAL A 1 1549 ? -67.633 28.814 -28.703 1.00 84.69 1549 VAL A N 1
ATOM 12461 C CA . VAL A 1 1549 ? -66.727 28.878 -29.863 1.00 84.69 1549 VAL A CA 1
ATOM 12462 C C . VAL A 1 1549 ? -65.940 30.188 -29.903 1.00 84.69 1549 VAL A C 1
ATOM 12464 O O . VAL A 1 1549 ? -64.758 30.175 -30.236 1.00 84.69 1549 VAL A O 1
ATOM 12467 N N . LYS A 1 1550 ? -66.554 31.310 -29.505 1.00 86.12 1550 LYS A N 1
ATOM 12468 C CA . LYS A 1 1550 ? -65.886 32.618 -29.449 1.00 86.12 1550 LYS A CA 1
ATOM 12469 C C . LYS A 1 1550 ? -64.739 32.621 -28.438 1.00 86.12 1550 LYS A C 1
ATOM 12471 O O . LYS A 1 1550 ? -63.641 33.074 -28.750 1.00 86.12 1550 LYS A O 1
ATOM 12476 N N . VAL A 1 1551 ? -64.981 32.085 -27.242 1.00 87.12 1551 VAL A N 1
ATOM 12477 C CA . VAL A 1 1551 ? -63.971 31.992 -26.174 1.00 87.12 1551 VAL A CA 1
ATOM 12478 C C . VAL A 1 1551 ? -62.870 30.998 -26.547 1.00 87.12 1551 VAL A C 1
ATOM 12480 O O . VAL A 1 1551 ? -61.693 31.284 -26.343 1.00 87.12 1551 VAL A O 1
ATOM 12483 N N . LEU A 1 1552 ? -63.229 29.864 -27.157 1.00 89.75 1552 LEU A N 1
ATOM 12484 C CA . LEU A 1 1552 ? -62.260 28.894 -27.670 1.00 89.75 1552 LEU A CA 1
ATOM 12485 C C . LEU A 1 1552 ? -61.363 29.513 -28.754 1.00 89.75 1552 LEU A C 1
ATOM 12487 O O . LEU A 1 1552 ? -60.142 29.386 -28.682 1.00 89.75 1552 LEU A O 1
ATOM 12491 N N . ALA A 1 1553 ? -61.949 30.220 -29.723 1.00 89.00 1553 ALA A N 1
ATOM 12492 C CA . ALA A 1 1553 ? -61.206 30.915 -30.770 1.00 89.00 1553 ALA A CA 1
ATOM 12493 C C . ALA A 1 1553 ? -60.259 31.973 -30.182 1.00 89.00 1553 ALA A C 1
ATOM 12495 O O . ALA A 1 1553 ? -59.105 32.051 -30.600 1.00 89.00 1553 ALA A O 1
ATOM 12496 N N . LYS A 1 1554 ? -60.705 32.732 -29.170 1.00 90.00 1554 LYS A N 1
ATOM 12497 C CA . LYS A 1 1554 ? -59.863 33.703 -28.454 1.00 90.00 1554 LYS A CA 1
ATOM 12498 C C . LYS A 1 1554 ? -58.687 33.047 -27.744 1.00 90.00 1554 LYS A C 1
ATOM 12500 O O . LYS A 1 1554 ? -57.556 33.503 -27.908 1.00 90.00 1554 LYS A O 1
ATOM 12505 N N . LEU A 1 1555 ? -58.925 31.963 -27.011 1.00 90.50 1555 LEU A N 1
ATOM 12506 C CA . LEU A 1 1555 ? -57.869 31.221 -26.324 1.00 90.50 1555 LEU A CA 1
ATOM 12507 C C . LEU A 1 1555 ? -56.829 30.680 -27.314 1.00 90.50 1555 LEU A C 1
ATOM 12509 O O . LEU A 1 1555 ? -55.631 30.830 -27.086 1.00 90.50 1555 LEU A O 1
ATOM 12513 N N . ILE A 1 1556 ? -57.280 30.103 -28.433 1.00 90.75 1556 ILE A N 1
ATOM 12514 C CA . ILE A 1 1556 ? -56.394 29.580 -29.478 1.00 90.75 1556 ILE A CA 1
ATOM 12515 C C . ILE A 1 1556 ? -55.589 30.712 -30.122 1.00 90.75 1556 ILE A C 1
ATOM 12517 O O . ILE A 1 1556 ? -54.372 30.600 -30.188 1.00 90.75 1556 ILE A O 1
ATOM 12521 N N . LEU A 1 1557 ? -56.215 31.818 -30.543 1.00 89.56 1557 LEU A N 1
ATOM 12522 C CA . LEU A 1 1557 ? -55.488 32.958 -31.125 1.00 89.56 1557 LEU A CA 1
ATOM 12523 C C . LEU A 1 1557 ? -54.430 33.509 -30.167 1.00 89.56 1557 LEU A C 1
ATOM 12525 O O . LEU A 1 1557 ? -53.309 33.771 -30.591 1.00 89.56 1557 LEU A O 1
ATOM 12529 N N . SER A 1 1558 ? -54.770 33.609 -28.882 1.00 88.12 1558 SER A N 1
ATOM 12530 C CA . SER A 1 1558 ? -53.866 34.100 -27.836 1.00 88.12 1558 SER A CA 1
ATOM 12531 C C . SER A 1 1558 ? -52.717 33.139 -27.536 1.00 88.12 1558 SER A C 1
ATOM 12533 O O . SER A 1 1558 ? -51.648 33.563 -27.110 1.00 88.12 1558 SER A O 1
ATOM 12535 N N . PHE A 1 1559 ? -52.925 31.836 -27.737 1.00 90.19 1559 PHE A N 1
ATOM 12536 C CA . PHE A 1 1559 ? -51.855 30.846 -27.674 1.00 90.19 1559 PHE A CA 1
ATOM 12537 C C . PHE A 1 1559 ? -50.967 30.899 -28.920 1.00 90.19 1559 PHE A C 1
ATOM 12539 O O . PHE A 1 1559 ? -49.748 30.863 -28.808 1.00 90.19 1559 PHE A O 1
ATOM 12546 N N . LEU A 1 1560 ? -51.555 31.024 -30.111 1.00 88.50 1560 LEU A N 1
ATOM 12547 C CA . LEU A 1 1560 ? -50.808 31.080 -31.370 1.00 88.50 1560 LEU A CA 1
ATOM 12548 C C . LEU A 1 1560 ? -49.997 32.380 -31.530 1.00 88.50 1560 LEU A C 1
ATOM 12550 O O . LEU A 1 1560 ? -49.020 32.388 -32.279 1.00 88.50 1560 LEU A O 1
ATOM 12554 N N . SER A 1 1561 ? -50.376 33.463 -30.843 1.00 84.88 1561 SER A N 1
ATOM 12555 C CA . SER A 1 1561 ? -49.608 34.716 -30.760 1.00 84.88 1561 SER A CA 1
ATOM 12556 C C . SER A 1 1561 ? -48.461 34.664 -29.744 1.00 84.88 1561 SER A C 1
ATOM 12558 O O . SER A 1 1561 ? -47.691 35.619 -29.649 1.00 84.88 1561 SER A O 1
ATOM 12560 N N . SER A 1 1562 ? -48.304 33.572 -28.985 1.00 81.81 1562 SER A N 1
ATOM 12561 C CA . SER A 1 1562 ? -47.241 33.483 -27.989 1.00 81.81 1562 SER A CA 1
ATOM 12562 C C . SER A 1 1562 ? -45.853 33.580 -28.636 1.00 81.81 1562 SER A C 1
ATOM 12564 O O . SER A 1 1562 ? -45.580 33.065 -29.728 1.00 81.81 1562 SER A O 1
ATOM 12566 N N . SER A 1 1563 ? -44.919 34.194 -27.909 1.00 72.12 1563 SER A N 1
ATOM 12567 C CA . SER A 1 1563 ? -43.527 34.353 -28.349 1.00 72.12 1563 SER A CA 1
ATOM 12568 C C . SER A 1 1563 ? -42.806 33.023 -28.606 1.00 72.12 1563 SER A C 1
ATOM 12570 O O . SER A 1 1563 ? -41.789 33.004 -29.305 1.00 72.12 1563 SER A O 1
ATOM 12572 N N . SER A 1 1564 ? -43.330 31.914 -28.071 1.00 70.81 1564 SER A N 1
ATOM 12573 C CA . SER A 1 1564 ? -42.805 30.565 -28.278 1.00 70.81 1564 SER A CA 1
ATOM 12574 C C . SER A 1 1564 ? -43.128 29.981 -29.657 1.00 70.81 1564 SER A C 1
ATOM 12576 O O . SER A 1 1564 ? -42.304 29.234 -30.171 1.00 70.81 1564 SER A O 1
ATOM 12578 N N . LEU A 1 1565 ? -44.270 30.326 -30.265 1.00 76.81 1565 LEU A N 1
ATOM 12579 C CA . LEU A 1 1565 ? -44.716 29.761 -31.549 1.00 76.81 1565 LEU A CA 1
ATOM 12580 C C . LEU A 1 1565 ? -44.288 30.594 -32.764 1.00 76.81 1565 LEU A C 1
ATOM 12582 O O . LEU A 1 1565 ? -44.061 30.035 -33.833 1.00 76.81 1565 LEU A O 1
ATOM 12586 N N . LYS A 1 1566 ? -44.168 31.924 -32.607 1.00 74.31 1566 LYS A N 1
ATOM 12587 C CA . LYS A 1 1566 ? -43.780 32.872 -33.679 1.00 74.31 1566 LYS A CA 1
ATOM 12588 C C . LYS A 1 1566 ? -44.583 32.690 -34.978 1.00 74.31 1566 LYS A C 1
ATOM 12590 O O . LYS A 1 1566 ? -44.032 32.718 -36.077 1.00 74.31 1566 LYS A O 1
ATOM 12595 N N . MET A 1 1567 ? -45.889 32.475 -34.856 1.00 82.81 1567 MET A N 1
ATOM 12596 C CA . MET A 1 1567 ? -46.758 32.207 -35.999 1.00 82.81 1567 MET A CA 1
ATOM 12597 C C . MET A 1 1567 ? -47.263 33.513 -36.626 1.00 82.81 1567 MET A C 1
ATOM 12599 O O . MET A 1 1567 ? -47.806 34.369 -35.928 1.00 82.81 1567 MET A O 1
ATOM 12603 N N . GLU A 1 1568 ? -47.107 33.653 -37.945 1.00 83.38 1568 GLU A N 1
ATOM 12604 C CA . GLU A 1 1568 ? -47.545 34.829 -38.715 1.00 83.38 1568 GLU A CA 1
ATOM 12605 C C . GLU A 1 1568 ? -49.062 35.084 -38.579 1.00 83.38 1568 GLU A C 1
ATOM 12607 O O . GLU A 1 1568 ? -49.835 34.120 -38.658 1.00 83.38 1568 GLU A O 1
ATOM 12612 N N . PRO A 1 1569 ? -49.528 36.347 -38.466 1.00 82.00 1569 PRO A N 1
ATOM 12613 C CA . PRO A 1 1569 ? -50.943 36.672 -38.248 1.00 82.00 1569 PRO A CA 1
ATOM 12614 C C . PRO A 1 1569 ? -51.904 36.001 -39.239 1.00 82.00 1569 PRO A C 1
ATOM 12616 O O . PRO A 1 1569 ? -52.929 35.451 -38.840 1.00 82.00 1569 PRO A O 1
ATOM 12619 N N . ASN A 1 1570 ? -51.552 35.959 -40.529 1.00 83.31 1570 ASN A N 1
ATOM 12620 C CA . ASN A 1 1570 ? -52.377 35.313 -41.558 1.00 83.31 1570 ASN A CA 1
ATOM 12621 C C . ASN A 1 1570 ? -52.530 33.805 -41.323 1.00 83.31 1570 ASN A C 1
ATOM 12623 O O . ASN A 1 1570 ? -53.634 33.283 -41.454 1.00 83.31 1570 ASN A O 1
ATOM 12627 N N . LYS A 1 1571 ? -51.455 33.120 -40.911 1.00 83.88 1571 LYS A N 1
ATOM 12628 C CA . LYS A 1 1571 ? -51.507 31.693 -40.579 1.00 83.88 1571 LYS A CA 1
ATOM 12629 C C . LYS A 1 1571 ? -52.352 31.447 -39.329 1.00 83.88 1571 LYS A C 1
ATOM 12631 O O . LYS A 1 1571 ? -53.105 30.479 -39.292 1.00 83.88 1571 LYS A O 1
ATOM 12636 N N . ARG A 1 1572 ? -52.253 32.310 -38.304 1.00 86.06 1572 ARG A N 1
ATOM 12637 C CA . ARG A 1 1572 ? -53.072 32.198 -37.076 1.00 86.06 1572 ARG A CA 1
ATOM 12638 C C . ARG A 1 1572 ? -54.557 32.296 -37.401 1.00 86.06 1572 ARG A C 1
ATOM 12640 O O . ARG A 1 1572 ? -55.347 31.455 -36.973 1.00 86.06 1572 ARG A O 1
ATOM 12647 N N . ARG A 1 1573 ? -54.913 33.294 -38.214 1.00 86.12 1573 ARG A N 1
ATOM 12648 C CA . ARG A 1 1573 ? -56.277 33.505 -38.711 1.00 86.12 1573 ARG A CA 1
ATOM 12649 C C . ARG A 1 1573 ? -56.750 32.329 -39.552 1.00 86.12 1573 ARG A C 1
ATOM 12651 O O . ARG A 1 1573 ? -57.863 31.878 -39.343 1.00 86.12 1573 ARG A O 1
ATOM 12658 N N . GLU A 1 1574 ? -55.916 31.786 -40.436 1.00 84.00 1574 GLU A N 1
ATOM 12659 C CA . GLU A 1 1574 ? -56.245 30.609 -41.251 1.00 84.00 1574 GLU A CA 1
ATOM 12660 C C . GLU A 1 1574 ? -56.500 29.357 -40.397 1.00 84.00 1574 GLU A C 1
ATOM 12662 O O . GLU A 1 1574 ? -57.494 28.661 -40.605 1.00 84.00 1574 GLU A O 1
ATOM 12667 N N . ALA A 1 1575 ? -55.662 29.101 -39.389 1.00 84.38 1575 ALA A N 1
ATOM 12668 C CA . ALA A 1 1575 ? -55.827 27.966 -38.483 1.00 84.38 1575 ALA A CA 1
ATOM 12669 C C . ALA A 1 1575 ? -57.156 28.042 -37.712 1.00 84.38 1575 ALA A C 1
ATOM 12671 O O . ALA A 1 1575 ? -57.888 27.054 -37.603 1.00 84.38 1575 ALA A O 1
ATOM 12672 N N . VAL A 1 1576 ? -57.511 29.236 -37.234 1.00 86.94 1576 VAL A N 1
ATOM 12673 C CA . VAL A 1 1576 ? -58.775 29.474 -36.526 1.00 86.94 1576 VAL A CA 1
ATOM 12674 C C . VAL A 1 1576 ? -59.958 29.522 -37.488 1.00 86.94 1576 VAL A C 1
ATOM 12676 O O . VAL A 1 1576 ? -61.018 28.999 -37.166 1.00 86.94 1576 VAL A O 1
ATOM 12679 N N . GLN A 1 1577 ? -59.788 30.025 -38.709 1.00 83.69 1577 GLN A N 1
ATOM 12680 C CA . GLN A 1 1577 ? -60.803 29.934 -39.758 1.00 83.69 1577 GLN A CA 1
ATOM 12681 C C . GLN A 1 1577 ? -61.116 28.470 -40.097 1.00 83.69 1577 GLN A C 1
ATOM 12683 O O . GLN A 1 1577 ? -62.276 28.118 -40.300 1.00 83.69 1577 GLN A O 1
ATOM 12688 N N . GLY A 1 1578 ? -60.104 27.597 -40.098 1.00 82.69 1578 GLY A N 1
ATOM 12689 C CA . GLY A 1 1578 ? -60.270 26.154 -40.253 1.00 82.69 1578 GLY A CA 1
ATOM 12690 C C . GLY A 1 1578 ? -61.150 25.531 -39.167 1.00 82.69 1578 GLY A C 1
ATOM 12691 O O . GLY A 1 1578 ? -61.968 24.670 -39.484 1.00 82.69 1578 GLY A O 1
ATOM 12692 N N . LEU A 1 1579 ? -61.028 26.002 -37.919 1.00 85.19 1579 LEU A N 1
ATOM 12693 C CA . LEU A 1 1579 ? -61.905 25.631 -36.803 1.00 85.19 1579 LEU A CA 1
ATOM 12694 C C . LEU A 1 1579 ? -63.329 26.181 -36.986 1.00 85.19 1579 LEU A C 1
ATOM 12696 O O . LEU A 1 1579 ? -64.298 25.449 -36.801 1.00 85.19 1579 LEU A O 1
ATOM 12700 N N . LEU A 1 1580 ? -63.465 27.457 -37.361 1.00 84.44 1580 LEU A N 1
ATOM 12701 C CA . LEU A 1 1580 ? -64.763 28.123 -37.541 1.00 84.44 1580 LEU A CA 1
ATOM 12702 C C . LEU A 1 1580 ? -65.576 27.534 -38.703 1.00 84.44 1580 LEU A C 1
ATOM 12704 O O . LEU A 1 1580 ? -66.802 27.533 -38.659 1.00 84.44 1580 LEU A O 1
ATOM 12708 N N . ASN A 1 1581 ? -64.902 26.992 -39.718 1.00 84.50 1581 ASN A N 1
ATOM 12709 C CA . ASN A 1 1581 ? -65.530 26.345 -40.868 1.00 84.50 1581 ASN A CA 1
ATOM 12710 C C . ASN A 1 1581 ? -65.960 24.886 -40.595 1.00 84.50 1581 ASN A C 1
ATOM 12712 O O . ASN A 1 1581 ? -66.432 24.208 -41.513 1.00 84.50 1581 ASN A O 1
ATOM 12716 N N . LEU A 1 1582 ? -65.772 24.364 -39.375 1.00 85.12 1582 LEU A N 1
ATOM 12717 C CA . LEU A 1 1582 ? -66.121 22.982 -39.054 1.00 85.12 1582 LEU A CA 1
ATOM 12718 C C . LEU A 1 1582 ? -67.626 22.756 -38.962 1.00 85.12 1582 LEU A C 1
ATOM 12720 O O . LEU A 1 1582 ? -68.357 23.448 -38.259 1.00 85.12 1582 LEU A O 1
ATOM 12724 N N . SER A 1 1583 ? -68.068 21.679 -39.601 1.00 83.44 1583 SER A N 1
ATOM 12725 C CA . SER A 1 1583 ? -69.400 21.115 -39.406 1.00 83.44 1583 SER A CA 1
ATOM 12726 C C . SER A 1 1583 ? -69.352 20.074 -38.286 1.00 83.44 1583 SER A C 1
ATOM 12728 O O . SER A 1 1583 ? -68.687 19.044 -38.432 1.00 83.44 1583 SER A O 1
ATOM 12730 N N . PHE A 1 1584 ? -70.042 20.327 -37.174 1.00 85.69 1584 PHE A N 1
ATOM 12731 C CA . PHE A 1 1584 ? -70.089 19.415 -36.030 1.00 85.69 1584 PHE A CA 1
ATOM 12732 C C . PHE A 1 1584 ? -71.203 18.378 -36.198 1.00 85.69 1584 PHE A C 1
ATOM 12734 O O . PHE A 1 1584 ? -72.351 18.717 -36.491 1.00 85.69 1584 PHE A O 1
ATOM 12741 N N . PHE A 1 1585 ? -70.857 17.108 -35.998 1.00 84.88 1585 PHE A N 1
ATOM 12742 C CA . PHE A 1 1585 ? -71.763 15.971 -36.080 1.00 84.88 1585 PHE A CA 1
ATOM 12743 C C . PHE A 1 1585 ? -71.714 15.141 -34.803 1.00 84.88 1585 PHE A C 1
ATOM 12745 O O . PHE A 1 1585 ? -70.649 14.722 -34.350 1.00 84.88 1585 PHE A O 1
ATOM 12752 N N . GLU A 1 1586 ? -72.892 14.853 -34.271 1.00 81.81 1586 GLU A N 1
ATOM 12753 C CA . GLU A 1 1586 ? -73.103 13.922 -33.175 1.00 81.81 1586 GLU A CA 1
ATOM 12754 C C . GLU A 1 1586 ? -73.376 12.507 -33.703 1.00 81.81 1586 GLU A C 1
ATOM 12756 O O . GLU A 1 1586 ? -74.159 12.320 -34.639 1.00 81.81 1586 GLU A O 1
ATOM 12761 N N . THR A 1 1587 ? -72.750 11.510 -33.072 1.00 79.75 1587 THR A N 1
ATOM 12762 C CA . THR A 1 1587 ? -72.970 10.075 -33.307 1.00 79.75 1587 THR A CA 1
ATOM 12763 C C . THR A 1 1587 ? -73.189 9.326 -31.990 1.00 79.75 1587 THR A C 1
ATOM 12765 O O . THR A 1 1587 ? -72.684 9.714 -30.937 1.00 79.75 1587 THR A O 1
ATOM 12768 N N . LYS A 1 1588 ? -73.939 8.220 -32.029 1.00 73.50 1588 LYS A N 1
ATOM 12769 C CA . LYS A 1 1588 ? -74.048 7.279 -30.900 1.00 73.50 1588 LYS A CA 1
ATOM 12770 C C . LYS A 1 1588 ? -72.953 6.204 -30.909 1.00 73.50 1588 LYS A C 1
ATOM 12772 O O . LYS A 1 1588 ? -72.836 5.471 -29.930 1.00 73.50 1588 LYS A O 1
ATOM 12777 N N . GLU A 1 1589 ? -72.184 6.083 -31.991 1.00 73.75 1589 GLU A N 1
ATOM 12778 C CA . GLU A 1 1589 ? -71.195 5.017 -32.176 1.00 73.75 1589 GLU A CA 1
ATOM 12779 C C . GLU A 1 1589 ? -69.800 5.344 -31.616 1.00 73.75 1589 GLU A C 1
ATOM 12781 O O . GLU A 1 1589 ? -69.391 6.500 -31.496 1.00 73.75 1589 GLU A O 1
ATOM 12786 N N . ALA A 1 1590 ? -69.050 4.284 -31.292 1.00 74.62 1590 ALA A N 1
ATOM 12787 C CA . ALA A 1 1590 ? -67.667 4.328 -30.816 1.00 74.62 1590 ALA A CA 1
ATOM 12788 C C . ALA A 1 1590 ? -66.717 4.971 -31.851 1.00 74.62 1590 ALA A C 1
ATOM 12790 O O . ALA A 1 1590 ? -66.553 4.424 -32.944 1.00 74.62 1590 ALA A O 1
ATOM 12791 N N . VAL A 1 1591 ? -66.038 6.076 -31.515 1.00 76.75 1591 VAL A N 1
ATOM 12792 C CA . VAL A 1 1591 ? -65.044 6.706 -32.404 1.00 76.75 1591 VAL A CA 1
ATOM 12793 C C . VAL A 1 1591 ? -63.697 6.030 -32.160 1.00 76.75 1591 VAL A C 1
ATOM 12795 O O . VAL A 1 1591 ? -62.858 6.492 -31.388 1.00 76.75 1591 VAL A O 1
ATOM 12798 N N . ASN A 1 1592 ? -63.522 4.868 -32.785 1.00 78.44 1592 ASN A N 1
ATOM 12799 C CA . ASN A 1 1592 ? -62.375 4.001 -32.538 1.00 78.44 1592 ASN A CA 1
ATOM 12800 C C . ASN A 1 1592 ? -61.147 4.366 -33.382 1.00 78.44 1592 ASN A C 1
ATOM 12802 O O . ASN A 1 1592 ? -61.254 4.619 -34.581 1.00 78.44 1592 ASN A O 1
ATOM 12806 N N . VAL A 1 1593 ? -59.975 4.255 -32.758 1.00 77.56 1593 VAL A N 1
ATOM 12807 C CA . VAL A 1 1593 ? -58.650 4.326 -33.383 1.00 77.56 1593 VAL A CA 1
ATOM 12808 C C . VAL A 1 1593 ? -57.920 3.002 -33.175 1.00 77.56 1593 VAL A C 1
ATOM 12810 O O . VAL A 1 1593 ? -58.001 2.398 -32.103 1.00 77.56 1593 VAL A O 1
ATOM 12813 N N . SER A 1 1594 ? -57.231 2.535 -34.212 1.00 83.44 1594 SER A N 1
ATOM 12814 C CA . SER A 1 1594 ? -56.432 1.306 -34.203 1.00 83.44 1594 SER A CA 1
ATOM 12815 C C . SER A 1 1594 ? -54.952 1.640 -34.031 1.00 83.44 1594 SER A C 1
ATOM 12817 O O . SER A 1 1594 ? -54.410 2.434 -34.790 1.00 83.44 1594 SER A O 1
ATOM 12819 N N . TYR A 1 1595 ? -54.292 1.005 -33.066 1.00 85.06 1595 TYR A N 1
ATOM 12820 C CA . TYR A 1 1595 ? -52.847 1.056 -32.851 1.00 85.06 1595 TYR A CA 1
ATOM 12821 C C . TYR A 1 1595 ? -52.239 -0.285 -33.247 1.00 85.06 1595 TYR A C 1
ATOM 12823 O O . TYR A 1 1595 ? -52.590 -1.306 -32.655 1.00 85.06 1595 TYR A O 1
ATOM 12831 N N . SER A 1 1596 ? -51.334 -0.281 -34.218 1.00 88.00 1596 SER A N 1
ATOM 12832 C CA . SER A 1 1596 ? -50.647 -1.465 -34.734 1.00 88.00 1596 SER A CA 1
ATOM 12833 C C . SER A 1 1596 ? -49.163 -1.421 -34.363 1.00 88.00 1596 SER A C 1
ATOM 12835 O O . SER A 1 1596 ? -48.474 -0.459 -34.690 1.00 88.00 1596 SER A O 1
ATOM 12837 N N . LEU A 1 1597 ? -48.674 -2.457 -33.677 1.00 89.06 1597 LEU A N 1
ATOM 12838 C CA . LEU A 1 1597 ? -47.271 -2.641 -33.291 1.00 89.06 1597 LEU A CA 1
ATOM 12839 C C . LEU A 1 1597 ? -46.656 -3.769 -34.126 1.00 89.06 1597 LEU A C 1
ATOM 12841 O O . LEU A 1 1597 ? -47.138 -4.901 -34.068 1.00 89.06 1597 LEU A O 1
ATOM 12845 N N . SER A 1 1598 ? -45.595 -3.470 -34.872 1.00 85.81 1598 SER A N 1
ATOM 12846 C CA . SER A 1 1598 ? -44.898 -4.451 -35.715 1.00 85.81 1598 SER A CA 1
ATOM 12847 C C . SER A 1 1598 ? -43.715 -5.075 -34.977 1.00 85.81 1598 SER A C 1
ATOM 12849 O O . SER A 1 1598 ? -42.819 -4.361 -34.522 1.00 85.81 1598 SER A O 1
ATOM 12851 N N . LEU A 1 1599 ? -43.690 -6.404 -34.902 1.00 86.44 1599 LEU A N 1
ATOM 12852 C CA . LEU A 1 1599 ? -42.585 -7.183 -34.343 1.00 86.44 1599 LEU A CA 1
ATOM 12853 C C . LEU A 1 1599 ? -41.587 -7.596 -35.437 1.00 86.44 1599 LEU A C 1
ATOM 12855 O O . LEU A 1 1599 ? -41.925 -7.675 -36.618 1.00 86.44 1599 LEU A O 1
ATOM 12859 N N . SER A 1 1600 ? -40.360 -7.911 -35.039 1.00 80.94 1600 SER A N 1
ATOM 12860 C CA . SER A 1 1600 ? -39.249 -8.369 -35.880 1.00 80.94 1600 SER A CA 1
ATOM 12861 C C . SER A 1 1600 ? -39.563 -9.668 -36.630 1.00 80.94 1600 SER A C 1
ATOM 12863 O O . SER A 1 1600 ? -39.068 -9.886 -37.733 1.00 80.94 1600 SER A O 1
ATOM 12865 N N . SER A 1 1601 ? -40.459 -10.490 -36.076 1.00 79.62 1601 SER A N 1
ATOM 12866 C CA . SER A 1 1601 ? -41.008 -11.691 -36.719 1.00 79.62 1601 SER A CA 1
ATOM 12867 C C . SER A 1 1601 ? -41.938 -11.400 -37.907 1.00 79.62 1601 SER A C 1
ATOM 12869 O O . SER A 1 1601 ? -42.310 -12.323 -38.629 1.00 79.62 1601 SER A O 1
ATOM 12871 N N . GLY A 1 1602 ? -42.347 -10.142 -38.104 1.00 77.50 1602 GLY A N 1
ATOM 12872 C CA . GLY A 1 1602 ? -43.364 -9.728 -39.074 1.00 77.50 1602 GLY A CA 1
ATOM 12873 C C . GLY A 1 1602 ? -44.800 -9.785 -38.541 1.00 77.50 1602 GLY A C 1
ATOM 12874 O O . GLY A 1 1602 ? -45.720 -9.354 -39.234 1.00 77.50 1602 GLY A O 1
ATOM 12875 N N . ALA A 1 1603 ? -45.018 -10.281 -37.317 1.00 83.00 1603 ALA A N 1
ATOM 12876 C CA . ALA A 1 1603 ? -46.326 -10.240 -36.670 1.00 83.00 1603 ALA A CA 1
ATOM 12877 C C . ALA A 1 1603 ? -46.720 -8.796 -36.313 1.00 83.00 1603 ALA A C 1
ATOM 12879 O O . ALA A 1 1603 ? -45.910 -8.034 -35.784 1.00 83.00 1603 ALA A O 1
ATOM 12880 N N . ILE A 1 1604 ? -47.978 -8.435 -36.575 1.00 85.75 1604 ILE A N 1
ATOM 12881 C CA . ILE A 1 1604 ? -48.536 -7.118 -36.249 1.00 85.75 1604 ILE A CA 1
ATOM 12882 C C . ILE A 1 1604 ? -49.605 -7.300 -35.174 1.00 85.75 1604 ILE A C 1
ATOM 12884 O O . ILE A 1 1604 ? -50.585 -8.017 -35.376 1.00 85.75 1604 ILE A O 1
ATOM 12888 N N . ILE A 1 1605 ? -49.423 -6.642 -34.031 1.00 85.88 1605 ILE A N 1
ATOM 12889 C CA . ILE A 1 1605 ? -50.394 -6.632 -32.937 1.00 85.88 1605 ILE A CA 1
ATOM 12890 C C . ILE A 1 1605 ? -51.238 -5.367 -33.056 1.00 85.88 1605 ILE A C 1
ATOM 12892 O O . ILE A 1 1605 ? -50.726 -4.267 -32.860 1.00 85.88 1605 ILE A O 1
ATOM 12896 N N . THR A 1 1606 ? -52.538 -5.514 -33.316 1.00 86.12 1606 THR A N 1
ATOM 12897 C CA . THR A 1 1606 ? -53.464 -4.377 -33.418 1.00 86.12 1606 THR A CA 1
ATOM 12898 C C . THR A 1 1606 ? -54.391 -4.298 -32.203 1.00 86.12 1606 THR A C 1
ATOM 12900 O O . THR A 1 1606 ? -55.080 -5.262 -31.864 1.00 86.12 1606 THR A O 1
ATOM 12903 N N . LYS A 1 1607 ? -54.458 -3.130 -31.555 1.00 84.62 1607 LYS A N 1
ATOM 12904 C CA . LYS A 1 1607 ? -55.383 -2.820 -30.452 1.00 84.62 1607 LYS A CA 1
ATOM 12905 C C . LYS A 1 1607 ? -56.260 -1.626 -30.818 1.00 84.62 1607 LYS A C 1
ATOM 12907 O O . LYS A 1 1607 ? -55.780 -0.674 -31.419 1.00 84.62 1607 LYS A O 1
ATOM 12912 N N . LYS A 1 1608 ? -57.544 -1.662 -30.454 1.00 82.31 1608 LYS A N 1
ATOM 12913 C CA . LYS A 1 1608 ? -58.491 -0.560 -30.698 1.00 82.31 1608 LYS A CA 1
ATOM 12914 C C . LYS A 1 1608 ? -58.762 0.216 -29.410 1.00 82.31 1608 LYS A C 1
ATOM 12916 O O . LYS A 1 1608 ? -58.917 -0.401 -28.358 1.00 82.31 1608 LYS A O 1
ATOM 12921 N N . ALA A 1 1609 ? -58.862 1.539 -29.502 1.00 82.38 1609 ALA A N 1
ATOM 12922 C CA . ALA A 1 1609 ? -59.266 2.410 -28.401 1.00 82.38 1609 ALA A CA 1
ATOM 12923 C C . ALA A 1 1609 ? -60.325 3.420 -28.860 1.00 82.38 1609 ALA A C 1
ATOM 12925 O O . ALA A 1 1609 ? -60.215 3.974 -29.951 1.00 82.38 1609 ALA A O 1
ATOM 12926 N N . ASP A 1 1610 ? -61.324 3.682 -28.017 1.00 81.62 1610 ASP A N 1
ATOM 12927 C CA . ASP A 1 1610 ? -62.342 4.708 -28.264 1.00 81.62 1610 ASP A CA 1
ATOM 12928 C C . ASP A 1 1610 ? -61.826 6.091 -27.837 1.00 81.62 1610 ASP A C 1
ATOM 12930 O O . ASP A 1 1610 ? -61.534 6.316 -26.654 1.00 81.62 1610 ASP A O 1
ATOM 12934 N N . ARG A 1 1611 ? -61.708 7.001 -28.808 1.00 80.81 1611 ARG A N 1
ATOM 12935 C CA . ARG A 1 1611 ? -61.241 8.384 -28.636 1.00 80.81 1611 ARG A CA 1
ATOM 12936 C C . ARG A 1 1611 ? -62.389 9.378 -28.472 1.00 80.81 1611 ARG A C 1
ATOM 12938 O O . ARG A 1 1611 ? -62.117 10.535 -28.182 1.00 80.81 1611 ARG A O 1
ATOM 12945 N N . MET A 1 1612 ? -63.651 8.950 -28.594 1.00 81.19 1612 MET A N 1
ATOM 12946 C CA . MET A 1 1612 ? -64.884 9.740 -28.400 1.00 81.19 1612 MET A CA 1
ATOM 12947 C C . MET A 1 1612 ? -65.119 10.911 -29.370 1.00 81.19 1612 MET A C 1
ATOM 12949 O O . MET A 1 1612 ? -66.265 11.226 -29.687 1.00 81.19 1612 MET A O 1
ATOM 12953 N N . VAL A 1 1613 ? -64.058 11.557 -29.843 1.00 84.69 1613 VAL A N 1
ATOM 12954 C CA . VAL A 1 1613 ? -64.084 12.709 -30.741 1.00 84.69 1613 VAL A CA 1
ATOM 12955 C C . VAL A 1 1613 ? -63.078 12.536 -31.872 1.00 84.69 1613 VAL A C 1
ATOM 12957 O O . VAL A 1 1613 ? -62.087 11.817 -31.736 1.00 84.69 1613 VAL A O 1
ATOM 12960 N N . ARG A 1 1614 ? -63.329 13.203 -33.000 1.00 81.06 1614 ARG A N 1
ATOM 12961 C CA . ARG A 1 1614 ? -62.422 13.202 -34.151 1.00 81.06 1614 ARG A CA 1
ATOM 12962 C C . ARG A 1 1614 ? -62.597 14.447 -35.007 1.00 81.06 1614 ARG A C 1
ATOM 12964 O O . ARG A 1 1614 ? -63.706 14.742 -35.445 1.00 81.06 1614 ARG A O 1
ATOM 12971 N N . TRP A 1 1615 ? -61.492 15.096 -35.359 1.00 83.19 1615 TRP A N 1
ATOM 12972 C CA . TRP A 1 1615 ? -61.454 16.100 -36.421 1.00 83.19 1615 TRP A CA 1
ATOM 12973 C C . TRP A 1 1615 ? -61.014 15.443 -37.733 1.00 83.19 1615 TRP A C 1
ATOM 12975 O O . TRP A 1 1615 ? -59.851 15.092 -37.906 1.00 83.19 1615 TRP A O 1
ATOM 12985 N N . GLN A 1 1616 ? -61.913 15.329 -38.714 1.00 76.50 1616 GLN A N 1
ATOM 12986 C CA . GLN A 1 1616 ? -61.557 14.826 -40.043 1.00 76.50 1616 GLN A CA 1
ATOM 12987 C C . GLN A 1 1616 ? -61.181 15.969 -40.994 1.00 76.50 1616 GLN A C 1
ATOM 12989 O O . GLN A 1 1616 ? -62.029 16.581 -41.653 1.00 76.50 1616 GLN A O 1
ATOM 12994 N N . GLY A 1 1617 ? -59.877 16.237 -41.081 1.00 67.50 1617 GLY A N 1
ATOM 12995 C CA . GLY A 1 1617 ? -59.337 17.443 -41.703 1.00 67.50 1617 GLY A CA 1
ATOM 12996 C C . GLY A 1 1617 ? -59.695 17.690 -43.171 1.00 67.50 1617 GLY A C 1
ATOM 12997 O O . GLY A 1 1617 ? -59.905 18.841 -43.533 1.00 67.50 1617 GLY A O 1
ATOM 12998 N N . GLN A 1 1618 ? -59.800 16.645 -44.001 1.00 69.25 1618 GLN A N 1
ATOM 12999 C CA . GLN A 1 1618 ? -60.092 16.772 -45.442 1.00 69.25 1618 GLN A CA 1
ATOM 13000 C C . GLN A 1 1618 ? -61.534 17.196 -45.751 1.00 69.25 1618 GLN A C 1
ATOM 13002 O O . GLN A 1 1618 ? -61.801 17.731 -46.820 1.00 69.25 1618 GLN A O 1
ATOM 13007 N N . SER A 1 1619 ? -62.469 16.931 -44.836 1.00 72.69 1619 SER A N 1
ATOM 13008 C CA . SER A 1 1619 ? -63.900 17.191 -45.047 1.00 72.69 1619 SER A CA 1
ATOM 13009 C C . SER A 1 1619 ? -64.437 18.350 -44.207 1.00 72.69 1619 SER A C 1
ATOM 13011 O O . SER A 1 1619 ? -65.624 18.652 -44.294 1.00 72.69 1619 SER A O 1
ATOM 13013 N N . SER A 1 1620 ? -63.583 18.969 -43.381 1.00 78.88 1620 SER A N 1
ATOM 13014 C CA . SER A 1 1620 ? -63.968 19.978 -42.384 1.00 78.88 1620 SER A CA 1
ATOM 13015 C C . SER A 1 1620 ? -65.130 19.519 -41.491 1.00 78.88 1620 SER A C 1
ATOM 13017 O O . SER A 1 1620 ? -66.042 20.285 -41.182 1.00 78.88 1620 SER A O 1
ATOM 13019 N N . LYS A 1 1621 ? -65.107 18.243 -41.081 1.00 84.19 1621 LYS A N 1
ATOM 13020 C CA . LYS A 1 1621 ? -66.109 17.636 -40.194 1.00 84.19 1621 LYS A CA 1
ATOM 13021 C C . LYS A 1 1621 ? -65.498 17.296 -38.844 1.00 84.19 1621 LYS A C 1
ATOM 13023 O O . LYS A 1 1621 ? -64.417 16.708 -38.785 1.00 84.19 1621 LYS A O 1
ATOM 13028 N N . PHE A 1 1622 ? -66.219 17.620 -37.779 1.00 86.00 1622 PHE A N 1
ATOM 13029 C CA . PHE A 1 1622 ? -65.881 17.230 -36.417 1.00 86.00 1622 PHE A CA 1
ATOM 13030 C C . PHE A 1 1622 ? -66.928 16.246 -35.903 1.00 86.00 1622 PHE A C 1
ATOM 13032 O O . PHE A 1 1622 ? -68.115 16.563 -35.886 1.00 86.00 1622 PHE A O 1
ATOM 13039 N N . PHE A 1 1623 ? -66.502 15.053 -35.505 1.00 84.06 1623 PHE A N 1
ATOM 13040 C CA . PHE A 1 1623 ? -67.373 14.016 -34.966 1.00 84.06 1623 PHE A CA 1
ATOM 13041 C C . PHE A 1 1623 ? -67.248 13.977 -33.453 1.00 84.06 1623 PHE A C 1
ATOM 13043 O O . PHE A 1 1623 ? -66.137 13.969 -32.921 1.00 84.06 1623 PHE A O 1
ATOM 13050 N N . THR A 1 1624 ? -68.381 13.906 -32.769 1.00 84.44 1624 THR A N 1
ATOM 13051 C CA . THR A 1 1624 ? -68.442 13.730 -31.323 1.00 84.44 1624 THR A CA 1
ATOM 13052 C C . THR A 1 1624 ? -69.513 12.718 -30.931 1.00 84.44 1624 THR A C 1
ATOM 13054 O O . THR A 1 1624 ? -70.542 12.586 -31.593 1.00 84.44 1624 THR A O 1
ATOM 13057 N N . GLN A 1 1625 ? -69.271 11.979 -29.855 1.00 81.88 1625 GLN A N 1
ATOM 13058 C CA . GLN A 1 1625 ? -70.249 11.069 -29.280 1.00 81.88 1625 GLN A CA 1
ATOM 13059 C C . GLN A 1 1625 ? -71.290 11.782 -28.418 1.00 81.88 1625 GLN A C 1
ATOM 13061 O O . GLN A 1 1625 ? -70.949 12.605 -27.577 1.00 81.88 1625 GLN A O 1
ATOM 13066 N N . THR A 1 1626 ? -72.554 11.369 -28.516 1.00 68.19 1626 THR A N 1
ATOM 13067 C CA . THR A 1 1626 ? -73.627 11.870 -27.635 1.00 68.19 1626 THR A CA 1
ATOM 13068 C C . THR A 1 1626 ? -73.649 11.212 -26.258 1.00 68.19 1626 THR A C 1
ATOM 13070 O O . THR A 1 1626 ? -74.186 11.769 -25.309 1.00 68.19 1626 THR A O 1
ATOM 13073 N N . ASN A 1 1627 ? -73.141 9.981 -26.154 1.00 61.25 1627 ASN A N 1
ATOM 13074 C CA . ASN A 1 1627 ? -73.451 9.059 -25.055 1.00 61.25 1627 ASN A CA 1
ATOM 13075 C C . ASN A 1 1627 ? -72.313 8.892 -24.030 1.00 61.25 1627 ASN A C 1
ATOM 13077 O O . ASN A 1 1627 ? -72.193 7.842 -23.394 1.00 61.25 1627 ASN A O 1
ATOM 13081 N N . TRP A 1 1628 ? -71.471 9.908 -23.836 1.00 63.41 1628 TRP A N 1
ATOM 13082 C CA . TRP A 1 1628 ? -70.500 9.892 -22.743 1.00 63.41 1628 TRP A CA 1
ATOM 13083 C C . TRP A 1 1628 ? -71.238 10.180 -21.422 1.00 63.41 1628 TRP A C 1
ATOM 13085 O O . TRP A 1 1628 ? -71.780 11.254 -21.195 1.00 63.41 1628 TRP A O 1
ATOM 13095 N N . GLN A 1 1629 ? -71.347 9.156 -20.572 1.00 54.59 1629 GLN A N 1
ATOM 13096 C CA . GLN A 1 1629 ? -72.154 9.153 -19.344 1.00 54.59 1629 GLN A CA 1
ATOM 13097 C C . GLN A 1 1629 ? -71.878 10.355 -18.422 1.00 54.59 1629 GLN A C 1
ATOM 13099 O O . GLN A 1 1629 ? -70.745 10.822 -18.313 1.00 54.59 1629 GLN A O 1
ATOM 13104 N N . SER A 1 1630 ? -72.901 10.811 -17.695 1.00 52.97 1630 SER A N 1
ATOM 13105 C CA . SER A 1 1630 ? -72.847 11.934 -16.752 1.00 52.97 1630 SER A CA 1
ATOM 13106 C C . SER A 1 1630 ? -72.015 11.606 -15.501 1.00 52.97 1630 SER A C 1
ATOM 13108 O O . SER A 1 1630 ? -72.532 11.083 -14.514 1.00 52.97 1630 SER A O 1
ATOM 13110 N N . GLY A 1 1631 ? -70.718 11.911 -15.533 1.00 55.97 1631 GLY A N 1
ATOM 13111 C CA . GLY A 1 1631 ? -69.803 11.792 -14.399 1.00 55.97 1631 GLY A CA 1
ATOM 13112 C C . GLY A 1 1631 ? -68.542 12.637 -14.601 1.00 55.97 1631 GLY A C 1
ATOM 13113 O O . GLY A 1 1631 ? -68.132 12.903 -15.727 1.00 55.97 1631 GLY A O 1
ATOM 13114 N N . ASN A 1 1632 ? -67.895 13.067 -13.515 1.00 62.03 1632 ASN A N 1
ATOM 13115 C CA . ASN A 1 1632 ? -66.708 13.933 -13.615 1.00 62.03 1632 ASN A CA 1
ATOM 13116 C C . ASN A 1 1632 ? -65.527 13.248 -14.334 1.00 62.03 1632 ASN A C 1
ATOM 13118 O O . ASN A 1 1632 ? -64.774 13.902 -15.051 1.00 62.03 1632 ASN A O 1
ATOM 13122 N N . ALA A 1 1633 ? -65.369 11.927 -14.176 1.00 61.28 1633 ALA A N 1
ATOM 13123 C CA . ALA A 1 1633 ? -64.287 11.175 -14.817 1.00 61.28 1633 ALA A CA 1
ATOM 13124 C C . ALA A 1 1633 ? -64.470 11.055 -16.341 1.00 61.28 1633 ALA A C 1
ATOM 13126 O O . ALA A 1 1633 ? -63.500 11.171 -17.090 1.00 61.28 1633 ALA A O 1
ATOM 13127 N N . SER A 1 1634 ? -65.705 10.852 -16.808 1.00 70.56 1634 SER A N 1
ATOM 13128 C CA . SER A 1 1634 ? -66.035 10.851 -18.237 1.00 70.56 1634 SER A CA 1
ATOM 13129 C C . SER A 1 1634 ? -65.929 12.250 -18.835 1.00 70.56 1634 SER A C 1
ATOM 13131 O O . SER A 1 1634 ? -65.439 12.366 -19.954 1.00 70.56 1634 SER A O 1
ATOM 13133 N N . LEU A 1 1635 ? -66.285 13.299 -18.081 1.00 78.75 1635 LEU A N 1
ATOM 13134 C CA . LEU A 1 1635 ? -66.103 14.689 -18.504 1.00 78.75 1635 LEU A CA 1
ATOM 13135 C C . LEU A 1 1635 ? -64.628 15.015 -18.767 1.00 78.75 1635 LEU A C 1
ATOM 13137 O O . LEU A 1 1635 ? -64.317 15.530 -19.832 1.00 78.75 1635 LEU A O 1
ATOM 13141 N N . ILE A 1 1636 ? -63.718 14.694 -17.837 1.00 80.81 1636 ILE A N 1
ATOM 13142 C CA . ILE A 1 1636 ? -62.277 14.944 -18.029 1.00 80.81 1636 ILE A CA 1
ATOM 13143 C C . ILE A 1 1636 ? -61.748 14.144 -19.219 1.00 80.81 1636 ILE A C 1
ATOM 13145 O O . ILE A 1 1636 ? -61.054 14.701 -20.058 1.00 80.81 1636 ILE A O 1
ATOM 13149 N N . LYS A 1 1637 ? -62.110 12.860 -19.333 1.00 80.25 1637 LYS A N 1
ATOM 13150 C CA . LYS A 1 1637 ? -61.687 12.018 -20.460 1.00 80.25 1637 LYS A CA 1
ATOM 13151 C C . LYS A 1 1637 ? -62.138 12.602 -21.804 1.00 80.25 1637 LYS A C 1
ATOM 13153 O O . LYS A 1 1637 ? -61.337 12.691 -22.730 1.00 80.25 1637 LYS A O 1
ATOM 13158 N N . TYR A 1 1638 ? -63.399 13.020 -21.889 1.00 84.38 1638 TYR A N 1
ATOM 13159 C CA . TYR A 1 1638 ? -63.950 13.662 -23.077 1.00 84.38 1638 TYR A CA 1
ATOM 13160 C C . TYR A 1 1638 ? -63.269 15.009 -23.353 1.00 84.38 1638 TYR A C 1
ATOM 13162 O O . TYR A 1 1638 ? -62.859 15.258 -24.481 1.00 84.38 1638 TYR A O 1
ATOM 13170 N N . ALA A 1 1639 ? -63.078 15.843 -22.327 1.00 86.00 1639 ALA A N 1
ATOM 13171 C CA . ALA A 1 1639 ? -62.396 17.128 -22.435 1.00 86.00 1639 ALA A CA 1
ATOM 13172 C C . ALA A 1 1639 ? -60.958 16.971 -22.943 1.00 86.00 1639 ALA A C 1
ATOM 13174 O O . ALA A 1 1639 ? -60.556 17.714 -23.832 1.00 86.00 1639 ALA A O 1
ATOM 13175 N N . THR A 1 1640 ? -60.201 15.989 -22.444 1.00 85.25 1640 THR A N 1
ATOM 13176 C CA . THR A 1 1640 ? -58.840 15.706 -22.916 1.00 85.25 1640 THR A CA 1
ATOM 13177 C C . THR A 1 1640 ? -58.836 15.310 -24.387 1.00 85.25 1640 THR A C 1
ATOM 13179 O O . THR A 1 1640 ? -58.105 15.909 -25.167 1.00 85.25 1640 THR A O 1
ATOM 13182 N N . TYR A 1 1641 ? -59.685 14.367 -24.809 1.00 86.69 1641 TYR A N 1
ATOM 13183 C CA . TYR A 1 1641 ? -59.719 13.960 -26.217 1.00 86.69 1641 TYR A CA 1
ATOM 13184 C C . TYR A 1 1641 ? -60.224 15.062 -27.144 1.00 86.69 1641 TYR A C 1
ATOM 13186 O O . TYR A 1 1641 ? -59.668 15.249 -28.224 1.00 86.69 1641 TYR A O 1
ATOM 13194 N N . PHE A 1 1642 ? -61.237 15.820 -26.717 1.00 88.25 1642 PHE A N 1
ATOM 13195 C CA . PHE A 1 1642 ? -61.700 17.011 -27.424 1.00 88.25 1642 PHE A CA 1
ATOM 13196 C C . PHE A 1 1642 ? -60.545 17.990 -27.632 1.00 88.25 1642 PHE A C 1
ATOM 13198 O O . PHE A 1 1642 ? -60.299 18.438 -28.747 1.00 88.25 1642 PHE A O 1
ATOM 13205 N N . SER A 1 1643 ? -59.799 18.267 -26.569 1.00 91.31 1643 SER A N 1
ATOM 13206 C CA . SER A 1 1643 ? -58.693 19.218 -26.589 1.00 91.31 1643 SER A CA 1
ATOM 13207 C C . SER A 1 1643 ? -57.527 18.749 -27.445 1.00 91.31 1643 SER A C 1
ATOM 13209 O O . SER A 1 1643 ? -56.983 19.551 -28.199 1.00 91.31 1643 SER A O 1
ATOM 13211 N N . GLU A 1 1644 ? -57.182 17.461 -27.394 1.00 86.44 1644 GLU A N 1
ATOM 13212 C CA . GLU A 1 1644 ? -56.169 16.859 -28.265 1.00 86.44 1644 GLU A CA 1
ATOM 13213 C C . GLU A 1 1644 ? -56.586 16.975 -29.734 1.00 86.44 1644 GLU A C 1
ATOM 13215 O O . GLU A 1 1644 ? -55.832 17.526 -30.530 1.00 86.44 1644 GLU A O 1
ATOM 13220 N N . ALA A 1 1645 ? -57.811 16.566 -30.080 1.00 86.50 1645 ALA A N 1
ATOM 13221 C CA . ALA A 1 1645 ? -58.304 16.609 -31.457 1.00 86.50 1645 ALA A CA 1
ATOM 13222 C C . ALA A 1 1645 ? -58.361 18.039 -32.024 1.00 86.50 1645 ALA A C 1
ATOM 13224 O O . ALA A 1 1645 ? -58.039 18.261 -33.192 1.00 86.50 1645 ALA A O 1
ATOM 13225 N N . ILE A 1 1646 ? -58.757 19.022 -31.206 1.00 89.12 1646 ILE A N 1
ATOM 13226 C CA . ILE A 1 1646 ? -58.738 20.438 -31.597 1.00 89.12 1646 ILE A CA 1
ATOM 13227 C C . ILE A 1 1646 ? -57.302 20.940 -31.757 1.00 89.12 1646 ILE A C 1
ATOM 13229 O O . ILE A 1 1646 ? -56.992 21.586 -32.756 1.00 89.12 1646 ILE A O 1
ATOM 13233 N N . SER A 1 1647 ? -56.418 20.622 -30.813 1.00 90.38 1647 SER A N 1
ATOM 13234 C CA . SER A 1 1647 ? -55.028 21.087 -30.834 1.00 90.38 1647 SER A CA 1
ATOM 13235 C C . SER A 1 1647 ? -54.260 20.524 -32.025 1.00 90.38 1647 SER A C 1
ATOM 13237 O O . SER A 1 1647 ? -53.598 21.282 -32.727 1.00 90.38 1647 SER A O 1
ATOM 13239 N N . GLU A 1 1648 ? -54.399 19.226 -32.306 1.00 84.19 1648 GLU A N 1
ATOM 13240 C CA . GLU A 1 1648 ? -53.833 18.568 -33.492 1.00 84.19 1648 GLU A CA 1
ATOM 13241 C C . GLU A 1 1648 ? -54.401 19.152 -34.792 1.00 84.19 1648 GLU A C 1
ATOM 13243 O O . GLU A 1 1648 ? -53.668 19.367 -35.759 1.00 84.19 1648 GLU A O 1
ATOM 13248 N N . GLY A 1 1649 ? -55.705 19.445 -34.818 1.00 84.38 1649 GLY A N 1
ATOM 13249 C CA . GLY A 1 1649 ? -56.372 20.024 -35.980 1.00 84.38 1649 GLY A CA 1
ATOM 13250 C C . GLY A 1 1649 ? -55.918 21.449 -36.307 1.00 84.38 1649 GLY A C 1
ATOM 13251 O O . GLY A 1 1649 ? -55.804 21.784 -37.488 1.00 84.38 1649 GLY A O 1
ATOM 13252 N N . VAL A 1 1650 ? -55.633 22.259 -35.284 1.00 86.62 1650 VAL A N 1
ATOM 13253 C CA . VAL A 1 1650 ? -55.167 23.651 -35.402 1.00 86.62 1650 VAL A CA 1
ATOM 13254 C C . VAL A 1 1650 ? -53.661 23.724 -35.675 1.00 86.62 1650 VAL A C 1
ATOM 13256 O O . VAL A 1 1650 ? -53.224 24.511 -36.511 1.00 86.62 1650 VAL A O 1
ATOM 13259 N N . LEU A 1 1651 ? -52.858 22.895 -35.005 1.00 85.75 1651 LEU A N 1
ATOM 13260 C CA . LEU A 1 1651 ? -51.392 22.904 -35.076 1.00 85.75 1651 LEU A CA 1
ATOM 13261 C C . LEU A 1 1651 ? -50.841 21.822 -36.019 1.00 85.75 1651 LEU A C 1
ATOM 13263 O O . LEU A 1 1651 ? -49.833 21.189 -35.711 1.00 85.75 1651 LEU A O 1
ATOM 13267 N N . ARG A 1 1652 ? -51.458 21.618 -37.191 1.00 74.81 1652 ARG A N 1
ATOM 13268 C CA . ARG A 1 1652 ? -51.015 20.588 -38.160 1.00 74.81 1652 ARG A CA 1
ATOM 13269 C C . ARG A 1 1652 ? -49.547 20.707 -38.573 1.00 74.81 1652 ARG A C 1
ATOM 13271 O O . ARG A 1 1652 ? -48.929 19.699 -38.875 1.00 74.81 1652 ARG A O 1
ATOM 13278 N N . GLU A 1 1653 ? -49.006 21.925 -38.616 1.00 74.31 1653 GLU A N 1
ATOM 13279 C CA . GLU A 1 1653 ? -47.594 22.174 -38.948 1.00 74.31 1653 GLU A CA 1
ATOM 13280 C C . GLU A 1 1653 ? -46.679 22.226 -37.704 1.00 74.31 1653 GLU A C 1
ATOM 13282 O O . GLU A 1 1653 ? -45.466 22.283 -37.854 1.00 74.31 1653 GLU A O 1
ATOM 13287 N N . ASN A 1 1654 ? -47.233 22.205 -36.482 1.00 77.25 1654 ASN A N 1
ATOM 13288 C CA . ASN A 1 1654 ? -46.532 22.513 -35.225 1.00 77.25 1654 ASN A CA 1
ATOM 13289 C C . ASN A 1 1654 ? -46.861 21.494 -34.114 1.00 77.25 1654 ASN A C 1
ATOM 13291 O O . ASN A 1 1654 ? -47.351 21.849 -33.037 1.00 77.25 1654 ASN A O 1
ATOM 13295 N N . HIS A 1 1655 ? -46.589 20.214 -34.377 1.00 74.31 1655 HIS A N 1
ATOM 13296 C CA . HIS A 1 1655 ? -46.947 19.107 -33.482 1.00 74.31 1655 HIS A CA 1
ATOM 13297 C C . HIS A 1 1655 ? -46.366 19.222 -32.062 1.00 74.31 1655 HIS A C 1
ATOM 13299 O O . HIS A 1 1655 ? -47.035 18.840 -31.103 1.00 74.31 1655 HIS A O 1
ATOM 13305 N N . ASP A 1 1656 ? -45.182 19.815 -31.899 1.00 78.38 1656 ASP A N 1
ATOM 13306 C CA . ASP A 1 1656 ? -44.514 19.952 -30.594 1.00 78.38 1656 ASP A CA 1
ATOM 13307 C C . ASP A 1 1656 ? -45.310 20.803 -29.587 1.00 78.38 1656 ASP A C 1
ATOM 13309 O O . ASP A 1 1656 ? -45.160 20.660 -28.373 1.00 78.38 1656 ASP A O 1
ATOM 13313 N N . HIS A 1 1657 ? -46.194 21.677 -30.076 1.00 83.56 1657 HIS A N 1
ATOM 13314 C CA . HIS A 1 1657 ? -47.007 22.566 -29.244 1.00 83.56 1657 HIS A CA 1
ATOM 13315 C C . HIS A 1 1657 ? -48.409 22.016 -28.941 1.00 83.56 1657 HIS A C 1
ATOM 13317 O O . HIS A 1 1657 ? -49.134 22.603 -28.133 1.00 83.56 1657 HIS A O 1
ATOM 13323 N N . VAL A 1 1658 ? -48.781 20.876 -29.535 1.00 84.81 1658 VAL A N 1
ATOM 13324 C CA . VAL A 1 1658 ? -50.085 20.224 -29.338 1.00 84.81 1658 VAL A CA 1
ATOM 13325 C C . VAL A 1 1658 ? -50.368 19.906 -27.865 1.00 84.81 1658 VAL A C 1
ATOM 13327 O O . VAL A 1 1658 ? -51.462 20.247 -27.416 1.00 84.81 1658 VAL A O 1
ATOM 13330 N N . PRO A 1 1659 ? -49.440 19.326 -27.070 1.00 82.75 1659 PRO A N 1
ATOM 13331 C CA . PRO A 1 1659 ? -49.727 19.009 -25.669 1.00 82.75 1659 PRO A CA 1
ATOM 13332 C C . PRO A 1 1659 ? -50.037 20.252 -24.829 1.00 82.75 1659 PRO A C 1
ATOM 13334 O O . PRO A 1 1659 ? -50.983 20.250 -24.047 1.00 82.75 1659 PRO A O 1
ATOM 13337 N N . ALA A 1 1660 ? -49.284 21.338 -25.034 1.00 85.50 1660 ALA A N 1
ATOM 13338 C CA . ALA A 1 1660 ? -49.461 22.582 -24.289 1.00 85.50 1660 ALA A CA 1
ATOM 13339 C C . ALA A 1 1660 ? -50.804 23.255 -24.606 1.00 85.50 1660 ALA A C 1
ATOM 13341 O O . ALA A 1 1660 ? -51.502 23.711 -23.697 1.00 85.50 1660 ALA A O 1
ATOM 13342 N N . LEU A 1 1661 ? -51.193 23.281 -25.886 1.00 91.06 1661 LEU A N 1
ATOM 13343 C CA . LEU A 1 1661 ? -52.507 23.784 -26.281 1.00 91.06 1661 LEU A CA 1
ATOM 13344 C C . LEU A 1 1661 ? -53.627 22.876 -25.754 1.00 91.06 1661 LEU A C 1
ATOM 13346 O O . LEU A 1 1661 ? -54.625 23.370 -25.230 1.00 91.06 1661 LEU A O 1
ATOM 13350 N N . SER A 1 1662 ? -53.438 21.558 -25.819 1.00 91.38 1662 SER A N 1
ATOM 13351 C CA . SER A 1 1662 ? -54.419 20.582 -25.348 1.00 91.38 1662 SER A CA 1
ATOM 13352 C C . SER A 1 1662 ? -54.682 20.710 -23.847 1.00 91.38 1662 SER A C 1
ATOM 13354 O O . SER A 1 1662 ? -55.838 20.692 -23.422 1.00 91.38 1662 SER A O 1
ATOM 13356 N N . GLU A 1 1663 ? -53.653 20.922 -23.023 1.00 88.69 1663 GLU A N 1
ATOM 13357 C CA . GLU A 1 1663 ? -53.832 21.177 -21.589 1.00 88.69 1663 GLU A CA 1
ATOM 13358 C C . GLU A 1 1663 ? -54.639 22.455 -21.322 1.00 88.69 1663 GLU A C 1
ATOM 13360 O O . GLU A 1 1663 ? -55.550 22.448 -20.489 1.00 88.69 1663 GLU A O 1
ATOM 13365 N N . LEU A 1 1664 ? -54.350 23.538 -22.051 1.00 89.75 1664 LEU A N 1
ATOM 13366 C CA . LEU A 1 1664 ? -55.078 24.802 -21.921 1.00 89.75 1664 LEU A CA 1
ATOM 13367 C C . LEU A 1 1664 ? -56.548 24.657 -22.317 1.00 89.75 1664 LEU A C 1
ATOM 13369 O O . LEU A 1 1664 ? -57.422 25.116 -21.581 1.00 89.75 1664 LEU A O 1
ATOM 13373 N N . ILE A 1 1665 ? -56.831 23.990 -23.440 1.00 92.19 1665 ILE A N 1
ATOM 13374 C CA . ILE A 1 1665 ? -58.206 23.742 -23.887 1.00 92.19 1665 ILE A CA 1
ATOM 13375 C C . ILE A 1 1665 ? -58.913 22.790 -22.919 1.00 92.19 1665 ILE A C 1
ATOM 13377 O O . ILE A 1 1665 ? -60.074 23.028 -22.598 1.00 92.19 1665 ILE A O 1
ATOM 13381 N N . THR A 1 1666 ? -58.227 21.780 -22.375 1.00 90.88 1666 THR A N 1
ATOM 13382 C CA . THR A 1 1666 ? -58.820 20.843 -21.405 1.00 90.88 1666 THR A CA 1
ATOM 13383 C C . THR A 1 1666 ? -59.256 21.596 -20.157 1.00 90.88 1666 THR A C 1
ATOM 13385 O O . THR A 1 1666 ? -60.382 21.427 -19.685 1.00 90.88 1666 THR A O 1
ATOM 13388 N N . LEU A 1 1667 ? -58.391 22.471 -19.641 1.00 88.69 1667 LEU A N 1
ATOM 13389 C CA . LEU A 1 1667 ? -58.708 23.315 -18.497 1.00 88.69 1667 LEU A CA 1
ATOM 13390 C C . LEU A 1 1667 ? -59.863 24.271 -18.818 1.00 88.69 1667 LEU A C 1
ATOM 13392 O O . LEU A 1 1667 ? -60.803 24.375 -18.032 1.00 88.69 1667 LEU A O 1
ATOM 13396 N N . ALA A 1 1668 ? -59.848 24.902 -19.994 1.00 88.50 1668 ALA A N 1
ATOM 13397 C CA . ALA A 1 1668 ? -60.925 25.781 -20.437 1.00 88.50 1668 ALA A CA 1
ATOM 13398 C C . ALA A 1 1668 ? -62.274 25.053 -20.562 1.00 88.50 1668 ALA A C 1
ATOM 13400 O O . ALA A 1 1668 ? -63.314 25.587 -20.169 1.00 88.50 1668 ALA A O 1
ATOM 13401 N N . PHE A 1 1669 ? -62.250 23.806 -21.036 1.00 87.50 1669 PHE A N 1
ATOM 13402 C CA . PHE A 1 1669 ? -63.417 22.939 -21.156 1.00 87.50 1669 PHE A CA 1
ATOM 13403 C C . PHE A 1 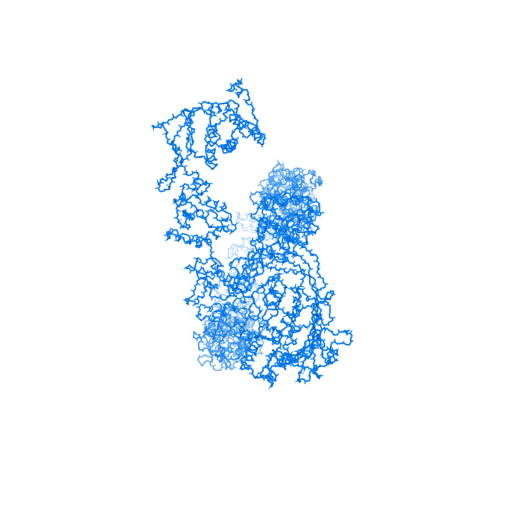1669 ? -64.002 22.598 -19.783 1.00 87.50 1669 PHE A C 1
ATOM 13405 O O . PHE A 1 1669 ? -65.209 22.717 -19.570 1.00 87.50 1669 PHE A O 1
ATOM 13412 N N . VAL A 1 1670 ? -63.152 22.235 -18.817 1.00 83.81 1670 VAL A N 1
ATOM 13413 C CA . VAL A 1 1670 ? -63.569 21.962 -17.429 1.00 83.81 1670 VAL A CA 1
ATOM 13414 C C . VAL A 1 1670 ? -64.143 23.220 -16.761 1.00 83.81 1670 VAL A C 1
ATOM 13416 O O . VAL A 1 1670 ? -65.103 23.125 -15.995 1.00 83.81 1670 VAL A O 1
ATOM 13419 N N . LEU A 1 1671 ? -63.630 24.405 -17.110 1.00 86.25 1671 LEU A N 1
ATOM 13420 C CA . LEU A 1 1671 ? -64.150 25.714 -16.688 1.00 86.25 1671 LEU A CA 1
ATOM 13421 C C . LEU A 1 1671 ? -65.391 26.173 -17.482 1.00 86.25 1671 LEU A C 1
ATOM 13423 O O . LEU A 1 1671 ? -65.847 27.308 -17.330 1.00 86.25 1671 LEU A O 1
ATOM 13427 N N . LYS A 1 1672 ? -65.970 25.293 -18.311 1.00 82.75 1672 LYS A N 1
ATOM 13428 C CA . LYS A 1 1672 ? -67.169 25.535 -19.132 1.00 82.75 1672 LYS A CA 1
ATOM 13429 C C . LYS A 1 1672 ? -67.034 26.708 -20.108 1.00 82.75 1672 LYS A C 1
ATOM 13431 O O . LYS A 1 1672 ? -68.045 27.294 -20.490 1.00 82.75 1672 LYS A O 1
ATOM 13436 N N . PHE A 1 1673 ? -65.809 27.072 -20.492 1.00 84.81 1673 PHE A N 1
ATOM 13437 C CA . PHE A 1 1673 ? -65.524 28.241 -21.328 1.00 84.81 1673 PHE A CA 1
ATOM 13438 C C . PHE A 1 1673 ? -66.200 29.534 -20.830 1.00 84.81 1673 PHE A C 1
ATOM 13440 O O . PHE A 1 1673 ? -66.665 30.354 -21.626 1.00 84.81 1673 PHE A O 1
ATOM 13447 N N . ASN A 1 1674 ? -66.288 29.717 -19.507 1.00 85.06 1674 ASN A N 1
ATOM 13448 C CA . ASN A 1 1674 ? -66.785 30.962 -18.930 1.00 85.06 1674 ASN A CA 1
ATOM 13449 C C . ASN A 1 1674 ? -65.776 32.088 -19.205 1.00 85.06 1674 ASN A C 1
ATOM 13451 O O . ASN A 1 1674 ? -64.615 31.998 -18.808 1.00 85.06 1674 ASN A O 1
ATOM 13455 N N . ASN A 1 1675 ? -66.240 33.151 -19.862 1.00 83.06 1675 ASN A N 1
ATOM 13456 C CA . ASN A 1 1675 ? -65.388 34.224 -20.365 1.00 83.06 1675 ASN A CA 1
ATOM 13457 C C . ASN A 1 1675 ? -64.492 34.844 -19.274 1.00 83.06 1675 ASN A C 1
ATOM 13459 O O . ASN A 1 1675 ? -63.290 34.934 -19.479 1.00 83.06 1675 ASN A O 1
ATOM 13463 N N . GLU A 1 1676 ? -65.028 35.168 -18.090 1.00 84.62 1676 GLU A N 1
ATOM 13464 C CA . GLU A 1 1676 ? -64.242 35.756 -16.987 1.00 84.62 1676 GLU A CA 1
ATOM 13465 C C . GLU A 1 1676 ? -63.137 34.810 -16.499 1.00 84.62 1676 GLU A C 1
ATOM 13467 O O . GLU A 1 1676 ? -62.000 35.223 -16.275 1.00 84.62 1676 GLU A O 1
ATOM 13472 N N . THR A 1 1677 ? -63.444 33.516 -16.373 1.00 87.00 1677 THR A N 1
ATOM 13473 C CA . THR A 1 1677 ? -62.445 32.526 -15.939 1.00 87.00 1677 THR A CA 1
ATOM 13474 C C . THR A 1 1677 ? -61.378 32.254 -16.994 1.00 87.00 1677 THR A C 1
ATOM 13476 O O . THR A 1 1677 ? -60.239 31.957 -16.639 1.00 87.00 1677 THR A O 1
ATOM 13479 N N . ILE A 1 1678 ? -61.726 32.353 -18.281 1.00 86.94 1678 ILE A N 1
ATOM 13480 C CA . ILE A 1 1678 ? -60.766 32.164 -19.370 1.00 86.94 1678 ILE A CA 1
ATOM 13481 C C . ILE A 1 1678 ? -59.867 33.389 -19.533 1.00 86.94 1678 ILE A C 1
ATOM 13483 O O . ILE A 1 1678 ? -58.676 33.201 -19.754 1.00 86.94 1678 ILE A O 1
ATOM 13487 N N . GLU A 1 1679 ? -60.378 34.609 -19.343 1.00 85.69 1679 GLU A N 1
ATOM 13488 C CA . GLU A 1 1679 ? -59.537 35.816 -19.291 1.00 85.69 1679 GLU A CA 1
ATOM 13489 C C . GLU A 1 1679 ? -58.490 35.698 -18.178 1.00 85.69 1679 GLU A C 1
ATOM 13491 O O . GLU A 1 1679 ? -57.296 35.837 -18.433 1.00 85.69 1679 GLU A O 1
ATOM 13496 N N . PHE A 1 1680 ? -58.905 35.303 -16.968 1.00 87.94 1680 PHE A N 1
ATOM 13497 C CA . PHE A 1 1680 ? -57.959 35.063 -15.877 1.00 87.94 1680 PHE A CA 1
ATOM 13498 C C . PHE A 1 1680 ? -56.959 33.938 -16.199 1.00 87.94 1680 PHE A C 1
ATOM 13500 O O . PHE A 1 1680 ? -55.768 34.047 -15.898 1.00 87.94 1680 PHE A O 1
ATOM 13507 N N . LEU A 1 1681 ? -57.411 32.847 -16.831 1.00 86.88 1681 LEU A N 1
ATOM 13508 C CA . LEU A 1 1681 ? -56.517 31.774 -17.271 1.00 86.88 1681 LEU A CA 1
ATOM 13509 C C . LEU A 1 1681 ? -55.473 32.300 -18.265 1.00 86.88 1681 LEU A C 1
ATOM 13511 O O . LEU A 1 1681 ? -54.291 31.990 -18.120 1.00 86.88 1681 LEU A O 1
ATOM 13515 N N . MET A 1 1682 ? -55.892 33.101 -19.242 1.00 87.00 1682 MET A N 1
ATOM 13516 C CA . MET A 1 1682 ? -55.009 33.706 -20.233 1.00 87.00 1682 MET A CA 1
ATOM 13517 C C . MET A 1 1682 ? -53.995 34.649 -19.583 1.00 87.00 1682 MET A C 1
ATOM 13519 O O . MET A 1 1682 ? -52.802 34.501 -19.842 1.00 87.00 1682 MET A O 1
ATOM 13523 N N . GLU A 1 1683 ? -54.423 35.527 -18.672 1.00 86.81 1683 GLU A N 1
ATOM 13524 C CA . GLU A 1 1683 ? -53.525 36.393 -17.894 1.00 86.81 1683 GLU A CA 1
ATOM 13525 C C . GLU A 1 1683 ? -52.498 35.576 -17.104 1.00 86.81 1683 GLU A C 1
ATOM 13527 O O . GLU A 1 1683 ? -51.297 35.823 -17.196 1.00 86.81 1683 GLU A O 1
ATOM 13532 N N . SER A 1 1684 ? -52.942 34.532 -16.395 1.00 84.50 1684 SER A N 1
ATOM 13533 C CA . SER A 1 1684 ? -52.053 33.667 -15.604 1.00 84.50 1684 SER A CA 1
ATOM 13534 C C . SER A 1 1684 ? -51.003 32.934 -16.450 1.00 84.50 1684 SER A C 1
ATOM 13536 O O . SER A 1 1684 ? -49.976 32.483 -15.937 1.00 84.50 1684 SER A O 1
ATOM 13538 N N . LYS A 1 1685 ? -51.264 32.799 -17.754 1.00 83.69 1685 LYS A N 1
ATOM 13539 C CA . LYS A 1 1685 ? -50.390 32.159 -18.738 1.00 83.69 1685 LYS A CA 1
ATOM 13540 C C . LYS A 1 1685 ? -49.693 33.170 -19.655 1.00 83.69 1685 LYS A C 1
ATOM 13542 O O . LYS A 1 1685 ? -48.995 32.742 -20.569 1.00 83.69 1685 LYS A O 1
ATOM 13547 N N . ASN A 1 1686 ? -49.831 34.475 -19.392 1.00 83.94 1686 ASN A N 1
ATOM 13548 C CA . ASN A 1 1686 ? -49.317 35.574 -20.216 1.00 83.94 1686 ASN A CA 1
ATOM 13549 C C . ASN A 1 1686 ? -49.729 35.470 -21.697 1.00 83.94 1686 ASN A C 1
ATOM 13551 O O . ASN A 1 1686 ? -48.922 35.710 -22.595 1.00 83.94 1686 ASN A O 1
ATOM 13555 N N . LEU A 1 1687 ? -50.977 35.081 -21.957 1.00 86.44 1687 LEU A N 1
ATOM 13556 C CA . LEU A 1 1687 ? -51.534 34.975 -23.304 1.00 86.44 1687 LEU A CA 1
ATOM 13557 C C . LEU A 1 1687 ? -52.313 36.247 -23.644 1.00 86.44 1687 LEU A C 1
ATOM 13559 O O . LEU A 1 1687 ? -53.198 36.654 -22.894 1.00 86.44 1687 LEU A O 1
ATOM 13563 N N . HIS A 1 1688 ? -52.007 36.855 -24.790 1.00 82.12 1688 HIS A N 1
ATOM 13564 C CA . HIS A 1 1688 ? -52.654 38.079 -25.260 1.00 82.12 1688 HIS A CA 1
ATOM 13565 C C . HIS A 1 1688 ? -53.125 37.926 -26.710 1.00 82.12 1688 HIS A C 1
ATOM 13567 O O . HIS A 1 1688 ? -52.362 37.499 -27.579 1.00 82.12 1688 HIS A O 1
ATOM 13573 N N . CYS A 1 1689 ? -54.385 38.277 -26.977 1.00 83.19 1689 CYS A N 1
ATOM 13574 C CA . CYS A 1 1689 ? -54.975 38.174 -28.309 1.00 83.19 1689 CYS A CA 1
ATOM 13575 C C . CYS A 1 1689 ? -54.597 39.389 -29.169 1.00 83.19 1689 CYS A C 1
ATOM 13577 O O . CYS A 1 1689 ? -55.169 40.461 -29.013 1.00 83.19 1689 CYS A O 1
ATOM 13579 N N . GLU A 1 1690 ? -53.684 39.212 -30.125 1.00 83.00 1690 GLU A N 1
ATOM 13580 C CA . GLU A 1 1690 ? -53.307 40.268 -31.084 1.00 83.00 1690 GLU A CA 1
ATOM 13581 C C . GLU A 1 1690 ? -54.302 40.418 -32.254 1.00 83.00 1690 GLU A C 1
ATOM 13583 O O . GLU A 1 1690 ? -54.238 41.377 -33.017 1.00 83.00 1690 GLU A O 1
ATOM 13588 N N . ASP A 1 1691 ? -55.223 39.463 -32.421 1.00 85.06 1691 ASP A N 1
ATOM 13589 C CA . ASP A 1 1691 ? -56.119 39.340 -33.581 1.00 85.06 1691 ASP A CA 1
ATOM 13590 C C . ASP A 1 1691 ? -57.584 39.735 -33.263 1.00 85.06 1691 ASP A C 1
ATOM 13592 O O . ASP A 1 1691 ? -58.531 39.181 -33.824 1.00 85.06 1691 ASP A O 1
ATOM 13596 N N . GLU A 1 1692 ? -57.788 40.707 -32.364 1.00 79.19 1692 GLU A N 1
ATOM 13597 C CA . GLU A 1 1692 ? -59.114 41.191 -31.913 1.00 79.19 1692 GLU A CA 1
ATOM 13598 C C . GLU A 1 1692 ? -60.014 41.700 -33.069 1.00 79.19 1692 GLU A C 1
ATOM 13600 O O . GLU A 1 1692 ? -61.225 41.463 -33.062 1.00 79.19 1692 GLU A O 1
ATOM 13605 N N . GLU A 1 1693 ? -59.458 42.329 -34.116 1.00 80.44 1693 GLU A N 1
ATOM 13606 C CA . GLU A 1 1693 ? -60.226 42.738 -35.314 1.00 80.44 1693 GLU A CA 1
ATOM 13607 C C . GLU A 1 1693 ? -60.812 41.538 -36.075 1.00 80.44 1693 GLU A C 1
ATOM 13609 O O . GLU A 1 1693 ? -61.970 41.554 -36.493 1.00 80.44 1693 GLU A O 1
ATOM 13614 N N . PHE A 1 1694 ? -60.039 40.459 -36.230 1.00 84.62 1694 PHE A N 1
ATOM 13615 C CA . PHE A 1 1694 ? -60.533 39.236 -36.866 1.00 84.62 1694 PHE A CA 1
ATOM 13616 C C . PHE A 1 1694 ? -61.637 38.599 -36.013 1.00 84.62 1694 PHE A C 1
ATOM 13618 O O . PHE A 1 1694 ? -62.696 38.238 -36.529 1.00 84.62 1694 PHE A O 1
ATOM 13625 N N . LEU A 1 1695 ? -61.431 38.544 -34.696 1.00 82.31 1695 LEU A N 1
ATOM 13626 C CA . LEU A 1 1695 ? -62.378 37.979 -33.735 1.00 82.31 1695 LEU A CA 1
ATOM 13627 C C . LEU A 1 1695 ? -63.712 38.742 -33.702 1.00 82.31 1695 LEU A C 1
ATOM 13629 O O . LEU A 1 1695 ? -64.777 38.124 -33.673 1.00 82.31 1695 LEU A O 1
ATOM 13633 N N . SER A 1 1696 ? -63.667 40.074 -33.756 1.00 80.00 1696 SER A N 1
ATOM 13634 C CA . SER A 1 1696 ? -64.860 40.930 -33.828 1.00 80.00 1696 SER A CA 1
ATOM 13635 C C . SER A 1 1696 ? -65.581 40.833 -35.175 1.00 80.00 1696 SER A C 1
ATOM 13637 O O . SER A 1 1696 ? -66.811 40.858 -35.199 1.00 80.00 1696 SER A O 1
ATOM 13639 N N . SER A 1 1697 ? -64.853 40.636 -36.282 1.00 80.50 1697 SER A N 1
ATOM 13640 C CA . SER A 1 1697 ? -65.454 40.405 -37.604 1.00 80.50 1697 SER A CA 1
ATOM 13641 C C . SER A 1 1697 ? -66.158 39.045 -37.724 1.00 80.50 1697 SER A C 1
ATOM 13643 O O . SER A 1 1697 ? -67.224 38.957 -38.331 1.00 80.50 1697 SER A O 1
ATOM 13645 N N . ALA A 1 1698 ? -65.595 37.992 -37.117 1.00 78.06 1698 ALA A N 1
ATOM 13646 C CA . ALA A 1 1698 ? -66.160 36.643 -37.139 1.00 78.06 1698 ALA A CA 1
ATOM 13647 C C . ALA A 1 1698 ? -67.367 36.490 -36.195 1.00 78.06 1698 ALA A C 1
ATOM 13649 O O . ALA A 1 1698 ? -68.245 35.665 -36.443 1.00 78.06 1698 ALA A O 1
ATOM 13650 N N . PHE A 1 1699 ? -67.427 37.296 -35.128 1.00 82.00 1699 PHE A N 1
ATOM 13651 C CA . PHE A 1 1699 ? -68.503 37.289 -34.134 1.00 82.00 1699 PHE A CA 1
ATOM 13652 C C . PHE A 1 1699 ? -69.044 38.714 -33.890 1.00 82.00 1699 PHE A C 1
ATOM 13654 O O . PHE A 1 1699 ? -68.782 39.279 -32.818 1.00 82.00 1699 PHE A O 1
ATOM 13661 N N . PRO A 1 1700 ? -69.786 39.308 -34.849 1.00 68.62 1700 PRO A N 1
ATOM 13662 C CA . PRO A 1 1700 ? -70.345 40.649 -34.702 1.00 68.62 1700 PRO A CA 1
ATOM 13663 C C . PRO A 1 1700 ? -71.289 40.723 -33.496 1.00 68.62 1700 PRO A C 1
ATOM 13665 O O . PRO A 1 1700 ? -72.097 39.825 -33.258 1.00 68.62 1700 PRO A O 1
ATOM 13668 N N . SER A 1 1701 ? -71.169 41.798 -32.719 1.00 58.88 1701 SER A N 1
ATOM 13669 C CA . SER A 1 1701 ? -72.032 42.091 -31.575 1.00 58.88 1701 SER A CA 1
ATOM 13670 C C . SER A 1 1701 ? -73.446 42.428 -32.051 1.00 58.88 1701 SER A C 1
ATOM 13672 O O . SER A 1 1701 ? -73.685 43.557 -32.480 1.00 58.88 1701 SER A O 1
ATOM 13674 N N . ASN A 1 1702 ? -74.355 41.457 -31.973 1.00 41.38 1702 ASN A N 1
ATOM 13675 C CA . ASN A 1 1702 ? -75.792 41.710 -31.853 1.00 41.38 1702 ASN A CA 1
ATOM 13676 C C . ASN A 1 1702 ? -76.212 41.614 -30.390 1.00 41.38 1702 ASN A C 1
ATOM 13678 O O . ASN A 1 1702 ? -75.671 40.724 -29.690 1.00 41.38 1702 ASN A O 1
#

Secondary structure (DSSP, 8-state):
-PPPHHHHHHHHHHHHS-TTSPPPTTHHHHHHHHHHHHHTS-SSTTSHHHHHHHHHHTS-PPTT---EEEEEEESS-TTSS--S-EEEEEE-SS---HHHHHHHTSSS--TTTT-GGGT----SS-GGGGGGGT-SS-EEEETTEEEE--SSPPTTTS--SS--EE-SSSS-HHHHHHHH-TTS-SPPSEEEEEE--GGGHHHHHHHHHT--GGGGTT-SS--EEEEEEE-SSGGG--EEEEEEEEEEEEEEETTTTEEEEEEEEEEEETT-PPEEEEEEEEEEEEEPPGGG--GGGTT--EEEEEEEEESSPPP-SSS---SEEESEE-S-----SSEEEE-PPBPTTSSSB-TT-HHHHHHHHHHHHHHHHHHHHHHHS-SSS-GGGSHHHHTTS--SPPSSHHHHHHHHHHHHHHHTS--EEBP-SSSS--EE-GGGEEEPPHHHHHHHHHHHHTT-----TT-SSSPEEBPTTT-SGGGHHHHHHTTPEEPPHHHHHHHHHHTTTTTSS-HHHHHHHHHHHHHTHHHHTTSGGGGSEEEEEE-TTS-EEEEEHHHHH-TTS--EEEEEPTT-TTHHHHHHHHHHHTTTTTSEEEPPHHHHHHHHH-TTHHHHHHHHHHTS--EEE-HHHHHHHHHHHHTT-HHHHHHHHHHHHHHHHTTSS-HHHHHHHHHH--EEBTTS-EE-GGG-SEEEPPGGG-SHHHHSSS-GGGGGTEEEBPGGGGS-EEETTEEE-TTHHHHHHHHHS--B-TTTSPPPSS--GGGTSPPPHHHHHHHHHHHHHHHHTTPPPPHHHHHHHHHSTTEEBSSSSEE-GGG-B---HHHHHHHHHH-SS---PBB-HHHH-GGGGG-HHHHHHTT-B--HHHHHHHHHHHHHHHHHHSPPPHHHHHHHHHHHHHHHHTT--HHHHHHHHHTSS-EEETTEEE-STT-EE--GGGGTHHHHB---BB-HHHH-THHHHTHHHHHHTT-EES-TT-HHHHHHTBPPGGGGTT--HHHHHHHHHHHHH-TTTHHHHHHHHTS--EEETTEEE-GGGPBP--TTTGGGGGSSS---BB-HHHH-GGGGG-HHHHHHHT-B-SHHHHHHHHHHHHHHHHHTT---HHHHHHHHHHHHHHTTSS-PPPHHHHHHHHHS--EEBTTSSEE-GGG-B---GGGHHHHTTB---BB--STTTT-GGGGGGHHHHHHTT-B-SHHHHGGGHHHHB---SSGGG--HHHHHHHHHHHHHHHHSS--S--HHHHHHHTSS-EEETTEEE-GGG-B---TTGGGT--TTTTTBB-HHHH-GGGGGGHHHHHHTT-B-STTTTHHHHHTTGGG---HHHHHHHHHHHHHTT----TT-STT-EEEEGGGTEEEEGGGEES--TTS--TTTSEEGGGTS-TTTHHHHHHTS--BSS--HHHHHHHHHHHHHH-SB--HHHHHHHHHHHHHHHHHHHHHHHHH--EEEEE-SSS--EEEEGGG-EE---HHHHHHTGGGS-EEP--S---SS-HHHHHHHHHHHTPEESGGGEEEE---TTSS--PEEE-GGGTS-HHHHHHHHHHHHTSTTT---HHHHHHHHHHHHT-EEEEESS--EEEEEEE-TTS-EEEEEEE-SEEEETTTTEEEEES---SSHHHHHHHHHHHHHHHHHHH-TT-GGGHHHHHHHHHHHHHTTT-HHHHHHHHHHTT---S-HHHHHHHS---

Radius of gyration: 64.08 Å; Cα contacts (8 Å, |Δi|>4): 2604; chains: 1; bounding box: 182×99×140 Å

Nearest PDB structures (foldseek):
  5of9-assembly1_A  TM=5.206E-01  e=3.005E-04  Homo sapiens
  5of9-assembly1_B  TM=4.758E-01  e=7.906E-04  Homo sapiens
  5ofa-assembly1_A  TM=4.416E-01  e=5.997E-04  Homo sapiens
  5ofa-assembly1_B  TM=4.596E-01  e=8.669E-04  Homo sapiens
  5ofb-assembly1_B  TM=4.593E-01  e=1.439E-03  Homo sapiens

pLDDT: mean 82.98, std 8.76, range [41.38, 98.06]

InterPro domains:
  IPR036890 Histidine kinase/HSP90-like ATPase superfamily [G3DSA:3.30.565.10] (11-219)
  IPR036890 Histidine kinase/HSP90-like ATPase superfamily [SSF55874] (30-219)
  IPR052957 Auxin-regulated embryogenesis mediator [PTHR32387] (4-1687)
  IPR058210 Sacsin/Nov domain [PF25794] (28-144)

Solvent-accessible surface area (backbone atoms only — not comparable to full-atom values): 94371 Å² total; per-residue (Å²): 130,84,76,48,54,64,59,47,47,53,46,46,37,36,74,76,51,23,40,94,56,72,82,64,88,60,26,60,61,52,26,51,52,52,49,46,59,34,55,67,58,51,89,50,94,78,54,47,63,62,36,52,52,39,56,56,50,59,53,57,67,53,88,93,60,81,36,40,41,37,38,40,41,26,54,56,53,63,56,75,78,82,27,69,30,23,39,35,39,37,29,56,35,69,38,61,50,72,67,51,55,54,33,62,48,37,84,66,43,39,95,46,65,92,39,60,92,78,68,53,78,66,57,70,30,48,57,78,46,37,51,55,72,39,12,59,46,44,30,42,36,24,67,78,34,45,32,31,30,32,60,60,52,38,95,73,49,55,32,27,64,38,51,72,40,81,59,88,72,54,61,40,77,64,58,53,44,63,73,73,34,91,84,58,84,73,77,50,42,23,36,39,39,30,41,25,39,78,85,38,48,64,60,49,53,56,49,62,73,45,58,57,53,65,50,48,77,60,47,91,54,45,39,35,42,38,35,35,39,47,45,94,54,70,87,71,41,42,41,39,38,26,34,55,82,49,77,46,76,75,45,81,37,80,94,63,50,29,38,33,32,37,39,34,38,36,38,32,49,66,86,48,80,69,47,69,32,43,27,45,36,36,39,32,54,40,76,57,54,80,86,28,62,45,90,93,45,70,89,57,63,64,44,55,44,34,40,37,37,60,80,44,73,79,69,70,57,93,58,85,72,48,20,38,30,56,54,39,70,30,66,36,61,40,62,44,55,39,32,45,33,32,93,55,56,57,40,85,80,44,44,42,64,39,76,86,36,50,49,38,44,52,52,50,68,46,45,36,57,55,49,48,57,47,49,49,47,68,68,67,67,51,83,83,59,61,74,71,69,45,54,72,61,58,61,54,52,52,75,52,78,31,91,44,69,75,52,39,50,36,43,52,48,34,50,58,53,52,51,76,34,62,71,45,57,43,60,66,98,57,91,72,86,50,56,35,27,31,83,44,32,24,38,78,60,69,74,55,53,53,52,53,52,53,34,47,74,71,65,38,67,71,55,77,81,50,63,89,81,73,38,33,38,45,20,74,74,53,65,42,81,96,39,47,68,56,39,53,70,55,59,43,43,67,60,58,61,48,53,54,32,52,48,44,69,65,26,42,53,67,80,63,40,55,63,69,56,31,50,50,51,51,42,54,48,55,76,45,34,87,66,37,73,87,28,56,48,34,72,38,72,66,48,64,25,37,49,62,87,70,45,87,42,63,37,25,46,51,57,34,49,43,81,90,63,70,46,35,46,28,40,56,45,80,92,42,75,81,47,39,64,55,50,52,44,46,38,37,74,55,59,37,69,70,33,56,30,42,44,45,64,70,54,54,52,45,47,72,71,39,92,61,34,66,67,44,50,52,40,34,37,76,65,36,46,37,42,76,45,45,66,66,60,49,48,56,50,47,60,72,65,32,73,74,40,61,68,47,35,52,50,48,54,49,50,54,52,51,34,42,75,70,66,68,34,52,75,68,55,46,34,56,51,43,61,56,46,52,41,50,25,69,85,74,47,53,44,58,37,96,61,57,75,47,32,32,50,38,69,95,82,38,61,43,53,74,76,37,86,62,79,74,48,58,87,59,34,38,42,42,34,25,73,70,51,48,51,63,51,75,56,74,93,42,80,43,59,62,48,51,56,45,55,49,37,37,75,45,54,56,35,37,43,66,49,76,48,82,78,65,75,46,69,65,74,64,37,61,35,75,53,53,69,66,58,49,50,53,53,45,50,27,52,47,43,36,53,74,70,70,48,83,72,41,67,46,35,47,46,40,56,20,62,15,35,31,40,54,26,72,57,83,50,52,38,22,31,53,71,28,28,60,51,62,78,69,59,53,54,54,52,51,70,72,38,90,84,57,90,86,38,35,51,36,54,84,78,60,37,80,66,55,73,76,39,54,70,50,41,43,73,36,37,34,42,60,48,72,47,56,48,30,29,47,47,26,47,54,49,49,61,49,40,75,78,44,83,76,46,75,64,56,53,50,52,48,52,49,46,52,48,48,30,58,74,66,72,44,72,44,64,39,29,47,63,47,46,30,75,43,67,75,38,56,28,75,79,43,67,29,29,40,47,74,28,26,50,85,61,81,71,42,64,70,46,52,75,52,17,65,72,47,29,52,38,57,84,81,59,41,72,66,54,65,77,38,50,71,59,39,42,74,39,36,33,44,77,58,43,92,83,52,40,52,61,36,47,82,25,47,54,58,52,82,77,53,44,68,49,51,74,69,57,48,50,49,51,49,46,34,52,75,74,25,95,67,30,59,67,50,33,54,40,43,32,76,17,40,48,40,52,24,81,74,44,64,32,30,25,63,62,28,32,57,86,45,92,82,69,38,68,64,64,64,50,49,90,86,73,34,34,53,37,61,80,79,68,36,78,63,53,77,77,37,55,70,54,42,41,67,28,38,25,34,68,48,69,69,57,45,46,52,56,47,44,52,50,49,49,48,34,26,75,67,67,63,59,46,63,63,41,54,51,47,43,56,48,45,56,57,68,38,61,88,56,93,67,67,76,51,71,71,50,47,48,46,62,38,62,42,34,59,47,52,24,70,76,69,54,58,31,19,32,62,68,29,31,56,77,61,83,87,49,57,56,44,49,77,39,33,65,64,44,25,47,35,49,47,79,90,58,61,16,70,70,53,64,81,41,49,66,59,43,43,73,49,41,31,32,76,48,69,88,75,42,51,79,47,49,63,81,24,60,45,74,60,93,59,43,85,77,63,51,62,62,35,52,51,44,50,49,49,46,48,48,56,54,64,72,42,101,52,77,78,81,51,68,73,37,52,65,63,55,58,46,51,63,48,55,23,68,73,46,64,28,20,34,74,64,31,32,56,79,52,83,76,44,67,82,62,51,58,67,79,70,33,39,17,48,36,50,88,77,61,38,77,66,59,65,79,41,52,68,53,43,41,72,65,40,24,39,69,50,82,75,78,36,46,65,58,38,57,73,44,50,87,80,60,86,54,64,73,59,50,54,40,48,51,50,46,35,47,76,65,68,52,60,69,61,94,83,46,66,78,73,28,53,43,78,39,82,94,73,76,43,76,40,55,27,88,50,32,22,40,39,62,91,80,68,82,46,75,92,74,34,49,50,45,61,82,75,47,63,77,85,51,51,60,38,42,42,67,40,42,60,24,38,62,48,82,51,71,68,53,51,53,51,54,47,53,52,40,74,75,71,50,77,64,59,54,67,69,62,53,48,52,52,48,57,53,46,66,77,49,39,89,83,43,48,75,60,52,28,70,67,53,59,56,39,52,14,23,45,77,81,78,51,36,33,70,38,52,28,80,52,28,24,40,74,78,40,69,67,60,38,65,72,50,36,81,70,41,32,32,60,57,75,69,94,79,60,76,91,53,53,75,63,59,54,49,52,50,42,44,66,45,54,32,42,50,43,72,83,50,51,48,81,48,75,73,81,77,81,79,86,63,76,67,47,78,47,68,59,72,81,80,40,46,58,69,52,51,49,47,53,50,47,9,54,42,58,30,87,88,64,71,52,54,70,70,58,49,51,49,35,49,47,54,59,73,62,43,48,36,28,37,29,85,64,83,42,53,35,36,40,35,37,68,38,85,88,69,51,70,51,73,45,76,46,74,47,48,42,44,62,43,78,93,74,37,36,33,42,35,49,71,74,72,61,98,44,74,69,48,49,52,55,49,31,43,31,45,16,40,38,50,24,49,66,51,31,69,92,43,66,90,52,24,63,64,47,12,52,54,43,23,51,38,50,76,57,65,45,40,64,72,63,47,52,52,50,28,57,78,66,74,39,54,63,86,56,54,70,60,54,45,68,78,55,64,92,125